Protein 3E0J (pdb70)

GO terms:
  GO:0005515 protein binding (F, IPI)
  GO:0005634 nucleus (C, TAS)
  GO:0006260 DNA replication (P, TAS)
  GO:0016035 zeta DNA polymerase complex (C, IDA)
  GO:0043625 delta DNA polymerase complex (C, IDA)
  GO:0005654 nucleoplasm (C, TAS)
  GO:0005654 nucleoplasm (C, IDA)
  GO:0042276 error-prone translesion synthesis (P, IDA)
  GO:0006261 DNA-templated DNA replication (P, IDA)
  GO:0071897 DNA biosynthetic process (P, IDA)
  GO:0005634 nucleus (C, EXP)

CATH classification: 3.60.21.50 (+1 more: 2.40.50.430)

Secondary structure (DSSP, 8-state):
--SS-HHHHHHTS---SSSS--S----EEPP-TT-EEE--GGG---HHHHHHHHHHHHHHHHHHS-S---B--SSS--TT--EEEEEEEEEE------SS-EEEEE-SS-EEEEEES--TTT--TT-EEEEEEEE-TTSSEEEEEEEE-B----PPPPP-SS--EEEEE----BTSS-HHHHHHHHHHHHHHHT-SS-HHHHHHHTTEEEEEEES-SB---HHHHHHHHHHHHHHHHHHHHHHHTTS-EEEE--TTSSS-SSSS-----TTS-HHHHTSTTEEE--SSEEEEETTEEEEE-SSHHHHHHHHHS----HHHHHHHHHHBT-S-TTS-----S-TTS-SS--SEEEEEEESS-EEEEEE-SS--EEEEEEEE-HHHH-EEEEEETTTTB--EEEEEE--S--TTT---/-HHHHHHHHHIIIIIT---EEHHHHHHHHT--HHHHHHHHHHHHHHHHHHHSS-S-EEEEEEEEEEEEESEEEEEEEEEETTTHHHHHHH-SEEEEEEEEEEESS--SSSTHHHHHHHHHHHHHTT-GGGS-SEE-TT-SS--/--SS-HHHHHHTS---SSSS--S----EEPP-TT-EEE--GGG----HHHHHHHHHHHHHHHHHHS-S---B--SSS--TT--EEEEEEEEEE------SS-EEEEE-SS-EEEEEES--TTT--TT-EEEEEEEE-TTSSEEEEEEE--B----PPPPP-SS--EEEEE----BTSS-HHHHHHHHHHHHHHHT-SS-HHHHHHHTTEEEEEEES-SB---HHHHHHHHHHHHHHHHHHHHHHHTTS-EEEE--TTSSS-SSSS-----TTS-HHHHTSTTEEE--SSEEEEETTEEEEE-SSHHHHHHHHHS----HHHHHHHHHHBT-S-TTS------TTS-SS--SEEEEEEESS-EEEEEE-SS--EEEEEEEE-HHHH-EEEEEETTTTEEEEEEEEE----/-HHHHHHHHHIIIIIT---EEHHHHHHHHT--HHHHHHHHHHHHHHHHHHHSS-S-EEEEEEEEEEESSS-EEEEEEEEETTTHHHHHHH-SSEEEEEEEEEESSPPSSSTHHHHHHHHHHHHHGGGGGGS-SEE-TT-SS--/--SS-HHHHHHSS---SSSS--S----EEPP-TT-EEE--GGG---HHHHHHHHHHHHHHHHHHH-S---B--SSS--TT--EEEEEEEEEE------SS-EEEEE-SS-EEEEEES--TTT--TT-EEEEEEEE-TTSSEEEEEEE--B----PPPPP-SS--EEEEE----BTSS-HHHHHHHHHHHHHHHT-SS-HHHHHHHTTEEEEEEES-SB---HHHHHHHHHHHHHHHHHHHHHHHHHS-EEEE--TTSSS-SSSS-----TTS-HHHHTSTTEEE--SSEEEEETTEEEEE-SSHHHHHHHHHS----HHHHHHHHHHBT-S-TTS------TTS-SS--SEEEEEEESS-EEEEEE-SS--EEEEEEEE-HHHH-EEEEEETTTTEEEEEEEEE----/-HHHHHHHHHIIIIIT---EEHHHHHHHHT--HHHHHHHHHHHHHHHHHHHSS-S-EEEEEEEEEEESSS-EEEEEEEEETTTHHHHHHH-SSEEEEEEEEEESS--SSSTHHHHHHHHHHHHHTT-GGGS-SEE-TT-SS--/--SS-HHHHHHTS---SSSS--S----EEPP-TT-EEE--GGG---HHHHHHHHHHHHHHHHHHH-S---B--SSS--TT--EEEEEEEEEE------SS-EEEEE-SS-EEEEEES--TTT--TT-EEEEEEEE-TTSSEEEEEEE--B----PPPPP-SS--EEEEE----BTSS-HHHHHHHHHHHHHHHTSSS-HHHHHHHTTEEEEEEES-SB---HHHHHHHHHHHHHHHHHHHHHHHHHS-EEEE--TTSSS-SSSS-----GGG-HHHHTSTTEEE--SSEEEEETTEEEEE-SSHHHHHHHHHS----HHHHHHHHHHBT-S-TTS------TTS-SS--SEEEEEEESS-EEEEEE-SS--EEEEEEEE-HHHH-EEEEEETTTTEEEEEEEEE----/-HHHHHHHHHIIIIIT---EEHHHHIIIII--HHHHHHHHHHHHHHHHHHHSS-S-EEEEEEEEEEESSS-EEEEEEEEETTTHHHHHHH-SSEEEEEEEEEESS--SSSTHHHHHHHHHHHHHTT-GGGS-SEE-TT-SS--

InterPro domains:
  IPR007185 DNA polymerase alpha/delta/epsilon, subunit B [PF04042] (196-411)
  IPR024826 DNA polymerase delta/II small subunit family [PTHR10416] (16-452)
  IPR040663 DNA polymerase delta subunit, OB-fold domain [PF18018] (49-176)
  IPR041863 DNA polymerase delta subunit 2, C-terminal domain [cd07387] (215-452)

Radius of gyration: 48.2 Å; Cα contacts (8 Å, |Δi|>4): 5448; chains: 8; bounding box: 106×145×114 Å

Nearest PDB structures (foldseek):
  3e0j-assembly2_E  TM=1.002E+00  e=1.960E-88  Homo sapiens
  3e0j-assembly3_C  TM=1.002E+00  e=5.573E-88  Homo sapiens
  3e0j-assembly4_A  TM=1.002E+00  e=5.573E-88  Homo sapiens
  9f2a-assembly1_A  TM=7.625E-01  e=1.684E-25  Pyrococcus abyssi GE5
  9f29-assembly1_A  TM=7.349E-01  e=3.010E-25  Pyrococcus abyssi GE5

Solvent-accessible surface area: 85615 Å² total; per-residue (Å²): 108,138,103,0,16,2,2,83,18,0,24,108,118,80,85,45,2,69,42,68,32,52,94,140,41,31,75,40,87,15,14,93,30,91,89,54,82,25,31,0,87,70,2,113,137,86,43,49,2,4,95,49,0,43,79,65,0,38,88,30,7,71,112,106,69,34,106,61,90,10,68,65,87,0,56,77,33,97,96,110,52,104,4,8,0,12,0,1,1,50,29,61,169,124,43,121,60,65,139,122,19,80,4,26,1,41,4,64,111,73,128,15,74,16,50,44,105,22,65,35,46,76,2,5,44,2,0,1,1,0,0,50,0,2,10,73,127,78,48,57,0,44,2,94,58,51,8,42,4,26,4,1,77,26,138,116,33,77,125,41,142,70,14,41,0,0,5,3,3,0,1,6,8,8,62,54,69,52,39,92,12,45,1,1,6,16,0,10,5,0,9,3,3,0,4,1,0,1,40,2,1,1,13,6,1,4,48,2,1,12,1,1,5,3,0,33,3,8,64,145,178,102,89,155,70,37,46,56,27,44,74,5,4,72,43,2,5,2,19,0,9,16,10,0,8,0,1,9,0,0,2,0,0,0,94,94,7,13,6,2,78,78,20,20,1,22,45,10,20,26,12,7,0,80,67,0,8,49,24,24,10,15,51,28,4,1,0,0,4,39,2,39,1,12,16,4,51,5,8,0,1,3,5,26,1,4,49,49,1,45,100,91,0,43,10,119,76,38,24,65,0,0,33,11,0,2,66,2,15,1,2,0,3,35,11,110,46,128,240,118,84,23,47,8,8,4,96,60,1,6,16,0,0,2,3,0,43,8,82,67,61,8,43,81,46,9,129,12,67,87,114,4,36,0,1,0,0,1,1,1,32,0,39,87,41,17,14,0,0,5,0,0,5,70,18,33,3,12,0,15,4,16,5,50,11,28,39,77,121,73,93,122,111,63,90,216,128,60,106,108,27,13,102,40,0,38,90,26,0,45,110,84,88,92,39,0,0,0,5,30,0,1,25,52,51,40,22,27,0,1,37,0,0,8,13,0,42,8,6,10,68,88,33,77,151,126,90,96,63,18,123,10,55,2,2,31,0,2,0,0,6,46,75,91,118,77,105,22,6,0,63,0,14,1,11,29,52,89,84,16,114,43,34,76,82,142,18,69,63,45,3,0,13,0,0,0,0,0,5,59,66,107,16,169,55,1,19,45,0,23,80,28,2,39,82,35,6,83,92,42,30,156,63,4,5,131,32,1,0,0,89,14,104,44,15,89,84,164,28,113,141,108,0,16,2,3,83,1,0,23,73,38,50,81,37,2,67,41,65,31,29,5,1,7,0,33,4,16,16,13,90,30,91,87,55,82,25,32,0,86,69,1,116,140,161,49,20,43,2,4,94,49,0,44,77,66,0,39,88,29,8,70,112,106,66,34,105,62,92,10,67,64,85,0,57,76,34,99,96,107,52,109,3,8,1,14,0,1,0,48,27,60,170,123,44,112,58,64,139,123,18,82,3,27,1,30,3,56,111,74,128,15,73,16,50,43,105,22,66,34,48,76,2,6,43,1,0,1,1,0,0,50,0,2,10,72,128,78,46,56,0,44,2,95,59,51,9,43,4,26,3,1,75,26,139,115,34,75,123,42,84,23,0,42,0,0,5,3,4,0,1,5,8,8,59,52,68,53,42,91,14,46,2,2,6,17,0,10,6,0,9,5,3,0,4,1,0,2,17,1,0,0,1,0,1,4,11,2,1,12,0,1,2,3,0,31,2,8,64,147,177,104,89,156,73,39,48,56,29,42,70,6,4,74,45,0,5,3,20,0,10,17,8,0,8,2,0,8,0,0,2,0,1,0,94,90,6,14,7,3,76,79,21,20,2,21,46,9,20,29,12,6,0,78,66,0,9,48,24,24,9,16,51,28,3,1,0,0,4,38,2,37,0,11,17,3,49,5,8,0,0,3,4,27,0,3,49,48,2,44,99,92,0,43,10,118,77,37,24,64,0,0,34,12,0,2,64,1,15,1,2,0,3,35,12,110,38,136,178,97,23,46,8,6,5,97,61,1,6,15,0,0,3,2,0,44,9,83,66,62,8,41,78,50,9,130,12,66,87,113,4,36,0,1,0,0,1,2,0,33,0,39,89,41,17,15,0,0,4,0,0,5,60,19,35,2,11,0,18,4,15,4,49,12,29,38,76,202,124,61,105,109,27,13,101,41,0,39,89,26,0,44,108,83,88,91,38,0,0,0,6,30,0,1,25,51,47,34,6,22,0,0,6,0,0,9,10,0,43,8,7,10,70,88,33,75,151,128,90,94,63,18,123,11,54,2,3,31,0,2,0,0,4,45,76,87,117,73,102,26,7,0,63,0,14,1,10,30,51,93,116,18,118,42,33,76,81,140,18,68,65,42,2,0,13,0,1,0,0,0,4,60,65,107,16,167,56,2,20,45,0,24,80,28,2,37,83,36,7,80,95,42,30,159,63,6,6,131,30,1,0,1,70,14,102,43,16,89,85,166,28,112,138,108,0,19,2,3,80,0,0,24,71,38,51,83,37,2,69,44,66,34,29,6,1,8,0,32,6,16,16,13,92,31,92,89,55,84,25,32,0,87,69,1,118,137,86,42,48,3,4,93,50,0,46,78,66,0,40,88,31,8,70,111,108,67,35,105,63,92,10,66,64,88,0,59,78,31,99,95,109,54,106,3,8,1,13,0,0,1,48,27,60,170,124,44,122,59,65,138,122,19,81,4,26,0,42,3,63,114,72,129,16,73,17,52,44,106,20,63,34,46,76,3,4,41,2,0,1,1,0,0,49,0,2,10,70,127,78,46,57,0,43,2,93,58,51,7,42,3,25,4,1,77,26,138,117,34,76,122,43,79,22,0,44,0,0,4,3,4,0,1,5,8,8,61,54,67,52,42,90,14,46,2,2,6,18,0,9,6,0,7,5,3,0,5,1,0,1,17,2,0,1,1,0,1,4,11,2,1,12,2,1,4,3,0,33,2,8,63,146,175,100,91,157,71,37,48,54,29,43,72,4,5,71,47,0,6,3,20,0,10,16,8,0,8,2,0,9,0,0,2,0,0,0,93,92,6,13,8,2,78,81,21,18,1,24,46,10,19,22,14,6,0,81,66,0,11,49,24,24,10,16,51,26,3,1,0,0,3,38,2,39,0,11,18,3,49,6,7,0,1,3,4,27,0,3,49,48,1,44,99,94,0,44,10,120,76,36,23,64,0,0,34,14,0,3,66,2,15,0,2,0,3,34,12,111,44,134,180,95,22,47,7,6,5,98,62,1,6,16,0,0,3,3,0,43,7,84,67,61,8,40,79,48,10,129,11,68,86,113,3,36,0,0,0,0,1,1,0,33,0,38,88,42,16,14,0,0,4,0,0,6,59,18,36,3,13,0,18,4,15,4,50,12,29,38,76,203,126,60,105,110,28,13,104,41,0,40,89,26,0,43,109,84,88,89,38,0,0,0,6,29,0,1,26,52,48,34,8,23,0,0,6,0,0,9,10,0,42,8,7,11,67,90,34,75,148,128,87,96,62,18,122,11,54,2,2,33,0,2,0,0,5,46,74,100,124,68,130,25,8,0,64,0,14,1,11,30,48,91,119,16,118,42,35,76,82,140,19,68,64,43,2,0,12,0,1,0,0,0,4,59,66,104,16,170,55,2,20,44,0,25,81,27,3,37,84,36,6,80,92,43,32,155,63,5,6,130,31,2,0,1,71,14,104,43,16,88,86,163,32,105,148,107,0,21,2,3,84,19,0,23,108,118,80,82,45,2,68,40,66,32,50,94,139,40,30,76,41,87,17,12,92,29,92,89,55,80,25,31,0,86,70,2,114,143,87,42,48,3,4,94,51,0,44,77,66,0,38,89,30,8,69,110,108,68,34,106,62,89,10,69,63,89,0,57,77,33,98,97,108,53,105,3,8,1,14,0,1,0,50,28,61,171,125,44,120,59,66,139,124,18,80,4,26,1,39,4,63,114,72,129,15,74,17,51,43,106,22,66,34,46,75,2,4,43,2,0,1,1,0,1,51,0,2,10,73,128,79,46,57,0,45,1,95,59,52,8,43,3,25,4,1,76,25,138,116,33,77,125,41,142,70,14,43,0,0,5,3,4,0,1,6,7,9,60,52,68,53,42,92,12,46,1,2,6,16,0,10,5,0,7,5,2,0,6,1,0,1,41,2,0,1,14,5,2,4,50,2,1,12,1,2,4,3,0,31,3,7,65,148,177,108,86,154,73,40,48,54,31,42,72,5,3,72,44,1,4,4,19,0,8,17,8,0,7,1,0,8,0,0,2,0,0,0,92,91,5,17,5,3,80,85,21,20,1,21,47,10,22,31,10,5,0,82,68,0,9,48,25,24,10,15,52,29,4,1,0,0,4,38,2,38,1,10,16,4,50,5,7,0,0,3,5,28,0,3,50,48,2,45,98,94,0,41,10,117,75,38,25,65,0,0,35,12,0,2,66,1,15,1,3,0,3,36,11,109,46,136,180,98,23,47,7,7,5,98,62,1,6,14,0,0,3,3,0,44,9,83,67,63,8,42,78,50,9,132,11,68,87,112,4,38,0,1,0,0,1,1,0,33,0,39,89,40,18,14,0,0,4,0,0,5,69,16,32,3,13,0,17,4,14,5,48,12,29,40,79,202,126,60,106,108,26,13,102,41,0,39,88,26,0,44,107,83,88,93,38,0,0,0,5,30,0,1,25,51,50,41,22,27,0,0,37,0,0,10,13,0,41,8,7,11,68,91,35,78,150,128,89,95,63,18,122,11,54,2,3,32,0,2,0,0,4,46,76,99,123,75,135,25,8,0,60,0,15,1,10,30,50,89,117,16,115,42,33,75,83,138,17,67,65,42,3,0,12,0,0,0,0,0,4,58,66,105,17,168,58,2,21,44,0,24,81,27,3,38,82,35,7,83,94,42,30,157,65,4,7,131,30,1,0,0,85,14,104,43,15,89,83,163,28

B-factor: mean 60.42, std 21.96, range [3.67, 120.97]

Sequence (2213 aa):
HHHGMFSEQAAQRAHTLLSPPSANNATFARVPVATYTNSSQPFRLYATRLIQMRPFLENRAQQHWGSGVGVKKLCELQPEEKCCVVGTLFKAMSKYIHPDDELVLEDELQRIKLKGTIDVSKLVTGTVLAVFGSVRDDGKFLVEDYCFADLAPQKPAPPLDTDRFVLLVSGLGLGGGGGESLLGTQLLVDVVTGQLGDEGEQCSAAHVSRVILAGNLLSHLTKKTQAASVEAVKMLDEILLQLSASVPVDVMPGEFDPTNYTLPQQPLHPCMFPLATAYSTLQLVTNPYQATIDGVRFLGTSGQNVSDIFRYSSMEDHLEILEWTLRVRHISPTAPDTYKTDPFIFPECPHVYFCGNTPSFGSKIIRGPEDQTVLLVTVPDFSATQTACLVNLRSLACQPISFSGFGAEDDDLGGLADQLYLENIDEFVTDQNKIVTYKWLSYTLGVHVNQAKQMLYDYVERKRKENSGAQLHVTYLVSGSLIQNGHSCHKVAVVREDKLEAVKSKLAVTASIHVYSIQKAMLKDSGPLFNTDYDILKSNLQNCSKFSAIQCAAAVPRAHHHGMFSEQAAQRAHTLLSPPSANNATFARVPVATYTNSSQPFRLIYATRLIQMRPFLENRAQQHWGSGVGVKKLCELQPEEKCCVVGTLFKAMSKYIHPDDELVLEDELQRIKLKGTIDVSKLVTGTVLAVFGSVRDDGKFLVEDYCFADLAPQKPAPPLDTDRFVLLVSGLGLGGGGGESLLGTQLLVDVVTGQLGDEGEQCSAAHVSRVILAGNLLSHLTKKTQAASVEAVKMLDEILLQLSASVPVDVMPGEFDPTNYTLPQQPLHPCMFPLATAYSTLQLVTNPYQATIDGVRFLGTSGQNVSDIFRYSSMEDHLEILEWTLRVRHISPTAPDTKTDPFIFPECPHVYFCGNTPSFGSKIIRGPEDQTVLLVTVPDFSATQTACLVNLRSLACQPISFSGFGAEADQLYLENIDEFVTDQNKIVTYKWLSYTLGVHVNQAKQMLYDYVERKRKENSGAQLHVTYLVSGSLIQNGHSCHKVAVVREDKLEAVKSKLAVTASIHVYSIQKAMLKDSGPLFNTDYDILKSNLQNCSKFSAIQCAAAVPRAHHHGMFSEQAAQRAHTLLSPPSANNATFARVPVATYTNSSQPFRLYATRLIQMRPFLENRAQQHWGSGVGVKKLCELQPEEKCCVVGTLFKAMSKYIHPDDELVLEDELQRIKLKGTIDVSKLVTGTVLAVFGSVRDDGKFLVEDYCFADLAPQKPAPPLDTDRFVLLVSGLGLGGGGGESLLGTQLLVDVVTGQLGDEGEQCSAAHVSRVILAGNLLSHLTKKTQAASVEAVKMLDEILLQLSASVPVDVMPGEFDPTNYTLPQQPLHPCMFPLATAYSTLQLVTNPYQATIDGVRFLGTSGQNVSDIFRYSSMEDHLEILEWTLRVRHISPTAPDTKTDPFIFPECPHVYFCGNTPSFGSKIIRGPEDQTVLLVTVPDFSATQTACLVNLRSLACQPISFSGFGAEADQLYLENIDEFVTDQNKIVTYKWLSYTLGVHVNQAKQMLYDYVERKRKENSGAQLHVTYLVSGSLIQNGHSCHKVAVVREDKLEAVKSKLAVTASIHVYSIQKAMLKDSGPLFNTDYDILKSNLQNCSKFSAIQCAAAVPRAHHHGMFSEQAAQRAHTLLSPPSANNATFARVPVATYTNSSQPFRLYATRLIQMRPFLENRAQQHWGSGVGVKKLCELQPEEKCCVVGTLFKAMSKYIHPDDELVLEDELQRIKLKGTIDVSKLVTGTVLAVFGSVRDDGKFLVEDYCFADLAPQKPAPPLDTDRFVLLVSGLGLGGGGGESLLGTQLLVDVVTGQLGDEGEQCSAAHVSRVILAGNLLSHLTKKTQAASVEAVKMLDEILLQLSASVPVDVMPGEFDPTNYTLPQQPLHPCMFPLATAYSTLQLVTNPYQATIDGVRFLGTSGQNVSDIFRYSSMEDHLEILEWTLRVRHISPTAPDTKTDPFIFPECPHVYFCGNTPSFGSKIIRGPEDQTVLLVTVPDFSATQTACLVNLRSLACQPISFSGFGAEADQLYLENIDEFVTDQNKIVTYKWLSYTLGVHVNQAKQMLYDYVERKRKENSGAQLHVTYLVSGSLIQNGHSCHKVAVVREDKLEAVKSKLAVTASIHVYSIQKAMLKDSGPLFNTDYDILKSNLQNCSKFSAIQCAAAVPRA

Foldseek 3Di:
DDDPAQVVLLVVDDFDPPDPDDPDDDDDAFDPLPDKFWDVVVLPDAVLVLVVFVVQQQVVVCVVPHVPALPDEPVRADAQDWGKYKFWWAWDPLADADPDIWIWGDTVPDIATEAEDDDQLADHGQFIKIFTAHQHPVRHGYTHDIAASFAFAADDFDFDDDWAKEWEAEQLAFQDQDCQLVVLLVVVLCQLLQNDDGVSSRNSSSRYAEYEYAENSHDDVVPVVVVSSLVRLVVVLVSLLSNLVRHAYEYAYYCDAPFDNAPFTAWHDVVSRVNNVVHPRYYTGTAQTWMAGPRFTETEGQAPLLVVSSNHHNDDDSLVSQSVLNGSQFSHSVHDAPVRRRSRGDPHGGQEYEYHADQDWDWDWDATPVGDIYIYIYHHNSSPFSKIWMAIPNPGDTDIDHGGDDDDDDPPCPDD/DLVVVLVVVCCVAVVVQHKFFLLLVCLVVVAASVVSQVSVVVNVVCVCVVPVDQQKWWKKWWWAWADDDPDIDIDIDIGTVPCPVVVNVNHPGTDDITTTIMGSDDDPDCVVVVVSSVVSCVVVVVDDCSNYPDDDPPPDPDD/DDDPAQVVLLVVDDFDPPDDDDPDDDDDDFDPLPDKFWDVVLLPDVLVLVLVVFVVLQQVVVCVVPHPQALPDEPPRADAQDWGKYKFWWAWDPLADADPDIWIWGDTNPGIATEAEDDDQLADHGQFIKIFTAHQHPVRHGYGHDIFASFAFAADDFDFDDDWAKEWEAEQLAAQDQDCQLVVLLVVVLCQLLQNDDGVSSNNSSSRYNEYEYAENSHDDVVPVVVVSSLVRLVVVLVSLLSNLVRHAYEYAYYCDAPFDNAPFTAWHDVVSRVNNVVHPRYYTGTAQTWMAGPRFTETEGQAPLLVVSSNHHNDDDSLVSQSVLNGSQFSHSVHDCDPRRSRGDPHGGAEYEYHADQDWDWDWDATDVGDIHIYIYHHNSSPFSKIWMAIPNPGDTDIDHGGDDDDD/DLVVVLVVVCCVAVVVQHKFFLLLVCLVVVAASVVSQVSVVVNVVCVCVVPVDQQKWWKKWWWAWADDPVDIDIDIDIGTVPCPVVVNVNHDGTDDITTTIMGSDDDPDCVVVVVSSVVSCVVVVVDDCSNYPDDDPPPDPDD/DDDPAQVVLLVVDDFDPPDDDDPDDDDDDFDPLPDKFWDVVLLPPQVLVLVVFVVQQQVVVCVVPHPQALPDEPVRADAQDWGKYKFWWAWDPLADADPDIWIWGDTVPGIATEAEDDDQLADHGQFIKIFTAHQHPVRHGYGHDIAASFAFAADDFDFDDDWAKEWEAEALAALDQDCQLVVLLVVVLCQLLQNDDGVSSNNSSSRYNEYEYAENSHDDVVPVVVVSSLVRLVVVLVSLLSNLVRHAYEYAHYCDAPFDNAPFTAWHDVVSRVNNVVHPRYYTGTAQTWMAGPRFTETEGQAPLLVVSSNHHNDDDSLVSQSVLNGSQFSHSVHDCDPRRSRGDPHGGQEYEYHADQDWDWDWDADDVGDIYIYIYHHNSSPFSKIWMAIPNPGDTDIDHGGDDDDD/DLVVVLVVVCCVAVVVQHKFFLLLVCLVVVAASVVSQVSVVVNVVCVCVVPVDQLKWWKKWWWAWADDPVDTDIDIDIGTVPCPVVVNVNHDDTDDITTTIMGSDDDPDCVVVVVSSVVSCVVVVVDDCSNYPDDDPPPDPDD/DDDPAQVVLLVVDDFDVPDPDDPDDDDDDFDPLPDKFWDVVLLPPAVLVLVVFVVLQQVVVCVVPHVQALPDEPPRADAQDWGKYKFWWAWAPLADADPDIWIWGDTVPDIATEAEDDDQLADHGQFIKIFTAHQHPVNHGYGHDIAASFAFAADDFDFDDDWAKEWEAEALAALDQDCQLVVLLVVVLCQLLQNDDGVSSNNSSSRYNEYEYAENSHDDVVPVVVVSSLVRLVVVLVSLLSNLVRHAYEYAHYCDAPFDNAPFTAWHDVVSRVNNVVHPRYYTGTAQTWMAGPRFTETEGQAPLLVVSSNHHNDDDSLVSQSVLNGSQFSHSVHDCDPRRSRGDPHGGQEYEYHADQDWDWDWDATPVGDIYIYIYHHNSSPFSKIWMATVNVGDTDIDHGGDDDDD/DLVVVLVVVCCVAVVVQHKFFLLLVCLVVVAASVVSQVSVVVNVVCVCVVPVDQLKWWKKWWWAWADDDPDIDIDIDIGTVPCPVVVNVNHDGTDDITITIMGSDDDPDCVVVVVSSVVSCVVVVVDDCSNYPDDDPPPDPDD

Organism: Homo sapiens (NCBI:txid9606)

Structure (mmCIF, N/CA/C/O backbone):
data_3E0J
#
_entry.id   3E0J
#
_cell.length_a   95.128
_cell.length_b   248.535
_cell.length_c   103.461
_cell.angle_alpha   90.00
_cell.angle_beta   106.94
_cell.angle_gamma   90.00
#
_symmetry.space_group_name_H-M   'P 1 21 1'
#
loop_
_entity.id
_entity.type
_entity.pdbx_description
1 polymer 'DNA polymerase subunit delta-2'
2 polymer 'DNA polymerase subunit delta-3'
3 water water
#
loop_
_atom_site.group_PDB
_atom_site.id
_atom_site.type_symbol
_atom_site.label_atom_id
_atom_site.label_alt_id
_atom_site.label_comp_id
_atom_site.label_asym_id
_atom_site.label_entity_id
_atom_site.label_seq_id
_atom_site.pdbx_PDB_ins_code
_atom_site.Cartn_x
_atom_site.Cartn_y
_atom_site.Cartn_z
_atom_site.occupancy
_atom_site.B_iso_or_equiv
_atom_site.auth_seq_id
_atom_site.auth_comp_id
_atom_site.auth_asym_id
_atom_site.auth_atom_id
_atom_site.pdbx_PDB_model_num
ATOM 1 N N . HIS A 1 4 ? -37.080 159.844 85.183 1.00 87.07 -3 HIS A N 1
ATOM 2 C CA . HIS A 1 4 ? -37.391 160.940 86.142 1.00 87.75 -3 HIS A CA 1
ATOM 3 C C . HIS A 1 4 ? -37.651 162.243 85.370 1.00 88.05 -3 HIS A C 1
ATOM 4 O O . HIS A 1 4 ? -36.796 162.696 84.607 1.00 87.50 -3 HIS A O 1
ATOM 11 N N . HIS A 1 5 ? -38.835 162.829 85.561 1.00 89.04 -2 HIS A N 1
ATOM 12 C CA . HIS A 1 5 ? -39.213 164.067 84.876 1.00 89.43 -2 HIS A CA 1
ATOM 13 C C . HIS A 1 5 ? -39.802 165.135 85.764 1.00 87.84 -2 HIS A C 1
ATOM 14 O O . HIS A 1 5 ? -40.892 164.982 86.321 1.00 88.33 -2 HIS A O 1
ATOM 21 N N . HIS A 1 6 ? -39.058 166.228 85.866 1.00 85.29 -1 HIS A N 1
ATOM 22 C CA . HIS A 1 6 ? -39.425 167.373 86.672 1.00 82.59 -1 HIS A CA 1
ATOM 23 C C . HIS A 1 6 ? -38.135 168.123 86.852 1.00 78.27 -1 HIS A C 1
ATOM 24 O O . HIS A 1 6 ? -37.106 167.523 87.147 1.00 77.95 -1 HIS A O 1
ATOM 31 N N . GLY A 1 7 ? -38.180 169.435 86.680 1.00 73.55 0 GLY A N 1
ATOM 32 C CA . GLY A 1 7 ? -36.968 170.201 86.849 1.00 67.08 0 GLY A CA 1
ATOM 33 C C . GLY A 1 7 ? -36.118 170.197 85.598 1.00 62.74 0 GLY A C 1
ATOM 34 O O . GLY A 1 7 ? -34.918 170.412 85.672 1.00 61.64 0 GLY A O 1
ATOM 35 N N . MET A 1 8 ? -36.732 169.926 84.450 1.00 59.28 1 MET A N 1
ATOM 36 C CA . MET A 1 8 ? -36.017 169.955 83.179 1.00 55.57 1 MET A CA 1
ATOM 37 C C . MET A 1 8 ? -35.586 171.402 83.013 1.00 52.92 1 MET A C 1
ATOM 38 O O . MET A 1 8 ? -36.161 172.288 83.632 1.00 53.33 1 MET A O 1
ATOM 43 N N . PHE A 1 9 ? -34.600 171.672 82.174 1.00 49.33 2 PHE A N 1
ATOM 44 C CA . PHE A 1 9 ? -34.170 173.053 82.021 1.00 46.86 2 PHE A CA 1
ATOM 45 C C . PHE A 1 9 ? -35.293 174.008 81.629 1.00 48.07 2 PHE A C 1
ATOM 46 O O . PHE A 1 9 ? -35.676 174.879 82.412 1.00 47.53 2 PHE A O 1
ATOM 54 N N . SER A 1 10 ? -35.823 173.840 80.421 1.00 50.07 3 SER A N 1
ATOM 55 C CA . SER A 1 10 ? -36.882 174.709 79.923 1.00 51.78 3 SER A CA 1
ATOM 56 C C . SER A 1 10 ? -37.907 175.045 80.973 1.00 53.79 3 SER A C 1
ATOM 57 O O . SER A 1 10 ? -38.339 176.189 81.078 1.00 54.80 3 SER A O 1
ATOM 60 N N . GLU A 1 11 ? -38.296 174.053 81.762 1.00 55.55 4 GLU A N 1
ATOM 61 C CA . GLU A 1 11 ? -39.296 174.294 82.782 1.00 56.45 4 GLU A CA 1
ATOM 62 C C . GLU A 1 11 ? -38.777 175.316 83.773 1.00 54.97 4 GLU A C 1
ATOM 63 O O . GLU A 1 11 ? -39.321 176.416 83.847 1.00 56.59 4 GLU A O 1
ATOM 69 N N . GLN A 1 12 ? -37.721 174.983 84.515 1.00 52.03 5 GLN A N 1
ATOM 70 C CA . GLN A 1 12 ? -37.180 175.925 85.512 1.00 49.01 5 GLN A CA 1
ATOM 71 C C . GLN A 1 12 ? -36.875 177.293 84.888 1.00 45.78 5 GLN A C 1
ATOM 72 O O . GLN A 1 12 ? -36.968 178.335 85.540 1.00 43.53 5 GLN A O 1
ATOM 78 N N . ALA A 1 13 ? -36.530 177.270 83.609 1.00 43.46 6 ALA A N 1
ATOM 79 C CA . ALA A 1 13 ? -36.205 178.480 82.888 1.00 42.02 6 ALA A CA 1
ATOM 80 C C . ALA A 1 13 ? -37.381 179.408 82.641 1.00 40.56 6 ALA A C 1
ATOM 81 O O . ALA A 1 13 ? -37.270 180.605 82.824 1.00 40.71 6 ALA A O 1
ATOM 83 N N . ALA A 1 14 ? -38.507 178.872 82.210 1.00 39.77 7 ALA A N 1
ATOM 84 C CA . ALA A 1 14 ? -39.659 179.722 81.945 1.00 41.05 7 ALA A CA 1
ATOM 85 C C . ALA A 1 14 ? -40.353 180.142 83.245 1.00 41.52 7 ALA A C 1
ATOM 86 O O . ALA A 1 14 ? -41.215 181.025 83.267 1.00 41.53 7 ALA A O 1
ATOM 88 N N . GLN A 1 15 ? -39.936 179.506 84.328 1.00 42.04 8 GLN A N 1
ATOM 89 C CA . GLN A 1 15 ? -40.480 179.737 85.649 1.00 41.55 8 GLN A CA 1
ATOM 90 C C . GLN A 1 15 ? -40.725 181.171 86.067 1.00 40.34 8 GLN A C 1
ATOM 91 O O . GLN A 1 15 ? -41.264 181.383 87.150 1.00 41.61 8 GLN A O 1
ATOM 97 N N . ARG A 1 16 ? -40.324 182.159 85.268 1.00 38.32 9 ARG A N 1
ATOM 98 C CA . ARG A 1 16 ? -40.581 183.537 85.678 1.00 37.77 9 ARG A CA 1
ATOM 99 C C . ARG A 1 16 ? -40.696 184.580 84.586 1.00 38.63 9 ARG A C 1
ATOM 100 O O . ARG A 1 16 ? -40.090 184.473 83.517 1.00 37.96 9 ARG A O 1
ATOM 108 N N . ALA A 1 17 ? -41.509 185.586 84.908 1.00 39.39 10 ALA A N 1
ATOM 109 C CA . ALA A 1 17 ? -41.870 186.713 84.059 1.00 39.42 10 ALA A CA 1
ATOM 110 C C . ALA A 1 17 ? -40.840 187.151 83.063 1.00 40.44 10 ALA A C 1
ATOM 111 O O . ALA A 1 17 ? -39.652 186.985 83.306 1.00 40.13 10 ALA A O 1
ATOM 113 N N . HIS A 1 18 ? -41.301 187.721 81.944 1.00 41.77 11 HIS A N 1
ATOM 114 C CA . HIS A 1 18 ? -40.395 188.223 80.910 1.00 42.85 11 HIS A CA 1
ATOM 115 C C . HIS A 1 18 ? -40.114 189.682 81.236 1.00 42.71 11 HIS A C 1
ATOM 116 O O . HIS A 1 18 ? -40.798 190.262 82.085 1.00 44.25 11 HIS A O 1
ATOM 123 N N . THR A 1 19 ? -39.111 190.281 80.596 1.00 40.92 12 THR A N 1
ATOM 124 C CA . THR A 1 19 ? -38.773 191.671 80.907 1.00 37.75 12 THR A CA 1
ATOM 125 C C . THR A 1 19 ? -38.102 192.437 79.768 1.00 37.03 12 THR A C 1
ATOM 126 O O . THR A 1 19 ? -38.244 193.646 79.648 1.00 37.09 12 THR A O 1
ATOM 130 N N . LEU A 1 20 ? -37.379 191.725 78.927 1.00 36.38 13 LEU A N 1
ATOM 131 C CA . LEU A 1 20 ? -36.648 192.352 77.851 1.00 37.14 13 LEU A CA 1
ATOM 132 C C . LEU A 1 20 ? -37.411 192.927 76.667 1.00 37.27 13 LEU A C 1
ATOM 133 O O . LEU A 1 20 ? -36.815 193.299 75.653 1.00 36.85 13 LEU A O 1
ATOM 138 N N . LEU A 1 21 ? -38.727 192.986 76.776 1.00 38.05 14 LEU A N 1
ATOM 139 C CA . LEU A 1 21 ? -39.532 193.550 75.706 1.00 38.31 14 LEU A CA 1
ATOM 140 C C . LEU A 1 21 ? -40.131 194.792 76.289 1.00 39.71 14 LEU A C 1
ATOM 141 O O . LEU A 1 21 ? -41.339 194.902 76.469 1.00 40.43 14 LEU A O 1
ATOM 146 N N . SER A 1 22 ? -39.251 195.728 76.602 1.00 41.01 15 SER A N 1
ATOM 147 C CA . SER A 1 22 ? -39.650 196.972 77.210 1.00 43.38 15 SER A CA 1
ATOM 148 C C . SER A 1 22 ? -38.465 197.919 77.233 1.00 44.76 15 SER A C 1
ATOM 149 O O . SER A 1 22 ? -37.319 197.512 77.054 1.00 44.11 15 SER A O 1
ATOM 152 N N . PRO A 1 23 ? -38.729 199.212 77.446 1.00 46.46 16 PRO A N 1
ATOM 153 C CA . PRO A 1 23 ? -37.643 200.188 77.482 1.00 47.55 16 PRO A CA 1
ATOM 154 C C . PRO A 1 23 ? -36.767 199.947 78.701 1.00 46.54 16 PRO A C 1
ATOM 155 O O . PRO A 1 23 ? -37.234 199.469 79.749 1.00 46.81 16 PRO A O 1
ATOM 159 N N . PRO A 1 24 ? -35.481 200.304 78.585 1.00 45.04 17 PRO A N 1
ATOM 160 C CA . PRO A 1 24 ? -34.495 200.142 79.649 1.00 43.93 17 PRO A CA 1
ATOM 161 C C . PRO A 1 24 ? -35.039 200.578 80.974 1.00 42.47 17 PRO A C 1
ATOM 162 O O . PRO A 1 24 ? -35.695 201.590 81.061 1.00 41.93 17 PRO A O 1
ATOM 166 N N . SER A 1 25 ? -34.806 199.778 81.996 1.00 43.17 18 SER A N 1
ATOM 167 C CA . SER A 1 25 ? -35.213 200.138 83.345 1.00 44.45 18 SER A CA 1
ATOM 168 C C . SER A 1 25 ? -33.830 200.259 83.917 1.00 45.33 18 SER A C 1
ATOM 169 O O . SER A 1 25 ? -32.870 199.794 83.285 1.00 45.90 18 SER A O 1
ATOM 172 N N . ALA A 1 26 ? -33.688 200.876 85.078 1.00 45.46 19 ALA A N 1
ATOM 173 C CA . ALA A 1 26 ? -32.351 200.972 85.631 1.00 45.85 19 ALA A CA 1
ATOM 174 C C . ALA A 1 26 ? -32.078 199.642 86.318 1.00 46.89 19 ALA A C 1
ATOM 175 O O . ALA A 1 26 ? -31.093 198.968 86.025 1.00 47.18 19 ALA A O 1
ATOM 177 N N . ASN A 1 27 ? -32.977 199.262 87.221 1.00 47.46 20 ASN A N 1
ATOM 178 C CA . ASN A 1 27 ? -32.869 198.018 87.971 1.00 46.66 20 ASN A CA 1
ATOM 179 C C . ASN A 1 27 ? -32.547 196.898 87.032 1.00 46.49 20 ASN A C 1
ATOM 180 O O . ASN A 1 27 ? -33.331 196.604 86.140 1.00 49.06 20 ASN A O 1
ATOM 185 N N . ASN A 1 28 ? -31.402 196.263 87.225 1.00 45.64 21 ASN A N 1
ATOM 186 C CA . ASN A 1 28 ? -30.989 195.163 86.355 1.00 43.90 21 ASN A CA 1
ATOM 187 C C . ASN A 1 28 ? -30.515 193.978 87.128 1.00 42.58 21 ASN A C 1
ATOM 188 O O . ASN A 1 28 ? -29.616 194.092 87.955 1.00 42.88 21 ASN A O 1
ATOM 193 N N . ALA A 1 29 ? -31.107 192.830 86.850 1.00 41.15 22 ALA A N 1
ATOM 194 C CA . ALA A 1 29 ? -30.722 191.638 87.571 1.00 40.22 22 ALA A CA 1
ATOM 195 C C . ALA A 1 29 ? -29.384 191.071 87.104 1.00 39.17 22 ALA A C 1
ATOM 196 O O . ALA A 1 29 ? -29.098 190.995 85.907 1.00 39.50 22 ALA A O 1
ATOM 198 N N . THR A 1 30 ? -28.551 190.708 88.073 1.00 37.38 23 THR A N 1
ATOM 199 C CA . THR A 1 30 ? -27.265 190.115 87.782 1.00 35.30 23 THR A CA 1
ATOM 200 C C . THR A 1 30 ? -27.240 189.003 88.789 1.00 35.22 23 THR A C 1
ATOM 201 O O . THR A 1 30 ? -27.339 189.240 89.990 1.00 34.83 23 THR A O 1
ATOM 205 N N . PHE A 1 31 ? -27.147 187.785 88.274 1.00 34.53 24 PHE A N 1
ATOM 206 C CA . PHE A 1 31 ? -27.193 186.600 89.096 1.00 33.42 24 PHE A CA 1
ATOM 207 C C . PHE A 1 31 ? -25.883 186.030 89.563 1.00 31.82 24 PHE A C 1
ATOM 208 O O . PHE A 1 31 ? -24.920 185.916 88.788 1.00 31.39 24 PHE A O 1
ATOM 216 N N . ALA A 1 32 ? -25.895 185.623 90.832 1.00 28.96 25 ALA A N 1
ATOM 217 C CA . ALA A 1 32 ? -24.756 185.000 91.468 1.00 25.91 25 ALA A CA 1
ATOM 218 C C . ALA A 1 32 ? -24.852 183.541 91.139 1.00 24.24 25 ALA A C 1
ATOM 219 O O . ALA A 1 32 ? -25.854 182.901 91.464 1.00 23.06 25 ALA A O 1
ATOM 221 N N . ARG A 1 33 ? -23.829 183.010 90.486 1.00 23.53 26 ARG A N 1
ATOM 222 C CA . ARG A 1 33 ? -23.853 181.601 90.142 1.00 25.42 26 ARG A CA 1
ATOM 223 C C . ARG A 1 33 ? -23.915 180.696 91.376 1.00 27.64 26 ARG A C 1
ATOM 224 O O . ARG A 1 33 ? -23.620 181.109 92.505 1.00 26.83 26 ARG A O 1
ATOM 232 N N . VAL A 1 34 ? -24.310 179.450 91.165 1.00 30.30 27 VAL A N 1
ATOM 233 C CA . VAL A 1 34 ? -24.402 178.529 92.283 1.00 32.82 27 VAL A CA 1
ATOM 234 C C . VAL A 1 34 ? -23.016 178.212 92.813 1.00 34.78 27 VAL A C 1
ATOM 235 O O . VAL A 1 34 ? -22.006 178.292 92.101 1.00 34.53 27 VAL A O 1
ATOM 239 N N . PRO A 1 35 ? -22.946 177.863 94.092 1.00 37.02 28 PRO A N 1
ATOM 240 C CA . PRO A 1 35 ? -21.696 177.514 94.764 1.00 38.14 28 PRO A CA 1
ATOM 241 C C . PRO A 1 35 ? -21.081 176.261 94.167 1.00 40.43 28 PRO A C 1
ATOM 242 O O . PRO A 1 35 ? -21.492 175.137 94.470 1.00 41.07 28 PRO A O 1
ATOM 246 N N . VAL A 1 36 ? -20.103 176.459 93.298 1.00 42.80 29 VAL A N 1
ATOM 247 C CA . VAL A 1 36 ? -19.431 175.334 92.674 1.00 45.83 29 VAL A CA 1
ATOM 248 C C . VAL A 1 36 ? -18.361 174.820 93.640 1.00 48.32 29 VAL A C 1
ATOM 249 O O . VAL A 1 36 ? -17.232 174.528 93.244 1.00 48.55 29 VAL A O 1
ATOM 253 N N . ALA A 1 37 ? -18.727 174.692 94.907 1.00 50.91 30 ALA A N 1
ATOM 254 C CA . ALA A 1 37 ? -17.773 174.273 95.915 1.00 53.09 30 ALA A CA 1
ATOM 255 C C . ALA A 1 37 ? -17.749 172.789 96.289 1.00 54.49 30 ALA A C 1
ATOM 256 O O . ALA A 1 37 ? -16.789 172.329 96.911 1.00 56.08 30 ALA A O 1
ATOM 258 N N . THR A 1 38 ? -18.778 172.029 95.926 1.00 54.61 31 THR A N 1
ATOM 259 C CA . THR A 1 38 ? -18.790 170.599 96.271 1.00 53.83 31 THR A CA 1
ATOM 260 C C . THR A 1 38 ? -18.414 169.708 95.082 1.00 53.60 31 THR A C 1
ATOM 261 O O . THR A 1 38 ? -19.293 169.155 94.418 1.00 55.23 31 THR A O 1
ATOM 265 N N . TYR A 1 39 ? -17.120 169.554 94.824 1.00 51.26 32 TYR A N 1
ATOM 266 C CA . TYR A 1 39 ? -16.658 168.757 93.694 1.00 48.96 32 TYR A CA 1
ATOM 267 C C . TYR A 1 39 ? -15.438 167.967 94.113 1.00 48.93 32 TYR A C 1
ATOM 268 O O . TYR A 1 39 ? -14.681 168.386 94.984 1.00 50.00 32 TYR A O 1
ATOM 277 N N . THR A 1 40 ? -15.248 166.817 93.488 1.00 47.75 33 THR A N 1
ATOM 278 C CA . THR A 1 40 ? -14.119 165.979 93.810 1.00 46.04 33 THR A CA 1
ATOM 279 C C . THR A 1 40 ? -13.758 165.208 92.577 1.00 45.28 33 THR A C 1
ATOM 280 O O . THR A 1 40 ? -14.468 164.275 92.198 1.00 43.99 33 THR A O 1
ATOM 284 N N . ASN A 1 41 ? -12.681 165.605 91.923 1.00 45.03 34 ASN A N 1
ATOM 285 C CA . ASN A 1 41 ? -12.278 164.850 90.769 1.00 46.21 34 ASN A CA 1
ATOM 286 C C . ASN A 1 41 ? -11.796 163.561 91.386 1.00 47.13 34 ASN A C 1
ATOM 287 O O . ASN A 1 41 ? -11.167 163.574 92.434 1.00 48.82 34 ASN A O 1
ATOM 292 N N . SER A 1 42 ? -12.095 162.445 90.743 1.00 48.00 35 SER A N 1
ATOM 293 C CA . SER A 1 42 ? -11.689 161.158 91.257 1.00 48.23 35 SER A CA 1
ATOM 294 C C . SER A 1 42 ? -11.273 160.294 90.098 1.00 48.89 35 SER A C 1
ATOM 295 O O . SER A 1 42 ? -11.576 159.109 90.065 1.00 48.07 35 SER A O 1
ATOM 298 N N . SER A 1 43 ? -10.592 160.885 89.132 1.00 50.51 36 SER A N 1
ATOM 299 C CA . SER A 1 43 ? -10.171 160.100 87.990 1.00 52.57 36 SER A CA 1
ATOM 300 C C . SER A 1 43 ? -8.723 159.629 88.102 1.00 52.78 36 SER A C 1
ATOM 301 O O . SER A 1 43 ? -8.120 159.214 87.104 1.00 53.15 36 SER A O 1
ATOM 304 N N . GLN A 1 44 ? -8.173 159.658 89.317 1.00 53.24 37 GLN A N 1
ATOM 305 C CA . GLN A 1 44 ? -6.781 159.237 89.502 1.00 54.04 37 GLN A CA 1
ATOM 306 C C . GLN A 1 44 ? -6.566 157.929 88.762 1.00 52.59 37 GLN A C 1
ATOM 307 O O . GLN A 1 44 ? -5.684 157.817 87.907 1.00 51.69 37 GLN A O 1
ATOM 313 N N . PRO A 1 45 ? -7.390 156.921 89.073 1.00 51.87 38 PRO A N 1
ATOM 314 C CA . PRO A 1 45 ? -7.240 155.636 88.398 1.00 51.11 38 PRO A CA 1
ATOM 315 C C . PRO A 1 45 ? -7.288 155.718 86.878 1.00 49.77 38 PRO A C 1
ATOM 316 O O . PRO A 1 45 ? -7.522 154.722 86.225 1.00 48.99 38 PRO A O 1
ATOM 320 N N . PHE A 1 46 ? -7.079 156.902 86.319 1.00 49.01 39 PHE A N 1
ATOM 321 C CA . PHE A 1 46 ? -7.073 157.052 84.880 1.00 49.89 39 PHE A CA 1
ATOM 322 C C . PHE A 1 46 ? -5.808 157.776 84.475 1.00 51.32 39 PHE A C 1
ATOM 323 O O . PHE A 1 46 ? -5.416 157.751 83.311 1.00 50.41 39 PHE A O 1
ATOM 331 N N . ARG A 1 47 ? -5.171 158.419 85.452 1.00 54.81 40 ARG A N 1
ATOM 332 C CA . ARG A 1 47 ? -3.900 159.134 85.245 1.00 58.71 40 ARG A CA 1
ATOM 333 C C . ARG A 1 47 ? -2.735 158.131 85.313 1.00 59.10 40 ARG A C 1
ATOM 334 O O . ARG A 1 47 ? -2.638 157.344 86.259 1.00 59.73 40 ARG A O 1
ATOM 342 N N . LEU A 1 48 ? -1.841 158.172 84.331 1.00 59.09 41 LEU A N 1
ATOM 343 C CA . LEU A 1 48 ? -0.727 157.239 84.305 1.00 59.28 41 LEU A CA 1
ATOM 344 C C . LEU A 1 48 ? 0.598 157.931 84.046 1.00 59.56 41 LEU A C 1
ATOM 345 O O . LEU A 1 48 ? 0.967 158.147 82.887 1.00 60.34 41 LEU A O 1
ATOM 350 N N . TYR A 1 61 ? -5.326 138.857 78.951 1.00 96.79 54 TYR A N 1
ATOM 351 C CA . TYR A 1 61 ? -6.463 139.538 79.574 1.00 96.92 54 TYR A CA 1
ATOM 352 C C . TYR A 1 61 ? -6.781 138.961 80.949 1.00 96.39 54 TYR A C 1
ATOM 353 O O . TYR A 1 61 ? -7.730 139.383 81.616 1.00 95.93 54 TYR A O 1
ATOM 362 N N . ALA A 1 62 ? -5.961 137.999 81.361 1.00 96.02 55 ALA A N 1
ATOM 363 C CA . ALA A 1 62 ? -6.115 137.303 82.635 1.00 95.27 55 ALA A CA 1
ATOM 364 C C . ALA A 1 62 ? -6.495 138.201 83.787 1.00 94.24 55 ALA A C 1
ATOM 365 O O . ALA A 1 62 ? -7.509 137.974 84.441 1.00 94.32 55 ALA A O 1
ATOM 367 N N . THR A 1 63 ? -5.671 139.208 84.039 1.00 92.67 56 THR A N 1
ATOM 368 C CA . THR A 1 63 ? -5.927 140.132 85.125 1.00 91.67 56 THR A CA 1
ATOM 369 C C . THR A 1 63 ? -7.405 140.502 85.192 1.00 91.50 56 THR A C 1
ATOM 370 O O . THR A 1 63 ? -7.964 140.658 86.284 1.00 91.39 56 THR A O 1
ATOM 374 N N . ARG A 1 64 ? -8.047 140.637 84.035 1.00 91.11 57 ARG A N 1
ATOM 375 C CA . ARG A 1 64 ? -9.476 140.940 84.033 1.00 90.87 57 ARG A CA 1
ATOM 376 C C . ARG A 1 64 ? -10.178 139.751 84.664 1.00 90.54 57 ARG A C 1
ATOM 377 O O . ARG A 1 64 ? -10.786 139.848 85.741 1.00 90.25 57 ARG A O 1
ATOM 385 N N . LEU A 1 65 ? -10.076 138.630 83.957 1.00 89.56 58 LEU A N 1
ATOM 386 C CA . LEU A 1 65 ? -10.661 137.367 84.373 1.00 88.68 58 LEU A CA 1
ATOM 387 C C . LEU A 1 65 ? -10.516 137.155 85.865 1.00 87.52 58 LEU A C 1
ATOM 388 O O . LEU A 1 65 ? -11.412 136.631 86.526 1.00 87.16 58 LEU A O 1
ATOM 393 N N . ILE A 1 66 ? -9.376 137.579 86.385 1.00 86.31 59 ILE A N 1
ATOM 394 C CA . ILE A 1 66 ? -9.072 137.432 87.789 1.00 85.76 59 ILE A CA 1
ATOM 395 C C . ILE A 1 66 ? -9.960 138.310 88.641 1.00 85.66 59 ILE A C 1
ATOM 396 O O . ILE A 1 66 ? -10.525 137.846 89.629 1.00 85.50 59 ILE A O 1
ATOM 401 N N . GLN A 1 67 ? -10.088 139.574 88.250 1.00 86.02 60 GLN A N 1
ATOM 402 C CA . GLN A 1 67 ? -10.915 140.523 88.986 1.00 86.48 60 GLN A CA 1
ATOM 403 C C . GLN A 1 67 ? -12.398 140.267 88.778 1.00 86.55 60 GLN A C 1
ATOM 404 O O . GLN A 1 67 ? -13.190 140.333 89.721 1.00 86.31 60 GLN A O 1
ATOM 410 N N . MET A 1 68 ? -12.758 139.993 87.527 1.00 86.76 61 MET A N 1
ATOM 411 C CA . MET A 1 68 ? -14.140 139.728 87.129 1.00 87.24 61 MET A CA 1
ATOM 412 C C . MET A 1 68 ? -14.698 138.419 87.697 1.00 86.92 61 MET A C 1
ATOM 413 O O . MET A 1 68 ? -15.879 138.333 88.057 1.00 86.79 61 MET A O 1
ATOM 418 N N . ARG A 1 69 ? -13.842 137.402 87.762 1.00 85.80 62 ARG A N 1
ATOM 419 C CA . ARG A 1 69 ? -14.231 136.092 88.267 1.00 83.95 62 ARG A CA 1
ATOM 420 C C . ARG A 1 69 ? -15.200 136.195 89.439 1.00 81.28 62 ARG A C 1
ATOM 421 O O . ARG A 1 69 ? -16.366 135.851 89.303 1.00 80.73 62 ARG A O 1
ATOM 429 N N . PRO A 1 70 ? -14.741 136.711 90.588 1.00 79.25 63 PRO A N 1
ATOM 430 C CA . PRO A 1 70 ? -15.596 136.841 91.773 1.00 78.13 63 PRO A CA 1
ATOM 431 C C . PRO A 1 70 ? -16.980 137.352 91.449 1.00 77.11 63 PRO A C 1
ATOM 432 O O . PRO A 1 70 ? -17.979 136.912 92.026 1.00 75.49 63 PRO A O 1
ATOM 436 N N . PHE A 1 71 ? -17.019 138.293 90.515 1.00 77.37 64 PHE A N 1
ATOM 437 C CA . PHE A 1 71 ? -18.263 138.909 90.085 1.00 77.75 64 PHE A CA 1
ATOM 438 C C . PHE A 1 71 ? -19.111 137.947 89.260 1.00 78.16 64 PHE A C 1
ATOM 439 O O . PHE A 1 71 ? -20.192 137.535 89.698 1.00 78.08 64 PHE A O 1
ATOM 447 N N . LEU A 1 72 ? -18.617 137.593 88.073 1.00 78.10 65 LEU A N 1
ATOM 448 C CA . LEU A 1 72 ? -19.332 136.687 87.182 1.00 78.43 65 LEU A CA 1
ATOM 449 C C . LEU A 1 72 ? -19.758 135.414 87.895 1.00 79.89 65 LEU A C 1
ATOM 450 O O . LEU A 1 72 ? -20.802 134.837 87.582 1.00 80.57 65 LEU A O 1
ATOM 455 N N . GLU A 1 73 ? -18.948 134.967 88.849 1.00 81.25 66 GLU A N 1
ATOM 456 C CA . GLU A 1 73 ? -19.282 133.762 89.598 1.00 82.28 66 GLU A CA 1
ATOM 457 C C . GLU A 1 73 ? -20.479 134.017 90.504 1.00 82.41 66 GLU A C 1
ATOM 458 O O . GLU A 1 73 ? -21.478 133.307 90.426 1.00 82.65 66 GLU A O 1
ATOM 464 N N . ASN A 1 74 ? -20.387 135.038 91.350 1.00 82.59 67 ASN A N 1
ATOM 465 C CA . ASN A 1 74 ? -21.483 135.354 92.257 1.00 82.41 67 ASN A CA 1
ATOM 466 C C . ASN A 1 74 ? -22.751 135.745 91.495 1.00 81.71 67 ASN A C 1
ATOM 467 O O . ASN A 1 74 ? -23.845 135.749 92.054 1.00 80.75 67 ASN A O 1
ATOM 472 N N . ARG A 1 75 ? -22.593 136.081 90.217 1.00 81.92 68 ARG A N 1
ATOM 473 C CA . ARG A 1 75 ? -23.730 136.437 89.366 1.00 81.84 68 ARG A CA 1
ATOM 474 C C . ARG A 1 75 ? -24.354 135.144 88.856 1.00 81.39 68 ARG A C 1
ATOM 475 O O . ARG A 1 75 ? -25.569 134.971 88.891 1.00 80.92 68 ARG A O 1
ATOM 483 N N . ALA A 1 76 ? -23.505 134.242 88.379 1.00 81.58 69 ALA A N 1
ATOM 484 C CA . ALA A 1 76 ? -23.966 132.964 87.881 1.00 82.59 69 ALA A CA 1
ATOM 485 C C . ALA A 1 76 ? -24.578 132.174 89.037 1.00 83.31 69 ALA A C 1
ATOM 486 O O . ALA A 1 76 ? -25.612 131.527 88.879 1.00 82.66 69 ALA A O 1
ATOM 488 N N . GLN A 1 77 ? -23.946 132.249 90.204 1.00 85.10 70 GLN A N 1
ATOM 489 C CA . GLN A 1 77 ? -24.424 131.529 91.377 1.00 87.48 70 GLN A CA 1
ATOM 490 C C . GLN A 1 77 ? -25.839 131.905 91.754 1.00 87.74 70 GLN A C 1
ATOM 491 O O . GLN A 1 77 ? -26.619 131.058 92.179 1.00 88.68 70 GLN A O 1
ATOM 497 N N . GLN A 1 78 ? -26.177 133.176 91.607 1.00 87.88 71 GLN A N 1
ATOM 498 C CA . GLN A 1 78 ? -27.522 133.621 91.947 1.00 87.55 71 GLN A CA 1
ATOM 499 C C . GLN A 1 78 ? -28.452 133.428 90.750 1.00 87.99 71 GLN A C 1
ATOM 500 O O . GLN A 1 78 ? -29.658 133.205 90.903 1.00 87.78 71 GLN A O 1
ATOM 506 N N . HIS A 1 79 ? -27.867 133.491 89.560 1.00 88.39 72 HIS A N 1
ATOM 507 C CA . HIS A 1 79 ? -28.604 133.349 88.310 1.00 88.61 72 HIS A CA 1
ATOM 508 C C . HIS A 1 79 ? -29.048 131.901 88.038 1.00 88.47 72 HIS A C 1
ATOM 509 O O . HIS A 1 79 ? -30.064 131.661 87.373 1.00 88.23 72 HIS A O 1
ATOM 516 N N . TRP A 1 80 ? -28.285 130.941 88.558 1.00 87.82 73 TRP A N 1
ATOM 517 C CA . TRP A 1 80 ? -28.595 129.525 88.374 1.00 86.49 73 TRP A CA 1
ATOM 518 C C . TRP A 1 80 ? -28.613 128.697 89.662 1.00 86.82 73 TRP A C 1
ATOM 519 O O . TRP A 1 80 ? -28.628 127.471 89.610 1.00 86.78 73 TRP A O 1
ATOM 530 N N . GLY A 1 81 ? -28.603 129.372 90.809 1.00 87.43 74 GLY A N 1
ATOM 531 C CA . GLY A 1 81 ? -28.628 128.693 92.098 1.00 87.52 74 GLY A CA 1
ATOM 532 C C . GLY A 1 81 ? -27.355 127.983 92.537 1.00 87.50 74 GLY A C 1
ATOM 533 O O . GLY A 1 81 ? -26.407 127.806 91.762 1.00 86.57 74 GLY A O 1
ATOM 534 N N . SER A 1 82 ? -27.349 127.574 93.801 1.00 88.04 75 SER A N 1
ATOM 535 C CA . SER A 1 82 ? -26.224 126.861 94.387 1.00 88.70 75 SER A CA 1
ATOM 536 C C . SER A 1 82 ? -25.522 125.928 93.386 1.00 89.03 75 SER A C 1
ATOM 537 O O . SER A 1 82 ? -24.299 125.803 93.432 1.00 88.98 75 SER A O 1
ATOM 540 N N . GLY A 1 83 ? -26.292 125.288 92.495 1.00 89.17 76 GLY A N 1
ATOM 541 C CA . GLY A 1 83 ? -25.739 124.381 91.487 1.00 88.26 76 GLY A CA 1
ATOM 542 C C . GLY A 1 83 ? -24.504 124.940 90.800 1.00 87.54 76 GLY A C 1
ATOM 543 O O . GLY A 1 83 ? -24.525 125.341 89.635 1.00 86.74 76 GLY A O 1
ATOM 544 N N . VAL A 1 84 ? -23.414 124.944 91.553 1.00 87.28 77 VAL A N 1
ATOM 545 C CA . VAL A 1 84 ? -22.135 125.466 91.116 1.00 87.66 77 VAL A CA 1
ATOM 546 C C . VAL A 1 84 ? -21.554 124.780 89.894 1.00 87.96 77 VAL A C 1
ATOM 547 O O . VAL A 1 84 ? -21.010 123.688 89.987 1.00 88.09 77 VAL A O 1
ATOM 551 N N . GLY A 1 85 ? -21.672 125.428 88.744 1.00 88.78 78 GLY A N 1
ATOM 552 C CA . GLY A 1 85 ? -21.109 124.866 87.535 1.00 90.33 78 GLY A CA 1
ATOM 553 C C . GLY A 1 85 ? -19.639 125.243 87.494 1.00 91.60 78 GLY A C 1
ATOM 554 O O . GLY A 1 85 ? -18.918 124.881 86.566 1.00 91.60 78 GLY A O 1
ATOM 555 N N . VAL A 1 86 ? -19.198 125.968 88.520 1.00 92.85 79 VAL A N 1
ATOM 556 C CA . VAL A 1 86 ? -17.813 126.431 88.639 1.00 94.18 79 VAL A CA 1
ATOM 557 C C . VAL A 1 86 ? -16.749 125.391 88.293 1.00 94.66 79 VAL A C 1
ATOM 558 O O . VAL A 1 86 ? -16.262 124.679 89.168 1.00 94.81 79 VAL A O 1
ATOM 562 N N . LYS A 1 87 ? -16.383 125.325 87.017 1.00 95.40 80 LYS A N 1
ATOM 563 C CA . LYS A 1 87 ? -15.374 124.380 86.530 1.00 96.32 80 LYS A CA 1
ATOM 564 C C . LYS A 1 87 ? -14.522 125.109 85.500 1.00 96.61 80 LYS A C 1
ATOM 565 O O . LYS A 1 87 ? -15.045 125.606 84.499 1.00 96.55 80 LYS A O 1
ATOM 571 N N . LYS A 1 88 ? -13.216 125.183 85.738 1.00 96.85 81 LYS A N 1
ATOM 572 C CA . LYS A 1 88 ? -12.345 125.859 84.787 1.00 97.50 81 LYS A CA 1
ATOM 573 C C . LYS A 1 88 ? -12.366 125.141 83.447 1.00 98.09 81 LYS A C 1
ATOM 574 O O . LYS A 1 88 ? -12.986 124.084 83.309 1.00 97.81 81 LYS A O 1
ATOM 580 N N . LEU A 1 89 ? -11.694 125.721 82.459 1.00 99.09 82 LEU A N 1
ATOM 581 C CA . LEU A 1 89 ? -11.673 125.139 81.123 1.00 100.38 82 LEU A CA 1
ATOM 582 C C . LEU A 1 89 ? -10.950 123.787 81.064 1.00 102.00 82 LEU A C 1
ATOM 583 O O . LEU A 1 89 ? -11.147 123.005 80.131 1.00 102.49 82 LEU A O 1
ATOM 588 N N . CYS A 1 90 ? -10.122 123.509 82.064 1.00 103.57 83 CYS A N 1
ATOM 589 C CA . CYS A 1 90 ? -9.382 122.255 82.108 1.00 104.98 83 CYS A CA 1
ATOM 590 C C . CYS A 1 90 ? -10.174 121.103 82.745 1.00 106.09 83 CYS A C 1
ATOM 591 O O . CYS A 1 90 ? -10.218 120.003 82.193 1.00 106.54 83 CYS A O 1
ATOM 594 N N . GLU A 1 91 ? -10.799 121.359 83.896 1.00 107.05 84 GLU A N 1
ATOM 595 C CA . GLU A 1 91 ? -11.572 120.341 84.625 1.00 107.79 84 GLU A CA 1
ATOM 596 C C . GLU A 1 91 ? -12.892 119.931 83.959 1.00 108.45 84 GLU A C 1
ATOM 597 O O . GLU A 1 91 ? -13.765 119.337 84.604 1.00 107.90 84 GLU A O 1
ATOM 603 N N . LEU A 1 92 ? -13.033 120.246 82.674 1.00 109.48 85 LEU A N 1
ATOM 604 C CA . LEU A 1 92 ? -14.250 119.926 81.937 1.00 110.37 85 LEU A CA 1
ATOM 605 C C . LEU A 1 92 ? -14.340 118.453 81.495 1.00 110.90 85 LEU A C 1
ATOM 606 O O . LEU A 1 92 ? -13.428 117.912 80.853 1.00 110.29 85 LEU A O 1
ATOM 611 N N . GLN A 1 93 ? -15.452 117.814 81.860 1.00 111.84 86 GLN A N 1
ATOM 612 C CA . GLN A 1 93 ? -15.714 116.416 81.514 1.00 112.32 86 GLN A CA 1
ATOM 613 C C . GLN A 1 93 ? -16.716 116.390 80.358 1.00 111.89 86 GLN A C 1
ATOM 614 O O . GLN A 1 93 ? -17.877 116.770 80.540 1.00 112.07 86 GLN A O 1
ATOM 620 N N . PRO A 1 94 ? -16.290 115.935 79.161 1.00 111.02 87 PRO A N 1
ATOM 621 C CA . PRO A 1 94 ? -17.212 115.893 78.020 1.00 110.63 87 PRO A CA 1
ATOM 622 C C . PRO A 1 94 ? -18.654 115.587 78.440 1.00 111.07 87 PRO A C 1
ATOM 623 O O . PRO A 1 94 ? -18.896 114.674 79.234 1.00 111.54 87 PRO A O 1
ATOM 627 N N . GLU A 1 95 ? -19.601 116.373 77.930 1.00 111.02 88 GLU A N 1
ATOM 628 C CA . GLU A 1 95 ? -21.025 116.193 78.231 1.00 110.73 88 GLU A CA 1
ATOM 629 C C . GLU A 1 95 ? -21.410 116.542 79.677 1.00 109.74 88 GLU A C 1
ATOM 630 O O . GLU A 1 95 ? -22.440 116.087 80.176 1.00 109.27 88 GLU A O 1
ATOM 636 N N . GLU A 1 96 ? -20.588 117.341 80.348 1.00 108.99 89 GLU A N 1
ATOM 637 C CA . GLU A 1 96 ? -20.877 117.739 81.725 1.00 108.32 89 GLU A CA 1
ATOM 638 C C . GLU A 1 96 ? -21.519 119.136 81.759 1.00 107.91 89 GLU A C 1
ATOM 639 O O . GLU A 1 96 ? -21.023 120.077 81.130 1.00 108.19 89 GLU A O 1
ATOM 645 N N . LYS A 1 97 ? -22.636 119.259 82.475 1.00 106.90 90 LYS A N 1
ATOM 646 C CA . LYS A 1 97 ? -23.326 120.539 82.596 1.00 105.73 90 LYS A CA 1
ATOM 647 C C . LYS A 1 97 ? -22.688 121.369 83.697 1.00 105.62 90 LYS A C 1
ATOM 648 O O . LYS A 1 97 ? -22.841 121.073 84.886 1.00 105.75 90 LYS A O 1
ATOM 654 N N . CYS A 1 98 ? -21.972 122.412 83.291 1.00 105.44 91 CYS A N 1
ATOM 655 C CA . CYS A 1 98 ? -21.290 123.285 84.237 1.00 104.79 91 CYS A CA 1
ATOM 656 C C . CYS A 1 98 ? -21.249 124.734 83.757 1.00 104.09 91 CYS A C 1
ATOM 657 O O . CYS A 1 98 ? -21.875 125.091 82.750 1.00 103.84 91 CYS A O 1
ATOM 660 N N . CYS A 1 99 ? -20.505 125.556 84.495 1.00 103.09 92 CYS A N 1
ATOM 661 C CA . CYS A 1 99 ? -20.349 126.968 84.173 1.00 101.41 92 CYS A CA 1
ATOM 662 C C . CYS A 1 99 ? -18.880 127.403 84.156 1.00 100.09 92 CYS A C 1
ATOM 663 O O . CYS A 1 99 ? -18.181 127.333 85.170 1.00 99.40 92 CYS A O 1
ATOM 666 N N . VAL A 1 100 ? -18.430 127.853 82.990 1.00 98.98 93 VAL A N 1
ATOM 667 C CA . VAL A 1 100 ? -17.060 128.314 82.800 1.00 97.59 93 VAL A CA 1
ATOM 668 C C . VAL A 1 100 ? -17.072 129.849 82.784 1.00 96.71 93 VAL A C 1
ATOM 669 O O . VAL A 1 100 ? -17.967 130.452 82.203 1.00 97.14 93 VAL A O 1
ATOM 673 N N . VAL A 1 101 ? -16.092 130.473 83.434 1.00 95.58 94 VAL A N 1
ATOM 674 C CA . VAL A 1 101 ? -15.984 131.938 83.478 1.00 94.29 94 VAL A CA 1
ATOM 675 C C . VAL A 1 101 ? -14.754 132.367 82.685 1.00 94.26 94 VAL A C 1
ATOM 676 O O . VAL A 1 101 ? -13.633 131.984 83.019 1.00 94.49 94 VAL A O 1
ATOM 680 N N . GLY A 1 102 ? -14.957 133.159 81.637 1.00 94.23 95 GLY A N 1
ATOM 681 C CA . GLY A 1 102 ? -13.820 133.582 80.838 1.00 94.66 95 GLY A CA 1
ATOM 682 C C . GLY A 1 102 ? -13.934 134.829 79.970 1.00 94.72 95 GLY A C 1
ATOM 683 O O . GLY A 1 102 ? -14.832 135.657 80.132 1.00 94.94 95 GLY A O 1
ATOM 684 N N . THR A 1 103 ? -12.987 134.946 79.043 1.00 94.42 96 THR A N 1
ATOM 685 C CA . THR A 1 103 ? -12.893 136.059 78.101 1.00 93.74 96 THR A CA 1
ATOM 686 C C . THR A 1 103 ? -13.324 135.588 76.714 1.00 93.65 96 THR A C 1
ATOM 687 O O . THR A 1 103 ? -13.094 134.444 76.348 1.00 94.27 96 THR A O 1
ATOM 691 N N . LEU A 1 104 ? -13.933 136.465 75.932 1.00 93.43 97 LEU A N 1
ATOM 692 C CA . LEU A 1 104 ? -14.365 136.075 74.600 1.00 93.49 97 LEU A CA 1
ATOM 693 C C . LEU A 1 104 ? -13.446 136.645 73.543 1.00 94.29 97 LEU A C 1
ATOM 694 O O . LEU A 1 104 ? -12.865 137.710 73.730 1.00 94.82 97 LEU A O 1
ATOM 699 N N . PHE A 1 105 ? -13.299 135.917 72.443 1.00 95.54 98 PHE A N 1
ATOM 700 C CA . PHE A 1 105 ? -12.477 136.364 71.323 1.00 97.34 98 PHE A CA 1
ATOM 701 C C . PHE A 1 105 ? -13.287 136.087 70.067 1.00 97.99 98 PHE A C 1
ATOM 702 O O . PHE A 1 105 ? -13.931 135.048 69.956 1.00 98.18 98 PHE A O 1
ATOM 710 N N . LYS A 1 106 ? -13.269 137.023 69.129 1.00 99.00 99 LYS A N 1
ATOM 711 C CA . LYS A 1 106 ? -14.024 136.866 67.894 1.00 100.09 99 LYS A CA 1
ATOM 712 C C . LYS A 1 106 ? -13.048 136.781 66.722 1.00 102.10 99 LYS A C 1
ATOM 713 O O . LYS A 1 106 ? -11.917 137.266 66.814 1.00 102.66 99 LYS A O 1
ATOM 719 N N . ALA A 1 107 ? -13.476 136.144 65.634 1.00 104.03 100 ALA A N 1
ATOM 720 C CA . ALA A 1 107 ? -12.642 136.016 64.439 1.00 105.89 100 ALA A CA 1
ATOM 721 C C . ALA A 1 107 ? -13.443 135.404 63.295 1.00 107.19 100 ALA A C 1
ATOM 722 O O . ALA A 1 107 ? -14.482 134.767 63.525 1.00 107.43 100 ALA A O 1
ATOM 724 N N . MET A 1 108 ? -12.955 135.600 62.068 1.00 108.52 101 MET A N 1
ATOM 725 C CA . MET A 1 108 ? -13.624 135.087 60.872 1.00 109.53 101 MET A CA 1
ATOM 726 C C . MET A 1 108 ? -12.943 133.861 60.264 1.00 109.95 101 MET A C 1
ATOM 727 O O . MET A 1 108 ? -11.800 133.537 60.594 1.00 110.51 101 MET A O 1
ATOM 732 N N . SER A 1 131 ? -17.274 151.100 58.228 1.00 86.51 124 SER A N 1
ATOM 733 C CA . SER A 1 131 ? -18.531 150.989 58.958 1.00 86.92 124 SER A CA 1
ATOM 734 C C . SER A 1 131 ? -18.391 150.065 60.170 1.00 87.42 124 SER A C 1
ATOM 735 O O . SER A 1 131 ? -18.024 150.498 61.257 1.00 87.08 124 SER A O 1
ATOM 738 N N . LYS A 1 132 ? -18.712 148.792 59.976 1.00 88.59 125 LYS A N 1
ATOM 739 C CA . LYS A 1 132 ? -18.605 147.782 61.029 1.00 89.46 125 LYS A CA 1
ATOM 740 C C . LYS A 1 132 ? -17.800 146.641 60.427 1.00 90.98 125 LYS A C 1
ATOM 741 O O . LYS A 1 132 ? -17.939 146.336 59.247 1.00 91.10 125 LYS A O 1
ATOM 747 N N . TYR A 1 133 ? -16.964 146.002 61.230 1.00 93.60 126 TYR A N 1
ATOM 748 C CA . TYR A 1 133 ? -16.158 144.900 60.719 1.00 96.16 126 TYR A CA 1
ATOM 749 C C . TYR A 1 133 ? -16.651 143.517 61.149 1.00 96.93 126 TYR A C 1
ATOM 750 O O . TYR A 1 133 ? -15.880 142.554 61.156 1.00 96.68 126 TYR A O 1
ATOM 759 N N . ILE A 1 134 ? -17.927 143.411 61.514 1.00 97.92 127 ILE A N 1
ATOM 760 C CA . ILE A 1 134 ? -18.462 142.115 61.898 1.00 98.65 127 ILE A CA 1
ATOM 761 C C . ILE A 1 134 ? -18.496 141.286 60.625 1.00 100.16 127 ILE A C 1
ATOM 762 O O . ILE A 1 134 ? -18.766 141.812 59.540 1.00 99.48 127 ILE A O 1
ATOM 767 N N . HIS A 1 135 ? -18.210 139.995 60.761 1.00 102.32 128 HIS A N 1
ATOM 768 C CA . HIS A 1 135 ? -18.205 139.080 59.625 1.00 104.53 128 HIS A CA 1
ATOM 769 C C . HIS A 1 135 ? -19.522 138.312 59.574 1.00 105.26 128 HIS A C 1
ATOM 770 O O . HIS A 1 135 ? -20.125 138.031 60.612 1.00 105.13 128 HIS A O 1
ATOM 777 N N . PRO A 1 136 ? -19.981 137.958 58.361 1.00 106.08 129 PRO A N 1
ATOM 778 C CA . PRO A 1 136 ? -21.244 137.226 58.183 1.00 106.78 129 PRO A CA 1
ATOM 779 C C . PRO A 1 136 ? -21.402 136.160 59.254 1.00 107.49 129 PRO A C 1
ATOM 780 O O . PRO A 1 136 ? -22.440 136.057 59.920 1.00 107.61 129 PRO A O 1
ATOM 784 N N . ASP A 1 137 ? -20.338 135.380 59.404 1.00 108.24 130 ASP A N 1
ATOM 785 C CA . ASP A 1 137 ? -20.281 134.304 60.371 1.00 108.74 130 ASP A CA 1
ATOM 786 C C . ASP A 1 137 ? -18.961 134.364 61.099 1.00 108.08 130 ASP A C 1
ATOM 787 O O . ASP A 1 137 ? -17.913 134.004 60.562 1.00 106.80 130 ASP A O 1
ATOM 792 N N . ASP A 1 138 ? -19.034 134.856 62.325 1.00 108.07 131 ASP A N 1
ATOM 793 C CA . ASP A 1 138 ? -17.876 134.976 63.191 1.00 108.24 131 ASP A CA 1
ATOM 794 C C . ASP A 1 138 ? -17.972 133.795 64.123 1.00 107.24 131 ASP A C 1
ATOM 795 O O . ASP A 1 138 ? -18.884 132.977 64.009 1.00 107.07 131 ASP A O 1
ATOM 800 N N . GLU A 1 139 ? -17.034 133.717 65.055 1.00 106.23 132 GLU A N 1
ATOM 801 C CA . GLU A 1 139 ? -17.038 132.644 66.027 1.00 105.52 132 GLU A CA 1
ATOM 802 C C . GLU A 1 139 ? -16.432 133.136 67.319 1.00 104.17 132 GLU A C 1
ATOM 803 O O . GLU A 1 139 ? -15.530 133.972 67.310 1.00 103.95 132 GLU A O 1
ATOM 809 N N . LEU A 1 140 ? -16.934 132.608 68.429 1.00 102.71 133 LEU A N 1
ATOM 810 C CA . LEU A 1 140 ? -16.458 132.997 69.746 1.00 101.65 133 LEU A CA 1
ATOM 811 C C . LEU A 1 140 ? -15.649 131.918 70.455 1.00 101.12 133 LEU A C 1
ATOM 812 O O . LEU A 1 140 ? -16.152 130.823 70.711 1.00 101.50 133 LEU A O 1
ATOM 817 N N . VAL A 1 141 ? -14.397 132.234 70.772 1.00 100.15 134 VAL A N 1
ATOM 818 C CA . VAL A 1 141 ? -13.531 131.318 71.512 1.00 98.94 134 VAL A CA 1
ATOM 819 C C . VAL A 1 141 ? -13.442 131.851 72.946 1.00 98.05 134 VAL A C 1
ATOM 820 O O . VAL A 1 141 ? -13.297 133.054 73.163 1.00 98.05 134 VAL A O 1
ATOM 824 N N . LEU A 1 142 ? -13.541 130.954 73.918 1.00 96.86 135 LEU A N 1
ATOM 825 C CA . LEU A 1 142 ? -13.493 131.339 75.319 1.00 95.78 135 LEU A CA 1
ATOM 826 C C . LEU A 1 142 ? -12.148 131.002 75.961 1.00 96.44 135 LEU A C 1
ATOM 827 O O . LEU A 1 142 ? -11.780 129.836 76.085 1.00 96.82 135 LEU A O 1
ATOM 832 N N . GLU A 1 143 ? -11.415 132.035 76.364 1.00 97.59 136 GLU A N 1
ATOM 833 C CA . GLU A 1 143 ? -10.112 131.860 76.993 1.00 98.57 136 GLU A CA 1
ATOM 834 C C . GLU A 1 143 ? -10.127 131.832 78.516 1.00 99.55 136 GLU A C 1
ATOM 835 O O . GLU A 1 143 ? -10.705 132.697 79.174 1.00 99.12 136 GLU A O 1
ATOM 841 N N . ASP A 1 144 ? -9.470 130.812 79.055 1.00 101.27 137 ASP A N 1
ATOM 842 C CA . ASP A 1 144 ? -9.317 130.605 80.494 1.00 102.38 137 ASP A CA 1
ATOM 843 C C . ASP A 1 144 ? -7.847 130.973 80.694 1.00 102.12 137 ASP A C 1
ATOM 844 O O . ASP A 1 144 ? -7.120 131.143 79.709 1.00 101.77 137 ASP A O 1
ATOM 849 N N . GLU A 1 145 ? -7.400 131.120 81.936 1.00 102.00 138 GLU A N 1
ATOM 850 C CA . GLU A 1 145 ? -6.000 131.466 82.160 1.00 102.11 138 GLU A CA 1
ATOM 851 C C . GLU A 1 145 ? -5.117 130.440 81.447 1.00 102.99 138 GLU A C 1
ATOM 852 O O . GLU A 1 145 ? -4.115 130.790 80.814 1.00 103.19 138 GLU A O 1
ATOM 858 N N . LEU A 1 146 ? -5.523 129.175 81.538 1.00 103.95 139 LEU A N 1
ATOM 859 C CA . LEU A 1 146 ? -4.790 128.052 80.954 1.00 104.37 139 LEU A CA 1
ATOM 860 C C . LEU A 1 146 ? -4.994 127.846 79.440 1.00 104.95 139 LEU A C 1
ATOM 861 O O . LEU A 1 146 ? -4.187 128.302 78.618 1.00 104.69 139 LEU A O 1
ATOM 866 N N . GLN A 1 147 ? -6.079 127.154 79.088 1.00 105.41 140 GLN A N 1
ATOM 867 C CA . GLN A 1 147 ? -6.402 126.837 77.695 1.00 105.32 140 GLN A CA 1
ATOM 868 C C . GLN A 1 147 ? -7.475 127.749 77.111 1.00 105.17 140 GLN A C 1
ATOM 869 O O . GLN A 1 147 ? -7.821 128.765 77.706 1.00 105.34 140 GLN A O 1
ATOM 875 N N . ARG A 1 148 ? -7.995 127.380 75.942 1.00 104.71 141 ARG A N 1
ATOM 876 C CA . ARG A 1 148 ? -9.034 128.162 75.275 1.00 104.10 141 ARG A CA 1
ATOM 877 C C . ARG A 1 148 ? -9.964 127.281 74.452 1.00 103.66 141 ARG A C 1
ATOM 878 O O . ARG A 1 148 ? -9.548 126.702 73.452 1.00 103.90 141 ARG A O 1
ATOM 886 N N . ILE A 1 149 ? -11.225 127.194 74.866 1.00 103.06 142 ILE A N 1
ATOM 887 C CA . ILE A 1 149 ? -12.209 126.361 74.170 1.00 102.94 142 ILE A CA 1
ATOM 888 C C . ILE A 1 149 ? -13.097 127.157 73.205 1.00 102.92 142 ILE A C 1
ATOM 889 O O . ILE A 1 149 ? -13.302 128.352 73.398 1.00 104.10 142 ILE A O 1
ATOM 894 N N . LYS A 1 150 ? -13.620 126.499 72.171 1.00 102.00 143 LYS A N 1
ATOM 895 C CA . LYS A 1 150 ? -14.493 127.171 71.206 1.00 101.11 143 LYS A CA 1
ATOM 896 C C . LYS A 1 150 ? -15.942 127.136 71.706 1.00 100.83 143 LYS A C 1
ATOM 897 O O . LYS A 1 150 ? -16.237 126.459 72.694 1.00 100.65 143 LYS A O 1
ATOM 903 N N . LEU A 1 151 ? -16.848 127.838 71.025 1.00 100.30 144 LEU A N 1
ATOM 904 C CA . LEU A 1 151 ? -18.238 127.882 71.484 1.00 99.99 144 LEU A CA 1
ATOM 905 C C . LEU A 1 151 ? -19.354 127.614 70.464 1.00 99.84 144 LEU A C 1
ATOM 906 O O . LEU A 1 151 ? -19.313 128.090 69.324 1.00 99.59 144 LEU A O 1
ATOM 911 N N . LYS A 1 152 ? -20.345 126.836 70.901 1.00 99.53 145 LYS A N 1
ATOM 912 C CA . LYS A 1 152 ? -21.525 126.509 70.101 1.00 99.23 145 LYS A CA 1
ATOM 913 C C . LYS A 1 152 ? -22.676 126.914 71.005 1.00 98.66 145 LYS A C 1
ATOM 914 O O . LYS A 1 152 ? -22.464 127.386 72.124 1.00 98.45 145 LYS A O 1
ATOM 920 N N . GLY A 1 153 ? -23.895 126.685 70.534 1.00 97.92 146 GLY A N 1
ATOM 921 C CA . GLY A 1 153 ? -25.056 126.995 71.346 1.00 97.13 146 GLY A CA 1
ATOM 922 C C . GLY A 1 153 ? -25.874 128.184 70.904 1.00 96.56 146 GLY A C 1
ATOM 923 O O . GLY A 1 153 ? -25.976 128.503 69.716 1.00 96.29 146 GLY A O 1
ATOM 924 N N . THR A 1 154 ? -26.471 128.841 71.887 1.00 95.99 147 THR A N 1
ATOM 925 C CA . THR A 1 154 ? -27.289 130.002 71.624 1.00 95.52 147 THR A CA 1
ATOM 926 C C . THR A 1 154 ? -26.700 131.261 72.261 1.00 95.42 147 THR A C 1
ATOM 927 O O . THR A 1 154 ? -27.190 131.732 73.287 1.00 96.08 147 THR A O 1
ATOM 931 N N . ILE A 1 155 ? -25.635 131.789 71.658 1.00 95.02 148 ILE A N 1
ATOM 932 C CA . ILE A 1 155 ? -25.003 133.018 72.141 1.00 94.76 148 ILE A CA 1
ATOM 933 C C . ILE A 1 155 ? -24.833 133.992 70.964 1.00 94.27 148 ILE A C 1
ATOM 934 O O . ILE A 1 155 ? -24.223 133.664 69.942 1.00 94.15 148 ILE A O 1
ATOM 939 N N . ASP A 1 156 ? -25.393 135.188 71.111 1.00 93.52 149 ASP A N 1
ATOM 940 C CA . ASP A 1 156 ? -25.318 136.195 70.064 1.00 92.44 149 ASP A CA 1
ATOM 941 C C . ASP A 1 156 ? -23.875 136.617 69.825 1.00 91.84 149 ASP A C 1
ATOM 942 O O . ASP A 1 156 ? -23.137 136.887 70.767 1.00 92.65 149 ASP A O 1
ATOM 947 N N . VAL A 1 157 ? -23.462 136.675 68.569 1.00 90.80 150 VAL A N 1
ATOM 948 C CA . VAL A 1 157 ? -22.097 137.085 68.287 1.00 90.13 150 VAL A CA 1
ATOM 949 C C . VAL A 1 157 ? -22.091 138.505 67.740 1.00 90.06 150 VAL A C 1
ATOM 950 O O . VAL A 1 157 ? -21.212 139.313 68.054 1.00 90.49 150 VAL A O 1
ATOM 954 N N . SER A 1 158 ? -23.086 138.813 66.923 1.00 89.75 151 SER A N 1
ATOM 955 C CA . SER A 1 158 ? -23.199 140.153 66.377 1.00 89.17 151 SER A CA 1
ATOM 956 C C . SER A 1 158 ? -23.210 141.136 67.554 1.00 87.53 151 SER A C 1
ATOM 957 O O . SER A 1 158 ? -22.775 142.281 67.428 1.00 87.69 151 SER A O 1
ATOM 960 N N . LYS A 1 159 ? -23.682 140.665 68.706 1.00 85.24 152 LYS A N 1
ATOM 961 C CA . LYS A 1 159 ? -23.759 141.508 69.886 1.00 82.90 152 LYS A CA 1
ATOM 962 C C . LYS A 1 159 ? -22.468 141.539 70.709 1.00 82.09 152 LYS A C 1
ATOM 963 O O . LYS A 1 159 ? -21.941 142.620 70.964 1.00 84.29 152 LYS A O 1
ATOM 969 N N . LEU A 1 160 ? -21.940 140.387 71.119 1.00 78.64 153 LEU A N 1
ATOM 970 C CA . LEU A 1 160 ? -20.728 140.391 71.935 1.00 75.05 153 LEU A CA 1
ATOM 971 C C . LEU A 1 160 ? -19.436 140.603 71.159 1.00 72.98 153 LEU A C 1
ATOM 972 O O . LEU A 1 160 ? -19.383 140.358 69.956 1.00 72.49 153 LEU A O 1
ATOM 977 N N . VAL A 1 161 ? -18.401 141.095 71.842 1.00 70.77 154 VAL A N 1
ATOM 978 C CA . VAL A 1 161 ? -17.124 141.321 71.176 1.00 68.45 154 VAL A CA 1
ATOM 979 C C . VAL A 1 161 ? -15.872 141.118 72.034 1.00 67.11 154 VAL A C 1
ATOM 980 O O . VAL A 1 161 ? -15.888 141.264 73.267 1.00 65.68 154 VAL A O 1
ATOM 984 N N . THR A 1 162 ? -14.795 140.775 71.321 1.00 65.61 155 THR A N 1
ATOM 985 C CA . THR A 1 162 ? -13.463 140.495 71.854 1.00 62.80 155 THR A CA 1
ATOM 986 C C . THR A 1 162 ? -13.087 141.272 73.100 1.00 61.84 155 THR A C 1
ATOM 987 O O . THR A 1 162 ? -12.814 142.458 73.031 1.00 61.54 155 THR A O 1
ATOM 991 N N . GLY A 1 163 ? -13.075 140.603 74.244 1.00 61.10 156 GLY A N 1
ATOM 992 C CA . GLY A 1 163 ? -12.696 141.286 75.463 1.00 60.41 156 GLY A CA 1
ATOM 993 C C . GLY A 1 163 ? -13.739 141.207 76.544 1.00 60.28 156 GLY A C 1
ATOM 994 O O . GLY A 1 163 ? -13.461 141.482 77.710 1.00 60.65 156 GLY A O 1
ATOM 995 N N . THR A 1 164 ? -14.947 140.832 76.161 1.00 59.88 157 THR A N 1
ATOM 996 C CA . THR A 1 164 ? -16.029 140.718 77.117 1.00 60.76 157 THR A CA 1
ATOM 997 C C . THR A 1 164 ? -15.687 139.668 78.171 1.00 61.74 157 THR A C 1
ATOM 998 O O . THR A 1 164 ? -14.899 138.770 77.916 1.00 61.90 157 THR A O 1
ATOM 1002 N N . VAL A 1 165 ? -16.256 139.772 79.361 1.00 63.53 158 VAL A N 1
ATOM 1003 C CA . VAL A 1 165 ? -15.973 138.760 80.379 1.00 66.57 158 VAL A CA 1
ATOM 1004 C C . VAL A 1 165 ? -17.299 138.203 80.901 1.00 69.33 158 VAL A C 1
ATOM 1005 O O . VAL A 1 165 ? -17.943 138.805 81.770 1.00 69.90 158 VAL A O 1
ATOM 1009 N N . LEU A 1 166 ? -17.693 137.043 80.373 1.00 71.86 159 LEU A N 1
ATOM 1010 C CA . LEU A 1 166 ? -18.966 136.423 80.731 1.00 74.14 159 LEU A CA 1
ATOM 1011 C C . LEU A 1 166 ? -18.922 135.156 81.566 1.00 76.46 159 LEU A C 1
ATOM 1012 O O . LEU A 1 166 ? -17.855 134.631 81.889 1.00 76.97 159 LEU A O 1
ATOM 1017 N N . ALA A 1 167 ? -20.121 134.693 81.913 1.00 79.18 160 ALA A N 1
ATOM 1018 C CA . ALA A 1 167 ? -20.337 133.480 82.688 1.00 82.20 160 ALA A CA 1
ATOM 1019 C C . ALA A 1 167 ? -21.175 132.588 81.778 1.00 84.50 160 ALA A C 1
ATOM 1020 O O . ALA A 1 167 ? -22.402 132.695 81.754 1.00 85.58 160 ALA A O 1
ATOM 1022 N N . VAL A 1 168 ? -20.501 131.724 81.023 1.00 87.02 161 VAL A N 1
ATOM 1023 C CA . VAL A 1 168 ? -21.162 130.820 80.085 1.00 89.50 161 VAL A CA 1
ATOM 1024 C C . VAL A 1 168 ? -21.649 129.523 80.753 1.00 91.71 161 VAL A C 1
ATOM 1025 O O . VAL A 1 168 ? -21.054 129.057 81.727 1.00 92.23 161 VAL A O 1
ATOM 1029 N N . PHE A 1 169 ? -22.739 128.954 80.238 1.00 94.23 162 PHE A N 1
ATOM 1030 C CA . PHE A 1 169 ? -23.281 127.712 80.785 1.00 96.91 162 PHE A CA 1
ATOM 1031 C C . PHE A 1 169 ? -23.719 126.713 79.716 1.00 98.47 162 PHE A C 1
ATOM 1032 O O . PHE A 1 169 ? -24.587 126.993 78.876 1.00 98.34 162 PHE A O 1
ATOM 1040 N N . GLY A 1 170 ? -23.106 125.536 79.775 1.00 100.14 163 GLY A N 1
ATOM 1041 C CA . GLY A 1 170 ? -23.403 124.475 78.835 1.00 102.26 163 GLY A CA 1
ATOM 1042 C C . GLY A 1 170 ? -22.444 123.336 79.111 1.00 103.34 163 GLY A C 1
ATOM 1043 O O . GLY A 1 170 ? -21.900 123.237 80.216 1.00 103.60 163 GLY A O 1
ATOM 1044 N N . SER A 1 171 ? -22.210 122.491 78.114 1.00 103.69 164 SER A N 1
ATOM 1045 C CA . SER A 1 171 ? -21.313 121.359 78.290 1.00 103.62 164 SER A CA 1
ATOM 1046 C C . SER A 1 171 ? -20.367 121.215 77.107 1.00 103.80 164 SER A C 1
ATOM 1047 O O . SER A 1 171 ? -20.645 121.718 76.017 1.00 103.73 164 SER A O 1
ATOM 1050 N N . VAL A 1 172 ? -19.246 120.533 77.327 1.00 103.86 165 VAL A N 1
ATOM 1051 C CA . VAL A 1 172 ? -18.270 120.304 76.264 1.00 103.94 165 VAL A CA 1
ATOM 1052 C C . VAL A 1 172 ? -18.814 119.183 75.380 1.00 104.75 165 VAL A C 1
ATOM 1053 O O . VAL A 1 172 ? -19.424 118.229 75.875 1.00 104.69 165 VAL A O 1
ATOM 1057 N N . ARG A 1 173 ? -18.593 119.278 74.075 1.00 105.40 166 ARG A N 1
ATOM 1058 C CA . ARG A 1 173 ? -19.136 118.260 73.193 1.00 105.89 166 ARG A CA 1
ATOM 1059 C C . ARG A 1 173 ? -18.176 117.349 72.468 1.00 106.65 166 ARG A C 1
ATOM 1060 O O . ARG A 1 173 ? -16.953 117.501 72.532 1.00 105.99 166 ARG A O 1
ATOM 1068 N N . ASP A 1 174 ? -18.788 116.381 71.793 1.00 108.07 167 ASP A N 1
ATOM 1069 C CA . ASP A 1 174 ? -18.114 115.372 70.984 1.00 109.27 167 ASP A CA 1
ATOM 1070 C C . ASP A 1 174 ? -17.308 116.098 69.913 1.00 109.57 167 ASP A C 1
ATOM 1071 O O . ASP A 1 174 ? -16.348 115.560 69.351 1.00 109.76 167 ASP A O 1
ATOM 1076 N N . ASP A 1 175 ? -17.724 117.336 69.661 1.00 109.49 168 ASP A N 1
ATOM 1077 C CA . ASP A 1 175 ? -17.120 118.218 68.674 1.00 109.01 168 ASP A CA 1
ATOM 1078 C C . ASP A 1 175 ? -15.819 118.823 69.218 1.00 108.49 168 ASP A C 1
ATOM 1079 O O . ASP A 1 175 ? -14.904 119.159 68.461 1.00 108.30 168 ASP A O 1
ATOM 1084 N N . GLY A 1 176 ? -15.739 118.936 70.539 1.00 107.92 169 GLY A N 1
ATOM 1085 C CA . GLY A 1 176 ? -14.568 119.528 71.160 1.00 106.73 169 GLY A CA 1
ATOM 1086 C C . GLY A 1 176 ? -14.934 120.955 71.521 1.00 105.63 169 GLY A C 1
ATOM 1087 O O . GLY A 1 176 ? -14.287 121.590 72.357 1.00 105.83 169 GLY A O 1
ATOM 1088 N N . LYS A 1 177 ? -15.987 121.448 70.869 1.00 104.10 170 LYS A N 1
ATOM 1089 C CA . LYS A 1 177 ? -16.509 122.792 71.089 1.00 102.20 170 LYS A CA 1
ATOM 1090 C C . LYS A 1 177 ? -17.472 122.767 72.295 1.00 101.46 170 LYS A C 1
ATOM 1091 O O . LYS A 1 177 ? -18.068 121.731 72.607 1.00 100.88 170 LYS A O 1
ATOM 1097 N N . PHE A 1 178 ? -17.624 123.913 72.958 1.00 100.44 171 PHE A N 1
ATOM 1098 C CA . PHE A 1 178 ? -18.509 124.030 74.117 1.00 99.44 171 PHE A CA 1
ATOM 1099 C C . PHE A 1 178 ? -19.859 124.623 73.715 1.00 99.26 171 PHE A C 1
ATOM 1100 O O . PHE A 1 178 ? -19.942 125.771 73.274 1.00 98.70 171 PHE A O 1
ATOM 1108 N N . LEU A 1 179 ? -20.916 123.833 73.872 1.00 99.10 172 LEU A N 1
ATOM 1109 C CA . LEU A 1 179 ? -22.257 124.290 73.538 1.00 99.02 172 LEU A CA 1
ATOM 1110 C C . LEU A 1 179 ? -22.854 125.041 74.722 1.00 99.26 172 LEU A C 1
ATOM 1111 O O . LEU A 1 179 ? -22.862 124.537 75.855 1.00 99.23 172 LEU A O 1
ATOM 1116 N N . VAL A 1 180 ? -23.357 126.244 74.447 1.00 99.20 173 VAL A N 1
ATOM 1117 C CA . VAL A 1 180 ? -23.942 127.093 75.478 1.00 98.96 173 VAL A CA 1
ATOM 1118 C C . VAL A 1 180 ? -25.453 127.139 75.452 1.00 98.93 173 VAL A C 1
ATOM 1119 O O . VAL A 1 180 ? -26.072 127.213 74.388 1.00 98.83 173 VAL A O 1
ATOM 1123 N N . GLU A 1 181 ? -26.036 127.121 76.642 1.00 98.84 174 GLU A N 1
ATOM 1124 C CA . GLU A 1 181 ? -27.475 127.172 76.772 1.00 99.26 174 GLU A CA 1
ATOM 1125 C C . GLU A 1 181 ? -27.902 128.483 77.402 1.00 98.12 174 GLU A C 1
ATOM 1126 O O . GLU A 1 181 ? -28.998 128.979 77.129 1.00 98.81 174 GLU A O 1
ATOM 1132 N N . ASP A 1 182 ? -27.032 129.051 78.235 1.00 95.95 175 ASP A N 1
ATOM 1133 C CA . ASP A 1 182 ? -27.348 130.304 78.919 1.00 93.15 175 ASP A CA 1
ATOM 1134 C C . ASP A 1 182 ? -26.100 130.991 79.476 1.00 91.48 175 ASP A C 1
ATOM 1135 O O . ASP A 1 182 ? -25.220 130.335 80.038 1.00 92.31 175 ASP A O 1
ATOM 1140 N N . TYR A 1 183 ? -26.023 132.312 79.319 1.00 88.40 176 TYR A N 1
ATOM 1141 C CA . TYR A 1 183 ? -24.882 133.071 79.823 1.00 84.62 176 TYR A CA 1
ATOM 1142 C C . TYR A 1 183 ? -25.329 134.356 80.495 1.00 82.62 176 TYR A C 1
ATOM 1143 O O . TYR A 1 183 ? -26.446 134.819 80.278 1.00 82.63 176 TYR A O 1
ATOM 1152 N N . CYS A 1 184 ? -24.462 134.915 81.329 1.00 80.40 177 CYS A N 1
ATOM 1153 C CA . CYS A 1 184 ? -24.768 136.159 82.026 1.00 79.12 177 CYS A CA 1
ATOM 1154 C C . CYS A 1 184 ? -23.488 136.975 82.256 1.00 77.31 177 CYS A C 1
ATOM 1155 O O . CYS A 1 184 ? -22.384 136.485 82.005 1.00 77.73 177 CYS A O 1
ATOM 1158 N N . PHE A 1 185 ? -23.636 138.222 82.707 1.00 74.55 178 PHE A N 1
ATOM 1159 C CA . PHE A 1 185 ? -22.477 139.073 82.961 1.00 71.47 178 PHE A CA 1
ATOM 1160 C C . PHE A 1 185 ? -22.538 139.673 84.377 1.00 70.79 178 PHE A C 1
ATOM 1161 O O . PHE A 1 185 ? -23.557 139.553 85.072 1.00 70.86 178 PHE A O 1
ATOM 1169 N N . ALA A 1 186 ? -21.452 140.318 84.796 1.00 69.08 179 ALA A N 1
ATOM 1170 C CA . ALA A 1 186 ? -21.375 140.903 86.129 1.00 68.09 179 ALA A CA 1
ATOM 1171 C C . ALA A 1 186 ? -22.445 141.948 86.420 1.00 67.75 179 ALA A C 1
ATOM 1172 O O . ALA A 1 186 ? -22.866 142.111 87.563 1.00 67.51 179 ALA A O 1
ATOM 1174 N N . ASP A 1 187 ? -22.867 142.658 85.381 1.00 67.39 180 ASP A N 1
ATOM 1175 C CA . ASP A 1 187 ? -23.882 143.707 85.489 1.00 67.99 180 ASP A CA 1
ATOM 1176 C C . ASP A 1 187 ? -23.360 145.005 86.140 1.00 68.19 180 ASP A C 1
ATOM 1177 O O . ASP A 1 187 ? -22.262 145.467 85.820 1.00 68.73 180 ASP A O 1
ATOM 1182 N N . LEU A 1 188 ? -24.150 145.592 87.040 1.00 67.33 181 LEU A N 1
ATOM 1183 C CA . LEU A 1 188 ? -23.771 146.837 87.702 1.00 66.01 181 LEU A CA 1
ATOM 1184 C C . LEU A 1 188 ? -23.137 146.568 89.047 1.00 66.51 181 LEU A C 1
ATOM 1185 O O . LEU A 1 188 ? -23.555 145.652 89.752 1.00 67.50 181 LEU A O 1
ATOM 1190 N N . ALA A 1 189 ? -22.140 147.373 89.406 1.00 66.36 182 ALA A N 1
ATOM 1191 C CA . ALA A 1 189 ? -21.448 147.218 90.686 1.00 66.36 182 ALA A CA 1
ATOM 1192 C C . ALA A 1 189 ? -22.281 147.827 91.814 1.00 65.91 182 ALA A C 1
ATOM 1193 O O . ALA A 1 189 ? -23.328 148.408 91.563 1.00 65.80 182 ALA A O 1
ATOM 1195 N N . PRO A 1 190 ? -21.835 147.693 93.075 1.00 66.13 183 PRO A N 1
ATOM 1196 C CA . PRO A 1 190 ? -22.618 148.276 94.172 1.00 66.63 183 PRO A CA 1
ATOM 1197 C C . PRO A 1 190 ? -22.736 149.786 93.980 1.00 67.12 183 PRO A C 1
ATOM 1198 O O . PRO A 1 190 ? -21.910 150.388 93.293 1.00 67.83 183 PRO A O 1
ATOM 1202 N N . GLN A 1 191 ? -23.742 150.407 94.586 1.00 66.99 184 GLN A N 1
ATOM 1203 C CA . GLN A 1 191 ? -23.907 151.844 94.414 1.00 67.12 184 GLN A CA 1
ATOM 1204 C C . GLN A 1 191 ? -24.800 152.502 95.446 1.00 66.61 184 GLN A C 1
ATOM 1205 O O . GLN A 1 191 ? -26.009 152.288 95.468 1.00 66.74 184 GLN A O 1
ATOM 1211 N N . LYS A 1 192 ? -24.207 153.315 96.301 1.00 66.40 185 LYS A N 1
ATOM 1212 C CA . LYS A 1 192 ? -25.001 154.009 97.290 1.00 66.37 185 LYS A CA 1
ATOM 1213 C C . LYS A 1 192 ? -25.585 155.217 96.570 1.00 64.96 185 LYS A C 1
ATOM 1214 O O . LYS A 1 192 ? -24.945 155.797 95.695 1.00 64.80 185 LYS A O 1
ATOM 1220 N N . PRO A 1 193 ? -26.823 155.593 96.920 1.00 63.74 186 PRO A N 1
ATOM 1221 C CA . PRO A 1 193 ? -27.607 156.706 96.380 1.00 62.61 186 PRO A CA 1
ATOM 1222 C C . PRO A 1 193 ? -26.995 158.080 96.616 1.00 61.79 186 PRO A C 1
ATOM 1223 O O . PRO A 1 193 ? -26.503 158.371 97.707 1.00 63.12 186 PRO A O 1
ATOM 1227 N N . ALA A 1 194 ? -27.043 158.929 95.597 1.00 59.66 187 ALA A N 1
ATOM 1228 C CA . ALA A 1 194 ? -26.510 160.275 95.721 1.00 57.58 187 ALA A CA 1
ATOM 1229 C C . ALA A 1 194 ? -27.358 161.066 96.714 1.00 56.37 187 ALA A C 1
ATOM 1230 O O . ALA A 1 194 ? -28.578 160.960 96.719 1.00 56.98 187 ALA A O 1
ATOM 1232 N N . PRO A 1 195 ? -26.725 161.873 97.570 1.00 55.13 188 PRO A N 1
ATOM 1233 C CA . PRO A 1 195 ? -27.517 162.643 98.533 1.00 54.03 188 PRO A CA 1
ATOM 1234 C C . PRO A 1 195 ? -28.494 163.575 97.836 1.00 53.13 188 PRO A C 1
ATOM 1235 O O . PRO A 1 195 ? -28.290 163.966 96.694 1.00 52.72 188 PRO A O 1
ATOM 1239 N N . PRO A 1 196 ? -29.571 163.947 98.527 1.00 52.84 189 PRO A N 1
ATOM 1240 C CA . PRO A 1 196 ? -30.633 164.830 98.041 1.00 52.78 189 PRO A CA 1
ATOM 1241 C C . PRO A 1 196 ? -30.189 166.268 97.850 1.00 51.95 189 PRO A C 1
ATOM 1242 O O . PRO A 1 196 ? -29.391 166.766 98.617 1.00 53.20 189 PRO A O 1
ATOM 1246 N N . LEU A 1 197 ? -30.715 166.936 96.836 1.00 50.97 190 LEU A N 1
ATOM 1247 C CA . LEU A 1 197 ? -30.377 168.330 96.586 1.00 50.68 190 LEU A CA 1
ATOM 1248 C C . LEU A 1 197 ? -31.629 169.152 96.824 1.00 51.47 190 LEU A C 1
ATOM 1249 O O . LEU A 1 197 ? -32.709 168.729 96.450 1.00 53.58 190 LEU A O 1
ATOM 1254 N N . ASP A 1 198 ? -31.517 170.324 97.429 1.00 51.42 191 ASP A N 1
ATOM 1255 C CA . ASP A 1 198 ? -32.718 171.110 97.643 1.00 50.67 191 ASP A CA 1
ATOM 1256 C C . ASP A 1 198 ? -33.056 172.014 96.480 1.00 49.47 191 ASP A C 1
ATOM 1257 O O . ASP A 1 198 ? -34.214 172.330 96.253 1.00 50.14 191 ASP A O 1
ATOM 1262 N N . THR A 1 199 ? -32.048 172.442 95.741 1.00 47.59 192 THR A N 1
ATOM 1263 C CA . THR A 1 199 ? -32.288 173.306 94.603 1.00 46.29 192 THR A CA 1
ATOM 1264 C C . THR A 1 199 ? -31.587 172.707 93.420 1.00 44.17 192 THR A C 1
ATOM 1265 O O . THR A 1 199 ? -30.475 172.240 93.524 1.00 43.67 192 THR A O 1
ATOM 1269 N N . ASP A 1 200 ? -32.231 172.739 92.275 1.00 43.37 193 ASP A N 1
ATOM 1270 C CA . ASP A 1 200 ? -31.629 172.155 91.101 1.00 40.91 193 ASP A CA 1
ATOM 1271 C C . ASP A 1 200 ? -30.276 172.732 90.768 1.00 37.31 193 ASP A C 1
ATOM 1272 O O . ASP A 1 200 ? -30.027 173.903 90.988 1.00 36.19 193 ASP A O 1
ATOM 1277 N N . ARG A 1 201 ? -29.413 171.868 90.250 1.00 34.36 194 ARG A N 1
ATOM 1278 C CA . ARG A 1 201 ? -28.077 172.213 89.821 1.00 33.30 194 ARG A CA 1
ATOM 1279 C C . ARG A 1 201 ? -27.936 171.547 88.477 1.00 32.74 194 ARG A C 1
ATOM 1280 O O . ARG A 1 201 ? -28.326 170.412 88.314 1.00 31.86 194 ARG A O 1
ATOM 1288 N N . PHE A 1 202 ? -27.366 172.238 87.510 1.00 33.35 195 PHE A N 1
ATOM 1289 C CA . PHE A 1 202 ? -27.209 171.645 86.189 1.00 34.06 195 PHE A CA 1
ATOM 1290 C C . PHE A 1 202 ? -25.755 171.410 85.768 1.00 32.29 195 PHE A C 1
ATOM 1291 O O . PHE A 1 202 ? -24.828 172.085 86.215 1.00 33.09 195 PHE A O 1
ATOM 1299 N N . VAL A 1 203 ? -25.569 170.450 84.884 1.00 29.03 196 VAL A N 1
ATOM 1300 C CA . VAL A 1 203 ? -24.257 170.160 84.359 1.00 26.77 196 VAL A CA 1
ATOM 1301 C C . VAL A 1 203 ? -24.476 170.144 82.864 1.00 26.66 196 VAL A C 1
ATOM 1302 O O . VAL A 1 203 ? -25.274 169.380 82.346 1.00 27.25 196 VAL A O 1
ATOM 1306 N N . LEU A 1 204 ? -23.790 171.016 82.164 1.00 26.09 197 LEU A N 1
ATOM 1307 C CA . LEU A 1 204 ? -23.950 171.083 80.734 1.00 25.17 197 LEU A CA 1
ATOM 1308 C C . LEU A 1 204 ? -22.914 170.181 80.094 1.00 25.97 197 LEU A C 1
ATOM 1309 O O . LEU A 1 204 ? -21.715 170.395 80.264 1.00 27.07 197 LEU A O 1
ATOM 1314 N N . LEU A 1 205 ? -23.378 169.164 79.371 1.00 25.63 198 LEU A N 1
ATOM 1315 C CA . LEU A 1 205 ? -22.480 168.248 78.687 1.00 24.15 198 LEU A CA 1
ATOM 1316 C C . LEU A 1 205 ? -22.459 168.584 77.214 1.00 23.37 198 LEU A C 1
ATOM 1317 O O . LEU A 1 205 ? -23.506 168.640 76.577 1.00 22.92 198 LEU A O 1
ATOM 1322 N N . VAL A 1 206 ? -21.268 168.822 76.681 1.00 22.60 199 VAL A N 1
ATOM 1323 C CA . VAL A 1 206 ? -21.122 169.152 75.272 1.00 23.66 199 VAL A CA 1
ATOM 1324 C C . VAL A 1 206 ? -19.995 168.349 74.700 1.00 24.16 199 VAL A C 1
ATOM 1325 O O . VAL A 1 206 ? -19.144 167.873 75.425 1.00 24.39 199 VAL A O 1
ATOM 1329 N N . SER A 1 207 ? -19.956 168.227 73.388 1.00 25.29 200 SER A N 1
ATOM 1330 C CA . SER A 1 207 ? -18.889 167.467 72.777 1.00 26.86 200 SER A CA 1
ATOM 1331 C C . SER A 1 207 ? -18.841 167.660 71.277 1.00 28.11 200 SER A C 1
ATOM 1332 O O . SER A 1 207 ? -19.848 167.927 70.637 1.00 29.18 200 SER A O 1
ATOM 1335 N N . GLY A 1 208 ? -17.659 167.529 70.712 1.00 29.68 201 GLY A N 1
ATOM 1336 C CA . GLY A 1 208 ? -17.532 167.676 69.276 1.00 33.13 201 GLY A CA 1
ATOM 1337 C C . GLY A 1 208 ? -17.573 169.087 68.706 1.00 35.60 201 GLY A C 1
ATOM 1338 O O . GLY A 1 208 ? -18.052 169.272 67.590 1.00 36.14 201 GLY A O 1
ATOM 1339 N N . LEU A 1 209 ? -17.075 170.080 69.444 1.00 37.55 202 LEU A N 1
ATOM 1340 C CA . LEU A 1 209 ? -17.064 171.452 68.942 1.00 39.11 202 LEU A CA 1
ATOM 1341 C C . LEU A 1 209 ? -16.401 171.495 67.583 1.00 41.44 202 LEU A C 1
ATOM 1342 O O . LEU A 1 209 ? -16.686 172.367 66.784 1.00 43.09 202 LEU A O 1
ATOM 1347 N N . GLY A 1 210 ? -15.516 170.542 67.334 1.00 43.66 203 GLY A N 1
ATOM 1348 C CA . GLY A 1 210 ? -14.813 170.470 66.067 1.00 48.08 203 GLY A CA 1
ATOM 1349 C C . GLY A 1 210 ? -14.402 171.775 65.403 1.00 50.98 203 GLY A C 1
ATOM 1350 O O . GLY A 1 210 ? -14.958 172.128 64.365 1.00 52.69 203 GLY A O 1
ATOM 1351 N N . LEU A 1 211 ? -13.436 172.490 65.973 1.00 52.63 204 LEU A N 1
ATOM 1352 C CA . LEU A 1 211 ? -12.988 173.733 65.375 1.00 55.14 204 LEU A CA 1
ATOM 1353 C C . LEU A 1 211 ? -12.018 173.400 64.258 1.00 58.98 204 LEU A C 1
ATOM 1354 O O . LEU A 1 211 ? -11.265 172.433 64.354 1.00 60.26 204 LEU A O 1
ATOM 1359 N N . GLY A 1 212 ? -12.051 174.183 63.185 1.00 62.92 205 GLY A N 1
ATOM 1360 C CA . GLY A 1 212 ? -11.172 173.912 62.057 1.00 67.97 205 GLY A CA 1
ATOM 1361 C C . GLY A 1 212 ? -11.922 173.839 60.732 1.00 71.45 205 GLY A C 1
ATOM 1362 O O . GLY A 1 212 ? -11.476 174.412 59.740 1.00 72.15 205 GLY A O 1
ATOM 1363 N N . GLY A 1 213 ? -13.052 173.128 60.717 1.00 74.26 206 GLY A N 1
ATOM 1364 C CA . GLY A 1 213 ? -13.870 172.998 59.514 1.00 77.92 206 GLY A CA 1
ATOM 1365 C C . GLY A 1 213 ? -15.351 172.989 59.879 1.00 80.66 206 GLY A C 1
ATOM 1366 O O . GLY A 1 213 ? -15.689 172.956 61.069 1.00 81.19 206 GLY A O 1
ATOM 1367 N N . GLY A 1 214 ? -16.242 173.042 58.883 1.00 82.80 207 GLY A N 1
ATOM 1368 C CA . GLY A 1 214 ? -17.677 173.013 59.175 1.00 84.75 207 GLY A CA 1
ATOM 1369 C C . GLY A 1 214 ? -18.573 174.210 58.841 1.00 85.72 207 GLY A C 1
ATOM 1370 O O . GLY A 1 214 ? -19.802 174.087 58.878 1.00 85.10 207 GLY A O 1
ATOM 1371 N N . GLY A 1 215 ? -17.981 175.363 58.531 1.00 86.95 208 GLY A N 1
ATOM 1372 C CA . GLY A 1 215 ? -18.774 176.538 58.198 1.00 87.74 208 GLY A CA 1
ATOM 1373 C C . GLY A 1 215 ? -19.242 177.359 59.390 1.00 88.17 208 GLY A C 1
ATOM 1374 O O . GLY A 1 215 ? -19.773 176.812 60.361 1.00 87.97 208 GLY A O 1
ATOM 1375 N N . GLY A 1 216 ? -19.056 178.676 59.294 1.00 88.38 209 GLY A N 1
ATOM 1376 C CA . GLY A 1 216 ? -19.441 179.602 60.352 1.00 88.56 209 GLY A CA 1
ATOM 1377 C C . GLY A 1 216 ? -20.788 179.421 61.046 1.00 88.67 209 GLY A C 1
ATOM 1378 O O . GLY A 1 216 ? -21.005 180.005 62.117 1.00 88.22 209 GLY A O 1
ATOM 1379 N N . GLU A 1 217 ? -21.700 178.646 60.451 1.00 88.46 210 GLU A N 1
ATOM 1380 C CA . GLU A 1 217 ? -23.010 178.419 61.073 1.00 87.55 210 GLU A CA 1
ATOM 1381 C C . GLU A 1 217 ? -22.729 177.592 62.321 1.00 84.75 210 GLU A C 1
ATOM 1382 O O . GLU A 1 217 ? -23.336 177.815 63.384 1.00 85.52 210 GLU A O 1
ATOM 1388 N N . SER A 1 218 ? -21.797 176.645 62.187 1.00 79.95 211 SER A N 1
ATOM 1389 C CA . SER A 1 218 ? -21.395 175.808 63.315 1.00 74.45 211 SER A CA 1
ATOM 1390 C C . SER A 1 218 ? -20.991 176.782 64.452 1.00 70.93 211 SER A C 1
ATOM 1391 O O . SER A 1 218 ? -21.188 176.486 65.644 1.00 70.12 211 SER A O 1
ATOM 1394 N N . LEU A 1 219 ? -20.470 177.956 64.056 1.00 65.50 212 LEU A N 1
ATOM 1395 C CA . LEU A 1 219 ? -20.019 178.991 64.985 1.00 59.30 212 LEU A CA 1
ATOM 1396 C C . LEU A 1 219 ? -21.120 179.702 65.747 1.00 55.91 212 LEU A C 1
ATOM 1397 O O . LEU A 1 219 ? -21.250 179.527 66.953 1.00 55.29 212 LEU A O 1
ATOM 1402 N N . LEU A 1 220 ? -21.915 180.511 65.064 1.00 52.19 213 LEU A N 1
ATOM 1403 C CA . LEU A 1 220 ? -22.962 181.218 65.778 1.00 48.56 213 LEU A CA 1
ATOM 1404 C C . LEU A 1 220 ? -23.589 180.277 66.784 1.00 46.08 213 LEU A C 1
ATOM 1405 O O . LEU A 1 220 ? -23.857 180.650 67.930 1.00 44.08 213 LEU A O 1
ATOM 1410 N N . GLY A 1 221 ? -23.815 179.047 66.342 1.00 44.43 214 GLY A N 1
ATOM 1411 C CA . GLY A 1 221 ? -24.422 178.071 67.219 1.00 43.56 214 GLY A CA 1
ATOM 1412 C C . GLY A 1 221 ? -23.593 177.959 68.481 1.00 41.83 214 GLY A C 1
ATOM 1413 O O . GLY A 1 221 ? -24.085 178.032 69.617 1.00 41.56 214 GLY A O 1
ATOM 1414 N N . THR A 1 222 ? -22.301 177.785 68.265 1.00 39.84 215 THR A N 1
ATOM 1415 C CA . THR A 1 222 ? -21.376 177.653 69.358 1.00 37.03 215 THR A CA 1
ATOM 1416 C C . THR A 1 222 ? -21.402 178.894 70.221 1.00 36.07 215 THR A C 1
ATOM 1417 O O . THR A 1 222 ? -21.432 178.789 71.441 1.00 35.76 215 THR A O 1
ATOM 1421 N N . GLN A 1 223 ? -21.404 180.070 69.598 1.00 35.31 216 GLN A N 1
ATOM 1422 C CA . GLN A 1 223 ? -21.425 181.303 70.373 1.00 34.67 216 GLN A CA 1
ATOM 1423 C C . GLN A 1 223 ? -22.650 181.293 71.254 1.00 33.22 216 GLN A C 1
ATOM 1424 O O . GLN A 1 223 ? -22.566 181.543 72.452 1.00 32.86 216 GLN A O 1
ATOM 1430 N N . LEU A 1 224 ? -23.793 180.989 70.657 1.00 32.48 217 LEU A N 1
ATOM 1431 C CA . LEU A 1 224 ? -25.037 180.951 71.417 1.00 31.22 217 LEU A CA 1
ATOM 1432 C C . LEU A 1 224 ? -24.898 180.015 72.603 1.00 29.70 217 LEU A C 1
ATOM 1433 O O . LEU A 1 224 ? -25.311 180.354 73.711 1.00 28.47 217 LEU A O 1
ATOM 1438 N N . LEU A 1 225 ? -24.308 178.846 72.370 1.00 28.80 218 LEU A N 1
ATOM 1439 C CA . LEU A 1 225 ? -24.101 177.889 73.454 1.00 28.79 218 LEU A CA 1
ATOM 1440 C C . LEU A 1 225 ? -23.391 178.586 74.610 1.00 29.36 218 LEU A C 1
ATOM 1441 O O . LEU A 1 225 ? -23.953 178.741 75.705 1.00 30.66 218 LEU A O 1
ATOM 1446 N N . VAL A 1 226 ? -22.156 179.005 74.351 1.00 28.33 219 VAL A N 1
ATOM 1447 C CA . VAL A 1 226 ? -21.364 179.705 75.335 1.00 27.68 219 VAL A CA 1
ATOM 1448 C C . VAL A 1 226 ? -22.165 180.784 76.019 1.00 30.50 219 VAL A C 1
ATOM 1449 O O . VAL A 1 226 ? -22.302 180.776 77.253 1.00 32.59 219 VAL A O 1
ATOM 1453 N N . ASP A 1 227 ? -22.683 181.710 75.208 1.00 32.14 220 ASP A N 1
ATOM 1454 C CA . ASP A 1 227 ? -23.483 182.830 75.692 1.00 33.54 220 ASP A CA 1
ATOM 1455 C C . ASP A 1 227 ? -24.677 182.473 76.568 1.00 32.69 220 ASP A C 1
ATOM 1456 O O . ASP A 1 227 ? -25.167 183.330 77.303 1.00 32.93 220 ASP A O 1
ATOM 1461 N N . VAL A 1 228 ? -25.171 181.238 76.504 1.00 31.12 221 VAL A N 1
ATOM 1462 C CA . VAL A 1 228 ? -26.301 180.900 77.365 1.00 30.65 221 VAL A CA 1
ATOM 1463 C C . VAL A 1 228 ? -25.836 180.583 78.770 1.00 31.07 221 VAL A C 1
ATOM 1464 O O . VAL A 1 228 ? -26.461 181.019 79.748 1.00 31.88 221 VAL A O 1
ATOM 1468 N N . VAL A 1 229 ? -24.745 179.817 78.868 1.00 29.21 222 VAL A N 1
ATOM 1469 C CA . VAL A 1 229 ? -24.210 179.433 80.163 1.00 26.72 222 VAL A CA 1
ATOM 1470 C C . VAL A 1 229 ? -23.562 180.630 80.786 1.00 28.58 222 VAL A C 1
ATOM 1471 O O . VAL A 1 229 ? -23.637 180.836 81.993 1.00 30.10 222 VAL A O 1
ATOM 1475 N N . THR A 1 230 ? -22.909 181.420 79.954 1.00 28.03 223 THR A N 1
ATOM 1476 C CA . THR A 1 230 ? -22.241 182.590 80.439 1.00 28.88 223 THR A CA 1
ATOM 1477 C C . THR A 1 230 ? -23.198 183.573 81.063 1.00 30.08 223 THR A C 1
ATOM 1478 O O . THR A 1 230 ? -22.916 184.122 82.113 1.00 32.75 223 THR A O 1
ATOM 1482 N N . GLY A 1 231 ? -24.334 183.803 80.426 1.00 29.78 224 GLY A N 1
ATOM 1483 C CA . GLY A 1 231 ? -25.284 184.746 80.978 1.00 30.15 224 GLY A CA 1
ATOM 1484 C C . GLY A 1 231 ? -25.477 185.900 80.024 1.00 29.84 224 GLY A C 1
ATOM 1485 O O . GLY A 1 231 ? -26.115 186.889 80.343 1.00 30.84 224 GLY A O 1
ATOM 1486 N N . GLN A 1 232 ? -24.914 185.770 78.839 1.00 30.11 225 GLN A N 1
ATOM 1487 C CA . GLN A 1 232 ? -25.043 186.798 77.817 1.00 30.96 225 GLN A CA 1
ATOM 1488 C C . GLN A 1 232 ? -26.452 186.906 77.221 1.00 29.20 225 GLN A C 1
ATOM 1489 O O . GLN A 1 232 ? -27.072 187.955 77.313 1.00 30.10 225 GLN A O 1
ATOM 1495 N N . LEU A 1 233 ? -26.969 185.838 76.610 1.00 27.18 226 LEU A N 1
ATOM 1496 C CA . LEU A 1 233 ? -28.300 185.912 76.012 1.00 25.01 226 LEU A CA 1
ATOM 1497 C C . LEU A 1 233 ? -29.415 185.374 76.872 1.00 24.57 226 LEU A C 1
ATOM 1498 O O . LEU A 1 233 ? -29.170 184.744 77.888 1.00 24.99 226 LEU A O 1
ATOM 1503 N N . GLY A 1 234 ? -30.645 185.627 76.430 1.00 24.52 227 GLY A N 1
ATOM 1504 C CA . GLY A 1 234 ? -31.827 185.197 77.150 1.00 24.79 227 GLY A CA 1
ATOM 1505 C C . GLY A 1 234 ? -32.335 186.219 78.150 1.00 24.49 227 GLY A C 1
ATOM 1506 O O . GLY A 1 234 ? -31.660 187.193 78.432 1.00 24.17 227 GLY A O 1
ATOM 1507 N N . ASP A 1 235 ? -33.529 185.989 78.680 1.00 25.68 228 ASP A N 1
ATOM 1508 C CA . ASP A 1 235 ? -34.134 186.870 79.668 1.00 28.40 228 ASP A CA 1
ATOM 1509 C C . ASP A 1 235 ? -33.798 186.318 81.050 1.00 28.90 228 ASP A C 1
ATOM 1510 O O . ASP A 1 235 ? -33.270 185.226 81.179 1.00 29.97 228 ASP A O 1
ATOM 1515 N N . GLU A 1 236 ? -34.121 187.070 82.085 1.00 28.86 229 GLU A N 1
ATOM 1516 C CA . GLU A 1 236 ? -33.845 186.658 83.443 1.00 29.39 229 GLU A CA 1
ATOM 1517 C C . GLU A 1 236 ? -34.221 185.228 83.790 1.00 31.09 229 GLU A C 1
ATOM 1518 O O . GLU A 1 236 ? -33.572 184.605 84.623 1.00 31.47 229 GLU A O 1
ATOM 1524 N N . GLY A 1 237 ? -35.267 184.696 83.174 1.00 32.76 230 GLY A N 1
ATOM 1525 C CA . GLY A 1 237 ? -35.640 183.326 83.482 1.00 34.87 230 GLY A CA 1
ATOM 1526 C C . GLY A 1 237 ? -34.503 182.397 83.078 1.00 36.69 230 GLY A C 1
ATOM 1527 O O . GLY A 1 237 ? -33.946 181.658 83.897 1.00 36.76 230 GLY A O 1
ATOM 1528 N N . GLU A 1 238 ? -34.175 182.425 81.791 1.00 37.10 231 GLU A N 1
ATOM 1529 C CA . GLU A 1 238 ? -33.093 181.625 81.254 1.00 36.66 231 GLU A CA 1
ATOM 1530 C C . GLU A 1 238 ? -31.905 181.809 82.172 1.00 35.87 231 GLU A C 1
ATOM 1531 O O . GLU A 1 238 ? -31.410 180.863 82.772 1.00 35.55 231 GLU A O 1
ATOM 1537 N N . GLN A 1 239 ? -31.465 183.064 82.250 1.00 35.56 232 GLN A N 1
ATOM 1538 C CA . GLN A 1 239 ? -30.307 183.478 83.031 1.00 35.48 232 GLN A CA 1
ATOM 1539 C C . GLN A 1 239 ? -30.295 182.940 84.451 1.00 35.62 232 GLN A C 1
ATOM 1540 O O . GLN A 1 239 ? -29.379 182.209 84.824 1.00 36.26 232 GLN A O 1
ATOM 1546 N N . CYS A 1 240 ? -31.302 183.274 85.242 1.00 34.75 233 CYS A N 1
ATOM 1547 C CA . CYS A 1 240 ? -31.336 182.760 86.592 1.00 35.20 233 CYS A CA 1
ATOM 1548 C C . CYS A 1 240 ? -31.210 181.228 86.617 1.00 36.08 233 CYS A C 1
ATOM 1549 O O . CYS A 1 240 ? -30.752 180.643 87.592 1.00 36.22 233 CYS A O 1
ATOM 1552 N N . SER A 1 241 ? -31.612 180.548 85.558 1.00 36.99 234 SER A N 1
ATOM 1553 C CA . SER A 1 241 ? -31.478 179.109 85.607 1.00 38.03 234 SER A CA 1
ATOM 1554 C C . SER A 1 241 ? -30.134 178.687 85.076 1.00 37.50 234 SER A C 1
ATOM 1555 O O . SER A 1 241 ? -29.559 177.729 85.563 1.00 38.83 234 SER A O 1
ATOM 1558 N N . ALA A 1 242 ? -29.633 179.396 84.077 1.00 36.23 235 ALA A N 1
ATOM 1559 C CA . ALA A 1 242 ? -28.332 179.068 83.538 1.00 35.55 235 ALA A CA 1
ATOM 1560 C C . ALA A 1 242 ? -27.395 179.261 84.718 1.00 35.31 235 ALA A C 1
ATOM 1561 O O . ALA A 1 242 ? -26.421 178.522 84.922 1.00 33.52 235 ALA A O 1
ATOM 1563 N N . ALA A 1 243 ? -27.725 180.270 85.510 1.00 35.69 236 ALA A N 1
ATOM 1564 C CA . ALA A 1 243 ? -26.945 180.591 86.694 1.00 36.67 236 ALA A CA 1
ATOM 1565 C C . ALA A 1 243 ? -26.868 179.369 87.585 1.00 36.76 236 ALA A C 1
ATOM 1566 O O . ALA A 1 243 ? -25.880 179.173 88.298 1.00 38.61 236 ALA A O 1
ATOM 1568 N N . HIS A 1 244 ? -27.915 178.551 87.564 1.00 34.91 237 HIS A N 1
ATOM 1569 C CA . HIS A 1 244 ? -27.910 177.349 88.371 1.00 32.24 237 HIS A CA 1
ATOM 1570 C C . HIS A 1 244 ? -27.019 176.233 87.809 1.00 31.25 237 HIS A C 1
ATOM 1571 O O . HIS A 1 244 ? -26.907 175.182 88.418 1.00 32.13 237 HIS A O 1
ATOM 1578 N N . VAL A 1 245 ? -26.385 176.439 86.658 1.00 29.32 238 VAL A N 1
ATOM 1579 C CA . VAL A 1 245 ? -25.520 175.404 86.112 1.00 27.59 238 VAL A CA 1
ATOM 1580 C C . VAL A 1 245 ? -24.282 175.326 86.963 1.00 27.14 238 VAL A C 1
ATOM 1581 O O . VAL A 1 245 ? -23.603 176.321 87.155 1.00 29.62 238 VAL A O 1
ATOM 1585 N N . SER A 1 246 ? -23.960 174.145 87.455 1.00 26.38 239 SER A N 1
ATOM 1586 C CA . SER A 1 246 ? -22.806 174.006 88.334 1.00 25.97 239 SER A CA 1
ATOM 1587 C C . SER A 1 246 ? -21.483 173.750 87.652 1.00 25.23 239 SER A C 1
ATOM 1588 O O . SER A 1 246 ? -20.473 174.271 88.092 1.00 25.13 239 SER A O 1
ATOM 1591 N N . ARG A 1 247 ? -21.462 172.944 86.598 1.00 25.13 240 ARG A N 1
ATOM 1592 C CA . ARG A 1 247 ? -20.200 172.701 85.882 1.00 27.20 240 ARG A CA 1
ATOM 1593 C C . ARG A 1 247 ? -20.426 172.404 84.396 1.00 27.27 240 ARG A C 1
ATOM 1594 O O . ARG A 1 247 ? -21.542 172.118 83.975 1.00 28.62 240 ARG A O 1
ATOM 1602 N N . VAL A 1 248 ? -19.372 172.486 83.599 1.00 26.23 241 VAL A N 1
ATOM 1603 C CA . VAL A 1 248 ? -19.491 172.248 82.168 1.00 25.25 241 VAL A CA 1
ATOM 1604 C C . VAL A 1 248 ? -18.414 171.288 81.695 1.00 26.36 241 VAL A C 1
ATOM 1605 O O . VAL A 1 248 ? -17.224 171.592 81.772 1.00 29.46 241 VAL A O 1
ATOM 1609 N N . ILE A 1 249 ? -18.829 170.142 81.177 1.00 24.25 242 ILE A N 1
ATOM 1610 C CA . ILE A 1 249 ? -17.895 169.146 80.705 1.00 21.86 242 ILE A CA 1
ATOM 1611 C C . ILE A 1 249 ? -17.837 169.069 79.185 1.00 22.82 242 ILE A C 1
ATOM 1612 O O . ILE A 1 249 ? -18.841 168.826 78.524 1.00 23.34 242 ILE A O 1
ATOM 1617 N N . LEU A 1 250 ? -16.663 169.283 78.622 1.00 23.62 243 LEU A N 1
ATOM 1618 C CA . LEU A 1 250 ? -16.515 169.180 77.184 1.00 26.04 243 LEU A CA 1
ATOM 1619 C C . LEU A 1 250 ? -15.862 167.826 76.941 1.00 27.86 243 LEU A C 1
ATOM 1620 O O . LEU A 1 250 ? -14.705 167.633 77.317 1.00 29.51 243 LEU A O 1
ATOM 1625 N N . ALA A 1 251 ? -16.572 166.892 76.314 1.00 28.35 244 ALA A N 1
ATOM 1626 C CA . ALA A 1 251 ? -15.990 165.584 76.087 1.00 28.72 244 ALA A CA 1
ATOM 1627 C C . ALA A 1 251 ? -15.395 165.361 74.720 1.00 30.57 244 ALA A C 1
ATOM 1628 O O . ALA A 1 251 ? -16.056 164.909 73.800 1.00 31.09 244 ALA A O 1
ATOM 1630 N N . GLY A 1 252 ? -14.125 165.706 74.602 1.00 33.35 245 GLY A N 1
ATOM 1631 C CA . GLY A 1 252 ? -13.380 165.494 73.372 1.00 36.68 245 GLY A CA 1
ATOM 1632 C C . GLY A 1 252 ? -13.797 166.066 72.037 1.00 38.09 245 GLY A C 1
ATOM 1633 O O . GLY A 1 252 ? -14.899 166.564 71.846 1.00 37.51 245 GLY A O 1
ATOM 1634 N N . ASN A 1 253 ? -12.865 165.963 71.099 1.00 40.47 246 ASN A N 1
ATOM 1635 C CA . ASN A 1 253 ? -13.060 166.445 69.744 1.00 42.37 246 ASN A CA 1
ATOM 1636 C C . ASN A 1 253 ? -13.408 167.893 69.783 1.00 43.91 246 ASN A C 1
ATOM 1637 O O . ASN A 1 253 ? -14.505 168.271 69.406 1.00 45.09 246 ASN A O 1
ATOM 1642 N N . LEU A 1 254 ? -12.496 168.717 70.253 1.00 45.14 247 LEU A N 1
ATOM 1643 C CA . LEU A 1 254 ? -12.828 170.109 70.274 1.00 46.50 247 LEU A CA 1
ATOM 1644 C C . LEU A 1 254 ? -12.232 170.698 69.020 1.00 48.33 247 LEU A C 1
ATOM 1645 O O . LEU A 1 254 ? -12.720 171.696 68.489 1.00 49.46 247 LEU A O 1
ATOM 1650 N N . LEU A 1 255 ? -11.199 170.041 68.515 1.00 50.07 248 LEU A N 1
ATOM 1651 C CA . LEU A 1 255 ? -10.541 170.495 67.300 1.00 52.86 248 LEU A CA 1
ATOM 1652 C C . LEU A 1 255 ? -10.687 169.319 66.371 1.00 55.11 248 LEU A C 1
ATOM 1653 O O . LEU A 1 255 ? -10.792 168.200 66.856 1.00 56.42 248 LEU A O 1
ATOM 1658 N N . SER A 1 256 ? -10.716 169.537 65.061 1.00 57.21 249 SER A N 1
ATOM 1659 C CA . SER A 1 256 ? -10.802 168.391 64.178 1.00 61.02 249 SER A CA 1
ATOM 1660 C C . SER A 1 256 ? -9.986 168.548 62.928 1.00 63.78 249 SER A C 1
ATOM 1661 O O . SER A 1 256 ? -9.785 169.661 62.442 1.00 63.67 249 SER A O 1
ATOM 1664 N N . HIS A 1 257 ? -9.541 167.403 62.411 1.00 67.84 250 HIS A N 1
ATOM 1665 C CA . HIS A 1 257 ? -8.688 167.335 61.231 1.00 72.28 250 HIS A CA 1
ATOM 1666 C C . HIS A 1 257 ? -9.269 166.397 60.166 1.00 72.01 250 HIS A C 1
ATOM 1667 O O . HIS A 1 257 ? -9.793 165.329 60.483 1.00 71.48 250 HIS A O 1
ATOM 1674 N N . LEU A 1 271 ? 0.379 172.919 51.266 1.00 100.97 264 LEU A N 1
ATOM 1675 C CA . LEU A 1 271 ? -0.330 172.324 52.397 1.00 100.98 264 LEU A CA 1
ATOM 1676 C C . LEU A 1 271 ? 0.191 172.916 53.713 1.00 101.30 264 LEU A C 1
ATOM 1677 O O . LEU A 1 271 ? -0.307 173.953 54.179 1.00 100.96 264 LEU A O 1
ATOM 1682 N N . THR A 1 272 ? 1.203 172.254 54.284 1.00 101.84 265 THR A N 1
ATOM 1683 C CA . THR A 1 272 ? 1.845 172.640 55.551 1.00 101.37 265 THR A CA 1
ATOM 1684 C C . THR A 1 272 ? 1.807 174.137 55.914 1.00 101.13 265 THR A C 1
ATOM 1685 O O . THR A 1 272 ? 1.517 174.485 57.061 1.00 101.23 265 THR A O 1
ATOM 1689 N N . LYS A 1 273 ? 2.087 175.013 54.950 1.00 100.47 266 LYS A N 1
ATOM 1690 C CA . LYS A 1 273 ? 2.067 176.457 55.188 1.00 99.22 266 LYS A CA 1
ATOM 1691 C C . LYS A 1 273 ? 0.780 176.945 55.864 1.00 98.18 266 LYS A C 1
ATOM 1692 O O . LYS A 1 273 ? 0.806 177.367 57.024 1.00 97.91 266 LYS A O 1
ATOM 1698 N N . LYS A 1 274 ? -0.335 176.893 55.136 1.00 96.84 267 LYS A N 1
ATOM 1699 C CA . LYS A 1 274 ? -1.621 177.346 55.662 1.00 95.20 267 LYS A CA 1
ATOM 1700 C C . LYS A 1 274 ? -2.275 176.358 56.623 1.00 93.84 267 LYS A C 1
ATOM 1701 O O . LYS A 1 274 ? -2.930 176.768 57.585 1.00 93.38 267 LYS A O 1
ATOM 1707 N N . THR A 1 275 ? -2.095 175.064 56.375 1.00 92.05 268 THR A N 1
ATOM 1708 C CA . THR A 1 275 ? -2.671 174.050 57.253 1.00 90.48 268 THR A CA 1
ATOM 1709 C C . THR A 1 275 ? -2.251 174.352 58.675 1.00 89.42 268 THR A C 1
ATOM 1710 O O . THR A 1 275 ? -3.060 174.322 59.599 1.00 89.47 268 THR A O 1
ATOM 1714 N N . GLN A 1 276 ? -0.968 174.636 58.844 1.00 88.22 269 GLN A N 1
ATOM 1715 C CA . GLN A 1 276 ? -0.438 174.950 60.158 1.00 86.87 269 GLN A CA 1
ATOM 1716 C C . GLN A 1 276 ? -1.262 176.105 60.726 1.00 84.90 269 GLN A C 1
ATOM 1717 O O . GLN A 1 276 ? -2.028 175.923 61.675 1.00 85.01 269 GLN A O 1
ATOM 1723 N N . ALA A 1 277 ? -1.108 177.283 60.125 1.00 81.90 270 ALA A N 1
ATOM 1724 C CA . ALA A 1 277 ? -1.835 178.473 60.549 1.00 78.37 270 ALA A CA 1
ATOM 1725 C C . ALA A 1 277 ? -3.251 178.102 60.973 1.00 75.70 270 ALA A C 1
ATOM 1726 O O . ALA A 1 277 ? -3.700 178.450 62.066 1.00 75.51 270 ALA A O 1
ATOM 1728 N N . ALA A 1 278 ? -3.947 177.382 60.106 1.00 72.67 271 ALA A N 1
ATOM 1729 C CA . ALA A 1 278 ? -5.305 176.973 60.405 1.00 70.52 271 ALA A CA 1
ATOM 1730 C C . ALA A 1 278 ? -5.354 176.251 61.738 1.00 68.82 271 ALA A C 1
ATOM 1731 O O . ALA A 1 278 ? -6.007 176.699 62.684 1.00 69.25 271 ALA A O 1
ATOM 1733 N N . SER A 1 279 ? -4.657 175.127 61.815 1.00 66.61 272 SER A N 1
ATOM 1734 C CA . SER A 1 279 ? -4.648 174.362 63.045 1.00 64.58 272 SER A CA 1
ATOM 1735 C C . SER A 1 279 ? -4.339 175.276 64.217 1.00 62.86 272 SER A C 1
ATOM 1736 O O . SER A 1 279 ? -4.942 175.161 65.280 1.00 62.02 272 SER A O 1
ATOM 1739 N N . VAL A 1 280 ? -3.409 176.202 64.023 1.00 61.28 273 VAL A N 1
ATOM 1740 C CA . VAL A 1 280 ? -3.057 177.098 65.102 1.00 59.90 273 VAL A CA 1
ATOM 1741 C C . VAL A 1 280 ? -4.236 177.981 65.449 1.00 59.83 273 VAL A C 1
ATOM 1742 O O . VAL A 1 280 ? -4.593 178.114 66.618 1.00 60.47 273 VAL A O 1
ATOM 1746 N N . GLU A 1 281 ? -4.847 178.580 64.433 1.00 59.58 274 GLU A N 1
ATOM 1747 C CA . GLU A 1 281 ? -6.000 179.448 64.653 1.00 59.75 274 GLU A CA 1
ATOM 1748 C C . GLU A 1 281 ? -7.053 178.704 65.469 1.00 58.37 274 GLU A C 1
ATOM 1749 O O . GLU A 1 281 ? -7.494 179.176 66.520 1.00 58.03 274 GLU A O 1
ATOM 1755 N N . ALA A 1 282 ? -7.453 177.538 64.979 1.00 56.77 275 ALA A N 1
ATOM 1756 C CA . ALA A 1 282 ? -8.447 176.745 65.675 1.00 55.50 275 ALA A CA 1
ATOM 1757 C C . ALA A 1 282 ? -8.143 176.720 67.161 1.00 54.57 275 ALA A C 1
ATOM 1758 O O . ALA A 1 282 ? -8.900 177.255 67.970 1.00 55.33 275 ALA A O 1
ATOM 1760 N N . VAL A 1 283 ? -7.021 176.115 67.520 1.00 52.70 276 VAL A N 1
ATOM 1761 C CA . VAL A 1 283 ? -6.669 176.041 68.916 1.00 50.80 276 VAL A CA 1
ATOM 1762 C C . VAL A 1 283 ? -6.883 177.392 69.556 1.00 50.27 276 VAL A C 1
ATOM 1763 O O . VAL A 1 283 ? -7.514 177.481 70.602 1.00 50.62 276 VAL A O 1
ATOM 1767 N N . LYS A 1 284 ? -6.394 178.450 68.921 1.00 49.96 277 LYS A N 1
ATOM 1768 C CA . LYS A 1 284 ? -6.567 179.783 69.488 1.00 51.58 277 LYS A CA 1
ATOM 1769 C C . LYS A 1 284 ? -8.012 179.995 69.923 1.00 51.29 277 LYS A C 1
ATOM 1770 O O . LYS A 1 284 ? -8.270 180.313 71.084 1.00 50.75 277 LYS A O 1
ATOM 1776 N N . MET A 1 285 ? -8.947 179.813 68.986 1.00 51.72 278 MET A N 1
ATOM 1777 C CA . MET A 1 285 ? -10.377 179.986 69.259 1.00 51.64 278 MET A CA 1
ATOM 1778 C C . MET A 1 285 ? -10.831 179.180 70.455 1.00 49.06 278 MET A C 1
ATOM 1779 O O . MET A 1 285 ? -11.476 179.708 71.365 1.00 48.75 278 MET A O 1
ATOM 1784 N N . LEU A 1 286 ? -10.497 177.895 70.444 1.00 45.13 279 LEU A N 1
ATOM 1785 C CA . LEU A 1 286 ? -10.865 177.028 71.533 1.00 41.27 279 LEU A CA 1
ATOM 1786 C C . LEU A 1 286 ? -10.391 177.636 72.849 1.00 40.36 279 LEU A C 1
ATOM 1787 O O . LEU A 1 286 ? -11.044 177.489 73.885 1.00 38.62 279 LEU A O 1
ATOM 1792 N N . ASP A 1 287 ? -9.260 178.341 72.806 1.00 40.38 280 ASP A N 1
ATOM 1793 C CA . ASP A 1 287 ? -8.726 178.991 74.008 1.00 39.89 280 ASP A CA 1
ATOM 1794 C C . ASP A 1 287 ? -9.730 180.077 74.393 1.00 38.84 280 ASP A C 1
ATOM 1795 O O . ASP A 1 287 ? -10.233 180.134 75.523 1.00 38.37 280 ASP A O 1
ATOM 1800 N N . GLU A 1 288 ? -10.022 180.931 73.418 1.00 36.95 281 GLU A N 1
ATOM 1801 C CA . GLU A 1 288 ? -10.953 182.023 73.600 1.00 34.52 281 GLU A CA 1
ATOM 1802 C C . GLU A 1 288 ? -12.283 181.479 74.136 1.00 32.59 281 GLU A C 1
ATOM 1803 O O . GLU A 1 288 ? -12.881 182.043 75.059 1.00 30.37 281 GLU A O 1
ATOM 1809 N N . ILE A 1 289 ? -12.740 180.364 73.580 1.00 31.24 282 ILE A N 1
ATOM 1810 C CA . ILE A 1 289 ? -13.999 179.799 74.052 1.00 30.31 282 ILE A CA 1
ATOM 1811 C C . ILE A 1 289 ? -13.829 179.326 75.486 1.00 30.78 282 ILE A C 1
ATOM 1812 O O . ILE A 1 289 ? -14.636 179.673 76.368 1.00 31.33 282 ILE A O 1
ATOM 1817 N N . LEU A 1 290 ? -12.781 178.536 75.716 1.00 29.46 283 LEU A N 1
ATOM 1818 C CA . LEU A 1 290 ? -12.524 178.039 77.057 1.00 27.79 283 LEU A CA 1
ATOM 1819 C C . LEU A 1 290 ? -12.405 179.216 78.004 1.00 26.11 283 LEU A C 1
ATOM 1820 O O . LEU A 1 290 ? -12.847 179.152 79.142 1.00 25.45 283 LEU A O 1
ATOM 1825 N N . LEU A 1 291 ? -11.840 180.307 77.518 1.00 24.32 284 LEU A N 1
ATOM 1826 C CA . LEU A 1 291 ? -11.699 181.487 78.340 1.00 24.71 284 LEU A CA 1
ATOM 1827 C C . LEU A 1 291 ? -13.051 182.002 78.827 1.00 25.40 284 LEU A C 1
ATOM 1828 O O . LEU A 1 291 ? -13.329 182.047 80.028 1.00 24.55 284 LEU A O 1
ATOM 1833 N N . GLN A 1 292 ? -13.888 182.393 77.876 1.00 27.45 285 GLN A N 1
ATOM 1834 C CA . GLN A 1 292 ? -15.207 182.927 78.186 1.00 27.99 285 GLN A CA 1
ATOM 1835 C C . GLN A 1 292 ? -15.885 182.005 79.183 1.00 28.15 285 GLN A C 1
ATOM 1836 O O . GLN A 1 292 ? -16.410 182.443 80.209 1.00 29.84 285 GLN A O 1
ATOM 1842 N N . LEU A 1 293 ? -15.868 180.718 78.886 1.00 27.00 286 LEU A N 1
ATOM 1843 C CA . LEU A 1 293 ? -16.500 179.768 79.774 1.00 26.74 286 LEU A CA 1
ATOM 1844 C C . LEU A 1 293 ? -15.883 179.858 81.172 1.00 27.44 286 LEU A C 1
ATOM 1845 O O . LEU A 1 293 ? -16.571 180.061 82.182 1.00 25.56 286 LEU A O 1
ATOM 1850 N N . SER A 1 294 ? -14.564 179.746 81.212 1.00 28.55 287 SER A N 1
ATOM 1851 C CA . SER A 1 294 ? -13.828 179.786 82.473 1.00 29.35 287 SER A CA 1
ATOM 1852 C C . SER A 1 294 ? -14.151 181.007 83.315 1.00 28.84 287 SER A C 1
ATOM 1853 O O . SER A 1 294 ? -14.214 180.942 84.548 1.00 28.75 287 SER A O 1
ATOM 1856 N N . ALA A 1 295 ? -14.347 182.125 82.637 1.00 27.42 288 ALA A N 1
ATOM 1857 C CA . ALA A 1 295 ? -14.612 183.363 83.324 1.00 26.27 288 ALA A CA 1
ATOM 1858 C C . ALA A 1 295 ? -15.959 183.379 83.982 1.00 26.16 288 ALA A C 1
ATOM 1859 O O . ALA A 1 295 ? -16.261 184.264 84.781 1.00 25.88 288 ALA A O 1
ATOM 1861 N N . SER A 1 296 ? -16.773 182.388 83.667 1.00 26.13 289 SER A N 1
ATOM 1862 C CA . SER A 1 296 ? -18.107 182.385 84.224 1.00 26.45 289 SER A CA 1
ATOM 1863 C C . SER A 1 296 ? -18.443 181.151 85.034 1.00 25.13 289 SER A C 1
ATOM 1864 O O . SER A 1 296 ? -19.161 181.237 86.020 1.00 25.06 289 SER A O 1
ATOM 1867 N N . VAL A 1 297 ? -17.910 180.005 84.643 1.00 23.08 290 VAL A N 1
ATOM 1868 C CA . VAL A 1 297 ? -18.265 178.805 85.354 1.00 22.06 290 VAL A CA 1
ATOM 1869 C C . VAL A 1 297 ? -17.178 177.775 85.225 1.00 22.96 290 VAL A C 1
ATOM 1870 O O . VAL A 1 297 ? -16.350 177.859 84.326 1.00 24.25 290 VAL A O 1
ATOM 1874 N N . PRO A 1 298 ? -17.154 176.793 86.138 1.00 22.80 291 PRO A N 1
ATOM 1875 C CA . PRO A 1 298 ? -16.168 175.719 86.121 1.00 23.38 291 PRO A CA 1
ATOM 1876 C C . PRO A 1 298 ? -16.261 174.930 84.809 1.00 24.55 291 PRO A C 1
ATOM 1877 O O . PRO A 1 298 ? -17.355 174.563 84.396 1.00 24.91 291 PRO A O 1
ATOM 1881 N N . VAL A 1 299 ? -15.133 174.669 84.157 1.00 26.25 292 VAL A N 1
ATOM 1882 C CA . VAL A 1 299 ? -15.129 173.905 82.900 1.00 29.96 292 VAL A CA 1
ATOM 1883 C C . VAL A 1 299 ? -14.092 172.799 82.861 1.00 32.32 292 VAL A C 1
ATOM 1884 O O . VAL A 1 299 ? -12.910 173.048 83.085 1.00 36.72 292 VAL A O 1
ATOM 1888 N N . ASP A 1 300 ? -14.518 171.589 82.526 1.00 32.10 293 ASP A N 1
ATOM 1889 C CA . ASP A 1 300 ? -13.608 170.461 82.464 1.00 31.96 293 ASP A CA 1
ATOM 1890 C C . ASP A 1 300 ? -13.421 170.047 81.028 1.00 31.91 293 ASP A C 1
ATOM 1891 O O . ASP A 1 300 ? -14.383 169.732 80.349 1.00 32.31 293 ASP A O 1
ATOM 1896 N N . VAL A 1 301 ? -12.187 170.055 80.552 1.00 32.11 294 VAL A N 1
ATOM 1897 C CA . VAL A 1 301 ? -11.955 169.663 79.181 1.00 32.93 294 VAL A CA 1
ATOM 1898 C C . VAL A 1 301 ? -11.416 168.240 79.095 1.00 35.15 294 VAL A C 1
ATOM 1899 O O . VAL A 1 301 ? -10.557 167.829 79.885 1.00 36.99 294 VAL A O 1
ATOM 1903 N N . MET A 1 302 ? -11.934 167.479 78.138 1.00 35.66 295 MET A N 1
ATOM 1904 C CA . MET A 1 302 ? -11.496 166.112 77.949 1.00 35.75 295 MET A CA 1
ATOM 1905 C C . MET A 1 302 ? -10.902 165.971 76.571 1.00 37.24 295 MET A C 1
ATOM 1906 O O . MET A 1 302 ? -11.432 166.478 75.600 1.00 37.68 295 MET A O 1
ATOM 1911 N N . PRO A 1 303 ? -9.770 165.290 76.472 1.00 39.60 296 PRO A N 1
ATOM 1912 C CA . PRO A 1 303 ? -9.091 165.076 75.195 1.00 41.29 296 PRO A CA 1
ATOM 1913 C C . PRO A 1 303 ? -9.932 164.140 74.350 1.00 43.52 296 PRO A C 1
ATOM 1914 O O . PRO A 1 303 ? -10.702 163.351 74.883 1.00 41.97 296 PRO A O 1
ATOM 1918 N N . GLY A 1 304 ? -9.781 164.215 73.038 1.00 47.43 297 GLY A N 1
ATOM 1919 C CA . GLY A 1 304 ? -10.581 163.367 72.181 1.00 52.66 297 GLY A CA 1
ATOM 1920 C C . GLY A 1 304 ? -9.817 162.529 71.180 1.00 56.91 297 GLY A C 1
ATOM 1921 O O . GLY A 1 304 ? -8.732 162.041 71.461 1.00 57.77 297 GLY A O 1
ATOM 1922 N N . GLU A 1 305 ? -10.405 162.359 70.004 1.00 60.80 298 GLU A N 1
ATOM 1923 C CA . GLU A 1 305 ? -9.810 161.576 68.935 1.00 64.94 298 GLU A CA 1
ATOM 1924 C C . GLU A 1 305 ? -8.375 161.968 68.719 1.00 66.92 298 GLU A C 1
ATOM 1925 O O . GLU A 1 305 ? -7.467 161.282 69.146 1.00 66.57 298 GLU A O 1
ATOM 1931 N N . PHE A 1 306 ? -8.173 163.077 68.031 1.00 70.12 299 PHE A N 1
ATOM 1932 C CA . PHE A 1 306 ? -6.822 163.526 67.766 1.00 74.50 299 PHE A CA 1
ATOM 1933 C C . PHE A 1 306 ? -6.489 164.862 68.412 1.00 75.01 299 PHE A C 1
ATOM 1934 O O . PHE A 1 306 ? -6.384 165.900 67.745 1.00 75.93 299 PHE A O 1
ATOM 1942 N N . ASP A 1 307 ? -6.353 164.826 69.730 1.00 74.39 300 ASP A N 1
ATOM 1943 C CA . ASP A 1 307 ? -5.981 166.007 70.482 1.00 73.22 300 ASP A CA 1
ATOM 1944 C C . ASP A 1 307 ? -4.547 165.679 70.932 1.00 71.61 300 ASP A C 1
ATOM 1945 O O . ASP A 1 307 ? -4.156 164.512 70.968 1.00 71.15 300 ASP A O 1
ATOM 1950 N N . PRO A 1 308 ? -3.734 166.701 71.234 1.00 70.08 301 PRO A N 1
ATOM 1951 C CA . PRO A 1 308 ? -2.344 166.510 71.677 1.00 67.65 301 PRO A CA 1
ATOM 1952 C C . PRO A 1 308 ? -2.161 165.649 72.944 1.00 64.97 301 PRO A C 1
ATOM 1953 O O . PRO A 1 308 ? -1.946 166.175 74.039 1.00 64.87 301 PRO A O 1
ATOM 1957 N N . THR A 1 309 ? -2.242 164.333 72.788 1.00 61.68 302 THR A N 1
ATOM 1958 C CA . THR A 1 309 ? -2.073 163.410 73.905 1.00 59.23 302 THR A CA 1
ATOM 1959 C C . THR A 1 309 ? -2.037 161.984 73.364 1.00 59.43 302 THR A C 1
ATOM 1960 O O . THR A 1 309 ? -2.042 161.786 72.156 1.00 59.76 302 THR A O 1
ATOM 1964 N N . ASN A 1 310 ? -2.000 160.989 74.243 1.00 59.48 303 ASN A N 1
ATOM 1965 C CA . ASN A 1 310 ? -1.941 159.599 73.800 1.00 59.87 303 ASN A CA 1
ATOM 1966 C C . ASN A 1 310 ? -3.220 159.117 73.144 1.00 60.28 303 ASN A C 1
ATOM 1967 O O . ASN A 1 310 ? -4.307 159.521 73.525 1.00 59.65 303 ASN A O 1
ATOM 1972 N N . TYR A 1 311 ? -3.073 158.245 72.152 1.00 61.83 304 TYR A N 1
ATOM 1973 C CA . TYR A 1 311 ? -4.208 157.676 71.436 1.00 63.32 304 TYR A CA 1
ATOM 1974 C C . TYR A 1 311 ? -4.773 156.519 72.247 1.00 63.26 304 TYR A C 1
ATOM 1975 O O . TYR A 1 311 ? -5.975 156.285 72.230 1.00 64.08 304 TYR A O 1
ATOM 1984 N N . THR A 1 312 ? -3.908 155.787 72.946 1.00 62.77 305 THR A N 1
ATOM 1985 C CA . THR A 1 312 ? -4.350 154.664 73.771 1.00 62.03 305 THR A CA 1
ATOM 1986 C C . THR A 1 312 ? -5.522 155.143 74.613 1.00 60.25 305 THR A C 1
ATOM 1987 O O . THR A 1 312 ? -5.784 156.339 74.666 1.00 59.62 305 THR A O 1
ATOM 1991 N N . LEU A 1 313 ? -6.202 154.245 75.313 1.00 58.51 306 LEU A N 1
ATOM 1992 C CA . LEU A 1 313 ? -7.358 154.713 76.039 1.00 57.86 306 LEU A CA 1
ATOM 1993 C C . LEU A 1 313 ? -7.217 155.658 77.208 1.00 57.46 306 LEU A C 1
ATOM 1994 O O . LEU A 1 313 ? -7.787 156.747 77.154 1.00 60.63 306 LEU A O 1
ATOM 1999 N N . PRO A 1 314 ? -6.520 155.285 78.289 1.00 54.91 307 PRO A N 1
ATOM 2000 C CA . PRO A 1 314 ? -6.524 156.370 79.286 1.00 53.81 307 PRO A CA 1
ATOM 2001 C C . PRO A 1 314 ? -5.716 157.604 78.863 1.00 53.85 307 PRO A C 1
ATOM 2002 O O . PRO A 1 314 ? -4.593 157.806 79.315 1.00 54.68 307 PRO A O 1
ATOM 2006 N N . GLN A 1 315 ? -6.314 158.421 77.990 1.00 53.32 308 GLN A N 1
ATOM 2007 C CA . GLN A 1 315 ? -5.697 159.631 77.463 1.00 51.83 308 GLN A CA 1
ATOM 2008 C C . GLN A 1 315 ? -5.380 160.569 78.594 1.00 50.44 308 GLN A C 1
ATOM 2009 O O . GLN A 1 315 ? -6.241 160.871 79.421 1.00 50.55 308 GLN A O 1
ATOM 2015 N N . GLN A 1 316 ? -4.146 161.039 78.641 1.00 48.58 309 GLN A N 1
ATOM 2016 C CA . GLN A 1 316 ? -3.782 161.965 79.695 1.00 46.89 309 GLN A CA 1
ATOM 2017 C C . GLN A 1 316 ? -4.169 163.355 79.242 1.00 45.41 309 GLN A C 1
ATOM 2018 O O . GLN A 1 316 ? -4.169 163.647 78.047 1.00 44.84 309 GLN A O 1
ATOM 2024 N N . PRO A 1 317 ? -4.520 164.223 80.194 1.00 44.59 310 PRO A N 1
ATOM 2025 C CA . PRO A 1 317 ? -4.942 165.614 80.001 1.00 45.36 310 PRO A CA 1
ATOM 2026 C C . PRO A 1 317 ? -4.211 166.356 78.906 1.00 45.52 310 PRO A C 1
ATOM 2027 O O . PRO A 1 317 ? -3.169 165.911 78.445 1.00 46.27 310 PRO A O 1
ATOM 2031 N N . LEU A 1 318 ? -4.768 167.481 78.476 1.00 45.65 311 LEU A N 1
ATOM 2032 C CA . LEU A 1 318 ? -4.115 168.274 77.450 1.00 45.96 311 LEU A CA 1
ATOM 2033 C C . LEU A 1 318 ? -3.084 169.175 78.106 1.00 46.84 311 LEU A C 1
ATOM 2034 O O . LEU A 1 318 ? -3.144 169.426 79.312 1.00 48.15 311 LEU A O 1
ATOM 2039 N N . HIS A 1 319 ? -2.137 169.670 77.320 1.00 46.90 312 HIS A N 1
ATOM 2040 C CA . HIS A 1 319 ? -1.086 170.495 77.882 1.00 46.25 312 HIS A CA 1
ATOM 2041 C C . HIS A 1 319 ? -1.436 171.971 78.070 1.00 44.74 312 HIS A C 1
ATOM 2042 O O . HIS A 1 319 ? -1.819 172.648 77.134 1.00 43.51 312 HIS A O 1
ATOM 2049 N N . PRO A 1 320 ? -1.283 172.491 79.292 1.00 44.12 313 PRO A N 1
ATOM 2050 C CA . PRO A 1 320 ? -1.595 173.894 79.563 1.00 44.20 313 PRO A CA 1
ATOM 2051 C C . PRO A 1 320 ? -0.991 174.831 78.530 1.00 45.21 313 PRO A C 1
ATOM 2052 O O . PRO A 1 320 ? -1.475 175.940 78.313 1.00 44.69 313 PRO A O 1
ATOM 2056 N N . CYS A 1 321 ? 0.068 174.377 77.884 1.00 46.73 314 CYS A N 1
ATOM 2057 C CA . CYS A 1 321 ? 0.733 175.192 76.877 1.00 49.40 314 CYS A CA 1
ATOM 2058 C C . CYS A 1 321 ? -0.188 175.528 75.697 1.00 49.34 314 CYS A C 1
ATOM 2059 O O . CYS A 1 321 ? 0.155 176.336 74.828 1.00 50.28 314 CYS A O 1
ATOM 2062 N N . MET A 1 322 ? -1.355 174.902 75.645 1.00 48.60 315 MET A N 1
ATOM 2063 C CA . MET A 1 322 ? -2.264 175.169 74.543 1.00 47.24 315 MET A CA 1
ATOM 2064 C C . MET A 1 322 ? -3.218 176.297 74.863 1.00 44.98 315 MET A C 1
ATOM 2065 O O . MET A 1 322 ? -3.494 177.130 74.013 1.00 46.66 315 MET A O 1
ATOM 2070 N N . PHE A 1 323 ? -3.720 176.331 76.087 1.00 41.30 316 PHE A N 1
ATOM 2071 C CA . PHE A 1 323 ? -4.693 177.335 76.450 1.00 39.24 316 PHE A CA 1
ATOM 2072 C C . PHE A 1 323 ? -4.184 178.400 77.378 1.00 39.20 316 PHE A C 1
ATOM 2073 O O . PHE A 1 323 ? -4.549 178.430 78.542 1.00 39.13 316 PHE A O 1
ATOM 2081 N N . PRO A 1 324 ? -3.345 179.311 76.866 1.00 39.31 317 PRO A N 1
ATOM 2082 C CA . PRO A 1 324 ? -2.785 180.395 77.670 1.00 39.34 317 PRO A CA 1
ATOM 2083 C C . PRO A 1 324 ? -3.935 181.180 78.281 1.00 40.15 317 PRO A C 1
ATOM 2084 O O . PRO A 1 324 ? -4.145 181.177 79.492 1.00 41.24 317 PRO A O 1
ATOM 2088 N N . LEU A 1 325 ? -4.698 181.833 77.421 1.00 40.15 318 LEU A N 1
ATOM 2089 C CA . LEU A 1 325 ? -5.820 182.637 77.857 1.00 40.63 318 LEU A CA 1
ATOM 2090 C C . LEU A 1 325 ? -6.648 182.022 78.957 1.00 40.82 318 LEU A C 1
ATOM 2091 O O . LEU A 1 325 ? -6.837 182.629 79.999 1.00 42.39 318 LEU A O 1
ATOM 2096 N N . ALA A 1 326 ? -7.138 180.814 78.719 1.00 40.18 319 ALA A N 1
ATOM 2097 C CA . ALA A 1 326 ? -7.994 180.127 79.665 1.00 39.96 319 ALA A CA 1
ATOM 2098 C C . ALA A 1 326 ? -7.362 179.746 80.988 1.00 40.95 319 ALA A C 1
ATOM 2099 O O . ALA A 1 326 ? -7.850 180.124 82.053 1.00 41.06 319 ALA A O 1
ATOM 2101 N N . THR A 1 327 ? -6.281 178.978 80.912 1.00 41.96 320 THR A N 1
ATOM 2102 C CA . THR A 1 327 ? -5.565 178.490 82.092 1.00 41.93 320 THR A CA 1
ATOM 2103 C C . THR A 1 327 ? -5.356 179.536 83.168 1.00 42.10 320 THR A C 1
ATOM 2104 O O . THR A 1 327 ? -5.059 179.201 84.313 1.00 43.24 320 THR A O 1
ATOM 2108 N N . ALA A 1 328 ? -5.497 180.800 82.803 1.00 40.59 321 ALA A N 1
ATOM 2109 C CA . ALA A 1 328 ? -5.334 181.861 83.765 1.00 40.61 321 ALA A CA 1
ATOM 2110 C C . ALA A 1 328 ? -6.391 181.744 84.860 1.00 41.53 321 ALA A C 1
ATOM 2111 O O . ALA A 1 328 ? -6.231 182.297 85.953 1.00 42.81 321 ALA A O 1
ATOM 2113 N N . TYR A 1 329 ? -7.463 181.010 84.570 1.00 41.56 322 TYR A N 1
ATOM 2114 C CA . TYR A 1 329 ? -8.560 180.839 85.521 1.00 41.28 322 TYR A CA 1
ATOM 2115 C C . TYR A 1 329 ? -8.529 179.546 86.314 1.00 40.83 322 TYR A C 1
ATOM 2116 O O . TYR A 1 329 ? -8.327 178.466 85.770 1.00 40.28 322 TYR A O 1
ATOM 2125 N N . SER A 1 330 ? -8.744 179.667 87.616 1.00 40.41 323 SER A N 1
ATOM 2126 C CA . SER A 1 330 ? -8.725 178.506 88.488 1.00 39.49 323 SER A CA 1
ATOM 2127 C C . SER A 1 330 ? -9.909 177.609 88.216 1.00 39.39 323 SER A C 1
ATOM 2128 O O . SER A 1 330 ? -9.985 176.508 88.740 1.00 39.70 323 SER A O 1
ATOM 2131 N N . THR A 1 331 ? -10.835 178.086 87.396 1.00 39.59 324 THR A N 1
ATOM 2132 C CA . THR A 1 331 ? -12.037 177.327 87.089 1.00 39.08 324 THR A CA 1
ATOM 2133 C C . THR A 1 331 ? -11.824 176.388 85.911 1.00 38.22 324 THR A C 1
ATOM 2134 O O . THR A 1 331 ? -12.560 175.421 85.758 1.00 38.07 324 THR A O 1
ATOM 2138 N N . LEU A 1 332 ? -10.841 176.677 85.067 1.00 37.20 325 LEU A N 1
ATOM 2139 C CA . LEU A 1 332 ? -10.548 175.790 83.945 1.00 37.34 325 LEU A CA 1
ATOM 2140 C C . LEU A 1 332 ? -9.840 174.586 84.546 1.00 39.17 325 LEU A C 1
ATOM 2141 O O . LEU A 1 332 ? -9.157 174.729 85.563 1.00 42.32 325 LEU A O 1
ATOM 2146 N N . GLN A 1 333 ? -9.989 173.413 83.935 1.00 39.88 326 GLN A N 1
ATOM 2147 C CA . GLN A 1 333 ? -9.364 172.182 84.443 1.00 40.87 326 GLN A CA 1
ATOM 2148 C C . GLN A 1 333 ? -9.248 171.147 83.342 1.00 40.67 326 GLN A C 1
ATOM 2149 O O . GLN A 1 333 ? -10.268 170.669 82.843 1.00 41.19 326 GLN A O 1
ATOM 2155 N N . LEU A 1 334 ? -8.025 170.778 82.977 1.00 39.65 327 LEU A N 1
ATOM 2156 C CA . LEU A 1 334 ? -7.856 169.789 81.918 1.00 39.38 327 LEU A CA 1
ATOM 2157 C C . LEU A 1 334 ? -7.835 168.380 82.494 1.00 39.33 327 LEU A C 1
ATOM 2158 O O . LEU A 1 334 ? -6.823 167.960 83.033 1.00 40.04 327 LEU A O 1
ATOM 2163 N N . VAL A 1 335 ? -8.933 167.641 82.372 1.00 38.28 328 VAL A N 1
ATOM 2164 C CA . VAL A 1 335 ? -8.958 166.306 82.936 1.00 37.64 328 VAL A CA 1
ATOM 2165 C C . VAL A 1 335 ? -8.599 165.191 81.980 1.00 37.12 328 VAL A C 1
ATOM 2166 O O . VAL A 1 335 ? -8.424 165.409 80.777 1.00 36.71 328 VAL A O 1
ATOM 2170 N N . THR A 1 336 ? -8.495 164.001 82.575 1.00 37.01 329 THR A N 1
ATOM 2171 C CA . THR A 1 336 ? -8.150 162.715 81.949 1.00 36.89 329 THR A CA 1
ATOM 2172 C C . THR A 1 336 ? -9.195 162.301 80.926 1.00 37.62 329 THR A C 1
ATOM 2173 O O . THR A 1 336 ? -10.217 162.962 80.827 1.00 38.83 329 THR A O 1
ATOM 2177 N N . ASN A 1 337 ? -8.981 161.224 80.168 1.00 37.87 330 ASN A N 1
ATOM 2178 C CA . ASN A 1 337 ? -10.051 160.863 79.253 1.00 38.32 330 ASN A CA 1
ATOM 2179 C C . ASN A 1 337 ? -11.145 160.191 80.056 1.00 37.86 330 ASN A C 1
ATOM 2180 O O . ASN A 1 337 ? -11.899 160.905 80.704 1.00 39.82 330 ASN A O 1
ATOM 2185 N N . PRO A 1 338 ? -11.262 158.838 80.058 1.00 36.53 331 PRO A N 1
ATOM 2186 C CA . PRO A 1 338 ? -12.387 158.386 80.893 1.00 36.68 331 PRO A CA 1
ATOM 2187 C C . PRO A 1 338 ? -12.291 159.236 82.171 1.00 38.69 331 PRO A C 1
ATOM 2188 O O . PRO A 1 338 ? -11.315 159.131 82.935 1.00 41.86 331 PRO A O 1
ATOM 2192 N N . TYR A 1 339 ? -13.277 160.117 82.362 1.00 37.36 332 TYR A N 1
ATOM 2193 C CA . TYR A 1 339 ? -13.287 161.073 83.472 1.00 36.12 332 TYR A CA 1
ATOM 2194 C C . TYR A 1 339 ? -14.287 160.766 84.607 1.00 36.02 332 TYR A C 1
ATOM 2195 O O . TYR A 1 339 ? -15.455 160.463 84.374 1.00 36.46 332 TYR A O 1
ATOM 2204 N N . GLN A 1 340 ? -13.809 160.814 85.843 1.00 35.25 333 GLN A N 1
ATOM 2205 C CA . GLN A 1 340 ? -14.666 160.524 86.977 1.00 35.04 333 GLN A CA 1
ATOM 2206 C C . GLN A 1 340 ? -14.579 161.679 87.896 1.00 34.01 333 GLN A C 1
ATOM 2207 O O . GLN A 1 340 ? -13.518 162.277 88.001 1.00 32.77 333 GLN A O 1
ATOM 2213 N N . ALA A 1 341 ? -15.681 161.959 88.584 1.00 33.47 334 ALA A N 1
ATOM 2214 C CA . ALA A 1 341 ? -15.744 163.058 89.535 1.00 34.28 334 ALA A CA 1
ATOM 2215 C C . ALA A 1 341 ? -17.094 163.085 90.226 1.00 34.94 334 ALA A C 1
ATOM 2216 O O . ALA A 1 341 ? -18.065 162.528 89.716 1.00 35.62 334 ALA A O 1
ATOM 2218 N N . THR A 1 342 ? -17.165 163.719 91.391 1.00 34.90 335 THR A N 1
ATOM 2219 C CA . THR A 1 342 ? -18.442 163.799 92.073 1.00 36.47 335 THR A CA 1
ATOM 2220 C C . THR A 1 342 ? -18.928 165.241 92.152 1.00 38.67 335 THR A C 1
ATOM 2221 O O . THR A 1 342 ? -18.428 166.028 92.959 1.00 40.92 335 THR A O 1
ATOM 2225 N N . ILE A 1 343 ? -19.909 165.580 91.315 1.00 38.54 336 ILE A N 1
ATOM 2226 C CA . ILE A 1 343 ? -20.449 166.925 91.278 1.00 37.09 336 ILE A CA 1
ATOM 2227 C C . ILE A 1 343 ? -21.656 167.071 92.164 1.00 38.22 336 ILE A C 1
ATOM 2228 O O . ILE A 1 343 ? -22.584 166.288 92.086 1.00 37.86 336 ILE A O 1
ATOM 2233 N N . ASP A 1 344 ? -21.635 168.091 93.005 1.00 40.43 337 ASP A N 1
ATOM 2234 C CA . ASP A 1 344 ? -22.723 168.349 93.930 1.00 43.53 337 ASP A CA 1
ATOM 2235 C C . ASP A 1 344 ? -23.330 167.058 94.509 1.00 43.91 337 ASP A C 1
ATOM 2236 O O . ASP A 1 344 ? -24.534 166.946 94.718 1.00 43.54 337 ASP A O 1
ATOM 2241 N N . GLY A 1 345 ? -22.472 166.078 94.769 1.00 45.16 338 GLY A N 1
ATOM 2242 C CA . GLY A 1 345 ? -22.936 164.828 95.350 1.00 45.77 338 GLY A CA 1
ATOM 2243 C C . GLY A 1 345 ? -23.386 163.750 94.381 1.00 45.42 338 GLY A C 1
ATOM 2244 O O . GLY A 1 345 ? -23.886 162.706 94.785 1.00 46.08 338 GLY A O 1
ATOM 2245 N N . VAL A 1 346 ? -23.182 163.983 93.099 1.00 44.74 339 VAL A N 1
ATOM 2246 C CA . VAL A 1 346 ? -23.604 163.033 92.093 1.00 43.75 339 VAL A CA 1
ATOM 2247 C C . VAL A 1 346 ? -22.405 162.466 91.356 1.00 43.83 339 VAL A C 1
ATOM 2248 O O . VAL A 1 346 ? -21.645 163.206 90.747 1.00 44.69 339 VAL A O 1
ATOM 2252 N N . ARG A 1 347 ? -22.232 161.155 91.395 1.00 43.32 340 ARG A N 1
ATOM 2253 C CA . ARG A 1 347 ? -21.106 160.559 90.700 1.00 43.13 340 ARG A CA 1
ATOM 2254 C C . ARG A 1 347 ? -21.288 160.503 89.185 1.00 40.28 340 ARG A C 1
ATOM 2255 O O . ARG A 1 347 ? -22.211 159.863 88.683 1.00 39.96 340 ARG A O 1
ATOM 2263 N N . PHE A 1 348 ? -20.400 161.186 88.467 1.00 36.53 341 PHE A N 1
ATOM 2264 C CA . PHE A 1 348 ? -20.422 161.222 87.004 1.00 33.01 341 PHE A CA 1
ATOM 2265 C C . PHE A 1 348 ? -19.264 160.414 86.466 1.00 30.88 341 PHE A C 1
ATOM 2266 O O . PHE A 1 348 ? -18.201 160.359 87.068 1.00 32.15 341 PHE A O 1
ATOM 2274 N N . LEU A 1 349 ? -19.461 159.809 85.312 1.00 29.32 342 LEU A N 1
ATOM 2275 C CA . LEU A 1 349 ? -18.410 159.040 84.677 1.00 28.61 342 LEU A CA 1
ATOM 2276 C C . LEU A 1 349 ? -18.718 159.036 83.204 1.00 27.94 342 LEU A C 1
ATOM 2277 O O . LEU A 1 349 ? -19.849 158.781 82.803 1.00 28.17 342 LEU A O 1
ATOM 2282 N N . GLY A 1 350 ? -17.716 159.327 82.392 1.00 26.61 343 GLY A N 1
ATOM 2283 C CA . GLY A 1 350 ? -17.949 159.359 80.974 1.00 26.47 343 GLY A CA 1
ATOM 2284 C C . GLY A 1 350 ? -16.652 159.395 80.228 1.00 27.05 343 GLY A C 1
ATOM 2285 O O . GLY A 1 350 ? -15.609 159.669 80.793 1.00 27.21 343 GLY A O 1
ATOM 2286 N N . THR A 1 351 ? -16.725 159.112 78.942 1.00 28.41 344 THR A N 1
ATOM 2287 C CA . THR A 1 351 ? -15.551 159.103 78.106 1.00 30.31 344 THR A CA 1
ATOM 2288 C C . THR A 1 351 ? -15.889 160.005 76.968 1.00 32.10 344 THR A C 1
ATOM 2289 O O . THR A 1 351 ? -17.071 160.296 76.731 1.00 31.42 344 THR A O 1
ATOM 2293 N N . SER A 1 352 ? -14.865 160.423 76.240 1.00 34.48 345 SER A N 1
ATOM 2294 C CA . SER A 1 352 ? -15.109 161.278 75.103 1.00 37.59 345 SER A CA 1
ATOM 2295 C C . SER A 1 352 ? -15.527 160.451 73.897 1.00 38.15 345 SER A C 1
ATOM 2296 O O . SER A 1 352 ? -15.357 160.881 72.766 1.00 39.14 345 SER A O 1
ATOM 2299 N N . GLY A 1 353 ? -16.057 159.254 74.139 1.00 39.12 346 GLY A N 1
ATOM 2300 C CA . GLY A 1 353 ? -16.551 158.449 73.037 1.00 41.62 346 GLY A CA 1
ATOM 2301 C C . GLY A 1 353 ? -15.895 157.160 72.591 1.00 44.21 346 GLY A C 1
ATOM 2302 O O . GLY A 1 353 ? -16.543 156.110 72.589 1.00 44.61 346 GLY A O 1
ATOM 2303 N N . GLN A 1 354 ? -14.628 157.236 72.185 1.00 46.08 347 GLN A N 1
ATOM 2304 C CA . GLN A 1 354 ? -13.879 156.072 71.698 1.00 46.81 347 GLN A CA 1
ATOM 2305 C C . GLN A 1 354 ? -14.387 154.689 72.121 1.00 47.42 347 GLN A C 1
ATOM 2306 O O . GLN A 1 354 ? -14.730 153.878 71.259 1.00 47.20 347 GLN A O 1
ATOM 2312 N N . ASN A 1 355 ? -14.452 154.411 73.426 1.00 47.93 348 ASN A N 1
ATOM 2313 C CA . ASN A 1 355 ? -14.915 153.096 73.872 1.00 48.37 348 ASN A CA 1
ATOM 2314 C C . ASN A 1 355 ? -16.178 152.642 73.144 1.00 48.62 348 ASN A C 1
ATOM 2315 O O . ASN A 1 355 ? -16.198 151.554 72.582 1.00 49.49 348 ASN A O 1
ATOM 2320 N N . VAL A 1 356 ? -17.221 153.460 73.128 1.00 48.67 349 VAL A N 1
ATOM 2321 C CA . VAL A 1 356 ? -18.426 153.061 72.422 1.00 49.72 349 VAL A CA 1
ATOM 2322 C C . VAL A 1 356 ? -18.151 152.949 70.929 1.00 51.70 349 VAL A C 1
ATOM 2323 O O . VAL A 1 356 ? -18.619 152.024 70.280 1.00 51.83 349 VAL A O 1
ATOM 2327 N N . SER A 1 357 ? -17.382 153.890 70.397 1.00 54.14 350 SER A N 1
ATOM 2328 C CA . SER A 1 357 ? -17.041 153.906 68.974 1.00 57.45 350 SER A CA 1
ATOM 2329 C C . SER A 1 357 ? -16.489 152.572 68.500 1.00 59.03 350 SER A C 1
ATOM 2330 O O . SER A 1 357 ? -16.707 152.168 67.359 1.00 60.26 350 SER A O 1
ATOM 2333 N N . ASP A 1 358 ? -15.752 151.894 69.369 1.00 60.28 351 ASP A N 1
ATOM 2334 C CA . ASP A 1 358 ? -15.169 150.614 69.003 1.00 60.74 351 ASP A CA 1
ATOM 2335 C C . ASP A 1 358 ? -16.172 149.499 69.129 1.00 59.89 351 ASP A C 1
ATOM 2336 O O . ASP A 1 358 ? -16.427 148.788 68.162 1.00 60.30 351 ASP A O 1
ATOM 2341 N N . ILE A 1 359 ? -16.748 149.341 70.315 1.00 58.66 352 ILE A N 1
ATOM 2342 C CA . ILE A 1 359 ? -17.732 148.302 70.505 1.00 56.54 352 ILE A CA 1
ATOM 2343 C C . ILE A 1 359 ? -18.629 148.331 69.286 1.00 57.61 352 ILE A C 1
ATOM 2344 O O . ILE A 1 359 ? -19.051 147.293 68.822 1.00 58.60 352 ILE A O 1
ATOM 2349 N N . PHE A 1 360 ? -18.878 149.513 68.731 1.00 58.85 353 PHE A N 1
ATOM 2350 C CA . PHE A 1 360 ? -19.720 149.624 67.534 1.00 60.68 353 PHE A CA 1
ATOM 2351 C C . PHE A 1 360 ? -19.083 148.967 66.318 1.00 62.14 353 PHE A C 1
ATOM 2352 O O . PHE A 1 360 ? -19.719 148.187 65.622 1.00 62.03 353 PHE A O 1
ATOM 2360 N N . ARG A 1 361 ? -17.830 149.293 66.053 1.00 65.16 354 ARG A N 1
ATOM 2361 C CA . ARG A 1 361 ? -17.139 148.723 64.909 1.00 69.11 354 ARG A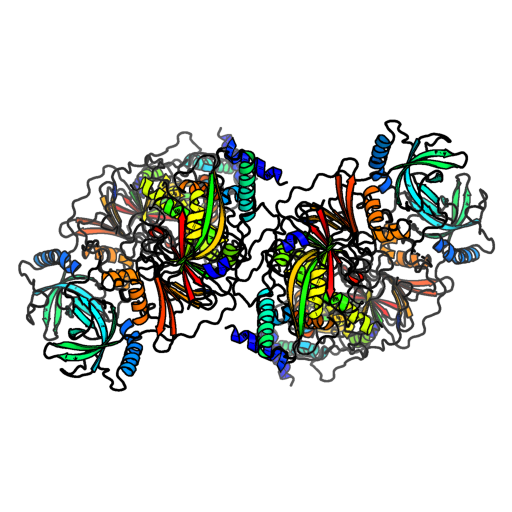 CA 1
ATOM 2362 C C . ARG A 1 361 ? -17.196 147.194 64.848 1.00 70.25 354 ARG A C 1
ATOM 2363 O O . ARG A 1 361 ? -17.285 146.624 63.761 1.00 70.71 354 ARG A O 1
ATOM 2371 N N . TYR A 1 362 ? -17.154 146.528 66.003 1.00 71.35 355 TYR A N 1
ATOM 2372 C CA . TYR A 1 362 ? -17.175 145.064 66.024 1.00 72.14 355 TYR A CA 1
ATOM 2373 C C . TYR A 1 362 ? -18.463 144.430 66.520 1.00 71.81 355 TYR A C 1
ATOM 2374 O O . TYR A 1 362 ? -18.538 143.211 66.681 1.00 72.52 355 TYR A O 1
ATOM 2383 N N . SER A 1 363 ? -19.475 145.248 66.775 1.00 70.82 356 SER A N 1
ATOM 2384 C CA . SER A 1 363 ? -20.754 144.721 67.226 1.00 69.15 356 SER A CA 1
ATOM 2385 C C . SER A 1 363 ? -21.772 144.995 66.153 1.00 68.62 356 SER A C 1
ATOM 2386 O O . SER A 1 363 ? -21.475 145.612 65.128 1.00 68.28 356 SER A O 1
ATOM 2389 N N . SER A 1 364 ? -22.980 144.521 66.400 1.00 68.26 357 SER A N 1
ATOM 2390 C CA . SER A 1 364 ? -24.063 144.710 65.471 1.00 67.53 357 SER A CA 1
ATOM 2391 C C . SER A 1 364 ? -24.937 145.796 66.062 1.00 65.99 357 SER A C 1
ATOM 2392 O O . SER A 1 364 ? -25.686 146.461 65.346 1.00 66.20 357 SER A O 1
ATOM 2395 N N . MET A 1 365 ? -24.830 145.976 67.375 1.00 63.78 358 MET A N 1
ATOM 2396 C CA . MET A 1 365 ? -25.613 146.993 68.046 1.00 62.00 358 MET A CA 1
ATOM 2397 C C . MET A 1 365 ? -25.504 148.273 67.234 1.00 62.02 358 MET A C 1
ATOM 2398 O O . MET A 1 365 ? -24.420 148.646 66.768 1.00 61.65 358 MET A O 1
ATOM 2403 N N . GLU A 1 366 ? -26.642 148.931 67.051 1.00 61.82 359 GLU A N 1
ATOM 2404 C CA . GLU A 1 366 ? -26.711 150.161 66.271 1.00 61.50 359 GLU A CA 1
ATOM 2405 C C . GLU A 1 366 ? -26.747 151.377 67.161 1.00 60.09 359 GLU A C 1
ATOM 2406 O O . GLU A 1 366 ? -25.957 152.300 67.006 1.00 59.09 359 GLU A O 1
ATOM 2412 N N . ASP A 1 367 ? -27.696 151.361 68.085 1.00 59.63 360 ASP A N 1
ATOM 2413 C CA . ASP A 1 367 ? -27.891 152.459 68.996 1.00 59.99 360 ASP A CA 1
ATOM 2414 C C . ASP A 1 367 ? -26.768 152.604 70.019 1.00 58.77 360 ASP A C 1
ATOM 2415 O O . ASP A 1 367 ? -26.534 151.727 70.857 1.00 58.65 360 ASP A O 1
ATOM 2420 N N . HIS A 1 368 ? -26.078 153.734 69.936 1.00 56.77 361 HIS A N 1
ATOM 2421 C CA . HIS A 1 368 ? -24.993 154.035 70.837 1.00 55.11 361 HIS A CA 1
ATOM 2422 C C . HIS A 1 368 ? -25.491 154.013 72.274 1.00 55.28 361 HIS A C 1
ATOM 2423 O O . HIS A 1 368 ? -24.836 153.459 73.164 1.00 54.77 361 HIS A O 1
ATOM 2430 N N . LEU A 1 369 ? -26.648 154.626 72.503 1.00 54.80 362 LEU A N 1
ATOM 2431 C CA . LEU A 1 369 ? -27.205 154.653 73.834 1.00 55.38 362 LEU A CA 1
ATOM 2432 C C . LEU A 1 369 ? -27.261 153.228 74.362 1.00 57.21 362 LEU A C 1
ATOM 2433 O O . LEU A 1 369 ? -27.105 153.005 75.562 1.00 58.45 362 LEU A O 1
ATOM 2438 N N . GLU A 1 370 ? -27.467 152.261 73.468 1.00 58.40 363 GLU A N 1
ATOM 2439 C CA . GLU A 1 370 ? -27.504 150.848 73.862 1.00 59.45 363 GLU A CA 1
ATOM 2440 C C . GLU A 1 370 ? -26.086 150.367 74.166 1.00 58.28 363 GLU A C 1
ATOM 2441 O O . GLU A 1 370 ? -25.796 149.875 75.265 1.00 58.11 363 GLU A O 1
ATOM 2447 N N . ILE A 1 371 ? -25.201 150.508 73.185 1.00 56.34 364 ILE A N 1
ATOM 2448 C CA . ILE A 1 371 ? -23.822 150.093 73.367 1.00 54.38 364 ILE A CA 1
ATOM 2449 C C . ILE A 1 371 ? -23.324 150.641 74.683 1.00 53.75 364 ILE A C 1
ATOM 2450 O O . ILE A 1 371 ? -22.575 149.984 75.398 1.00 53.73 364 ILE A O 1
ATOM 2455 N N . LEU A 1 372 ? -23.754 151.855 75.000 1.00 53.12 365 LEU A N 1
ATOM 2456 C CA . LEU A 1 372 ? -23.344 152.487 76.234 1.00 52.96 365 LEU A CA 1
ATOM 2457 C C . LEU A 1 372 ? -23.854 151.674 77.408 1.00 53.34 365 LEU A C 1
ATOM 2458 O O . LEU A 1 372 ? -23.088 151.279 78.290 1.00 53.27 365 LEU A O 1
ATOM 2463 N N . GLU A 1 373 ? -25.158 151.429 77.418 1.00 53.73 366 GLU A N 1
ATOM 2464 C CA . GLU A 1 373 ? -25.765 150.661 78.493 1.00 54.53 366 GLU A CA 1
ATOM 2465 C C . GLU A 1 373 ? -25.071 149.312 78.536 1.00 54.82 366 GLU A C 1
ATOM 2466 O O . GLU A 1 373 ? -24.835 148.760 79.611 1.00 55.49 366 GLU A O 1
ATOM 2472 N N . TRP A 1 374 ? -24.718 148.799 77.362 1.00 54.38 367 TRP A N 1
ATOM 2473 C CA . TRP A 1 374 ? -24.064 147.504 77.281 1.00 54.88 367 TRP A CA 1
ATOM 2474 C C . TRP A 1 374 ? -22.880 147.415 78.231 1.00 54.63 367 TRP A C 1
ATOM 2475 O O . TRP A 1 374 ? -22.854 146.581 79.141 1.00 53.47 367 TRP A O 1
ATOM 2486 N N . THR A 1 375 ? -21.906 148.286 78.003 1.00 55.06 368 THR A N 1
ATOM 2487 C CA . THR A 1 375 ? -20.696 148.347 78.817 1.00 56.67 368 THR A CA 1
ATOM 2488 C C . THR A 1 375 ? -20.988 148.450 80.321 1.00 57.32 368 THR A C 1
ATOM 2489 O O . THR A 1 375 ? -20.265 147.889 81.157 1.00 56.73 368 THR A O 1
ATOM 2493 N N . LEU A 1 376 ? -22.032 149.192 80.670 1.00 57.22 369 LEU A N 1
ATOM 2494 C CA . LEU A 1 376 ? -22.365 149.333 82.066 1.00 56.49 369 LEU A CA 1
ATOM 2495 C C . LEU A 1 376 ? -22.808 147.978 82.601 1.00 56.35 369 LEU A C 1
ATOM 2496 O O . LEU A 1 376 ? -22.591 147.667 83.772 1.00 56.14 369 LEU A O 1
ATOM 2501 N N . ARG A 1 377 ? -23.414 147.171 81.730 1.00 56.11 370 ARG A N 1
ATOM 2502 C CA . ARG A 1 377 ? -23.908 145.841 82.101 1.00 56.68 370 ARG A CA 1
ATOM 2503 C C . ARG A 1 377 ? -22.799 144.789 82.104 1.00 56.77 370 ARG A C 1
ATOM 2504 O O . ARG A 1 377 ? -22.899 143.749 82.763 1.00 56.98 370 ARG A O 1
ATOM 2512 N N . VAL A 1 378 ? -21.744 145.063 81.354 1.00 56.22 371 VAL A N 1
ATOM 2513 C CA . VAL A 1 378 ? -20.619 144.148 81.260 1.00 55.63 371 VAL A CA 1
ATOM 2514 C C . VAL A 1 378 ? -19.488 144.610 82.206 1.00 56.40 371 VAL A C 1
ATOM 2515 O O . VAL A 1 378 ? -18.347 144.165 82.092 1.00 56.16 371 VAL A O 1
ATOM 2519 N N . ARG A 1 379 ? -19.825 145.496 83.144 1.00 57.43 372 ARG A N 1
ATOM 2520 C CA . ARG A 1 379 ? -18.862 146.036 84.112 1.00 58.92 372 ARG A CA 1
ATOM 2521 C C . ARG A 1 379 ? -17.525 146.398 83.499 1.00 59.80 372 ARG A C 1
ATOM 2522 O O . ARG A 1 379 ? -16.479 146.189 84.108 1.00 59.86 372 ARG A O 1
ATOM 2530 N N . HIS A 1 380 ? -17.545 146.954 82.299 1.00 61.16 373 HIS A N 1
ATOM 2531 C CA . HIS A 1 380 ? -16.290 147.321 81.678 1.00 62.88 373 HIS A CA 1
ATOM 2532 C C . HIS A 1 380 ? -16.385 148.446 80.635 1.00 62.89 373 HIS A C 1
ATOM 2533 O O . HIS A 1 380 ? -16.824 148.245 79.499 1.00 63.41 373 HIS A O 1
ATOM 2540 N N . ILE A 1 381 ? -15.947 149.631 81.046 1.00 62.33 374 ILE A N 1
ATOM 2541 C CA . ILE A 1 381 ? -15.976 150.833 80.224 1.00 61.55 374 ILE A CA 1
ATOM 2542 C C . ILE A 1 381 ? -15.600 150.647 78.767 1.00 61.69 374 ILE A C 1
ATOM 2543 O O . ILE A 1 381 ? -16.153 151.301 77.895 1.00 61.72 374 ILE A O 1
ATOM 2548 N N . SER A 1 382 ? -14.650 149.775 78.489 1.00 62.11 375 SER A N 1
ATOM 2549 C CA . SER A 1 382 ? -14.287 149.559 77.105 1.00 63.70 375 SER A CA 1
ATOM 2550 C C . SER A 1 382 ? -13.502 148.290 76.982 1.00 64.86 375 SER A C 1
ATOM 2551 O O . SER A 1 382 ? -12.278 148.310 76.871 1.00 65.10 375 SER A O 1
ATOM 2554 N N . PRO A 1 383 ? -14.204 147.158 76.998 1.00 65.93 376 PRO A N 1
ATOM 2555 C CA . PRO A 1 383 ? -13.621 145.824 76.893 1.00 67.63 376 PRO A CA 1
ATOM 2556 C C . PRO A 1 383 ? -12.797 145.687 75.627 1.00 69.58 376 PRO A C 1
ATOM 2557 O O . PRO A 1 383 ? -11.840 144.913 75.558 1.00 70.49 376 PRO A O 1
ATOM 2561 N N . THR A 1 384 ? -13.170 146.463 74.628 1.00 71.16 377 THR A N 1
ATOM 2562 C CA . THR A 1 384 ? -12.476 146.435 73.366 1.00 73.84 377 THR A CA 1
ATOM 2563 C C . THR A 1 384 ? -11.053 146.991 73.480 1.00 76.65 377 THR A C 1
ATOM 2564 O O . THR A 1 384 ? -10.365 147.161 72.479 1.00 77.48 377 THR A O 1
ATOM 2568 N N . ALA A 1 385 ? -10.600 147.266 74.699 1.00 79.57 378 ALA A N 1
ATOM 2569 C CA . ALA A 1 385 ? -9.260 147.819 74.889 1.00 82.51 378 ALA A CA 1
ATOM 2570 C C . ALA A 1 385 ? -8.274 146.812 75.460 1.00 85.09 378 ALA A C 1
ATOM 2571 O O . ALA A 1 385 ? -8.642 145.940 76.244 1.00 85.80 378 ALA A O 1
ATOM 2573 N N . PRO A 1 386 ? -6.999 146.923 75.066 1.00 87.46 379 PRO A N 1
ATOM 2574 C CA . PRO A 1 386 ? -5.905 146.043 75.510 1.00 89.72 379 PRO A CA 1
ATOM 2575 C C . PRO A 1 386 ? -5.430 146.183 76.985 1.00 91.96 379 PRO A C 1
ATOM 2576 O O . PRO A 1 386 ? -5.645 147.222 77.627 1.00 91.62 379 PRO A O 1
ATOM 2580 N N . ASP A 1 387 ? -4.778 145.125 77.493 1.00 94.75 380 ASP A N 1
ATOM 2581 C CA . ASP A 1 387 ? -4.250 145.039 78.877 1.00 97.43 380 ASP A CA 1
ATOM 2582 C C . ASP A 1 387 ? -2.869 145.663 79.147 1.00 98.44 380 ASP A C 1
ATOM 2583 O O . ASP A 1 387 ? -1.918 145.443 78.391 1.00 98.71 380 ASP A O 1
ATOM 2588 N N . THR A 1 388 ? -2.765 146.407 80.251 1.00 99.44 381 THR A N 1
ATOM 2589 C CA . THR A 1 388 ? -1.512 147.059 80.655 1.00 99.97 381 THR A CA 1
ATOM 2590 C C . THR A 1 388 ? -1.489 147.470 82.137 1.00 100.18 381 THR A C 1
ATOM 2591 O O . THR A 1 388 ? -2.269 146.980 82.963 1.00 100.10 381 THR A O 1
ATOM 2595 N N . TYR A 1 395 ? -1.780 149.654 89.354 1.00 103.46 388 TYR A N 1
ATOM 2596 C CA . TYR A 1 395 ? -0.738 149.344 88.381 1.00 103.35 388 TYR A CA 1
ATOM 2597 C C . TYR A 1 395 ? -1.250 148.267 87.427 1.00 101.50 388 TYR A C 1
ATOM 2598 O O . TYR A 1 395 ? -1.307 148.473 86.208 1.00 102.16 388 TYR A O 1
ATOM 2607 N N . LYS A 1 396 ? -1.606 147.109 87.978 1.00 98.32 389 LYS A N 1
ATOM 2608 C CA . LYS A 1 396 ? -2.144 146.048 87.144 1.00 94.79 389 LYS A CA 1
ATOM 2609 C C . LYS A 1 396 ? -3.540 145.685 87.614 1.00 92.53 389 LYS A C 1
ATOM 2610 O O . LYS A 1 396 ? -3.834 144.525 87.891 1.00 92.95 389 LYS A O 1
ATOM 2616 N N . THR A 1 397 ? -4.388 146.704 87.717 1.00 89.22 390 THR A N 1
ATOM 2617 C CA . THR A 1 397 ? -5.789 146.552 88.110 1.00 85.78 390 THR A CA 1
ATOM 2618 C C . THR A 1 397 ? -6.519 147.118 86.901 1.00 83.23 390 THR A C 1
ATOM 2619 O O . THR A 1 397 ? -6.102 148.144 86.376 1.00 83.44 390 THR A O 1
ATOM 2623 N N . ASP A 1 398 ? -7.572 146.472 86.415 1.00 80.14 391 ASP A N 1
ATOM 2624 C CA . ASP A 1 398 ? -8.221 147.068 85.263 1.00 76.97 391 ASP A CA 1
ATOM 2625 C C . ASP A 1 398 ? -9.049 148.223 85.778 1.00 75.10 391 ASP A C 1
ATOM 2626 O O . ASP A 1 398 ? -9.997 148.044 86.552 1.00 74.03 391 ASP A O 1
ATOM 2631 N N . PRO A 1 399 ? -8.682 149.438 85.358 1.00 73.36 392 PRO A N 1
ATOM 2632 C CA . PRO A 1 399 ? -9.350 150.674 85.753 1.00 72.12 392 PRO A CA 1
ATOM 2633 C C . PRO A 1 399 ? -10.754 150.682 85.180 1.00 70.88 392 PRO A C 1
ATOM 2634 O O . PRO A 1 399 ? -11.703 151.188 85.779 1.00 71.02 392 PRO A O 1
ATOM 2638 N N . PHE A 1 400 ? -10.868 150.084 84.008 1.00 68.70 393 PHE A N 1
ATOM 2639 C CA . PHE A 1 400 ? -12.119 150.052 83.303 1.00 66.53 393 PHE A CA 1
ATOM 2640 C C . PHE A 1 400 ? -13.167 149.093 83.847 1.00 65.18 393 PHE A C 1
ATOM 2641 O O . PHE A 1 400 ? -14.138 148.757 83.165 1.00 65.44 393 PHE A O 1
ATOM 2649 N N . ILE A 1 401 ? -12.976 148.655 85.084 1.00 62.91 394 ILE A N 1
ATOM 2650 C CA . ILE A 1 401 ? -13.951 147.779 85.717 1.00 60.23 394 ILE A CA 1
ATOM 2651 C C . ILE A 1 401 ? -14.542 148.589 86.835 1.00 58.14 394 ILE A C 1
ATOM 2652 O O . ILE A 1 401 ? -13.863 148.971 87.773 1.00 57.59 394 ILE A O 1
ATOM 2657 N N . PHE A 1 402 ? -15.822 148.862 86.713 1.00 56.78 395 PHE A N 1
ATOM 2658 C CA . PHE A 1 402 ? -16.508 149.682 87.676 1.00 56.44 395 PHE A CA 1
ATOM 2659 C C . PHE A 1 402 ? -16.379 149.189 89.100 1.00 55.78 395 PHE A C 1
ATOM 2660 O O . PHE A 1 402 ? -16.798 148.089 89.421 1.00 56.10 395 PHE A O 1
ATOM 2668 N N . PRO A 1 403 ? -15.754 149.995 89.965 1.00 55.35 396 PRO A N 1
ATOM 2669 C CA . PRO A 1 403 ? -15.550 149.679 91.381 1.00 56.08 396 PRO A CA 1
ATOM 2670 C C . PRO A 1 403 ? -16.879 149.866 92.097 1.00 56.81 396 PRO A C 1
ATOM 2671 O O . PRO A 1 403 ? -17.279 149.074 92.947 1.00 57.74 396 PRO A O 1
ATOM 2675 N N . GLU A 1 404 ? -17.549 150.948 91.742 1.00 57.34 397 GLU A N 1
ATOM 2676 C CA . GLU A 1 404 ? -18.860 151.273 92.276 1.00 57.46 397 GLU A CA 1
ATOM 2677 C C . GLU A 1 404 ? -19.640 151.672 91.035 1.00 55.92 397 GLU A C 1
ATOM 2678 O O . GLU A 1 404 ? -19.060 151.794 89.957 1.00 55.62 397 GLU A O 1
ATOM 2684 N N . CYS A 1 405 ? -20.944 151.866 91.155 1.00 54.66 398 CYS A N 1
ATOM 2685 C CA . CYS A 1 405 ? -21.711 152.238 89.973 1.00 53.37 398 CYS A CA 1
ATOM 2686 C C . CYS A 1 405 ? -21.973 153.728 89.871 1.00 50.32 398 CYS A C 1
ATOM 2687 O O . CYS A 1 405 ? -22.432 154.371 90.819 1.00 50.02 398 CYS A O 1
ATOM 2690 N N . PRO A 1 406 ? -21.686 154.301 88.703 1.00 47.31 399 PRO A N 1
ATOM 2691 C CA . PRO A 1 406 ? -21.921 155.730 88.559 1.00 45.69 399 PRO A CA 1
ATOM 2692 C C . PRO A 1 406 ? -23.402 156.085 88.756 1.00 44.84 399 PRO A C 1
ATOM 2693 O O . PRO A 1 406 ? -24.234 155.198 88.943 1.00 44.81 399 PRO A O 1
ATOM 2697 N N . HIS A 1 407 ? -23.712 157.384 88.772 1.00 43.57 400 HIS A N 1
ATOM 2698 C CA . HIS A 1 407 ? -25.087 157.876 88.882 1.00 41.23 400 HIS A CA 1
ATOM 2699 C C . HIS A 1 407 ? -25.472 158.363 87.493 1.00 40.54 400 HIS A C 1
ATOM 2700 O O . HIS A 1 407 ? -26.604 158.207 87.039 1.00 39.52 400 HIS A O 1
ATOM 2707 N N . VAL A 1 408 ? -24.491 158.963 86.833 1.00 39.05 401 VAL A N 1
ATOM 2708 C CA . VAL A 1 408 ? -24.641 159.452 85.488 1.00 37.59 401 VAL A CA 1
ATOM 2709 C C . VAL A 1 408 ? -23.468 158.856 84.733 1.00 37.15 401 VAL A C 1
ATOM 2710 O O . VAL A 1 408 ? -22.334 158.950 85.171 1.00 37.60 401 VAL A O 1
ATOM 2714 N N . TYR A 1 409 ? -23.741 158.217 83.613 1.00 37.48 402 TYR A N 1
ATOM 2715 C CA . TYR A 1 409 ? -22.690 157.615 82.808 1.00 38.14 402 TYR A CA 1
ATOM 2716 C C . TYR A 1 409 ? -22.902 158.192 81.424 1.00 37.81 402 TYR A C 1
ATOM 2717 O O . TYR A 1 409 ? -23.954 157.973 80.811 1.00 37.17 402 TYR A O 1
ATOM 2726 N N . PHE A 1 410 ? -21.921 158.949 80.939 1.00 37.80 403 PHE A N 1
ATOM 2727 C CA . PHE A 1 410 ? -22.066 159.562 79.630 1.00 36.99 403 PHE A CA 1
ATOM 2728 C C . PHE A 1 410 ? -21.110 159.082 78.574 1.00 35.82 403 PHE A C 1
ATOM 2729 O O . PHE A 1 410 ? -20.153 158.374 78.839 1.00 34.86 403 PHE A O 1
ATOM 2737 N N . CYS A 1 411 ? -21.377 159.523 77.362 1.00 36.22 404 CYS A N 1
ATOM 2738 C CA . CYS A 1 411 ? -20.608 159.082 76.244 1.00 37.08 404 CYS A CA 1
ATOM 2739 C C . CYS A 1 411 ? -20.309 160.165 75.223 1.00 38.19 404 CYS A C 1
ATOM 2740 O O . CYS A 1 411 ? -21.120 161.057 74.975 1.00 37.39 404 CYS A O 1
ATOM 2743 N N . GLY A 1 412 ? -19.129 160.032 74.623 1.00 40.18 405 GLY A N 1
ATOM 2744 C CA . GLY A 1 412 ? -18.595 160.952 73.626 1.00 40.46 405 GLY A CA 1
ATOM 2745 C C . GLY A 1 412 ? -19.407 161.520 72.485 1.00 40.27 405 GLY A C 1
ATOM 2746 O O . GLY A 1 412 ? -20.570 161.825 72.645 1.00 40.45 405 GLY A O 1
ATOM 2747 N N . ASN A 1 413 ? -18.774 161.665 71.329 1.00 40.90 406 ASN A N 1
ATOM 2748 C CA . ASN A 1 413 ? -19.414 162.258 70.165 1.00 42.77 406 ASN A CA 1
ATOM 2749 C C . ASN A 1 413 ? -20.439 161.392 69.434 1.00 43.50 406 ASN A C 1
ATOM 2750 O O . ASN A 1 413 ? -20.253 161.006 68.271 1.00 43.96 406 ASN A O 1
ATOM 2755 N N . THR A 1 414 ? -21.533 161.094 70.117 1.00 43.92 407 THR A N 1
ATOM 2756 C CA . THR A 1 414 ? -22.602 160.309 69.526 1.00 43.67 407 THR A CA 1
ATOM 2757 C C . THR A 1 414 ? -23.125 161.142 68.375 1.00 43.77 407 THR A C 1
ATOM 2758 O O . THR A 1 414 ? -23.028 162.367 68.399 1.00 44.67 407 THR A O 1
ATOM 2762 N N . PRO A 1 415 ? -23.679 160.495 67.345 1.00 43.10 408 PRO A N 1
ATOM 2763 C CA . PRO A 1 415 ? -24.205 161.243 66.205 1.00 41.53 408 PRO A CA 1
ATOM 2764 C C . PRO A 1 415 ? -25.576 161.813 66.532 1.00 40.64 408 PRO A C 1
ATOM 2765 O O . PRO A 1 415 ? -26.114 162.608 65.770 1.00 39.13 408 PRO A O 1
ATOM 2769 N N . SER A 1 416 ? -26.126 161.402 67.675 1.00 40.98 409 SER A N 1
ATOM 2770 C CA . SER A 1 416 ? -27.446 161.868 68.105 1.00 41.27 409 SER A CA 1
ATOM 2771 C C . SER A 1 416 ? -27.640 161.881 69.611 1.00 40.25 409 SER A C 1
ATOM 2772 O O . SER A 1 416 ? -27.158 160.991 70.301 1.00 39.51 409 SER A O 1
ATOM 2775 N N . PHE A 1 417 ? -28.370 162.874 70.115 1.00 39.29 410 PHE A N 1
ATOM 2776 C CA . PHE A 1 417 ? -28.588 162.959 71.550 1.00 38.91 410 PHE A CA 1
ATOM 2777 C C . PHE A 1 417 ? -29.248 161.722 72.083 1.00 40.19 410 PHE A C 1
ATOM 2778 O O . PHE A 1 417 ? -30.142 161.184 71.456 1.00 41.66 410 PHE A O 1
ATOM 2786 N N . GLY A 1 418 ? -28.852 161.294 73.267 1.00 40.16 411 GLY A N 1
ATOM 2787 C CA . GLY A 1 418 ? -29.465 160.110 73.818 1.00 41.30 411 GLY A CA 1
ATOM 2788 C C . GLY A 1 418 ? -29.518 160.147 75.322 1.00 42.08 411 GLY A C 1
ATOM 2789 O O . GLY A 1 418 ? -28.582 160.624 75.982 1.00 43.19 411 GLY A O 1
ATOM 2790 N N . SER A 1 419 ? -30.609 159.629 75.869 1.00 41.16 412 SER A N 1
ATOM 2791 C CA . SER A 1 419 ? -30.770 159.607 77.303 1.00 41.27 412 SER A CA 1
ATOM 2792 C C . SER A 1 419 ? -31.716 158.522 77.774 1.00 41.00 412 SER A C 1
ATOM 2793 O O . SER A 1 419 ? -32.722 158.244 77.133 1.00 42.32 412 SER A O 1
ATOM 2796 N N . LYS A 1 420 ? -31.399 157.929 78.914 1.00 40.38 413 LYS A N 1
ATOM 2797 C CA . LYS A 1 420 ? -32.217 156.871 79.469 1.00 39.95 413 LYS A CA 1
ATOM 2798 C C . LYS A 1 420 ? -31.797 156.595 80.907 1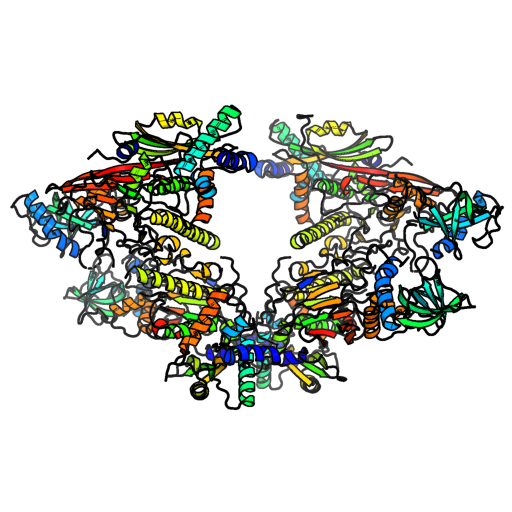.00 39.36 413 LYS A C 1
ATOM 2799 O O . LYS A 1 420 ? -30.625 156.727 81.252 1.00 40.45 413 LYS A O 1
ATOM 2805 N N . ILE A 1 421 ? -32.753 156.252 81.757 1.00 37.73 414 ILE A N 1
ATOM 2806 C CA . ILE A 1 421 ? -32.424 155.911 83.122 1.00 37.24 414 ILE A CA 1
ATOM 2807 C C . ILE A 1 421 ? -32.588 154.421 83.202 1.00 38.92 414 ILE A C 1
ATOM 2808 O O . ILE A 1 421 ? -33.566 153.894 82.715 1.00 40.49 414 ILE A O 1
ATOM 2813 N N . ILE A 1 422 ? -31.633 153.730 83.802 1.00 40.39 415 ILE A N 1
ATOM 2814 C CA . ILE A 1 422 ? -31.721 152.284 83.914 1.00 40.91 415 ILE A CA 1
ATOM 2815 C C . ILE A 1 422 ? -31.519 151.896 85.361 1.00 42.70 415 ILE A C 1
ATOM 2816 O O . ILE A 1 422 ? -30.966 152.668 86.147 1.00 43.07 415 ILE A O 1
ATOM 2821 N N . ARG A 1 423 ? -31.974 150.701 85.715 1.00 44.35 416 ARG A N 1
ATOM 2822 C CA . ARG A 1 423 ? -31.857 150.233 87.084 1.00 45.61 416 ARG A CA 1
ATOM 2823 C C . ARG A 1 423 ? -31.056 148.939 87.079 1.00 48.27 416 ARG A C 1
ATOM 2824 O O . ARG A 1 423 ? -30.825 148.350 86.013 1.00 48.58 416 ARG A O 1
ATOM 2832 N N . GLY A 1 424 ? -30.606 148.504 88.253 1.00 50.42 417 GLY A N 1
ATOM 2833 C CA . GLY A 1 424 ? -29.828 147.281 88.302 1.00 52.26 417 GLY A CA 1
ATOM 2834 C C . GLY A 1 424 ? -30.289 146.234 89.303 1.00 53.51 417 GLY A C 1
ATOM 2835 O O . GLY A 1 424 ? -31.171 146.495 90.119 1.00 53.69 417 GLY A O 1
ATOM 2836 N N . PRO A 1 425 ? -29.702 145.023 89.247 1.00 54.25 418 PRO A N 1
ATOM 2837 C CA . PRO A 1 425 ? -29.999 143.893 90.124 1.00 54.09 418 PRO A CA 1
ATOM 2838 C C . PRO A 1 425 ? -30.310 144.403 91.510 1.00 54.49 418 PRO A C 1
ATOM 2839 O O . PRO A 1 425 ? -31.455 144.358 91.928 1.00 53.74 418 PRO A O 1
ATOM 2843 N N . GLU A 1 426 ? -29.293 144.871 92.228 1.00 56.25 419 GLU A N 1
ATOM 2844 C CA . GLU A 1 426 ? -29.514 145.447 93.553 1.00 59.45 419 GLU A CA 1
ATOM 2845 C C . GLU A 1 426 ? -29.944 146.847 93.178 1.00 60.90 419 GLU A C 1
ATOM 2846 O O . GLU A 1 426 ? -29.099 147.733 93.046 1.00 62.03 419 GLU A O 1
ATOM 2852 N N . ASP A 1 427 ? -31.248 147.034 92.991 1.00 62.11 420 ASP A N 1
ATOM 2853 C CA . ASP A 1 427 ? -31.809 148.315 92.577 1.00 62.41 420 ASP A CA 1
ATOM 2854 C C . ASP A 1 427 ? -30.883 149.520 92.702 1.00 61.89 420 ASP A C 1
ATOM 2855 O O . ASP A 1 427 ? -30.735 150.129 93.763 1.00 63.35 420 ASP A O 1
ATOM 2860 N N . GLN A 1 428 ? -30.232 149.828 91.590 1.00 60.11 421 GLN A N 1
ATOM 2861 C CA . GLN A 1 428 ? -29.344 150.959 91.513 1.00 58.05 421 GLN A CA 1
ATOM 2862 C C . GLN A 1 428 ? -30.009 151.813 90.450 1.00 56.07 421 GLN A C 1
ATOM 2863 O O . GLN A 1 428 ? -30.806 151.315 89.651 1.00 55.54 421 GLN A O 1
ATOM 2869 N N . THR A 1 429 ? -29.708 153.101 90.449 1.00 53.38 422 THR A N 1
ATOM 2870 C CA . THR A 1 429 ? -30.279 153.976 89.452 1.00 49.12 422 THR A CA 1
ATOM 2871 C C . THR A 1 429 ? -29.123 154.607 88.712 1.00 47.88 422 THR A C 1
ATOM 2872 O O . THR A 1 429 ? -28.164 155.083 89.318 1.00 47.44 422 THR A O 1
ATOM 2876 N N . VAL A 1 430 ? -29.200 154.586 87.393 1.00 46.31 423 VAL A N 1
ATOM 2877 C CA . VAL A 1 430 ? -28.127 155.145 86.601 1.00 46.55 423 VAL A CA 1
ATOM 2878 C C . VAL A 1 430 ? -28.655 155.845 85.369 1.00 45.96 423 VAL A C 1
ATOM 2879 O O . VAL A 1 430 ? -29.429 155.277 84.608 1.00 46.87 423 VAL A O 1
ATOM 2883 N N . LEU A 1 431 ? -28.217 157.083 85.176 1.00 44.05 424 LEU A N 1
ATOM 2884 C CA . LEU A 1 431 ? -28.641 157.881 84.044 1.00 41.51 424 LEU A CA 1
ATOM 2885 C C . LEU A 1 431 ? -27.605 157.821 82.949 1.00 40.36 424 LEU A C 1
ATOM 2886 O O . LEU A 1 431 ? -26.485 158.264 83.141 1.00 41.18 424 LEU A O 1
ATOM 2891 N N . LEU A 1 432 ? -27.962 157.258 81.803 1.00 39.17 425 LEU A N 1
ATOM 2892 C CA . LEU A 1 432 ? -27.015 157.183 80.697 1.00 38.94 425 LEU A CA 1
ATOM 2893 C C . LEU A 1 432 ? -27.264 158.386 79.822 1.00 38.63 425 LEU A C 1
ATOM 2894 O O . LEU A 1 432 ? -28.369 158.920 79.817 1.00 40.74 425 LEU A O 1
ATOM 2899 N N . VAL A 1 433 ? -26.250 158.816 79.082 1.00 37.09 426 VAL A N 1
ATOM 2900 C CA . VAL A 1 433 ? -26.394 159.969 78.200 1.00 35.19 426 VAL A CA 1
ATOM 2901 C C . VAL A 1 433 ? -25.425 159.861 77.051 1.00 34.69 426 VAL A C 1
ATOM 2902 O O . VAL A 1 433 ? -24.262 159.545 77.238 1.00 34.48 426 VAL A O 1
ATOM 2906 N N . THR A 1 434 ? -25.889 160.131 75.852 1.00 35.24 427 THR A N 1
ATOM 2907 C CA . THR A 1 434 ? -24.980 160.081 74.718 1.00 37.05 427 THR A CA 1
ATOM 2908 C C . THR A 1 434 ? -24.927 161.510 74.200 1.00 37.34 427 THR A C 1
ATOM 2909 O O . THR A 1 434 ? -25.878 161.998 73.599 1.00 38.77 427 THR A O 1
ATOM 2913 N N . VAL A 1 435 ? -23.822 162.194 74.456 1.00 36.74 428 VAL A N 1
ATOM 2914 C CA . VAL A 1 435 ? -23.706 163.579 74.041 1.00 35.99 428 VAL A CA 1
ATOM 2915 C C . VAL A 1 435 ? -23.279 163.750 72.598 1.00 33.95 428 VAL A C 1
ATOM 2916 O O . VAL A 1 435 ? -22.119 163.586 72.248 1.00 34.43 428 VAL A O 1
ATOM 2920 N N . PRO A 1 436 ? -24.219 164.151 71.750 1.00 32.78 429 PRO A N 1
ATOM 2921 C CA . PRO A 1 436 ? -24.032 164.372 70.315 1.00 32.31 429 PRO A CA 1
ATOM 2922 C C . PRO A 1 436 ? -22.819 165.195 69.948 1.00 31.34 429 PRO A C 1
ATOM 2923 O O . PRO A 1 436 ? -22.254 165.896 70.778 1.00 31.24 429 PRO A O 1
ATOM 2927 N N . ASP A 1 437 ? -22.428 165.092 68.685 1.00 31.01 430 ASP A N 1
ATOM 2928 C CA . ASP A 1 437 ? -21.310 165.853 68.167 1.00 31.84 430 ASP A CA 1
ATOM 2929 C C . ASP A 1 437 ? -21.816 167.220 67.728 1.00 31.51 430 ASP A C 1
ATOM 2930 O O . ASP A 1 437 ? -22.314 167.389 66.612 1.00 30.97 430 ASP A O 1
ATOM 2935 N N . PHE A 1 438 ? -21.683 168.191 68.617 1.00 31.35 431 PHE A N 1
ATOM 2936 C CA . PHE A 1 438 ? -22.119 169.554 68.357 1.00 30.88 431 PHE A CA 1
ATOM 2937 C C . PHE A 1 438 ? -21.777 170.045 66.940 1.00 31.46 431 PHE A C 1
ATOM 2938 O O . PHE A 1 438 ? -22.549 170.769 66.306 1.00 29.97 431 PHE A O 1
ATOM 2946 N N . SER A 1 439 ? -20.616 169.636 66.449 1.00 33.36 432 SER A N 1
ATOM 2947 C CA . SER A 1 439 ? -20.167 170.034 65.133 1.00 36.58 432 SER A CA 1
ATOM 2948 C C . SER A 1 439 ? -21.292 169.923 64.121 1.00 39.32 432 SER A C 1
ATOM 2949 O O . SER A 1 439 ? -21.542 170.849 63.355 1.00 41.48 432 SER A O 1
ATOM 2952 N N . ALA A 1 440 ? -21.991 168.795 64.130 1.00 41.16 433 ALA A N 1
ATOM 2953 C CA . ALA A 1 440 ? -23.065 168.575 63.173 1.00 41.45 433 ALA A CA 1
ATOM 2954 C C . ALA A 1 440 ? -24.459 168.579 63.748 1.00 41.54 433 ALA A C 1
ATOM 2955 O O . ALA A 1 440 ? -25.427 168.475 63.006 1.00 43.38 433 ALA A O 1
ATOM 2957 N N . THR A 1 441 ? -24.587 168.681 65.059 1.00 41.03 434 THR A N 1
ATOM 2958 C CA . THR A 1 441 ? -25.923 168.696 65.638 1.00 39.85 434 THR A CA 1
ATOM 2959 C C . THR A 1 441 ? -26.248 170.030 66.287 1.00 39.77 434 THR A C 1
ATOM 2960 O O . THR A 1 441 ? -27.376 170.496 66.217 1.00 37.78 434 THR A O 1
ATOM 2964 N N . GLN A 1 442 ? -25.239 170.636 66.907 1.00 41.33 435 GLN A N 1
ATOM 2965 C CA . GLN A 1 442 ? -25.390 171.902 67.616 1.00 40.85 435 GLN A CA 1
ATOM 2966 C C . GLN A 1 442 ? -26.351 171.665 68.763 1.00 39.90 435 GLN A C 1
ATOM 2967 O O . GLN A 1 442 ? -27.283 172.440 68.979 1.00 38.55 435 GLN A O 1
ATOM 2973 N N . THR A 1 443 ? -26.108 170.577 69.490 1.00 39.45 436 THR A N 1
ATOM 2974 C CA . THR A 1 443 ? -26.942 170.208 70.616 1.00 39.97 436 THR A CA 1
ATOM 2975 C C . THR A 1 443 ? -26.100 169.751 71.776 1.00 39.05 436 THR A C 1
ATOM 2976 O O . THR A 1 443 ? -24.981 169.308 71.592 1.00 39.44 436 THR A O 1
ATOM 2980 N N . ALA A 1 444 ? -26.650 169.852 72.972 1.00 38.80 437 ALA A N 1
ATOM 2981 C CA . ALA A 1 444 ? -25.940 169.410 74.155 1.00 40.58 437 ALA A CA 1
ATOM 2982 C C . ALA A 1 444 ? -26.988 169.036 75.176 1.00 42.20 437 ALA A C 1
ATOM 2983 O O . ALA A 1 444 ? -28.118 169.496 75.062 1.00 43.35 437 ALA A O 1
ATOM 2985 N N . CYS A 1 445 ? -26.651 168.179 76.143 1.00 43.18 438 CYS A N 1
ATOM 2986 C CA . CYS A 1 445 ? -27.629 167.846 77.173 1.00 44.08 438 CYS A CA 1
ATOM 2987 C C . CYS A 1 445 ? -27.336 168.684 78.407 1.00 40.95 438 CYS A C 1
ATOM 2988 O O . CYS A 1 445 ? -26.195 169.073 78.657 1.00 40.64 438 CYS A O 1
ATOM 2991 N N . LEU A 1 446 ? -28.398 168.971 79.151 1.00 37.69 439 LEU A N 1
ATOM 2992 C CA . LEU A 1 446 ? -28.332 169.700 80.398 1.00 34.98 439 LEU A CA 1
ATOM 2993 C C . LEU A 1 446 ? -28.947 168.754 81.400 1.00 33.90 439 LEU A C 1
ATOM 2994 O O . LEU A 1 446 ? -30.143 168.494 81.347 1.00 33.41 439 LEU A O 1
ATOM 2999 N N . VAL A 1 447 ? -28.130 168.224 82.298 1.00 33.24 440 VAL A N 1
ATOM 3000 C CA . VAL A 1 447 ? -28.622 167.292 83.307 1.00 33.45 440 VAL A CA 1
ATOM 3001 C C . VAL A 1 447 ? -28.869 167.991 84.608 1.00 33.43 440 VAL A C 1
ATOM 3002 O O . VAL A 1 447 ? -27.955 168.562 85.190 1.00 34.62 440 VAL A O 1
ATOM 3006 N N . ASN A 1 448 ? -30.092 167.937 85.086 1.00 32.95 441 ASN A N 1
ATOM 3007 C CA . ASN A 1 448 ? -30.375 168.579 86.344 1.00 34.17 441 ASN A CA 1
ATOM 3008 C C . ASN A 1 448 ? -30.038 167.529 87.368 1.00 35.03 441 ASN A C 1
ATOM 3009 O O . ASN A 1 448 ? -30.555 166.432 87.288 1.00 36.23 441 ASN A O 1
ATOM 3014 N N . LEU A 1 449 ? -29.191 167.861 88.337 1.00 35.13 442 LEU A N 1
ATOM 3015 C CA . LEU A 1 449 ? -28.791 166.881 89.319 1.00 33.29 442 LEU A CA 1
ATOM 3016 C C . LEU A 1 449 ? -29.772 166.562 90.386 1.00 32.02 442 LEU A C 1
ATOM 3017 O O . LEU A 1 449 ? -29.630 165.544 91.013 1.00 32.19 442 LEU A O 1
ATOM 3022 N N . ARG A 1 450 ? -30.771 167.378 90.638 1.00 36.84 443 ARG A N 1
ATOM 3023 C CA . ARG A 1 450 ? -31.622 166.952 91.723 1.00 40.00 443 ARG A CA 1
ATOM 3024 C C . ARG A 1 450 ? -32.739 166.032 91.256 1.00 41.38 443 ARG A C 1
ATOM 3025 O O . ARG A 1 450 ? -33.493 165.528 92.082 1.00 43.20 443 ARG A O 1
ATOM 3033 N N . SER A 1 451 ? -32.821 165.781 89.948 1.00 41.19 444 SER A N 1
ATOM 3034 C CA . SER A 1 451 ? -33.854 164.900 89.408 1.00 41.54 444 SER A CA 1
ATOM 3035 C C . SER A 1 451 ? -33.323 163.918 88.373 1.00 41.41 444 SER A C 1
ATOM 3036 O O . SER A 1 451 ? -33.944 162.918 88.086 1.00 42.21 444 SER A O 1
ATOM 3039 N N . LEU A 1 452 ? -32.171 164.199 87.799 1.00 42.15 445 LEU A N 1
ATOM 3040 C CA . LEU A 1 452 ? -31.601 163.326 86.779 1.00 43.92 445 LEU A CA 1
ATOM 3041 C C . LEU A 1 452 ? -32.453 163.362 85.551 1.00 45.16 445 LEU A C 1
ATOM 3042 O O . LEU A 1 452 ? -32.948 162.326 85.120 1.00 47.46 445 LEU A O 1
ATOM 3047 N N . ALA A 1 453 ? -32.625 164.559 84.996 1.00 44.39 446 ALA A N 1
ATOM 3048 C CA . ALA A 1 453 ? -33.411 164.763 83.784 1.00 43.29 446 ALA A CA 1
ATOM 3049 C C . ALA A 1 453 ? -32.512 165.303 82.665 1.00 43.63 446 ALA A C 1
ATOM 3050 O O . ALA A 1 453 ? -31.983 166.395 82.788 1.00 43.65 446 ALA A O 1
ATOM 3052 N N . CYS A 1 454 ? -32.295 164.556 81.590 1.00 44.18 447 CYS A N 1
ATOM 3053 C CA . CYS A 1 454 ? -31.459 165.116 80.539 1.00 45.25 447 CYS A CA 1
ATOM 3054 C C . CYS A 1 454 ? -32.416 165.761 79.615 1.00 43.11 447 CYS A C 1
ATOM 3055 O O . CYS A 1 454 ? -33.530 165.290 79.461 1.00 42.65 447 CYS A O 1
ATOM 3058 N N . GLN A 1 455 ? -31.996 166.848 79.004 1.00 41.19 448 GLN A N 1
ATOM 3059 C CA . GLN A 1 455 ? -32.830 167.517 78.044 1.00 39.62 448 GLN A CA 1
ATOM 3060 C C . GLN A 1 455 ? -31.866 168.141 77.101 1.00 38.88 448 GLN A C 1
ATOM 3061 O O . GLN A 1 455 ? -30.919 168.776 77.518 1.00 38.83 448 GLN A O 1
ATOM 3067 N N . PRO A 1 456 ? -32.070 167.952 75.809 1.00 33.39 449 PRO A N 1
ATOM 3068 C CA . PRO A 1 456 ? -31.142 168.546 74.859 1.00 32.87 449 PRO A CA 1
ATOM 3069 C C . PRO A 1 456 ? -31.368 170.035 74.774 1.00 33.22 449 PRO A C 1
ATOM 3070 O O . PRO A 1 456 ? -32.425 170.520 75.165 1.00 33.22 449 PRO A O 1
ATOM 3074 N N . ILE A 1 457 ? -30.358 170.752 74.295 1.00 33.51 450 ILE A N 1
ATOM 3075 C CA . ILE A 1 457 ? -30.455 172.183 74.079 1.00 34.43 450 ILE A CA 1
ATOM 3076 C C . ILE A 1 457 ? -29.889 172.272 72.705 1.00 36.04 450 ILE A C 1
ATOM 3077 O O . ILE A 1 457 ? -28.813 171.721 72.461 1.00 36.65 450 ILE A O 1
ATOM 3082 N N . SER A 1 458 ? -30.608 172.945 71.811 1.00 37.50 451 SER A N 1
ATOM 3083 C CA . SER A 1 458 ? -30.186 173.077 70.421 1.00 38.85 451 SER A CA 1
ATOM 3084 C C . SER A 1 458 ? -30.164 174.521 69.989 1.00 38.61 451 SER A C 1
ATOM 3085 O O . SER A 1 458 ? -31.142 175.242 70.167 1.00 39.25 451 SER A O 1
ATOM 3088 N N . PHE A 1 459 ? -29.061 174.928 69.382 1.00 38.34 452 PHE A N 1
ATOM 3089 C CA . PHE A 1 459 ? -28.927 176.299 68.958 1.00 39.22 452 PHE A CA 1
ATOM 3090 C C . PHE A 1 459 ? -28.988 176.429 67.453 1.00 40.86 452 PHE A C 1
ATOM 3091 O O . PHE A 1 459 ? -28.528 175.546 66.720 1.00 40.36 452 PHE A O 1
ATOM 3099 N N . SER A 1 460 ? -29.546 177.547 66.994 1.00 42.61 453 SER A N 1
ATOM 3100 C CA . SER A 1 460 ? -29.696 177.775 65.566 1.00 42.99 453 SER A CA 1
ATOM 3101 C C . SER A 1 460 ? -29.936 179.227 65.206 1.00 44.44 453 SER A C 1
ATOM 3102 O O . SER A 1 460 ? -30.509 180.010 65.974 1.00 44.92 453 SER A O 1
ATOM 3105 N N . GLY A 1 461 ? -29.506 179.569 64.006 1.00 45.59 454 GLY A N 1
ATOM 3106 C CA . GLY A 1 461 ? -29.680 180.918 63.527 1.00 47.73 454 GLY A CA 1
ATOM 3107 C C . GLY A 1 461 ? -30.112 180.812 62.095 1.00 49.50 454 GLY A C 1
ATOM 3108 O O . GLY A 1 461 ? -29.654 179.932 61.373 1.00 50.60 454 GLY A O 1
ATOM 3109 N N . PHE A 1 462 ? -30.986 181.714 61.681 1.00 51.35 455 PHE A N 1
ATOM 3110 C CA . PHE A 1 462 ? -31.520 181.710 60.327 1.00 53.49 455 PHE A CA 1
ATOM 3111 C C . PHE A 1 462 ? -30.511 181.719 59.180 1.00 56.23 455 PHE A C 1
ATOM 3112 O O . PHE A 1 462 ? -29.415 182.271 59.290 1.00 56.78 455 PHE A O 1
ATOM 3120 N N . GLY A 1 463 ? -30.908 181.098 58.074 1.00 59.44 456 GLY A N 1
ATOM 3121 C CA . GLY A 1 463 ? -30.077 181.054 56.888 1.00 63.61 456 GLY A CA 1
ATOM 3122 C C . GLY A 1 463 ? -30.827 181.761 55.774 1.00 67.06 456 GLY A C 1
ATOM 3123 O O . GLY A 1 463 ? -32.017 182.046 55.917 1.00 67.24 456 GLY A O 1
ATOM 3124 N N . ALA A 1 464 ? -30.147 182.049 54.666 1.00 70.62 457 ALA A N 1
ATOM 3125 C CA . ALA A 1 464 ? -30.783 182.734 53.546 1.00 74.45 457 ALA A CA 1
ATOM 3126 C C . ALA A 1 464 ? -31.936 181.907 53.019 1.00 77.47 457 ALA A C 1
ATOM 3127 O O . ALA A 1 464 ? -31.745 180.813 52.501 1.00 77.55 457 ALA A O 1
ATOM 3129 N N . GLU A 1 465 ? -33.142 182.427 53.176 1.00 81.40 458 GLU A N 1
ATOM 3130 C CA . GLU A 1 465 ? -34.296 181.724 52.692 1.00 85.10 458 GLU A CA 1
ATOM 3131 C C . GLU A 1 465 ? -35.468 182.655 52.582 1.00 87.24 458 GLU A C 1
ATOM 3132 O O . GLU A 1 465 ? -35.555 183.705 53.243 1.00 87.77 458 GLU A O 1
ATOM 3138 N N . ASP A 1 466 ? -36.325 182.258 51.659 1.00 89.29 459 ASP A N 1
ATOM 3139 C CA . ASP A 1 466 ? -37.536 182.957 51.361 1.00 90.61 459 ASP A CA 1
ATOM 3140 C C . ASP A 1 466 ? -38.497 181.811 51.165 1.00 90.90 459 ASP A C 1
ATOM 3141 O O . ASP A 1 466 ? -38.212 180.840 50.453 1.00 90.58 459 ASP A O 1
ATOM 3146 N N . ASP A 1 467 ? -39.607 181.899 51.875 1.00 91.78 460 ASP A N 1
ATOM 3147 C CA . ASP A 1 467 ? -40.662 180.917 51.771 1.00 92.73 460 ASP A CA 1
ATOM 3148 C C . ASP A 1 467 ? -41.588 181.666 50.820 1.00 92.42 460 ASP A C 1
ATOM 3149 O O . ASP A 1 467 ? -42.812 181.665 50.941 1.00 92.71 460 ASP A O 1
ATOM 3154 N N . ASP A 1 468 ? -40.922 182.341 49.887 1.00 92.17 461 ASP A N 1
ATOM 3155 C CA . ASP A 1 468 ? -41.511 183.146 48.834 1.00 91.73 461 ASP A CA 1
ATOM 3156 C C . ASP A 1 468 ? -40.890 182.572 47.562 1.00 91.12 461 ASP A C 1
ATOM 3157 O O . ASP A 1 468 ? -40.870 183.219 46.523 1.00 90.90 461 ASP A O 1
ATOM 3162 N N . LEU A 1 469 ? -40.358 181.358 47.667 1.00 91.08 462 LEU A N 1
ATOM 3163 C CA . LEU A 1 469 ? -39.719 180.684 46.538 1.00 91.00 462 LEU A CA 1
ATOM 3164 C C . LEU A 1 469 ? -40.285 179.272 46.403 1.00 91.16 462 LEU A C 1
ATOM 3165 O O . LEU A 1 469 ? -40.633 178.835 45.301 1.00 91.07 462 LEU A O 1
ATOM 3170 N N . GLY A 1 470 ? -40.365 178.570 47.535 1.00 91.39 463 GLY A N 1
ATOM 3171 C CA . GLY A 1 470 ? -40.861 177.205 47.539 1.00 92.20 463 GLY A CA 1
ATOM 3172 C C . GLY A 1 470 ? -40.072 176.373 46.546 1.00 92.86 463 GLY A C 1
ATOM 3173 O O . GLY A 1 470 ? -38.922 176.700 46.236 1.00 93.02 463 GLY A O 1
ATOM 3174 N N . GLY A 1 471 ? -40.680 175.306 46.033 1.00 93.23 464 GLY A N 1
ATOM 3175 C CA . GLY A 1 471 ? -39.994 174.467 45.065 1.00 93.65 464 GLY A CA 1
ATOM 3176 C C . GLY A 1 471 ? -39.945 175.055 43.660 1.00 94.07 464 GLY A C 1
ATOM 3177 O O . GLY A 1 471 ? -40.988 175.278 43.036 1.00 93.90 464 GLY A O 1
ATOM 3178 N N . LEU A 1 472 ? -38.731 175.309 43.171 1.00 94.30 465 LEU A N 1
ATOM 3179 C CA . LEU A 1 472 ? -38.518 175.858 41.833 1.00 94.60 465 LEU A CA 1
ATOM 3180 C C . LEU A 1 472 ? -37.684 174.871 41.022 1.00 95.01 465 LEU A C 1
ATOM 3181 O O . LEU A 1 472 ? -37.592 173.699 41.461 1.00 95.27 465 LEU A O 1
ATOM 3186 N N . ALA B 2 2 ? -30.083 211.763 79.538 1.00 90.14 2 ALA B N 1
ATOM 3187 C CA . ALA B 2 2 ? -30.204 210.328 79.940 1.00 90.49 2 ALA B CA 1
ATOM 3188 C C . ALA B 2 2 ? -30.588 209.490 78.735 1.00 91.05 2 ALA B C 1
ATOM 3189 O O . ALA B 2 2 ? -29.801 209.346 77.795 1.00 91.26 2 ALA B O 1
ATOM 3191 N N . ASP B 2 3 ? -31.813 208.962 78.767 1.00 91.64 3 ASP B N 1
ATOM 3192 C CA . ASP B 2 3 ? -32.340 208.108 77.700 1.00 91.78 3 ASP B CA 1
ATOM 3193 C C . ASP B 2 3 ? -32.166 208.642 76.274 1.00 90.46 3 ASP B C 1
ATOM 3194 O O . ASP B 2 3 ? -31.596 207.949 75.424 1.00 91.02 3 ASP B O 1
ATOM 3199 N N . GLN B 2 4 ? -32.640 209.860 76.006 1.00 88.42 4 GLN B N 1
ATOM 3200 C CA . GLN B 2 4 ? -32.528 210.418 74.658 1.00 86.42 4 GLN B CA 1
ATOM 3201 C C . GLN B 2 4 ? -31.096 210.262 74.120 1.00 82.98 4 GLN B C 1
ATOM 3202 O O . GLN B 2 4 ? -30.866 210.350 72.903 1.00 83.56 4 GLN B O 1
ATOM 3208 N N . LEU B 2 5 ? -30.153 209.991 75.028 1.00 77.57 5 LEU B N 1
ATOM 3209 C CA . LEU B 2 5 ? -28.753 209.835 74.667 1.00 71.24 5 LEU B CA 1
ATOM 3210 C C . LEU B 2 5 ? -28.418 208.519 73.984 1.00 66.91 5 LEU B C 1
ATOM 3211 O O . LEU B 2 5 ? -27.919 208.515 72.858 1.00 66.28 5 LEU B O 1
ATOM 3216 N N . TYR B 2 6 ? -28.685 207.401 74.649 1.00 61.96 6 TYR B N 1
ATOM 3217 C CA . TYR B 2 6 ? -28.385 206.111 74.042 1.00 57.46 6 TYR B CA 1
ATOM 3218 C C . TYR B 2 6 ? -29.124 205.956 72.724 1.00 56.72 6 TYR B C 1
ATOM 3219 O O . TYR B 2 6 ? -28.678 205.231 71.838 1.00 56.48 6 TYR B O 1
ATOM 3228 N N . LEU B 2 7 ? -30.252 206.651 72.588 1.00 55.69 7 LEU B N 1
ATOM 3229 C CA . LEU B 2 7 ? -31.040 206.572 71.362 1.00 54.15 7 LEU B CA 1
ATOM 3230 C C . LEU B 2 7 ? -30.252 207.131 70.186 1.00 54.88 7 LEU B C 1
ATOM 3231 O O . LEU B 2 7 ? -30.081 206.460 69.165 1.00 54.56 7 LEU B O 1
ATOM 3236 N N . GLU B 2 8 ? -29.753 208.351 70.326 1.00 56.51 8 GLU B N 1
ATOM 3237 C CA . GLU B 2 8 ? -28.975 208.946 69.251 1.00 58.72 8 GLU B CA 1
ATOM 3238 C C . GLU B 2 8 ? -27.817 208.019 68.942 1.00 58.25 8 GLU B C 1
ATOM 3239 O O . GLU B 2 8 ? -27.597 207.618 67.796 1.00 58.36 8 GLU B O 1
ATOM 3245 N N . ASN B 2 9 ? -27.083 207.679 69.990 1.00 57.28 9 ASN B N 1
ATOM 3246 C CA . ASN B 2 9 ? -25.952 206.791 69.864 1.00 56.48 9 ASN B CA 1
ATOM 3247 C C . ASN B 2 9 ? -26.247 205.671 68.885 1.00 56.17 9 ASN B C 1
ATOM 3248 O O . ASN B 2 9 ? -25.509 205.475 67.927 1.00 55.40 9 ASN B O 1
ATOM 3253 N N . ILE B 2 10 ? -27.332 204.943 69.133 1.00 56.31 10 ILE B N 1
ATOM 3254 C CA . ILE B 2 10 ? -27.729 203.824 68.281 1.00 56.98 10 ILE B CA 1
ATOM 3255 C C . ILE B 2 10 ? -28.045 204.277 66.853 1.00 58.92 10 ILE B C 1
ATOM 3256 O O . ILE B 2 10 ? -27.631 203.629 65.879 1.00 58.41 10 ILE B O 1
ATOM 3261 N N . ASP B 2 11 ? -28.775 205.385 66.723 1.00 59.99 11 ASP B N 1
ATOM 3262 C CA . ASP B 2 11 ? -29.108 205.873 65.397 1.00 61.25 11 ASP B CA 1
ATOM 3263 C C . ASP B 2 11 ? -27.802 206.044 64.640 1.00 61.28 11 ASP B C 1
ATOM 3264 O O . ASP B 2 11 ? -27.579 205.394 63.620 1.00 60.97 11 ASP B O 1
ATOM 3269 N N . GLU B 2 12 ? -26.927 206.896 65.162 1.00 62.12 12 GLU B N 1
ATOM 3270 C CA . GLU B 2 12 ? -25.629 207.149 64.536 1.00 63.18 12 GLU B CA 1
ATOM 3271 C C . GLU B 2 12 ? -24.950 205.851 64.105 1.00 62.10 12 GLU B C 1
ATOM 3272 O O . GLU B 2 12 ? -24.201 205.826 63.126 1.00 61.40 12 GLU B O 1
ATOM 3278 N N . PHE B 2 13 ? -25.222 204.779 64.845 1.00 61.05 13 PHE B N 1
ATOM 3279 C CA . PHE B 2 13 ? -24.636 203.465 64.581 1.00 60.13 13 PHE B CA 1
ATOM 3280 C C . PHE B 2 13 ? -25.260 202.758 63.381 1.00 60.02 13 PHE B C 1
ATOM 3281 O O . PHE B 2 13 ? -24.567 202.349 62.436 1.00 59.81 13 PHE B O 1
ATOM 3289 N N . VAL B 2 14 ? -26.578 202.602 63.446 1.00 59.37 14 VAL B N 1
ATOM 3290 C CA . VAL B 2 14 ? -27.328 201.914 62.411 1.00 59.24 14 VAL B CA 1
ATOM 3291 C C . VAL B 2 14 ? -27.365 202.665 61.099 1.00 59.64 14 VAL B C 1
ATOM 3292 O O . VAL B 2 14 ? -26.732 202.279 60.113 1.00 58.70 14 VAL B O 1
ATOM 3296 N N . THR B 2 15 ? -28.147 203.741 61.119 1.00 60.13 15 THR B N 1
ATOM 3297 C CA . THR B 2 15 ? -28.384 204.599 59.967 1.00 60.59 15 THR B CA 1
ATOM 3298 C C . THR B 2 15 ? -27.148 205.291 59.392 1.00 60.94 15 THR B C 1
ATOM 3299 O O . THR B 2 15 ? -26.831 205.132 58.207 1.00 60.89 15 THR B O 1
ATOM 3303 N N . ASP B 2 16 ? -26.445 206.050 60.219 1.00 61.23 16 ASP B N 1
ATOM 3304 C CA . ASP B 2 16 ? -25.263 206.755 59.747 1.00 62.08 16 ASP B CA 1
ATOM 3305 C C . ASP B 2 16 ? -24.060 205.851 59.463 1.00 62.21 16 ASP B C 1
ATOM 3306 O O . ASP B 2 16 ? -23.510 205.859 58.360 1.00 61.19 16 ASP B O 1
ATOM 3311 N N . GLN B 2 17 ? -23.656 205.070 60.459 1.00 62.91 17 GLN B N 1
ATOM 3312 C CA . GLN B 2 17 ? -22.494 204.198 60.322 1.00 63.21 17 GLN B CA 1
ATOM 3313 C C . GLN B 2 17 ? -22.741 202.897 59.568 1.00 62.87 17 GLN B C 1
ATOM 3314 O O . GLN B 2 17 ? -21.806 202.311 59.009 1.00 62.55 17 GLN B O 1
ATOM 3320 N N . ASN B 2 18 ? -23.990 202.440 59.563 1.00 62.30 18 ASN B N 1
ATOM 3321 C CA . ASN B 2 18 ? -24.340 201.205 58.864 1.00 61.77 18 ASN B CA 1
ATOM 3322 C C . ASN B 2 18 ? -23.660 200.013 59.522 1.00 59.91 18 ASN B C 1
ATOM 3323 O O . ASN B 2 18 ? -23.039 199.182 58.858 1.00 59.35 18 ASN B O 1
ATOM 3328 N N . LYS B 2 19 ? -23.782 199.934 60.839 1.00 57.85 19 LYS B N 1
ATOM 3329 C CA . LYS B 2 19 ? -23.166 198.846 61.580 1.00 56.24 19 LYS B CA 1
ATOM 3330 C C . LYS B 2 19 ? -24.231 197.890 62.092 1.00 53.89 19 LYS B C 1
ATOM 3331 O O . LYS B 2 19 ? -25.347 198.323 62.397 1.00 54.60 19 LYS B O 1
ATOM 3337 N N . ILE B 2 20 ? -23.898 196.600 62.180 1.00 49.79 20 ILE B N 1
ATOM 3338 C CA . ILE B 2 20 ? -24.851 195.628 62.692 1.00 45.87 20 ILE B CA 1
ATOM 3339 C C . ILE B 2 20 ? -24.789 195.674 64.204 1.00 45.17 20 ILE B C 1
ATOM 3340 O O . ILE B 2 20 ? -23.758 195.368 64.796 1.00 44.63 20 ILE B O 1
ATOM 3345 N N . VAL B 2 21 ? -25.904 196.065 64.813 1.00 43.71 21 VAL B N 1
ATOM 3346 C CA . VAL B 2 21 ? -25.995 196.220 66.254 1.00 43.02 21 VAL B CA 1
ATOM 3347 C C . VAL B 2 21 ? -26.616 195.058 67.006 1.00 43.62 21 VAL B C 1
ATOM 3348 O O . VAL B 2 21 ? -27.836 194.904 67.011 1.00 44.64 21 VAL B O 1
ATOM 3352 N N . THR B 2 22 ? -25.771 194.258 67.659 1.00 42.75 22 THR B N 1
ATOM 3353 C CA . THR B 2 22 ? -26.215 193.101 68.444 1.00 40.82 22 THR B CA 1
ATOM 3354 C C . THR B 2 22 ? -26.172 193.526 69.902 1.00 39.64 22 THR B C 1
ATOM 3355 O O . THR B 2 22 ? -25.333 194.334 70.261 1.00 40.04 22 THR B O 1
ATOM 3359 N N . TYR B 2 23 ? -27.047 193.002 70.750 1.00 38.23 23 TYR B N 1
ATOM 3360 C CA . TYR B 2 23 ? -27.006 193.421 72.143 1.00 38.88 23 TYR B CA 1
ATOM 3361 C C . TYR B 2 23 ? -25.580 193.315 72.683 1.00 39.18 23 TYR B C 1
ATOM 3362 O O . TYR B 2 23 ? -25.062 194.267 73.265 1.00 39.35 23 TYR B O 1
ATOM 3371 N N . LYS B 2 24 ? -24.939 192.171 72.472 1.00 38.74 24 LYS B N 1
ATOM 3372 C CA . LYS B 2 24 ? -23.590 191.994 72.956 1.00 38.50 24 LYS B CA 1
ATOM 3373 C C . LYS B 2 24 ? -22.734 193.157 72.489 1.00 38.08 24 LYS B C 1
ATOM 3374 O O . LYS B 2 24 ? -22.150 193.878 73.299 1.00 39.03 24 LYS B O 1
ATOM 3380 N N . TRP B 2 25 ? -22.681 193.355 71.180 1.00 37.19 25 TRP B N 1
ATOM 3381 C CA . TRP B 2 25 ? -21.887 194.439 70.620 1.00 37.25 25 TRP B CA 1
ATOM 3382 C C . TRP B 2 25 ? -22.197 195.796 71.266 1.00 37.86 25 TRP B C 1
ATOM 3383 O O . TRP B 2 25 ? -21.300 196.601 71.491 1.00 39.14 25 TRP B O 1
ATOM 3394 N N . LEU B 2 26 ? -23.468 196.059 71.549 1.00 37.73 26 LEU B N 1
ATOM 3395 C CA . LEU B 2 26 ? -23.849 197.338 72.127 1.00 37.23 26 LEU B CA 1
ATOM 3396 C C . LEU B 2 26 ? -23.461 197.302 73.581 1.00 38.19 26 LEU B C 1
ATOM 3397 O O . LEU B 2 26 ? -23.074 198.308 74.163 1.00 37.77 26 LEU B O 1
ATOM 3402 N N . SER B 2 27 ? -23.567 196.121 74.166 1.00 39.94 27 SER B N 1
ATOM 3403 C CA . SER B 2 27 ? -23.216 195.957 75.559 1.00 41.90 27 SER B CA 1
ATOM 3404 C C . SER B 2 27 ? -21.814 196.453 75.784 1.00 42.97 27 SER B C 1
ATOM 3405 O O . SER B 2 27 ? -21.578 197.327 76.621 1.00 43.19 27 SER B O 1
ATOM 3408 N N . TYR B 2 28 ? -20.881 195.872 75.040 1.00 43.62 28 TYR B N 1
ATOM 3409 C CA . TYR B 2 28 ? -19.493 196.267 75.158 1.00 45.44 28 TYR B CA 1
ATOM 3410 C C . TYR B 2 28 ? -19.283 197.691 74.675 1.00 43.65 28 TYR B C 1
ATOM 3411 O O . TYR B 2 28 ? -18.540 198.445 75.273 1.00 44.98 28 TYR B O 1
ATOM 3420 N N . THR B 2 29 ? -19.955 198.076 73.604 1.00 42.00 29 THR B N 1
ATOM 3421 C CA . THR B 2 29 ? -19.773 199.412 73.052 1.00 39.92 29 THR B CA 1
ATOM 3422 C C . THR B 2 29 ? -20.189 200.551 73.955 1.00 38.18 29 THR B C 1
ATOM 3423 O O . THR B 2 29 ? -19.456 201.501 74.116 1.00 37.89 29 THR B O 1
ATOM 3427 N N . LEU B 2 30 ? -21.367 200.482 74.537 1.00 37.73 30 LEU B N 1
ATOM 3428 C CA . LEU B 2 30 ? -21.784 201.555 75.422 1.00 37.92 30 LEU B CA 1
ATOM 3429 C C . LEU B 2 30 ? -21.426 201.191 76.866 1.00 37.96 30 LEU B C 1
ATOM 3430 O O . LEU B 2 30 ? -21.643 201.978 77.794 1.00 38.54 30 LEU B O 1
ATOM 3435 N N . GLY B 2 31 ? -20.877 199.997 77.059 1.00 37.59 31 GLY B N 1
ATOM 3436 C CA . GLY B 2 31 ? -20.529 199.585 78.405 1.00 37.71 31 GLY B CA 1
ATOM 3437 C C . GLY B 2 31 ? -21.775 199.456 79.261 1.00 36.69 31 GLY B C 1
ATOM 3438 O O . GLY B 2 31 ? -21.916 200.119 80.298 1.00 36.25 31 GLY B O 1
ATOM 3439 N N . VAL B 2 32 ? -22.684 198.590 78.827 1.00 35.10 32 VAL B N 1
ATOM 3440 C CA . VAL B 2 32 ? -23.903 198.409 79.568 1.00 34.45 32 VAL B CA 1
ATOM 3441 C C . VAL B 2 32 ? -24.302 196.957 79.709 1.00 33.54 32 VAL B C 1
ATOM 3442 O O . VAL B 2 32 ? -24.033 196.133 78.831 1.00 31.94 32 VAL B O 1
ATOM 3446 N N . HIS B 2 33 ? -24.939 196.674 80.844 1.00 33.42 33 HIS B N 1
ATOM 3447 C CA . HIS B 2 33 ? -25.434 195.352 81.203 1.00 33.44 33 HIS B CA 1
ATOM 3448 C C . HIS B 2 33 ? -26.053 194.697 79.990 1.00 33.41 33 HIS B C 1
ATOM 3449 O O . HIS B 2 33 ? -26.874 195.284 79.294 1.00 34.68 33 HIS B O 1
ATOM 3456 N N . VAL B 2 34 ? -25.668 193.463 79.743 1.00 32.64 34 VAL B N 1
ATOM 3457 C CA . VAL B 2 34 ? -26.166 192.752 78.587 1.00 31.42 34 VAL B CA 1
ATOM 3458 C C . VAL B 2 34 ? -27.682 192.845 78.452 1.00 30.95 34 VAL B C 1
ATOM 3459 O O . VAL B 2 34 ? -28.186 192.926 77.352 1.00 31.15 34 VAL B O 1
ATOM 3463 N N . ASN B 2 35 ? -28.415 192.852 79.555 1.00 30.88 35 ASN B N 1
ATOM 3464 C CA . ASN B 2 35 ? -29.859 192.955 79.456 1.00 32.45 35 ASN B CA 1
ATOM 3465 C C . ASN B 2 35 ? -30.324 194.344 79.070 1.00 34.54 35 ASN B C 1
ATOM 3466 O O . ASN B 2 35 ? -31.085 194.509 78.122 1.00 36.74 35 ASN B O 1
ATOM 3471 N N . GLN B 2 36 ? -29.884 195.343 79.817 1.00 35.52 36 GLN B N 1
ATOM 3472 C CA . GLN B 2 36 ? -30.238 196.721 79.531 1.00 36.22 36 GLN B CA 1
ATOM 3473 C C . GLN B 2 36 ? -29.915 197.058 78.070 1.00 36.83 36 GLN B C 1
ATOM 3474 O O . GLN B 2 36 ? -30.554 197.903 77.452 1.00 37.36 36 GLN B O 1
ATOM 3480 N N . ALA B 2 37 ? -28.925 196.389 77.508 1.00 37.95 37 ALA B N 1
ATOM 3481 C CA . ALA B 2 37 ? -28.571 196.643 76.116 1.00 39.98 37 ALA B CA 1
ATOM 3482 C C . ALA B 2 37 ? -29.716 196.195 75.227 1.00 40.11 37 ALA B C 1
ATOM 3483 O O . ALA B 2 37 ? -30.082 196.861 74.274 1.00 39.24 37 ALA B O 1
ATOM 3485 N N . LYS B 2 38 ? -30.257 195.031 75.554 1.00 41.91 38 LYS B N 1
ATOM 3486 C CA . LYS B 2 38 ? -31.368 194.457 74.821 1.00 42.84 38 LYS B CA 1
ATOM 3487 C C . LYS B 2 38 ? -32.554 195.406 74.976 1.00 43.22 38 LYS B C 1
ATOM 3488 O O . LYS B 2 38 ? -33.184 195.776 73.986 1.00 45.30 38 LYS B O 1
ATOM 3494 N N . GLN B 2 39 ? -32.853 195.809 76.210 1.00 42.33 39 GLN B N 1
ATOM 3495 C CA . GLN B 2 39 ? -33.967 196.713 76.439 1.00 41.07 39 GLN B CA 1
ATOM 3496 C C . GLN B 2 39 ? -33.747 197.979 75.637 1.00 40.92 39 GLN B C 1
ATOM 3497 O O . GLN B 2 39 ? -34.700 198.614 75.202 1.00 41.80 39 GLN B O 1
ATOM 3503 N N . MET B 2 40 ? -32.491 198.348 75.442 1.00 40.34 40 MET B N 1
ATOM 3504 C CA . MET B 2 40 ? -32.198 199.536 74.669 1.00 41.09 40 MET B CA 1
ATOM 3505 C C . MET B 2 40 ? -32.597 199.326 73.204 1.00 40.96 40 MET B C 1
ATOM 3506 O O . MET B 2 40 ? -33.275 200.159 72.612 1.00 42.17 40 MET B O 1
ATOM 3511 N N . LEU B 2 41 ? -32.186 198.215 72.606 1.00 40.19 41 LEU B N 1
ATOM 3512 C CA . LEU B 2 41 ? -32.554 197.977 71.228 1.00 39.18 41 LEU B CA 1
ATOM 3513 C C . LEU B 2 41 ? -34.054 198.025 71.090 1.00 39.96 41 LEU B C 1
ATOM 3514 O O . LEU B 2 41 ? -34.569 198.661 70.188 1.00 40.45 41 LEU B O 1
ATOM 3519 N N . TYR B 2 42 ? -34.755 197.368 72.004 1.00 40.71 42 TYR B N 1
ATOM 3520 C CA . TYR B 2 42 ? -36.205 197.339 71.973 1.00 42.11 42 TYR B CA 1
ATOM 3521 C C . TYR B 2 42 ? -36.817 198.717 71.898 1.00 43.00 42 TYR B C 1
ATOM 3522 O O . TYR B 2 42 ? -37.623 198.986 71.021 1.00 44.28 42 TYR B O 1
ATOM 3531 N N . ASP B 2 43 ? -36.456 199.585 72.831 1.00 44.30 43 ASP B N 1
ATOM 3532 C CA . ASP B 2 43 ? -36.980 200.948 72.844 1.00 44.82 43 ASP B CA 1
ATOM 3533 C C . ASP B 2 43 ? -36.624 201.645 71.520 1.00 44.91 43 ASP B C 1
ATOM 3534 O O . ASP B 2 43 ? -37.485 202.243 70.880 1.00 44.35 43 ASP B O 1
ATOM 3539 N N . TYR B 2 44 ? -35.374 201.541 71.087 1.00 44.91 44 TYR B N 1
ATOM 3540 C CA . TYR B 2 44 ? -34.989 202.177 69.846 1.00 46.89 44 TYR B CA 1
ATOM 3541 C C . TYR B 2 44 ? -35.815 201.739 68.646 1.00 49.00 44 TYR B C 1
ATOM 3542 O O . TYR B 2 44 ? -36.086 202.556 67.780 1.00 50.20 44 TYR B O 1
ATOM 3551 N N . VAL B 2 45 ? -36.196 200.470 68.541 1.00 51.15 45 VAL B N 1
ATOM 3552 C CA . VAL B 2 45 ? -36.977 200.100 67.368 1.00 53.29 45 VAL B CA 1
ATOM 3553 C C . VAL B 2 45 ? -38.356 200.727 67.466 1.00 56.22 45 VAL B C 1
ATOM 3554 O O . VAL B 2 45 ? -38.804 201.368 66.514 1.00 58.64 45 VAL B O 1
ATOM 3558 N N . GLU B 2 46 ? -39.029 200.579 68.606 1.00 58.39 46 GLU B N 1
ATOM 3559 C CA . GLU B 2 46 ? -40.366 201.158 68.746 1.00 60.44 46 GLU B CA 1
ATOM 3560 C C . GLU B 2 46 ? -40.384 202.603 68.300 1.00 61.02 46 GLU B C 1
ATOM 3561 O O . GLU B 2 46 ? -41.217 202.983 67.487 1.00 61.10 46 GLU B O 1
ATOM 3567 N N . ARG B 2 47 ? -39.468 203.411 68.824 1.00 62.26 47 ARG B N 1
ATOM 3568 C CA . ARG B 2 47 ? -39.406 204.814 68.424 1.00 63.59 47 ARG B CA 1
ATOM 3569 C C . ARG B 2 47 ? -39.309 204.899 66.898 1.00 63.72 47 ARG B C 1
ATOM 3570 O O . ARG B 2 47 ? -40.255 205.281 66.231 1.00 64.44 47 ARG B O 1
ATOM 3578 N N . LYS B 2 48 ? -38.159 204.531 66.353 1.00 63.85 48 LYS B N 1
ATOM 3579 C CA . LYS B 2 48 ? -37.943 204.571 64.919 1.00 64.35 48 LYS B CA 1
ATOM 3580 C C . LYS B 2 48 ? -39.119 203.976 64.148 1.00 65.97 48 LYS B C 1
ATOM 3581 O O . LYS B 2 48 ? -39.380 204.377 63.015 1.00 66.08 48 LYS B O 1
ATOM 3587 N N . ARG B 2 49 ? -39.831 203.023 64.750 1.00 68.23 49 ARG B N 1
ATOM 3588 C CA . ARG B 2 49 ? -40.983 202.403 64.082 1.00 70.97 49 ARG B CA 1
ATOM 3589 C C . ARG B 2 49 ? -42.222 203.297 64.098 1.00 72.84 49 ARG B C 1
ATOM 3590 O O . ARG B 2 49 ? -42.927 203.379 63.097 1.00 73.25 49 ARG B O 1
ATOM 3598 N N . LYS B 2 50 ? -42.492 203.957 65.224 1.00 74.94 50 LYS B N 1
ATOM 3599 C CA . LYS B 2 50 ? -43.635 204.866 65.317 1.00 77.38 50 LYS B CA 1
ATOM 3600 C C . LYS B 2 50 ? -43.290 206.079 64.463 1.00 79.72 50 LYS B C 1
ATOM 3601 O O . LYS B 2 50 ? -44.071 206.536 63.646 1.00 79.76 50 LYS B O 1
ATOM 3607 N N . GLU B 2 51 ? -42.088 206.585 64.673 1.00 83.53 51 GLU B N 1
ATOM 3608 C CA . GLU B 2 51 ? -41.563 207.737 63.962 1.00 87.20 51 GLU B CA 1
ATOM 3609 C C . GLU B 2 51 ? -41.817 207.652 62.457 1.00 88.33 51 GLU B C 1
ATOM 3610 O O . GLU B 2 51 ? -42.640 208.386 61.924 1.00 88.90 51 GLU B O 1
ATOM 3616 N N . ASN B 2 52 ? -41.125 206.751 61.771 1.00 89.64 52 ASN B N 1
ATOM 3617 C CA . ASN B 2 52 ? -41.287 206.638 60.328 1.00 90.96 52 ASN B CA 1
ATOM 3618 C C . ASN B 2 52 ? -42.460 205.765 59.875 1.00 92.30 52 ASN B C 1
ATOM 3619 O O . ASN B 2 52 ? -43.115 206.083 58.882 1.00 92.54 52 ASN B O 1
ATOM 3624 N N . SER B 2 53 ? -42.725 204.678 60.603 1.00 93.87 53 SER B N 1
ATOM 3625 C CA . SER B 2 53 ? -43.810 203.741 60.264 1.00 94.76 53 SER B CA 1
ATOM 3626 C C . SER B 2 53 ? -43.406 202.981 58.994 1.00 94.92 53 SER B C 1
ATOM 3627 O O . SER B 2 53 ? -44.215 202.270 58.383 1.00 96.02 53 SER B O 1
ATOM 3630 N N . GLY B 2 54 ? -42.145 203.150 58.604 1.00 93.71 54 GLY B N 1
ATOM 3631 C CA . GLY B 2 54 ? -41.637 202.502 57.414 1.00 91.51 54 GLY B CA 1
ATOM 3632 C C . GLY B 2 54 ? -40.199 202.907 57.175 1.00 90.06 54 GLY B C 1
ATOM 3633 O O . GLY B 2 54 ? -39.793 203.117 56.031 1.00 90.23 54 GLY B O 1
ATOM 3634 N N . ALA B 2 55 ? -39.432 203.043 58.258 1.00 88.36 55 ALA B N 1
ATOM 3635 C CA . ALA B 2 55 ? -38.009 203.396 58.166 1.00 86.11 55 ALA B CA 1
ATOM 3636 C C . ALA B 2 55 ? -37.233 202.120 57.828 1.00 84.09 55 ALA B C 1
ATOM 3637 O O . ALA B 2 55 ? -37.549 201.039 58.342 1.00 84.25 55 ALA B O 1
ATOM 3639 N N . GLN B 2 56 ? -36.230 202.236 56.963 1.00 81.11 56 GLN B N 1
ATOM 3640 C CA . GLN B 2 56 ? -35.444 201.071 56.575 1.00 77.96 56 GLN B CA 1
ATOM 3641 C C . GLN B 2 56 ? -34.739 200.440 57.793 1.00 74.72 56 GLN B C 1
ATOM 3642 O O . GLN B 2 56 ? -33.551 200.690 58.050 1.00 73.85 56 GLN B O 1
ATOM 3648 N N . LEU B 2 57 ? -35.479 199.612 58.533 1.00 70.45 57 LEU B N 1
ATOM 3649 C CA . LEU B 2 57 ? -34.948 198.966 59.727 1.00 65.60 57 LEU B CA 1
ATOM 3650 C C . LEU B 2 57 ? -35.338 197.511 59.865 1.00 63.57 57 LEU B C 1
ATOM 3651 O O . LEU B 2 57 ? -36.514 197.160 59.812 1.00 63.19 57 LEU B O 1
ATOM 3656 N N . HIS B 2 58 ? -34.333 196.679 60.095 1.00 61.59 58 HIS B N 1
ATOM 3657 C CA . HIS B 2 58 ? -34.531 195.251 60.259 1.00 60.12 58 HIS B CA 1
ATOM 3658 C C . HIS B 2 58 ? -34.140 194.704 61.630 1.00 58.10 58 HIS B C 1
ATOM 3659 O O . HIS B 2 58 ? -33.044 194.970 62.141 1.00 58.08 58 HIS B O 1
ATOM 3666 N N . VAL B 2 59 ? -35.030 193.918 62.219 1.00 54.85 59 VAL B N 1
ATOM 3667 C CA . VAL B 2 59 ? -34.746 193.368 63.526 1.00 52.72 59 VAL B CA 1
ATOM 3668 C C . VAL B 2 59 ? -34.670 191.846 63.534 1.00 52.32 59 VAL B C 1
ATOM 3669 O O . VAL B 2 59 ? -35.213 191.188 62.641 1.00 53.62 59 VAL B O 1
ATOM 3673 N N . THR B 2 60 ? -33.970 191.302 64.533 1.00 50.28 60 THR B N 1
ATOM 3674 C CA . THR B 2 60 ? -33.817 189.859 64.721 1.00 48.10 60 THR B CA 1
ATOM 3675 C C . THR B 2 60 ? -33.977 189.598 66.204 1.00 48.56 60 THR B C 1
ATOM 3676 O O . THR B 2 60 ? -33.471 190.357 67.021 1.00 48.85 60 THR B O 1
ATOM 3680 N N . TYR B 2 61 ? -34.674 188.524 66.556 1.00 49.51 61 TYR B N 1
ATOM 3681 C CA . TYR B 2 61 ? -34.896 188.197 67.963 1.00 50.10 61 TYR B CA 1
ATOM 3682 C C . TYR B 2 61 ? -34.334 186.840 68.401 1.00 50.94 61 TYR B C 1
ATOM 3683 O O . TYR B 2 61 ? -34.014 185.965 67.588 1.00 51.67 61 TYR B O 1
ATOM 3692 N N . LEU B 2 62 ? -34.225 186.681 69.712 1.00 51.20 62 LEU B N 1
ATOM 3693 C CA . LEU B 2 62 ? -33.766 185.433 70.276 1.00 51.08 62 LEU B CA 1
ATOM 3694 C C . LEU B 2 62 ? -34.995 184.823 70.904 1.00 51.40 62 LEU B C 1
ATOM 3695 O O . LEU B 2 62 ? -35.634 185.435 71.779 1.00 50.47 62 LEU B O 1
ATOM 3700 N N . VAL B 2 63 ? -35.334 183.625 70.441 1.00 51.61 63 VAL B N 1
ATOM 3701 C CA . VAL B 2 63 ? -36.490 182.918 70.969 1.00 51.42 63 VAL B CA 1
ATOM 3702 C C . VAL B 2 63 ? -36.014 181.608 71.547 1.00 50.82 63 VAL B C 1
ATOM 3703 O O . VAL B 2 63 ? -35.272 180.867 70.902 1.00 49.73 63 VAL B O 1
ATOM 3707 N N . SER B 2 64 ? -36.445 181.318 72.763 1.00 50.87 64 SER B N 1
ATOM 3708 C CA . SER B 2 64 ? -36.026 180.091 73.402 1.00 52.58 64 SER B CA 1
ATOM 3709 C C . SER B 2 64 ? -37.169 179.483 74.183 1.00 53.62 64 SER B C 1
ATOM 3710 O O . SER B 2 64 ? -37.896 180.179 74.905 1.00 52.92 64 SER B O 1
ATOM 3713 N N . GLY B 2 65 ? -37.302 178.168 74.047 1.00 54.79 65 GLY B N 1
ATOM 3714 C CA . GLY B 2 65 ? -38.353 177.462 74.742 1.00 54.81 65 GLY B CA 1
ATOM 3715 C C . GLY B 2 65 ? -38.284 175.961 74.566 1.00 55.09 65 GLY B C 1
ATOM 3716 O O . GLY B 2 65 ? -37.347 175.416 73.965 1.00 53.79 65 GLY B O 1
ATOM 3717 N N . SER B 2 66 ? -39.306 175.310 75.113 1.00 55.83 66 SER B N 1
ATOM 3718 C CA . SER B 2 66 ? -39.470 173.873 75.076 1.00 57.20 66 SER B CA 1
ATOM 3719 C C . SER B 2 66 ? -40.193 173.506 73.798 1.00 59.50 66 SER B C 1
ATOM 3720 O O . SER B 2 66 ? -41.145 174.172 73.398 1.00 60.72 66 SER B O 1
ATOM 3723 N N . LEU B 2 67 ? -39.741 172.440 73.157 1.00 61.42 67 LEU B N 1
ATOM 3724 C CA . LEU B 2 67 ? -40.343 171.975 71.916 1.00 62.97 67 LEU B CA 1
ATOM 3725 C C . LEU B 2 67 ? -40.363 170.470 71.958 1.00 64.95 67 LEU B C 1
ATOM 3726 O O . LEU B 2 67 ? -39.328 169.837 71.772 1.00 66.31 67 LEU B O 1
ATOM 3731 N N . ILE B 2 68 ? -41.527 169.887 72.209 1.00 66.70 68 ILE B N 1
ATOM 3732 C CA . ILE B 2 68 ? -41.609 168.436 72.270 1.00 68.63 68 ILE B CA 1
ATOM 3733 C C . ILE B 2 68 ? -41.675 167.867 70.866 1.00 71.23 68 ILE B C 1
ATOM 3734 O O . ILE B 2 68 ? -42.325 168.447 69.997 1.00 72.13 68 ILE B O 1
ATOM 3739 N N . GLN B 2 69 ? -40.983 166.752 70.634 1.00 74.24 69 GLN B N 1
ATOM 3740 C CA . GLN B 2 69 ? -41.006 166.103 69.317 1.00 77.82 69 GLN B CA 1
ATOM 3741 C C . GLN B 2 69 ? -41.805 164.789 69.414 1.00 79.11 69 GLN B C 1
ATOM 3742 O O . GLN B 2 69 ? -42.827 164.599 68.730 1.00 79.90 69 GLN B O 1
ATOM 3748 N N . ASN B 2 70 ? -41.335 163.894 70.278 1.00 79.39 70 ASN B N 1
ATOM 3749 C CA . ASN B 2 70 ? -41.996 162.616 70.509 1.00 79.54 70 ASN B CA 1
ATOM 3750 C C . ASN B 2 70 ? -41.877 162.292 72.003 1.00 78.85 70 ASN B C 1
ATOM 3751 O O . ASN B 2 70 ? -40.990 161.543 72.409 1.00 78.54 70 ASN B O 1
ATOM 3756 N N . GLY B 2 71 ? -42.763 162.858 72.821 1.00 78.09 71 GLY B N 1
ATOM 3757 C CA . GLY B 2 71 ? -42.719 162.614 74.259 1.00 76.45 71 GLY B CA 1
ATOM 3758 C C . GLY B 2 71 ? -41.503 163.237 74.936 1.00 75.31 71 GLY B C 1
ATOM 3759 O O . GLY B 2 71 ? -41.585 163.724 76.067 1.00 76.24 71 GLY B O 1
ATOM 3760 N N . HIS B 2 72 ? -40.372 163.217 74.235 1.00 72.94 72 HIS B N 1
ATOM 3761 C CA . HIS B 2 72 ? -39.113 163.770 74.717 1.00 69.36 72 HIS B CA 1
ATOM 3762 C C . HIS B 2 72 ? -39.032 165.286 74.463 1.00 65.23 72 HIS B C 1
ATOM 3763 O O . HIS B 2 72 ? -39.088 165.769 73.325 1.00 64.21 72 HIS B O 1
ATOM 3770 N N . SER B 2 73 ? -38.888 166.030 75.547 1.00 60.46 73 SER B N 1
ATOM 3771 C CA . SER B 2 73 ? -38.840 167.477 75.475 1.00 55.80 73 SER B CA 1
ATOM 3772 C C . SER B 2 73 ? -37.490 168.105 75.211 1.00 53.08 73 SER B C 1
ATOM 3773 O O . SER B 2 73 ? -36.633 168.053 76.072 1.00 53.81 73 SER B O 1
ATOM 3776 N N . CYS B 2 74 ? -37.296 168.708 74.042 1.00 49.41 74 CYS B N 1
ATOM 3777 C CA . CYS B 2 74 ? -36.032 169.392 73.765 1.00 46.62 74 CYS B CA 1
ATOM 3778 C C . CYS B 2 74 ? -36.152 170.905 74.038 1.00 45.27 74 CYS B C 1
ATOM 3779 O O . CYS B 2 74 ? -37.225 171.482 73.895 1.00 46.23 74 CYS B O 1
ATOM 3782 N N . HIS B 2 75 ? -35.064 171.544 74.452 1.00 42.36 75 HIS B N 1
ATOM 3783 C CA . HIS B 2 75 ? -35.088 172.988 74.668 1.00 40.49 75 HIS B CA 1
ATOM 3784 C C . HIS B 2 75 ? -34.489 173.574 73.399 1.00 39.40 75 HIS B C 1
ATOM 3785 O O . HIS B 2 75 ? -33.511 173.045 72.880 1.00 38.94 75 HIS B O 1
ATOM 3792 N N . LYS B 2 76 ? -35.067 174.644 72.875 1.00 39.20 76 LYS B N 1
ATOM 3793 C CA . LYS B 2 76 ? -34.490 175.223 71.665 1.00 40.13 76 LYS B CA 1
ATOM 3794 C C . LYS B 2 76 ? -34.154 176.684 71.898 1.00 38.44 76 LYS B C 1
ATOM 3795 O O . LYS B 2 76 ? -34.909 177.415 72.548 1.00 38.70 76 LYS B O 1
ATOM 3801 N N . VAL B 2 77 ? -33.004 177.086 71.368 1.00 35.87 77 VAL B N 1
ATOM 3802 C CA . VAL B 2 77 ? -32.512 178.447 71.461 1.00 33.95 77 VAL B CA 1
ATOM 3803 C C . VAL B 2 77 ? -32.201 178.887 70.029 1.00 35.26 77 VAL B C 1
ATOM 3804 O O . VAL B 2 77 ? -31.324 178.315 69.359 1.00 35.01 77 VAL B O 1
ATOM 3808 N N . ALA B 2 78 ? -32.928 179.892 69.544 1.00 35.86 78 ALA B N 1
ATOM 3809 C CA . ALA B 2 78 ? -32.689 180.368 68.189 1.00 35.73 78 ALA B CA 1
ATOM 3810 C C . ALA B 2 78 ? -32.798 181.869 67.928 1.00 35.67 78 ALA B C 1
ATOM 3811 O O . ALA B 2 78 ? -33.627 182.592 68.508 1.00 32.67 78 ALA B O 1
ATOM 3813 N N . VAL B 2 79 ? -31.914 182.318 67.043 1.00 36.34 79 VAL B N 1
ATOM 3814 C CA . VAL B 2 79 ? -31.877 183.700 66.616 1.00 38.19 79 VAL B CA 1
ATOM 3815 C C . VAL B 2 79 ? -32.682 183.674 65.318 1.00 39.37 79 VAL B C 1
ATOM 3816 O O . VAL B 2 79 ? -32.299 183.018 64.345 1.00 40.01 79 VAL B O 1
ATOM 3820 N N . VAL B 2 80 ? -33.807 184.377 65.317 1.00 39.92 80 VAL B N 1
ATOM 3821 C CA . VAL B 2 80 ? -34.689 184.393 64.168 1.00 40.71 80 VAL B CA 1
ATOM 3822 C C . VAL B 2 80 ? -34.837 185.745 63.539 1.00 42.34 80 VAL B C 1
ATOM 3823 O O . VAL B 2 80 ? -34.644 186.763 64.191 1.00 42.55 80 VAL B O 1
ATOM 3827 N N . ARG B 2 81 ? -35.208 185.737 62.262 1.00 43.99 81 ARG B N 1
ATOM 3828 C CA . ARG B 2 81 ? -35.421 186.960 61.504 1.00 44.52 81 ARG B CA 1
ATOM 3829 C C . ARG B 2 81 ? -36.780 187.495 61.954 1.00 45.89 81 ARG B C 1
ATOM 3830 O O . ARG B 2 81 ? -37.700 186.715 62.236 1.00 46.42 81 ARG B O 1
ATOM 3838 N N . GLU B 2 82 ? -36.908 188.817 62.017 1.00 47.01 82 GLU B N 1
ATOM 3839 C CA . GLU B 2 82 ? -38.139 189.441 62.488 1.00 48.68 82 GLU B CA 1
ATOM 3840 C C . GLU B 2 82 ? -39.453 188.744 62.150 1.00 49.53 82 GLU B C 1
ATOM 3841 O O . GLU B 2 82 ? -40.213 188.423 63.063 1.00 48.60 82 GLU B O 1
ATOM 3847 N N . ASP B 2 83 ? -39.730 188.510 60.863 1.00 51.12 83 ASP B N 1
ATOM 3848 C CA . ASP B 2 83 ? -40.979 187.839 60.480 1.00 52.03 83 ASP B CA 1
ATOM 3849 C C . ASP B 2 83 ? -41.197 186.521 61.217 1.00 52.45 83 ASP B C 1
ATOM 3850 O O . ASP B 2 83 ? -42.078 186.403 62.077 1.00 53.95 83 ASP B O 1
ATOM 3855 N N . LYS B 2 84 ? -40.384 185.534 60.886 1.00 51.61 84 LYS B N 1
ATOM 3856 C CA . LYS B 2 84 ? -40.499 184.227 61.491 1.00 51.38 84 LYS B CA 1
ATOM 3857 C C . LYS B 2 84 ? -40.744 184.147 63.006 1.00 49.79 84 LYS B C 1
ATOM 3858 O O . LYS B 2 84 ? -41.209 183.120 63.490 1.00 48.46 84 LYS B O 1
ATOM 3864 N N . LEU B 2 85 ? -40.461 185.214 63.750 1.00 48.76 85 LEU B N 1
ATOM 3865 C CA . LEU B 2 85 ? -40.653 185.175 65.200 1.00 48.43 85 LEU B CA 1
ATOM 3866 C C . LEU B 2 85 ? -41.996 184.623 65.620 1.00 49.31 85 LEU B C 1
ATOM 3867 O O . LEU B 2 85 ? -42.082 183.805 66.541 1.00 51.59 85 LEU B O 1
ATOM 3872 N N . GLU B 2 86 ? -43.055 185.051 64.956 1.00 49.16 86 GLU B N 1
ATOM 3873 C CA . GLU B 2 86 ? -44.371 184.567 65.344 1.00 49.07 86 GLU B CA 1
ATOM 3874 C C . GLU B 2 86 ? -44.489 183.070 65.156 1.00 47.92 86 GLU B C 1
ATOM 3875 O O . GLU B 2 86 ? -44.992 182.350 66.034 1.00 46.26 86 GLU B O 1
ATOM 3881 N N . ALA B 2 87 ? -44.003 182.618 64.004 1.00 47.31 87 ALA B N 1
ATOM 3882 C CA . ALA B 2 87 ? -44.040 181.208 63.650 1.00 47.53 87 ALA B CA 1
ATOM 3883 C C . ALA B 2 87 ? -43.342 180.344 64.697 1.00 47.10 87 ALA B C 1
ATOM 3884 O O . ALA B 2 87 ? -43.960 179.467 65.302 1.00 48.51 87 ALA B O 1
ATOM 3886 N N . VAL B 2 88 ? -42.054 180.600 64.908 1.00 45.44 88 VAL B N 1
ATOM 3887 C CA . VAL B 2 88 ? -41.266 179.854 65.873 1.00 42.27 88 VAL B CA 1
ATOM 3888 C C . VAL B 2 88 ? -41.909 179.886 67.231 1.00 40.73 88 VAL B C 1
ATOM 3889 O O . VAL B 2 88 ? -42.170 178.849 67.825 1.00 39.93 88 VAL B O 1
ATOM 3893 N N . LYS B 2 89 ? -42.182 181.088 67.711 1.00 39.62 89 LYS B N 1
ATOM 3894 C CA . LYS B 2 89 ? -42.797 181.244 69.009 1.00 40.84 89 LYS B CA 1
ATOM 3895 C C . LYS B 2 89 ? -43.985 180.305 69.181 1.00 41.48 89 LYS B C 1
ATOM 3896 O O . LYS B 2 89 ? -44.255 179.817 70.273 1.00 42.49 89 LYS B O 1
ATOM 3902 N N . SER B 2 90 ? -44.695 180.039 68.102 1.00 42.50 90 SER B N 1
ATOM 3903 C CA . SER B 2 90 ? -45.858 179.185 68.205 1.00 45.07 90 SER B CA 1
ATOM 3904 C C . SER B 2 90 ? -45.513 177.718 68.385 1.00 45.89 90 SER B C 1
ATOM 3905 O O . SER B 2 90 ? -46.080 177.041 69.252 1.00 48.33 90 SER B O 1
ATOM 3908 N N . LYS B 2 91 ? -44.596 177.223 67.560 1.00 44.46 91 LYS B N 1
ATOM 3909 C CA . LYS B 2 91 ? -44.217 175.819 67.605 1.00 42.90 91 LYS B CA 1
ATOM 3910 C C . LYS B 2 91 ? -43.752 175.377 68.987 1.00 41.01 91 LYS B C 1
ATOM 3911 O O . LYS B 2 91 ? -43.729 174.188 69.296 1.00 39.68 91 LYS B O 1
ATOM 3917 N N . LEU B 2 92 ? -43.409 176.342 69.829 1.00 39.41 92 LEU B N 1
ATOM 3918 C CA . LEU B 2 92 ? -42.933 176.028 71.158 1.00 38.30 92 LEU B CA 1
ATOM 3919 C C . LEU B 2 92 ? -44.030 175.651 72.098 1.00 38.31 92 LEU B C 1
ATOM 3920 O O . LEU B 2 92 ? -45.114 176.201 72.047 1.00 38.13 92 LEU B O 1
ATOM 3925 N N . ALA B 2 93 ? -43.726 174.695 72.963 1.00 39.60 93 ALA B N 1
ATOM 3926 C CA . ALA B 2 93 ? -44.661 174.227 73.973 1.00 40.51 93 ALA B CA 1
ATOM 3927 C C . ALA B 2 93 ? -44.761 175.296 75.050 1.00 40.96 93 ALA B C 1
ATOM 3928 O O . ALA B 2 93 ? -45.820 175.873 75.289 1.00 40.42 93 ALA B O 1
ATOM 3930 N N . VAL B 2 94 ? -43.639 175.537 75.716 1.00 42.25 94 VAL B N 1
ATOM 3931 C CA . VAL B 2 94 ? -43.568 176.549 76.753 1.00 43.55 94 VAL B CA 1
ATOM 3932 C C . VAL B 2 94 ? -42.405 177.423 76.349 1.00 43.80 94 VAL B C 1
ATOM 3933 O O . VAL B 2 94 ? -41.304 176.934 76.112 1.00 43.72 94 VAL B O 1
ATOM 3937 N N . THR B 2 95 ? -42.669 178.718 76.241 1.00 44.39 95 THR B N 1
ATOM 3938 C CA . THR B 2 95 ? -41.651 179.665 75.830 1.00 45.18 95 THR B CA 1
ATOM 3939 C C . THR B 2 95 ? -40.953 180.362 77.011 1.00 44.47 95 THR B C 1
ATOM 3940 O O . THR B 2 95 ? -41.605 180.903 77.911 1.00 45.46 95 THR B O 1
ATOM 3944 N N . ALA B 2 96 ? -39.619 180.347 76.988 1.00 42.41 96 ALA B N 1
ATOM 3945 C CA . ALA B 2 96 ? -38.820 180.941 78.045 1.00 40.54 96 ALA B CA 1
ATOM 3946 C C . ALA B 2 96 ? -38.306 182.347 77.779 1.00 40.07 96 ALA B C 1
ATOM 3947 O O . ALA B 2 96 ? -38.523 183.246 78.587 1.00 40.48 96 ALA B O 1
ATOM 3949 N N . SER B 2 97 ? -37.615 182.544 76.662 1.00 38.37 97 SER B N 1
ATOM 3950 C CA . SER B 2 97 ? -37.059 183.856 76.373 1.00 37.38 97 SER B CA 1
ATOM 3951 C C . SER B 2 97 ? -37.307 184.442 74.990 1.00 37.75 97 SER B C 1
ATOM 3952 O O . SER B 2 97 ? -37.281 183.743 73.962 1.00 37.64 97 SER B O 1
ATOM 3955 N N . ILE B 2 98 ? -37.509 185.758 74.984 1.00 37.10 98 ILE B N 1
ATOM 3956 C CA . ILE B 2 98 ? -37.750 186.533 73.764 1.00 35.29 98 ILE B CA 1
ATOM 3957 C C . ILE B 2 98 ? -37.193 187.925 73.957 1.00 33.50 98 ILE B C 1
ATOM 3958 O O . ILE B 2 98 ? -37.566 188.607 74.904 1.00 34.08 98 ILE B O 1
ATOM 3963 N N . HIS B 2 99 ? -36.320 188.359 73.069 1.00 30.14 99 HIS B N 1
ATOM 3964 C CA . HIS B 2 99 ? -35.790 189.699 73.195 1.00 29.23 99 HIS B CA 1
ATOM 3965 C C . HIS B 2 99 ? -35.049 189.993 71.933 1.00 29.83 99 HIS B C 1
ATOM 3966 O O . HIS B 2 99 ? -34.681 189.078 71.197 1.00 29.73 99 HIS B O 1
ATOM 3973 N N . VAL B 2 100 ? -34.846 191.274 71.669 1.00 30.37 100 VAL B N 1
ATOM 3974 C CA . VAL B 2 100 ? -34.167 191.682 70.458 1.00 32.29 100 VAL B CA 1
ATOM 3975 C C . VAL B 2 100 ? -32.800 191.081 70.475 1.00 33.95 100 VAL B C 1
ATOM 3976 O O . VAL B 2 100 ? -32.296 190.790 71.545 1.00 34.51 100 VAL B O 1
ATOM 3980 N N . TYR B 2 101 ? -32.198 190.881 69.305 1.00 36.23 101 TYR B N 1
ATOM 3981 C CA . TYR B 2 101 ? -30.836 190.331 69.230 1.00 37.81 101 TYR B CA 1
ATOM 3982 C C . TYR B 2 101 ? -30.031 191.302 68.398 1.00 38.87 101 TYR B C 1
ATOM 3983 O O . TYR B 2 101 ? -28.948 191.696 68.783 1.00 40.21 101 TYR B O 1
ATOM 3992 N N . SER B 2 102 ? -30.556 191.698 67.251 1.00 40.19 102 SER B N 1
ATOM 3993 C CA . SER B 2 102 ? -29.826 192.644 66.440 1.00 43.03 102 SER B CA 1
ATOM 3994 C C . SER B 2 102 ? -30.699 193.659 65.714 1.00 44.78 102 SER B C 1
ATOM 3995 O O . SER B 2 102 ? -31.918 193.546 65.659 1.00 45.90 102 SER B O 1
ATOM 3998 N N . ILE B 2 103 ? -30.035 194.661 65.162 1.00 47.09 103 ILE B N 1
ATOM 3999 C CA . ILE B 2 103 ? -30.663 195.758 64.450 1.00 48.18 103 ILE B CA 1
ATOM 4000 C C . ILE B 2 103 ? -29.728 196.116 63.314 1.00 50.65 103 ILE B C 1
ATOM 4001 O O . ILE B 2 103 ? -28.548 196.400 63.538 1.00 50.53 103 ILE B O 1
ATOM 4006 N N . GLN B 2 104 ? -30.242 196.086 62.094 1.00 53.66 104 GLN B N 1
ATOM 4007 C CA . GLN B 2 104 ? -29.421 196.429 60.942 1.00 57.57 104 GLN B CA 1
ATOM 4008 C C . GLN B 2 104 ? -30.226 197.240 59.941 1.00 59.16 104 GLN B C 1
ATOM 4009 O O . GLN B 2 104 ? -31.449 197.089 59.845 1.00 59.42 104 GLN B O 1
ATOM 4015 N N . LYS B 2 105 ? -29.542 198.110 59.201 1.00 61.36 105 LYS B N 1
ATOM 4016 C CA . LYS B 2 105 ? -30.228 198.911 58.197 1.00 63.37 105 LYS B CA 1
ATOM 4017 C C . LYS B 2 105 ? -30.556 197.956 57.053 1.00 63.99 105 LYS B C 1
ATOM 4018 O O . LYS B 2 105 ? -31.705 197.827 56.647 1.00 64.21 105 LYS B O 1
ATOM 4024 N N . ALA B 2 106 ? -29.541 197.259 56.563 1.00 64.72 106 ALA B N 1
ATOM 4025 C CA . ALA B 2 106 ? -29.736 196.316 55.476 1.00 66.26 106 ALA B CA 1
ATOM 4026 C C . ALA B 2 106 ? -29.996 194.907 56.001 1.00 67.40 106 ALA B C 1
ATOM 4027 O O . ALA B 2 106 ? -29.321 194.450 56.926 1.00 68.78 106 ALA B O 1
ATOM 4029 N N . MET B 2 107 ? -30.960 194.215 55.400 1.00 67.90 107 MET B N 1
ATOM 4030 C CA . MET B 2 107 ? -31.284 192.860 55.818 1.00 68.22 107 MET B CA 1
ATOM 4031 C C . MET B 2 107 ? -30.078 191.936 55.687 1.00 67.12 107 MET B C 1
ATOM 4032 O O . MET B 2 107 ? -29.187 192.187 54.885 1.00 66.69 107 MET B O 1
ATOM 4037 N N . LEU B 2 108 ? -30.052 190.862 56.468 1.00 66.17 108 LEU B N 1
ATOM 4038 C CA . LEU B 2 108 ? -28.930 189.931 56.432 1.00 64.98 108 LEU B CA 1
ATOM 4039 C C . LEU B 2 108 ? -29.303 188.660 55.697 1.00 64.35 108 LEU B C 1
ATOM 4040 O O . LEU B 2 108 ? -30.400 188.127 55.890 1.00 63.50 108 LEU B O 1
ATOM 4045 N N . LYS B 2 109 ? -28.393 188.168 54.859 1.00 64.02 109 LYS B N 1
ATOM 4046 C CA . LYS B 2 109 ? -28.657 186.941 54.110 1.00 64.18 109 LYS B CA 1
ATOM 4047 C C . LYS B 2 109 ? -28.862 185.777 55.068 1.00 63.04 109 LYS B C 1
ATOM 4048 O O . LYS B 2 109 ? -29.906 185.125 55.048 1.00 62.67 109 LYS B O 1
ATOM 4054 N N . ASP B 2 110 ? -27.862 185.533 55.911 1.00 61.52 110 ASP B N 1
ATOM 4055 C CA . ASP B 2 110 ? -27.909 184.477 56.918 1.00 59.45 110 ASP B CA 1
ATOM 4056 C C . ASP B 2 110 ? -27.560 185.133 58.238 1.00 56.65 110 ASP B C 1
ATOM 4057 O O . ASP B 2 110 ? -27.271 186.319 58.282 1.00 55.94 110 ASP B O 1
ATOM 4062 N N . SER B 2 111 ? -27.580 184.361 59.313 1.00 54.26 111 SER B N 1
ATOM 4063 C CA . SER B 2 111 ? -27.257 184.897 60.628 1.00 51.05 111 SER B CA 1
ATOM 4064 C C . SER B 2 111 ? -25.749 185.026 60.774 1.00 48.99 111 SER B C 1
ATOM 4065 O O . SER B 2 111 ? -25.251 185.533 61.777 1.00 48.79 111 SER B O 1
ATOM 4068 N N . GLY B 2 112 ? -25.035 184.570 59.753 1.00 46.74 112 GLY B N 1
ATOM 4069 C CA . GLY B 2 112 ? -23.587 184.627 59.760 1.00 45.16 112 GLY B CA 1
ATOM 4070 C C . GLY B 2 112 ? -22.999 185.882 60.371 1.00 43.84 112 GLY B C 1
ATOM 4071 O O . GLY B 2 112 ? -22.550 185.868 61.504 1.00 45.10 112 GLY B O 1
ATOM 4072 N N . PRO B 2 113 ? -22.985 186.991 59.644 1.00 42.43 113 PRO B N 1
ATOM 4073 C CA . PRO B 2 113 ? -22.422 188.208 60.224 1.00 41.49 113 PRO B CA 1
ATOM 4074 C C . PRO B 2 113 ? -22.728 188.400 61.711 1.00 40.77 113 PRO B C 1
ATOM 4075 O O . PRO B 2 113 ? -21.890 188.898 62.448 1.00 40.57 113 PRO B O 1
ATOM 4079 N N . LEU B 2 114 ? -23.912 187.995 62.157 1.00 40.56 114 LEU B N 1
ATOM 4080 C CA . LEU B 2 114 ? -24.261 188.128 63.565 1.00 42.36 114 LEU B CA 1
ATOM 4081 C C . LEU B 2 114 ? -23.197 187.513 64.471 1.00 44.25 114 LEU B C 1
ATOM 4082 O O . LEU B 2 114 ? -23.128 187.795 65.667 1.00 44.67 114 LEU B O 1
ATOM 4087 N N . PHE B 2 115 ? -22.377 186.650 63.900 1.00 46.16 115 PHE B N 1
ATOM 4088 C CA . PHE B 2 115 ? -21.313 186.034 64.662 1.00 47.87 115 PHE B CA 1
ATOM 4089 C C . PHE B 2 115 ? -20.146 186.973 64.570 1.00 49.25 115 PHE B C 1
ATOM 4090 O O . PHE B 2 115 ? -19.744 187.585 65.555 1.00 51.13 115 PHE B O 1
ATOM 4098 N N . ASN B 2 116 ? -19.618 187.083 63.359 1.00 50.26 116 ASN B N 1
ATOM 4099 C CA . ASN B 2 116 ? -18.477 187.935 63.087 1.00 51.84 116 ASN B CA 1
ATOM 4100 C C . ASN B 2 116 ? -18.505 189.178 63.950 1.00 53.21 116 ASN B C 1
ATOM 4101 O O . ASN B 2 116 ? -17.539 189.474 64.669 1.00 53.84 116 ASN B O 1
ATOM 4106 N N . THR B 2 117 ? -19.626 189.889 63.905 1.00 53.76 117 THR B N 1
ATOM 4107 C CA . THR B 2 117 ? -19.761 191.094 64.696 1.00 53.92 117 THR B CA 1
ATOM 4108 C C . THR B 2 117 ? -19.405 190.770 66.120 1.00 53.86 117 THR B C 1
ATOM 4109 O O . THR B 2 117 ? -18.384 191.225 66.623 1.00 55.23 117 THR B O 1
ATOM 4113 N N . ASP B 2 118 ? -20.234 189.966 66.767 1.00 53.30 118 ASP B N 1
ATOM 4114 C CA . ASP B 2 118 ? -19.948 189.609 68.138 1.00 53.51 118 ASP B CA 1
ATOM 4115 C C . ASP B 2 118 ? -18.547 189.043 68.330 1.00 53.40 118 ASP B C 1
ATOM 4116 O O . ASP B 2 118 ? -17.913 189.318 69.340 1.00 53.87 118 ASP B O 1
ATOM 4121 N N . TYR B 2 119 ? -18.046 188.265 67.380 1.00 53.44 119 TYR B N 1
ATOM 4122 C CA . TYR B 2 119 ? -16.713 187.702 67.550 1.00 54.82 119 TYR B CA 1
ATOM 4123 C C . TYR B 2 119 ? -15.612 188.762 67.608 1.00 56.20 119 TYR B C 1
ATOM 4124 O O . TYR B 2 119 ? -14.713 188.680 68.446 1.00 57.27 119 TYR B O 1
ATOM 4133 N N . ASP B 2 120 ? -15.666 189.754 66.729 1.00 57.23 120 ASP B N 1
ATOM 4134 C CA . ASP B 2 120 ? -14.638 190.783 66.742 1.00 58.51 120 ASP B CA 1
ATOM 4135 C C . ASP B 2 120 ? -14.614 191.581 68.025 1.00 57.61 120 ASP B C 1
ATOM 4136 O O . ASP B 2 120 ? -13.590 191.664 68.703 1.00 57.54 120 ASP B O 1
ATOM 4141 N N . ILE B 2 121 ? -15.748 192.169 68.368 1.00 56.51 121 ILE B N 1
ATOM 4142 C CA . ILE B 2 121 ? -15.824 192.956 69.580 1.00 55.46 121 ILE B CA 1
ATOM 4143 C C . ILE B 2 121 ? -15.311 192.127 70.765 1.00 54.72 121 ILE B C 1
ATOM 4144 O O . ILE B 2 121 ? -14.841 192.676 71.751 1.00 55.32 121 ILE B O 1
ATOM 4149 N N . LEU B 2 122 ? -15.390 190.806 70.671 1.00 53.64 122 LEU B N 1
ATOM 4150 C CA . LEU B 2 122 ? -14.905 189.976 71.761 1.00 52.60 122 LEU B CA 1
ATOM 4151 C C . LEU B 2 122 ? -13.391 190.027 71.774 1.00 53.10 122 LEU B C 1
ATOM 4152 O O . LEU B 2 122 ? -12.779 190.435 72.755 1.00 52.88 122 LEU B O 1
ATOM 4157 N N . LYS B 2 123 ? -12.784 189.602 70.676 1.00 53.59 123 LYS B N 1
ATOM 4158 C CA . LYS B 2 123 ? -11.341 189.595 70.599 1.00 55.18 123 LYS B CA 1
ATOM 4159 C C . LYS B 2 123 ? -10.761 190.862 71.195 1.00 55.59 123 LYS B C 1
ATOM 4160 O O . LYS B 2 123 ? -9.709 190.843 71.812 1.00 56.30 123 LYS B O 1
ATOM 4166 N N . SER B 2 124 ? -11.461 191.968 71.047 1.00 56.22 124 SER B N 1
ATOM 4167 C CA . SER B 2 124 ? -10.962 193.208 71.605 1.00 57.40 124 SER B CA 1
ATOM 4168 C C . SER B 2 124 ? -11.254 193.331 73.113 1.00 57.50 124 SER B C 1
ATOM 4169 O O . SER B 2 124 ? -10.606 194.076 73.830 1.00 58.05 124 SER B O 1
ATOM 4172 N N . ASN B 2 125 ? -12.233 192.596 73.599 1.00 57.97 125 ASN B N 1
ATOM 4173 C CA . ASN B 2 125 ? -12.564 192.665 75.009 1.00 59.68 125 ASN B CA 1
ATOM 4174 C C . ASN B 2 125 ? -12.200 191.389 75.712 1.00 60.57 125 ASN B C 1
ATOM 4175 O O . ASN B 2 125 ? -12.519 191.202 76.896 1.00 59.68 125 ASN B O 1
ATOM 4180 N N . LEU B 2 126 ? -11.549 190.507 74.964 1.00 61.62 126 LEU B N 1
ATOM 4181 C CA . LEU B 2 126 ? -11.120 189.206 75.460 1.00 62.95 126 LEU B CA 1
ATOM 4182 C C . LEU B 2 126 ? -10.712 189.271 76.929 1.00 64.00 126 LEU B C 1
ATOM 4183 O O . LEU B 2 126 ? -10.756 188.286 77.656 1.00 64.00 126 LEU B O 1
ATOM 4188 N N . GLN B 2 127 ? -10.325 190.463 77.351 1.00 65.44 127 GLN B N 1
ATOM 4189 C CA . GLN B 2 127 ? -9.901 190.735 78.710 1.00 66.64 127 GLN B CA 1
ATOM 4190 C C . GLN B 2 127 ? -10.952 190.439 79.766 1.00 65.01 127 GLN B C 1
ATOM 4191 O O . GLN B 2 127 ? -10.682 189.806 80.783 1.00 64.00 127 GLN B O 1
ATOM 4197 N N . ASN B 2 128 ? -12.159 190.919 79.541 1.00 63.88 128 ASN B N 1
ATOM 4198 C CA . ASN B 2 128 ? -13.167 190.699 80.546 1.00 63.03 128 ASN B CA 1
ATOM 4199 C C . ASN B 2 128 ? -14.541 190.351 79.975 1.00 61.35 128 ASN B C 1
ATOM 4200 O O . ASN B 2 128 ? -15.442 191.187 79.871 1.00 61.26 128 ASN B O 1
ATOM 4205 N N . CYS B 2 129 ? -14.690 189.081 79.638 1.00 58.16 129 CYS B N 1
ATOM 4206 C CA . CYS B 2 129 ? -15.904 188.574 79.048 1.00 55.03 129 CYS B CA 1
ATOM 4207 C C . CYS B 2 129 ? -17.091 188.683 79.937 1.00 52.80 129 CYS B C 1
ATOM 4208 O O . CYS B 2 129 ? -18.109 189.221 79.545 1.00 53.25 129 CYS B O 1
ATOM 4211 N N . SER B 2 130 ? -16.977 188.172 81.143 1.00 50.53 130 SER B N 1
ATOM 4212 C CA . SER B 2 130 ? -18.131 188.222 82.006 1.00 49.96 130 SER B CA 1
ATOM 4213 C C . SER B 2 130 ? -18.394 189.574 82.620 1.00 48.38 130 SER B C 1
ATOM 4214 O O . SER B 2 130 ? -19.093 189.660 83.634 1.00 49.67 130 SER B O 1
ATOM 4217 N N . LYS B 2 131 ? -17.885 190.637 82.003 1.00 45.31 131 LYS B N 1
ATOM 4218 C CA . LYS B 2 131 ? -18.100 191.954 82.586 1.00 42.80 131 LYS B CA 1
ATOM 4219 C C . LYS B 2 131 ? -19.540 192.380 82.617 1.00 41.17 131 LYS B C 1
ATOM 4220 O O . LYS B 2 131 ? -20.027 192.887 83.621 1.00 40.31 131 LYS B O 1
ATOM 4226 N N . PHE B 2 132 ? -20.229 192.183 81.509 1.00 40.74 132 PHE B N 1
ATOM 4227 C CA . PHE B 2 132 ? -21.616 192.588 81.461 1.00 40.39 132 PHE B CA 1
ATOM 4228 C C . PHE B 2 132 ? -22.625 191.446 81.465 1.00 40.34 132 PHE B C 1
ATOM 4229 O O . PHE B 2 132 ? -23.801 191.675 81.202 1.00 40.99 132 PHE B O 1
ATOM 4237 N N . SER B 2 133 ? -22.176 190.228 81.767 1.00 39.12 133 SER B N 1
ATOM 4238 C CA . SER B 2 133 ? -23.075 189.078 81.815 1.00 37.87 133 SER B CA 1
ATOM 4239 C C . SER B 2 133 ? -24.051 189.230 82.958 1.00 36.26 133 SER B C 1
ATOM 4240 O O . SER B 2 133 ? -23.826 190.028 83.855 1.00 37.51 133 SER B O 1
ATOM 4243 N N . ALA B 2 134 ? -25.123 188.454 82.941 1.00 34.08 134 ALA B N 1
ATOM 4244 C CA . ALA B 2 134 ? -26.098 188.545 84.001 1.00 33.76 134 ALA B CA 1
ATOM 4245 C C . ALA B 2 134 ? -25.710 187.545 85.076 1.00 34.38 134 ALA B C 1
ATOM 4246 O O . ALA B 2 134 ? -26.447 187.298 86.038 1.00 33.57 134 ALA B O 1
ATOM 4248 N N . ILE B 2 135 ? -24.528 186.970 84.917 1.00 34.85 135 ILE B N 1
ATOM 4249 C CA . ILE B 2 135 ? -24.052 185.998 85.888 1.00 34.89 135 ILE B CA 1
ATOM 4250 C C . ILE B 2 135 ? -22.612 186.230 86.351 1.00 34.52 135 ILE B C 1
ATOM 4251 O O . ILE B 2 135 ? -21.698 186.299 85.524 1.00 31.60 135 ILE B O 1
ATOM 4256 N N . GLN B 2 136 ? -22.431 186.349 87.670 1.00 36.13 136 GLN B N 1
ATOM 4257 C CA . GLN B 2 136 ? -21.113 186.514 88.273 1.00 38.53 136 GLN B CA 1
ATOM 4258 C C . GLN B 2 136 ? -20.797 185.309 89.130 1.00 40.42 136 GLN B C 1
ATOM 4259 O O . GLN B 2 136 ? -21.617 184.862 89.935 1.00 39.56 136 GLN B O 1
ATOM 4265 N N . CYS B 2 137 ? -19.587 184.790 88.943 1.00 43.87 137 CYS B N 1
ATOM 4266 C CA . CYS B 2 137 ? -19.111 183.601 89.641 1.00 47.28 137 CYS B CA 1
ATOM 4267 C C . CYS B 2 137 ? -17.975 183.813 90.643 1.00 48.56 137 CYS B C 1
ATOM 4268 O O . CYS B 2 137 ? -16.834 184.075 90.268 1.00 46.77 137 CYS B O 1
ATOM 4271 N N . ALA B 2 138 ? -18.290 183.666 91.921 1.00 51.58 138 ALA B N 1
ATOM 4272 C CA . ALA B 2 138 ? -17.292 183.834 92.963 1.00 54.65 138 ALA B CA 1
ATOM 4273 C C . ALA B 2 138 ? -15.955 183.196 92.601 1.00 57.07 138 ALA B C 1
ATOM 4274 O O . ALA B 2 138 ? -14.910 183.814 92.804 1.00 59.13 138 ALA B O 1
ATOM 4276 N N . ALA B 2 139 ? -15.980 181.980 92.056 1.00 57.99 139 ALA B N 1
ATOM 4277 C CA . ALA B 2 139 ? -14.751 181.273 91.720 1.00 59.80 139 ALA B CA 1
ATOM 4278 C C . ALA B 2 139 ? -13.971 181.792 90.531 1.00 62.91 139 ALA B C 1
ATOM 4279 O O . ALA B 2 139 ? -12.751 181.809 90.556 1.00 62.39 139 ALA B O 1
ATOM 4281 N N . ALA B 2 140 ? -14.666 182.211 89.485 1.00 67.65 140 ALA B N 1
ATOM 4282 C CA . ALA B 2 140 ? -13.993 182.696 88.284 1.00 72.77 140 ALA B CA 1
ATOM 4283 C C . ALA B 2 140 ? -13.049 183.875 88.531 1.00 76.50 140 ALA B C 1
ATOM 4284 O O . ALA B 2 140 ? -13.164 184.925 87.890 1.00 77.19 140 ALA B O 1
ATOM 4286 N N . VAL B 2 141 ? -12.112 183.695 89.457 1.00 80.37 141 VAL B N 1
ATOM 4287 C CA . VAL B 2 141 ? -11.133 184.726 89.768 1.00 84.85 141 VAL B CA 1
ATOM 4288 C C . VAL B 2 141 ? -9.746 184.165 89.479 1.00 88.44 141 VAL B C 1
ATOM 4289 O O . VAL B 2 141 ? -9.309 183.211 90.127 1.00 87.89 141 VAL B O 1
ATOM 4293 N N . PRO B 2 142 ? -9.031 184.758 88.499 1.00 92.53 142 PRO B N 1
ATOM 4294 C CA . PRO B 2 142 ? -7.684 184.312 88.112 1.00 96.27 142 PRO B CA 1
ATOM 4295 C C . PRO B 2 142 ? -6.787 183.903 89.294 1.00 100.28 142 PRO B C 1
ATOM 4296 O O . PRO B 2 142 ? -6.285 184.761 90.026 1.00 101.52 142 PRO B O 1
ATOM 4300 N N . ARG B 2 143 ? -6.589 182.595 89.480 1.00 103.94 143 ARG B N 1
ATOM 4301 C CA . ARG B 2 143 ? -5.747 182.106 90.574 1.00 107.39 143 ARG B CA 1
ATOM 4302 C C . ARG B 2 143 ? -4.935 180.831 90.292 1.00 109.10 143 ARG B C 1
ATOM 4303 O O . ARG B 2 143 ? -3.854 180.654 90.861 1.00 109.14 143 ARG B O 1
ATOM 4311 N N . ALA B 2 144 ? -5.443 179.945 89.433 1.00 111.14 144 ALA B N 1
ATOM 4312 C CA . ALA B 2 144 ? -4.725 178.703 89.109 1.00 112.87 144 ALA B CA 1
ATOM 4313 C C . ALA B 2 144 ? -4.101 178.732 87.708 1.00 113.74 144 ALA B C 1
ATOM 4314 O O . ALA B 2 144 ? -4.269 177.735 86.967 1.00 114.13 144 ALA B O 1
ATOM 4317 N N . HIS C 1 4 ? 36.047 155.805 60.167 1.00 97.30 -3 HIS C N 1
ATOM 4318 C CA . HIS C 1 4 ? 36.466 156.909 59.256 1.00 97.60 -3 HIS C CA 1
ATOM 4319 C C . HIS C 1 4 ? 36.820 158.145 60.081 1.00 97.44 -3 HIS C C 1
ATOM 4320 O O . HIS C 1 4 ? 35.973 158.656 60.820 1.00 98.14 -3 HIS C O 1
ATOM 4327 N N . HIS C 1 5 ? 38.064 158.617 59.964 1.00 96.64 -2 HIS C N 1
ATOM 4328 C CA . HIS C 1 5 ? 38.515 159.806 60.695 1.00 95.17 -2 HIS C CA 1
ATOM 4329 C C . HIS C 1 5 ? 39.246 160.797 59.821 1.00 92.52 -2 HIS C C 1
ATOM 4330 O O . HIS C 1 5 ? 40.267 160.488 59.220 1.00 93.27 -2 HIS C O 1
ATOM 4337 N N . HIS C 1 6 ? 38.702 162.001 59.771 1.00 88.53 -1 HIS C N 1
ATOM 4338 C CA . HIS C 1 6 ? 39.231 163.077 58.958 1.00 84.70 -1 HIS C CA 1
ATOM 4339 C C . HIS C 1 6 ? 38.002 163.931 58.771 1.00 80.83 -1 HIS C C 1
ATOM 4340 O O . HIS C 1 6 ? 36.928 163.408 58.488 1.00 81.15 -1 HIS C O 1
ATOM 4347 N N . GLY C 1 7 ? 38.145 165.235 58.933 1.00 75.64 0 GLY C N 1
ATOM 4348 C CA . GLY C 1 7 ? 37.002 166.097 58.759 1.00 68.78 0 GLY C CA 1
ATOM 4349 C C . GLY C 1 7 ? 36.159 166.167 60.007 1.00 64.48 0 GLY C C 1
ATOM 4350 O O . GLY C 1 7 ? 35.003 166.550 59.939 1.00 63.80 0 GLY C O 1
ATOM 4351 N N . MET C 1 8 ? 36.718 165.777 61.145 1.00 61.29 1 MET C N 1
ATOM 4352 C CA . MET C 1 8 ? 35.985 165.876 62.398 1.00 58.75 1 MET C CA 1
ATOM 4353 C C . MET C 1 8 ? 35.719 167.362 62.590 1.00 57.02 1 MET C C 1
ATOM 4354 O O . MET C 1 8 ? 36.382 168.191 61.973 1.00 57.29 1 MET C O 1
ATOM 4359 N N . PHE C 1 9 ? 34.776 167.721 63.447 1.00 54.22 2 PHE C N 1
ATOM 4360 C CA . PHE C 1 9 ? 34.500 169.134 63.632 1.00 52.27 2 PHE C CA 1
ATOM 4361 C C . PHE C 1 9 ? 35.727 169.948 64.046 1.00 53.02 2 PHE C C 1
ATOM 4362 O O . PHE C 1 9 ? 36.204 170.792 63.284 1.00 53.17 2 PHE C O 1
ATOM 4370 N N . SER C 1 10 ? 36.242 169.692 65.246 1.00 53.69 3 SER C N 1
ATOM 4371 C CA . SER C 1 10 ? 37.395 170.431 65.755 1.00 54.21 3 SER C CA 1
ATOM 4372 C C . SER C 1 10 ? 38.466 170.688 64.712 1.00 55.13 3 SER C C 1
ATOM 4373 O O . SER C 1 10 ? 39.037 171.777 64.641 1.00 55.43 3 SER C O 1
ATOM 4376 N N . GLU C 1 11 ? 38.743 169.683 63.893 1.00 55.87 4 GLU C N 1
ATOM 4377 C CA . GLU C 1 11 ? 39.759 169.835 62.866 1.00 55.87 4 GLU C CA 1
ATOM 4378 C C . GLU C 1 11 ? 39.357 170.939 61.901 1.00 54.69 4 GLU C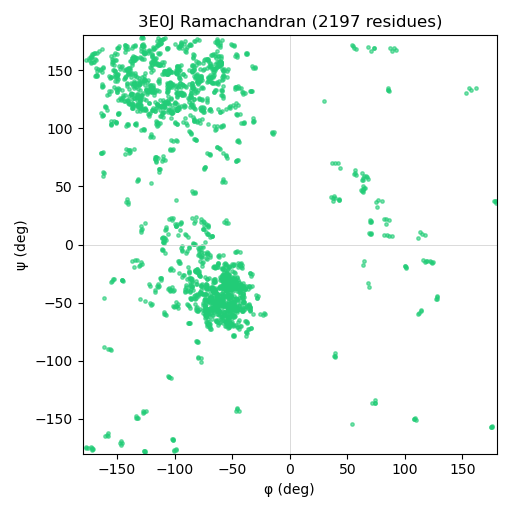 C 1
ATOM 4379 O O . GLU C 1 11 ? 39.985 171.990 61.867 1.00 54.90 4 GLU C O 1
ATOM 4385 N N . GLN C 1 12 ? 38.303 170.714 61.125 1.00 52.83 5 GLN C N 1
ATOM 4386 C CA . GLN C 1 12 ? 37.864 171.725 60.169 1.00 50.72 5 GLN C CA 1
ATOM 4387 C C . GLN C 1 12 ? 37.697 173.092 60.838 1.00 48.98 5 GLN C C 1
ATOM 4388 O O . GLN C 1 12 ? 37.883 174.131 60.208 1.00 48.60 5 GLN C O 1
ATOM 4394 N N . ALA C 1 13 ? 37.344 173.085 62.115 1.00 47.22 6 ALA C N 1
ATOM 4395 C CA . ALA C 1 13 ? 37.137 174.323 62.840 1.00 46.84 6 ALA C CA 1
ATOM 4396 C C . ALA C 1 13 ? 38.410 175.119 63.087 1.00 46.48 6 ALA C C 1
ATOM 4397 O O . ALA C 1 13 ? 38.429 176.325 62.882 1.00 47.44 6 ALA C O 1
ATOM 4399 N N . ALA C 1 14 ? 39.472 174.460 63.531 1.00 45.06 7 ALA C N 1
ATOM 4400 C CA . ALA C 1 14 ? 40.730 175.155 63.807 1.00 43.60 7 ALA C CA 1
ATOM 4401 C C . ALA C 1 14 ? 41.505 175.479 62.533 1.00 41.93 7 ALA C C 1
ATOM 4402 O O . ALA C 1 14 ? 42.525 176.164 62.545 1.00 40.18 7 ALA C O 1
ATOM 4404 N N . GLN C 1 15 ? 40.990 174.963 61.434 1.00 41.46 8 GLN C N 1
ATOM 4405 C CA . GLN C 1 15 ? 41.579 175.129 60.119 1.00 40.54 8 GLN C CA 1
ATOM 4406 C C . GLN C 1 15 ? 41.987 176.540 59.733 1.00 39.04 8 GLN C C 1
ATOM 4407 O O . GLN C 1 15 ? 42.562 176.724 58.673 1.00 38.35 8 GLN C O 1
ATOM 4413 N N . ARG C 1 16 ? 41.677 177.546 60.546 1.00 38.68 9 ARG C N 1
ATOM 4414 C CA . ARG C 1 16 ? 42.094 178.901 60.177 1.00 38.28 9 ARG C CA 1
ATOM 4415 C C . ARG C 1 16 ? 42.338 179.890 61.308 1.00 39.38 9 ARG C C 1
ATOM 4416 O O . ARG C 1 16 ? 41.721 179.829 62.379 1.00 39.76 9 ARG C O 1
ATOM 4424 N N . ALA C 1 17 ? 43.273 180.792 61.020 1.00 39.95 10 ALA C N 1
ATOM 4425 C CA . ALA C 1 17 ? 43.745 181.852 61.904 1.00 40.69 10 ALA C CA 1
ATOM 4426 C C . ALA C 1 17 ? 42.765 182.414 62.898 1.00 41.35 10 ALA C C 1
ATOM 4427 O O . ALA C 1 17 ? 41.561 182.415 62.666 1.00 42.53 10 ALA C O 1
ATOM 4429 N N . HIS C 1 18 ? 43.297 182.915 64.005 1.00 41.01 11 HIS C N 1
ATOM 4430 C CA . HIS C 1 18 ? 42.463 183.503 65.034 1.00 41.03 11 HIS C CA 1
ATOM 4431 C C . HIS C 1 18 ? 42.314 184.976 64.714 1.00 39.70 11 HIS C C 1
ATOM 4432 O O . HIS C 1 18 ? 43.011 185.478 63.837 1.00 39.57 11 HIS C O 1
ATOM 4439 N N . THR C 1 19 ? 41.404 185.670 65.389 1.00 37.70 12 THR C N 1
ATOM 4440 C CA . THR C 1 19 ? 41.206 187.082 65.097 1.00 35.99 12 THR C CA 1
ATOM 4441 C C . THR C 1 19 ? 40.644 187.891 66.246 1.00 35.98 12 THR C C 1
ATOM 4442 O O . THR C 1 19 ? 40.950 189.066 66.388 1.00 35.92 12 THR C O 1
ATOM 4446 N N . LEU C 1 20 ? 39.829 187.257 67.067 1.00 35.90 13 LEU C N 1
ATOM 4447 C CA . LEU C 1 20 ? 39.174 187.948 68.147 1.00 37.94 13 LEU C CA 1
ATOM 4448 C C . LEU C 1 20 ? 39.980 188.415 69.342 1.00 40.07 13 LEU C C 1
ATOM 4449 O O . LEU C 1 20 ? 39.412 188.864 70.356 1.00 41.89 13 LEU C O 1
ATOM 4454 N N . LEU C 1 21 ? 41.298 188.318 69.243 1.00 40.84 14 LEU C N 1
ATOM 4455 C CA . LEU C 1 21 ? 42.156 188.772 70.324 1.00 41.16 14 LEU C CA 1
ATOM 4456 C C . LEU C 1 21 ? 42.892 189.950 69.766 1.00 42.22 14 LEU C C 1
ATOM 4457 O O . LEU C 1 21 ? 44.098 189.922 69.584 1.00 43.58 14 LEU C O 1
ATOM 4462 N N . SER C 1 22 ? 42.139 190.993 69.474 1.00 43.19 15 SER C N 1
ATOM 4463 C CA . SER C 1 22 ? 42.702 192.186 68.895 1.00 44.93 15 SER C CA 1
ATOM 4464 C C . SER C 1 22 ? 41.632 193.262 68.874 1.00 46.74 15 SER C C 1
ATOM 4465 O O . SER C 1 22 ? 40.443 192.978 69.028 1.00 47.80 15 SER C O 1
ATOM 4468 N N . PRO C 1 23 ? 42.042 194.521 68.688 1.00 47.81 16 PRO C N 1
ATOM 4469 C CA . PRO C 1 23 ? 41.083 195.617 68.654 1.00 47.50 16 PRO C CA 1
ATOM 4470 C C . PRO C 1 23 ? 40.178 195.484 67.454 1.00 46.79 16 PRO C C 1
ATOM 4471 O O . PRO C 1 23 ? 40.569 194.948 66.410 1.00 45.46 16 PRO C O 1
ATOM 4475 N N . PRO C 1 24 ? 38.954 195.990 67.588 1.00 46.42 17 PRO C N 1
ATOM 4476 C CA . PRO C 1 24 ? 37.948 195.952 66.540 1.00 45.87 17 PRO C CA 1
ATOM 4477 C C . PRO C 1 24 ? 38.526 196.361 65.222 1.00 45.18 17 PRO C C 1
ATOM 4478 O O . PRO C 1 24 ? 39.264 197.330 65.160 1.00 44.82 17 PRO C O 1
ATOM 4482 N N . SER C 1 25 ? 38.212 195.606 64.180 1.00 45.26 18 SER C N 1
ATOM 4483 C CA . SER C 1 25 ? 38.647 195.956 62.835 1.00 45.18 18 SER C CA 1
ATOM 4484 C C . SER C 1 25 ? 37.294 196.242 62.263 1.00 45.85 18 SER C C 1
ATOM 4485 O O . SER C 1 25 ? 36.279 195.870 62.868 1.00 44.31 18 SER C O 1
ATOM 4488 N N . ALA C 1 26 ? 37.246 196.911 61.127 1.00 47.24 19 ALA C N 1
ATOM 4489 C CA . ALA C 1 26 ? 35.943 197.170 60.550 1.00 49.21 19 ALA C CA 1
ATOM 4490 C C . ALA C 1 26 ? 35.550 195.886 59.836 1.00 49.62 19 ALA C C 1
ATOM 4491 O O . ALA C 1 26 ? 34.494 195.318 60.093 1.00 51.33 19 ALA C O 1
ATOM 4493 N N . ASN C 1 27 ? 36.426 195.418 58.957 1.00 48.77 20 ASN C N 1
ATOM 4494 C CA . ASN C 1 27 ? 36.179 194.204 58.200 1.00 47.90 20 ASN C CA 1
ATOM 4495 C C . ASN C 1 27 ? 35.677 193.118 59.126 1.00 47.15 20 ASN C C 1
ATOM 4496 O O . ASN C 1 27 ? 36.348 192.759 60.077 1.00 48.32 20 ASN C O 1
ATOM 4501 N N . ASN C 1 28 ? 34.494 192.595 58.855 1.00 46.21 21 ASN C N 1
ATOM 4502 C CA . ASN C 1 28 ? 33.935 191.552 59.696 1.00 45.59 21 ASN C CA 1
ATOM 4503 C C . ASN C 1 28 ? 33.300 190.448 58.891 1.00 45.43 21 ASN C C 1
ATOM 4504 O O . ASN C 1 28 ? 32.415 190.696 58.070 1.00 46.51 21 ASN C O 1
ATOM 4509 N N . ALA C 1 29 ? 33.737 189.220 59.145 1.00 44.14 22 ALA C N 1
ATOM 4510 C CA . ALA C 1 29 ? 33.209 188.081 58.418 1.00 41.12 22 ALA C CA 1
ATOM 4511 C C . ALA C 1 29 ? 31.819 187.680 58.881 1.00 39.47 22 ALA C C 1
ATOM 4512 O O . ALA C 1 29 ? 31.506 187.624 60.078 1.00 37.51 22 ALA C O 1
ATOM 4514 N N . THR C 1 30 ? 30.970 187.436 57.899 1.00 38.27 23 THR C N 1
ATOM 4515 C CA . THR C 1 30 ? 29.621 187.004 58.163 1.00 36.72 23 THR C CA 1
ATOM 4516 C C . THR C 1 30 ? 29.473 185.909 57.138 1.00 36.04 23 THR C C 1
ATOM 4517 O O . THR C 1 30 ? 29.619 186.146 55.932 1.00 36.22 23 THR C O 1
ATOM 4521 N N . PHE C 1 31 ? 29.222 184.704 57.634 1.00 34.55 24 PHE C N 1
ATOM 4522 C CA . PHE C 1 31 ? 29.120 183.534 56.790 1.00 33.45 24 PHE C CA 1
ATOM 4523 C C . PHE C 1 31 ? 27.743 183.132 56.292 1.00 32.75 24 PHE C C 1
ATOM 4524 O O . PHE C 1 31 ? 26.746 183.132 57.033 1.00 31.55 24 PHE C O 1
ATOM 4532 N N . ALA C 1 32 ? 27.723 182.762 55.015 1.00 31.22 25 ALA C N 1
ATOM 4533 C CA . ALA C 1 32 ? 26.527 182.296 54.355 1.00 28.65 25 ALA C CA 1
ATOM 4534 C C . ALA C 1 32 ? 26.475 180.813 54.629 1.00 28.08 25 ALA C C 1
ATOM 4535 O O . ALA C 1 32 ? 27.387 180.077 54.227 1.00 27.18 25 ALA C O 1
ATOM 4537 N N . ARG C 1 33 ? 25.422 180.374 55.310 1.00 27.40 26 ARG C N 1
ATOM 4538 C CA . ARG C 1 33 ? 25.278 178.965 55.635 1.00 27.57 26 ARG C CA 1
ATOM 4539 C C . ARG C 1 33 ? 25.242 178.095 54.401 1.00 29.78 26 ARG C C 1
ATOM 4540 O O . ARG C 1 33 ? 25.019 178.563 53.291 1.00 30.10 26 ARG C O 1
ATOM 4548 N N . VAL C 1 34 ? 25.473 176.810 54.589 1.00 32.44 27 VAL C N 1
ATOM 4549 C CA . VAL C 1 34 ? 25.467 175.910 53.454 1.00 35.04 27 VAL C CA 1
ATOM 4550 C C . VAL C 1 34 ? 24.053 175.749 52.919 1.00 36.36 27 VAL C C 1
ATOM 4551 O O . VAL C 1 34 ? 23.064 175.918 53.635 1.00 34.81 27 VAL C O 1
ATOM 4555 N N . PRO C 1 35 ? 23.948 175.424 51.636 1.00 38.44 28 PRO C N 1
ATOM 4556 C CA . PRO C 1 35 ? 22.669 175.225 50.971 1.00 39.62 28 PRO C CA 1
ATOM 4557 C C . PRO C 1 35 ? 21.941 174.020 51.527 1.00 41.40 28 PRO C C 1
ATOM 4558 O O . PRO C 1 35 ? 22.250 172.868 51.212 1.00 39.96 28 PRO C O 1
ATOM 4562 N N . VAL C 1 36 ? 20.969 174.304 52.377 1.00 44.68 29 VAL C N 1
ATOM 4563 C CA . VAL C 1 36 ? 20.157 173.260 52.975 1.00 47.91 29 VAL C CA 1
ATOM 4564 C C . VAL C 1 36 ? 19.034 172.909 51.993 1.00 48.55 29 VAL C C 1
ATOM 4565 O O . VAL C 1 36 ? 17.875 172.737 52.381 1.00 47.70 29 VAL C O 1
ATOM 4569 N N . ALA C 1 37 ? 19.391 172.781 50.719 1.00 50.28 30 ALA C N 1
ATOM 4570 C CA . ALA C 1 37 ? 18.403 172.502 49.682 1.00 51.44 30 ALA C CA 1
ATOM 4571 C C . ALA C 1 37 ? 18.202 171.037 49.286 1.00 51.95 30 ALA C C 1
ATOM 4572 O O . ALA C 1 37 ? 17.198 170.709 48.651 1.00 53.38 30 ALA C O 1
ATOM 4574 N N . THR C 1 38 ? 19.131 170.151 49.644 1.00 51.58 31 THR C N 1
ATOM 4575 C CA . THR C 1 38 ? 18.985 168.739 49.279 1.00 50.14 31 THR C CA 1
ATOM 4576 C C . THR C 1 38 ? 18.514 167.876 50.440 1.00 49.89 31 THR C C 1
ATOM 4577 O O . THR C 1 38 ? 19.309 167.200 51.075 1.00 51.11 31 THR C O 1
ATOM 4581 N N . TYR C 1 39 ? 17.218 167.875 50.699 1.00 49.00 32 TYR C N 1
ATOM 4582 C CA . TYR C 1 39 ? 16.666 167.111 51.810 1.00 48.49 32 TYR C CA 1
ATOM 4583 C C . TYR C 1 39 ? 15.365 166.478 51.363 1.00 49.21 32 TYR C C 1
ATOM 4584 O O . TYR C 1 39 ? 14.663 166.999 50.486 1.00 49.27 32 TYR C O 1
ATOM 4593 N N . THR C 1 40 ? 15.042 165.351 51.978 1.00 48.76 33 THR C N 1
ATOM 4594 C CA . THR C 1 40 ? 13.826 164.651 51.639 1.00 47.21 33 THR C CA 1
ATOM 4595 C C . THR C 1 40 ? 13.377 163.924 52.867 1.00 46.22 33 THR C C 1
ATOM 4596 O O . THR C 1 40 ? 13.987 162.923 53.243 1.00 45.93 33 THR C O 1
ATOM 4600 N N . ASN C 1 41 ? 12.344 164.426 53.522 1.00 44.92 34 ASN C N 1
ATOM 4601 C CA . ASN C 1 41 ? 11.874 163.695 54.673 1.00 45.54 34 ASN C CA 1
ATOM 4602 C C . ASN C 1 41 ? 11.245 162.475 54.020 1.00 46.33 34 ASN C C 1
ATOM 4603 O O . ASN C 1 41 ? 10.663 162.576 52.944 1.00 46.69 34 ASN C O 1
ATOM 4608 N N . SER C 1 42 ? 11.380 161.319 54.646 1.00 46.88 35 SER C N 1
ATOM 4609 C CA . SER C 1 42 ? 10.814 160.114 54.077 1.00 47.07 35 SER C CA 1
ATOM 4610 C C . SER C 1 42 ? 10.269 159.275 55.205 1.00 47.27 35 SER C C 1
ATOM 4611 O O . SER C 1 42 ? 10.359 158.052 55.174 1.00 47.24 35 SER C O 1
ATOM 4614 N N . SER C 1 43 ? 9.710 159.925 56.212 1.00 47.59 36 SER C N 1
ATOM 4615 C CA . SER C 1 43 ? 9.187 159.171 57.327 1.00 48.54 36 SER C CA 1
ATOM 4616 C C . SER C 1 43 ? 7.701 158.872 57.211 1.00 49.16 36 SER C C 1
ATOM 4617 O O . SER C 1 43 ? 7.064 158.522 58.207 1.00 50.16 36 SER C O 1
ATOM 4620 N N . GLN C 1 44 ? 7.151 158.978 55.999 1.00 49.81 37 GLN C N 1
ATOM 4621 C CA . GLN C 1 44 ? 5.717 158.712 55.791 1.00 49.90 37 GLN C CA 1
ATOM 4622 C C . GLN C 1 44 ? 5.344 157.421 56.494 1.00 48.82 37 GLN C C 1
ATOM 4623 O O . GLN C 1 44 ? 4.415 157.388 57.301 1.00 47.93 37 GLN C O 1
ATOM 4629 N N . PRO C 1 45 ? 6.075 156.338 56.201 1.00 48.28 38 PRO C N 1
ATOM 4630 C CA . PRO C 1 45 ? 5.786 155.061 56.836 1.00 48.51 38 PRO C CA 1
ATOM 4631 C C . PRO C 1 45 ? 5.835 155.100 58.362 1.00 49.78 38 PRO C C 1
ATOM 4632 O O . PRO C 1 45 ? 5.974 154.064 59.006 1.00 50.23 38 PRO C O 1
ATOM 4636 N N . PHE C 1 46 ? 5.732 156.287 58.946 1.00 50.59 39 PHE C N 1
ATOM 4637 C CA . PHE C 1 46 ? 5.736 156.400 60.391 1.00 51.82 39 PHE C CA 1
ATOM 4638 C C . PHE C 1 46 ? 4.556 157.251 60.817 1.00 54.06 39 PHE C C 1
ATOM 4639 O O . PHE C 1 46 ? 4.157 157.222 61.982 1.00 53.61 39 PHE C O 1
ATOM 4647 N N . ARG C 1 47 ? 4.005 158.000 59.858 1.00 57.67 40 ARG C N 1
ATOM 4648 C CA . ARG C 1 47 ? 2.828 158.865 60.072 1.00 61.68 40 ARG C CA 1
ATOM 4649 C C . ARG C 1 47 ? 1.568 158.003 59.985 1.00 63.10 40 ARG C C 1
ATOM 4650 O O . ARG C 1 47 ? 1.405 157.233 59.038 1.00 63.75 40 ARG C O 1
ATOM 4658 N N . LEU C 1 48 ? 0.668 158.142 60.951 1.00 64.59 41 LEU C N 1
ATOM 4659 C CA . LEU C 1 48 ? -0.548 157.340 60.954 1.00 65.88 41 LEU C CA 1
ATOM 4660 C C . LEU C 1 48 ? -1.796 158.171 61.225 1.00 66.20 41 LEU C C 1
ATOM 4661 O O . LEU C 1 48 ? -2.156 158.408 62.382 1.00 66.48 41 LEU C O 1
ATOM 4666 N N . ILE C 1 60 ? -0.914 138.502 67.847 1.00 97.07 53 ILE C N 1
ATOM 4667 C CA . ILE C 1 60 ? -0.248 137.759 66.782 1.00 96.28 53 ILE C CA 1
ATOM 4668 C C . ILE C 1 60 ? 0.736 138.684 66.047 1.00 96.15 53 ILE C C 1
ATOM 4669 O O . ILE C 1 60 ? 0.374 139.754 65.550 1.00 96.47 53 ILE C O 1
ATOM 4674 N N . TYR C 1 61 ? 1.988 138.247 66.012 1.00 95.72 54 TYR C N 1
ATOM 4675 C CA . TYR C 1 61 ? 3.111 138.944 65.385 1.00 95.00 54 TYR C CA 1
ATOM 4676 C C . TYR C 1 61 ? 3.365 138.394 63.981 1.00 93.44 54 TYR C C 1
ATOM 4677 O O . TYR C 1 61 ? 4.362 138.727 63.328 1.00 92.73 54 TYR C O 1
ATOM 4686 N N . ALA C 1 62 ? 2.440 137.548 63.537 1.00 91.74 55 ALA C N 1
ATOM 4687 C CA . ALA C 1 62 ? 2.515 136.882 62.244 1.00 89.52 55 ALA C CA 1
ATOM 4688 C C . ALA C 1 62 ? 3.009 137.752 61.108 1.00 87.56 55 ALA C C 1
ATOM 4689 O O . ALA C 1 62 ? 3.988 137.414 60.441 1.00 87.10 55 ALA C O 1
ATOM 4691 N N . THR C 1 63 ? 2.320 138.863 60.882 1.00 85.46 56 THR C N 1
ATOM 4692 C CA . THR C 1 63 ? 2.691 139.773 59.811 1.00 83.34 56 THR C CA 1
ATOM 4693 C C . THR C 1 63 ? 4.201 139.957 59.751 1.00 82.30 56 THR C C 1
ATOM 4694 O O . THR C 1 63 ? 4.776 140.050 58.668 1.00 81.66 56 THR C O 1
ATOM 4698 N N . ARG C 1 64 ? 4.851 140.002 60.910 1.00 81.51 57 ARG C N 1
ATOM 4699 C CA . ARG C 1 64 ? 6.306 140.134 60.927 1.00 80.62 57 ARG C CA 1
ATOM 4700 C C . ARG C 1 64 ? 6.859 138.882 60.279 1.00 80.43 57 ARG C C 1
ATOM 4701 O O . ARG C 1 64 ? 7.465 138.928 59.204 1.00 80.33 57 ARG C O 1
ATOM 4709 N N . LEU C 1 65 ? 6.637 137.766 60.968 1.00 79.84 58 LEU C N 1
ATOM 4710 C CA . LEU C 1 65 ? 7.066 136.448 60.525 1.00 78.79 58 LEU C CA 1
ATOM 4711 C C . LEU C 1 65 ? 6.893 136.274 59.024 1.00 77.65 58 LEU C C 1
ATOM 4712 O O . LEU C 1 65 ? 7.710 135.644 58.348 1.00 77.34 58 LEU C O 1
ATOM 4717 N N . ILE C 1 66 ? 5.814 136.844 58.514 1.00 76.16 59 ILE C N 1
ATOM 4718 C CA . ILE C 1 66 ? 5.510 136.753 57.105 1.00 74.73 59 ILE C CA 1
ATOM 4719 C C . ILE C 1 66 ? 6.504 137.548 56.280 1.00 73.71 59 ILE C C 1
ATOM 4720 O O . ILE C 1 66 ? 7.030 137.039 55.295 1.00 73.67 59 ILE C O 1
ATOM 4725 N N . GLN C 1 67 ? 6.769 138.787 56.688 1.00 72.67 60 GLN C N 1
ATOM 4726 C CA . GLN C 1 67 ? 7.708 139.652 55.969 1.00 71.82 60 GLN C CA 1
ATOM 4727 C C . GLN C 1 67 ? 9.149 139.220 56.167 1.00 71.83 60 GLN C C 1
ATOM 4728 O O . GLN C 1 67 ? 9.948 139.217 55.229 1.00 70.79 60 GLN C O 1
ATOM 4734 N N . MET C 1 68 ? 9.468 138.877 57.409 1.00 72.65 61 MET C N 1
ATOM 4735 C CA . MET C 1 68 ? 10.802 138.437 57.806 1.00 73.28 61 MET C CA 1
ATOM 4736 C C . MET C 1 68 ? 11.189 137.077 57.213 1.00 72.67 61 MET C C 1
ATOM 4737 O O . MET C 1 68 ? 12.340 136.850 56.843 1.00 72.62 61 MET C O 1
ATOM 4742 N N . ARG C 1 69 ? 10.219 136.175 57.141 1.00 71.76 62 ARG C N 1
ATOM 4743 C CA . ARG C 1 69 ? 10.458 134.849 56.621 1.00 70.69 62 ARG C CA 1
ATOM 4744 C C . ARG C 1 69 ? 11.441 134.862 55.459 1.00 69.47 62 ARG C C 1
ATOM 4745 O O . ARG C 1 69 ? 12.564 134.379 55.599 1.00 69.10 62 ARG C O 1
ATOM 4753 N N . PRO C 1 70 ? 11.057 135.454 54.314 1.00 68.47 63 PRO C N 1
ATOM 4754 C CA . PRO C 1 70 ? 11.932 135.506 53.137 1.00 68.07 63 PRO C CA 1
ATOM 4755 C C . PRO C 1 70 ? 13.367 135.852 53.478 1.00 68.08 63 PRO C C 1
ATOM 4756 O O . PRO C 1 70 ? 14.311 135.283 52.927 1.00 68.02 63 PRO C O 1
ATOM 4760 N N . PHE C 1 71 ? 13.516 136.791 54.402 1.00 68.14 64 PHE C N 1
ATOM 4761 C CA . PHE C 1 71 ? 14.826 137.245 54.841 1.00 67.90 64 PHE C CA 1
ATOM 4762 C C . PHE C 1 71 ? 15.536 136.164 55.645 1.00 68.09 64 PHE C C 1
ATOM 4763 O O . PHE C 1 71 ? 16.535 135.612 55.179 1.00 68.62 64 PHE C O 1
ATOM 4771 N N . LEU C 1 72 ? 15.015 135.864 56.838 1.00 67.83 65 LEU C N 1
ATOM 4772 C CA . LEU C 1 72 ? 15.600 134.843 57.708 1.00 67.63 65 LEU C CA 1
ATOM 4773 C C . LEU C 1 72 ? 15.867 133.536 56.963 1.00 68.58 65 LEU C C 1
ATOM 4774 O O . LEU C 1 72 ? 16.833 132.823 57.261 1.00 68.97 65 LEU C O 1
ATOM 4779 N N . GLU C 1 73 ? 15.013 133.215 55.998 1.00 68.81 66 GLU C N 1
ATOM 4780 C CA . GLU C 1 73 ? 15.212 132.003 55.236 1.00 69.39 66 GLU C CA 1
ATOM 4781 C C . GLU C 1 73 ? 16.439 132.143 54.357 1.00 69.21 66 GLU C C 1
ATOM 4782 O O . GLU C 1 73 ? 17.361 131.343 54.441 1.00 68.84 66 GLU C O 1
ATOM 4788 N N . ASN C 1 74 ? 16.468 133.175 53.526 1.00 70.01 67 ASN C N 1
ATOM 4789 C CA . ASN C 1 74 ? 17.602 133.363 52.634 1.00 71.47 67 ASN C CA 1
ATOM 4790 C C . ASN C 1 74 ? 18.898 133.587 53.404 1.00 72.27 67 ASN C C 1
ATOM 4791 O O . ASN C 1 74 ? 19.986 133.475 52.844 1.00 72.63 67 ASN C O 1
ATOM 4796 N N . ARG C 1 75 ? 18.778 133.911 54.687 1.00 73.32 68 ARG C N 1
ATOM 4797 C CA . ARG C 1 75 ? 19.952 134.113 55.533 1.00 74.02 68 ARG C CA 1
ATOM 4798 C C . ARG C 1 75 ? 20.416 132.743 56.018 1.00 74.61 68 ARG C C 1
ATOM 4799 O O . ARG C 1 75 ? 21.601 132.420 55.985 1.00 74.41 68 ARG C O 1
ATOM 4807 N N . ALA C 1 76 ? 19.468 131.934 56.469 1.00 75.78 69 ALA C N 1
ATOM 4808 C CA . ALA C 1 76 ? 19.796 130.604 56.942 1.00 77.45 69 ALA C CA 1
ATOM 4809 C C . ALA C 1 76 ? 20.298 129.757 55.778 1.00 78.91 69 ALA C C 1
ATOM 4810 O O . ALA C 1 76 ? 21.219 128.966 55.937 1.00 79.14 69 ALA C O 1
ATOM 4812 N N . GLN C 1 77 ? 19.693 129.930 54.605 1.00 81.03 70 GLN C N 1
ATOM 4813 C CA . GLN C 1 77 ? 20.093 129.165 53.430 1.00 83.00 70 GLN C CA 1
ATOM 4814 C C . GLN C 1 77 ? 21.547 129.397 53.072 1.00 83.40 70 GLN C C 1
ATOM 4815 O O . GLN C 1 77 ? 22.240 128.481 52.665 1.00 83.55 70 GLN C O 1
ATOM 4821 N N . GLN C 1 78 ? 22.020 130.622 53.226 1.00 84.59 71 GLN C N 1
ATOM 4822 C CA . GLN C 1 78 ? 23.407 130.911 52.904 1.00 85.87 71 GLN C CA 1
ATOM 4823 C C . GLN C 1 78 ? 24.303 130.580 54.096 1.00 85.85 71 GLN C C 1
ATOM 4824 O O . GLN C 1 78 ? 25.467 130.199 53.941 1.00 86.08 71 GLN C O 1
ATOM 4830 N N . HIS C 1 79 ? 23.736 130.707 55.288 1.00 85.86 72 HIS C N 1
ATOM 4831 C CA . HIS C 1 79 ? 24.456 130.456 56.530 1.00 85.67 72 HIS C CA 1
ATOM 4832 C C . HIS C 1 79 ? 24.734 128.968 56.765 1.00 85.09 72 HIS C C 1
ATOM 4833 O O . HIS C 1 79 ? 25.725 128.598 57.385 1.00 84.68 72 HIS C O 1
ATOM 4840 N N . TRP C 1 80 ? 23.849 128.120 56.257 1.00 84.94 73 TRP C N 1
ATOM 4841 C CA . TRP C 1 80 ? 23.980 126.677 56.414 1.00 84.35 73 TRP C CA 1
ATOM 4842 C C . TRP C 1 80 ? 23.869 125.897 55.104 1.00 86.51 73 TRP C C 1
ATOM 4843 O O . TRP C 1 80 ? 23.647 124.686 55.122 1.00 86.98 73 TRP C O 1
ATOM 4854 N N . GLY C 1 81 ? 23.994 126.589 53.974 1.00 88.52 74 GLY C N 1
ATOM 4855 C CA . GLY C 1 81 ? 23.930 125.928 52.677 1.00 89.54 74 GLY C CA 1
ATOM 4856 C C . GLY C 1 81 ? 22.602 125.341 52.235 1.00 89.88 74 GLY C C 1
ATOM 4857 O O . GLY C 1 81 ? 21.650 125.242 53.012 1.00 89.12 74 GLY C O 1
ATOM 4858 N N . SER C 1 82 ? 22.556 124.950 50.965 1.00 91.17 75 SER C N 1
ATOM 4859 C CA . SER C 1 82 ? 21.367 124.361 50.364 1.00 92.44 75 SER C CA 1
ATOM 4860 C C . SER C 1 82 ? 20.565 123.476 51.326 1.00 92.82 75 SER C C 1
ATOM 4861 O O . SER C 1 82 ? 19.340 123.462 51.249 1.00 92.78 75 SER C O 1
ATOM 4864 N N . GLY C 1 83 ? 21.254 122.755 52.222 1.00 93.20 76 GLY C N 1
ATOM 4865 C CA . GLY C 1 83 ? 20.595 121.883 53.195 1.00 93.48 76 GLY C CA 1
ATOM 4866 C C . GLY C 1 83 ? 19.426 122.551 53.896 1.00 94.04 76 GLY C C 1
ATOM 4867 O O . GLY C 1 83 ? 19.472 122.880 55.081 1.00 92.98 76 GLY C O 1
ATOM 4868 N N . VAL C 1 84 ? 18.361 122.732 53.131 1.00 95.50 77 VAL C N 1
ATOM 4869 C CA . VAL C 1 84 ? 17.145 123.392 53.578 1.00 97.29 77 VAL C CA 1
ATOM 4870 C C . VAL C 1 84 ? 16.472 122.758 54.790 1.00 97.68 77 VAL C C 1
ATOM 4871 O O . VAL C 1 84 ? 15.806 121.731 54.681 1.00 98.62 77 VAL C O 1
ATOM 4875 N N . GLY C 1 85 ? 16.654 123.376 55.951 1.00 97.69 78 GLY C N 1
ATOM 4876 C CA . GLY C 1 85 ? 16.008 122.871 57.144 1.00 97.34 78 GLY C CA 1
ATOM 4877 C C . GLY C 1 85 ? 14.593 123.433 57.180 1.00 97.27 78 GLY C C 1
ATOM 4878 O O . GLY C 1 85 ? 13.831 123.160 58.107 1.00 97.82 78 GLY C O 1
ATOM 4879 N N . VAL C 1 86 ? 14.240 124.212 56.156 1.00 96.70 79 VAL C N 1
ATOM 4880 C CA . VAL C 1 86 ? 12.924 124.844 56.055 1.00 96.08 79 VAL C CA 1
ATOM 4881 C C . VAL C 1 86 ? 11.757 123.914 56.371 1.00 96.19 79 VAL C C 1
ATOM 4882 O O . VAL C 1 86 ? 11.208 123.270 55.483 1.00 96.53 79 VAL C O 1
ATOM 4886 N N . LYS C 1 87 ? 11.383 123.863 57.646 1.00 96.41 80 LYS C N 1
ATOM 4887 C CA . LYS C 1 87 ? 10.275 123.036 58.121 1.00 97.28 80 LYS C CA 1
ATOM 4888 C C . LYS C 1 87 ? 9.502 123.845 59.166 1.00 97.90 80 LYS C C 1
ATOM 4889 O O . LYS C 1 87 ? 10.075 124.260 60.177 1.00 97.77 80 LYS C O 1
ATOM 4895 N N . LYS C 1 88 ? 8.211 124.081 58.927 1.00 98.56 81 LYS C N 1
ATOM 4896 C CA . LYS C 1 88 ? 7.410 124.839 59.885 1.00 99.34 81 LYS C CA 1
ATOM 4897 C C . LYS C 1 88 ? 7.343 124.110 61.215 1.00 99.95 81 LYS C C 1
ATOM 4898 O O . LYS C 1 88 ? 7.841 122.988 61.345 1.00 100.23 81 LYS C O 1
ATOM 4904 N N . LEU C 1 89 ? 6.731 124.746 62.205 1.00 100.63 82 LEU C N 1
ATOM 4905 C CA . LEU C 1 89 ? 6.646 124.150 63.527 1.00 101.62 82 LEU C CA 1
ATOM 4906 C C . LEU C 1 89 ? 5.781 122.886 63.556 1.00 102.78 82 LEU C C 1
ATOM 4907 O O . LEU C 1 89 ? 5.891 122.067 64.476 1.00 103.34 82 LEU C O 1
ATOM 4912 N N . CYS C 1 90 ? 4.933 122.719 62.545 1.00 103.53 83 CYS C N 1
ATOM 4913 C CA . CYS C 1 90 ? 4.056 121.552 62.476 1.00 104.35 83 CYS C CA 1
ATOM 4914 C C . CYS C 1 90 ? 4.707 120.319 61.825 1.00 104.21 83 CYS C C 1
ATOM 4915 O O . CYS C 1 90 ? 4.607 119.206 62.348 1.00 104.08 83 CYS C O 1
ATOM 4918 N N . GLU C 1 91 ? 5.380 120.529 60.696 1.00 104.20 84 GLU C N 1
ATOM 4919 C CA . GLU C 1 91 ? 6.030 119.453 59.952 1.00 104.50 84 GLU C CA 1
ATOM 4920 C C . GLU C 1 91 ? 7.294 118.898 60.614 1.00 105.14 84 GLU C C 1
ATOM 4921 O O . GLU C 1 91 ? 8.100 118.230 59.964 1.00 104.91 84 GLU C O 1
ATOM 4927 N N . LEU C 1 92 ? 7.470 119.168 61.902 1.00 106.09 85 LEU C N 1
ATOM 4928 C CA . LEU C 1 92 ? 8.650 118.697 62.628 1.00 107.06 85 LEU C CA 1
ATOM 4929 C C . LEU C 1 92 ? 8.582 117.214 63.041 1.00 107.29 85 LEU C C 1
ATOM 4930 O O . LEU C 1 92 ? 7.628 116.781 63.700 1.00 108.00 85 LEU C O 1
ATOM 4935 N N . GLN C 1 93 ? 9.602 116.446 62.650 1.00 106.81 86 GLN C N 1
ATOM 4936 C CA . GLN C 1 93 ? 9.689 115.015 62.971 1.00 105.99 86 GLN C CA 1
ATOM 4937 C C . GLN C 1 93 ? 10.673 114.831 64.116 1.00 105.08 86 GLN C C 1
ATOM 4938 O O . GLN C 1 93 ? 11.867 115.043 63.934 1.00 104.98 86 GLN C O 1
ATOM 4944 N N . PRO C 1 94 ? 10.193 114.406 65.299 1.00 104.25 87 PRO C N 1
ATOM 4945 C CA . PRO C 1 94 ? 11.100 114.221 66.439 1.00 103.48 87 PRO C CA 1
ATOM 4946 C C . PRO C 1 94 ? 12.492 113.770 66.028 1.00 102.68 87 PRO C C 1
ATOM 4947 O O . PRO C 1 94 ? 12.636 112.864 65.219 1.00 102.28 87 PRO C O 1
ATOM 4951 N N . GLU C 1 95 ? 13.508 114.436 66.567 1.00 102.38 88 GLU C N 1
ATOM 4952 C CA . GLU C 1 95 ? 14.904 114.116 66.278 1.00 102.27 88 GLU C CA 1
ATOM 4953 C C . GLU C 1 95 ? 15.343 114.464 64.854 1.00 101.59 88 GLU C C 1
ATOM 4954 O O . GLU C 1 95 ? 16.342 113.935 64.372 1.00 101.89 88 GLU C O 1
ATOM 4960 N N . GLU C 1 96 ? 14.606 115.346 64.182 1.00 100.57 89 GLU C N 1
ATOM 4961 C CA . GLU C 1 96 ? 14.951 115.748 62.814 1.00 99.23 89 GLU C CA 1
ATOM 4962 C C . GLU C 1 96 ? 15.744 117.061 62.803 1.00 99.45 89 GLU C C 1
ATOM 4963 O O . GLU C 1 96 ? 15.342 118.050 63.434 1.00 100.06 89 GLU C O 1
ATOM 4969 N N . LYS C 1 97 ? 16.875 117.065 62.096 1.00 98.86 90 LYS C N 1
ATOM 4970 C CA . LYS C 1 97 ? 17.712 118.260 61.994 1.00 97.63 90 LYS C CA 1
ATOM 4971 C C . LYS C 1 97 ? 17.180 119.183 60.909 1.00 97.33 90 LYS C C 1
ATOM 4972 O O . LYS C 1 97 ? 17.307 118.898 59.717 1.00 96.98 90 LYS C O 1
ATOM 4978 N N . CYS C 1 98 ? 16.587 120.292 61.330 1.00 97.13 91 CYS C N 1
ATOM 4979 C CA . CYS C 1 98 ? 16.022 121.245 60.390 1.00 97.00 91 CYS C CA 1
ATOM 4980 C C . CYS C 1 98 ? 16.151 122.671 60.891 1.00 96.37 91 CYS C C 1
ATOM 4981 O O . CYS C 1 98 ? 16.846 122.944 61.869 1.00 95.68 91 CYS C O 1
ATOM 4984 N N . CYS C 1 99 ? 15.467 123.577 60.206 1.00 96.12 92 CYS C N 1
ATOM 4985 C CA . CYS C 1 99 ? 15.484 124.981 60.566 1.00 95.90 92 CYS C CA 1
ATOM 4986 C C . CYS C 1 99 ? 14.085 125.583 60.607 1.00 94.28 92 CYS C C 1
ATOM 4987 O O . CYS C 1 99 ? 13.370 125.596 59.608 1.00 94.05 92 CYS C O 1
ATOM 4990 N N . VAL C 1 100 ? 13.706 126.086 61.773 1.00 92.83 93 VAL C N 1
ATOM 4991 C CA . VAL C 1 100 ? 12.400 126.697 61.961 1.00 91.68 93 VAL C CA 1
ATOM 4992 C C . VAL C 1 100 ? 12.574 128.221 61.993 1.00 90.80 93 VAL C C 1
ATOM 4993 O O . VAL C 1 100 ? 13.531 128.718 62.583 1.00 90.99 93 VAL C O 1
ATOM 4997 N N . VAL C 1 101 ? 11.666 128.956 61.349 1.00 89.68 94 VAL C N 1
ATOM 4998 C CA . VAL C 1 101 ? 11.722 130.424 61.318 1.00 88.26 94 VAL C CA 1
ATOM 4999 C C . VAL C 1 101 ? 10.543 130.975 62.109 1.00 87.87 94 VAL C C 1
ATOM 5000 O O . VAL C 1 101 ? 9.390 130.720 61.759 1.00 87.95 94 VAL C O 1
ATOM 5004 N N . GLY C 1 102 ? 10.828 131.729 63.171 1.00 87.34 95 GLY C N 1
ATOM 5005 C CA . GLY C 1 102 ? 9.748 132.261 63.981 1.00 86.63 95 GLY C CA 1
ATOM 5006 C C . GLY C 1 102 ? 10.016 133.452 64.883 1.00 85.90 95 GLY C C 1
ATOM 5007 O O . GLY C 1 102 ? 11.026 134.144 64.749 1.00 85.89 95 GLY C O 1
ATOM 5008 N N . THR C 1 103 ? 9.078 133.674 65.804 1.00 84.83 96 THR C N 1
ATOM 5009 C CA . THR C 1 103 ? 9.109 134.770 66.767 1.00 83.67 96 THR C CA 1
ATOM 5010 C C . THR C 1 103 ? 9.483 134.233 68.130 1.00 83.25 96 THR C C 1
ATOM 5011 O O . THR C 1 103 ? 9.145 133.114 68.467 1.00 83.95 96 THR C O 1
ATOM 5015 N N . LEU C 1 104 ? 10.167 135.029 68.930 1.00 83.12 97 LEU C N 1
ATOM 5016 C CA . LEU C 1 104 ? 10.546 134.571 70.258 1.00 83.85 97 LEU C CA 1
ATOM 5017 C C . LEU C 1 104 ? 9.681 135.215 71.339 1.00 84.00 97 LEU C C 1
ATOM 5018 O O . LEU C 1 104 ? 9.218 136.344 71.178 1.00 84.63 97 LEU C O 1
ATOM 5023 N N . PHE C 1 105 ? 9.449 134.488 72.429 1.00 83.65 98 PHE C N 1
ATOM 5024 C CA . PHE C 1 105 ? 8.685 135.010 73.559 1.00 84.24 98 PHE C CA 1
ATOM 5025 C C . PHE C 1 105 ? 9.457 134.609 74.804 1.00 84.96 98 PHE C C 1
ATOM 5026 O O . PHE C 1 105 ? 9.981 133.501 74.889 1.00 85.14 98 PHE C O 1
ATOM 5034 N N . LYS C 1 106 ? 9.544 135.517 75.763 1.00 85.72 99 LYS C N 1
ATOM 5035 C CA . LYS C 1 106 ? 10.274 135.247 76.988 1.00 86.89 99 LYS C CA 1
ATOM 5036 C C . LYS C 1 106 ? 9.288 135.258 78.157 1.00 89.24 99 LYS C C 1
ATOM 5037 O O . LYS C 1 106 ? 8.215 135.858 78.064 1.00 90.08 99 LYS C O 1
ATOM 5043 N N . ALA C 1 107 ? 9.640 134.574 79.243 1.00 91.21 100 ALA C N 1
ATOM 5044 C CA . ALA C 1 107 ? 8.795 134.522 80.436 1.00 93.01 100 ALA C CA 1
ATOM 5045 C C . ALA C 1 107 ? 9.510 133.783 81.562 1.00 94.65 100 ALA C C 1
ATOM 5046 O O . ALA C 1 107 ? 10.457 133.024 81.323 1.00 94.57 100 ALA C O 1
ATOM 5048 N N . MET C 1 108 ? 9.047 134.010 82.788 1.00 96.99 101 MET C N 1
ATOM 5049 C CA . MET C 1 108 ? 9.638 133.389 83.972 1.00 99.06 101 MET C CA 1
ATOM 5050 C C . MET C 1 108 ? 8.830 132.216 84.558 1.00 99.45 101 MET C C 1
ATOM 5051 O O . MET C 1 108 ? 7.668 131.976 84.206 1.00 99.46 101 MET C O 1
ATOM 5056 N N . SER C 1 131 ? 15.081 148.900 86.931 1.00 90.03 124 SER C N 1
ATOM 5057 C CA . SER C 1 131 ? 16.318 148.629 86.208 1.00 91.05 124 SER C CA 1
ATOM 5058 C C . SER C 1 131 ? 16.075 147.728 84.991 1.00 91.62 124 SER C C 1
ATOM 5059 O O . SER C 1 131 ? 15.724 148.209 83.918 1.00 91.93 124 SER C O 1
ATOM 5062 N N . LYS C 1 132 ? 16.285 146.423 85.161 1.00 92.18 125 LYS C N 1
ATOM 5063 C CA . LYS C 1 132 ? 16.068 145.433 84.099 1.00 91.84 125 LYS C CA 1
ATOM 5064 C C . LYS C 1 132 ? 15.128 144.377 84.673 1.00 92.88 125 LYS C C 1
ATOM 5065 O O . LYS C 1 132 ? 15.245 144.017 85.843 1.00 93.17 125 LYS C O 1
ATOM 5071 N N . TYR C 1 133 ? 14.206 143.871 83.863 1.00 93.81 126 TYR C N 1
ATOM 5072 C CA . TYR C 1 133 ? 13.278 142.863 84.347 1.00 95.00 126 TYR C CA 1
ATOM 5073 C C . TYR C 1 133 ? 13.613 141.449 83.905 1.00 95.64 126 TYR C C 1
ATOM 5074 O O . TYR C 1 133 ? 12.737 140.592 83.892 1.00 95.82 126 TYR C O 1
ATOM 5083 N N . ILE C 1 134 ? 14.866 141.197 83.531 1.00 96.65 127 ILE C N 1
ATOM 5084 C CA . ILE C 1 134 ? 15.249 139.852 83.125 1.00 97.93 127 ILE C CA 1
ATOM 5085 C C . ILE C 1 134 ? 15.193 138.993 84.374 1.00 99.82 127 ILE C C 1
ATOM 5086 O O . ILE C 1 134 ? 15.520 139.454 85.474 1.00 99.94 127 ILE C O 1
ATOM 5091 N N . HIS C 1 135 ? 14.767 137.745 84.202 1.00 101.92 128 HIS C N 1
ATOM 5092 C CA . HIS C 1 135 ? 14.651 136.808 85.316 1.00 103.70 128 HIS C CA 1
ATOM 5093 C C . HIS C 1 135 ? 15.876 135.898 85.351 1.00 103.58 128 HIS C C 1
ATOM 5094 O O . HIS C 1 135 ? 16.440 135.568 84.310 1.00 103.78 128 HIS C O 1
ATOM 5101 N N . PRO C 1 136 ? 16.300 135.477 86.557 1.00 103.40 129 PRO C N 1
ATOM 5102 C CA . PRO C 1 136 ? 17.472 134.605 86.726 1.00 102.67 129 PRO C CA 1
ATOM 5103 C C . PRO C 1 136 ? 17.499 133.554 85.638 1.00 102.15 129 PRO C C 1
ATOM 5104 O O . PRO C 1 136 ? 18.512 133.343 84.966 1.00 101.81 129 PRO C O 1
ATOM 5108 N N . ASP C 1 137 ? 16.350 132.907 85.483 1.00 101.72 130 ASP C N 1
ATOM 5109 C CA . ASP C 1 137 ? 16.161 131.872 84.494 1.00 101.00 130 ASP C CA 1
ATOM 5110 C C . ASP C 1 137 ? 14.857 132.103 83.765 1.00 99.12 130 ASP C C 1
ATOM 5111 O O . ASP C 1 137 ? 13.775 131.873 84.300 1.00 97.76 130 ASP C O 1
ATOM 5116 N N . ASP C 1 138 ? 14.986 132.592 82.541 1.00 97.66 131 ASP C N 1
ATOM 5117 C CA . ASP C 1 138 ? 13.853 132.851 81.668 1.00 96.35 131 ASP C CA 1
ATOM 5118 C C . ASP C 1 138 ? 13.805 131.679 80.704 1.00 94.15 131 ASP C C 1
ATOM 5119 O O . ASP C 1 138 ? 14.601 130.751 80.801 1.00 94.13 131 ASP C O 1
ATOM 5124 N N . GLU C 1 139 ? 12.879 131.729 79.764 1.00 91.85 132 GLU C N 1
ATOM 5125 C CA . GLU C 1 139 ? 12.767 130.673 78.776 1.00 90.11 132 GLU C CA 1
ATOM 5126 C C . GLU C 1 139 ? 12.218 131.239 77.486 1.00 87.60 132 GLU C C 1
ATOM 5127 O O . GLU C 1 139 ? 11.392 132.148 77.500 1.00 87.11 132 GLU C O 1
ATOM 5133 N N . LEU C 1 140 ? 12.674 130.689 76.368 1.00 85.09 133 LEU C N 1
ATOM 5134 C CA . LEU C 1 140 ? 12.246 131.167 75.061 1.00 83.47 133 LEU C CA 1
ATOM 5135 C C . LEU C 1 140 ? 11.330 130.216 74.312 1.00 82.57 133 LEU C C 1
ATOM 5136 O O . LEU C 1 140 ? 11.722 129.104 73.986 1.00 82.61 133 LEU C O 1
ATOM 5141 N N . VAL C 1 141 ? 10.113 130.659 74.030 1.00 81.71 134 VAL C N 1
ATOM 5142 C CA . VAL C 1 141 ? 9.165 129.850 73.272 1.00 81.16 134 VAL C CA 1
ATOM 5143 C C . VAL C 1 141 ? 9.142 130.408 71.852 1.00 81.74 134 VAL C C 1
ATOM 5144 O O . VAL C 1 141 ? 9.146 131.620 71.654 1.00 82.96 134 VAL C O 1
ATOM 5148 N N . LEU C 1 142 ? 9.125 129.529 70.864 1.00 81.71 135 LEU C N 1
ATOM 5149 C CA . LEU C 1 142 ? 9.127 129.967 69.479 1.00 82.23 135 LEU C CA 1
ATOM 5150 C C . LEU C 1 142 ? 7.759 129.804 68.815 1.00 83.40 135 LEU C C 1
ATOM 5151 O O . LEU C 1 142 ? 7.257 128.697 68.660 1.00 83.79 135 LEU C O 1
ATOM 5156 N N . GLU C 1 143 ? 7.156 130.919 68.423 1.00 85.34 136 GLU C N 1
ATOM 5157 C CA . GLU C 1 143 ? 5.849 130.893 67.778 1.00 87.79 136 GLU C CA 1
ATOM 5158 C C . GLU C 1 143 ? 5.866 130.880 66.255 1.00 88.58 136 GLU C C 1
ATOM 5159 O O . GLU C 1 143 ? 6.527 131.693 65.612 1.00 88.27 136 GLU C O 1
ATOM 5165 N N . ASP C 1 144 ? 5.118 129.938 65.697 1.00 90.17 137 ASP C N 1
ATOM 5166 C CA . ASP C 1 144 ? 4.958 129.782 64.258 1.00 91.72 137 ASP C CA 1
ATOM 5167 C C . ASP C 1 144 ? 3.543 130.313 64.050 1.00 91.83 137 ASP C C 1
ATOM 5168 O O . ASP C 1 144 ? 2.834 130.532 65.036 1.00 92.65 137 ASP C O 1
ATOM 5173 N N . GLU C 1 145 ? 3.115 130.532 62.809 1.00 91.59 138 GLU C N 1
ATOM 5174 C CA . GLU C 1 145 ? 1.760 131.044 62.603 1.00 91.77 138 GLU C CA 1
ATOM 5175 C C . GLU C 1 145 ? 0.749 130.123 63.282 1.00 92.22 138 GLU C C 1
ATOM 5176 O O . GLU C 1 145 ? -0.217 130.575 63.906 1.00 92.43 138 GLU C O 1
ATOM 5182 N N . LEU C 1 146 ? 1.005 128.825 63.172 1.00 92.80 139 LEU C N 1
ATOM 5183 C CA . LEU C 1 146 ? 0.138 127.794 63.729 1.00 93.31 139 LEU C CA 1
ATOM 5184 C C . LEU C 1 146 ? 0.323 127.541 65.224 1.00 93.13 139 LEU C C 1
ATOM 5185 O O . LEU C 1 146 ? -0.420 128.069 66.047 1.00 93.14 139 LEU C O 1
ATOM 5190 N N . GLN C 1 147 ? 1.321 126.732 65.565 1.00 93.06 140 GLN C N 1
ATOM 5191 C CA . GLN C 1 147 ? 1.589 126.373 66.957 1.00 93.32 140 GLN C CA 1
ATOM 5192 C C . GLN C 1 147 ? 2.760 127.137 67.574 1.00 91.97 140 GLN C C 1
ATOM 5193 O O . GLN C 1 147 ? 3.230 128.120 67.008 1.00 92.15 140 GLN C O 1
ATOM 5199 N N . ARG C 1 148 ? 3.224 126.675 68.734 1.00 90.19 141 ARG C N 1
ATOM 5200 C CA . ARG C 1 148 ? 4.341 127.308 69.423 1.00 88.49 141 ARG C CA 1
ATOM 5201 C C . ARG C 1 148 ? 5.162 126.312 70.238 1.00 86.96 141 ARG C C 1
ATOM 5202 O O . ARG C 1 148 ? 4.689 125.781 71.240 1.00 87.07 141 ARG C O 1
ATOM 5210 N N . ILE C 1 149 ? 6.401 126.078 69.817 1.00 85.20 142 ILE C N 1
ATOM 5211 C CA . ILE C 1 149 ? 7.293 125.138 70.501 1.00 83.57 142 ILE C CA 1
ATOM 5212 C C . ILE C 1 149 ? 8.269 125.812 71.496 1.00 83.02 142 ILE C C 1
ATOM 5213 O O . ILE C 1 149 ? 8.625 126.976 71.336 1.00 83.16 142 ILE C O 1
ATOM 5218 N N . LYS C 1 150 ? 8.692 125.085 72.527 1.00 82.26 143 LYS C N 1
ATOM 5219 C CA . LYS C 1 150 ? 9.632 125.630 73.507 1.00 82.42 143 LYS C CA 1
ATOM 5220 C C . LYS C 1 150 ? 11.066 125.434 73.005 1.00 83.26 143 LYS C C 1
ATOM 5221 O O . LYS C 1 150 ? 11.273 124.742 72.008 1.00 84.01 143 LYS C O 1
ATOM 5227 N N . LEU C 1 151 ? 12.055 126.016 73.690 1.00 84.05 144 LEU C N 1
ATOM 5228 C CA . LEU C 1 151 ? 13.450 125.915 73.234 1.00 84.41 144 LEU C CA 1
ATOM 5229 C C . LEU C 1 151 ? 14.519 125.502 74.260 1.00 84.95 144 LEU C C 1
ATOM 5230 O O . LEU C 1 151 ? 14.514 125.950 75.413 1.00 84.65 144 LEU C O 1
ATOM 5235 N N . LYS C 1 152 ? 15.420 124.624 73.815 1.00 85.60 145 LYS C N 1
ATOM 5236 C CA . LYS C 1 152 ? 16.552 124.146 74.613 1.00 86.36 145 LYS C CA 1
ATOM 5237 C C . LYS C 1 152 ? 17.742 124.439 73.717 1.00 86.36 145 LYS C C 1
ATOM 5238 O O . LYS C 1 152 ? 17.587 124.952 72.608 1.00 86.53 145 LYS C O 1
ATOM 5244 N N . GLY C 1 153 ? 18.929 124.071 74.179 1.00 86.07 146 GLY C N 1
ATOM 5245 C CA . GLY C 1 153 ? 20.106 124.274 73.360 1.00 85.13 146 GLY C CA 1
ATOM 5246 C C . GLY C 1 153 ? 21.048 125.347 73.833 1.00 84.86 146 GLY C C 1
ATOM 5247 O O . GLY C 1 153 ? 21.168 125.629 75.027 1.00 84.77 146 GLY C O 1
ATOM 5248 N N . THR C 1 154 ? 21.731 125.946 72.873 1.00 84.82 147 THR C N 1
ATOM 5249 C CA . THR C 1 154 ? 22.679 126.996 73.177 1.00 85.14 147 THR C CA 1
ATOM 5250 C C . THR C 1 154 ? 22.242 128.322 72.565 1.00 84.78 147 THR C C 1
ATOM 5251 O O . THR C 1 154 ? 22.788 128.749 71.552 1.00 85.81 147 THR C O 1
ATOM 5255 N N . ILE C 1 155 ? 21.242 128.961 73.170 1.00 83.86 148 ILE C N 1
ATOM 5256 C CA . ILE C 1 155 ? 20.767 130.258 72.694 1.00 82.78 148 ILE C CA 1
ATOM 5257 C C . ILE C 1 155 ? 20.708 131.204 73.880 1.00 81.91 148 ILE C C 1
ATOM 5258 O O . ILE C 1 155 ? 20.092 130.904 74.905 1.00 81.29 148 ILE C O 1
ATOM 5263 N N . ASP C 1 156 ? 21.370 132.346 73.738 1.00 81.21 149 ASP C N 1
ATOM 5264 C CA . ASP C 1 156 ? 21.411 133.343 74.801 1.00 80.42 149 ASP C CA 1
ATOM 5265 C C . ASP C 1 156 ? 20.022 133.940 75.049 1.00 79.92 149 ASP C C 1
ATOM 5266 O O . ASP C 1 156 ? 19.334 134.343 74.105 1.00 80.27 149 ASP C O 1
ATOM 5271 N N . VAL C 1 157 ? 19.604 133.996 76.311 1.00 78.61 150 VAL C N 1
ATOM 5272 C CA . VAL C 1 157 ? 18.300 134.565 76.617 1.00 77.03 150 VAL C CA 1
ATOM 5273 C C . VAL C 1 157 ? 18.471 135.968 77.195 1.00 76.57 150 VAL C C 1
ATOM 5274 O O . VAL C 1 157 ? 17.704 136.888 76.889 1.00 76.44 150 VAL C O 1
ATOM 5278 N N . SER C 1 158 ? 19.488 136.133 78.029 1.00 75.97 151 SER C N 1
ATOM 5279 C CA . SER C 1 158 ? 19.765 137.438 78.597 1.00 75.41 151 SER C CA 1
ATOM 5280 C C . SER C 1 158 ? 19.912 138.431 77.444 1.00 74.32 151 SER C C 1
ATOM 5281 O O . SER C 1 158 ? 19.664 139.620 77.605 1.00 74.85 151 SER C O 1
ATOM 5284 N N . LYS C 1 159 ? 20.291 137.926 76.272 1.00 72.83 152 LYS C N 1
ATOM 5285 C CA . LYS C 1 159 ? 20.475 138.785 75.112 1.00 71.09 152 LYS C CA 1
ATOM 5286 C C . LYS C 1 159 ? 19.220 138.981 74.270 1.00 69.56 152 LYS C C 1
ATOM 5287 O O . LYS C 1 159 ? 18.864 140.115 73.982 1.00 70.83 152 LYS C O 1
ATOM 5293 N N . LEU C 1 160 ? 18.541 137.909 73.872 1.00 66.97 153 LEU C N 1
ATOM 5294 C CA . LEU C 1 160 ? 17.353 138.077 73.034 1.00 64.05 153 LEU C CA 1
ATOM 5295 C C . LEU C 1 160 ? 16.093 138.421 73.811 1.00 62.17 153 LEU C C 1
ATOM 5296 O O . LEU C 1 160 ? 16.023 138.186 75.018 1.00 62.31 153 LEU C O 1
ATOM 5301 N N . VAL C 1 161 ? 15.110 139.019 73.137 1.00 59.97 154 VAL C N 1
ATOM 5302 C CA . VAL C 1 161 ? 13.870 139.368 73.819 1.00 58.80 154 VAL C CA 1
ATOM 5303 C C . VAL C 1 161 ? 12.607 139.333 72.963 1.00 58.02 154 VAL C C 1
ATOM 5304 O O . VAL C 1 161 ? 12.638 139.513 71.738 1.00 58.14 154 VAL C O 1
ATOM 5308 N N . THR C 1 162 ? 11.497 139.105 73.662 1.00 56.46 155 THR C N 1
ATOM 5309 C CA . THR C 1 162 ? 10.160 138.995 73.098 1.00 55.07 155 THR C CA 1
ATOM 5310 C C . THR C 1 162 ? 9.899 139.839 71.872 1.00 55.04 155 THR C C 1
ATOM 5311 O O . THR C 1 162 ? 9.809 141.054 71.956 1.00 54.80 155 THR C O 1
ATOM 5315 N N . GLY C 1 163 ? 9.779 139.194 70.722 1.00 55.56 156 GLY C N 1
ATOM 5316 C CA . GLY C 1 163 ? 9.482 139.945 69.520 1.00 57.00 156 GLY C CA 1
ATOM 5317 C C . GLY C 1 163 ? 10.507 139.758 68.437 1.00 58.25 156 GLY C C 1
ATOM 5318 O O . GLY C 1 163 ? 10.262 140.099 67.279 1.00 59.23 156 GLY C O 1
ATOM 5319 N N . THR C 1 164 ? 11.655 139.209 68.808 1.00 58.56 157 THR C N 1
ATOM 5320 C CA . THR C 1 164 ? 12.721 138.989 67.849 1.00 59.31 157 THR C CA 1
ATOM 5321 C C . THR C 1 164 ? 12.261 138.005 66.781 1.00 59.67 157 THR C C 1
ATOM 5322 O O . THR C 1 164 ? 11.359 137.215 67.016 1.00 59.88 157 THR C O 1
ATOM 5326 N N . VAL C 1 165 ? 12.858 138.054 65.601 1.00 60.58 158 VAL C N 1
ATOM 5327 C CA . VAL C 1 165 ? 12.461 137.121 64.555 1.00 62.67 158 VAL C CA 1
ATOM 5328 C C . VAL C 1 165 ? 13.713 136.439 64.045 1.00 65.00 158 VAL C C 1
ATOM 5329 O O . VAL C 1 165 ? 14.435 137.001 63.217 1.00 66.52 158 VAL C O 1
ATOM 5333 N N . LEU C 1 166 ? 13.964 135.223 64.531 1.00 66.89 159 LEU C N 1
ATOM 5334 C CA . LEU C 1 166 ? 15.170 134.486 64.157 1.00 68.63 159 LEU C CA 1
ATOM 5335 C C . LEU C 1 166 ? 14.980 133.246 63.301 1.00 71.14 159 LEU C C 1
ATOM 5336 O O . LEU C 1 166 ? 13.854 132.847 62.986 1.00 71.42 159 LEU C O 1
ATOM 5341 N N . ALA C 1 167 ? 16.121 132.663 62.929 1.00 73.60 160 ALA C N 1
ATOM 5342 C CA . ALA C 1 167 ? 16.207 131.442 62.130 1.00 75.68 160 ALA C CA 1
ATOM 5343 C C . ALA C 1 167 ? 16.942 130.434 63.021 1.00 77.29 160 ALA C C 1
ATOM 5344 O O . ALA C 1 167 ? 18.180 130.385 63.042 1.00 78.31 160 ALA C O 1
ATOM 5346 N N . VAL C 1 168 ? 16.169 129.643 63.764 1.00 78.71 161 VAL C N 1
ATOM 5347 C CA . VAL C 1 168 ? 16.718 128.653 64.689 1.00 79.54 161 VAL C CA 1
ATOM 5348 C C . VAL C 1 168 ? 17.050 127.322 64.004 1.00 81.27 161 VAL C C 1
ATOM 5349 O O . VAL C 1 168 ? 16.394 126.936 63.028 1.00 81.34 161 VAL C O 1
ATOM 5353 N N . PHE C 1 169 ? 18.076 126.635 64.512 1.00 82.92 162 PHE C N 1
ATOM 5354 C CA . PHE C 1 169 ? 18.485 125.342 63.958 1.00 84.54 162 PHE C CA 1
ATOM 5355 C C . PHE C 1 169 ? 18.794 124.279 65.015 1.00 85.75 162 PHE C C 1
ATOM 5356 O O . PHE C 1 169 ? 19.674 124.442 65.865 1.00 85.62 162 PHE C O 1
ATOM 5364 N N . GLY C 1 170 ? 18.052 123.181 64.930 1.00 87.45 163 GLY C N 1
ATOM 5365 C CA . GLY C 1 170 ? 18.211 122.078 65.853 1.00 89.38 163 GLY C CA 1
ATOM 5366 C C . GLY C 1 170 ? 17.136 121.058 65.538 1.00 90.67 163 GLY C C 1
ATOM 5367 O O . GLY C 1 170 ? 16.606 121.026 64.422 1.00 90.87 163 GLY C O 1
ATOM 5368 N N . SER C 1 171 ? 16.788 120.237 66.518 1.00 91.48 164 SER C N 1
ATOM 5369 C CA . SER C 1 171 ? 15.773 119.221 66.302 1.00 92.12 164 SER C CA 1
ATOM 5370 C C . SER C 1 171 ? 14.817 119.162 67.477 1.00 92.31 164 SER C C 1
ATOM 5371 O O . SER C 1 171 ? 15.142 119.629 68.572 1.00 92.31 164 SER C O 1
ATOM 5374 N N . VAL C 1 172 ? 13.639 118.594 67.243 1.00 92.44 165 VAL C N 1
ATOM 5375 C CA . VAL C 1 172 ? 12.643 118.464 68.295 1.00 93.53 165 VAL C CA 1
ATOM 5376 C C . VAL C 1 172 ? 13.053 117.286 69.166 1.00 94.79 165 VAL C C 1
ATOM 5377 O O . VAL C 1 172 ? 13.549 116.287 68.656 1.00 95.14 165 VAL C O 1
ATOM 5381 N N . ARG C 1 173 ? 12.844 117.386 70.474 1.00 96.39 166 ARG C N 1
ATOM 5382 C CA . ARG C 1 173 ? 13.255 116.300 71.350 1.00 97.98 166 ARG C CA 1
ATOM 5383 C C . ARG C 1 173 ? 12.193 115.482 72.052 1.00 99.26 166 ARG C C 1
ATOM 5384 O O . ARG C 1 173 ? 10.995 115.771 71.994 1.00 99.12 166 ARG C O 1
ATOM 5392 N N . ASP C 1 174 ? 12.686 114.433 72.704 1.00 101.01 167 ASP C N 1
ATOM 5393 C CA . ASP C 1 174 ? 11.895 113.493 73.487 1.00 102.29 167 ASP C CA 1
ATOM 5394 C C . ASP C 1 174 ? 11.179 114.290 74.569 1.00 102.69 167 ASP C C 1
ATOM 5395 O O . ASP C 1 174 ? 10.170 113.852 75.130 1.00 103.03 167 ASP C O 1
ATOM 5400 N N . ASP C 1 175 ? 11.731 115.473 74.836 1.00 102.72 168 ASP C N 1
ATOM 5401 C CA . ASP C 1 175 ? 11.227 116.403 75.835 1.00 101.95 168 ASP C CA 1
ATOM 5402 C C . ASP C 1 175 ? 10.011 117.166 75.300 1.00 100.52 168 ASP C C 1
ATOM 5403 O O . ASP C 1 175 ? 9.150 117.603 76.063 1.00 100.48 168 ASP C O 1
ATOM 5408 N N . GLY C 1 176 ? 9.939 117.301 73.981 1.00 99.23 169 GLY C N 1
ATOM 5409 C CA . GLY C 1 176 ? 8.842 118.027 73.367 1.00 97.59 169 GLY C CA 1
ATOM 5410 C C . GLY C 1 176 ? 9.373 119.404 73.039 1.00 96.41 169 GLY C C 1
ATOM 5411 O O . GLY C 1 176 ? 8.802 120.124 72.217 1.00 95.99 169 GLY C O 1
ATOM 5412 N N . LYS C 1 177 ? 10.479 119.755 73.702 1.00 95.11 170 LYS C N 1
ATOM 5413 C CA . LYS C 1 177 ? 11.161 121.041 73.517 1.00 93.51 170 LYS C CA 1
ATOM 5414 C C . LYS C 1 177 ? 12.118 120.927 72.319 1.00 91.94 170 LYS C C 1
ATOM 5415 O O . LYS C 1 177 ? 12.593 119.834 71.997 1.00 91.64 170 LYS C O 1
ATOM 5421 N N . PHE C 1 178 ? 12.403 122.059 71.675 1.00 89.97 171 PHE C N 1
ATOM 5422 C CA . PHE C 1 178 ? 13.294 122.097 70.517 1.00 87.60 171 PHE C CA 1
ATOM 5423 C C . PHE C 1 178 ? 14.699 122.523 70.921 1.00 86.47 171 PHE C C 1
ATOM 5424 O O . PHE C 1 178 ? 14.916 123.647 71.372 1.00 85.68 171 PHE C O 1
ATOM 5432 N N . LEU C 1 179 ? 15.653 121.618 70.749 1.00 85.75 172 LEU C N 1
ATOM 5433 C CA . LEU C 1 179 ? 17.032 121.913 71.095 1.00 85.34 172 LEU C CA 1
ATOM 5434 C C . LEU C 1 179 ? 17.710 122.612 69.923 1.00 85.31 172 LEU C C 1
ATOM 5435 O O . LEU C 1 179 ? 17.639 122.145 68.777 1.00 85.04 172 LEU C O 1
ATOM 5440 N N . VAL C 1 180 ? 18.363 123.734 70.228 1.00 84.87 173 VAL C N 1
ATOM 5441 C CA . VAL C 1 180 ? 19.048 124.548 69.227 1.00 84.24 173 VAL C CA 1
ATOM 5442 C C . VAL C 1 180 ? 20.556 124.441 69.269 1.00 83.16 173 VAL C C 1
ATOM 5443 O O . VAL C 1 180 ? 21.167 124.462 70.340 1.00 83.17 173 VAL C O 1
ATOM 5447 N N . GLU C 1 181 ? 21.153 124.370 68.087 1.00 82.09 174 GLU C N 1
ATOM 5448 C CA . GLU C 1 181 ? 22.595 124.276 67.972 1.00 81.41 174 GLU C CA 1
ATOM 5449 C C . GLU C 1 181 ? 23.164 125.550 67.359 1.00 80.30 174 GLU C C 1
ATOM 5450 O O . GLU C 1 181 ? 24.304 125.937 67.641 1.00 79.72 174 GLU C O 1
ATOM 5456 N N . ASP C 1 182 ? 22.356 126.209 66.533 1.00 79.11 175 ASP C N 1
ATOM 5457 C CA . ASP C 1 182 ? 22.796 127.425 65.858 1.00 77.40 175 ASP C CA 1
ATOM 5458 C C . ASP C 1 182 ? 21.641 128.257 65.301 1.00 76.78 175 ASP C C 1
ATOM 5459 O O . ASP C 1 182 ? 20.707 127.732 64.706 1.00 77.39 175 ASP C O 1
ATOM 5464 N N . TYR C 1 183 ? 21.715 129.565 65.489 1.00 76.25 176 TYR C N 1
ATOM 5465 C CA . TYR C 1 183 ? 20.679 130.460 64.995 1.00 75.28 176 TYR C CA 1
ATOM 5466 C C . TYR C 1 183 ? 21.284 131.709 64.347 1.00 74.09 176 TYR C C 1
ATOM 5467 O O . TYR C 1 183 ? 22.455 132.044 64.574 1.00 74.14 176 TYR C O 1
ATOM 5476 N N . CYS C 1 184 ? 20.483 132.385 63.527 1.00 71.89 177 CYS C N 1
ATOM 5477 C CA . CYS C 1 184 ? 20.923 133.603 62.856 1.00 69.50 177 CYS C CA 1
ATOM 5478 C C . CYS C 1 184 ? 19.741 134.557 62.641 1.00 68.37 177 CYS C C 1
ATOM 5479 O O . CYS C 1 184 ? 18.583 134.181 62.855 1.00 68.28 177 CYS C O 1
ATOM 5482 N N . PHE C 1 185 ? 20.033 135.794 62.237 1.00 66.30 178 PHE C N 1
ATOM 5483 C CA . PHE C 1 185 ? 18.981 136.781 61.993 1.00 63.64 178 PHE C CA 1
ATOM 5484 C C . PHE C 1 185 ? 19.115 137.391 60.588 1.00 62.38 178 PHE C C 1
ATOM 5485 O O . PHE C 1 185 ? 20.113 137.164 59.897 1.00 62.72 178 PHE C O 1
ATOM 5493 N N . ALA C 1 186 ? 18.117 138.167 60.175 1.00 60.29 179 ALA C N 1
ATOM 5494 C CA . ALA C 1 186 ? 18.112 138.781 58.849 1.00 58.81 179 ALA C CA 1
ATOM 5495 C C . ALA C 1 186 ? 19.272 139.724 58.566 1.00 57.96 179 ALA C C 1
ATOM 5496 O O . ALA C 1 186 ? 19.670 139.918 57.421 1.00 56.66 179 ALA C O 1
ATOM 5498 N N . ASP C 1 187 ? 19.795 140.322 59.621 1.00 58.58 180 ASP C N 1
ATOM 5499 C CA . ASP C 1 187 ? 20.911 141.258 59.534 1.00 60.03 180 ASP C CA 1
ATOM 5500 C C . ASP C 1 187 ? 20.533 142.609 58.907 1.00 60.20 180 ASP C C 1
ATOM 5501 O O . ASP C 1 187 ? 19.493 143.186 59.229 1.00 60.70 180 ASP C O 1
ATOM 5506 N N . LEU C 1 188 ? 21.386 143.112 58.018 1.00 60.13 181 LEU C N 1
ATOM 5507 C CA . LEU C 1 188 ? 21.163 144.404 57.382 1.00 59.00 181 LEU C CA 1
ATOM 5508 C C . LEU C 1 188 ? 20.510 144.228 56.034 1.00 58.21 181 LEU C C 1
ATOM 5509 O O . LEU C 1 188 ? 20.794 143.277 55.326 1.00 57.74 181 LEU C O 1
ATOM 5514 N N . ALA C 1 189 ? 19.628 145.155 55.686 1.00 58.07 182 ALA C N 1
ATOM 5515 C CA . ALA C 1 189 ? 18.922 145.104 54.413 1.00 58.06 182 ALA C CA 1
ATOM 5516 C C . ALA C 1 189 ? 19.825 145.639 53.317 1.00 57.96 182 ALA C C 1
ATOM 5517 O O . ALA C 1 189 ? 20.936 146.075 53.598 1.00 58.52 182 ALA C O 1
ATOM 5519 N N . PRO C 1 190 ? 19.366 145.613 52.051 1.00 57.81 183 PRO C N 1
ATOM 5520 C CA . PRO C 1 190 ? 20.204 146.125 50.955 1.00 58.57 183 PRO C CA 1
ATOM 5521 C C . PRO C 1 190 ? 20.499 147.613 51.165 1.00 58.81 183 PRO C C 1
ATOM 5522 O O . PRO C 1 190 ? 19.753 148.293 51.869 1.00 59.14 183 PRO C O 1
ATOM 5526 N N . GLN C 1 191 ? 21.564 148.129 50.559 1.00 58.16 184 GLN C N 1
ATOM 5527 C CA . GLN C 1 191 ? 21.890 149.531 50.767 1.00 58.02 184 GLN C CA 1
ATOM 5528 C C . GLN C 1 191 ? 22.861 150.079 49.750 1.00 58.46 184 GLN C C 1
ATOM 5529 O O . GLN C 1 191 ? 24.023 149.683 49.715 1.00 59.43 184 GLN C O 1
ATOM 5535 N N . LYS C 1 192 ? 22.392 151.000 48.923 1.00 58.67 185 LYS C N 1
ATOM 5536 C CA . LYS C 1 192 ? 23.276 151.616 47.943 1.00 58.80 185 LYS C CA 1
ATOM 5537 C C . LYS C 1 192 ? 23.996 152.730 48.700 1.00 57.64 185 LYS C C 1
ATOM 5538 O O . LYS C 1 192 ? 23.424 153.339 49.605 1.00 57.67 185 LYS C O 1
ATOM 5544 N N . PRO C 1 193 ? 25.274 152.977 48.362 1.00 56.43 186 PRO C N 1
ATOM 5545 C CA . PRO C 1 193 ? 26.193 153.971 48.924 1.00 54.31 186 PRO C CA 1
ATOM 5546 C C . PRO C 1 193 ? 25.752 155.397 48.717 1.00 52.69 186 PRO C C 1
ATOM 5547 O O . PRO C 1 193 ? 25.290 155.752 47.636 1.00 53.29 186 PRO C O 1
ATOM 5551 N N . ALA C 1 194 ? 25.917 156.218 49.747 1.00 51.02 187 ALA C N 1
ATOM 5552 C CA . ALA C 1 194 ? 25.534 157.620 49.651 1.00 49.29 187 ALA C CA 1
ATOM 5553 C C . ALA C 1 194 ? 26.467 158.317 48.679 1.00 47.79 187 ALA C C 1
ATOM 5554 O O . ALA C 1 194 ? 27.670 158.055 48.669 1.00 47.10 187 ALA C O 1
ATOM 5556 N N . PRO C 1 195 ? 25.927 159.216 47.842 1.00 46.13 188 PRO C N 1
ATOM 5557 C CA . PRO C 1 195 ? 26.790 159.913 46.887 1.00 44.98 188 PRO C CA 1
ATOM 5558 C C . PRO C 1 195 ? 27.849 160.731 47.606 1.00 44.07 188 PRO C C 1
ATOM 5559 O O . PRO C 1 195 ? 27.665 161.160 48.743 1.00 44.00 188 PRO C O 1
ATOM 5563 N N . PRO C 1 196 ? 28.976 160.961 46.938 1.00 43.19 189 PRO C N 1
ATOM 5564 C CA . PRO C 1 196 ? 30.124 161.716 47.438 1.00 42.86 189 PRO C CA 1
ATOM 5565 C C . PRO C 1 196 ? 29.830 163.196 47.642 1.00 42.74 189 PRO C C 1
ATOM 5566 O O . PRO C 1 196 ? 29.094 163.801 46.874 1.00 44.08 189 PRO C O 1
ATOM 5570 N N . LEU C 1 197 ? 30.415 163.782 48.677 1.00 42.41 190 LEU C N 1
ATOM 5571 C CA . LEU C 1 197 ? 30.230 165.199 48.950 1.00 41.24 190 LEU C CA 1
ATOM 5572 C C . LEU C 1 197 ? 31.571 165.846 48.746 1.00 41.74 190 LEU C C 1
ATOM 5573 O O . LEU C 1 197 ? 32.593 165.268 49.099 1.00 42.82 190 LEU C O 1
ATOM 5578 N N . ASP C 1 198 ? 31.594 167.044 48.187 1.00 42.07 191 ASP C N 1
ATOM 5579 C CA . ASP C 1 198 ? 32.877 167.677 47.967 1.00 42.73 191 ASP C CA 1
ATOM 5580 C C . ASP C 1 198 ? 33.316 168.505 49.139 1.00 42.09 191 ASP C C 1
ATOM 5581 O O . ASP C 1 198 ? 34.498 168.651 49.391 1.00 43.62 191 ASP C O 1
ATOM 5586 N N . THR C 1 199 ? 32.366 169.047 49.869 1.00 40.91 192 THR C N 1
ATOM 5587 C CA . THR C 1 199 ? 32.715 169.862 51.006 1.00 40.69 192 THR C CA 1
ATOM 5588 C C . THR C 1 199 ? 31.965 169.321 52.189 1.00 38.93 192 THR C C 1
ATOM 5589 O O . THR C 1 199 ? 30.806 168.960 52.060 1.00 39.26 192 THR C O 1
ATOM 5593 N N . ASP C 1 200 ? 32.601 169.281 53.350 1.00 37.30 193 ASP C N 1
ATOM 5594 C CA . ASP C 1 200 ? 31.926 168.752 54.529 1.00 34.74 193 ASP C CA 1
ATOM 5595 C C . ASP C 1 200 ? 30.645 169.478 54.889 1.00 30.63 193 ASP C C 1
ATOM 5596 O O . ASP C 1 200 ? 30.534 170.669 54.703 1.00 27.15 193 ASP C O 1
ATOM 5601 N N . ARG C 1 201 ? 29.681 168.711 55.386 1.00 28.79 194 ARG C N 1
ATOM 5602 C CA . ARG C 1 201 ? 28.376 169.198 55.807 1.00 28.12 194 ARG C CA 1
ATOM 5603 C C . ARG C 1 201 ? 28.138 168.539 57.137 1.00 27.27 194 ARG C C 1
ATOM 5604 O O . ARG C 1 201 ? 28.389 167.358 57.288 1.00 27.86 194 ARG C O 1
ATOM 5612 N N . PHE C 1 202 ? 27.649 169.278 58.111 1.00 27.01 195 PHE C N 1
ATOM 5613 C CA . PHE C 1 202 ? 27.430 168.671 59.416 1.00 27.66 195 PHE C CA 1
ATOM 5614 C C . PHE C 1 202 ? 25.966 168.567 59.821 1.00 26.75 195 PHE C C 1
ATOM 5615 O O . PHE C 1 202 ? 25.115 169.327 59.383 1.00 28.37 195 PHE C O 1
ATOM 5623 N N . VAL C 1 203 ? 25.683 167.618 60.687 1.00 24.87 196 VAL C N 1
ATOM 5624 C CA . VAL C 1 203 ? 24.343 167.454 61.194 1.00 23.57 196 VAL C CA 1
ATOM 5625 C C . VAL C 1 203 ? 24.549 167.405 62.696 1.00 23.51 196 VAL C C 1
ATOM 5626 O O . VAL C 1 203 ? 25.269 166.566 63.204 1.00 23.89 196 VAL C O 1
ATOM 5630 N N . LEU C 1 204 ? 23.946 168.329 63.412 1.00 23.68 197 LEU C N 1
ATOM 5631 C CA . LEU C 1 204 ? 24.116 168.348 64.837 1.00 24.17 197 LEU C CA 1
ATOM 5632 C C . LEU C 1 204 ? 22.969 167.582 65.441 1.00 25.38 197 LEU C C 1
ATOM 5633 O O . LEU C 1 204 ? 21.808 167.952 65.248 1.00 26.34 197 LEU C O 1
ATOM 5638 N N . LEU C 1 205 ? 23.298 166.505 66.155 1.00 25.40 198 LEU C N 1
ATOM 5639 C CA . LEU C 1 205 ? 22.296 165.682 66.830 1.00 24.75 198 LEU C CA 1
ATOM 5640 C C . LEU C 1 205 ? 22.302 166.002 68.326 1.00 23.71 198 LEU C C 1
ATOM 5641 O O . LEU C 1 205 ? 23.340 165.952 68.978 1.00 24.93 198 LEU C O 1
ATOM 5646 N N . VAL C 1 206 ? 21.145 166.346 68.863 1.00 21.89 199 VAL C N 1
ATOM 5647 C CA . VAL C 1 206 ? 21.041 166.665 70.271 1.00 21.39 199 VAL C CA 1
ATOM 5648 C C . VAL C 1 206 ? 19.842 165.973 70.853 1.00 22.14 199 VAL C C 1
ATOM 5649 O O . VAL C 1 206 ? 18.921 165.611 70.144 1.00 22.73 199 VAL C O 1
ATOM 5653 N N . SER C 1 207 ? 19.816 165.807 72.155 1.00 22.95 200 SER C N 1
ATOM 5654 C CA . SER C 1 207 ? 18.661 165.160 72.727 1.00 24.93 200 SER C CA 1
ATOM 5655 C C . SER C 1 207 ? 18.604 165.317 74.232 1.00 26.64 200 SER C C 1
ATOM 5656 O O . SER C 1 207 ? 19.634 165.441 74.888 1.00 29.05 200 SER C O 1
ATOM 5659 N N . GLY C 1 208 ? 17.401 165.314 74.783 1.00 26.10 201 GLY C N 1
ATOM 5660 C CA . GLY C 1 208 ? 17.269 165.467 76.215 1.00 28.05 201 GLY C CA 1
ATOM 5661 C C . GLY C 1 208 ? 17.491 166.871 76.788 1.00 30.57 201 GLY C C 1
ATOM 5662 O O . GLY C 1 208 ? 18.034 167.000 77.887 1.00 32.86 201 GLY C O 1
ATOM 5663 N N . LEU C 1 209 ? 17.081 167.928 76.088 1.00 30.99 202 LEU C N 1
ATOM 5664 C CA . LEU C 1 209 ? 17.261 169.283 76.615 1.00 31.42 202 LEU C CA 1
ATOM 5665 C C . LEU C 1 209 ? 16.644 169.379 77.993 1.00 33.06 202 LEU C C 1
ATOM 5666 O O . LEU C 1 209 ? 17.100 170.136 78.838 1.00 32.52 202 LEU C O 1
ATOM 5671 N N . GLY C 1 210 ? 15.591 168.604 78.196 1.00 35.69 203 GLY C N 1
ATOM 5672 C CA . GLY C 1 210 ? 14.905 168.568 79.474 1.00 40.63 203 GLY C CA 1
ATOM 5673 C C . GLY C 1 210 ? 14.633 169.876 80.197 1.00 43.01 203 GLY C C 1
ATOM 5674 O O . GLY C 1 210 ? 15.167 170.117 81.278 1.00 44.07 203 GLY C O 1
ATOM 5675 N N . LEU C 1 211 ? 13.789 170.718 79.622 1.00 44.84 204 LEU C N 1
ATOM 5676 C CA . LEU C 1 211 ? 13.461 171.975 80.256 1.00 47.44 204 LEU C CA 1
ATOM 5677 C C . LEU C 1 211 ? 12.452 171.707 81.354 1.00 52.20 204 LEU C C 1
ATOM 5678 O O . LEU C 1 211 ? 11.613 170.817 81.232 1.00 52.63 204 LEU C O 1
ATOM 5683 N N . GLY C 1 212 ? 12.552 172.463 82.440 1.00 57.99 205 GLY C N 1
ATOM 5684 C CA . GLY C 1 212 ? 11.646 172.269 83.558 1.00 65.10 205 GLY C CA 1
ATOM 5685 C C . GLY C 1 212 ? 12.376 172.094 84.881 1.00 70.41 205 GLY C C 1
ATOM 5686 O O . GLY C 1 212 ? 12.003 172.711 85.883 1.00 71.36 205 GLY C O 1
ATOM 5687 N N . GLY C 1 213 ? 13.407 171.247 84.889 1.00 74.85 206 GLY C N 1
ATOM 5688 C CA . GLY C 1 213 ? 14.199 171.012 86.093 1.00 79.98 206 GLY C CA 1
ATOM 5689 C C . GLY C 1 213 ? 15.669 170.845 85.723 1.00 83.91 206 GLY C C 1
ATOM 5690 O O . GLY C 1 213 ? 15.995 170.766 84.529 1.00 84.98 206 GLY C O 1
ATOM 5691 N N . GLY C 1 214 ? 16.562 170.817 86.718 1.00 86.79 207 GLY C N 1
ATOM 5692 C CA . GLY C 1 214 ? 17.986 170.628 86.429 1.00 90.31 207 GLY C CA 1
ATOM 5693 C C . GLY C 1 214 ? 19.025 171.692 86.812 1.00 92.05 207 GLY C C 1
ATOM 5694 O O . GLY C 1 214 ? 20.239 171.415 86.803 1.00 92.64 207 GLY C O 1
ATOM 5695 N N . GLY C 1 215 ? 18.580 172.904 87.140 1.00 92.83 208 GLY C N 1
ATOM 5696 C CA . GLY C 1 215 ? 19.525 173.951 87.499 1.00 92.47 208 GLY C CA 1
ATOM 5697 C C . GLY C 1 215 ? 20.087 174.727 86.311 1.00 92.07 208 GLY C C 1
ATOM 5698 O O . GLY C 1 215 ? 20.544 174.145 85.318 1.00 91.81 208 GLY C O 1
ATOM 5699 N N . GLY C 1 216 ? 20.062 176.053 86.438 1.00 91.56 209 GLY C N 1
ATOM 5700 C CA . GLY C 1 216 ? 20.544 176.951 85.400 1.00 90.27 209 GLY C CA 1
ATOM 5701 C C . GLY C 1 216 ? 21.844 176.603 84.695 1.00 89.18 209 GLY C C 1
ATOM 5702 O O . GLY C 1 216 ? 22.120 177.141 83.620 1.00 89.46 209 GLY C O 1
ATOM 5703 N N . GLU C 1 217 ? 22.654 175.724 85.283 1.00 87.84 210 GLU C N 1
ATOM 5704 C CA . GLU C 1 217 ? 23.922 175.340 84.647 1.00 85.64 210 GLU C CA 1
ATOM 5705 C C . GLU C 1 217 ? 23.552 174.591 83.374 1.00 81.35 210 GLU C C 1
ATOM 5706 O O . GLU C 1 217 ? 24.189 174.759 82.318 1.00 81.15 210 GLU C O 1
ATOM 5712 N N . SER C 1 218 ? 22.507 173.771 83.488 1.00 75.57 211 SER C N 1
ATOM 5713 C CA . SER C 1 218 ? 22.014 173.015 82.346 1.00 69.67 211 SER C CA 1
ATOM 5714 C C . SER C 1 218 ? 21.734 174.054 81.239 1.00 65.08 211 SER C C 1
ATOM 5715 O O . SER C 1 218 ? 21.886 173.765 80.042 1.00 65.06 211 SER C O 1
ATOM 5718 N N . LEU C 1 219 ? 21.377 175.271 81.664 1.00 58.07 212 LEU C N 1
ATOM 5719 C CA . LEU C 1 219 ? 21.053 176.360 80.757 1.00 50.48 212 LEU C CA 1
ATOM 5720 C C . LEU C 1 219 ? 22.214 176.940 80.006 1.00 46.64 212 LEU C C 1
ATOM 5721 O O . LEU C 1 219 ? 22.292 176.783 78.802 1.00 45.90 212 LEU C O 1
ATOM 5726 N N . LEU C 1 220 ? 23.118 177.619 80.691 1.00 43.73 213 LEU C N 1
ATOM 5727 C CA . LEU C 1 220 ? 24.249 178.215 79.980 1.00 41.51 213 LEU C CA 1
ATOM 5728 C C . LEU C 1 220 ? 24.807 177.240 78.970 1.00 39.48 213 LEU C C 1
ATOM 5729 O O . LEU C 1 220 ? 25.178 177.616 77.853 1.00 36.59 213 LEU C O 1
ATOM 5734 N N . GLY C 1 221 ? 24.870 175.980 79.387 1.00 38.67 214 GLY C N 1
ATOM 5735 C CA . GLY C 1 221 ? 25.372 174.953 78.505 1.00 38.32 214 GLY C CA 1
ATOM 5736 C C . GLY C 1 221 ? 24.539 174.972 77.241 1.00 38.06 214 GLY C C 1
ATOM 5737 O O . GLY C 1 221 ? 25.058 175.035 76.115 1.00 37.46 214 GLY C O 1
ATOM 5738 N N . THR C 1 222 ? 23.227 174.934 77.441 1.00 37.46 215 THR C N 1
ATOM 5739 C CA . THR C 1 222 ? 22.282 174.956 76.339 1.00 35.90 215 THR C CA 1
ATOM 5740 C C . THR C 1 222 ? 22.447 176.219 75.496 1.00 35.13 215 THR C C 1
ATOM 5741 O O . THR C 1 222 ? 22.479 176.140 74.269 1.00 34.56 215 THR C O 1
ATOM 5745 N N . GLN C 1 223 ? 22.562 177.379 76.142 1.00 34.80 216 GLN C N 1
ATOM 5746 C CA . GLN C 1 223 ? 22.728 178.617 75.398 1.00 34.28 216 GLN C CA 1
ATOM 5747 C C . GLN C 1 223 ? 23.942 178.465 74.504 1.00 34.02 216 GLN C C 1
ATOM 5748 O O . GLN C 1 223 ? 23.855 178.681 73.292 1.00 34.27 216 GLN C O 1
ATOM 5754 N N . LEU C 1 224 ? 25.071 178.075 75.097 1.00 32.91 217 LEU C N 1
ATOM 5755 C CA . LEU C 1 224 ? 26.305 177.881 74.331 1.00 30.63 217 LEU C CA 1
ATOM 5756 C C . LEU C 1 224 ? 26.070 176.961 73.145 1.00 29.72 217 LEU C C 1
ATOM 5757 O O . LEU C 1 224 ? 26.534 177.236 72.047 1.00 29.20 217 LEU C O 1
ATOM 5762 N N . LEU C 1 225 ? 25.349 175.867 73.363 1.00 28.91 218 LEU C N 1
ATOM 5763 C CA . LEU C 1 225 ? 25.051 174.953 72.266 1.00 28.95 218 LEU C CA 1
ATOM 5764 C C . LEU C 1 225 ? 24.448 175.759 71.140 1.00 30.44 218 LEU C C 1
ATOM 5765 O O . LEU C 1 225 ? 25.054 175.899 70.073 1.00 30.87 218 LEU C O 1
ATOM 5770 N N . VAL C 1 226 ? 23.259 176.305 71.397 1.00 31.15 219 VAL C N 1
ATOM 5771 C CA . VAL C 1 226 ? 22.551 177.115 70.417 1.00 32.16 219 VAL C CA 1
ATOM 5772 C C . VAL C 1 226 ? 23.471 178.131 69.741 1.00 33.99 219 VAL C C 1
ATOM 5773 O O . VAL C 1 226 ? 23.603 178.171 68.507 1.00 34.57 219 VAL C O 1
ATOM 5777 N N . ASP C 1 227 ? 24.100 178.949 70.573 1.00 34.63 220 ASP C N 1
ATOM 5778 C CA . ASP C 1 227 ? 24.998 179.981 70.102 1.00 35.19 220 ASP C CA 1
ATOM 5779 C C . ASP C 1 227 ? 26.136 179.489 69.242 1.00 33.43 220 ASP C C 1
ATOM 5780 O O . ASP C 1 227 ? 26.756 180.293 68.560 1.00 34.85 220 ASP C O 1
ATOM 5785 N N . VAL C 1 228 ? 26.460 178.201 69.276 1.00 30.38 221 VAL C N 1
ATOM 5786 C CA . VAL C 1 228 ? 27.556 177.761 68.425 1.00 27.79 221 VAL C CA 1
ATOM 5787 C C . VAL C 1 228 ? 27.053 177.530 67.013 1.00 28.25 221 VAL C C 1
ATOM 5788 O O . VAL C 1 228 ? 27.699 177.934 66.032 1.00 28.84 221 VAL C O 1
ATOM 5792 N N . VAL C 1 229 ? 25.891 176.888 66.908 1.00 26.47 222 VAL C N 1
ATOM 5793 C CA . VAL C 1 229 ? 25.330 176.604 65.605 1.00 24.52 222 VAL C CA 1
ATOM 5794 C C . VAL C 1 229 ? 24.817 177.868 64.999 1.00 25.20 222 VAL C C 1
ATOM 5795 O O . VAL C 1 229 ? 24.860 178.047 63.794 1.00 27.52 222 VAL C O 1
ATOM 5799 N N . THR C 1 230 ? 24.315 178.745 65.847 1.00 24.47 223 THR C N 1
ATOM 5800 C CA . THR C 1 230 ? 23.760 179.989 65.388 1.00 24.99 223 THR C CA 1
ATOM 5801 C C . THR C 1 230 ? 24.791 180.896 64.759 1.00 26.52 223 THR C C 1
ATOM 5802 O O . THR C 1 230 ? 24.502 181.589 63.782 1.00 26.70 223 THR C O 1
ATOM 5806 N N . GLY C 1 231 ? 25.992 180.894 65.329 1.00 27.21 224 GLY C N 1
ATOM 5807 C CA . GLY C 1 231 ? 27.062 181.746 64.833 1.00 28.67 224 GLY C CA 1
ATOM 5808 C C . GLY C 1 231 ? 27.402 182.854 65.822 1.00 30.17 224 GLY C C 1
ATOM 5809 O O . GLY C 1 231 ? 28.202 183.738 65.533 1.00 30.98 224 GLY C O 1
ATOM 5810 N N . GLN C 1 232 ? 26.785 182.806 66.997 1.00 30.78 225 GLN C N 1
ATOM 5811 C CA . GLN C 1 232 ? 27.018 183.796 68.026 1.00 30.81 225 GLN C CA 1
ATOM 5812 C C . GLN C 1 232 ? 28.429 183.716 68.593 1.00 30.25 225 GLN C C 1
ATOM 5813 O O . GLN C 1 232 ? 29.204 184.648 68.424 1.00 30.35 225 GLN C O 1
ATOM 5819 N N . LEU C 1 233 ? 28.785 182.610 69.252 1.00 29.36 226 LEU C N 1
ATOM 5820 C CA . LEU C 1 233 ? 30.118 182.516 69.844 1.00 27.25 226 LEU C CA 1
ATOM 5821 C C . LEU C 1 233 ? 31.169 181.894 68.954 1.00 26.54 226 LEU C C 1
ATOM 5822 O O . LEU C 1 233 ? 30.874 181.401 67.873 1.00 24.68 226 LEU C O 1
ATOM 5827 N N . GLY C 1 234 ? 32.408 181.946 69.434 1.00 27.63 227 GLY C N 1
ATOM 5828 C CA . GLY C 1 234 ? 33.540 181.406 68.698 1.00 28.75 227 GLY C CA 1
ATOM 5829 C C . GLY C 1 234 ? 34.169 182.390 67.726 1.00 28.37 227 GLY C C 1
ATOM 5830 O O . GLY C 1 234 ? 33.625 183.456 67.462 1.00 28.62 227 GLY C O 1
ATOM 5831 N N . ASP C 1 235 ? 35.325 182.028 67.193 1.00 28.49 228 ASP C N 1
ATOM 5832 C CA . ASP C 1 235 ? 36.023 182.863 66.234 1.00 29.13 228 ASP C CA 1
ATOM 5833 C C . ASP C 1 235 ? 35.628 182.364 64.845 1.00 29.76 228 ASP C C 1
ATOM 5834 O O . ASP C 1 235 ? 34.993 181.327 64.708 1.00 29.25 228 ASP C O 1
ATOM 5839 N N . GLU C 1 236 ? 36.014 183.104 63.818 1.00 30.65 229 GLU C N 1
ATOM 5840 C CA . GLU C 1 236 ? 35.713 182.741 62.446 1.00 31.97 229 GLU C CA 1
ATOM 5841 C C . GLU C 1 236 ? 35.951 181.280 62.064 1.00 32.68 229 GLU C C 1
ATOM 5842 O O . GLU C 1 236 ? 35.308 180.762 61.165 1.00 33.35 229 GLU C O 1
ATOM 5848 N N . GLY C 1 237 ? 36.880 180.606 62.723 1.00 33.13 230 GLY C N 1
ATOM 5849 C CA . GLY C 1 237 ? 37.115 179.217 62.372 1.00 31.24 230 GLY C CA 1
ATOM 5850 C C . GLY C 1 237 ? 35.906 178.406 62.763 1.00 29.85 230 GLY C C 1
ATOM 5851 O O . GLY C 1 237 ? 35.332 177.718 61.937 1.00 30.36 230 GLY C O 1
ATOM 5852 N N . GLU C 1 238 ? 35.541 178.486 64.038 1.00 28.57 231 GLU C N 1
ATOM 5853 C CA . GLU C 1 238 ? 34.387 177.789 64.571 1.00 28.16 231 GLU C CA 1
ATOM 5854 C C . GLU C 1 238 ? 33.222 178.100 63.671 1.00 27.88 231 GLU C C 1
ATOM 5855 O O . GLU C 1 238 ? 32.605 177.214 63.093 1.00 28.19 231 GLU C O 1
ATOM 5861 N N . GLN C 1 239 ? 32.929 179.397 63.594 1.00 27.96 232 GLN C N 1
ATOM 5862 C CA . GLN C 1 239 ? 31.834 179.955 62.811 1.00 26.47 232 GLN C CA 1
ATOM 5863 C C . GLN C 1 239 ? 31.790 179.466 61.369 1.00 25.40 232 GLN C C 1
ATOM 5864 O O . GLN C 1 239 ? 30.795 178.892 60.944 1.00 25.70 232 GLN C O 1
ATOM 5870 N N . CYS C 1 240 ? 32.854 179.668 60.615 1.00 24.12 233 CYS C N 1
ATOM 5871 C CA . CYS C 1 240 ? 32.845 179.191 59.251 1.00 24.51 233 CYS C CA 1
ATOM 5872 C C . CYS C 1 240 ? 32.537 177.702 59.183 1.00 25.20 233 CYS C C 1
ATOM 5873 O O . CYS C 1 240 ? 32.027 177.226 58.178 1.00 28.50 233 CYS C O 1
ATOM 5876 N N . SER C 1 241 ? 32.838 176.946 60.226 1.00 24.21 234 SER C N 1
ATOM 5877 C CA . SER C 1 241 ? 32.516 175.529 60.178 1.00 23.74 234 SER C CA 1
ATOM 5878 C C . SER C 1 241 ? 31.129 175.246 60.721 1.00 22.44 234 SER C C 1
ATOM 5879 O O . SER C 1 241 ? 30.436 174.381 60.233 1.00 22.14 234 SER C O 1
ATOM 5882 N N . ALA C 1 242 ? 30.714 175.965 61.744 1.00 22.95 235 ALA C N 1
ATOM 5883 C CA . ALA C 1 242 ? 29.369 175.769 62.258 1.00 23.67 235 ALA C CA 1
ATOM 5884 C C . ALA C 1 242 ? 28.477 176.102 61.071 1.00 23.91 235 ALA C C 1
ATOM 5885 O O . ALA C 1 242 ? 27.431 175.491 60.852 1.00 21.66 235 ALA C O 1
ATOM 5887 N N . ALA C 1 243 ? 28.925 177.091 60.307 1.00 25.23 236 ALA C N 1
ATOM 5888 C CA . ALA C 1 243 ? 28.224 177.531 59.111 1.00 27.62 236 ALA C CA 1
ATOM 5889 C C . ALA C 1 243 ? 27.997 176.340 58.190 1.00 28.05 236 ALA C C 1
ATOM 5890 O O . ALA C 1 243 ? 26.991 176.258 57.483 1.00 28.80 236 ALA C O 1
ATOM 5892 N N . HIS C 1 244 ? 28.954 175.425 58.185 1.00 27.33 237 HIS C N 1
ATOM 5893 C CA . HIS C 1 244 ? 28.828 174.247 57.362 1.00 25.98 237 HIS C CA 1
ATOM 5894 C C . HIS C 1 244 ? 27.821 173.229 57.904 1.00 26.50 237 HIS C C 1
ATOM 5895 O O . HIS C 1 244 ? 27.646 172.162 57.320 1.00 27.79 237 HIS C O 1
ATOM 5902 N N . VAL C 1 245 ? 27.156 173.539 59.014 1.00 26.32 238 VAL C N 1
ATOM 5903 C CA . VAL C 1 245 ? 26.168 172.596 59.540 1.00 25.64 238 VAL C CA 1
ATOM 5904 C C . VAL C 1 245 ? 24.915 172.685 58.679 1.00 25.48 238 VAL C C 1
ATOM 5905 O O . VAL C 1 245 ? 24.340 173.760 58.522 1.00 25.29 238 VAL C O 1
ATOM 5909 N N . SER C 1 246 ? 24.488 171.550 58.138 1.00 24.78 239 SER C N 1
ATOM 5910 C CA . SER C 1 246 ? 23.328 171.522 57.267 1.00 23.82 239 SER C CA 1
ATOM 5911 C C . SER C 1 246 ? 21.988 171.393 57.949 1.00 23.25 239 SER C C 1
ATOM 5912 O O . SER C 1 246 ? 21.027 172.002 57.499 1.00 23.20 239 SER C O 1
ATOM 5915 N N . ARG C 1 247 ? 21.896 170.607 59.012 1.00 22.93 240 ARG C N 1
ATOM 5916 C CA . ARG C 1 247 ? 20.619 170.490 59.701 1.00 26.01 240 ARG C CA 1
ATOM 5917 C C . ARG C 1 247 ? 20.810 170.157 61.176 1.00 27.02 240 ARG C C 1
ATOM 5918 O O . ARG C 1 247 ? 21.898 169.792 61.588 1.00 28.88 240 ARG C O 1
ATOM 5926 N N . VAL C 1 248 ? 19.764 170.319 61.977 1.00 27.19 241 VAL C N 1
ATOM 5927 C CA . VAL C 1 248 ? 19.844 170.047 63.400 1.00 27.16 241 VAL C CA 1
ATOM 5928 C C . VAL C 1 248 ? 18.663 169.210 63.832 1.00 28.78 241 VAL C C 1
ATOM 5929 O O . VAL C 1 248 ? 17.520 169.645 63.726 1.00 30.61 241 VAL C O 1
ATOM 5933 N N . ILE C 1 249 ? 18.943 168.019 64.344 1.00 28.30 242 ILE C N 1
ATOM 5934 C CA . ILE C 1 249 ? 17.894 167.123 64.810 1.00 27.45 242 ILE C CA 1
ATOM 5935 C C . ILE C 1 249 ? 17.827 167.056 66.347 1.00 27.16 242 ILE C C 1
ATOM 5936 O O . ILE C 1 249 ? 18.824 166.767 67.014 1.00 25.90 242 ILE C O 1
ATOM 5941 N N . LEU C 1 250 ? 16.659 167.339 66.906 1.00 26.32 243 LEU C N 1
ATOM 5942 C CA . LEU C 1 250 ? 16.490 167.242 68.347 1.00 26.67 243 LEU C CA 1
ATOM 5943 C C . LEU C 1 250 ? 15.674 165.974 68.546 1.00 28.71 243 LEU C C 1
ATOM 5944 O O . LEU C 1 250 ? 14.514 165.927 68.145 1.00 30.32 243 LEU C O 1
ATOM 5949 N N . ALA C 1 251 ? 16.251 164.949 69.166 1.00 29.61 244 ALA C N 1
ATOM 5950 C CA . ALA C 1 251 ? 15.512 163.707 69.355 1.00 29.95 244 ALA C CA 1
ATOM 5951 C C . ALA C 1 251 ? 14.899 163.537 70.716 1.00 30.74 244 ALA C C 1
ATOM 5952 O O . ALA C 1 251 ? 15.514 163.012 71.636 1.00 32.35 244 ALA C O 1
ATOM 5954 N N . GLY C 1 252 ? 13.676 164.011 70.838 1.00 31.71 245 GLY C N 1
ATOM 5955 C CA . GLY C 1 252 ? 12.924 163.873 72.073 1.00 34.03 245 GLY C CA 1
ATOM 5956 C C . GLY C 1 252 ? 13.404 164.360 73.423 1.00 34.41 245 GLY C C 1
ATOM 5957 O O . GLY C 1 252 ? 14.559 164.710 73.615 1.00 34.15 245 GLY C O 1
ATOM 5958 N N . ASN C 1 253 ? 12.467 164.343 74.365 1.00 36.43 246 ASN C N 1
ATOM 5959 C CA . ASN C 1 253 ? 12.696 164.779 75.725 1.00 38.94 246 ASN C CA 1
ATOM 5960 C C . ASN C 1 253 ? 13.194 166.179 75.725 1.00 39.56 246 ASN C C 1
ATOM 5961 O O . ASN C 1 253 ? 14.296 166.443 76.172 1.00 40.74 246 ASN C O 1
ATOM 5966 N N . LEU C 1 254 ? 12.402 167.095 75.214 1.00 39.67 247 LEU C N 1
ATOM 5967 C CA . LEU C 1 254 ? 12.882 168.436 75.229 1.00 41.60 247 LEU C CA 1
ATOM 5968 C C . LEU C 1 254 ? 12.381 169.069 76.499 1.00 44.54 247 LEU C C 1
ATOM 5969 O O . LEU C 1 254 ? 13.011 169.969 77.044 1.00 46.28 247 LEU C O 1
ATOM 5974 N N . LEU C 1 255 ? 11.267 168.552 76.997 1.00 47.41 248 LEU C N 1
ATOM 5975 C CA . LEU C 1 255 ? 10.667 169.045 78.229 1.00 51.00 248 LEU C CA 1
ATOM 5976 C C . LEU C 1 255 ? 10.645 167.843 79.147 1.00 54.62 248 LEU C C 1
ATOM 5977 O O . LEU C 1 255 ? 10.584 166.726 78.658 1.00 56.04 248 LEU C O 1
ATOM 5982 N N . SER C 1 256 ? 10.692 168.035 80.457 1.00 58.89 249 SER C N 1
ATOM 5983 C CA . SER C 1 256 ? 10.642 166.868 81.316 1.00 64.19 249 SER C CA 1
ATOM 5984 C C . SER C 1 256 ? 9.872 167.106 82.578 1.00 67.69 249 SER C C 1
ATOM 5985 O O . SER C 1 256 ? 9.840 168.221 83.101 1.00 67.06 249 SER C O 1
ATOM 5988 N N . HIS C 1 257 ? 9.280 166.017 83.067 1.00 73.07 250 HIS C N 1
ATOM 5989 C CA . HIS C 1 257 ? 8.419 166.010 84.254 1.00 77.69 250 HIS C CA 1
ATOM 5990 C C . HIS C 1 257 ? 8.872 164.994 85.318 1.00 77.86 250 HIS C C 1
ATOM 5991 O O . HIS C 1 257 ? 9.318 163.886 84.998 1.00 78.23 250 HIS C O 1
ATOM 5998 N N . LEU C 1 271 ? -0.034 172.385 94.300 1.00 108.13 264 LEU C N 1
ATOM 5999 C CA . LEU C 1 271 ? 0.652 171.750 93.175 1.00 108.23 264 LEU C CA 1
ATOM 6000 C C . LEU C 1 271 ? 0.214 172.414 91.867 1.00 108.31 264 LEU C C 1
ATOM 6001 O O . LEU C 1 271 ? 0.837 173.383 91.406 1.00 108.51 264 LEU C O 1
ATOM 6006 N N . THR C 1 272 ? -0.872 171.891 91.297 1.00 108.09 265 THR C N 1
ATOM 6007 C CA . THR C 1 272 ? -1.449 172.367 90.039 1.00 107.10 265 THR C CA 1
ATOM 6008 C C . THR C 1 272 ? -1.238 173.858 89.707 1.00 105.99 265 THR C C 1
ATOM 6009 O O . THR C 1 272 ? -0.913 174.193 88.561 1.00 106.11 265 THR C O 1
ATOM 6013 N N . LYS C 1 273 ? -1.410 174.741 90.693 1.00 104.07 266 LYS C N 1
ATOM 6014 C CA . LYS C 1 273 ? -1.223 176.177 90.474 1.00 102.02 266 LYS C CA 1
ATOM 6015 C C . LYS C 1 273 ? 0.113 176.530 89.805 1.00 100.68 266 LYS C C 1
ATOM 6016 O O . LYS C 1 273 ? 0.137 176.975 88.651 1.00 101.63 266 LYS C O 1
ATOM 6022 N N . LYS C 1 274 ? 1.215 176.339 90.526 1.00 98.21 267 LYS C N 1
ATOM 6023 C CA . LYS C 1 274 ? 2.535 176.659 89.995 1.00 95.42 267 LYS C CA 1
ATOM 6024 C C . LYS C 1 274 ? 3.067 175.629 89.013 1.00 93.22 267 LYS C C 1
ATOM 6025 O O . LYS C 1 274 ? 3.740 175.988 88.050 1.00 92.77 267 LYS C O 1
ATOM 6031 N N . THR C 1 275 ? 2.764 174.356 89.249 1.00 90.90 268 THR C N 1
ATOM 6032 C CA . THR C 1 275 ? 3.221 173.300 88.348 1.00 89.07 268 THR C CA 1
ATOM 6033 C C . THR C 1 275 ? 2.845 173.676 86.926 1.00 87.11 268 THR C C 1
ATOM 6034 O O . THR C 1 275 ? 3.649 173.556 86.005 1.00 87.00 268 THR C O 1
ATOM 6038 N N . GLN C 1 276 ? 1.607 174.126 86.757 1.00 84.95 269 GLN C N 1
ATOM 6039 C CA . GLN C 1 276 ? 1.124 174.518 85.448 1.00 82.85 269 GLN C CA 1
ATOM 6040 C C . GLN C 1 276 ? 2.074 175.582 84.911 1.00 80.52 269 GLN C C 1
ATOM 6041 O O . GLN C 1 276 ? 2.840 175.330 83.978 1.00 80.41 269 GLN C O 1
ATOM 6047 N N . ALA C 1 277 ? 2.030 176.765 85.512 1.00 77.71 270 ALA C N 1
ATOM 6048 C CA . ALA C 1 277 ? 2.892 177.866 85.105 1.00 75.31 270 ALA C CA 1
ATOM 6049 C C . ALA C 1 277 ? 4.264 177.355 84.662 1.00 73.71 270 ALA C C 1
ATOM 6050 O O . ALA C 1 277 ? 4.744 177.691 83.575 1.00 73.26 270 ALA C O 1
ATOM 6052 N N . ALA C 1 278 ? 4.885 176.541 85.514 1.00 71.41 271 ALA C N 1
ATOM 6053 C CA . ALA C 1 278 ? 6.196 175.973 85.221 1.00 68.24 271 ALA C CA 1
ATOM 6054 C C . ALA C 1 278 ? 6.152 175.262 83.883 1.00 66.27 271 ALA C C 1
ATOM 6055 O O . ALA C 1 278 ? 6.842 175.642 82.940 1.00 66.39 271 ALA C O 1
ATOM 6057 N N . SER C 1 279 ? 5.323 174.233 83.794 1.00 64.10 272 SER C N 1
ATOM 6058 C CA . SER C 1 279 ? 5.232 173.489 82.561 1.00 61.38 272 SER C CA 1
ATOM 6059 C C . SER C 1 279 ? 5.025 174.454 81.412 1.00 60.13 272 SER C C 1
ATOM 6060 O O . SER C 1 279 ? 5.599 174.281 80.342 1.00 60.52 272 SER C O 1
ATOM 6063 N N . VAL C 1 280 ? 4.231 175.490 81.632 1.00 58.53 273 VAL C N 1
ATOM 6064 C CA . VAL C 1 280 ? 3.986 176.434 80.561 1.00 57.76 273 VAL C CA 1
ATOM 6065 C C . VAL C 1 280 ? 5.261 177.181 80.207 1.00 57.53 273 VAL C C 1
ATOM 6066 O O . VAL C 1 280 ? 5.636 177.289 79.030 1.00 57.32 273 VAL C O 1
ATOM 6070 N N . GLU C 1 281 ? 5.932 177.695 81.230 1.00 57.51 274 GLU C N 1
ATOM 6071 C CA . GLU C 1 281 ? 7.177 178.429 81.024 1.00 56.43 274 GLU C CA 1
ATOM 6072 C C . GLU C 1 281 ? 8.150 177.585 80.200 1.00 54.10 274 GLU C C 1
ATOM 6073 O O . GLU C 1 281 ? 8.659 178.020 79.163 1.00 52.81 274 GLU C O 1
ATOM 6079 N N . ALA C 1 282 ? 8.403 176.371 80.670 1.00 51.46 275 ALA C N 1
ATOM 6080 C CA . ALA C 1 282 ? 9.310 175.492 79.970 1.00 49.65 275 ALA C CA 1
ATOM 6081 C C . ALA C 1 282 ? 8.992 175.542 78.493 1.00 48.50 275 ALA C C 1
ATOM 6082 O O . ALA C 1 282 ? 9.789 176.045 77.700 1.00 48.97 275 ALA C O 1
ATOM 6084 N N . VAL C 1 283 ? 7.817 175.049 78.121 1.00 46.87 276 VAL C N 1
ATOM 6085 C CA . VAL C 1 283 ? 7.452 175.044 76.725 1.00 45.37 276 VAL C CA 1
ATOM 6086 C C . VAL C 1 283 ? 7.835 176.372 76.102 1.00 45.34 276 VAL C C 1
ATOM 6087 O O . VAL C 1 283 ? 8.513 176.406 75.072 1.00 43.76 276 VAL C O 1
ATOM 6091 N N . LYS C 1 284 ? 7.439 177.468 76.741 1.00 45.95 277 LYS C N 1
ATOM 6092 C CA . LYS C 1 284 ? 7.789 178.773 76.201 1.00 47.85 277 LYS C CA 1
ATOM 6093 C C . LYS C 1 284 ? 9.267 178.815 75.796 1.00 47.94 277 LYS C C 1
ATOM 6094 O O . LYS C 1 284 ? 9.594 179.104 74.651 1.00 47.90 277 LYS C O 1
ATOM 6100 N N . MET C 1 285 ? 10.160 178.513 76.736 1.00 48.39 278 MET C N 1
ATOM 6101 C CA . MET C 1 285 ? 11.600 178.535 76.458 1.00 47.69 278 MET C CA 1
ATOM 6102 C C . MET C 1 285 ? 11.971 177.703 75.249 1.00 44.46 278 MET C C 1
ATOM 6103 O O . MET C 1 285 ? 12.701 178.150 74.369 1.00 43.72 278 MET C O 1
ATOM 6108 N N . LEU C 1 286 ? 11.482 176.476 75.229 1.00 40.83 279 LEU C N 1
ATOM 6109 C CA . LEU C 1 286 ? 11.775 175.599 74.128 1.00 38.39 279 LEU C CA 1
ATOM 6110 C C . LEU C 1 286 ? 11.363 176.287 72.835 1.00 38.52 279 LEU C C 1
ATOM 6111 O O . LEU C 1 286 ? 11.984 176.091 71.782 1.00 36.56 279 LEU C O 1
ATOM 6116 N N . ASP C 1 287 ? 10.318 177.107 72.911 1.00 38.97 280 ASP C N 1
ATOM 6117 C CA . ASP C 1 287 ? 9.855 177.805 71.716 1.00 40.27 280 ASP C CA 1
ATOM 6118 C C . ASP C 1 287 ? 10.984 178.755 71.353 1.00 40.10 280 ASP C C 1
ATOM 6119 O O . ASP C 1 287 ? 11.519 178.714 70.240 1.00 41.75 280 ASP C O 1
ATOM 6124 N N . GLU C 1 288 ? 11.359 179.586 72.321 1.00 38.65 281 GLU C N 1
ATOM 6125 C CA . GLU C 1 288 ? 12.418 180.574 72.144 1.00 37.20 281 GLU C CA 1
ATOM 6126 C C . GLU C 1 288 ? 13.697 179.906 71.610 1.00 34.55 281 GLU C C 1
ATOM 6127 O O . GLU C 1 288 ? 14.354 180.430 70.702 1.00 32.84 281 GLU C O 1
ATOM 6133 N N . ILE C 1 289 ? 14.041 178.746 72.162 1.00 31.33 282 ILE C N 1
ATOM 6134 C CA . ILE C 1 289 ? 15.217 178.056 71.688 1.00 28.53 282 ILE C CA 1
ATOM 6135 C C . ILE C 1 289 ? 14.981 177.651 70.237 1.00 28.02 282 ILE C C 1
ATOM 6136 O O . ILE C 1 289 ? 15.799 177.955 69.351 1.00 27.56 282 ILE C O 1
ATOM 6141 N N . LEU C 1 290 ? 13.859 176.975 69.995 1.00 27.47 283 LEU C N 1
ATOM 6142 C CA . LEU C 1 290 ? 13.539 176.524 68.650 1.00 27.51 283 LEU C CA 1
ATOM 6143 C C . LEU C 1 290 ? 13.568 177.703 67.698 1.00 26.66 283 LEU C C 1
ATOM 6144 O O . LEU C 1 290 ? 14.015 177.593 66.566 1.00 25.78 283 LEU C O 1
ATOM 6149 N N . LEU C 1 291 ? 13.115 178.846 68.183 1.00 25.82 284 LEU C N 1
ATOM 6150 C CA . LEU C 1 291 ? 13.113 180.050 67.385 1.00 25.60 284 LEU C CA 1
ATOM 6151 C C . LEU C 1 291 ? 14.522 180.415 66.927 1.00 25.48 284 LEU C C 1
ATOM 6152 O O . LEU C 1 291 ? 14.815 180.436 65.729 1.00 25.21 284 LEU C O 1
ATOM 6157 N N . GLN C 1 292 ? 15.388 180.707 67.892 1.00 25.88 285 GLN C N 1
ATOM 6158 C CA . GLN C 1 292 ? 16.767 181.080 67.603 1.00 25.40 285 GLN C CA 1
ATOM 6159 C C . GLN C 1 292 ? 17.360 180.090 66.603 1.00 24.64 285 GLN C C 1
ATOM 6160 O O . GLN C 1 292 ? 17.991 180.469 65.607 1.00 23.20 285 GLN C O 1
ATOM 6166 N N . LEU C 1 293 ? 17.142 178.812 66.871 1.00 23.48 286 LEU C N 1
ATOM 6167 C CA . LEU C 1 293 ? 17.659 177.791 65.991 1.00 24.31 286 LEU C CA 1
ATOM 6168 C C . LEU C 1 293 ? 17.094 177.948 64.590 1.00 25.22 286 LEU C C 1
ATOM 6169 O O . LEU C 1 293 ? 17.836 178.025 63.603 1.00 24.69 286 LEU C O 1
ATOM 6174 N N . SER C 1 294 ? 15.771 178.039 64.521 1.00 26.83 287 SER C N 1
ATOM 6175 C CA . SER C 1 294 ? 15.059 178.171 63.254 1.00 27.61 287 SER C CA 1
ATOM 6176 C C . SER C 1 294 ? 15.500 179.375 62.459 1.00 27.88 287 SER C C 1
ATOM 6177 O O . SER C 1 294 ? 15.532 179.347 61.231 1.00 29.76 287 SER C O 1
ATOM 6180 N N . ALA C 1 295 ? 15.839 180.444 63.153 1.00 26.02 288 ALA C N 1
ATOM 6181 C CA . ALA C 1 295 ? 16.234 181.635 62.455 1.00 24.52 288 ALA C CA 1
ATOM 6182 C C . ALA C 1 295 ? 17.584 181.488 61.826 1.00 23.38 288 ALA C C 1
ATOM 6183 O O . ALA C 1 295 ? 17.998 182.344 61.058 1.00 25.05 288 ALA C O 1
ATOM 6185 N N . SER C 1 296 ? 18.276 180.406 62.127 1.00 21.45 289 SER C N 1
ATOM 6186 C CA . SER C 1 296 ? 19.617 180.271 61.593 1.00 21.94 289 SER C CA 1
ATOM 6187 C C . SER C 1 296 ? 19.834 179.040 60.747 1.00 21.37 289 SER C C 1
ATOM 6188 O O . SER C 1 296 ? 20.558 179.072 59.762 1.00 21.39 289 SER C O 1
ATOM 6191 N N . VAL C 1 297 ? 19.194 177.948 61.112 1.00 20.28 290 VAL C N 1
ATOM 6192 C CA . VAL C 1 297 ? 19.426 176.733 60.375 1.00 19.85 290 VAL C CA 1
ATOM 6193 C C . VAL C 1 297 ? 18.214 175.826 60.487 1.00 22.44 290 VAL C C 1
ATOM 6194 O O . VAL C 1 297 ? 17.409 175.957 61.409 1.00 23.82 290 VAL C O 1
ATOM 6198 N N . PRO C 1 298 ? 18.064 174.893 59.543 1.00 23.37 291 PRO C N 1
ATOM 6199 C CA . PRO C 1 298 ? 16.940 173.956 59.554 1.00 23.17 291 PRO C CA 1
ATOM 6200 C C . PRO C 1 298 ? 16.918 173.149 60.852 1.00 24.28 291 PRO C C 1
ATOM 6201 O O . PRO C 1 298 ? 17.958 172.693 61.306 1.00 25.85 291 PRO C O 1
ATOM 6205 N N . VAL C 1 299 ? 15.751 172.974 61.461 1.00 24.98 292 VAL C N 1
ATOM 6206 C CA . VAL C 1 299 ? 15.656 172.185 62.690 1.00 26.42 292 VAL C CA 1
ATOM 6207 C C . VAL C 1 299 ? 14.461 171.256 62.676 1.00 28.29 292 VAL C C 1
ATOM 6208 O O . VAL C 1 299 ? 13.343 171.681 62.426 1.00 28.24 292 VAL C O 1
ATOM 6212 N N . ASP C 1 300 ? 14.712 169.985 62.982 1.00 30.15 293 ASP C N 1
ATOM 6213 C CA . ASP C 1 300 ? 13.682 168.954 63.028 1.00 29.26 293 ASP C CA 1
ATOM 6214 C C . ASP C 1 300 ? 13.486 168.557 64.477 1.00 29.31 293 ASP C C 1
ATOM 6215 O O . ASP C 1 300 ? 14.445 168.177 65.165 1.00 29.54 293 ASP C O 1
ATOM 6220 N N . VAL C 1 301 ? 12.258 168.657 64.954 1.00 28.24 294 VAL C N 1
ATOM 6221 C CA . VAL C 1 301 ? 12.006 168.284 66.325 1.00 29.08 294 VAL C CA 1
ATOM 6222 C C . VAL C 1 301 ? 11.322 166.933 66.404 1.00 30.63 294 VAL C C 1
ATOM 6223 O O . VAL C 1 301 ? 10.440 166.621 65.611 1.00 32.19 294 VAL C O 1
ATOM 6227 N N . MET C 1 302 ? 11.740 166.120 67.359 1.00 31.80 295 MET C N 1
ATOM 6228 C CA . MET C 1 302 ? 11.153 164.808 67.526 1.00 33.36 295 MET C CA 1
ATOM 6229 C C . MET C 1 302 ? 10.527 164.711 68.898 1.00 34.49 295 MET C C 1
ATOM 6230 O O . MET C 1 302 ? 11.084 165.158 69.887 1.00 34.64 295 MET C O 1
ATOM 6235 N N . PRO C 1 303 ? 9.340 164.138 68.972 1.00 36.47 296 PRO C N 1
ATOM 6236 C CA . PRO C 1 303 ? 8.620 163.978 70.235 1.00 38.17 296 PRO C CA 1
ATOM 6237 C C . PRO C 1 303 ? 9.345 162.969 71.067 1.00 39.36 296 PRO C C 1
ATOM 6238 O O . PRO C 1 303 ? 10.045 162.133 70.521 1.00 38.31 296 PRO C O 1
ATOM 6242 N N . GLY C 1 304 ? 9.171 163.027 72.379 1.00 42.69 297 GLY C N 1
ATOM 6243 C CA . GLY C 1 304 ? 9.880 162.095 73.229 1.00 47.94 297 GLY C CA 1
ATOM 6244 C C . GLY C 1 304 ? 9.033 161.319 74.198 1.00 51.98 297 GLY C C 1
ATOM 6245 O O . GLY C 1 304 ? 7.906 160.958 73.905 1.00 50.17 297 GLY C O 1
ATOM 6246 N N . GLU C 1 305 ? 9.603 161.062 75.365 1.00 58.18 298 GLU C N 1
ATOM 6247 C CA . GLU C 1 305 ? 8.931 160.311 76.416 1.00 65.16 298 GLU C CA 1
ATOM 6248 C C . GLU C 1 305 ? 7.540 160.845 76.641 1.00 67.99 298 GLU C C 1
ATOM 6249 O O . GLU C 1 305 ? 6.562 160.258 76.204 1.00 68.49 298 GLU C O 1
ATOM 6255 N N . PHE C 1 306 ? 7.459 161.964 77.347 1.00 71.53 299 PHE C N 1
ATOM 6256 C CA . PHE C 1 306 ? 6.176 162.569 77.623 1.00 74.76 299 PHE C CA 1
ATOM 6257 C C . PHE C 1 306 ? 6.028 163.943 77.002 1.00 74.41 299 PHE C C 1
ATOM 6258 O O . PHE C 1 306 ? 6.098 164.972 77.680 1.00 74.99 299 PHE C O 1
ATOM 6266 N N . ASP C 1 307 ? 5.859 163.943 75.686 1.00 73.33 300 ASP C N 1
ATOM 6267 C CA . ASP C 1 307 ? 5.642 165.169 74.944 1.00 72.40 300 ASP C CA 1
ATOM 6268 C C . ASP C 1 307 ? 4.194 165.018 74.463 1.00 71.13 300 ASP C C 1
ATOM 6269 O O . ASP C 1 307 ? 3.691 163.899 74.338 1.00 72.29 300 ASP C O 1
ATOM 6274 N N . PRO C 1 308 ? 3.498 166.133 74.213 1.00 69.13 301 PRO C N 1
ATOM 6275 C CA . PRO C 1 308 ? 2.105 166.114 73.754 1.00 66.79 301 PRO C CA 1
ATOM 6276 C C . PRO C 1 308 ? 1.814 165.302 72.492 1.00 64.79 301 PRO C C 1
ATOM 6277 O O . PRO C 1 308 ? 1.633 165.869 71.418 1.00 65.15 301 PRO C O 1
ATOM 6281 N N . THR C 1 309 ? 1.757 163.983 72.619 1.00 62.74 302 THR C N 1
ATOM 6282 C CA . THR C 1 309 ? 1.465 163.109 71.480 1.00 61.44 302 THR C CA 1
ATOM 6283 C C . THR C 1 309 ? 1.276 161.676 71.982 1.00 61.21 302 THR C C 1
ATOM 6284 O O . THR C 1 309 ? 1.301 161.440 73.186 1.00 62.22 302 THR C O 1
ATOM 6288 N N . ASN C 1 310 ? 1.093 160.718 71.080 1.00 60.00 303 ASN C N 1
ATOM 6289 C CA . ASN C 1 310 ? 0.894 159.333 71.499 1.00 58.91 303 ASN C CA 1
ATOM 6290 C C . ASN C 1 310 ? 2.102 158.694 72.161 1.00 59.20 303 ASN C C 1
ATOM 6291 O O . ASN C 1 310 ? 3.237 158.971 71.799 1.00 58.23 303 ASN C O 1
ATOM 6296 N N . TYR C 1 311 ? 1.844 157.837 73.140 1.00 60.25 304 TYR C N 1
ATOM 6297 C CA . TYR C 1 311 ? 2.901 157.133 73.844 1.00 62.11 304 TYR C CA 1
ATOM 6298 C C . TYR C 1 311 ? 3.354 155.939 73.014 1.00 62.54 304 TYR C C 1
ATOM 6299 O O . TYR C 1 311 ? 4.522 155.578 73.029 1.00 62.56 304 TYR C O 1
ATOM 6308 N N . THR C 1 312 ? 2.420 155.317 72.298 1.00 63.51 305 THR C N 1
ATOM 6309 C CA . THR C 1 312 ? 2.734 154.164 71.445 1.00 63.28 305 THR C CA 1
ATOM 6310 C C . THR C 1 312 ? 3.956 154.525 70.603 1.00 62.14 305 THR C C 1
ATOM 6311 O O . THR C 1 312 ? 4.361 155.682 70.580 1.00 62.06 305 THR C O 1
ATOM 6315 N N . LEU C 1 313 ? 4.523 153.574 69.873 1.00 60.92 306 LEU C N 1
ATOM 6316 C CA . LEU C 1 313 ? 5.730 153.920 69.162 1.00 59.91 306 LEU C CA 1
ATOM 6317 C C . LEU C 1 313 ? 5.701 154.875 68.002 1.00 59.19 306 LEU C C 1
ATOM 6318 O O . LEU C 1 313 ? 6.429 155.857 68.032 1.00 61.70 306 LEU C O 1
ATOM 6323 N N . PRO C 1 314 ? 4.922 154.614 66.948 1.00 57.52 307 PRO C N 1
ATOM 6324 C CA . PRO C 1 314 ? 5.085 155.701 65.972 1.00 56.01 307 PRO C CA 1
ATOM 6325 C C . PRO C 1 314 ? 4.430 157.005 66.417 1.00 54.85 307 PRO C C 1
ATOM 6326 O O . PRO C 1 314 ? 3.341 157.345 65.959 1.00 56.57 307 PRO C O 1
ATOM 6330 N N . GLN C 1 315 ? 5.112 157.724 67.315 1.00 52.02 308 GLN C N 1
ATOM 6331 C CA . GLN C 1 315 ? 4.642 158.996 67.858 1.00 48.41 308 GLN C CA 1
ATOM 6332 C C . GLN C 1 315 ? 4.439 159.994 66.732 1.00 47.62 308 GLN C C 1
ATOM 6333 O O . GLN C 1 315 ? 5.335 160.207 65.897 1.00 48.11 308 GLN C O 1
ATOM 6339 N N . GLN C 1 316 ? 3.263 160.609 66.699 1.00 44.61 309 GLN C N 1
ATOM 6340 C CA . GLN C 1 316 ? 3.021 161.588 65.671 1.00 41.28 309 GLN C CA 1
ATOM 6341 C C . GLN C 1 316 ? 3.565 162.926 66.150 1.00 39.34 309 GLN C C 1
ATOM 6342 O O . GLN C 1 316 ? 3.605 163.205 67.353 1.00 38.83 309 GLN C O 1
ATOM 6348 N N . PRO C 1 317 ? 4.017 163.758 65.211 1.00 37.61 310 PRO C N 1
ATOM 6349 C CA . PRO C 1 317 ? 4.592 165.082 65.443 1.00 38.46 310 PRO C CA 1
ATOM 6350 C C . PRO C 1 317 ? 3.933 165.890 66.549 1.00 39.48 310 PRO C C 1
ATOM 6351 O O . PRO C 1 317 ? 2.845 165.565 67.001 1.00 39.40 310 PRO C O 1
ATOM 6355 N N . LEU C 1 318 ? 4.609 166.943 66.992 1.00 40.48 311 LEU C N 1
ATOM 6356 C CA . LEU C 1 318 ? 4.055 167.792 68.025 1.00 40.39 311 LEU C CA 1
ATOM 6357 C C . LEU C 1 318 ? 3.128 168.796 67.372 1.00 41.16 311 LEU C C 1
ATOM 6358 O O . LEU C 1 318 ? 3.207 169.030 66.160 1.00 40.35 311 LEU C O 1
ATOM 6363 N N . HIS C 1 319 ? 2.247 169.392 68.166 1.00 41.80 312 HIS C N 1
ATOM 6364 C CA . HIS C 1 319 ? 1.299 170.351 67.621 1.00 42.51 312 HIS C CA 1
ATOM 6365 C C . HIS C 1 319 ? 1.846 171.772 67.464 1.00 42.58 312 HIS C C 1
ATOM 6366 O O . HIS C 1 319 ? 2.316 172.365 68.426 1.00 44.24 312 HIS C O 1
ATOM 6373 N N . PRO C 1 320 ? 1.770 172.351 66.253 1.00 41.91 313 PRO C N 1
ATOM 6374 C CA . PRO C 1 320 ? 2.267 173.710 66.008 1.00 40.55 313 PRO C CA 1
ATOM 6375 C C . PRO C 1 320 ? 1.763 174.689 67.050 1.00 40.27 313 PRO C C 1
ATOM 6376 O O . PRO C 1 320 ? 2.371 175.720 67.289 1.00 38.71 313 PRO C O 1
ATOM 6380 N N . CYS C 1 321 ? 0.645 174.352 67.675 1.00 41.64 314 CYS C N 1
ATOM 6381 C CA . CYS C 1 321 ? 0.063 175.210 68.690 1.00 44.52 314 CYS C CA 1
ATOM 6382 C C . CYS C 1 321 ? 0.998 175.408 69.884 1.00 45.75 314 CYS C C 1
ATOM 6383 O O . CYS C 1 321 ? 0.749 176.250 70.746 1.00 47.29 314 CYS C O 1
ATOM 6386 N N . MET C 1 322 ? 2.075 174.638 69.948 1.00 46.32 315 MET C N 1
ATOM 6387 C CA . MET C 1 322 ? 2.997 174.774 71.064 1.00 47.22 315 MET C CA 1
ATOM 6388 C C . MET C 1 322 ? 4.082 175.793 70.787 1.00 47.19 315 MET C C 1
ATOM 6389 O O . MET C 1 322 ? 4.456 176.563 71.670 1.00 48.12 315 MET C O 1
ATOM 6394 N N . PHE C 1 323 ? 4.584 175.803 69.559 1.00 45.92 316 PHE C N 1
ATOM 6395 C CA . PHE C 1 323 ? 5.678 176.691 69.217 1.00 44.35 316 PHE C CA 1
ATOM 6396 C C . PHE C 1 323 ? 5.309 177.826 68.300 1.00 42.85 316 PHE C C 1
ATOM 6397 O O . PHE C 1 323 ? 5.686 177.833 67.132 1.00 43.57 316 PHE C O 1
ATOM 6405 N N . PRO C 1 324 ? 4.591 178.821 68.834 1.00 41.09 317 PRO C N 1
ATOM 6406 C CA . PRO C 1 324 ? 4.156 179.986 68.078 1.00 40.09 317 PRO C CA 1
ATOM 6407 C C . PRO C 1 324 ? 5.361 180.644 67.466 1.00 40.30 317 PRO C C 1
ATOM 6408 O O . PRO C 1 324 ? 5.520 180.685 66.244 1.00 41.89 317 PRO C O 1
ATOM 6412 N N . LEU C 1 325 ? 6.222 181.144 68.338 1.00 39.11 318 LEU C N 1
ATOM 6413 C CA . LEU C 1 325 ? 7.425 181.827 67.914 1.00 37.94 318 LEU C CA 1
ATOM 6414 C C . LEU C 1 325 ? 8.178 181.126 66.802 1.00 38.09 318 LEU C C 1
ATOM 6415 O O . LEU C 1 325 ? 8.453 181.719 65.750 1.00 38.74 318 LEU C O 1
ATOM 6420 N N . ALA C 1 326 ? 8.500 179.861 67.032 1.00 36.94 319 ALA C N 1
ATOM 6421 C CA . ALA C 1 326 ? 9.282 179.111 66.076 1.00 37.10 319 ALA C CA 1
ATOM 6422 C C . ALA C 1 326 ? 8.628 178.848 64.739 1.00 37.72 319 ALA C C 1
ATOM 6423 O O . ALA C 1 326 ? 9.179 179.203 63.685 1.00 37.10 319 ALA C O 1
ATOM 6425 N N . THR C 1 327 ? 7.454 178.219 64.796 1.00 38.31 320 THR C N 1
ATOM 6426 C CA . THR C 1 327 ? 6.687 177.832 63.607 1.00 38.13 320 THR C CA 1
ATOM 6427 C C . THR C 1 327 ? 6.617 178.892 62.532 1.00 39.01 320 THR C C 1
ATOM 6428 O O . THR C 1 327 ? 6.293 178.602 61.385 1.00 38.19 320 THR C O 1
ATOM 6432 N N . ALA C 1 328 ? 6.914 180.123 62.912 1.00 40.32 321 ALA C N 1
ATOM 6433 C CA . ALA C 1 328 ? 6.895 181.225 61.968 1.00 42.65 321 ALA C CA 1
ATOM 6434 C C . ALA C 1 328 ? 7.942 181.014 60.875 1.00 43.63 321 ALA C C 1
ATOM 6435 O O . ALA C 1 328 ? 7.867 181.609 59.788 1.00 44.22 321 ALA C O 1
ATOM 6437 N N . TYR C 1 329 ? 8.917 180.159 61.164 1.00 43.66 322 TYR C N 1
ATOM 6438 C CA . TYR C 1 329 ? 9.984 179.907 60.218 1.00 43.67 322 TYR C CA 1
ATOM 6439 C C . TYR C 1 329 ? 9.786 178.656 59.410 1.00 43.18 322 TYR C C 1
ATOM 6440 O O . TYR C 1 329 ? 9.406 177.611 59.941 1.00 42.83 322 TYR C O 1
ATOM 6449 N N . SER C 1 330 ? 10.052 178.779 58.116 1.00 42.05 323 SER C N 1
ATOM 6450 C CA . SER C 1 330 ? 9.900 177.667 57.200 1.00 41.32 323 SER C CA 1
ATOM 6451 C C . SER C 1 330 ? 10.982 176.641 57.437 1.00 40.78 323 SER C C 1
ATOM 6452 O O . SER C 1 330 ? 10.956 175.559 56.855 1.00 42.97 323 SER C O 1
ATOM 6455 N N . THR C 1 331 ? 11.938 176.978 58.290 1.00 38.68 324 THR C N 1
ATOM 6456 C CA . THR C 1 331 ? 13.023 176.068 58.565 1.00 35.36 324 THR C CA 1
ATOM 6457 C C . THR C 1 331 ? 12.654 175.133 59.689 1.00 34.20 324 THR C C 1
ATOM 6458 O O . THR C 1 331 ? 13.211 174.050 59.768 1.00 34.78 324 THR C O 1
ATOM 6462 N N . LEU C 1 332 ? 11.735 175.534 60.562 1.00 33.59 325 LEU C N 1
ATOM 6463 C CA . LEU C 1 332 ? 11.323 174.641 61.643 1.00 36.20 325 LEU C CA 1
ATOM 6464 C C . LEU C 1 332 ? 10.487 173.531 61.021 1.00 39.07 325 LEU C C 1
ATOM 6465 O O . LEU C 1 332 ? 9.858 173.752 59.993 1.00 41.35 325 LEU C O 1
ATOM 6470 N N . GLN C 1 333 ? 10.474 172.345 61.629 1.00 41.29 326 GLN C N 1
ATOM 6471 C CA . GLN C 1 333 ? 9.713 171.195 61.106 1.00 42.53 326 GLN C CA 1
ATOM 6472 C C . GLN C 1 333 ? 9.491 170.174 62.211 1.00 43.33 326 GLN C C 1
ATOM 6473 O O . GLN C 1 333 ? 10.453 169.637 62.762 1.00 45.14 326 GLN C O 1
ATOM 6479 N N . LEU C 1 334 ? 8.239 169.891 62.536 1.00 42.94 327 LEU C N 1
ATOM 6480 C CA . LEU C 1 334 ? 7.981 168.930 63.593 1.00 44.39 327 LEU C CA 1
ATOM 6481 C C . LEU C 1 334 ? 7.807 167.545 62.988 1.00 45.27 327 LEU C C 1
ATOM 6482 O O . LEU C 1 334 ? 6.765 167.269 62.405 1.00 47.59 327 LEU C O 1
ATOM 6487 N N . VAL C 1 335 ? 8.805 166.670 63.127 1.00 43.80 328 VAL C N 1
ATOM 6488 C CA . VAL C 1 335 ? 8.698 165.349 62.534 1.00 41.47 328 VAL C CA 1
ATOM 6489 C C . VAL C 1 335 ? 8.212 164.261 63.464 1.00 41.52 328 VAL C C 1
ATOM 6490 O O . VAL C 1 335 ? 8.080 164.470 64.672 1.00 42.11 328 VAL C O 1
ATOM 6494 N N . THR C 1 336 ? 7.941 163.108 62.849 1.00 41.52 329 THR C N 1
ATOM 6495 C CA . THR C 1 336 ? 7.424 161.869 63.458 1.00 40.93 329 THR C CA 1
ATOM 6496 C C . THR C 1 336 ? 8.409 161.328 64.460 1.00 41.38 329 THR C C 1
ATOM 6497 O O . THR C 1 336 ? 9.490 161.876 64.564 1.00 43.11 329 THR C O 1
ATOM 6501 N N . ASN C 1 337 ? 8.082 160.260 65.191 1.00 41.21 330 ASN C N 1
ATOM 6502 C CA . ASN C 1 337 ? 9.110 159.755 66.092 1.00 41.12 330 ASN C CA 1
ATOM 6503 C C . ASN C 1 337 ? 10.132 158.983 65.293 1.00 40.35 330 ASN C C 1
ATOM 6504 O O . ASN C 1 337 ? 11.013 159.607 64.714 1.00 43.16 330 ASN C O 1
ATOM 6509 N N . PRO C 1 338 ? 10.054 157.637 65.232 1.00 38.17 331 PRO C N 1
ATOM 6510 C CA . PRO C 1 338 ? 11.139 157.065 64.414 1.00 37.83 331 PRO C CA 1
ATOM 6511 C C . PRO C 1 338 ? 11.167 157.925 63.151 1.00 38.03 331 PRO C C 1
ATOM 6512 O O . PRO C 1 338 ? 10.210 157.924 62.376 1.00 39.60 331 PRO C O 1
ATOM 6516 N N . TYR C 1 339 ? 12.250 158.691 62.987 1.00 36.78 332 TYR C N 1
ATOM 6517 C CA . TYR C 1 339 ? 12.396 159.661 61.895 1.00 34.23 332 TYR C CA 1
ATOM 6518 C C . TYR C 1 339 ? 13.361 159.263 60.768 1.00 33.07 332 TYR C C 1
ATOM 6519 O O . TYR C 1 339 ? 14.476 158.817 61.010 1.00 31.58 332 TYR C O 1
ATOM 6528 N N . GLN C 1 340 ? 12.900 159.402 59.528 1.00 33.39 333 GLN C N 1
ATOM 6529 C CA . GLN C 1 340 ? 13.707 159.056 58.359 1.00 34.54 333 GLN C CA 1
ATOM 6530 C C . GLN C 1 340 ? 13.769 160.227 57.433 1.00 33.14 333 GLN C C 1
ATOM 6531 O O . GLN C 1 340 ? 12.765 160.916 57.239 1.00 32.19 333 GLN C O 1
ATOM 6537 N N . ALA C 1 341 ? 14.940 160.423 56.836 1.00 31.81 334 ALA C N 1
ATOM 6538 C CA . ALA C 1 341 ? 15.146 161.519 55.902 1.00 31.73 334 ALA C CA 1
ATOM 6539 C C . ALA C 1 341 ? 16.504 161.415 55.229 1.00 31.79 334 ALA C C 1
ATOM 6540 O O . ALA C 1 341 ? 17.425 160.790 55.753 1.00 30.67 334 ALA C O 1
ATOM 6542 N N . THR C 1 342 ? 16.628 162.016 54.054 1.00 32.21 335 THR C N 1
ATOM 6543 C CA . THR C 1 342 ? 17.898 161.976 53.356 1.00 33.43 335 THR C CA 1
ATOM 6544 C C . THR C 1 342 ? 18.517 163.354 53.296 1.00 34.82 335 THR C C 1
ATOM 6545 O O . THR C 1 342 ? 18.091 164.210 52.519 1.00 36.10 335 THR C O 1
ATOM 6549 N N . ILE C 1 343 ? 19.530 163.563 54.126 1.00 34.51 336 ILE C N 1
ATOM 6550 C CA . ILE C 1 343 ? 20.200 164.840 54.188 1.00 32.87 336 ILE C CA 1
ATOM 6551 C C . ILE C 1 343 ? 21.411 164.846 53.299 1.00 34.67 336 ILE C C 1
ATOM 6552 O O . ILE C 1 343 ? 22.214 163.939 53.336 1.00 35.02 336 ILE C O 1
ATOM 6557 N N . ASP C 1 344 ? 21.532 165.885 52.494 1.00 37.87 337 ASP C N 1
ATOM 6558 C CA . ASP C 1 344 ? 22.648 166.036 51.569 1.00 40.33 337 ASP C CA 1
ATOM 6559 C C . ASP C 1 344 ? 23.117 164.708 50.983 1.00 41.76 337 ASP C C 1
ATOM 6560 O O . ASP C 1 344 ? 24.316 164.471 50.835 1.00 42.23 337 ASP C O 1
ATOM 6565 N N . GLY C 1 345 ? 22.156 163.846 50.648 1.00 42.95 338 GLY C N 1
ATOM 6566 C CA . GLY C 1 345 ? 22.475 162.553 50.054 1.00 42.47 338 GLY C CA 1
ATOM 6567 C C . GLY C 1 345 ? 22.784 161.414 51.012 1.00 42.07 338 GLY C C 1
ATOM 6568 O O . GLY C 1 345 ? 23.174 160.333 50.575 1.00 43.40 338 GLY C O 1
ATOM 6569 N N . VAL C 1 346 ? 22.590 161.634 52.306 1.00 40.24 339 VAL C N 1
ATOM 6570 C CA . VAL C 1 346 ? 22.889 160.623 53.303 1.00 38.78 339 VAL C CA 1
ATOM 6571 C C . VAL C 1 346 ? 21.636 160.192 54.038 1.00 40.03 339 VAL C C 1
ATOM 6572 O O . VAL C 1 346 ? 20.950 161.007 54.645 1.00 40.35 339 VAL C O 1
ATOM 6576 N N . ARG C 1 347 ? 21.329 158.904 53.996 1.00 41.55 340 ARG C N 1
ATOM 6577 C CA . ARG C 1 347 ? 20.125 158.431 54.665 1.00 43.16 340 ARG C CA 1
ATOM 6578 C C . ARG C 1 347 ? 20.261 158.312 56.177 1.00 41.23 340 ARG C C 1
ATOM 6579 O O . ARG C 1 347 ? 21.055 157.510 56.674 1.00 42.70 340 ARG C O 1
ATOM 6587 N N . PHE C 1 348 ? 19.484 159.117 56.896 1.00 37.25 341 PHE C N 1
ATOM 6588 C CA . PHE C 1 348 ? 19.483 159.099 58.354 1.00 34.11 341 PHE C CA 1
ATOM 6589 C C . PHE C 1 348 ? 18.215 158.417 58.846 1.00 32.22 341 PHE C C 1
ATOM 6590 O O . PHE C 1 348 ? 17.168 158.481 58.208 1.00 31.60 341 PHE C O 1
ATOM 6598 N N . LEU C 1 349 ? 18.320 157.788 60.005 1.00 30.93 342 LEU C N 1
ATOM 6599 C CA . LEU C 1 349 ? 17.191 157.124 60.635 1.00 29.60 342 LEU C CA 1
ATOM 6600 C C . LEU C 1 349 ? 17.506 157.032 62.116 1.00 28.56 342 LEU C C 1
ATOM 6601 O O . LEU C 1 349 ? 18.605 156.642 62.508 1.00 28.88 342 LEU C O 1
ATOM 6606 N N . GLY C 1 350 ? 16.542 157.409 62.938 1.00 26.21 343 GLY C N 1
ATOM 6607 C CA . GLY C 1 350 ? 16.766 157.375 64.357 1.00 23.60 343 GLY C CA 1
ATOM 6608 C C . GLY C 1 350 ? 15.483 157.591 65.101 1.00 23.10 343 GLY C C 1
ATOM 6609 O O . GLY C 1 350 ? 14.478 158.037 64.560 1.00 19.73 343 GLY C O 1
ATOM 6610 N N . THR C 1 351 ? 15.529 157.267 66.376 1.00 24.82 344 THR C N 1
ATOM 6611 C CA . THR C 1 351 ? 14.369 157.408 67.224 1.00 25.95 344 THR C CA 1
ATOM 6612 C C . THR C 1 351 ? 14.830 158.228 68.383 1.00 26.15 344 THR C C 1
ATOM 6613 O O . THR C 1 351 ? 16.026 158.402 68.608 1.00 23.55 344 THR C O 1
ATOM 6617 N N . SER C 1 352 ? 13.870 158.702 69.148 1.00 28.59 345 SER C N 1
ATOM 6618 C CA . SER C 1 352 ? 14.214 159.506 70.291 1.00 30.81 345 SER C CA 1
ATOM 6619 C C . SER C 1 352 ? 14.522 158.611 71.467 1.00 30.41 345 SER C C 1
ATOM 6620 O O . SER C 1 352 ? 14.414 159.021 72.606 1.00 30.54 345 SER C O 1
ATOM 6623 N N . GLY C 1 353 ? 14.893 157.372 71.191 1.00 31.35 346 GLY C N 1
ATOM 6624 C CA . GLY C 1 353 ? 15.275 156.501 72.280 1.00 35.03 346 GLY C CA 1
ATOM 6625 C C . GLY C 1 353 ? 14.462 155.292 72.697 1.00 37.79 346 GLY C C 1
ATOM 6626 O O . GLY C 1 353 ? 14.980 154.172 72.689 1.00 38.97 346 GLY C O 1
ATOM 6627 N N . GLN C 1 354 ? 13.207 155.506 73.078 1.00 39.26 347 GLN C N 1
ATOM 6628 C CA . GLN C 1 354 ? 12.328 154.432 73.546 1.00 40.10 347 GLN C CA 1
ATOM 6629 C C . GLN C 1 354 ? 12.673 153.010 73.108 1.00 41.26 347 GLN C C 1
ATOM 6630 O O . GLN C 1 354 ? 12.897 152.156 73.964 1.00 42.52 347 GLN C O 1
ATOM 6636 N N . ASN C 1 355 ? 12.722 152.747 71.799 1.00 41.03 348 ASN C N 1
ATOM 6637 C CA . ASN C 1 355 ? 13.015 151.400 71.321 1.00 40.63 348 ASN C CA 1
ATOM 6638 C C . ASN C 1 355 ? 14.213 150.775 72.023 1.00 40.93 348 ASN C C 1
ATOM 6639 O O . ASN C 1 355 ? 14.107 149.662 72.519 1.00 42.61 348 ASN C O 1
ATOM 6644 N N . VAL C 1 356 ? 15.343 151.472 72.090 1.00 40.69 349 VAL C N 1
ATOM 6645 C CA . VAL C 1 356 ? 16.504 150.914 72.786 1.00 40.84 349 VAL C CA 1
ATOM 6646 C C . VAL C 1 356 ? 16.222 150.805 74.281 1.00 41.34 349 VAL C C 1
ATOM 6647 O O . VAL C 1 356 ? 16.574 149.818 74.907 1.00 40.50 349 VAL C O 1
ATOM 6651 N N . SER C 1 357 ? 15.580 151.826 74.836 1.00 43.27 350 SER C N 1
ATOM 6652 C CA . SER C 1 357 ? 15.235 151.868 76.251 1.00 46.84 350 SER C CA 1
ATOM 6653 C C . SER C 1 357 ? 14.548 150.591 76.691 1.00 49.11 350 SER C C 1
ATOM 6654 O O . SER C 1 357 ? 14.748 150.129 77.814 1.00 51.00 350 SER C O 1
ATOM 6657 N N . ASP C 1 358 ? 13.726 150.026 75.814 1.00 50.60 351 ASP C N 1
ATOM 6658 C CA . ASP C 1 358 ? 13.007 148.802 76.139 1.00 51.63 351 ASP C CA 1
ATOM 6659 C C . ASP C 1 358 ? 13.880 147.581 75.994 1.00 50.64 351 ASP C C 1
ATOM 6660 O O . ASP C 1 358 ? 14.044 146.819 76.941 1.00 50.78 351 ASP C O 1
ATOM 6665 N N . ILE C 1 359 ? 14.453 147.395 74.816 1.00 49.74 352 ILE C N 1
ATOM 6666 C CA . ILE C 1 359 ? 15.303 146.256 74.615 1.00 49.83 352 ILE C CA 1
ATOM 6667 C C . ILE C 1 359 ? 16.183 146.152 75.840 1.00 51.68 352 ILE C C 1
ATOM 6668 O O . ILE C 1 359 ? 16.475 145.061 76.297 1.00 52.42 352 ILE C O 1
ATOM 6673 N N . PHE C 1 360 ? 16.566 147.290 76.407 1.00 53.60 353 PHE C N 1
ATOM 6674 C CA . PHE C 1 360 ? 17.396 147.289 77.604 1.00 55.60 353 PHE C CA 1
ATOM 6675 C C . PHE C 1 360 ? 16.661 146.672 78.789 1.00 57.81 353 PHE C C 1
ATOM 6676 O O . PHE C 1 360 ? 17.179 145.789 79.463 1.00 58.28 353 PHE C O 1
ATOM 6684 N N . ARG C 1 361 ? 15.453 147.139 79.050 1.00 60.88 354 ARG C N 1
ATOM 6685 C CA . ARG C 1 361 ? 14.681 146.623 80.173 1.00 64.66 354 ARG C CA 1
ATOM 6686 C C . ARG C 1 361 ? 14.558 145.104 80.214 1.00 65.55 354 ARG C C 1
ATOM 6687 O O . ARG C 1 361 ? 14.518 144.521 81.297 1.00 67.23 354 ARG C O 1
ATOM 6695 N N . TYR C 1 362 ? 14.496 144.459 79.052 1.00 65.40 355 TYR C N 1
ATOM 6696 C CA . TYR C 1 362 ? 14.342 143.010 79.026 1.00 65.20 355 TYR C CA 1
ATOM 6697 C C . TYR C 1 362 ? 15.552 142.251 78.524 1.00 64.32 355 TYR C C 1
ATOM 6698 O O . TYR C 1 362 ? 15.501 141.027 78.345 1.00 65.23 355 TYR C O 1
ATOM 6707 N N . SER C 1 363 ? 16.642 142.966 78.282 1.00 62.62 356 SER C N 1
ATOM 6708 C CA . SER C 1 363 ? 17.864 142.309 77.827 1.00 61.14 356 SER C CA 1
ATOM 6709 C C . SER C 1 363 ? 18.915 142.428 78.910 1.00 61.37 356 SER C C 1
ATOM 6710 O O . SER C 1 363 ? 18.708 143.065 79.945 1.00 60.48 356 SER C O 1
ATOM 6713 N N . SER C 1 364 ? 20.047 141.797 78.660 1.00 62.05 357 SER C N 1
ATOM 6714 C CA . SER C 1 364 ? 21.138 141.843 79.587 1.00 63.01 357 SER C CA 1
ATOM 6715 C C . SER C 1 364 ? 22.148 142.831 79.021 1.00 62.29 357 SER C C 1
ATOM 6716 O O . SER C 1 364 ? 22.992 143.361 79.748 1.00 62.58 357 SER C O 1
ATOM 6719 N N . MET C 1 365 ? 22.054 143.074 77.715 1.00 61.25 358 MET C N 1
ATOM 6720 C CA . MET C 1 365 ? 22.944 144.014 77.062 1.00 59.67 358 MET C CA 1
ATOM 6721 C C . MET C 1 365 ? 22.976 145.279 77.904 1.00 60.44 358 MET C C 1
ATOM 6722 O O . MET C 1 365 ? 21.952 145.762 78.383 1.00 59.40 358 MET C O 1
ATOM 6727 N N . GLU C 1 366 ? 24.174 145.800 78.098 1.00 62.17 359 GLU C N 1
ATOM 6728 C CA . GLU C 1 366 ? 24.371 146.995 78.908 1.00 63.40 359 GLU C CA 1
ATOM 6729 C C . GLU C 1 366 ? 24.549 148.214 78.037 1.00 62.09 359 GLU C C 1
ATOM 6730 O O . GLU C 1 366 ? 23.866 149.217 78.207 1.00 61.53 359 GLU C O 1
ATOM 6736 N N . ASP C 1 367 ? 25.494 148.107 77.107 1.00 61.34 360 ASP C N 1
ATOM 6737 C CA . ASP C 1 367 ? 25.826 149.193 76.209 1.00 59.43 360 ASP C CA 1
ATOM 6738 C C . ASP C 1 367 ? 24.745 149.487 75.188 1.00 57.21 360 ASP C C 1
ATOM 6739 O O . ASP C 1 367 ? 24.430 148.663 74.329 1.00 57.50 360 ASP C O 1
ATOM 6744 N N . HIS C 1 368 ? 24.182 150.681 75.295 1.00 53.58 361 HIS C N 1
ATOM 6745 C CA . HIS C 1 368 ? 23.137 151.106 74.406 1.00 50.13 361 HIS C CA 1
ATOM 6746 C C . HIS C 1 368 ? 23.624 151.052 72.986 1.00 49.55 361 HIS C C 1
ATOM 6747 O O . HIS C 1 368 ? 22.914 150.593 72.100 1.00 48.74 361 HIS C O 1
ATOM 6754 N N . LEU C 1 369 ? 24.845 151.518 72.764 1.00 49.51 362 LEU C N 1
ATOM 6755 C CA . LEU C 1 369 ? 25.395 151.507 71.424 1.00 51.07 362 LEU C CA 1
ATOM 6756 C C . LEU C 1 369 ? 25.298 150.098 70.861 1.00 52.72 362 LEU C C 1
ATOM 6757 O O . LEU C 1 369 ? 25.134 149.914 69.655 1.00 53.83 362 LEU C O 1
ATOM 6762 N N . GLU C 1 370 ? 25.390 149.100 71.738 1.00 53.86 363 GLU C N 1
ATOM 6763 C CA . GLU C 1 370 ? 25.287 147.703 71.320 1.00 54.44 363 GLU C CA 1
ATOM 6764 C C . GLU C 1 370 ? 23.839 147.408 70.984 1.00 52.52 363 GLU C C 1
ATOM 6765 O O . GLU C 1 370 ? 23.523 147.017 69.860 1.00 50.74 363 GLU C O 1
ATOM 6771 N N . ILE C 1 371 ? 22.968 147.603 71.972 1.00 50.91 364 ILE C N 1
ATOM 6772 C CA . ILE C 1 371 ? 21.549 147.371 71.792 1.00 50.05 364 ILE C CA 1
ATOM 6773 C C . ILE C 1 371 ? 21.128 148.011 70.489 1.00 50.77 364 ILE C C 1
ATOM 6774 O O . ILE C 1 371 ? 20.303 147.469 69.752 1.00 51.46 364 ILE C O 1
ATOM 6779 N N . LEU C 1 372 ? 21.700 149.174 70.205 1.00 50.78 365 LEU C N 1
ATOM 6780 C CA . LEU C 1 372 ? 21.371 149.875 68.979 1.00 51.11 365 LEU C CA 1
ATOM 6781 C C . LEU C 1 372 ? 21.794 149.038 67.792 1.00 51.53 365 LEU C C 1
ATOM 6782 O O . LEU C 1 372 ? 20.998 148.785 66.891 1.00 52.12 365 LEU C O 1
ATOM 6787 N N . GLU C 1 373 ? 23.052 148.616 67.791 1.00 51.58 366 GLU C N 1
ATOM 6788 C CA . GLU C 1 373 ? 23.569 147.798 66.706 1.00 52.01 366 GLU C CA 1
ATOM 6789 C C . GLU C 1 373 ? 22.728 146.545 66.621 1.00 51.78 366 GLU C C 1
ATOM 6790 O O . GLU C 1 373 ? 22.464 146.033 65.533 1.00 51.02 366 GLU C O 1
ATOM 6796 N N . TRP C 1 374 ? 22.301 146.059 67.782 1.00 51.23 367 TRP C N 1
ATOM 6797 C CA . TRP C 1 374 ? 21.502 144.845 67.840 1.00 50.78 367 TRP C CA 1
ATOM 6798 C C . TRP C 1 374 ? 20.335 144.931 66.885 1.00 50.23 367 TRP C C 1
ATOM 6799 O O . TRP C 1 374 ? 20.225 144.144 65.944 1.00 49.62 367 TRP C O 1
ATOM 6810 N N . THR C 1 375 ? 19.472 145.908 67.131 1.00 49.86 368 THR C N 1
ATOM 6811 C CA . THR C 1 375 ? 18.289 146.116 66.313 1.00 49.82 368 THR C CA 1
ATOM 6812 C C . THR C 1 375 ? 18.598 146.176 64.831 1.00 50.17 368 THR C C 1
ATOM 6813 O O . THR C 1 375 ? 17.839 145.658 64.015 1.00 51.23 368 THR C O 1
ATOM 6817 N N . LEU C 1 376 ? 19.709 146.808 64.475 1.00 50.24 369 LEU C N 1
ATOM 6818 C CA . LEU C 1 376 ? 20.060 146.919 63.068 1.00 50.27 369 LEU C CA 1
ATOM 6819 C C . LEU C 1 376 ? 20.355 145.540 62.500 1.00 50.78 369 LEU C C 1
ATOM 6820 O O . LEU C 1 376 ? 20.133 145.282 61.311 1.00 51.03 369 LEU C O 1
ATOM 6825 N N . ARG C 1 377 ? 20.845 144.653 63.364 1.00 50.94 370 ARG C N 1
ATOM 6826 C CA . ARG C 1 377 ? 21.192 143.285 62.964 1.00 50.29 370 ARG C CA 1
ATOM 6827 C C . ARG C 1 377 ? 19.961 142.391 62.949 1.00 49.93 370 ARG C C 1
ATOM 6828 O O . ARG C 1 377 ? 19.949 141.363 62.276 1.00 50.81 370 ARG C O 1
ATOM 6836 N N . VAL C 1 378 ? 18.934 142.774 63.702 1.00 48.68 371 VAL C N 1
ATOM 6837 C CA . VAL C 1 378 ? 17.722 141.980 63.780 1.00 47.57 371 VAL C CA 1
ATOM 6838 C C . VAL C 1 378 ? 16.672 142.569 62.842 1.00 48.19 371 VAL C C 1
ATOM 6839 O O . VAL C 1 378 ? 15.499 142.247 62.945 1.00 48.79 371 VAL C O 1
ATOM 6843 N N . ARG C 1 379 ? 17.110 143.421 61.916 1.00 48.68 372 ARG C N 1
ATOM 6844 C CA . ARG C 1 379 ? 16.220 144.082 60.959 1.00 49.97 372 ARG C CA 1
ATOM 6845 C C . ARG C 1 379 ? 14.926 144.608 61.562 1.00 51.19 372 ARG C C 1
ATOM 6846 O O . ARG C 1 379 ? 13.871 144.549 60.926 1.00 50.36 372 ARG C O 1
ATOM 6854 N N . HIS C 1 380 ? 14.997 145.140 62.777 1.00 53.43 373 HIS C N 1
ATOM 6855 C CA . HIS C 1 380 ? 13.791 145.652 63.411 1.00 55.78 373 HIS C CA 1
ATOM 6856 C C . HIS C 1 380 ? 14.005 146.741 64.478 1.00 56.63 373 HIS C C 1
ATOM 6857 O O . HIS C 1 380 ? 14.385 146.469 65.626 1.00 57.32 373 HIS C O 1
ATOM 6864 N N . ILE C 1 381 ? 13.735 147.976 64.074 1.00 55.94 374 ILE C N 1
ATOM 6865 C CA . ILE C 1 381 ? 13.884 149.139 64.927 1.00 55.69 374 ILE C CA 1
ATOM 6866 C C . ILE C 1 381 ? 13.475 148.955 66.382 1.00 55.17 374 ILE C C 1
ATOM 6867 O O . ILE C 1 381 ? 14.098 149.500 67.275 1.00 54.48 374 ILE C O 1
ATOM 6872 N N . SER C 1 382 ? 12.418 148.210 66.631 1.00 55.37 375 SER C N 1
ATOM 6873 C CA . SER C 1 382 ? 12.013 148.018 68.001 1.00 57.61 375 SER C CA 1
ATOM 6874 C C . SER C 1 382 ? 11.086 146.837 68.101 1.00 59.30 375 SER C C 1
ATOM 6875 O O . SER C 1 382 ? 9.867 146.996 68.201 1.00 60.66 375 SER C O 1
ATOM 6878 N N . PRO C 1 383 ? 11.652 145.628 68.075 1.00 59.74 376 PRO C N 1
ATOM 6879 C CA . PRO C 1 383 ? 10.917 144.367 68.161 1.00 60.43 376 PRO C CA 1
ATOM 6880 C C . PRO C 1 383 ? 10.095 144.284 69.436 1.00 61.63 376 PRO C C 1
ATOM 6881 O O . PRO C 1 383 ? 9.088 143.589 69.511 1.00 61.72 376 PRO C O 1
ATOM 6885 N N . THR C 1 384 ? 10.538 145.009 70.442 1.00 63.75 377 THR C N 1
ATOM 6886 C CA . THR C 1 384 ? 9.845 145.034 71.709 1.00 66.87 377 THR C CA 1
ATOM 6887 C C . THR C 1 384 ? 8.488 145.747 71.605 1.00 69.74 377 THR C C 1
ATOM 6888 O O . THR C 1 384 ? 7.814 145.961 72.608 1.00 70.09 377 THR C O 1
ATOM 6892 N N . ALA C 1 385 ? 8.083 146.108 70.391 1.00 73.45 378 ALA C N 1
ATOM 6893 C CA . ALA C 1 385 ? 6.815 146.814 70.190 1.00 77.29 378 ALA C CA 1
ATOM 6894 C C . ALA C 1 385 ? 5.727 145.931 69.598 1.00 80.52 378 ALA C C 1
ATOM 6895 O O . ALA C 1 385 ? 6.003 145.037 68.798 1.00 81.48 378 ALA C O 1
ATOM 6897 N N . PRO C 1 386 ? 4.466 146.173 69.988 1.00 83.34 379 PRO C N 1
ATOM 6898 C CA . PRO C 1 386 ? 3.276 145.429 69.532 1.00 85.99 379 PRO C CA 1
ATOM 6899 C C . PRO C 1 386 ? 2.817 145.649 68.068 1.00 88.61 379 PRO C C 1
ATOM 6900 O O . PRO C 1 386 ? 3.148 146.665 67.441 1.00 88.37 379 PRO C O 1
ATOM 6904 N N . ASP C 1 387 ? 2.039 144.689 67.550 1.00 91.64 380 ASP C N 1
ATOM 6905 C CA . ASP C 1 387 ? 1.526 144.706 66.162 1.00 94.53 380 ASP C CA 1
ATOM 6906 C C . ASP C 1 387 ? 0.237 145.496 65.897 1.00 95.03 380 ASP C C 1
ATOM 6907 O O . ASP C 1 387 ? -0.734 145.383 66.650 1.00 94.98 380 ASP C O 1
ATOM 6912 N N . THR C 1 388 ? 0.230 146.266 64.805 1.00 95.60 381 THR C N 1
ATOM 6913 C CA . THR C 1 388 ? -0.930 147.073 64.407 1.00 96.14 381 THR C CA 1
ATOM 6914 C C . THR C 1 388 ? -0.902 147.522 62.939 1.00 96.29 381 THR C C 1
ATOM 6915 O O . THR C 1 388 ? -0.180 146.968 62.106 1.00 96.65 381 THR C O 1
ATOM 6919 N N . LYS C 1 396 ? -0.855 147.221 57.041 1.00 86.73 389 LYS C N 1
ATOM 6920 C CA . LYS C 1 396 ? -0.388 146.132 57.889 1.00 86.98 389 LYS C CA 1
ATOM 6921 C C . LYS C 1 396 ? 0.956 145.613 57.429 1.00 86.70 389 LYS C C 1
ATOM 6922 O O . LYS C 1 396 ? 1.119 144.426 57.150 1.00 87.09 389 LYS C O 1
ATOM 6928 N N . THR C 1 397 ? 1.910 146.527 57.339 1.00 85.91 390 THR C N 1
ATOM 6929 C CA . THR C 1 397 ? 3.279 146.212 56.948 1.00 85.14 390 THR C CA 1
ATOM 6930 C C . THR C 1 397 ? 4.064 146.674 58.176 1.00 84.13 390 THR C C 1
ATOM 6931 O O . THR C 1 397 ? 3.773 147.750 58.699 1.00 85.21 390 THR C O 1
ATOM 6935 N N . ASP C 1 398 ? 5.022 145.894 58.676 1.00 81.71 391 ASP C N 1
ATOM 6936 C CA . ASP C 1 398 ? 5.734 146.396 59.838 1.00 78.77 391 ASP C CA 1
ATOM 6937 C C . ASP C 1 398 ? 6.692 147.463 59.335 1.00 78.10 391 ASP C C 1
ATOM 6938 O O . ASP C 1 398 ? 7.610 147.186 58.560 1.00 78.43 391 ASP C O 1
ATOM 6943 N N . PRO C 1 399 ? 6.471 148.712 59.760 1.00 76.98 392 PRO C N 1
ATOM 6944 C CA . PRO C 1 399 ? 7.277 149.875 59.379 1.00 75.68 392 PRO C CA 1
ATOM 6945 C C . PRO C 1 399 ? 8.662 149.734 59.963 1.00 74.12 392 PRO C C 1
ATOM 6946 O O . PRO C 1 399 ? 9.656 150.200 59.400 1.00 73.85 392 PRO C O 1
ATOM 6950 N N . PHE C 1 400 ? 8.701 149.067 61.106 1.00 71.84 393 PHE C N 1
ATOM 6951 C CA . PHE C 1 400 ? 9.928 148.870 61.833 1.00 70.03 393 PHE C CA 1
ATOM 6952 C C . PHE C 1 400 ? 10.896 147.834 61.272 1.00 68.14 393 PHE C C 1
ATOM 6953 O O . PHE C 1 400 ? 11.866 147.443 61.932 1.00 68.87 393 PHE C O 1
ATOM 6961 N N . ILE C 1 401 ? 10.646 147.410 60.042 1.00 64.38 394 ILE C N 1
ATOM 6962 C CA . ILE C 1 401 ? 11.523 146.458 59.401 1.00 60.64 394 ILE C CA 1
ATOM 6963 C C . ILE C 1 401 ? 12.204 147.222 58.300 1.00 57.88 394 ILE C C 1
ATOM 6964 O O . ILE C 1 401 ? 11.579 147.663 57.348 1.00 57.21 394 ILE C O 1
ATOM 6969 N N . PHE C 1 402 ? 13.500 147.394 58.453 1.00 55.22 395 PHE C N 1
ATOM 6970 C CA . PHE C 1 402 ? 14.271 148.135 57.488 1.00 53.94 395 PHE C CA 1
ATOM 6971 C C . PHE C 1 402 ? 14.073 147.642 56.058 1.00 52.32 395 PHE C C 1
ATOM 6972 O O . PHE C 1 402 ? 14.315 146.487 55.747 1.00 52.91 395 PHE C O 1
ATOM 6980 N N . PRO C 1 403 ? 13.579 148.512 55.183 1.00 51.20 396 PRO C N 1
ATOM 6981 C CA . PRO C 1 403 ? 13.329 148.239 53.764 1.00 51.67 396 PRO C CA 1
ATOM 6982 C C . PRO C 1 403 ? 14.672 148.310 53.041 1.00 52.51 396 PRO C C 1
ATOM 6983 O O . PRO C 1 403 ? 14.974 147.517 52.143 1.00 52.97 396 PRO C O 1
ATOM 6987 N N . GLU C 1 404 ? 15.462 149.299 53.440 1.00 53.29 397 GLU C N 1
ATOM 6988 C CA . GLU C 1 404 ? 16.806 149.504 52.924 1.00 53.51 397 GLU C CA 1
ATOM 6989 C C . GLU C 1 404 ? 17.638 149.761 54.179 1.00 51.42 397 GLU C C 1
ATOM 6990 O O . GLU C 1 404 ? 17.079 149.899 55.264 1.00 50.49 397 GLU C O 1
ATOM 6996 N N . CYS C 1 405 ? 18.960 149.803 54.061 1.00 49.81 398 CYS C N 1
ATOM 6997 C CA . CYS C 1 405 ? 19.784 150.040 55.245 1.00 47.98 398 CYS C CA 1
ATOM 6998 C C . CYS C 1 405 ? 20.199 151.490 55.376 1.00 46.22 398 CYS C C 1
ATOM 6999 O O . CYS C 1 405 ? 20.741 152.076 54.449 1.00 47.01 398 CYS C O 1
ATOM 7002 N N . PRO C 1 406 ? 19.943 152.094 56.537 1.00 44.42 399 PRO C N 1
ATOM 7003 C CA . PRO C 1 406 ? 20.331 153.491 56.711 1.00 43.23 399 PRO C CA 1
ATOM 7004 C C . PRO C 1 406 ? 21.844 153.688 56.553 1.00 42.53 399 PRO C C 1
ATOM 7005 O O . PRO C 1 406 ? 22.587 152.706 56.426 1.00 43.59 399 PRO C O 1
ATOM 7009 N N . HIS C 1 407 ? 22.287 154.948 56.524 1.00 40.29 400 HIS C N 1
ATOM 7010 C CA . HIS C 1 407 ? 23.709 155.270 56.448 1.00 38.13 400 HIS C CA 1
ATOM 7011 C C . HIS C 1 407 ? 24.161 155.682 57.836 1.00 36.49 400 HIS C C 1
ATOM 7012 O O . HIS C 1 407 ? 25.280 155.399 58.262 1.00 36.95 400 HIS C O 1
ATOM 7019 N N . VAL C 1 408 ? 23.261 156.369 58.523 1.00 33.57 401 VAL C N 1
ATOM 7020 C CA . VAL C 1 408 ? 23.482 156.818 59.873 1.00 31.59 401 VAL C CA 1
ATOM 7021 C C . VAL C 1 408 ? 22.260 156.341 60.618 1.00 31.57 401 VAL C C 1
ATOM 7022 O O . VAL C 1 408 ? 21.140 156.576 60.177 1.00 31.49 401 VAL C O 1
ATOM 7026 N N . TYR C 1 409 ? 22.464 155.650 61.729 1.00 32.02 402 TYR C N 1
ATOM 7027 C CA . TYR C 1 409 ? 21.344 155.156 62.531 1.00 33.14 402 TYR C CA 1
ATOM 7028 C C . TYR C 1 409 ? 21.597 155.676 63.936 1.00 32.53 402 TYR C C 1
ATOM 7029 O O . TYR C 1 409 ? 22.602 155.341 64.558 1.00 31.77 402 TYR C O 1
ATOM 7038 N N . PHE C 1 410 ? 20.702 156.522 64.428 1.00 32.74 403 PHE C N 1
ATOM 7039 C CA . PHE C 1 410 ? 20.904 157.091 65.746 1.00 31.75 403 PHE C CA 1
ATOM 7040 C C . PHE C 1 410 ? 19.889 156.718 66.768 1.00 30.87 403 PHE C C 1
ATOM 7041 O O . PHE C 1 410 ? 18.839 156.174 66.474 1.00 30.13 403 PHE C O 1
ATOM 7049 N N . CYS C 1 411 ? 20.209 157.074 67.990 1.00 31.44 404 CYS C N 1
ATOM 7050 C CA . CYS C 1 411 ? 19.371 156.703 69.077 1.00 33.26 404 CYS C CA 1
ATOM 7051 C C . CYS C 1 411 ? 19.165 157.782 70.123 1.00 34.66 404 CYS C C 1
ATOM 7052 O O . CYS C 1 411 ? 20.038 158.609 70.363 1.00 34.38 404 CYS C O 1
ATOM 7055 N N . GLY C 1 412 ? 17.994 157.734 70.751 1.00 36.96 405 GLY C N 1
ATOM 7056 C CA . GLY C 1 412 ? 17.581 158.708 71.756 1.00 39.72 405 GLY C CA 1
ATOM 7057 C C . GLY C 1 412 ? 18.458 159.181 72.899 1.00 40.17 405 GLY C C 1
ATOM 7058 O O . GLY C 1 412 ? 19.648 159.365 72.738 1.00 39.46 405 GLY C O 1
ATOM 7059 N N . ASN C 1 413 ? 17.834 159.394 74.056 1.00 41.96 406 ASN C N 1
ATOM 7060 C CA . ASN C 1 413 ? 18.514 159.877 75.250 1.00 44.59 406 ASN C CA 1
ATOM 7061 C C . ASN C 1 413 ? 19.411 158.878 75.959 1.00 45.98 406 ASN C C 1
ATOM 7062 O O . ASN C 1 413 ? 19.135 158.462 77.088 1.00 45.15 406 ASN C O 1
ATOM 7067 N N . THR C 1 414 ? 20.492 158.503 75.282 1.00 47.75 407 THR C N 1
ATOM 7068 C CA . THR C 1 414 ? 21.484 157.596 75.832 1.00 48.10 407 THR C CA 1
ATOM 7069 C C . THR C 1 414 ? 22.108 158.338 77.008 1.00 47.66 407 THR C C 1
ATOM 7070 O O . THR C 1 414 ? 22.169 159.575 77.001 1.00 47.90 407 THR C O 1
ATOM 7074 N N . PRO C 1 415 ? 22.572 157.605 78.034 1.00 46.17 408 PRO C N 1
ATOM 7075 C CA . PRO C 1 415 ? 23.191 158.257 79.188 1.00 44.31 408 PRO C CA 1
ATOM 7076 C C . PRO C 1 415 ? 24.625 158.681 78.856 1.00 43.12 408 PRO C C 1
ATOM 7077 O O . PRO C 1 415 ? 25.254 159.414 79.622 1.00 42.54 408 PRO C O 1
ATOM 7081 N N . SER C 1 416 ? 25.129 158.224 77.710 1.00 41.90 409 SER C N 1
ATOM 7082 C CA . SER C 1 416 ? 26.488 158.557 77.285 1.00 41.21 409 SER C CA 1
ATOM 7083 C C . SER C 1 416 ? 26.666 158.566 75.776 1.00 39.58 409 SER C C 1
ATOM 7084 O O . SER C 1 416 ? 26.077 157.755 75.055 1.00 38.05 409 SER C O 1
ATOM 7087 N N . PHE C 1 417 ? 27.514 159.470 75.301 1.00 37.99 410 PHE C N 1
ATOM 7088 C CA . PHE C 1 417 ? 27.751 159.560 73.873 1.00 37.30 410 PHE C CA 1
ATOM 7089 C C . PHE C 1 417 ? 28.258 158.262 73.342 1.00 37.62 410 PHE C C 1
ATOM 7090 O O . PHE C 1 417 ? 29.049 157.608 73.989 1.00 36.70 410 PHE C O 1
ATOM 7098 N N . GLY C 1 418 ? 27.843 157.921 72.133 1.00 39.02 411 GLY C N 1
ATOM 7099 C CA . GLY C 1 418 ? 28.290 156.677 71.553 1.00 41.07 411 GLY C CA 1
ATOM 7100 C C . GLY C 1 418 ? 28.321 156.723 70.054 1.00 42.52 411 GLY C C 1
ATOM 7101 O O . GLY C 1 418 ? 27.428 157.286 69.421 1.00 42.78 411 GLY C O 1
ATOM 7102 N N . SER C 1 419 ? 29.352 156.110 69.491 1.00 43.74 412 SER C N 1
ATOM 7103 C CA . SER C 1 419 ? 29.515 156.086 68.055 1.00 45.42 412 SER C CA 1
ATOM 7104 C C . SER C 1 419 ? 30.348 154.909 67.571 1.00 45.75 412 SER C C 1
ATOM 7105 O O . SER C 1 419 ? 31.314 154.496 68.216 1.00 46.70 412 SER C O 1
ATOM 7108 N N . LYS C 1 420 ? 29.983 154.384 66.413 1.00 45.46 413 LYS C N 1
ATOM 7109 C CA . LYS C 1 420 ? 30.699 153.260 65.849 1.00 45.00 413 LYS C CA 1
ATOM 7110 C C . LYS C 1 420 ? 30.264 153.057 64.411 1.00 43.88 413 LYS C C 1
ATOM 7111 O O . LYS C 1 420 ? 29.118 153.323 64.065 1.00 45.11 413 LYS C O 1
ATOM 7117 N N . ILE C 1 421 ? 31.182 152.626 63.559 1.00 42.32 414 ILE C N 1
ATOM 7118 C CA . ILE C 1 421 ? 30.815 152.342 62.180 1.00 42.00 414 ILE C CA 1
ATOM 7119 C C . ILE C 1 421 ? 30.808 150.835 62.092 1.00 42.27 414 ILE C C 1
ATOM 7120 O O . ILE C 1 421 ? 31.722 150.199 62.583 1.00 43.04 414 ILE C O 1
ATOM 7125 N N . ILE C 1 422 ? 29.778 150.259 61.487 1.00 41.89 415 ILE C N 1
ATOM 7126 C CA . ILE C 1 422 ? 29.701 148.815 61.350 1.00 41.05 415 ILE C CA 1
ATOM 7127 C C . ILE C 1 422 ? 29.477 148.490 59.878 1.00 42.16 415 ILE C C 1
ATOM 7128 O O . ILE C 1 422 ? 29.046 149.345 59.099 1.00 40.51 415 ILE C O 1
ATOM 7133 N N . ARG C 1 423 ? 29.786 147.258 59.496 1.00 43.95 416 ARG C N 1
ATOM 7134 C CA . ARG C 1 423 ? 29.616 146.848 58.110 1.00 45.58 416 ARG C CA 1
ATOM 7135 C C . ARG C 1 423 ? 28.691 145.639 58.067 1.00 47.37 416 ARG C C 1
ATOM 7136 O O . ARG C 1 423 ? 28.439 145.002 59.111 1.00 46.78 416 ARG C O 1
ATOM 7144 N N . GLY C 1 424 ? 28.167 145.321 56.884 1.00 48.40 417 GLY C N 1
ATOM 7145 C CA . GLY C 1 424 ? 27.248 144.200 56.824 1.00 50.17 417 GLY C CA 1
ATOM 7146 C C . GLY C 1 424 ? 27.560 143.150 55.795 1.00 51.47 417 GLY C C 1
ATOM 7147 O O . GLY C 1 424 ? 28.434 143.353 54.966 1.00 51.41 417 GLY C O 1
ATOM 7148 N N . PRO C 1 425 ? 26.856 142.011 55.833 1.00 53.05 418 PRO C N 1
ATOM 7149 C CA . PRO C 1 425 ? 27.005 140.880 54.923 1.00 55.03 418 PRO C CA 1
ATOM 7150 C C . PRO C 1 425 ? 27.374 141.362 53.535 1.00 56.71 418 PRO C C 1
ATOM 7151 O O . PRO C 1 425 ? 28.504 141.174 53.087 1.00 57.88 418 PRO C O 1
ATOM 7155 N N . GLU C 1 426 ? 26.426 141.970 52.838 1.00 58.41 419 GLU C N 1
ATOM 7156 C CA . GLU C 1 426 ? 26.739 142.515 51.524 1.00 61.20 419 GLU C CA 1
ATOM 7157 C C . GLU C 1 426 ? 27.340 143.840 51.935 1.00 61.41 419 GLU C C 1
ATOM 7158 O O . GLU C 1 426 ? 26.618 144.812 52.095 1.00 61.88 419 GLU C O 1
ATOM 7164 N N . ASP C 1 427 ? 28.654 143.867 52.133 1.00 61.87 420 ASP C N 1
ATOM 7165 C CA . ASP C 1 427 ? 29.354 145.066 52.578 1.00 61.80 420 ASP C CA 1
ATOM 7166 C C . ASP C 1 427 ? 28.577 146.370 52.467 1.00 60.42 420 ASP C C 1
ATOM 7167 O O . ASP C 1 427 ? 28.511 147.006 51.423 1.00 61.39 420 ASP C O 1
ATOM 7172 N N . GLN C 1 428 ? 27.960 146.739 53.576 1.00 58.42 421 GLN C N 1
ATOM 7173 C CA . GLN C 1 428 ? 27.200 147.964 53.654 1.00 55.51 421 GLN C CA 1
ATOM 7174 C C . GLN C 1 428 ? 27.942 148.707 54.735 1.00 52.94 421 GLN C C 1
ATOM 7175 O O . GLN C 1 428 ? 28.666 148.089 55.527 1.00 53.08 421 GLN C O 1
ATOM 7181 N N . THR C 1 429 ? 27.776 150.022 54.766 1.00 49.12 422 THR C N 1
ATOM 7182 C CA . THR C 1 429 ? 28.424 150.821 55.785 1.00 45.59 422 THR C CA 1
ATOM 7183 C C . THR C 1 429 ? 27.344 151.551 56.554 1.00 42.89 422 THR C C 1
ATOM 7184 O O . THR C 1 429 ? 26.431 152.108 55.977 1.00 43.71 422 THR C O 1
ATOM 7188 N N . VAL C 1 430 ? 27.433 151.527 57.868 1.00 39.63 423 VAL C N 1
ATOM 7189 C CA . VAL C 1 430 ? 26.434 152.181 58.665 1.00 37.06 423 VAL C CA 1
ATOM 7190 C C . VAL C 1 430 ? 27.039 152.770 59.913 1.00 36.69 423 VAL C C 1
ATOM 7191 O O . VAL C 1 430 ? 27.704 152.098 60.681 1.00 36.72 423 VAL C O 1
ATOM 7195 N N . LEU C 1 431 ? 26.794 154.050 60.112 1.00 35.89 424 LEU C N 1
ATOM 7196 C CA . LEU C 1 431 ? 27.316 154.765 61.260 1.00 33.34 424 LEU C CA 1
ATOM 7197 C C . LEU C 1 431 ? 26.256 154.816 62.358 1.00 32.27 424 LEU C C 1
ATOM 7198 O O . LEU C 1 431 ? 25.163 155.346 62.163 1.00 32.42 424 LEU C O 1
ATOM 7203 N N . LEU C 1 432 ? 26.571 154.231 63.505 1.00 31.18 425 LEU C N 1
ATOM 7204 C CA . LEU C 1 432 ? 25.629 154.231 64.609 1.00 30.26 425 LEU C CA 1
ATOM 7205 C C . LEU C 1 432 ? 26.008 155.370 65.504 1.00 29.55 425 LEU C C 1
ATOM 7206 O O . LEU C 1 432 ? 27.170 155.780 65.533 1.00 28.55 425 LEU C O 1
ATOM 7211 N N . VAL C 1 433 ? 25.019 155.881 66.231 1.00 29.83 426 VAL C N 1
ATOM 7212 C CA . VAL C 1 433 ? 25.232 156.993 67.153 1.00 28.99 426 VAL C CA 1
ATOM 7213 C C . VAL C 1 433 ? 24.264 156.949 68.319 1.00 28.78 426 VAL C C 1
ATOM 7214 O O . VAL C 1 433 ? 23.076 156.733 68.135 1.00 27.85 426 VAL C O 1
ATOM 7218 N N . THR C 1 434 ? 24.762 157.142 69.522 1.00 29.55 427 THR C N 1
ATOM 7219 C CA . THR C 1 434 ? 23.854 157.190 70.648 1.00 32.65 427 THR C CA 1
ATOM 7220 C C . THR C 1 434 ? 23.980 158.602 71.212 1.00 33.53 427 THR C C 1
ATOM 7221 O O . THR C 1 434 ? 24.957 158.943 71.863 1.00 35.18 427 THR C O 1
ATOM 7225 N N . VAL C 1 435 ? 22.993 159.438 70.930 1.00 33.86 428 VAL C N 1
ATOM 7226 C CA . VAL C 1 435 ? 23.020 160.813 71.386 1.00 33.33 428 VAL C CA 1
ATOM 7227 C C . VAL C 1 435 ? 22.585 161.005 72.832 1.00 32.93 428 VAL C C 1
ATOM 7228 O O . VAL C 1 435 ? 21.404 160.985 73.169 1.00 32.82 428 VAL C O 1
ATOM 7232 N N . PRO C 1 436 ? 23.555 161.255 73.697 1.00 32.57 429 PRO C N 1
ATOM 7233 C CA . PRO C 1 436 ? 23.390 161.473 75.131 1.00 33.07 429 PRO C CA 1
ATOM 7234 C C . PRO C 1 436 ? 22.281 162.412 75.503 1.00 33.68 429 PRO C C 1
ATOM 7235 O O . PRO C 1 436 ? 21.824 163.203 74.683 1.00 34.20 429 PRO C O 1
ATOM 7239 N N . ASP C 1 437 ? 21.874 162.329 76.764 1.00 34.31 430 ASP C N 1
ATOM 7240 C CA . ASP C 1 437 ? 20.845 163.206 77.294 1.00 35.11 430 ASP C CA 1
ATOM 7241 C C . ASP C 1 437 ? 21.502 164.500 77.769 1.00 34.34 430 ASP C C 1
ATOM 7242 O O . ASP C 1 437 ? 21.996 164.595 78.892 1.00 34.12 430 ASP C O 1
ATOM 7247 N N . PHE C 1 438 ? 21.502 165.494 76.899 1.00 33.99 431 PHE C N 1
ATOM 7248 C CA . PHE C 1 438 ? 22.090 166.793 77.188 1.00 33.32 431 PHE C CA 1
ATOM 7249 C C . PHE C 1 438 ? 21.785 167.302 78.607 1.00 32.77 431 PHE C C 1
ATOM 7250 O O . PHE C 1 438 ? 22.625 167.928 79.250 1.00 31.20 431 PHE C O 1
ATOM 7258 N N . SER C 1 439 ? 20.584 167.020 79.092 1.00 33.05 432 SER C N 1
ATOM 7259 C CA . SER C 1 439 ? 20.174 167.458 80.419 1.00 34.49 432 SER C CA 1
ATOM 7260 C C . SER C 1 439 ? 21.264 167.193 81.441 1.00 35.15 432 SER C C 1
ATOM 7261 O O . SER C 1 439 ? 21.603 168.071 82.237 1.00 34.86 432 SER C O 1
ATOM 7264 N N . ALA C 1 440 ? 21.818 165.983 81.403 1.00 35.62 433 ALA C N 1
ATOM 7265 C CA . ALA C 1 440 ? 22.848 165.596 82.349 1.00 36.38 433 ALA C CA 1
ATOM 7266 C C . ALA C 1 440 ? 24.247 165.472 81.782 1.00 36.60 433 ALA C C 1
ATOM 7267 O O . ALA C 1 440 ? 25.201 165.280 82.532 1.00 36.78 433 ALA C O 1
ATOM 7269 N N . THR C 1 441 ? 24.384 165.576 80.469 1.00 36.31 434 THR C N 1
ATOM 7270 C CA . THR C 1 441 ? 25.712 165.470 79.880 1.00 36.69 434 THR C CA 1
ATOM 7271 C C . THR C 1 441 ? 26.170 166.763 79.234 1.00 35.98 434 THR C C 1
ATOM 7272 O O . THR C 1 441 ? 27.345 167.084 79.254 1.00 35.48 434 THR C O 1
ATOM 7276 N N . GLN C 1 442 ? 25.237 167.504 78.663 1.00 36.13 435 GLN C N 1
ATOM 7277 C CA . GLN C 1 442 ? 25.582 168.740 77.987 1.00 36.29 435 GLN C CA 1
ATOM 7278 C C . GLN C 1 442 ? 26.513 168.399 76.834 1.00 35.16 435 GLN C C 1
ATOM 7279 O O . GLN C 1 442 ? 27.547 169.053 76.637 1.00 35.79 435 GLN C O 1
ATOM 7285 N N . THR C 1 443 ? 26.130 167.376 76.074 1.00 32.65 436 THR C N 1
ATOM 7286 C CA . THR C 1 443 ? 26.924 166.930 74.950 1.00 31.14 436 THR C CA 1
ATOM 7287 C C . THR C 1 443 ? 26.042 166.613 73.775 1.00 31.77 436 THR C C 1
ATOM 7288 O O . THR C 1 443 ? 24.868 166.320 73.938 1.00 33.78 436 THR C O 1
ATOM 7292 N N . ALA C 1 444 ? 26.610 166.642 72.587 1.00 31.34 437 ALA C N 1
ATOM 7293 C CA . ALA C 1 444 ? 25.837 166.320 71.415 1.00 33.17 437 ALA C CA 1
ATOM 7294 C C . ALA C 1 444 ? 26.826 165.822 70.379 1.00 35.34 437 ALA C C 1
ATOM 7295 O O . ALA C 1 444 ? 28.013 166.120 70.499 1.00 37.22 437 ALA C O 1
ATOM 7297 N N . CYS C 1 445 ? 26.385 165.033 69.398 1.00 36.14 438 CYS C N 1
ATOM 7298 C CA . CYS C 1 445 ? 27.328 164.615 68.372 1.00 38.94 438 CYS C CA 1
ATOM 7299 C C . CYS C 1 445 ? 27.170 165.536 67.160 1.00 36.72 438 CYS C C 1
ATOM 7300 O O . CYS C 1 445 ? 26.099 166.103 66.934 1.00 35.98 438 CYS C O 1
ATOM 7303 N N . LEU C 1 446 ? 28.267 165.710 66.423 1.00 34.64 439 LEU C N 1
ATOM 7304 C CA . LEU C 1 446 ? 28.298 166.473 65.179 1.00 33.41 439 LEU C CA 1
ATOM 7305 C C . LEU C 1 446 ? 28.815 165.461 64.164 1.00 32.95 439 LEU C C 1
ATOM 7306 O O . LEU C 1 446 ? 29.969 165.038 64.249 1.00 32.50 439 LEU C O 1
ATOM 7311 N N . VAL C 1 447 ? 27.956 165.060 63.226 1.00 32.32 440 VAL C N 1
ATOM 7312 C CA . VAL C 1 447 ? 28.330 164.092 62.203 1.00 31.15 440 VAL C CA 1
ATOM 7313 C C . VAL C 1 447 ? 28.660 164.787 60.918 1.00 30.66 440 VAL C C 1
ATOM 7314 O O . VAL C 1 447 ? 27.832 165.497 60.370 1.00 30.73 440 VAL C O 1
ATOM 7318 N N . ASN C 1 448 ? 29.866 164.588 60.423 1.00 30.61 441 ASN C N 1
ATOM 7319 C CA . ASN C 1 448 ? 30.224 165.222 59.177 1.00 32.15 441 ASN C CA 1
ATOM 7320 C C . ASN C 1 448 ? 29.760 164.248 58.130 1.00 32.82 441 ASN C C 1
ATOM 7321 O O . ASN C 1 448 ? 30.150 163.100 58.167 1.00 35.72 441 ASN C O 1
ATOM 7326 N N . LEU C 1 449 ? 28.943 164.685 57.189 1.00 32.43 442 LEU C N 1
ATOM 7327 C CA . LEU C 1 449 ? 28.450 163.758 56.197 1.00 31.78 442 LEU C CA 1
ATOM 7328 C C . LEU C 1 449 ? 29.410 163.359 55.103 1.00 32.52 442 LEU C C 1
ATOM 7329 O O . LEU C 1 449 ? 29.166 162.388 54.422 1.00 33.16 442 LEU C O 1
ATOM 7334 N N . ARG C 1 450 ? 30.499 164.060 54.882 1.00 35.30 443 ARG C N 1
ATOM 7335 C CA . ARG C 1 450 ? 31.292 163.554 53.789 1.00 40.31 443 ARG C CA 1
ATOM 7336 C C . ARG C 1 450 ? 32.278 162.492 54.252 1.00 43.11 443 ARG C C 1
ATOM 7337 O O . ARG C 1 450 ? 32.969 161.897 53.432 1.00 45.53 443 ARG C O 1
ATOM 7345 N N . SER C 1 451 ? 32.328 162.224 55.556 1.00 44.34 444 SER C N 1
ATOM 7346 C CA . SER C 1 451 ? 33.251 161.210 56.064 1.00 46.11 444 SER C CA 1
ATOM 7347 C C . SER C 1 451 ? 32.625 160.293 57.114 1.00 46.67 444 SER C C 1
ATOM 7348 O O . SER C 1 451 ? 33.178 159.262 57.451 1.00 47.88 444 SER C O 1
ATOM 7351 N N . LEU C 1 452 ? 31.475 160.662 57.643 1.00 47.23 445 LEU C N 1
ATOM 7352 C CA . LEU C 1 452 ? 30.835 159.853 58.663 1.00 49.05 445 LEU C CA 1
ATOM 7353 C C . LEU C 1 452 ? 31.672 159.782 59.915 1.00 49.97 445 LEU C C 1
ATOM 7354 O O . LEU C 1 452 ? 32.004 158.699 60.373 1.00 52.76 445 LEU C O 1
ATOM 7359 N N . ALA C 1 453 ? 32.013 160.938 60.470 1.00 49.54 446 ALA C N 1
ATOM 7360 C CA . ALA C 1 453 ? 32.790 160.990 61.699 1.00 48.62 446 ALA C CA 1
ATOM 7361 C C . ALA C 1 453 ? 31.942 161.617 62.815 1.00 48.81 446 ALA C C 1
ATOM 7362 O O . ALA C 1 453 ? 31.509 162.745 62.679 1.00 49.65 446 ALA C O 1
ATOM 7364 N N . CYS C 1 454 ? 31.658 160.900 63.895 1.00 48.74 447 CYS C N 1
ATOM 7365 C CA . CYS C 1 454 ? 30.889 161.530 64.957 1.00 48.31 447 CYS C CA 1
ATOM 7366 C C . CYS C 1 454 ? 31.898 162.031 65.926 1.00 45.53 447 CYS C C 1
ATOM 7367 O O . CYS C 1 454 ? 32.899 161.392 66.163 1.00 45.12 447 CYS C O 1
ATOM 7370 N N . GLN C 1 455 ? 31.637 163.181 66.495 1.00 42.17 448 GLN C N 1
ATOM 7371 C CA . GLN C 1 455 ? 32.521 163.711 67.484 1.00 38.63 448 GLN C CA 1
ATOM 7372 C C . GLN C 1 455 ? 31.615 164.426 68.437 1.00 36.70 448 GLN C C 1
ATOM 7373 O O . GLN C 1 455 ? 30.722 165.147 68.035 1.00 36.63 448 GLN C O 1
ATOM 7379 N N . PRO C 1 456 ? 31.802 164.212 69.724 1.00 29.82 449 PRO C N 1
ATOM 7380 C CA . PRO C 1 456 ? 30.935 164.899 70.672 1.00 28.18 449 PRO C CA 1
ATOM 7381 C C . PRO C 1 456 ? 31.318 166.369 70.781 1.00 27.09 449 PRO C C 1
ATOM 7382 O O . PRO C 1 456 ? 32.424 166.759 70.420 1.00 26.59 449 PRO C O 1
ATOM 7386 N N . ILE C 1 457 ? 30.387 167.184 71.249 1.00 25.98 450 ILE C N 1
ATOM 7387 C CA . ILE C 1 457 ? 30.658 168.576 71.501 1.00 26.07 450 ILE C CA 1
ATOM 7388 C C . ILE C 1 457 ? 30.134 168.715 72.905 1.00 27.96 450 ILE C C 1
ATOM 7389 O O . ILE C 1 457 ? 28.988 168.316 73.164 1.00 29.09 450 ILE C O 1
ATOM 7394 N N . SER C 1 458 ? 30.948 169.250 73.816 1.00 28.52 451 SER C N 1
ATOM 7395 C CA . SER C 1 458 ? 30.516 169.412 75.203 1.00 29.25 451 SER C CA 1
ATOM 7396 C C . SER C 1 458 ? 30.654 170.845 75.652 1.00 28.25 451 SER C C 1
ATOM 7397 O O . SER C 1 458 ? 31.686 171.476 75.449 1.00 27.63 451 SER C O 1
ATOM 7400 N N . PHE C 1 459 ? 29.615 171.350 76.294 1.00 28.28 452 PHE C N 1
ATOM 7401 C CA . PHE C 1 459 ? 29.629 172.730 76.721 1.00 29.15 452 PHE C CA 1
ATOM 7402 C C . PHE C 1 459 ? 29.701 172.853 78.216 1.00 29.34 452 PHE C C 1
ATOM 7403 O O . PHE C 1 459 ? 29.125 172.040 78.942 1.00 28.72 452 PHE C O 1
ATOM 7411 N N . SER C 1 460 ? 30.380 173.898 78.672 1.00 29.63 453 SER C N 1
ATOM 7412 C CA . SER C 1 460 ? 30.545 174.087 80.091 1.00 30.23 453 SER C CA 1
ATOM 7413 C C . SER C 1 460 ? 30.970 175.465 80.511 1.00 30.51 453 SER C C 1
ATOM 7414 O O . SER C 1 460 ? 31.715 176.147 79.815 1.00 29.31 453 SER C O 1
ATOM 7417 N N . GLY C 1 461 ? 30.513 175.844 81.692 1.00 32.36 454 GLY C N 1
ATOM 7418 C CA . GLY C 1 461 ? 30.856 177.136 82.241 1.00 36.54 454 GLY C CA 1
ATOM 7419 C C . GLY C 1 461 ? 31.290 176.950 83.678 1.00 39.04 454 GLY C C 1
ATOM 7420 O O . GLY C 1 461 ? 30.746 176.113 84.399 1.00 40.09 454 GLY C O 1
ATOM 7421 N N . PHE C 1 462 ? 32.265 177.736 84.102 1.00 41.17 455 PHE C N 1
ATOM 7422 C CA . PHE C 1 462 ? 32.786 177.637 85.454 1.00 44.30 455 PHE C CA 1
ATOM 7423 C C . PHE C 1 462 ? 31.767 177.738 86.590 1.00 48.04 455 PHE C C 1
ATOM 7424 O O . PHE C 1 462 ? 30.727 178.389 86.475 1.00 47.97 455 PHE C O 1
ATOM 7432 N N . GLY C 1 463 ? 32.095 177.080 87.694 1.00 52.92 456 GLY C N 1
ATOM 7433 C CA . GLY C 1 463 ? 31.258 177.117 88.882 1.00 59.93 456 GLY C CA 1
ATOM 7434 C C . GLY C 1 463 ? 32.070 177.734 90.015 1.00 64.45 456 GLY C C 1
ATOM 7435 O O . GLY C 1 463 ? 33.278 177.929 89.865 1.00 65.36 456 GLY C O 1
ATOM 7436 N N . ALA C 1 464 ? 31.433 178.055 91.138 1.00 68.72 457 ALA C N 1
ATOM 7437 C CA . ALA C 1 464 ? 32.158 178.653 92.257 1.00 73.18 457 ALA C CA 1
ATOM 7438 C C . ALA C 1 464 ? 33.220 177.674 92.757 1.00 76.52 457 ALA C C 1
ATOM 7439 O O . ALA C 1 464 ? 32.902 176.573 93.219 1.00 77.51 457 ALA C O 1
ATOM 7441 N N . GLU C 1 465 ? 34.485 178.074 92.640 1.00 80.11 458 GLU C N 1
ATOM 7442 C CA . GLU C 1 465 ? 35.598 177.235 93.079 1.00 83.24 458 GLU C CA 1
ATOM 7443 C C . GLU C 1 465 ? 36.912 178.020 92.989 1.00 83.88 458 GLU C C 1
ATOM 7444 O O . GLU C 1 465 ? 36.860 179.203 92.595 1.00 83.57 458 GLU C O 1
ATOM 7450 N N . ALA D 2 2 ? 34.936 208.070 66.867 1.00 88.95 2 ALA D N 1
ATOM 7451 C CA . ALA D 2 2 ? 34.894 206.640 66.439 1.00 89.47 2 ALA D CA 1
ATOM 7452 C C . ALA D 2 2 ? 35.177 205.745 67.630 1.00 89.46 2 ALA D C 1
ATOM 7453 O O . ALA D 2 2 ? 34.388 205.689 68.581 1.00 88.99 2 ALA D O 1
ATOM 7455 N N . ASP D 2 3 ? 36.327 205.073 67.573 1.00 89.18 3 ASP D N 1
ATOM 7456 C CA . ASP D 2 3 ? 36.754 204.147 68.617 1.00 88.77 3 ASP D CA 1
ATOM 7457 C C . ASP D 2 3 ? 36.650 204.670 70.055 1.00 87.21 3 ASP D C 1
ATOM 7458 O O . ASP D 2 3 ? 36.028 204.034 70.912 1.00 87.46 3 ASP D O 1
ATOM 7463 N N . GLN D 2 4 ? 37.244 205.822 70.330 1.00 85.09 4 GLN D N 1
ATOM 7464 C CA . GLN D 2 4 ? 37.202 206.351 71.687 1.00 83.27 4 GLN D CA 1
ATOM 7465 C C . GLN D 2 4 ? 35.761 206.342 72.208 1.00 80.77 4 GLN D C 1
ATOM 7466 O O . GLN D 2 4 ? 35.526 206.431 73.428 1.00 81.55 4 GLN D O 1
ATOM 7472 N N . LEU D 2 5 ? 34.808 206.204 71.280 1.00 76.40 5 LEU D N 1
ATOM 7473 C CA . LEU D 2 5 ? 33.398 206.204 71.632 1.00 71.11 5 LEU D CA 1
ATOM 7474 C C . LEU D 2 5 ? 32.927 204.923 72.311 1.00 67.63 5 LEU D C 1
ATOM 7475 O O . LEU D 2 5 ? 32.475 204.960 73.461 1.00 66.50 5 LEU D O 1
ATOM 7480 N N . TYR D 2 6 ? 33.038 203.792 71.622 1.00 63.81 6 TYR D N 1
ATOM 7481 C CA . TYR D 2 6 ? 32.597 202.534 72.220 1.00 60.71 6 TYR D CA 1
ATOM 7482 C C . TYR D 2 6 ? 33.306 202.270 73.539 1.00 60.78 6 TYR D C 1
ATOM 7483 O O . TYR D 2 6 ? 32.779 201.580 74.416 1.00 60.41 6 TYR D O 1
ATOM 7492 N N . LEU D 2 7 ? 34.502 202.830 73.684 1.00 60.66 7 LEU D N 1
ATOM 7493 C CA . LEU D 2 7 ? 35.267 202.637 74.902 1.00 60.05 7 LEU D CA 1
ATOM 7494 C C . LEU D 2 7 ? 34.550 203.258 76.094 1.00 60.44 7 LEU D C 1
ATOM 7495 O O . LEU D 2 7 ? 34.295 202.584 77.092 1.00 59.78 7 LEU D O 1
ATOM 7500 N N . GLU D 2 8 ? 34.204 204.534 75.991 1.00 61.36 8 GLU D N 1
ATOM 7501 C CA . GLU D 2 8 ? 33.518 205.187 77.094 1.00 62.76 8 GLU D CA 1
ATOM 7502 C C . GLU D 2 8 ? 32.261 204.403 77.380 1.00 62.29 8 GLU D C 1
ATOM 7503 O O . GLU D 2 8 ? 31.999 204.024 78.520 1.00 61.96 8 GLU D O 1
ATOM 7509 N N . ASN D 2 9 ? 31.493 204.163 76.323 1.00 61.29 9 ASN D N 1
ATOM 7510 C CA . ASN D 2 9 ? 30.260 203.411 76.424 1.00 60.16 9 ASN D CA 1
ATOM 7511 C C . ASN D 2 9 ? 30.417 202.233 77.366 1.00 59.55 9 ASN D C 1
ATOM 7512 O O . ASN D 2 9 ? 29.646 202.076 78.312 1.00 59.09 9 ASN D O 1
ATOM 7517 N N . ILE D 2 10 ? 31.418 201.399 77.098 1.00 58.81 10 ILE D N 1
ATOM 7518 C CA . ILE D 2 10 ? 31.671 200.227 77.927 1.00 58.62 10 ILE D CA 1
ATOM 7519 C C . ILE D 2 10 ? 32.039 200.596 79.369 1.00 59.51 10 ILE D C 1
ATOM 7520 O O . ILE D 2 10 ? 31.572 199.962 80.323 1.00 58.44 10 ILE D O 1
ATOM 7525 N N . ASP D 2 11 ? 32.877 201.618 79.528 1.00 60.40 11 ASP D N 1
ATOM 7526 C CA . ASP D 2 11 ? 33.274 202.037 80.858 1.00 61.13 11 ASP D CA 1
ATOM 7527 C C . ASP D 2 11 ? 32.000 202.371 81.620 1.00 61.64 11 ASP D C 1
ATOM 7528 O O . ASP D 2 11 ? 31.715 201.768 82.656 1.00 61.96 11 ASP D O 1
ATOM 7533 N N . GLU D 2 12 ? 31.224 203.315 81.093 1.00 61.92 12 GLU D N 1
ATOM 7534 C CA . GLU D 2 12 ? 29.975 203.716 81.730 1.00 62.58 12 GLU D CA 1
ATOM 7535 C C . GLU D 2 12 ? 29.154 202.494 82.136 1.00 61.00 12 GLU D C 1
ATOM 7536 O O . GLU D 2 12 ? 28.443 202.523 83.138 1.00 61.50 12 GLU D O 1
ATOM 7542 N N . PHE D 2 13 ? 29.271 201.421 81.361 1.00 58.80 13 PHE D N 1
ATOM 7543 C CA . PHE D 2 13 ? 28.539 200.183 81.617 1.00 56.73 13 PHE D CA 1
ATOM 7544 C C . PHE D 2 13 ? 29.074 199.394 82.804 1.00 56.63 13 PHE D C 1
ATOM 7545 O O . PHE D 2 13 ? 28.340 199.067 83.738 1.00 56.11 13 PHE D O 1
ATOM 7553 N N . VAL D 2 14 ? 30.362 199.076 82.740 1.00 56.98 14 VAL D N 1
ATOM 7554 C CA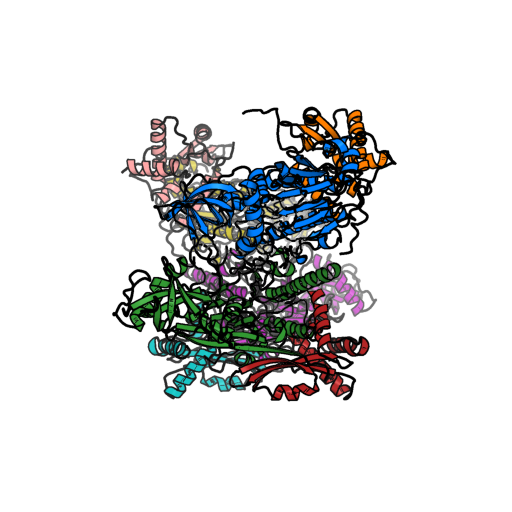 . VAL D 2 14 ? 31.011 198.280 83.768 1.00 57.76 14 VAL D CA 1
ATOM 7555 C C . VAL D 2 14 ? 31.162 198.990 85.079 1.00 59.37 14 VAL D C 1
ATOM 7556 O O . VAL D 2 14 ? 30.512 198.645 86.060 1.00 60.83 14 VAL D O 1
ATOM 7560 N N . THR D 2 15 ? 32.054 199.975 85.077 1.00 60.75 15 THR D N 1
ATOM 7561 C CA . THR D 2 15 ? 32.395 200.771 86.250 1.00 61.30 15 THR D CA 1
ATOM 7562 C C . THR D 2 15 ? 31.240 201.589 86.843 1.00 62.59 15 THR D C 1
ATOM 7563 O O . THR D 2 15 ? 30.920 201.444 88.026 1.00 62.47 15 THR D O 1
ATOM 7567 N N . ASP D 2 16 ? 30.612 202.434 86.030 1.00 64.01 16 ASP D N 1
ATOM 7568 C CA . ASP D 2 16 ? 29.510 203.265 86.511 1.00 66.26 16 ASP D CA 1
ATOM 7569 C C . ASP D 2 16 ? 28.203 202.517 86.785 1.00 66.86 16 ASP D C 1
ATOM 7570 O O . ASP D 2 16 ? 27.658 202.585 87.885 1.00 66.33 16 ASP D O 1
ATOM 7575 N N . GLN D 2 17 ? 27.701 201.806 85.781 1.00 68.29 17 GLN D N 1
ATOM 7576 C CA . GLN D 2 17 ? 26.440 201.065 85.914 1.00 69.36 17 GLN D CA 1
ATOM 7577 C C . GLN D 2 17 ? 26.533 199.718 86.618 1.00 69.48 17 GLN D C 1
ATOM 7578 O O . GLN D 2 17 ? 25.526 199.204 87.103 1.00 68.91 17 GLN D O 1
ATOM 7584 N N . ASN D 2 18 ? 27.731 199.141 86.654 1.00 69.56 18 ASN D N 1
ATOM 7585 C CA . ASN D 2 18 ? 27.942 197.855 87.314 1.00 68.72 18 ASN D CA 1
ATOM 7586 C C . ASN D 2 18 ? 27.151 196.749 86.637 1.00 67.43 18 ASN D C 1
ATOM 7587 O O . ASN D 2 18 ? 26.471 195.956 87.303 1.00 67.91 18 ASN D O 1
ATOM 7592 N N . LYS D 2 19 ? 27.251 196.692 85.311 1.00 64.82 19 LYS D N 1
ATOM 7593 C CA . LYS D 2 19 ? 26.531 195.685 84.544 1.00 61.51 19 LYS D CA 1
ATOM 7594 C C . LYS D 2 19 ? 27.473 194.617 84.032 1.00 57.63 19 LYS D C 1
ATOM 7595 O O . LYS D 2 19 ? 28.636 194.903 83.771 1.00 57.39 19 LYS D O 1
ATOM 7601 N N . ILE D 2 20 ? 26.987 193.385 83.909 1.00 52.62 20 ILE D N 1
ATOM 7602 C CA . ILE D 2 20 ? 27.832 192.333 83.378 1.00 48.22 20 ILE D CA 1
ATOM 7603 C C . ILE D 2 20 ? 27.789 192.411 81.864 1.00 46.23 20 ILE D C 1
ATOM 7604 O O . ILE D 2 20 ? 26.743 192.239 81.259 1.00 45.95 20 ILE D O 1
ATOM 7609 N N . VAL D 2 21 ? 28.940 192.677 81.264 1.00 43.58 21 VAL D N 1
ATOM 7610 C CA . VAL D 2 21 ? 29.046 192.836 79.827 1.00 42.97 21 VAL D CA 1
ATOM 7611 C C . VAL D 2 21 ? 29.522 191.614 79.038 1.00 42.65 21 VAL D C 1
ATOM 7612 O O . VAL D 2 21 ? 30.707 191.307 79.009 1.00 43.32 21 VAL D O 1
ATOM 7616 N N . THR D 2 22 ? 28.592 190.935 78.378 1.00 41.01 22 THR D N 1
ATOM 7617 C CA . THR D 2 22 ? 28.909 189.767 77.570 1.00 39.43 22 THR D CA 1
ATOM 7618 C C . THR D 2 22 ? 28.883 190.228 76.123 1.00 38.81 22 THR D C 1
ATOM 7619 O O . THR D 2 22 ? 28.104 191.110 75.782 1.00 38.30 22 THR D O 1
ATOM 7623 N N . TYR D 2 23 ? 29.699 189.633 75.264 1.00 38.04 23 TYR D N 1
ATOM 7624 C CA . TYR D 2 23 ? 29.704 190.071 73.880 1.00 38.82 23 TYR D CA 1
ATOM 7625 C C . TYR D 2 23 ? 28.276 190.140 73.365 1.00 38.63 23 TYR D C 1
ATOM 7626 O O . TYR D 2 23 ? 27.851 191.164 72.850 1.00 39.53 23 TYR D O 1
ATOM 7635 N N . LYS D 2 24 ? 27.515 189.072 73.524 1.00 38.18 24 LYS D N 1
ATOM 7636 C CA . LYS D 2 24 ? 26.149 189.082 73.034 1.00 37.19 24 LYS D CA 1
ATOM 7637 C C . LYS D 2 24 ? 25.442 190.317 73.532 1.00 35.61 24 LYS D C 1
ATOM 7638 O O . LYS D 2 24 ? 24.921 191.101 72.743 1.00 35.84 24 LYS D O 1
ATOM 7644 N N . TRP D 2 25 ? 25.445 190.498 74.846 1.00 34.28 25 TRP D N 1
ATOM 7645 C CA . TRP D 2 25 ? 24.790 191.654 75.449 1.00 33.52 25 TRP D CA 1
ATOM 7646 C C . TRP D 2 25 ? 25.225 192.975 74.818 1.00 33.08 25 TRP D C 1
ATOM 7647 O O . TRP D 2 25 ? 24.401 193.857 74.575 1.00 31.03 25 TRP D O 1
ATOM 7658 N N . LEU D 2 26 ? 26.527 193.115 74.581 1.00 33.48 26 LEU D N 1
ATOM 7659 C CA . LEU D 2 26 ? 27.065 194.331 73.984 1.00 34.53 26 LEU D CA 1
ATOM 7660 C C . LEU D 2 26 ? 26.674 194.359 72.529 1.00 37.19 26 LEU D C 1
ATOM 7661 O O . LEU D 2 26 ? 26.410 195.418 71.971 1.00 38.96 26 LEU D O 1
ATOM 7666 N N . SER D 2 27 ? 26.643 193.185 71.914 1.00 38.73 27 SER D N 1
ATOM 7667 C CA . SER D 2 27 ? 26.274 193.081 70.520 1.00 40.67 27 SER D CA 1
ATOM 7668 C C . SER D 2 27 ? 24.943 193.739 70.314 1.00 41.59 27 SER D C 1
ATOM 7669 O O . SER D 2 27 ? 24.811 194.665 69.516 1.00 42.62 27 SER D O 1
ATOM 7672 N N . TYR D 2 28 ? 23.947 193.238 71.028 1.00 41.88 28 TYR D N 1
ATOM 7673 C CA . TYR D 2 28 ? 22.620 193.794 70.915 1.00 43.82 28 TYR D CA 1
ATOM 7674 C C . TYR D 2 28 ? 22.566 195.232 71.412 1.00 42.00 28 TYR D C 1
ATOM 7675 O O . TYR D 2 28 ? 21.896 196.068 70.815 1.00 42.95 28 TYR D O 1
ATOM 7684 N N . THR D 2 29 ? 23.275 195.522 72.499 1.00 40.15 29 THR D N 1
ATOM 7685 C CA . THR D 2 29 ? 23.267 196.861 73.090 1.00 37.20 29 THR D CA 1
ATOM 7686 C C . THR D 2 29 ? 23.813 197.961 72.183 1.00 35.05 29 THR D C 1
ATOM 7687 O O . THR D 2 29 ? 23.170 198.980 72.000 1.00 33.83 29 THR D O 1
ATOM 7691 N N . LEU D 2 30 ? 24.992 197.773 71.616 1.00 33.88 30 LEU D N 1
ATOM 7692 C CA . LEU D 2 30 ? 25.534 198.801 70.738 1.00 34.27 30 LEU D CA 1
ATOM 7693 C C . LEU D 2 30 ? 25.168 198.507 69.290 1.00 35.09 30 LEU D C 1
ATOM 7694 O O . LEU D 2 30 ? 25.517 199.273 68.385 1.00 35.73 30 LEU D O 1
ATOM 7699 N N . GLY D 2 31 ? 24.474 197.393 69.066 1.00 35.88 31 GLY D N 1
ATOM 7700 C CA . GLY D 2 31 ? 24.079 197.040 67.714 1.00 35.82 31 GLY D CA 1
ATOM 7701 C C . GLY D 2 31 ? 25.302 196.809 66.859 1.00 35.86 31 GLY D C 1
ATOM 7702 O O . GLY D 2 31 ? 25.555 197.504 65.858 1.00 34.57 31 GLY D O 1
ATOM 7703 N N . VAL D 2 32 ? 26.075 195.814 67.264 1.00 36.48 32 VAL D N 1
ATOM 7704 C CA . VAL D 2 32 ? 27.277 195.510 66.537 1.00 37.27 32 VAL D CA 1
ATOM 7705 C C . VAL D 2 32 ? 27.518 194.026 66.379 1.00 37.26 32 VAL D C 1
ATOM 7706 O O . VAL D 2 32 ? 27.165 193.216 67.256 1.00 33.84 32 VAL D O 1
ATOM 7710 N N . HIS D 2 33 ? 28.131 193.709 65.236 1.00 37.79 33 HIS D N 1
ATOM 7711 C CA . HIS D 2 33 ? 28.479 192.352 64.849 1.00 38.40 33 HIS D CA 1
ATOM 7712 C C . HIS D 2 33 ? 28.996 191.607 66.047 1.00 37.65 33 HIS D C 1
ATOM 7713 O O . HIS D 2 33 ? 29.896 192.076 66.740 1.00 36.92 33 HIS D O 1
ATOM 7720 N N . VAL D 2 34 ? 28.439 190.433 66.277 1.00 37.11 34 VAL D N 1
ATOM 7721 C CA . VAL D 2 34 ? 28.831 189.641 67.420 1.00 36.89 34 VAL D CA 1
ATOM 7722 C C . VAL D 2 34 ? 30.358 189.530 67.557 1.00 37.13 34 VAL D C 1
ATOM 7723 O O . VAL D 2 34 ? 30.885 189.523 68.662 1.00 37.66 34 VAL D O 1
ATOM 7727 N N . ASN D 2 35 ? 31.082 189.463 66.452 1.00 37.17 35 ASN D N 1
ATOM 7728 C CA . ASN D 2 35 ? 32.524 189.378 66.570 1.00 38.78 35 ASN D CA 1
ATOM 7729 C C . ASN D 2 35 ? 33.136 190.696 66.988 1.00 41.17 35 ASN D C 1
ATOM 7730 O O . ASN D 2 35 ? 33.908 190.745 67.943 1.00 42.32 35 ASN D O 1
ATOM 7735 N N . GLN D 2 36 ? 32.800 191.761 66.264 1.00 42.98 36 GLN D N 1
ATOM 7736 C CA . GLN D 2 36 ? 33.317 193.098 66.567 1.00 43.75 36 GLN D CA 1
ATOM 7737 C C . GLN D 2 36 ? 33.032 193.461 68.022 1.00 43.50 36 GLN D C 1
ATOM 7738 O O . GLN D 2 36 ? 33.746 194.265 68.621 1.00 44.08 36 GLN D O 1
ATOM 7744 N N . ALA D 2 37 ? 31.990 192.868 68.592 1.00 41.95 37 ALA D N 1
ATOM 7745 C CA . ALA D 2 37 ? 31.672 193.138 69.982 1.00 41.58 37 ALA D CA 1
ATOM 7746 C C . ALA D 2 37 ? 32.780 192.554 70.828 1.00 41.65 37 ALA D C 1
ATOM 7747 O O . ALA D 2 37 ? 33.279 193.183 71.759 1.00 42.51 37 ALA D O 1
ATOM 7749 N N . LYS D 2 38 ? 33.156 191.330 70.489 1.00 41.51 38 LYS D N 1
ATOM 7750 C CA . LYS D 2 38 ? 34.196 190.622 71.203 1.00 41.08 38 LYS D CA 1
ATOM 7751 C C . LYS D 2 38 ? 35.482 191.411 71.106 1.00 41.44 38 LYS D C 1
ATOM 7752 O O . LYS D 2 38 ? 36.148 191.625 72.111 1.00 42.77 38 LYS D O 1
ATOM 7758 N N . GLN D 2 39 ? 35.827 191.851 69.897 1.00 41.47 39 GLN D N 1
ATOM 7759 C CA . GLN D 2 39 ? 37.056 192.621 69.685 1.00 40.79 39 GLN D CA 1
ATOM 7760 C C . GLN D 2 39 ? 36.982 193.887 70.518 1.00 40.36 39 GLN D C 1
ATOM 7761 O O . GLN D 2 39 ? 37.994 194.397 70.990 1.00 40.15 39 GLN D O 1
ATOM 7767 N N . MET D 2 40 ? 35.770 194.385 70.713 1.00 39.81 40 MET D N 1
ATOM 7768 C CA . MET D 2 40 ? 35.595 195.581 71.504 1.00 39.22 40 MET D CA 1
ATOM 7769 C C . MET D 2 40 ? 35.967 195.294 72.933 1.00 38.26 40 MET D C 1
ATOM 7770 O O . MET D 2 40 ? 36.763 196.000 73.521 1.00 39.54 40 MET D O 1
ATOM 7775 N N . LEU D 2 41 ? 35.403 194.256 73.511 1.00 37.49 41 LEU D N 1
ATOM 7776 C CA . LEU D 2 41 ? 35.767 193.956 74.874 1.00 37.28 41 LEU D CA 1
ATOM 7777 C C . LEU D 2 41 ? 37.288 193.827 75.007 1.00 37.93 41 LEU D C 1
ATOM 7778 O O . LEU D 2 41 ? 37.895 194.394 75.913 1.00 38.67 41 LEU D O 1
ATOM 7783 N N . TYR D 2 42 ? 37.903 193.093 74.090 1.00 37.72 42 TYR D N 1
ATOM 7784 C CA . TYR D 2 42 ? 39.337 192.889 74.129 1.00 37.62 42 TYR D CA 1
ATOM 7785 C C . TYR D 2 42 ? 40.085 194.182 74.218 1.00 38.64 42 TYR D C 1
ATOM 7786 O O . TYR D 2 42 ? 40.906 194.352 75.100 1.00 39.60 42 TYR D O 1
ATOM 7795 N N . ASP D 2 43 ? 39.817 195.095 73.295 1.00 40.02 43 ASP D N 1
ATOM 7796 C CA . ASP D 2 43 ? 40.499 196.382 73.309 1.00 41.20 43 ASP D CA 1
ATOM 7797 C C . ASP D 2 43 ? 40.243 197.073 74.637 1.00 41.23 43 ASP D C 1
ATOM 7798 O O . ASP D 2 43 ? 41.174 197.577 75.251 1.00 42.62 43 ASP D O 1
ATOM 7803 N N . TYR D 2 44 ? 39.000 197.068 75.101 1.00 41.44 44 TYR D N 1
ATOM 7804 C CA . TYR D 2 44 ? 38.682 197.712 76.369 1.00 42.93 44 TYR D CA 1
ATOM 7805 C C . TYR D 2 44 ? 39.431 197.173 77.580 1.00 43.79 44 TYR D C 1
ATOM 7806 O O . TYR D 2 44 ? 39.761 197.935 78.476 1.00 45.10 44 TYR D O 1
ATOM 7815 N N . VAL D 2 45 ? 39.673 195.873 77.667 1.00 44.42 45 VAL D N 1
ATOM 7816 C CA . VAL D 2 45 ? 40.407 195.418 78.832 1.00 45.07 45 VAL D CA 1
ATOM 7817 C C . VAL D 2 45 ? 41.838 195.882 78.699 1.00 46.82 45 VAL D C 1
ATOM 7818 O O . VAL D 2 45 ? 42.367 196.459 79.633 1.00 49.15 45 VAL D O 1
ATOM 7822 N N . GLU D 2 46 ? 42.471 195.672 77.548 1.00 48.22 46 GLU D N 1
ATOM 7823 C CA . GLU D 2 46 ? 43.852 196.115 77.402 1.00 51.38 46 GLU D CA 1
ATOM 7824 C C . GLU D 2 46 ? 44.049 197.544 77.889 1.00 52.57 46 GLU D C 1
ATOM 7825 O O . GLU D 2 46 ? 44.903 197.793 78.728 1.00 53.29 46 GLU D O 1
ATOM 7831 N N . ARG D 2 47 ? 43.263 198.482 77.370 1.00 54.06 47 ARG D N 1
ATOM 7832 C CA . ARG D 2 47 ? 43.379 199.878 77.790 1.00 55.46 47 ARG D CA 1
ATOM 7833 C C . ARG D 2 47 ? 43.304 199.954 79.309 1.00 56.84 47 ARG D C 1
ATOM 7834 O O . ARG D 2 47 ? 44.287 200.277 79.965 1.00 57.93 47 ARG D O 1
ATOM 7842 N N . LYS D 2 48 ? 42.130 199.652 79.858 1.00 58.12 48 LYS D N 1
ATOM 7843 C CA . LYS D 2 48 ? 41.903 199.689 81.301 1.00 58.84 48 LYS D CA 1
ATOM 7844 C C . LYS D 2 48 ? 43.015 198.951 82.066 1.00 58.40 48 LYS D C 1
ATOM 7845 O O . LYS D 2 48 ? 43.335 199.307 83.195 1.00 58.93 48 LYS D O 1
ATOM 7851 N N . ARG D 2 49 ? 43.607 197.936 81.449 1.00 57.99 49 ARG D N 1
ATOM 7852 C CA . ARG D 2 49 ? 44.675 197.188 82.100 1.00 59.14 49 ARG D CA 1
ATOM 7853 C C . ARG D 2 49 ? 46.008 197.936 82.096 1.00 61.28 49 ARG D C 1
ATOM 7854 O O . ARG D 2 49 ? 46.723 197.918 83.089 1.00 61.64 49 ARG D O 1
ATOM 7862 N N . LYS D 2 50 ? 46.355 198.578 80.985 1.00 64.11 50 LYS D N 1
ATOM 7863 C CA . LYS D 2 50 ? 47.595 199.357 80.906 1.00 66.71 50 LYS D CA 1
ATOM 7864 C C . LYS D 2 50 ? 47.382 200.590 81.782 1.00 69.75 50 LYS D C 1
ATOM 7865 O O . LYS D 2 50 ? 48.208 200.946 82.617 1.00 70.32 50 LYS D O 1
ATOM 7871 N N . GLU D 2 51 ? 46.247 201.232 81.566 1.00 73.36 51 GLU D N 1
ATOM 7872 C CA . GLU D 2 51 ? 45.854 202.413 82.305 1.00 77.15 51 GLU D CA 1
ATOM 7873 C C . GLU D 2 51 ? 46.113 202.252 83.808 1.00 78.03 51 GLU D C 1
ATOM 7874 O O . GLU D 2 51 ? 47.039 202.843 84.339 1.00 78.23 51 GLU D O 1
ATOM 7880 N N . ASN D 2 52 ? 45.315 201.435 84.489 1.00 79.47 52 ASN D N 1
ATOM 7881 C CA . ASN D 2 52 ? 45.468 201.276 85.932 1.00 80.96 52 ASN D CA 1
ATOM 7882 C C . ASN D 2 52 ? 46.512 200.259 86.375 1.00 82.07 52 ASN D C 1
ATOM 7883 O O . ASN D 2 52 ? 47.180 200.458 87.392 1.00 82.13 52 ASN D O 1
ATOM 7888 N N . SER D 2 53 ? 46.643 199.173 85.617 1.00 83.53 53 SER D N 1
ATOM 7889 C CA . SER D 2 53 ? 47.601 198.111 85.935 1.00 84.86 53 SER D CA 1
ATOM 7890 C C . SER D 2 53 ? 47.111 197.378 87.183 1.00 84.92 53 SER D C 1
ATOM 7891 O O . SER D 2 53 ? 47.814 196.546 87.764 1.00 85.24 53 SER D O 1
ATOM 7894 N N . GLY D 2 54 ? 45.892 197.704 87.586 1.00 84.77 54 GLY D N 1
ATOM 7895 C CA . GLY D 2 54 ? 45.313 197.090 88.760 1.00 84.74 54 GLY D CA 1
ATOM 7896 C C . GLY D 2 54 ? 43.927 197.644 89.016 1.00 84.72 54 GLY D C 1
ATOM 7897 O O . GLY D 2 54 ? 43.547 197.861 90.169 1.00 85.40 54 GLY D O 1
ATOM 7898 N N . ALA D 2 55 ? 43.178 197.891 87.938 1.00 84.20 55 ALA D N 1
ATOM 7899 C CA . ALA D 2 55 ? 41.807 198.408 88.035 1.00 82.42 55 ALA D CA 1
ATOM 7900 C C . ALA D 2 55 ? 40.908 197.222 88.364 1.00 81.09 55 ALA D C 1
ATOM 7901 O O . ALA D 2 55 ? 41.125 196.115 87.867 1.00 81.44 55 ALA D O 1
ATOM 7903 N N . GLN D 2 56 ? 39.913 197.441 89.210 1.00 79.29 56 GLN D N 1
ATOM 7904 C CA . GLN D 2 56 ? 39.010 196.357 89.580 1.00 77.15 56 GLN D CA 1
ATOM 7905 C C . GLN D 2 56 ? 38.240 195.855 88.348 1.00 73.65 56 GLN D C 1
ATOM 7906 O O . GLN D 2 56 ? 37.105 196.273 88.091 1.00 73.62 56 GLN D O 1
ATOM 7912 N N . LEU D 2 57 ? 38.868 194.953 87.595 1.00 69.07 57 LEU D N 1
ATOM 7913 C CA . LEU D 2 57 ? 38.268 194.402 86.384 1.00 63.84 57 LEU D CA 1
ATOM 7914 C C . LEU D 2 57 ? 38.468 192.903 86.219 1.00 61.98 57 LEU D C 1
ATOM 7915 O O . LEU D 2 57 ? 39.592 192.402 86.273 1.00 61.34 57 LEU D O 1
ATOM 7920 N N . HIS D 2 58 ? 37.367 192.197 85.986 1.00 60.09 58 HIS D N 1
ATOM 7921 C CA . HIS D 2 58 ? 37.402 190.754 85.800 1.00 58.39 58 HIS D CA 1
ATOM 7922 C C . HIS D 2 58 ? 36.941 190.298 84.424 1.00 56.30 58 HIS D C 1
ATOM 7923 O O . HIS D 2 58 ? 35.907 190.736 83.926 1.00 56.95 58 HIS D O 1
ATOM 7930 N N . VAL D 2 59 ? 37.708 189.403 83.813 1.00 53.18 59 VAL D N 1
ATOM 7931 C CA . VAL D 2 59 ? 37.382 188.924 82.479 1.00 49.88 59 VAL D CA 1
ATOM 7932 C C . VAL D 2 59 ? 37.156 187.430 82.427 1.00 48.94 59 VAL D C 1
ATOM 7933 O O . VAL D 2 59 ? 37.658 186.689 83.266 1.00 49.22 59 VAL D O 1
ATOM 7937 N N . THR D 2 60 ? 36.370 187.009 81.440 1.00 47.89 60 THR D N 1
ATOM 7938 C CA . THR D 2 60 ? 36.065 185.600 81.204 1.00 46.28 60 THR D CA 1
ATOM 7939 C C . THR D 2 60 ? 36.191 185.351 79.698 1.00 46.07 60 THR D C 1
ATOM 7940 O O . THR D 2 60 ? 35.766 186.174 78.878 1.00 45.34 60 THR D O 1
ATOM 7944 N N . TYR D 2 61 ? 36.768 184.209 79.339 1.00 45.07 61 TYR D N 1
ATOM 7945 C CA . TYR D 2 61 ? 36.956 183.862 77.940 1.00 43.28 61 TYR D CA 1
ATOM 7946 C C . TYR D 2 61 ? 36.239 182.570 77.505 1.00 41.99 61 TYR D C 1
ATOM 7947 O O . TYR D 2 61 ? 35.834 181.730 78.320 1.00 39.89 61 TYR D O 1
ATOM 7956 N N . LEU D 2 62 ? 36.101 182.434 76.190 1.00 40.48 62 LEU D N 1
ATOM 7957 C CA . LEU D 2 62 ? 35.505 181.260 75.602 1.00 38.60 62 LEU D CA 1
ATOM 7958 C C . LEU D 2 62 ? 36.665 180.550 74.958 1.00 38.00 62 LEU D C 1
ATOM 7959 O O . LEU D 2 62 ? 37.383 181.128 74.127 1.00 37.87 62 LEU D O 1
ATOM 7964 N N . VAL D 2 63 ? 36.865 179.303 75.360 1.00 36.91 63 VAL D N 1
ATOM 7965 C CA . VAL D 2 63 ? 37.943 178.506 74.807 1.00 35.49 63 VAL D CA 1
ATOM 7966 C C . VAL D 2 63 ? 37.311 177.271 74.241 1.00 34.59 63 VAL D C 1
ATOM 7967 O O . VAL D 2 63 ? 36.511 176.610 74.907 1.00 34.09 63 VAL D O 1
ATOM 7971 N N . SER D 2 64 ? 37.676 176.952 73.012 1.00 34.00 64 SER D N 1
ATOM 7972 C CA . SER D 2 64 ? 37.120 175.791 72.361 1.00 34.55 64 SER D CA 1
ATOM 7973 C C . SER D 2 64 ? 38.183 175.071 71.578 1.00 35.29 64 SER D C 1
ATOM 7974 O O . SER D 2 64 ? 38.953 175.690 70.828 1.00 34.39 64 SER D O 1
ATOM 7977 N N . GLY D 2 65 ? 38.209 173.751 71.736 1.00 36.65 65 GLY D N 1
ATOM 7978 C CA . GLY D 2 65 ? 39.186 172.959 71.026 1.00 37.84 65 GLY D CA 1
ATOM 7979 C C . GLY D 2 65 ? 38.939 171.483 71.170 1.00 38.58 65 GLY D C 1
ATOM 7980 O O . GLY D 2 65 ? 37.953 171.039 71.760 1.00 37.10 65 GLY D O 1
ATOM 7981 N N . SER D 2 66 ? 39.873 170.737 70.604 1.00 40.78 66 SER D N 1
ATOM 7982 C CA . SER D 2 66 ? 39.870 169.291 70.615 1.00 42.85 66 SER D CA 1
ATOM 7983 C C . SER D 2 66 ? 40.512 168.805 71.899 1.00 44.10 66 SER D C 1
ATOM 7984 O O . SER D 2 66 ? 41.514 169.340 72.353 1.00 45.08 66 SER D O 1
ATOM 7987 N N . LEU D 2 67 ? 39.926 167.781 72.484 1.00 45.68 67 LEU D N 1
ATOM 7988 C CA . LEU D 2 67 ? 40.451 167.214 73.699 1.00 48.62 67 LEU D CA 1
ATOM 7989 C C . LEU D 2 67 ? 40.290 165.704 73.624 1.00 51.65 67 LEU D C 1
ATOM 7990 O O . LEU D 2 67 ? 39.193 165.189 73.782 1.00 51.84 67 LEU D O 1
ATOM 7995 N N . ILE D 2 68 ? 41.378 164.992 73.367 1.00 56.31 68 ILE D N 1
ATOM 7996 C CA . ILE D 2 68 ? 41.307 163.544 73.280 1.00 61.52 68 ILE D CA 1
ATOM 7997 C C . ILE D 2 68 ? 41.319 162.952 74.686 1.00 66.21 68 ILE D C 1
ATOM 7998 O O . ILE D 2 68 ? 42.038 163.439 75.553 1.00 67.57 68 ILE D O 1
ATOM 8003 N N . GLN D 2 69 ? 40.509 161.920 74.920 1.00 71.38 69 GLN D N 1
ATOM 8004 C CA . GLN D 2 69 ? 40.475 161.251 76.225 1.00 76.40 69 GLN D CA 1
ATOM 8005 C C . GLN D 2 69 ? 41.114 159.855 76.093 1.00 78.57 69 GLN D C 1
ATOM 8006 O O . GLN D 2 69 ? 42.091 159.528 76.780 1.00 79.48 69 GLN D O 1
ATOM 8012 N N . ASN D 2 70 ? 40.556 159.041 75.202 1.00 79.95 70 ASN D N 1
ATOM 8013 C CA . ASN D 2 70 ? 41.060 157.699 74.939 1.00 80.99 70 ASN D CA 1
ATOM 8014 C C . ASN D 2 70 ? 40.898 157.461 73.441 1.00 81.16 70 ASN D C 1
ATOM 8015 O O . ASN D 2 70 ? 39.959 156.798 72.999 1.00 80.98 70 ASN D O 1
ATOM 8020 N N . GLY D 2 71 ? 41.809 158.030 72.657 1.00 81.49 71 GLY D N 1
ATOM 8021 C CA . GLY D 2 71 ? 41.741 157.881 71.213 1.00 81.87 71 GLY D CA 1
ATOM 8022 C C . GLY D 2 71 ? 40.537 158.620 70.659 1.00 81.86 71 GLY D C 1
ATOM 8023 O O . GLY D 2 71 ? 40.569 159.152 69.539 1.00 82.67 71 GLY D O 1
ATOM 8024 N N . HIS D 2 72 ? 39.471 158.650 71.458 1.00 80.82 72 HIS D N 1
ATOM 8025 C CA . HIS D 2 72 ? 38.229 159.317 71.098 1.00 79.33 72 HIS D CA 1
ATOM 8026 C C . HIS D 2 72 ? 38.317 160.847 71.290 1.00 75.96 72 HIS D C 1
ATOM 8027 O O . HIS D 2 72 ? 38.322 161.370 72.406 1.00 74.95 72 HIS D O 1
ATOM 8034 N N . SER D 2 73 ? 38.391 161.547 70.163 1.00 72.43 73 SER D N 1
ATOM 8035 C CA . SER D 2 73 ? 38.523 163.005 70.099 1.00 68.20 73 SER D CA 1
ATOM 8036 C C . SER D 2 73 ? 37.251 163.805 70.383 1.00 65.47 73 SER D C 1
ATOM 8037 O O . SER D 2 73 ? 36.346 163.824 69.555 1.00 65.95 73 SER D O 1
ATOM 8040 N N . CYS D 2 74 ? 37.165 164.468 71.533 1.00 61.65 74 CYS D N 1
ATOM 8041 C CA . CYS D 2 74 ? 35.971 165.275 71.812 1.00 58.44 74 CYS D CA 1
ATOM 8042 C C . CYS D 2 74 ? 36.186 166.786 71.691 1.00 55.95 74 CYS D C 1
ATOM 8043 O O . CYS D 2 74 ? 37.192 167.327 72.135 1.00 56.78 74 CYS D O 1
ATOM 8046 N N . HIS D 2 75 ? 35.228 167.478 71.098 1.00 52.34 75 HIS D N 1
ATOM 8047 C CA . HIS D 2 75 ? 35.351 168.916 70.958 1.00 48.78 75 HIS D CA 1
ATOM 8048 C C . HIS D 2 75 ? 34.821 169.536 72.231 1.00 47.51 75 HIS D C 1
ATOM 8049 O O . HIS D 2 75 ? 33.755 169.167 72.709 1.00 48.25 75 HIS D O 1
ATOM 8056 N N . LYS D 2 76 ? 35.553 170.476 72.800 1.00 45.78 76 LYS D N 1
ATOM 8057 C CA . LYS D 2 76 ? 35.054 171.095 74.013 1.00 45.01 76 LYS D CA 1
ATOM 8058 C C . LYS D 2 76 ? 34.898 172.590 73.819 1.00 43.99 76 LYS D C 1
ATOM 8059 O O . LYS D 2 76 ? 35.761 173.250 73.229 1.00 45.14 76 LYS D O 1
ATOM 8065 N N . VAL D 2 77 ? 33.785 173.107 74.330 1.00 41.37 77 VAL D N 1
ATOM 8066 C CA . VAL D 2 77 ? 33.455 174.521 74.273 1.00 37.98 77 VAL D CA 1
ATOM 8067 C C . VAL D 2 77 ? 33.193 174.976 75.710 1.00 36.57 77 VAL D C 1
ATOM 8068 O O . VAL D 2 77 ? 32.253 174.502 76.362 1.00 34.87 77 VAL D O 1
ATOM 8072 N N . ALA D 2 78 ? 34.034 175.878 76.213 1.00 35.82 78 ALA D N 1
ATOM 8073 C CA . ALA D 2 78 ? 33.850 176.358 77.576 1.00 35.94 78 ALA D CA 1
ATOM 8074 C C . ALA D 2 78 ? 34.126 177.823 77.854 1.00 36.21 78 ALA D C 1
ATOM 8075 O O . ALA D 2 78 ? 35.015 178.450 77.266 1.00 35.22 78 ALA D O 1
ATOM 8077 N N . VAL D 2 79 ? 33.322 178.349 78.770 1.00 36.89 79 VAL D N 1
ATOM 8078 C CA . VAL D 2 79 ? 33.435 179.718 79.227 1.00 39.20 79 VAL D CA 1
ATOM 8079 C C . VAL D 2 79 ? 34.226 179.572 80.529 1.00 40.18 79 VAL D C 1
ATOM 8080 O O . VAL D 2 79 ? 33.770 178.928 81.487 1.00 40.06 79 VAL D O 1
ATOM 8084 N N . VAL D 2 80 ? 35.420 180.153 80.548 1.00 40.46 80 VAL D N 1
ATOM 8085 C CA . VAL D 2 80 ? 36.301 180.046 81.697 1.00 40.98 80 VAL D CA 1
ATOM 8086 C C . VAL D 2 80 ? 36.619 181.371 82.355 1.00 42.35 80 VAL D C 1
ATOM 8087 O O . VAL D 2 80 ? 36.563 182.434 81.732 1.00 42.43 80 VAL D O 1
ATOM 8091 N N . ARG D 2 81 ? 36.976 181.288 83.631 1.00 42.78 81 ARG D N 1
ATOM 8092 C CA . ARG D 2 81 ? 37.328 182.464 84.395 1.00 42.85 81 ARG D CA 1
ATOM 8093 C C . ARG D 2 81 ? 38.746 182.838 83.957 1.00 44.18 81 ARG D C 1
ATOM 8094 O O . ARG D 2 81 ? 39.568 181.959 83.671 1.00 46.11 81 ARG D O 1
ATOM 8102 N N . GLU D 2 82 ? 39.039 184.133 83.915 1.00 44.17 82 GLU D N 1
ATOM 8103 C CA . GLU D 2 82 ? 40.339 184.601 83.449 1.00 42.57 82 GLU D CA 1
ATOM 8104 C C . GLU D 2 82 ? 41.549 183.755 83.804 1.00 41.59 82 GLU D C 1
ATOM 8105 O O . GLU D 2 82 ? 42.282 183.350 82.920 1.00 39.15 82 GLU D O 1
ATOM 8111 N N . ASP D 2 83 ? 41.767 183.464 85.080 1.00 43.12 83 ASP D N 1
ATOM 8112 C CA . ASP D 2 83 ? 42.938 182.666 85.430 1.00 45.48 83 ASP D CA 1
ATOM 8113 C C . ASP D 2 83 ? 43.016 181.376 84.651 1.00 45.66 83 ASP D C 1
ATOM 8114 O O . ASP D 2 83 ? 43.882 181.210 83.789 1.00 46.38 83 ASP D O 1
ATOM 8119 N N . LYS D 2 84 ? 42.098 180.473 84.954 1.00 45.15 84 LYS D N 1
ATOM 8120 C CA . LYS D 2 84 ? 42.043 179.170 84.322 1.00 45.47 84 LYS D CA 1
ATOM 8121 C C . LYS D 2 84 ? 42.256 179.076 82.788 1.00 45.12 84 LYS D C 1
ATOM 8122 O O . LYS D 2 84 ? 42.550 177.986 82.266 1.00 44.70 84 LYS D O 1
ATOM 8128 N N . LEU D 2 85 ? 42.130 180.189 82.061 1.00 43.47 85 LEU D N 1
ATOM 8129 C CA . LEU D 2 85 ? 42.310 180.131 80.612 1.00 41.90 85 LEU D CA 1
ATOM 8130 C C . LEU D 2 85 ? 43.583 179.419 80.177 1.00 43.45 85 LEU D C 1
ATOM 8131 O O . LEU D 2 85 ? 43.551 178.582 79.273 1.00 44.82 85 LEU D O 1
ATOM 8136 N N . GLU D 2 86 ? 44.703 179.738 80.811 1.00 44.41 86 GLU D N 1
ATOM 8137 C CA . GLU D 2 86 ? 45.969 179.103 80.451 1.00 44.96 86 GLU D CA 1
ATOM 8138 C C . GLU D 2 86 ? 45.899 177.600 80.635 1.00 43.11 86 GLU D C 1
ATOM 8139 O O . GLU D 2 86 ? 46.298 176.830 79.765 1.00 41.60 86 GLU D O 1
ATOM 8145 N N . ALA D 2 87 ? 45.374 177.195 81.780 1.00 41.81 87 ALA D N 1
ATOM 8146 C CA . ALA D 2 87 ? 45.243 175.793 82.096 1.00 40.56 87 ALA D CA 1
ATOM 8147 C C . ALA D 2 87 ? 44.431 175.073 81.030 1.00 38.53 87 ALA D C 1
ATOM 8148 O O . ALA D 2 87 ? 44.925 174.164 80.365 1.00 38.78 87 ALA D O 1
ATOM 8150 N N . VAL D 2 88 ? 43.184 175.488 80.865 1.00 36.06 88 VAL D N 1
ATOM 8151 C CA . VAL D 2 88 ? 42.317 174.854 79.890 1.00 34.17 88 VAL D CA 1
ATOM 8152 C C . VAL D 2 88 ? 42.965 174.804 78.523 1.00 32.98 88 VAL D C 1
ATOM 8153 O O . VAL D 2 88 ? 43.090 173.744 77.913 1.00 30.62 88 VAL D O 1
ATOM 8157 N N . LYS D 2 89 ? 43.396 175.965 78.058 1.00 33.17 89 LYS D N 1
ATOM 8158 C CA . LYS D 2 89 ? 44.005 176.040 76.751 1.00 35.82 89 LYS D CA 1
ATOM 8159 C C . LYS D 2 89 ? 45.056 174.976 76.555 1.00 36.56 89 LYS D C 1
ATOM 8160 O O . LYS D 2 89 ? 45.234 174.481 75.452 1.00 37.72 89 LYS D O 1
ATOM 8166 N N . SER D 2 90 ? 45.752 174.620 77.624 1.00 38.53 90 SER D N 1
ATOM 8167 C CA . SER D 2 90 ? 46.823 173.636 77.520 1.00 40.04 90 SER D CA 1
ATOM 8168 C C . SER D 2 90 ? 46.312 172.233 77.340 1.00 40.59 90 SER D C 1
ATOM 8169 O O . SER D 2 90 ? 46.818 171.509 76.499 1.00 41.07 90 SER D O 1
ATOM 8172 N N . LYS D 2 91 ? 45.322 171.846 78.139 1.00 41.67 91 LYS D N 1
ATOM 8173 C CA . LYS D 2 91 ? 44.766 170.500 78.072 1.00 42.86 91 LYS D CA 1
ATOM 8174 C C . LYS D 2 91 ? 44.230 170.136 76.682 1.00 42.83 91 LYS D C 1
ATOM 8175 O O . LYS D 2 91 ? 44.034 168.960 76.365 1.00 43.27 91 LYS D O 1
ATOM 8181 N N . LEU D 2 92 ? 44.010 171.146 75.848 1.00 42.43 92 LEU D N 1
ATOM 8182 C CA . LEU D 2 92 ? 43.503 170.925 74.502 1.00 40.94 92 LEU D CA 1
ATOM 8183 C C . LEU D 2 92 ? 44.543 170.449 73.522 1.00 40.49 92 LEU D C 1
ATOM 8184 O O . LEU D 2 92 ? 45.689 170.907 73.521 1.00 40.38 92 LEU D O 1
ATOM 8189 N N . ALA D 2 93 ? 44.113 169.531 72.671 1.00 39.60 93 ALA D N 1
ATOM 8190 C CA . ALA D 2 93 ? 44.966 168.971 71.650 1.00 39.29 93 ALA D CA 1
ATOM 8191 C C . ALA D 2 93 ? 45.220 170.049 70.621 1.00 39.29 93 ALA D C 1
ATOM 8192 O O . ALA D 2 93 ? 46.344 170.514 70.429 1.00 39.26 93 ALA D O 1
ATOM 8194 N N . VAL D 2 94 ? 44.155 170.424 69.937 1.00 39.25 94 VAL D N 1
ATOM 8195 C CA . VAL D 2 94 ? 44.236 171.473 68.941 1.00 39.69 94 VAL D CA 1
ATOM 8196 C C . VAL D 2 94 ? 43.179 172.502 69.339 1.00 40.05 94 VAL D C 1
ATOM 8197 O O . VAL D 2 94 ? 41.994 172.186 69.516 1.00 40.71 94 VAL D O 1
ATOM 8201 N N . THR D 2 95 ? 43.613 173.738 69.509 1.00 39.19 95 THR D N 1
ATOM 8202 C CA . THR D 2 95 ? 42.692 174.767 69.937 1.00 38.57 95 THR D CA 1
ATOM 8203 C C . THR D 2 95 ? 42.102 175.569 68.781 1.00 38.84 95 THR D C 1
ATOM 8204 O O . THR D 2 95 ? 42.830 176.058 67.905 1.00 38.67 95 THR D O 1
ATOM 8208 N N . ALA D 2 96 ? 40.777 175.708 68.790 1.00 38.35 96 ALA D N 1
ATOM 8209 C CA . ALA D 2 96 ? 40.078 176.429 67.732 1.00 37.70 96 ALA D CA 1
ATOM 8210 C C . ALA D 2 96 ? 39.706 177.869 68.027 1.00 37.45 96 ALA D C 1
ATOM 8211 O O . ALA D 2 96 ? 40.032 178.753 67.241 1.00 37.86 96 ALA D O 1
ATOM 8213 N N . SER D 2 97 ? 39.024 178.112 69.143 1.00 36.57 97 SER D N 1
ATOM 8214 C CA . SER D 2 97 ? 38.590 179.468 69.464 1.00 36.22 97 SER D CA 1
ATOM 8215 C C . SER D 2 97 ? 38.893 180.007 70.846 1.00 35.65 97 SER D C 1
ATOM 8216 O O . SER D 2 97 ? 38.737 179.314 71.857 1.00 34.63 97 SER D O 1
ATOM 8219 N N . ILE D 2 98 ? 39.292 181.279 70.865 1.00 36.31 98 ILE D N 1
ATOM 8220 C CA . ILE D 2 98 ? 39.616 182.013 72.095 1.00 35.25 98 ILE D CA 1
ATOM 8221 C C . ILE D 2 98 ? 39.227 183.460 71.908 1.00 34.74 98 ILE D C 1
ATOM 8222 O O . ILE D 2 98 ? 39.669 184.101 70.961 1.00 34.59 98 ILE D O 1
ATOM 8227 N N . HIS D 2 99 ? 38.408 183.976 72.805 1.00 34.40 99 HIS D N 1
ATOM 8228 C CA . HIS D 2 99 ? 38.015 185.371 72.725 1.00 35.32 99 HIS D CA 1
ATOM 8229 C C . HIS D 2 99 ? 37.300 185.721 74.003 1.00 35.90 99 HIS D C 1
ATOM 8230 O O . HIS D 2 99 ? 36.785 184.845 74.704 1.00 35.94 99 HIS D O 1
ATOM 8237 N N . VAL D 2 100 ? 37.287 187.006 74.315 1.00 36.02 100 VAL D N 1
ATOM 8238 C CA . VAL D 2 100 ? 36.648 187.477 75.528 1.00 36.83 100 VAL D CA 1
ATOM 8239 C C . VAL D 2 100 ? 35.201 187.049 75.510 1.00 36.53 100 VAL D C 1
ATOM 8240 O O . VAL D 2 100 ? 34.632 186.913 74.443 1.00 36.79 100 VAL D O 1
ATOM 8244 N N . TYR D 2 101 ? 34.605 186.830 76.675 1.00 36.48 101 TYR D N 1
ATOM 8245 C CA . TYR D 2 101 ? 33.194 186.450 76.725 1.00 36.79 101 TYR D CA 1
ATOM 8246 C C . TYR D 2 101 ? 32.500 187.522 77.526 1.00 37.27 101 TYR D C 1
ATOM 8247 O O . TYR D 2 101 ? 31.511 188.082 77.085 1.00 36.24 101 TYR D O 1
ATOM 8256 N N . SER D 2 102 ? 33.029 187.812 78.712 1.00 39.77 102 SER D N 1
ATOM 8257 C CA . SER D 2 102 ? 32.435 188.847 79.551 1.00 41.14 102 SER D CA 1
ATOM 8258 C C . SER D 2 102 ? 33.443 189.739 80.292 1.00 41.29 102 SER D C 1
ATOM 8259 O O . SER D 2 102 ? 34.647 189.462 80.341 1.00 41.19 102 SER D O 1
ATOM 8262 N N . ILE D 2 103 ? 32.905 190.821 80.850 1.00 41.19 103 ILE D N 1
ATOM 8263 C CA . ILE D 2 103 ? 33.641 191.832 81.584 1.00 40.12 103 ILE D CA 1
ATOM 8264 C C . ILE D 2 103 ? 32.739 192.269 82.728 1.00 41.50 103 ILE D C 1
ATOM 8265 O O . ILE D 2 103 ? 31.608 192.689 82.497 1.00 41.49 103 ILE D O 1
ATOM 8270 N N . GLN D 2 104 ? 33.228 192.155 83.958 1.00 43.21 104 GLN D N 1
ATOM 8271 C CA . GLN D 2 104 ? 32.446 192.556 85.120 1.00 45.16 104 GLN D CA 1
ATOM 8272 C C . GLN D 2 104 ? 33.343 193.260 86.118 1.00 47.84 104 GLN D C 1
ATOM 8273 O O . GLN D 2 104 ? 34.553 192.983 86.177 1.00 48.58 104 GLN D O 1
ATOM 8279 N N . LYS D 2 105 ? 32.758 194.170 86.899 1.00 50.03 105 LYS D N 1
ATOM 8280 C CA . LYS D 2 105 ? 33.533 194.877 87.906 1.00 51.92 105 LYS D CA 1
ATOM 8281 C C . LYS D 2 105 ? 33.758 193.893 89.046 1.00 53.08 105 LYS D C 1
ATOM 8282 O O . LYS D 2 105 ? 34.892 193.682 89.484 1.00 53.25 105 LYS D O 1
ATOM 8288 N N . ALA D 2 106 ? 32.679 193.263 89.497 1.00 54.69 106 ALA D N 1
ATOM 8289 C CA . ALA D 2 106 ? 32.768 192.294 90.581 1.00 57.24 106 ALA D CA 1
ATOM 8290 C C . ALA D 2 106 ? 32.880 190.884 90.034 1.00 59.14 106 ALA D C 1
ATOM 8291 O O . ALA D 2 106 ? 32.199 190.540 89.069 1.00 59.78 106 ALA D O 1
ATOM 8293 N N . MET D 2 107 ? 33.732 190.070 90.652 1.00 61.32 107 MET D N 1
ATOM 8294 C CA . MET D 2 107 ? 33.910 188.697 90.212 1.00 64.08 107 MET D CA 1
ATOM 8295 C C . MET D 2 107 ? 32.610 187.906 90.336 1.00 63.80 107 MET D C 1
ATOM 8296 O O . MET D 2 107 ? 31.770 188.223 91.174 1.00 64.40 107 MET D O 1
ATOM 8301 N N . LEU D 2 108 ? 32.447 186.871 89.515 1.00 62.66 108 LEU D N 1
ATOM 8302 C CA . LEU D 2 108 ? 31.216 186.083 89.534 1.00 61.24 108 LEU D CA 1
ATOM 8303 C C . LEU D 2 108 ? 31.436 184.764 90.240 1.00 61.02 108 LEU D C 1
ATOM 8304 O O . LEU D 2 108 ? 32.469 184.123 90.037 1.00 60.68 108 LEU D O 1
ATOM 8309 N N . LYS D 2 109 ? 30.468 184.358 91.060 1.00 60.70 109 LYS D N 1
ATOM 8310 C CA . LYS D 2 109 ? 30.574 183.099 91.786 1.00 61.37 109 LYS D CA 1
ATOM 8311 C C . LYS D 2 109 ? 30.658 181.926 90.822 1.00 61.21 109 LYS D C 1
ATOM 8312 O O . LYS D 2 109 ? 31.617 181.144 90.855 1.00 60.98 109 LYS D O 1
ATOM 8318 N N . ASP D 2 110 ? 29.645 181.815 89.967 1.00 60.84 110 ASP D N 1
ATOM 8319 C CA . ASP D 2 110 ? 29.575 180.769 88.951 1.00 60.30 110 ASP D CA 1
ATOM 8320 C C . ASP D 2 110 ? 29.316 181.492 87.644 1.00 58.41 110 ASP D C 1
ATOM 8321 O O . ASP D 2 110 ? 29.193 182.716 87.631 1.00 58.08 110 ASP D O 1
ATOM 8326 N N . SER D 2 111 ? 29.231 180.745 86.548 1.00 56.31 111 SER D N 1
ATOM 8327 C CA . SER D 2 111 ? 28.971 181.343 85.243 1.00 53.56 111 SER D CA 1
ATOM 8328 C C . SER D 2 111 ? 27.493 181.665 85.098 1.00 52.41 111 SER D C 1
ATOM 8329 O O . SER D 2 111 ? 27.083 182.281 84.123 1.00 52.08 111 SER D O 1
ATOM 8332 N N . GLY D 2 112 ? 26.709 181.247 86.088 1.00 51.34 112 GLY D N 1
ATOM 8333 C CA . GLY D 2 112 ? 25.277 181.477 86.085 1.00 51.09 112 GLY D CA 1
ATOM 8334 C C . GLY D 2 112 ? 24.836 182.810 85.516 1.00 51.18 112 GLY D C 1
ATOM 8335 O O . GLY D 2 112 ? 24.344 182.876 84.398 1.00 52.07 112 GLY D O 1
ATOM 8336 N N . PRO D 2 113 ? 24.991 183.901 86.259 1.00 50.86 113 PRO D N 1
ATOM 8337 C CA . PRO D 2 113 ? 24.562 185.187 85.701 1.00 49.97 113 PRO D CA 1
ATOM 8338 C C . PRO D 2 113 ? 24.880 185.369 84.205 1.00 49.09 113 PRO D C 1
ATOM 8339 O O . PRO D 2 113 ? 24.083 185.936 83.471 1.00 49.53 113 PRO D O 1
ATOM 8343 N N . LEU D 2 114 ? 26.026 184.875 83.748 1.00 48.05 114 LEU D N 1
ATOM 8344 C CA . LEU D 2 114 ? 26.383 184.998 82.338 1.00 48.31 114 LEU D CA 1
ATOM 8345 C C . LEU D 2 114 ? 25.261 184.529 81.426 1.00 48.96 114 LEU D C 1
ATOM 8346 O O . LEU D 2 114 ? 25.241 184.832 80.233 1.00 49.41 114 LEU D O 1
ATOM 8351 N N . PHE D 2 115 ? 24.338 183.761 81.984 1.00 49.04 115 PHE D N 1
ATOM 8352 C CA . PHE D 2 115 ? 23.215 183.278 81.208 1.00 48.98 115 PHE D CA 1
ATOM 8353 C C . PHE D 2 115 ? 22.164 184.332 81.330 1.00 49.20 115 PHE D C 1
ATOM 8354 O O . PHE D 2 115 ? 21.831 185.010 80.371 1.00 50.02 115 PHE D O 1
ATOM 8362 N N . ASN D 2 116 ? 21.652 184.465 82.540 1.00 50.04 116 ASN D N 1
ATOM 8363 C CA . ASN D 2 116 ? 20.612 185.430 82.817 1.00 51.74 116 ASN D CA 1
ATOM 8364 C C . ASN D 2 116 ? 20.799 186.681 81.991 1.00 51.21 116 ASN D C 1
ATOM 8365 O O . ASN D 2 116 ? 19.890 187.099 81.269 1.00 51.62 116 ASN D O 1
ATOM 8370 N N . THR D 2 117 ? 21.986 187.266 82.076 1.00 50.22 117 THR D N 1
ATOM 8371 C CA . THR D 2 117 ? 22.257 188.468 81.321 1.00 49.61 117 THR D CA 1
ATOM 8372 C C . THR D 2 117 ? 21.854 188.205 79.884 1.00 50.78 117 THR D C 1
ATOM 8373 O O . THR D 2 117 ? 20.864 188.758 79.396 1.00 51.89 117 THR D O 1
ATOM 8377 N N . ASP D 2 118 ? 22.595 187.337 79.209 1.00 50.79 118 ASP D N 1
ATOM 8378 C CA . ASP D 2 118 ? 22.268 187.043 77.832 1.00 50.64 118 ASP D CA 1
ATOM 8379 C C . ASP D 2 118 ? 20.806 186.655 77.616 1.00 50.17 118 ASP D C 1
ATOM 8380 O O . ASP D 2 118 ? 20.214 187.054 76.616 1.00 50.35 118 ASP D O 1
ATOM 8385 N N . TYR D 2 119 ? 20.211 185.906 78.540 1.00 49.62 119 TYR D N 1
ATOM 8386 C CA . TYR D 2 119 ? 18.815 185.503 78.363 1.00 50.72 119 TYR D CA 1
ATOM 8387 C C . TYR D 2 119 ? 17.837 186.671 78.342 1.00 51.93 119 TYR D C 1
ATOM 8388 O O . TYR D 2 119 ? 16.906 186.698 77.542 1.00 51.91 119 TYR D O 1
ATOM 8397 N N . ASP D 2 120 ? 18.031 187.636 79.224 1.00 53.68 120 ASP D N 1
ATOM 8398 C CA . ASP D 2 120 ? 17.129 188.768 79.242 1.00 55.29 120 ASP D CA 1
ATOM 8399 C C . ASP D 2 120 ? 17.222 189.576 77.983 1.00 54.77 120 ASP D C 1
ATOM 8400 O O . ASP D 2 120 ? 16.220 189.800 77.321 1.00 55.31 120 ASP D O 1
ATOM 8405 N N . ILE D 2 121 ? 18.424 190.012 77.640 1.00 54.25 121 ILE D N 1
ATOM 8406 C CA . ILE D 2 121 ? 18.589 190.815 76.443 1.00 54.14 121 ILE D CA 1
ATOM 8407 C C . ILE D 2 121 ? 17.974 190.083 75.243 1.00 53.49 121 ILE D C 1
ATOM 8408 O O . ILE D 2 121 ? 17.554 190.710 74.268 1.00 52.85 121 ILE D O 1
ATOM 8413 N N . LEU D 2 122 ? 17.908 188.757 75.320 1.00 52.85 122 LEU D N 1
ATOM 8414 C CA . LEU D 2 122 ? 17.315 187.997 74.229 1.00 53.21 122 LEU D CA 1
ATOM 8415 C C . LEU D 2 122 ? 15.825 188.233 74.200 1.00 54.21 122 LEU D C 1
ATOM 8416 O O . LEU D 2 122 ? 15.290 188.736 73.222 1.00 55.58 122 LEU D O 1
ATOM 8421 N N . LYS D 2 123 ? 15.151 187.853 75.276 1.00 55.11 123 LYS D N 1
ATOM 8422 C CA . LYS D 2 123 ? 13.712 188.033 75.358 1.00 55.68 123 LYS D CA 1
ATOM 8423 C C . LYS D 2 123 ? 13.254 189.379 74.781 1.00 56.60 123 LYS D C 1
ATOM 8424 O O . LYS D 2 123 ? 12.181 189.470 74.185 1.00 57.01 123 LYS D O 1
ATOM 8430 N N . SER D 2 124 ? 14.075 190.412 74.924 1.00 57.69 124 SER D N 1
ATOM 8431 C CA . SER D 2 124 ? 13.727 191.727 74.393 1.00 58.57 124 SER D CA 1
ATOM 8432 C C . SER D 2 124 ? 14.047 191.856 72.897 1.00 58.00 124 SER D C 1
ATOM 8433 O O . SER D 2 124 ? 13.492 192.698 72.205 1.00 57.33 124 SER D O 1
ATOM 8436 N N . ASN D 2 125 ? 14.951 191.026 72.402 1.00 58.08 125 ASN D N 1
ATOM 8437 C CA . ASN D 2 125 ? 15.307 191.052 70.989 1.00 59.45 125 ASN D CA 1
ATOM 8438 C C . ASN D 2 125 ? 14.779 189.823 70.264 1.00 59.05 125 ASN D C 1
ATOM 8439 O O . ASN D 2 125 ? 15.052 189.608 69.083 1.00 58.25 125 ASN D O 1
ATOM 8444 N N . LEU D 2 126 ? 14.036 189.011 70.995 1.00 59.31 126 LEU D N 1
ATOM 8445 C CA . LEU D 2 126 ? 13.468 187.782 70.480 1.00 59.33 126 LEU D CA 1
ATOM 8446 C C . LEU D 2 126 ? 13.095 187.922 69.022 1.00 59.71 126 LEU D C 1
ATOM 8447 O O . LEU D 2 126 ? 13.072 186.959 68.274 1.00 59.37 126 LEU D O 1
ATOM 8452 N N . GLN D 2 127 ? 12.810 189.149 68.632 1.00 61.22 127 GLN D N 1
ATOM 8453 C CA . GLN D 2 127 ? 12.428 189.486 67.273 1.00 62.77 127 GLN D CA 1
ATOM 8454 C C . GLN D 2 127 ? 13.457 189.106 66.223 1.00 61.47 127 GLN D C 1
ATOM 8455 O O . GLN D 2 127 ? 13.128 188.527 65.195 1.00 61.08 127 GLN D O 1
ATOM 8461 N N . ASN D 2 128 ? 14.707 189.443 66.461 1.00 60.72 128 ASN D N 1
ATOM 8462 C CA . ASN D 2 128 ? 15.677 189.128 65.456 1.00 61.29 128 ASN D CA 1
ATOM 8463 C C . ASN D 2 128 ? 16.985 188.601 66.014 1.00 59.54 128 ASN D C 1
ATOM 8464 O O . ASN D 2 128 ? 17.978 189.322 66.132 1.00 60.41 128 ASN D O 1
ATOM 8469 N N . CYS D 2 129 ? 16.987 187.315 66.321 1.00 56.20 129 CYS D N 1
ATOM 8470 C CA . CYS D 2 129 ? 18.147 186.678 66.898 1.00 53.40 129 CYS D CA 1
ATOM 8471 C C . CYS D 2 129 ? 19.361 186.692 66.012 1.00 51.24 129 CYS D C 1
ATOM 8472 O O . CYS D 2 129 ? 20.428 187.147 66.412 1.00 51.19 129 CYS D O 1
ATOM 8475 N N . SER D 2 130 ? 19.208 186.193 64.800 1.00 48.28 130 SER D N 1
ATOM 8476 C CA . SER D 2 130 ? 20.355 186.130 63.918 1.00 46.63 130 SER D CA 1
ATOM 8477 C C . SER D 2 130 ? 20.784 187.454 63.323 1.00 44.01 130 SER D C 1
ATOM 8478 O O . SER D 2 130 ? 21.520 187.481 62.331 1.00 43.89 130 SER D O 1
ATOM 8481 N N . LYS D 2 131 ? 20.365 188.555 63.932 1.00 40.84 131 LYS D N 1
ATOM 8482 C CA . LYS D 2 131 ? 20.726 189.842 63.369 1.00 38.41 131 LYS D CA 1
ATOM 8483 C C . LYS D 2 131 ? 22.215 190.084 63.369 1.00 38.11 131 LYS D C 1
ATOM 8484 O O . LYS D 2 131 ? 22.787 190.523 62.363 1.00 37.17 131 LYS D O 1
ATOM 8490 N N . PHE D 2 132 ? 22.855 189.794 64.495 1.00 38.29 132 PHE D N 1
ATOM 8491 C CA . PHE D 2 132 ? 24.284 190.024 64.574 1.00 38.80 132 PHE D CA 1
ATOM 8492 C C . PHE D 2 132 ? 25.164 188.775 64.521 1.00 39.09 132 PHE D C 1
ATOM 8493 O O . PHE D 2 132 ? 26.368 188.872 64.747 1.00 40.67 132 PHE D O 1
ATOM 8501 N N . SER D 2 133 ? 24.577 187.616 64.222 1.00 37.60 133 SER D N 1
ATOM 8502 C CA . SER D 2 133 ? 25.337 186.375 64.128 1.00 35.16 133 SER D CA 1
ATOM 8503 C C . SER D 2 133 ? 26.361 186.455 63.008 1.00 33.53 133 SER D C 1
ATOM 8504 O O . SER D 2 133 ? 26.308 187.345 62.180 1.00 33.72 133 SER D O 1
ATOM 8507 N N . ALA D 2 134 ? 27.298 185.525 62.975 1.00 32.48 134 ALA D N 1
ATOM 8508 C CA . ALA D 2 134 ? 28.296 185.543 61.922 1.00 32.77 134 ALA D CA 1
ATOM 8509 C C . ALA D 2 134 ? 27.811 184.601 60.832 1.00 33.40 134 ALA D C 1
ATOM 8510 O O . ALA D 2 134 ? 28.542 184.243 59.912 1.00 32.60 134 ALA D O 1
ATOM 8512 N N . ILE D 2 135 ? 26.552 184.203 60.940 1.00 34.66 135 ILE D N 1
ATOM 8513 C CA . ILE D 2 135 ? 25.975 183.307 59.963 1.00 35.86 135 ILE D CA 1
ATOM 8514 C C . ILE D 2 135 ? 24.585 183.739 59.523 1.00 37.61 135 ILE D C 1
ATOM 8515 O O . ILE D 2 135 ? 23.705 183.953 60.359 1.00 35.73 135 ILE D O 1
ATOM 8520 N N . GLN D 2 136 ? 24.402 183.874 58.206 1.00 42.04 136 GLN D N 1
ATOM 8521 C CA . GLN D 2 136 ? 23.099 184.221 57.616 1.00 46.17 136 GLN D CA 1
ATOM 8522 C C . GLN D 2 136 ? 22.634 183.085 56.724 1.00 48.31 136 GLN D C 1
ATOM 8523 O O . GLN D 2 136 ? 23.391 182.590 55.883 1.00 48.69 136 GLN D O 1
ATOM 8529 N N . CYS D 2 137 ? 21.381 182.682 56.914 1.00 51.15 137 CYS D N 1
ATOM 8530 C CA . CYS D 2 137 ? 20.804 181.565 56.176 1.00 54.44 137 CYS D CA 1
ATOM 8531 C C . CYS D 2 137 ? 19.725 181.920 55.172 1.00 55.94 137 CYS D C 1
ATOM 8532 O O . CYS D 2 137 ? 18.619 182.310 55.550 1.00 56.98 137 CYS D O 1
ATOM 8535 N N . ALA D 2 138 ? 20.028 181.750 53.894 1.00 57.13 138 ALA D N 1
ATOM 8536 C CA . ALA D 2 138 ? 19.046 182.047 52.865 1.00 58.76 138 ALA D CA 1
ATOM 8537 C C . ALA D 2 138 ? 17.633 181.581 53.244 1.00 59.60 138 ALA D C 1
ATOM 8538 O O . ALA D 2 138 ? 16.674 182.335 53.120 1.00 60.34 138 ALA D O 1
ATOM 8540 N N . ALA D 2 139 ? 17.510 180.354 53.732 1.00 60.37 139 ALA D N 1
ATOM 8541 C CA . ALA D 2 139 ? 16.207 179.806 54.070 1.00 62.86 139 ALA D CA 1
ATOM 8542 C C . ALA D 2 139 ? 15.486 180.393 55.261 1.00 65.71 139 ALA D C 1
ATOM 8543 O O . ALA D 2 139 ? 14.270 180.558 55.228 1.00 65.74 139 ALA D O 1
ATOM 8545 N N . ALA D 2 140 ? 16.223 180.691 56.319 1.00 70.02 140 ALA D N 1
ATOM 8546 C CA . ALA D 2 140 ? 15.616 181.229 57.530 1.00 75.08 140 ALA D CA 1
ATOM 8547 C C . ALA D 2 140 ? 14.794 182.511 57.308 1.00 78.41 140 ALA D C 1
ATOM 8548 O O . ALA D 2 140 ? 15.013 183.533 57.973 1.00 79.53 140 ALA D O 1
ATOM 8550 N N . VAL D 2 141 ? 13.843 182.448 56.379 1.00 81.52 141 VAL D N 1
ATOM 8551 C CA . VAL D 2 141 ? 12.982 183.584 56.088 1.00 84.71 141 VAL D CA 1
ATOM 8552 C C . VAL D 2 141 ? 11.544 183.176 56.374 1.00 86.61 141 VAL D C 1
ATOM 8553 O O . VAL D 2 141 ? 11.005 182.284 55.715 1.00 86.36 141 VAL D O 1
ATOM 8557 N N . PRO D 2 142 ? 10.907 183.828 57.368 1.00 88.42 142 PRO D N 1
ATOM 8558 C CA . PRO D 2 142 ? 9.525 183.538 57.760 1.00 90.75 142 PRO D CA 1
ATOM 8559 C C . PRO D 2 142 ? 8.590 183.270 56.578 1.00 93.22 142 PRO D C 1
ATOM 8560 O O . PRO D 2 142 ? 8.199 184.201 55.870 1.00 93.87 142 PRO D O 1
ATOM 8564 N N . ARG D 2 143 ? 8.236 182.001 56.365 1.00 95.55 143 ARG D N 1
ATOM 8565 C CA . ARG D 2 143 ? 7.339 181.646 55.264 1.00 98.20 143 ARG D CA 1
ATOM 8566 C C . ARG D 2 143 ? 6.380 180.481 55.517 1.00 99.43 143 ARG D C 1
ATOM 8567 O O . ARG D 2 143 ? 5.285 180.459 54.951 1.00 99.86 143 ARG D O 1
ATOM 8575 N N . ALA D 2 144 ? 6.778 179.517 56.349 1.00 100.68 144 ALA D N 1
ATOM 8576 C CA . ALA D 2 144 ? 5.917 178.363 56.641 1.00 101.66 144 ALA D CA 1
ATOM 8577 C C . ALA D 2 144 ? 5.284 178.443 58.031 1.00 102.26 144 ALA D C 1
ATOM 8578 O O . ALA D 2 144 ? 5.332 177.425 58.764 1.00 102.31 144 ALA D O 1
ATOM 8581 N N . HIS E 1 4 ? 41.394 211.868 54.728 1.00 86.61 -3 HIS E N 1
ATOM 8582 C CA . HIS E 1 4 ? 41.079 210.757 55.667 1.00 87.55 -3 HIS E CA 1
ATOM 8583 C C . HIS E 1 4 ? 41.717 209.470 55.129 1.00 88.11 -3 HIS E C 1
ATOM 8584 O O . HIS E 1 4 ? 41.440 209.069 53.994 1.00 88.34 -3 HIS E O 1
ATOM 8591 N N . HIS E 1 5 ? 42.579 208.842 55.935 1.00 88.76 -2 HIS E N 1
ATOM 8592 C CA . HIS E 1 5 ? 43.271 207.595 55.559 1.00 89.22 -2 HIS E CA 1
ATOM 8593 C C . HIS E 1 5 ? 43.197 206.541 56.650 1.00 87.56 -2 HIS E C 1
ATOM 8594 O O . HIS E 1 5 ? 43.678 206.753 57.770 1.00 88.16 -2 HIS E O 1
ATOM 8601 N N . HIS E 1 6 ? 42.612 205.400 56.297 1.00 84.93 -1 HIS E N 1
ATOM 8602 C CA . HIS E 1 6 ? 42.410 204.268 57.201 1.00 81.85 -1 HIS E CA 1
ATOM 8603 C C . HIS E 1 6 ? 41.190 203.546 56.661 1.00 76.75 -1 HIS E C 1
ATOM 8604 O O . HIS E 1 6 ? 40.156 204.158 56.404 1.00 76.19 -1 HIS E O 1
ATOM 8611 N N . GLY E 1 7 ? 41.304 202.243 56.488 1.00 70.92 0 GLY E N 1
ATOM 8612 C CA . GLY E 1 7 ? 40.171 201.520 55.973 1.00 63.20 0 GLY E CA 1
ATOM 8613 C C . GLY E 1 7 ? 40.165 201.543 54.465 1.00 57.57 0 GLY E C 1
ATOM 8614 O O . GLY E 1 7 ? 39.122 201.374 53.857 1.00 55.80 0 GLY E O 1
ATOM 8615 N N . MET E 1 8 ? 41.320 201.785 53.860 1.00 53.37 1 MET E N 1
ATOM 8616 C CA . MET E 1 8 ? 41.423 201.758 52.407 1.00 50.47 1 MET E CA 1
ATOM 8617 C C . MET E 1 8 ? 41.132 200.309 52.065 1.00 48.72 1 MET E C 1
ATOM 8618 O O . MET E 1 8 ? 41.230 199.448 52.936 1.00 50.09 1 MET E O 1
ATOM 8623 N N . PHE E 1 9 ? 40.799 200.012 50.815 1.00 45.77 2 PHE E N 1
ATOM 8624 C CA . PHE E 1 9 ? 40.490 198.628 50.445 1.00 42.08 2 PHE E CA 1
ATOM 8625 C C . PHE E 1 9 ? 41.622 197.623 50.707 1.00 41.48 2 PHE E C 1
ATOM 8626 O O . PHE E 1 9 ? 41.451 196.676 51.481 1.00 40.43 2 PHE E O 1
ATOM 8634 N N . SER E 1 10 ? 42.764 197.824 50.055 1.00 40.78 3 SER E N 1
ATOM 8635 C CA . SER E 1 10 ? 43.895 196.932 50.221 1.00 41.88 3 SER E CA 1
ATOM 8636 C C . SER E 1 10 ? 44.166 196.611 51.683 1.00 43.37 3 SER E C 1
ATOM 8637 O O . SER E 1 10 ? 44.496 195.479 52.032 1.00 43.51 3 SER E O 1
ATOM 8640 N N . GLU E 1 11 ? 44.045 197.610 52.543 1.00 43.97 4 GLU E N 1
ATOM 8641 C CA . GLU E 1 11 ? 44.295 197.375 53.943 1.00 45.03 4 GLU E CA 1
ATOM 8642 C C . GLU E 1 11 ? 43.281 196.378 54.466 1.00 44.18 4 GLU E C 1
ATOM 8643 O O . GLU E 1 11 ? 43.644 195.260 54.808 1.00 46.20 4 GLU E O 1
ATOM 8649 N N . GLN E 1 12 ? 42.009 196.751 54.516 1.00 42.62 5 GLN E N 1
ATOM 8650 C CA . GLN E 1 12 ? 41.007 195.822 55.041 1.00 42.74 5 GLN E CA 1
ATOM 8651 C C . GLN E 1 12 ? 41.086 194.452 54.374 1.00 42.53 5 GLN E C 1
ATOM 8652 O O . GLN E 1 12 ? 40.764 193.428 54.978 1.00 41.28 5 GLN E O 1
ATOM 8658 N N . ALA E 1 13 ? 41.524 194.449 53.120 1.00 43.13 6 ALA E N 1
ATOM 8659 C CA . ALA E 1 13 ? 41.626 193.219 52.347 1.00 43.10 6 ALA E CA 1
ATOM 8660 C C . ALA E 1 13 ? 42.705 192.255 52.821 1.00 42.24 6 ALA E C 1
ATOM 8661 O O . ALA E 1 13 ? 42.432 191.071 52.954 1.00 42.30 6 ALA E O 1
ATOM 8663 N N . ALA E 1 14 ? 43.918 192.757 53.062 1.00 41.19 7 ALA E N 1
ATOM 8664 C CA . ALA E 1 14 ? 45.038 191.928 53.512 1.00 40.76 7 ALA E CA 1
ATOM 8665 C C . ALA E 1 14 ? 44.911 191.568 55.000 1.00 41.56 7 ALA E C 1
ATOM 8666 O O . ALA E 1 14 ? 45.648 190.732 55.538 1.00 41.71 7 ALA E O 1
ATOM 8668 N N . GLN E 1 15 ? 43.950 192.205 55.651 1.00 42.03 8 GLN E N 1
ATOM 8669 C CA . GLN E 1 15 ? 43.667 191.994 57.058 1.00 42.54 8 GLN E CA 1
ATOM 8670 C C . GLN E 1 15 ? 43.596 190.536 57.546 1.00 43.40 8 GLN E C 1
ATOM 8671 O O . GLN E 1 15 ? 43.417 190.316 58.747 1.00 44.39 8 GLN E O 1
ATOM 8677 N N . ARG E 1 16 ? 43.690 189.543 56.658 1.00 43.09 9 ARG E N 1
ATOM 8678 C CA . ARG E 1 16 ? 43.645 188.166 57.132 1.00 43.12 9 ARG E CA 1
ATOM 8679 C C . ARG E 1 16 ? 44.362 187.124 56.293 1.00 43.72 9 ARG E C 1
ATOM 8680 O O . ARG E 1 16 ? 44.496 187.250 55.073 1.00 43.34 9 ARG E O 1
ATOM 8688 N N . ALA E 1 17 ? 44.831 186.102 57.008 1.00 44.33 10 ALA E N 1
ATOM 8689 C CA . ALA E 1 17 ? 45.607 184.975 56.495 1.00 44.55 10 ALA E CA 1
ATOM 8690 C C . ALA E 1 17 ? 45.312 184.498 55.102 1.00 44.65 10 ALA E C 1
ATOM 8691 O O . ALA E 1 17 ? 44.203 184.643 54.625 1.00 44.71 10 ALA E O 1
ATOM 8693 N N . HIS E 1 18 ? 46.312 183.902 54.464 1.00 45.18 11 HIS E N 1
ATOM 8694 C CA . HIS E 1 18 ? 46.147 183.381 53.118 1.00 47.64 11 HIS E CA 1
ATOM 8695 C C . HIS E 1 18 ? 45.687 181.946 53.210 1.00 48.27 11 HIS E C 1
ATOM 8696 O O . HIS E 1 18 ? 45.760 181.365 54.282 1.00 49.68 11 HIS E O 1
ATOM 8703 N N . THR E 1 19 ? 45.192 181.365 52.119 1.00 48.21 12 THR E N 1
ATOM 8704 C CA . THR E 1 19 ? 44.705 179.998 52.204 1.00 48.07 12 THR E CA 1
ATOM 8705 C C . THR E 1 19 ? 44.774 179.227 50.901 1.00 48.73 12 THR E C 1
ATOM 8706 O O . THR E 1 19 ? 44.937 178.011 50.890 1.00 49.54 12 THR E O 1
ATOM 8710 N N . LEU E 1 20 ? 44.660 179.937 49.796 1.00 49.41 13 LEU E N 1
ATOM 8711 C CA . LEU E 1 20 ? 44.645 179.289 48.500 1.00 50.61 13 LEU E CA 1
ATOM 8712 C C . LEU E 1 20 ? 45.945 178.699 47.954 1.00 51.92 13 LEU E C 1
ATOM 8713 O O . LEU E 1 20 ? 46.018 178.319 46.776 1.00 53.38 13 LEU E O 1
ATOM 8718 N N . LEU E 1 21 ? 46.972 178.624 48.792 1.00 52.00 14 LEU E N 1
ATOM 8719 C CA . LEU E 1 21 ? 48.233 178.048 48.355 1.00 51.93 14 LEU E CA 1
ATOM 8720 C C . LEU E 1 21 ? 48.416 176.783 49.138 1.00 52.69 14 LEU E C 1
ATOM 8721 O O . LEU E 1 21 ? 49.364 176.640 49.898 1.00 53.72 14 LEU E O 1
ATOM 8726 N N . SER E 1 22 ? 47.489 175.858 48.939 1.00 52.80 15 SER E N 1
ATOM 8727 C CA . SER E 1 22 ? 47.500 174.602 49.659 1.00 52.62 15 SER E CA 1
ATOM 8728 C C . SER E 1 22 ? 46.473 173.687 49.018 1.00 52.34 15 SER E C 1
ATOM 8729 O O . SER E 1 22 ? 45.619 174.132 48.258 1.00 53.43 15 SER E O 1
ATOM 8732 N N . PRO E 1 23 ? 46.544 172.391 49.316 1.00 51.47 16 PRO E N 1
ATOM 8733 C CA . PRO E 1 23 ? 45.601 171.424 48.759 1.00 50.38 16 PRO E CA 1
ATOM 8734 C C . PRO E 1 23 ? 44.202 171.677 49.283 1.00 49.39 16 PRO E C 1
ATOM 8735 O O . PRO E 1 23 ? 44.014 172.159 50.395 1.00 50.30 16 PRO E O 1
ATOM 8739 N N . PRO E 1 24 ? 43.201 171.335 48.486 1.00 48.32 17 PRO E N 1
ATOM 8740 C CA . PRO E 1 24 ? 41.797 171.510 48.829 1.00 46.95 17 PRO E CA 1
ATOM 8741 C C . PRO E 1 24 ? 41.503 171.065 50.232 1.00 45.47 17 PRO E C 1
ATOM 8742 O O . PRO E 1 24 ? 41.999 170.044 50.681 1.00 43.48 17 PRO E O 1
ATOM 8746 N N . SER E 1 25 ? 40.719 171.868 50.927 1.00 45.40 18 SER E N 1
ATOM 8747 C CA . SER E 1 25 ? 40.279 171.548 52.268 1.00 46.18 18 SER E CA 1
ATOM 8748 C C . SER E 1 25 ? 38.804 171.439 51.984 1.00 46.76 18 SER E C 1
ATOM 8749 O O . SER E 1 25 ? 38.341 171.940 50.965 1.00 48.83 18 SER E O 1
ATOM 8752 N N . ALA E 1 26 ? 38.043 170.785 52.834 1.00 46.74 19 ALA E N 1
ATOM 8753 C CA . ALA E 1 26 ? 36.629 170.740 52.543 1.00 47.04 19 ALA E CA 1
ATOM 8754 C C . ALA E 1 26 ? 36.084 172.105 52.963 1.00 47.26 19 ALA E C 1
ATOM 8755 O O . ALA E 1 26 ? 35.490 172.809 52.153 1.00 49.10 19 ALA E O 1
ATOM 8757 N N . ASN E 1 27 ? 36.324 172.482 54.220 1.00 45.96 20 ASN E N 1
ATOM 8758 C CA . ASN E 1 27 ? 35.853 173.744 54.783 1.00 43.95 20 ASN E CA 1
ATOM 8759 C C . ASN E 1 27 ? 36.102 174.860 53.807 1.00 42.26 20 ASN E C 1
ATOM 8760 O O . ASN E 1 27 ? 37.236 175.108 53.446 1.00 42.48 20 ASN E O 1
ATOM 8765 N N . ASN E 1 28 ? 35.047 175.531 53.376 1.00 40.83 21 ASN E N 1
ATOM 8766 C CA . ASN E 1 28 ? 35.201 176.615 52.416 1.00 40.49 21 ASN E CA 1
ATOM 8767 C C . ASN E 1 28 ? 34.371 177.799 52.799 1.00 41.09 21 ASN E C 1
ATOM 8768 O O . ASN E 1 28 ? 33.160 177.686 53.057 1.00 41.60 21 ASN E O 1
ATOM 8773 N N . ALA E 1 29 ? 35.020 178.949 52.812 1.00 41.00 22 ALA E N 1
ATOM 8774 C CA . ALA E 1 29 ? 34.328 180.159 53.193 1.00 41.35 22 ALA E CA 1
ATOM 8775 C C . ALA E 1 29 ? 33.477 180.747 52.068 1.00 41.30 22 ALA E C 1
ATOM 8776 O O . ALA E 1 29 ? 33.910 180.864 50.920 1.00 41.21 22 ALA E O 1
ATOM 8778 N N . THR E 1 30 ? 32.247 181.095 52.408 1.00 40.58 23 THR E N 1
ATOM 8779 C CA . THR E 1 30 ? 31.354 181.696 51.445 1.00 40.90 23 THR E CA 1
ATOM 8780 C C . THR E 1 30 ? 30.752 182.813 52.267 1.00 41.38 23 THR E C 1
ATOM 8781 O O . THR E 1 30 ? 30.100 182.573 53.302 1.00 41.33 23 THR E O 1
ATOM 8785 N N . PHE E 1 31 ? 31.007 184.034 51.803 1.00 40.29 24 PHE E N 1
ATOM 8786 C CA . PHE E 1 31 ? 30.581 185.243 52.485 1.00 38.19 24 PHE E CA 1
ATOM 8787 C C . PHE E 1 31 ? 29.245 185.847 52.132 1.00 36.47 24 PHE E C 1
ATOM 8788 O O . PHE E 1 31 ? 28.889 185.993 50.958 1.00 35.81 24 PHE E O 1
ATOM 8796 N N . ALA E 1 32 ? 28.542 186.238 53.185 1.00 33.79 25 ALA E N 1
ATOM 8797 C CA . ALA E 1 32 ? 27.265 186.870 53.058 1.00 32.33 25 ALA E CA 1
ATOM 8798 C C . ALA E 1 32 ? 27.574 188.322 52.840 1.00 33.16 25 ALA E C 1
ATOM 8799 O O . ALA E 1 32 ? 28.253 188.931 53.664 1.00 33.54 25 ALA E O 1
ATOM 8801 N N . ARG E 1 33 ? 27.087 188.876 51.732 1.00 33.75 26 ARG E N 1
ATOM 8802 C CA . ARG E 1 33 ? 27.306 190.283 51.420 1.00 33.53 26 ARG E CA 1
ATOM 8803 C C . ARG E 1 33 ? 26.665 191.190 52.463 1.00 35.08 26 ARG E C 1
ATOM 8804 O O . ARG E 1 33 ? 25.742 190.791 53.174 1.00 35.47 26 ARG E O 1
ATOM 8812 N N . VAL E 1 34 ? 27.168 192.412 52.563 1.00 36.52 27 VAL E N 1
ATOM 8813 C CA . VAL E 1 34 ? 26.634 193.358 53.524 1.00 38.88 27 VAL E CA 1
ATOM 8814 C C . VAL E 1 34 ? 25.198 193.704 53.176 1.00 40.81 27 VAL E C 1
ATOM 8815 O O . VAL E 1 34 ? 24.789 193.646 52.018 1.00 43.41 27 VAL E O 1
ATOM 8819 N N . PRO E 1 35 ? 24.409 194.057 54.177 1.00 41.79 28 PRO E N 1
ATOM 8820 C CA . PRO E 1 35 ? 23.006 194.426 54.022 1.00 43.17 28 PRO E CA 1
ATOM 8821 C C . PRO E 1 35 ? 22.839 195.676 53.185 1.00 44.98 28 PRO E C 1
ATOM 8822 O O . PRO E 1 35 ? 23.036 196.792 53.661 1.00 46.51 28 PRO E O 1
ATOM 8826 N N . VAL E 1 36 ? 22.473 195.488 51.929 1.00 46.59 29 VAL E N 1
ATOM 8827 C CA . VAL E 1 36 ? 22.295 196.615 51.042 1.00 49.54 29 VAL E CA 1
ATOM 8828 C C . VAL E 1 36 ? 20.884 197.126 51.247 1.00 51.17 29 VAL E C 1
ATOM 8829 O O . VAL E 1 36 ? 20.166 197.405 50.284 1.00 52.02 29 VAL E O 1
ATOM 8833 N N . ALA E 1 37 ? 20.488 197.272 52.506 1.00 52.17 30 ALA E N 1
ATOM 8834 C CA . ALA E 1 37 ? 19.129 197.702 52.786 1.00 53.93 30 ALA E CA 1
ATOM 8835 C C . ALA E 1 37 ? 18.916 199.177 53.068 1.00 54.86 30 ALA E C 1
ATOM 8836 O O . ALA E 1 37 ? 17.769 199.636 53.049 1.00 56.66 30 ALA E O 1
ATOM 8838 N N . THR E 1 38 ? 19.983 199.933 53.323 1.00 54.49 31 THR E N 1
ATOM 8839 C CA . THR E 1 38 ? 19.808 201.368 53.602 1.00 53.30 31 THR E CA 1
ATOM 8840 C C . THR E 1 38 ? 20.190 202.254 52.416 1.00 52.42 31 THR E C 1
ATOM 8841 O O . THR E 1 38 ? 21.295 202.792 52.368 1.00 52.21 31 THR E O 1
ATOM 8845 N N . TYR E 1 39 ? 19.265 202.415 51.474 1.00 50.85 32 TYR E N 1
ATOM 8846 C CA . TYR E 1 39 ? 19.513 203.200 50.270 1.00 49.32 32 TYR E CA 1
ATOM 8847 C C . TYR E 1 39 ? 18.286 203.994 49.930 1.00 48.90 32 TYR E C 1
ATOM 8848 O O . TYR E 1 39 ? 17.180 203.593 50.247 1.00 49.82 32 TYR E O 1
ATOM 8857 N N . THR E 1 40 ? 18.485 205.131 49.286 1.00 48.74 33 THR E N 1
ATOM 8858 C CA . THR E 1 40 ? 17.375 205.974 48.911 1.00 47.86 33 THR E CA 1
ATOM 8859 C C . THR E 1 40 ? 17.796 206.737 47.694 1.00 48.46 33 THR E C 1
ATOM 8860 O O . THR E 1 40 ? 18.639 207.630 47.778 1.00 47.39 33 THR E O 1
ATOM 8864 N N . ASN E 1 41 ? 17.250 206.359 46.548 1.00 49.63 34 ASN E N 1
ATOM 8865 C CA . ASN E 1 41 ? 17.574 207.100 45.355 1.00 51.20 34 ASN E CA 1
ATOM 8866 C C . ASN E 1 41 ? 16.837 208.409 45.593 1.00 52.64 34 ASN E C 1
ATOM 8867 O O . ASN E 1 41 ? 15.727 208.414 46.129 1.00 52.81 34 ASN E O 1
ATOM 8872 N N . SER E 1 42 ? 17.453 209.522 45.224 1.00 54.21 35 SER E N 1
ATOM 8873 C CA . SER E 1 42 ? 16.824 210.814 45.427 1.00 55.68 35 SER E CA 1
ATOM 8874 C C . SER E 1 42 ? 17.113 211.676 44.220 1.00 57.29 35 SER E C 1
ATOM 8875 O O . SER E 1 42 ? 17.302 212.886 44.342 1.00 57.90 35 SER E O 1
ATOM 8878 N N . SER E 1 43 ? 17.163 211.064 43.048 1.00 58.52 36 SER E N 1
ATOM 8879 C CA . SER E 1 43 ? 17.446 211.846 41.866 1.00 60.48 36 SER E CA 1
ATOM 8880 C C . SER E 1 43 ? 16.177 212.315 41.144 1.00 61.73 36 SER E C 1
ATOM 8881 O O . SER E 1 43 ? 16.236 212.701 39.970 1.00 62.78 36 SER E O 1
ATOM 8884 N N . GLN E 1 44 ? 15.035 212.315 41.844 1.00 62.35 37 GLN E N 1
ATOM 8885 C CA . GLN E 1 44 ? 13.775 212.759 41.226 1.00 62.57 37 GLN E CA 1
ATOM 8886 C C . GLN E 1 44 ? 14.043 214.052 40.481 1.00 62.17 37 GLN E C 1
ATOM 8887 O O . GLN E 1 44 ? 13.799 214.152 39.281 1.00 62.10 37 GLN E O 1
ATOM 8893 N N . PRO E 1 45 ? 14.572 215.060 41.183 1.00 62.30 38 PRO E N 1
ATOM 8894 C CA . PRO E 1 45 ? 14.863 216.338 40.535 1.00 62.25 38 PRO E CA 1
ATOM 8895 C C . PRO E 1 45 ? 15.762 216.240 39.309 1.00 62.22 38 PRO E C 1
ATOM 8896 O O . PRO E 1 45 ? 16.389 217.212 38.920 1.00 62.75 38 PRO E O 1
ATOM 8900 N N . PHE E 1 46 ? 15.842 215.066 38.704 1.00 62.13 39 PHE E N 1
ATOM 8901 C CA . PHE E 1 46 ? 16.641 214.925 37.509 1.00 62.77 39 PHE E CA 1
ATOM 8902 C C . PHE E 1 46 ? 15.797 214.217 36.455 1.00 64.22 39 PHE E C 1
ATOM 8903 O O . PHE E 1 46 ? 16.099 214.290 35.258 1.00 63.94 39 PHE E O 1
ATOM 8911 N N . ARG E 1 47 ? 14.734 213.547 36.912 1.00 65.77 40 ARG E N 1
ATOM 8912 C CA . ARG E 1 47 ? 13.798 212.821 36.037 1.00 67.66 40 ARG E CA 1
ATOM 8913 C C . ARG E 1 47 ? 12.829 213.827 35.442 1.00 68.26 40 ARG E C 1
ATOM 8914 O O . ARG E 1 47 ? 12.258 214.624 36.172 1.00 68.61 40 ARG E O 1
ATOM 8922 N N . LEU E 1 48 ? 12.624 213.784 34.129 1.00 69.27 41 LEU E N 1
ATOM 8923 C CA . LEU E 1 48 ? 11.724 214.736 33.479 1.00 70.18 41 LEU E CA 1
ATOM 8924 C C . LEU E 1 48 ? 10.763 214.068 32.523 1.00 70.22 41 LEU E C 1
ATOM 8925 O O . LEU E 1 48 ? 11.115 213.827 31.370 1.00 71.04 41 LEU E O 1
ATOM 8930 N N . TYR E 1 61 ? 18.774 233.034 31.538 1.00 83.99 54 TYR E N 1
ATOM 8931 C CA . TYR E 1 61 ? 19.371 232.352 32.682 1.00 84.47 54 TYR E CA 1
ATOM 8932 C C . TYR E 1 61 ? 18.868 232.935 33.997 1.00 83.75 54 TYR E C 1
ATOM 8933 O O . TYR E 1 61 ? 19.263 232.503 35.084 1.00 83.61 54 TYR E O 1
ATOM 8942 N N . ALA E 1 62 ? 17.975 233.910 33.871 1.00 82.84 55 ALA E N 1
ATOM 8943 C CA . ALA E 1 62 ? 17.402 234.607 35.012 1.00 81.84 55 ALA E CA 1
ATOM 8944 C C . ALA E 1 62 ? 17.053 233.712 36.187 1.00 80.84 55 ALA E C 1
ATOM 8945 O O . ALA E 1 62 ? 17.519 233.936 37.302 1.00 81.23 55 ALA E O 1
ATOM 8947 N N . THR E 1 63 ? 16.224 232.707 35.941 1.00 79.21 56 THR E N 1
ATOM 8948 C CA . THR E 1 63 ? 15.813 231.802 37.000 1.00 77.42 56 THR E CA 1
ATOM 8949 C C . THR E 1 63 ? 16.995 231.432 37.896 1.00 76.10 56 THR E C 1
ATOM 8950 O O . THR E 1 63 ? 16.847 231.321 39.120 1.00 75.04 56 THR E O 1
ATOM 8954 N N . ARG E 1 64 ? 18.170 231.253 37.294 1.00 74.60 57 ARG E N 1
ATOM 8955 C CA . ARG E 1 64 ? 19.354 230.948 38.087 1.00 73.77 57 ARG E CA 1
ATOM 8956 C C . ARG E 1 64 ? 19.573 232.151 38.981 1.00 74.77 57 ARG E C 1
ATOM 8957 O O . ARG E 1 64 ? 19.400 232.088 40.206 1.00 75.04 57 ARG E O 1
ATOM 8965 N N . LEU E 1 65 ? 19.958 233.250 38.338 1.00 75.26 58 LEU E N 1
ATOM 8966 C CA . LEU E 1 65 ? 20.201 234.519 39.009 1.00 75.36 58 LEU E CA 1
ATOM 8967 C C . LEU E 1 65 ? 19.230 234.742 40.157 1.00 75.03 58 LEU E C 1
ATOM 8968 O O . LEU E 1 65 ? 19.598 235.254 41.212 1.00 75.24 58 LEU E O 1
ATOM 8973 N N . ILE E 1 66 ? 17.986 234.342 39.937 1.00 74.31 59 ILE E N 1
ATOM 8974 C CA . ILE E 1 66 ? 16.947 234.512 40.921 1.00 73.96 59 ILE E CA 1
ATOM 8975 C C . ILE E 1 66 ? 17.185 233.645 42.128 1.00 74.43 59 ILE E C 1
ATOM 8976 O O . ILE E 1 66 ? 17.082 234.121 43.259 1.00 74.60 59 ILE E O 1
ATOM 8981 N N . GLN E 1 67 ? 17.505 232.376 41.888 1.00 74.79 60 GLN E N 1
ATOM 8982 C CA . GLN E 1 67 ? 17.761 231.436 42.974 1.00 75.16 60 GLN E CA 1
ATOM 8983 C C . GLN E 1 67 ? 19.110 231.676 43.621 1.00 74.49 60 GLN E C 1
ATOM 8984 O O . GLN E 1 67 ? 19.236 231.621 44.842 1.00 74.61 60 GLN E O 1
ATOM 8990 N N . MET E 1 68 ? 20.112 231.927 42.788 1.00 73.79 61 MET E N 1
ATOM 8991 C CA . MET E 1 68 ? 21.477 232.174 43.240 1.00 73.95 61 MET E CA 1
ATOM 8992 C C . MET E 1 68 ? 21.620 233.485 44.010 1.00 73.25 61 MET E C 1
ATOM 8993 O O . MET E 1 68 ? 22.389 233.580 44.966 1.00 73.29 61 MET E O 1
ATOM 8998 N N . ARG E 1 69 ? 20.884 234.498 43.580 1.00 72.35 62 ARG E N 1
ATOM 8999 C CA . ARG E 1 69 ? 20.961 235.798 44.216 1.00 71.74 62 ARG E CA 1
ATOM 9000 C C . ARG E 1 69 ? 21.102 235.704 45.734 1.00 69.96 62 ARG E C 1
ATOM 9001 O O . ARG E 1 69 ? 22.149 236.048 46.274 1.00 70.45 62 ARG E O 1
ATOM 9009 N N . PRO E 1 70 ? 20.077 235.196 46.436 1.00 68.31 63 PRO E N 1
ATOM 9010 C CA . PRO E 1 70 ? 20.128 235.082 47.899 1.00 67.29 63 PRO E CA 1
ATOM 9011 C C . PRO E 1 70 ? 21.446 234.550 48.405 1.00 66.80 63 PRO E C 1
ATOM 9012 O O . PRO E 1 70 ? 21.952 234.986 49.432 1.00 67.43 63 PRO E O 1
ATOM 9016 N N . PHE E 1 71 ? 22.002 233.603 47.668 1.00 66.56 64 PHE E N 1
ATOM 9017 C CA . PHE E 1 71 ? 23.269 232.985 48.029 1.00 65.89 64 PHE E CA 1
ATOM 9018 C C . PHE E 1 71 ? 24.437 233.941 47.800 1.00 65.26 64 PHE E C 1
ATOM 9019 O O . PHE E 1 71 ? 25.078 234.372 48.758 1.00 65.41 64 PHE E O 1
ATOM 9027 N N . LEU E 1 72 ? 24.707 234.270 46.536 1.00 64.49 65 LEU E N 1
ATOM 9028 C CA . LEU E 1 72 ? 25.796 235.182 46.185 1.00 64.10 65 LEU E CA 1
ATOM 9029 C C . LEU E 1 72 ? 25.756 236.468 47.004 1.00 65.09 65 LEU E C 1
ATOM 9030 O O . LEU E 1 72 ? 26.794 237.054 47.312 1.00 64.87 65 LEU E O 1
ATOM 9035 N N . GLU E 1 73 ? 24.556 236.922 47.340 1.00 66.39 66 GLU E N 1
ATOM 9036 C CA . GLU E 1 73 ? 24.435 238.131 48.130 1.00 67.90 66 GLU E CA 1
ATOM 9037 C C . GLU E 1 73 ? 24.929 237.877 49.543 1.00 68.63 66 GLU E C 1
ATOM 9038 O O . GLU E 1 73 ? 25.834 238.557 50.016 1.00 69.23 66 GLU E O 1
ATOM 9044 N N . ASN E 1 74 ? 24.355 236.883 50.211 1.00 69.04 67 ASN E N 1
ATOM 9045 C CA . ASN E 1 74 ? 24.753 236.580 51.578 1.00 68.81 67 ASN E CA 1
ATOM 9046 C C . ASN E 1 74 ? 26.215 236.162 51.659 1.00 67.81 67 ASN E C 1
ATOM 9047 O O . ASN E 1 74 ? 26.803 236.146 52.735 1.00 66.73 67 ASN E O 1
ATOM 9052 N N . ARG E 1 75 ? 26.791 235.814 50.514 1.00 67.62 68 ARG E N 1
ATOM 9053 C CA . ARG E 1 75 ? 28.198 235.429 50.453 1.00 68.18 68 ARG E CA 1
ATOM 9054 C C . ARG E 1 75 ? 29.027 236.717 50.369 1.00 68.93 68 ARG E C 1
ATOM 9055 O O . ARG E 1 75 ? 30.044 236.871 51.045 1.00 67.74 68 ARG E O 1
ATOM 9063 N N . ALA E 1 76 ? 28.575 237.639 49.527 1.00 71.23 69 ALA E N 1
ATOM 9064 C CA . ALA E 1 76 ? 29.261 238.911 49.354 1.00 73.46 69 ALA E CA 1
ATOM 9065 C C . ALA E 1 76 ? 29.135 239.732 50.627 1.00 74.65 69 ALA E C 1
ATOM 9066 O O . ALA E 1 76 ? 30.072 240.425 51.025 1.00 75.06 69 ALA E O 1
ATOM 9068 N N . GLN E 1 77 ? 27.974 239.645 51.270 1.00 76.03 70 GLN E N 1
ATOM 9069 C CA . GLN E 1 77 ? 27.738 240.385 52.506 1.00 77.33 70 GLN E CA 1
ATOM 9070 C C . GLN E 1 77 ? 28.708 239.971 53.602 1.00 76.92 70 GLN E C 1
ATOM 9071 O O . GLN E 1 77 ? 29.171 240.794 54.375 1.00 77.59 70 GLN E O 1
ATOM 9077 N N . GLN E 1 78 ? 29.030 238.694 53.677 1.00 76.43 71 GLN E N 1
ATOM 9078 C CA . GLN E 1 78 ? 29.947 238.256 54.706 1.00 75.89 71 GLN E CA 1
ATOM 9079 C C . GLN E 1 78 ? 31.372 238.433 54.220 1.00 75.36 71 GLN E C 1
ATOM 9080 O O . GLN E 1 78 ? 32.281 238.660 55.004 1.00 75.73 71 GLN E O 1
ATOM 9086 N N . HIS E 1 79 ? 31.553 238.345 52.912 1.00 75.66 72 HIS E N 1
ATOM 9087 C CA . HIS E 1 79 ? 32.872 238.465 52.300 1.00 76.61 72 HIS E CA 1
ATOM 9088 C C . HIS E 1 79 ? 33.410 239.898 52.329 1.00 76.76 72 HIS E C 1
ATOM 9089 O O . HIS E 1 79 ? 34.630 240.112 52.379 1.00 76.86 72 HIS E O 1
ATOM 9096 N N . TRP E 1 80 ? 32.497 240.872 52.303 1.00 76.16 73 TRP E N 1
ATOM 9097 C CA . TRP E 1 80 ? 32.867 242.286 52.311 1.00 74.79 73 TRP E CA 1
ATOM 9098 C C . TRP E 1 80 ? 32.159 243.119 53.373 1.00 75.95 73 TRP E C 1
ATOM 9099 O O . TRP E 1 80 ? 32.181 244.344 53.326 1.00 75.41 73 TRP E O 1
ATOM 9110 N N . GLY E 1 81 ? 31.520 242.449 54.322 1.00 78.05 74 GLY E N 1
ATOM 9111 C CA . GLY E 1 81 ? 30.842 243.148 55.403 1.00 79.92 74 GLY E CA 1
ATOM 9112 C C . GLY E 1 81 ? 29.577 243.904 55.052 1.00 80.99 74 GLY E C 1
ATOM 9113 O O . GLY E 1 81 ? 29.272 244.126 53.874 1.00 80.29 74 GLY E O 1
ATOM 9114 N N . SER E 1 82 ? 28.842 244.296 56.094 1.00 82.41 75 SER E N 1
ATOM 9115 C CA . SER E 1 82 ? 27.596 245.043 55.951 1.00 84.02 75 SER E CA 1
ATOM 9116 C C . SER E 1 82 ? 27.571 245.994 54.737 1.00 84.49 75 SER E C 1
ATOM 9117 O O . SER E 1 82 ? 26.515 246.160 54.117 1.00 84.32 75 SER E O 1
ATOM 9120 N N . GLY E 1 83 ? 28.724 246.599 54.413 1.00 84.74 76 GLY E N 1
ATOM 9121 C CA . GLY E 1 83 ? 28.846 247.516 53.279 1.00 84.23 76 GLY E CA 1
ATOM 9122 C C . GLY E 1 83 ? 28.209 246.972 52.012 1.00 83.64 76 GLY E C 1
ATOM 9123 O O . GLY E 1 83 ? 28.878 246.592 51.046 1.00 82.87 76 GLY E O 1
ATOM 9124 N N . VAL E 1 84 ? 26.884 246.957 52.035 1.00 83.42 77 VAL E N 1
ATOM 9125 C CA . VAL E 1 84 ? 26.063 246.449 50.953 1.00 83.01 77 VAL E CA 1
ATOM 9126 C C . VAL E 1 84 ? 26.281 247.118 49.592 1.00 83.05 77 VAL E C 1
ATOM 9127 O O . VAL E 1 84 ? 25.796 248.218 49.339 1.00 83.62 77 VAL E O 1
ATOM 9131 N N . GLY E 1 85 ? 27.015 246.451 48.714 1.00 82.33 78 GLY E N 1
ATOM 9132 C CA . GLY E 1 85 ? 27.224 247.008 47.395 1.00 81.66 78 GLY E CA 1
ATOM 9133 C C . GLY E 1 85 ? 26.026 246.631 46.548 1.00 81.79 78 GLY E C 1
ATOM 9134 O O . GLY E 1 85 ? 25.953 246.977 45.377 1.00 81.90 78 GLY E O 1
ATOM 9135 N N . VAL E 1 86 ? 25.078 245.923 47.157 1.00 81.99 79 VAL E N 1
ATOM 9136 C CA . VAL E 1 86 ? 23.870 245.464 46.477 1.00 81.94 79 VAL E CA 1
ATOM 9137 C C . VAL E 1 86 ? 23.202 246.516 45.596 1.00 82.21 79 VAL E C 1
ATOM 9138 O O . VAL E 1 86 ? 22.336 247.260 46.050 1.00 82.77 79 VAL E O 1
ATOM 9142 N N . LYS E 1 87 ? 23.605 246.561 44.331 1.00 82.48 80 LYS E N 1
ATOM 9143 C CA . LYS E 1 87 ? 23.052 247.504 43.358 1.00 83.00 80 LYS E CA 1
ATOM 9144 C C . LYS E 1 87 ? 22.902 246.752 42.037 1.00 82.75 80 LYS E C 1
ATOM 9145 O O . LYS E 1 87 ? 23.874 246.197 41.529 1.00 81.85 80 LYS E O 1
ATOM 9151 N N . LYS E 1 88 ? 21.693 246.714 41.486 1.00 83.39 81 LYS E N 1
ATOM 9152 C CA . LYS E 1 88 ? 21.492 246.018 40.220 1.00 84.91 81 LYS E CA 1
ATOM 9153 C C . LYS E 1 88 ? 22.261 246.716 39.118 1.00 85.37 81 LYS E C 1
ATOM 9154 O O . LYS E 1 88 ? 22.849 247.773 39.340 1.00 85.95 81 LYS E O 1
ATOM 9160 N N . LEU E 1 89 ? 22.259 246.127 37.928 1.00 85.76 82 LEU E N 1
ATOM 9161 C CA . LEU E 1 89 ? 23.002 246.698 36.814 1.00 86.08 82 LEU E CA 1
ATOM 9162 C C . LEU E 1 89 ? 22.457 248.049 36.349 1.00 87.29 82 LEU E C 1
ATOM 9163 O O . LEU E 1 89 ? 23.156 248.810 35.674 1.00 87.19 82 LEU E O 1
ATOM 9168 N N . CYS E 1 90 ? 21.218 248.354 36.721 1.00 88.57 83 CYS E N 1
ATOM 9169 C CA . CYS E 1 90 ? 20.604 249.614 36.321 1.00 90.01 83 CYS E CA 1
ATOM 9170 C C . CYS E 1 90 ? 20.912 250.772 37.275 1.00 90.82 83 CYS E C 1
ATOM 9171 O O . CYS E 1 90 ? 21.272 251.864 36.830 1.00 90.59 83 CYS E O 1
ATOM 9174 N N . GLU E 1 91 ? 20.783 250.524 38.579 1.00 92.14 84 GLU E N 1
ATOM 9175 C CA . GLU E 1 91 ? 21.025 251.545 39.610 1.00 93.28 84 GLU E CA 1
ATOM 9176 C C . GLU E 1 91 ? 22.503 251.941 39.790 1.00 94.21 84 GLU E C 1
ATOM 9177 O O . GLU E 1 91 ? 22.867 252.562 40.794 1.00 93.46 84 GLU E O 1
ATOM 9183 N N . LEU E 1 92 ? 23.343 251.590 38.820 1.00 95.69 85 LEU E N 1
ATOM 9184 C CA . LEU E 1 92 ? 24.769 251.890 38.895 1.00 97.26 85 LEU E CA 1
ATOM 9185 C C . LEU E 1 92 ? 25.119 253.344 38.558 1.00 97.58 85 LEU E C 1
ATOM 9186 O O . LEU E 1 92 ? 24.759 253.863 37.498 1.00 97.71 85 LEU E O 1
ATOM 9191 N N . GLN E 1 93 ? 25.826 253.993 39.478 1.00 98.22 86 GLN E N 1
ATOM 9192 C CA . GLN E 1 93 ? 26.249 255.386 39.315 1.00 98.08 86 GLN E CA 1
ATOM 9193 C C . GLN E 1 93 ? 27.731 255.384 38.923 1.00 97.34 86 GLN E C 1
ATOM 9194 O O . GLN E 1 93 ? 28.576 254.979 39.722 1.00 97.83 86 GLN E O 1
ATOM 9200 N N . PRO E 1 94 ? 28.067 255.838 37.697 1.00 95.97 87 PRO E N 1
ATOM 9201 C CA . PRO E 1 94 ? 29.473 255.856 37.267 1.00 94.94 87 PRO E CA 1
ATOM 9202 C C . PRO E 1 94 ? 30.438 256.161 38.416 1.00 94.54 87 PRO E C 1
ATOM 9203 O O . PRO E 1 94 ? 30.207 257.086 39.190 1.00 95.01 87 PRO E O 1
ATOM 9207 N N . GLU E 1 95 ? 31.496 255.361 38.537 1.00 93.90 88 GLU E N 1
ATOM 9208 C CA . GLU E 1 95 ? 32.508 255.528 39.591 1.00 93.25 88 GLU E CA 1
ATOM 9209 C C . GLU E 1 95 ? 32.032 255.176 41.011 1.00 91.51 88 GLU E C 1
ATOM 9210 O O . GLU E 1 95 ? 32.645 255.589 41.994 1.00 90.78 88 GLU E O 1
ATOM 9216 N N . GLU E 1 96 ? 30.948 254.412 41.116 1.00 89.89 89 GLU E N 1
ATOM 9217 C CA . GLU E 1 96 ? 30.411 254.024 42.419 1.00 87.97 89 GLU E CA 1
ATOM 9218 C C . GLU E 1 96 ? 30.899 252.629 42.803 1.00 86.48 89 GLU E C 1
ATOM 9219 O O . GLU E 1 96 ? 30.830 251.691 42.004 1.00 86.18 89 GLU E O 1
ATOM 9225 N N . LYS E 1 97 ? 31.407 252.501 44.025 1.00 84.42 90 LYS E N 1
ATOM 9226 C CA . LYS E 1 97 ? 31.886 251.217 44.514 1.00 81.94 90 LYS E CA 1
ATOM 9227 C C . LYS E 1 97 ? 30.719 250.423 45.066 1.00 80.76 90 LYS E C 1
ATOM 9228 O O . LYS E 1 97 ? 30.160 250.756 46.107 1.00 79.90 90 LYS E O 1
ATOM 9234 N N . CYS E 1 98 ? 30.350 249.371 44.351 1.00 80.16 91 CYS E N 1
ATOM 9235 C CA . CYS E 1 98 ? 29.249 248.528 44.771 1.00 80.26 91 CYS E CA 1
ATOM 9236 C C . CYS E 1 98 ? 29.470 247.075 44.364 1.00 79.78 91 CYS E C 1
ATOM 9237 O O . CYS E 1 98 ? 30.556 246.695 43.911 1.00 79.03 91 CYS E O 1
ATOM 9240 N N . CYS E 1 99 ? 28.426 246.270 44.542 1.00 79.65 92 CYS E N 1
ATOM 9241 C CA . CYS E 1 99 ? 28.465 244.851 44.205 1.00 78.93 92 CYS E CA 1
ATOM 9242 C C . CYS E 1 99 ? 27.268 244.417 43.355 1.00 78.02 92 CYS E C 1
ATOM 9243 O O . CYS E 1 99 ? 26.116 244.487 43.792 1.00 78.31 92 CYS E O 1
ATOM 9246 N N . VAL E 1 100 ? 27.555 243.963 42.141 1.00 76.57 93 VAL E N 1
ATOM 9247 C CA . VAL E 1 100 ? 26.519 243.513 41.221 1.00 75.63 93 VAL E CA 1
ATOM 9248 C C . VAL E 1 100 ? 26.488 241.978 41.226 1.00 75.25 93 VAL E C 1
ATOM 9249 O O . VAL E 1 100 ? 27.540 241.347 41.251 1.00 75.85 93 VAL E O 1
ATOM 9253 N N . VAL E 1 101 ? 25.295 241.380 41.222 1.00 73.88 94 VAL E N 1
ATOM 9254 C CA . VAL E 1 101 ? 25.163 239.915 41.205 1.00 72.28 94 VAL E CA 1
ATOM 9255 C C . VAL E 1 101 ? 24.569 239.491 39.868 1.00 70.83 94 VAL E C 1
ATOM 9256 O O . VAL E 1 101 ? 23.457 239.891 39.535 1.00 71.23 94 VAL E O 1
ATOM 9260 N N . GLY E 1 102 ? 25.303 238.683 39.104 1.00 68.99 95 GLY E N 1
ATOM 9261 C CA . GLY E 1 102 ? 24.797 238.259 37.809 1.00 66.33 95 GLY E CA 1
ATOM 9262 C C . GLY E 1 102 ? 25.352 236.992 37.170 1.00 64.82 95 GLY E C 1
ATOM 9263 O O . GLY E 1 102 ? 25.958 236.140 37.828 1.00 64.95 95 GLY E O 1
ATOM 9264 N N . THR E 1 103 ? 25.122 236.879 35.863 1.00 62.53 96 THR E N 1
ATOM 9265 C CA . THR E 1 103 ? 25.562 235.747 35.058 1.00 60.33 96 THR E CA 1
ATOM 9266 C C . THR E 1 103 ? 26.710 236.183 34.168 1.00 59.93 96 THR E C 1
ATOM 9267 O O . THR E 1 103 ? 26.769 237.334 33.763 1.00 60.86 96 THR E O 1
ATOM 9271 N N . LEU E 1 104 ? 27.618 235.276 33.849 1.00 59.60 97 LEU E N 1
ATOM 9272 C CA . LEU E 1 104 ? 28.735 235.631 32.980 1.00 60.38 97 LEU E CA 1
ATOM 9273 C C . LEU E 1 104 ? 28.563 235.046 31.586 1.00 61.09 97 LEU E C 1
ATOM 9274 O O . LEU E 1 104 ? 27.972 233.978 31.420 1.00 60.96 97 LEU E O 1
ATOM 9279 N N . PHE E 1 105 ? 29.067 235.761 30.585 1.00 62.34 98 PHE E N 1
ATOM 9280 C CA . PHE E 1 105 ? 29.006 235.312 29.201 1.00 65.01 98 PHE E CA 1
ATOM 9281 C C . PHE E 1 105 ? 30.370 235.590 28.618 1.00 66.49 98 PHE E C 1
ATOM 9282 O O . PHE E 1 105 ? 30.944 236.646 28.851 1.00 66.65 98 PHE E O 1
ATOM 9290 N N . LYS E 1 106 ? 30.895 234.640 27.863 1.00 68.71 99 LYS E N 1
ATOM 9291 C CA . LYS E 1 106 ? 32.209 234.803 27.263 1.00 72.02 99 LYS E CA 1
ATOM 9292 C C . LYS E 1 106 ? 32.079 234.874 25.723 1.00 75.15 99 LYS E C 1
ATOM 9293 O O . LYS E 1 106 ? 31.105 234.372 25.151 1.00 76.76 99 LYS E O 1
ATOM 9299 N N . ALA E 1 107 ? 33.034 235.521 25.057 1.00 77.02 100 ALA E N 1
ATOM 9300 C CA . ALA E 1 107 ? 33.009 235.618 23.599 1.00 78.41 100 ALA E CA 1
ATOM 9301 C C . ALA E 1 107 ? 34.313 236.216 23.096 1.00 79.81 100 ALA E C 1
ATOM 9302 O O . ALA E 1 107 ? 35.053 236.851 23.864 1.00 78.89 100 ALA E O 1
ATOM 9304 N N . MET E 1 108 ? 34.585 236.009 21.806 1.00 81.60 101 MET E N 1
ATOM 9305 C CA . MET E 1 108 ? 35.809 236.505 21.178 1.00 83.36 101 MET E CA 1
ATOM 9306 C C . MET E 1 108 ? 35.603 237.727 20.279 1.00 82.97 101 MET E C 1
ATOM 9307 O O . MET E 1 108 ? 34.478 238.098 19.944 1.00 81.91 101 MET E O 1
ATOM 9312 N N . SER E 1 131 ? 40.087 220.359 21.149 1.00 91.18 124 SER E N 1
ATOM 9313 C CA . SER E 1 131 ? 40.732 220.517 22.448 1.00 91.21 124 SER E CA 1
ATOM 9314 C C . SER E 1 131 ? 39.955 221.470 23.352 1.00 91.72 124 SER E C 1
ATOM 9315 O O . SER E 1 131 ? 39.009 221.070 24.023 1.00 91.99 124 SER E O 1
ATOM 9318 N N . LYS E 1 132 ? 40.377 222.729 23.382 1.00 92.38 125 LYS E N 1
ATOM 9319 C CA . LYS E 1 132 ? 39.718 223.764 24.176 1.00 93.15 125 LYS E CA 1
ATOM 9320 C C . LYS E 1 132 ? 39.397 224.915 23.227 1.00 94.41 125 LYS E C 1
ATOM 9321 O O . LYS E 1 132 ? 40.187 225.234 22.339 1.00 94.68 125 LYS E O 1
ATOM 9327 N N . TYR E 1 133 ? 38.251 225.551 23.411 1.00 96.00 126 TYR E N 1
ATOM 9328 C CA . TYR E 1 133 ? 37.886 226.648 22.532 1.00 97.54 126 TYR E CA 1
ATOM 9329 C C . TYR E 1 133 ? 38.073 228.023 23.150 1.00 97.94 126 TYR E C 1
ATOM 9330 O O . TYR E 1 133 ? 37.436 228.984 22.723 1.00 97.77 126 TYR E O 1
ATOM 9339 N N . ILE E 1 134 ? 38.935 228.125 24.158 1.00 98.83 127 ILE E N 1
ATOM 9340 C CA . ILE E 1 134 ? 39.178 229.421 24.776 1.00 99.57 127 ILE E CA 1
ATOM 9341 C C . ILE E 1 134 ? 39.933 230.246 23.757 1.00 100.67 127 ILE E C 1
ATOM 9342 O O . ILE E 1 134 ? 40.763 229.715 23.016 1.00 100.11 127 ILE E O 1
ATOM 9347 N N . HIS E 1 135 ? 39.635 231.541 23.720 1.00 102.38 128 HIS E N 1
ATOM 9348 C CA . HIS E 1 135 ? 40.274 232.447 22.774 1.00 103.76 128 HIS E CA 1
ATOM 9349 C C . HIS E 1 135 ? 41.407 233.203 23.460 1.00 102.84 128 HIS E C 1
ATOM 9350 O O . HIS E 1 135 ? 41.334 233.492 24.655 1.00 102.51 128 HIS E O 1
ATOM 9357 N N . PRO E 1 136 ? 42.469 233.532 22.705 1.00 102.14 129 PRO E N 1
ATOM 9358 C CA . PRO E 1 136 ? 43.622 234.249 23.257 1.00 101.78 129 PRO E CA 1
ATOM 9359 C C . PRO E 1 136 ? 43.153 235.329 24.215 1.00 101.65 129 PRO E C 1
ATOM 9360 O O . PRO E 1 136 ? 43.625 235.433 25.355 1.00 101.85 129 PRO E O 1
ATOM 9364 N N . ASP E 1 137 ? 42.206 236.123 23.726 1.00 100.94 130 ASP E N 1
ATOM 9365 C CA . ASP E 1 137 ? 41.625 237.214 24.483 1.00 99.89 130 ASP E CA 1
ATOM 9366 C C . ASP E 1 137 ? 40.124 237.168 24.357 1.00 97.71 130 ASP E C 1
ATOM 9367 O O . ASP E 1 137 ? 39.557 237.532 23.335 1.00 96.62 130 ASP E O 1
ATOM 9372 N N . ASP E 1 138 ? 39.493 236.684 25.411 1.00 96.15 131 ASP E N 1
ATOM 9373 C CA . ASP E 1 138 ? 38.048 236.593 25.479 1.00 94.62 131 ASP E CA 1
ATOM 9374 C C . ASP E 1 138 ? 37.619 237.803 26.288 1.00 92.82 131 ASP E C 1
ATOM 9375 O O . ASP E 1 138 ? 38.444 238.624 26.677 1.00 91.97 131 ASP E O 1
ATOM 9380 N N . GLU E 1 139 ? 36.326 237.904 26.550 1.00 91.28 132 GLU E N 1
ATOM 9381 C CA . GLU E 1 139 ? 35.805 238.998 27.348 1.00 90.00 132 GLU E CA 1
ATOM 9382 C C . GLU E 1 139 ? 34.572 238.538 28.084 1.00 88.29 132 GLU E C 1
ATOM 9383 O O . GLU E 1 139 ? 33.803 237.729 27.571 1.00 88.32 132 GLU E O 1
ATOM 9389 N N . LEU E 1 140 ? 34.386 239.062 29.289 1.00 86.55 133 LEU E N 1
ATOM 9390 C CA . LEU E 1 140 ? 33.248 238.688 30.115 1.00 85.66 133 LEU E CA 1
ATOM 9391 C C . LEU E 1 140 ? 32.187 239.769 30.253 1.00 85.35 133 LEU E C 1
ATOM 9392 O O . LEU E 1 140 ? 32.463 240.848 30.772 1.00 85.59 133 LEU E O 1
ATOM 9397 N N . VAL E 1 141 ? 30.975 239.473 29.795 1.00 84.90 134 VAL E N 1
ATOM 9398 C CA . VAL E 1 141 ? 29.862 240.407 29.922 1.00 84.79 134 VAL E CA 1
ATOM 9399 C C . VAL E 1 141 ? 28.977 239.906 31.069 1.00 84.36 134 VAL E C 1
ATOM 9400 O O . VAL E 1 141 ? 28.720 238.712 31.188 1.00 85.47 134 VAL E O 1
ATOM 9404 N N . LEU E 1 142 ? 28.515 240.811 31.915 1.00 83.31 135 LEU E N 1
ATOM 9405 C CA . LEU E 1 142 ? 27.695 240.416 33.040 1.00 82.84 135 LEU E CA 1
ATOM 9406 C C . LEU E 1 142 ? 26.223 240.755 32.825 1.00 83.55 135 LEU E C 1
ATOM 9407 O O . LEU E 1 142 ? 25.863 241.924 32.710 1.00 84.51 135 LEU E O 1
ATOM 9412 N N . GLU E 1 143 ? 25.377 239.730 32.769 1.00 83.95 136 GLU E N 1
ATOM 9413 C CA . GLU E 1 143 ? 23.948 239.929 32.567 1.00 84.87 136 GLU E CA 1
ATOM 9414 C C . GLU E 1 143 ? 23.106 239.990 33.837 1.00 85.59 136 GLU E C 1
ATOM 9415 O O . GLU E 1 143 ? 23.198 239.133 34.710 1.00 85.16 136 GLU E O 1
ATOM 9421 N N . ASP E 1 144 ? 22.282 241.028 33.913 1.00 87.26 137 ASP E N 1
ATOM 9422 C CA . ASP E 1 144 ? 21.357 241.253 35.016 1.00 88.81 137 ASP E CA 1
ATOM 9423 C C . ASP E 1 144 ? 20.020 240.916 34.361 1.00 89.00 137 ASP E C 1
ATOM 9424 O O . ASP E 1 144 ? 19.966 240.775 33.135 1.00 88.75 137 ASP E O 1
ATOM 9429 N N . GLU E 1 145 ? 18.949 240.773 35.138 1.00 89.55 138 GLU E N 1
ATOM 9430 C CA . GLU E 1 145 ? 17.657 240.451 34.528 1.00 90.70 138 GLU E CA 1
ATOM 9431 C C . GLU E 1 145 ? 17.319 241.475 33.436 1.00 91.70 138 GLU E C 1
ATOM 9432 O O . GLU E 1 145 ? 16.819 241.119 32.362 1.00 92.39 138 GLU E O 1
ATOM 9438 N N . LEU E 1 146 ? 17.625 242.742 33.717 1.00 92.15 139 LEU E N 1
ATOM 9439 C CA . LEU E 1 146 ? 17.346 243.856 32.814 1.00 91.52 139 LEU E CA 1
ATOM 9440 C C . LEU E 1 146 ? 18.372 244.042 31.690 1.00 91.28 139 LEU E C 1
ATOM 9441 O O . LEU E 1 146 ? 18.165 243.585 30.564 1.00 91.61 139 LEU E O 1
ATOM 9446 N N . GLN E 1 147 ? 19.475 244.716 32.002 1.00 90.78 140 GLN E N 1
ATOM 9447 C CA . GLN E 1 147 ? 20.522 244.997 31.017 1.00 90.28 140 GLN E CA 1
ATOM 9448 C C . GLN E 1 147 ? 21.724 244.061 31.145 1.00 88.53 140 GLN E C 1
ATOM 9449 O O . GLN E 1 147 ? 21.645 243.046 31.831 1.00 88.84 140 GLN E O 1
ATOM 9455 N N . ARG E 1 148 ? 22.826 244.407 30.477 1.00 86.22 141 ARG E N 1
ATOM 9456 C CA . ARG E 1 148 ? 24.061 243.609 30.510 1.00 83.54 141 ARG E CA 1
ATOM 9457 C C . ARG E 1 148 ? 25.315 244.472 30.346 1.00 81.65 141 ARG E C 1
ATOM 9458 O O . ARG E 1 148 ? 25.557 245.027 29.280 1.00 82.05 141 ARG E O 1
ATOM 9466 N N . ILE E 1 149 ? 26.120 244.566 31.396 1.00 79.56 142 ILE E N 1
ATOM 9467 C CA . ILE E 1 149 ? 27.329 245.382 31.359 1.00 78.32 142 ILE E CA 1
ATOM 9468 C C . ILE E 1 149 ? 28.590 244.566 31.068 1.00 77.55 142 ILE E C 1
ATOM 9469 O O . ILE E 1 149 ? 28.641 243.376 31.355 1.00 77.29 142 ILE E O 1
ATOM 9474 N N . LYS E 1 150 ? 29.608 245.208 30.500 1.00 76.79 143 LYS E N 1
ATOM 9475 C CA . LYS E 1 150 ? 30.857 244.520 30.188 1.00 76.43 143 LYS E CA 1
ATOM 9476 C C . LYS E 1 150 ? 31.777 244.561 31.409 1.00 76.40 143 LYS E C 1
ATOM 9477 O O . LYS E 1 150 ? 31.476 245.258 32.382 1.00 76.34 143 LYS E O 1
ATOM 9483 N N . LEU E 1 151 ? 32.898 243.835 31.361 1.00 76.03 144 LEU E N 1
ATOM 9484 C CA . LEU E 1 151 ? 33.801 243.780 32.514 1.00 75.90 144 LEU E CA 1
ATOM 9485 C C . LEU E 1 151 ? 35.297 244.026 32.282 1.00 75.76 144 LEU E C 1
ATOM 9486 O O . LEU E 1 151 ? 35.885 243.544 31.308 1.00 75.03 144 LEU E O 1
ATOM 9491 N N . LYS E 1 152 ? 35.892 244.789 33.202 1.00 75.97 145 LYS E N 1
ATOM 9492 C CA . LYS E 1 152 ? 37.323 245.100 33.197 1.00 75.34 145 LYS E CA 1
ATOM 9493 C C . LYS E 1 152 ? 37.756 244.680 34.586 1.00 73.86 145 LYS E C 1
ATOM 9494 O O . LYS E 1 152 ? 36.951 244.201 35.383 1.00 72.75 145 LYS E O 1
ATOM 9500 N N . GLY E 1 153 ? 39.025 244.905 34.887 1.00 73.14 146 GLY E N 1
ATOM 9501 C CA . GLY E 1 153 ? 39.512 244.590 36.208 1.00 72.99 146 GLY E CA 1
ATOM 9502 C C . GLY E 1 153 ? 40.413 243.386 36.301 1.00 72.79 146 GLY E C 1
ATOM 9503 O O . GLY E 1 153 ? 41.146 243.039 35.365 1.00 72.54 146 GLY E O 1
ATOM 9504 N N . THR E 1 154 ? 40.351 242.747 37.461 1.00 72.39 147 THR E N 1
ATOM 9505 C CA . THR E 1 154 ? 41.163 241.577 37.726 1.00 71.37 147 THR E CA 1
ATOM 9506 C C . THR E 1 154 ? 40.290 240.341 37.954 1.00 70.52 147 THR E C 1
ATOM 9507 O O . THR E 1 154 ? 40.102 239.901 39.085 1.00 70.06 147 THR E O 1
ATOM 9511 N N . ILE E 1 155 ? 39.741 239.802 36.868 1.00 69.86 148 ILE E N 1
ATOM 9512 C CA . ILE E 1 155 ? 38.927 238.593 36.931 1.00 69.05 148 ILE E CA 1
ATOM 9513 C C . ILE E 1 155 ? 39.439 237.614 35.870 1.00 69.86 148 ILE E C 1
ATOM 9514 O O . ILE E 1 155 ? 39.535 237.942 34.688 1.00 69.78 148 ILE E O 1
ATOM 9519 N N . ASP E 1 156 ? 39.792 236.411 36.304 1.00 71.02 149 ASP E N 1
ATOM 9520 C CA . ASP E 1 156 ? 40.313 235.398 35.392 1.00 72.19 149 ASP E CA 1
ATOM 9521 C C . ASP E 1 156 ? 39.256 234.981 34.373 1.00 72.70 149 ASP E C 1
ATOM 9522 O O . ASP E 1 156 ? 38.110 234.715 34.734 1.00 73.66 149 ASP E O 1
ATOM 9527 N N . VAL E 1 157 ? 39.627 234.924 33.100 1.00 72.50 150 VAL E N 1
ATOM 9528 C CA . VAL E 1 157 ? 38.662 234.513 32.095 1.00 72.66 150 VAL E CA 1
ATOM 9529 C C . VAL E 1 157 ? 38.944 233.079 31.657 1.00 72.79 150 VAL E C 1
ATOM 9530 O O . VAL E 1 157 ? 38.021 232.274 31.460 1.00 73.16 150 VAL E O 1
ATOM 9534 N N . SER E 1 158 ? 40.224 232.758 31.513 1.00 72.43 151 SER E N 1
ATOM 9535 C CA . SER E 1 158 ? 40.609 231.409 31.142 1.00 72.62 151 SER E CA 1
ATOM 9536 C C . SER E 1 158 ? 39.966 230.443 32.135 1.00 72.10 151 SER E C 1
ATOM 9537 O O . SER E 1 158 ? 39.694 229.294 31.815 1.00 72.31 151 SER E O 1
ATOM 9540 N N . LYS E 1 159 ? 39.698 230.927 33.341 1.00 71.65 152 LYS E N 1
ATOM 9541 C CA . LYS E 1 159 ? 39.097 230.086 34.362 1.00 70.25 152 LYS E CA 1
ATOM 9542 C C . LYS E 1 159 ? 37.566 230.079 34.337 1.00 68.87 152 LYS E C 1
ATOM 9543 O O . LYS E 1 159 ? 36.974 229.002 34.301 1.00 69.76 152 LYS E O 1
ATOM 9549 N N . LEU E 1 160 ? 36.918 231.246 34.348 1.00 65.91 153 LEU E N 1
ATOM 9550 C CA . LEU E 1 160 ? 35.454 231.261 34.358 1.00 63.01 153 LEU E CA 1
ATOM 9551 C C . LEU E 1 160 ? 34.834 231.026 32.997 1.00 60.86 153 LEU E C 1
ATOM 9552 O O . LEU E 1 160 ? 35.502 231.222 31.977 1.00 60.14 153 LEU E O 1
ATOM 9557 N N . VAL E 1 161 ? 33.579 230.558 32.982 1.00 58.75 154 VAL E N 1
ATOM 9558 C CA . VAL E 1 161 ? 32.883 230.310 31.719 1.00 56.77 154 VAL E CA 1
ATOM 9559 C C . VAL E 1 161 ? 31.365 230.537 31.718 1.00 55.83 154 VAL E C 1
ATOM 9560 O O . VAL E 1 161 ? 30.686 230.391 32.743 1.00 53.93 154 VAL E O 1
ATOM 9564 N N . THR E 1 162 ? 30.872 230.897 30.525 1.00 55.94 155 THR E N 1
ATOM 9565 C CA . THR E 1 162 ? 29.466 231.218 30.223 1.00 55.06 155 THR E CA 1
ATOM 9566 C C . THR E 1 162 ? 28.429 230.488 31.044 1.00 55.12 155 THR E C 1
ATOM 9567 O O . THR E 1 162 ? 28.197 229.306 30.834 1.00 56.27 155 THR E O 1
ATOM 9571 N N . GLY E 1 163 ? 27.795 231.189 31.975 1.00 54.71 156 GLY E N 1
ATOM 9572 C CA . GLY E 1 163 ? 26.781 230.544 32.787 1.00 54.67 156 GLY E CA 1
ATOM 9573 C C . GLY E 1 163 ? 27.065 230.606 34.274 1.00 54.53 156 GLY E C 1
ATOM 9574 O O . GLY E 1 163 ? 26.197 230.336 35.102 1.00 55.15 156 GLY E O 1
ATOM 9575 N N . THR E 1 164 ? 28.288 230.961 34.625 1.00 53.60 157 THR E N 1
ATOM 9576 C CA . THR E 1 164 ? 28.644 231.058 36.021 1.00 54.58 157 THR E CA 1
ATOM 9577 C C . THR E 1 164 ? 27.777 232.122 36.689 1.00 55.31 157 THR E C 1
ATOM 9578 O O . THR E 1 164 ? 27.268 233.010 36.029 1.00 56.07 157 THR E O 1
ATOM 9582 N N . VAL E 1 165 ? 27.587 232.041 37.992 1.00 56.51 158 VAL E N 1
ATOM 9583 C CA . VAL E 1 165 ? 26.793 233.058 38.659 1.00 58.87 158 VAL E CA 1
ATOM 9584 C C . VAL E 1 165 ? 27.616 233.611 39.816 1.00 62.46 158 VAL E C 1
ATOM 9585 O O . VAL E 1 165 ? 27.675 233.000 40.885 1.00 63.94 158 VAL E O 1
ATOM 9589 N N . LEU E 1 166 ? 28.244 234.771 39.609 1.00 64.54 159 LEU E N 1
ATOM 9590 C CA . LEU E 1 166 ? 29.095 235.376 40.631 1.00 65.11 159 LEU E CA 1
ATOM 9591 C C . LEU E 1 166 ? 28.612 236.648 41.301 1.00 66.67 159 LEU E C 1
ATOM 9592 O O . LEU E 1 166 ? 27.557 237.191 40.989 1.00 66.38 159 LEU E O 1
ATOM 9597 N N . ALA E 1 167 ? 29.418 237.094 42.253 1.00 69.30 160 ALA E N 1
ATOM 9598 C CA . ALA E 1 167 ? 29.174 238.314 43.005 1.00 72.41 160 ALA E CA 1
ATOM 9599 C C . ALA E 1 167 ? 30.402 239.186 42.723 1.00 74.63 160 ALA E C 1
ATOM 9600 O O . ALA E 1 167 ? 31.438 239.047 43.376 1.00 76.00 160 ALA E O 1
ATOM 9602 N N . VAL E 1 168 ? 30.283 240.068 41.732 1.00 76.76 161 VAL E N 1
ATOM 9603 C CA . VAL E 1 168 ? 31.373 240.953 41.322 1.00 77.67 161 VAL E CA 1
ATOM 9604 C C . VAL E 1 168 ? 31.401 242.256 42.134 1.00 78.90 161 VAL E C 1
ATOM 9605 O O . VAL E 1 168 ? 30.362 242.740 42.597 1.00 78.26 161 VAL E O 1
ATOM 9609 N N . PHE E 1 169 ? 32.599 242.811 42.312 1.00 80.77 162 PHE E N 1
ATOM 9610 C CA . PHE E 1 169 ? 32.770 244.057 43.059 1.00 82.20 162 PHE E CA 1
ATOM 9611 C C . PHE E 1 169 ? 33.758 245.036 42.411 1.00 83.26 162 PHE E C 1
ATOM 9612 O O . PHE E 1 169 ? 34.946 244.739 42.223 1.00 83.07 162 PHE E O 1
ATOM 9620 N N . GLY E 1 170 ? 33.242 246.214 42.087 1.00 84.32 163 GLY E N 1
ATOM 9621 C CA . GLY E 1 170 ? 34.039 247.249 41.459 1.00 85.47 163 GLY E CA 1
ATOM 9622 C C . GLY E 1 170 ? 33.109 248.399 41.140 1.00 86.51 163 GLY E C 1
ATOM 9623 O O . GLY E 1 170 ? 32.038 248.523 41.744 1.00 87.43 163 GLY E O 1
ATOM 9624 N N . SER E 1 171 ? 33.489 249.231 40.182 1.00 86.89 164 SER E N 1
ATOM 9625 C CA . SER E 1 171 ? 32.653 250.366 39.827 1.00 88.05 164 SER E CA 1
ATOM 9626 C C . SER E 1 171 ? 32.542 250.529 38.318 1.00 88.07 164 SER E C 1
ATOM 9627 O O . SER E 1 171 ? 33.399 250.057 37.573 1.00 87.42 164 SER E O 1
ATOM 9630 N N . VAL E 1 172 ? 31.483 251.202 37.875 1.00 88.46 165 VAL E N 1
ATOM 9631 C CA . VAL E 1 172 ? 31.273 251.433 36.453 1.00 88.92 165 VAL E CA 1
ATOM 9632 C C . VAL E 1 172 ? 32.230 252.531 36.013 1.00 89.05 165 VAL E C 1
ATOM 9633 O O . VAL E 1 172 ? 32.450 253.499 36.740 1.00 89.18 165 VAL E O 1
ATOM 9637 N N . ARG E 1 173 ? 32.790 252.403 34.821 1.00 88.78 166 ARG E N 1
ATOM 9638 C CA . ARG E 1 173 ? 33.740 253.406 34.385 1.00 88.71 166 ARG E CA 1
ATOM 9639 C C . ARG E 1 173 ? 33.360 254.319 33.239 1.00 89.05 166 ARG E C 1
ATOM 9640 O O . ARG E 1 173 ? 32.316 254.167 32.600 1.00 89.07 166 ARG E O 1
ATOM 9648 N N . ASP E 1 174 ? 34.247 255.285 33.018 1.00 89.36 167 ASP E N 1
ATOM 9649 C CA . ASP E 1 174 ? 34.147 256.285 31.965 1.00 89.16 167 ASP E CA 1
ATOM 9650 C C . ASP E 1 174 ? 34.079 255.551 30.637 1.00 88.89 167 ASP E C 1
ATOM 9651 O O . ASP E 1 174 ? 33.618 256.087 29.628 1.00 89.28 167 ASP E O 1
ATOM 9656 N N . ASP E 1 175 ? 34.543 254.308 30.670 1.00 88.40 168 ASP E N 1
ATOM 9657 C CA . ASP E 1 175 ? 34.588 253.431 29.515 1.00 88.23 168 ASP E CA 1
ATOM 9658 C C . ASP E 1 175 ? 33.211 252.843 29.247 1.00 88.23 168 ASP E C 1
ATOM 9659 O O . ASP E 1 175 ? 32.883 252.495 28.110 1.00 88.85 168 ASP E O 1
ATOM 9664 N N . GLY E 1 176 ? 32.407 252.748 30.303 1.00 87.66 169 GLY E N 1
ATOM 9665 C CA . GLY E 1 176 ? 31.079 252.177 30.182 1.00 86.81 169 GLY E CA 1
ATOM 9666 C C . GLY E 1 176 ? 31.170 250.753 30.684 1.00 85.87 169 GLY E C 1
ATOM 9667 O O . GLY E 1 176 ? 30.159 250.122 31.016 1.00 86.26 169 GLY E O 1
ATOM 9668 N N . LYS E 1 177 ? 32.407 250.257 30.729 1.00 84.61 170 LYS E N 1
ATOM 9669 C CA . LYS E 1 177 ? 32.708 248.909 31.200 1.00 83.69 170 LYS E CA 1
ATOM 9670 C C . LYS E 1 177 ? 32.818 248.932 32.729 1.00 82.91 170 LYS E C 1
ATOM 9671 O O . LYS E 1 177 ? 33.136 249.975 33.312 1.00 83.10 170 LYS E O 1
ATOM 9677 N N . PHE E 1 178 ? 32.557 247.785 33.365 1.00 81.41 171 PHE E N 1
ATOM 9678 C CA . PHE E 1 178 ? 32.618 247.660 34.824 1.00 79.26 171 PHE E CA 1
ATOM 9679 C C . PHE E 1 178 ? 33.945 247.045 35.253 1.00 79.51 171 PHE E C 1
ATOM 9680 O O . PHE E 1 178 ? 34.243 245.897 34.929 1.00 79.01 171 PHE E O 1
ATOM 9688 N N . LEU E 1 179 ? 34.734 247.818 35.993 1.00 79.98 172 LEU E N 1
ATOM 9689 C CA . LEU E 1 179 ? 36.027 247.360 36.477 1.00 79.61 172 LEU E CA 1
ATOM 9690 C C . LEU E 1 179 ? 35.856 246.633 37.797 1.00 79.63 172 LEU E C 1
ATOM 9691 O O . LEU E 1 179 ? 35.232 247.142 38.737 1.00 78.72 172 LEU E O 1
ATOM 9696 N N . VAL E 1 180 ? 36.429 245.435 37.849 1.00 80.13 173 VAL E N 1
ATOM 9697 C CA . VAL E 1 180 ? 36.346 244.585 39.020 1.00 80.27 173 VAL E CA 1
ATOM 9698 C C . VAL E 1 180 ? 37.617 244.523 39.833 1.00 79.62 173 VAL E C 1
ATOM 9699 O O . VAL E 1 180 ? 38.722 244.422 39.304 1.00 77.72 173 VAL E O 1
ATOM 9703 N N . GLU E 1 181 ? 37.428 244.555 41.141 1.00 80.41 174 GLU E N 1
ATOM 9704 C CA . GLU E 1 181 ? 38.529 244.491 42.069 1.00 81.59 174 GLU E CA 1
ATOM 9705 C C . GLU E 1 181 ? 38.490 243.173 42.827 1.00 81.41 174 GLU E C 1
ATOM 9706 O O . GLU E 1 181 ? 39.532 242.636 43.206 1.00 81.76 174 GLU E O 1
ATOM 9712 N N . ASP E 1 182 ? 37.286 242.644 43.037 1.00 80.54 175 ASP E N 1
ATOM 9713 C CA . ASP E 1 182 ? 37.134 241.396 43.786 1.00 78.83 175 ASP E CA 1
ATOM 9714 C C . ASP E 1 182 ? 35.776 240.721 43.567 1.00 76.76 175 ASP E C 1
ATOM 9715 O O . ASP E 1 182 ? 34.736 241.380 43.575 1.00 76.60 175 ASP E O 1
ATOM 9720 N N . TYR E 1 183 ? 35.789 239.405 43.384 1.00 73.82 176 TYR E N 1
ATOM 9721 C CA . TYR E 1 183 ? 34.554 238.659 43.174 1.00 71.04 176 TYR E CA 1
ATOM 9722 C C . TYR E 1 183 ? 34.536 237.381 43.990 1.00 69.46 176 TYR E C 1
ATOM 9723 O O . TYR E 1 183 ? 35.577 236.912 44.444 1.00 69.97 176 TYR E O 1
ATOM 9732 N N . CYS E 1 184 ? 33.346 236.821 44.171 1.00 67.53 177 CYS E N 1
ATOM 9733 C CA . CYS E 1 184 ? 33.187 235.592 44.940 1.00 65.76 177 CYS E CA 1
ATOM 9734 C C . CYS E 1 184 ? 31.992 234.783 44.423 1.00 64.83 177 CYS E C 1
ATOM 9735 O O . CYS E 1 184 ? 31.210 235.284 43.614 1.00 65.97 177 CYS E O 1
ATOM 9738 N N . PHE E 1 185 ? 31.851 233.539 44.880 1.00 62.12 178 PHE E N 1
ATOM 9739 C CA . PHE E 1 185 ? 30.727 232.717 44.454 1.00 59.20 178 PHE E CA 1
ATOM 9740 C C . PHE E 1 185 ? 29.986 232.146 45.668 1.00 58.66 178 PHE E C 1
ATOM 9741 O O . PHE E 1 185 ? 30.442 232.278 46.807 1.00 58.94 178 PHE E O 1
ATOM 9749 N N . ALA E 1 186 ? 28.846 231.507 45.423 1.00 57.39 179 ALA E N 1
ATOM 9750 C CA . ALA E 1 186 ? 28.031 230.938 46.499 1.00 55.70 179 ALA E CA 1
ATOM 9751 C C . ALA E 1 186 ? 28.737 229.883 47.338 1.00 54.51 179 ALA E C 1
ATOM 9752 O O . ALA E 1 186 ? 28.425 229.715 48.508 1.00 53.77 179 ALA E O 1
ATOM 9754 N N . ASP E 1 187 ? 29.671 229.170 46.718 1.00 53.81 180 ASP E N 1
ATOM 9755 C CA . ASP E 1 187 ? 30.437 228.109 47.358 1.00 54.09 180 ASP E CA 1
ATOM 9756 C C . ASP E 1 187 ? 29.623 226.817 47.586 1.00 53.42 180 ASP E C 1
ATOM 9757 O O . ASP E 1 187 ? 28.926 226.345 46.685 1.00 53.77 180 ASP E O 1
ATOM 9762 N N . LEU E 1 188 ? 29.724 226.245 48.787 1.00 51.94 181 LEU E N 1
ATOM 9763 C CA . LEU E 1 188 ? 29.023 225.011 49.123 1.00 49.57 181 LEU E CA 1
ATOM 9764 C C . LEU E 1 188 ? 27.747 225.313 49.881 1.00 48.48 181 LEU E C 1
ATOM 9765 O O . LEU E 1 188 ? 27.687 226.265 50.645 1.00 47.94 181 LEU E O 1
ATOM 9770 N N . ALA E 1 189 ? 26.730 224.490 49.673 1.00 48.11 182 ALA E N 1
ATOM 9771 C CA . ALA E 1 189 ? 25.451 224.670 50.353 1.00 49.51 182 ALA E CA 1
ATOM 9772 C C . ALA E 1 189 ? 25.492 224.060 51.748 1.00 50.48 182 ALA E C 1
ATOM 9773 O O . ALA E 1 189 ? 26.476 223.434 52.116 1.00 50.58 182 ALA E O 1
ATOM 9775 N N . PRO E 1 190 ? 24.421 224.231 52.546 1.00 51.78 183 PRO E N 1
ATOM 9776 C CA . PRO E 1 190 ? 24.440 223.644 53.896 1.00 53.23 183 PRO E CA 1
ATOM 9777 C C . PRO E 1 190 ? 24.611 222.124 53.806 1.00 55.16 183 PRO E C 1
ATOM 9778 O O . PRO E 1 190 ? 24.290 221.519 52.778 1.00 55.52 183 PRO E O 1
ATOM 9782 N N . GLN E 1 191 ? 25.109 221.498 54.868 1.00 56.66 184 GLN E N 1
ATOM 9783 C CA . GLN E 1 191 ? 25.328 220.054 54.820 1.00 57.69 184 GLN E CA 1
ATOM 9784 C C . GLN E 1 191 ? 25.489 219.413 56.180 1.00 58.64 184 GLN E C 1
ATOM 9785 O O . GLN E 1 191 ? 26.482 219.641 56.870 1.00 58.81 184 GLN E O 1
ATOM 9791 N N . LYS E 1 192 ? 24.511 218.606 56.570 1.00 60.16 185 LYS E N 1
ATOM 9792 C CA . LYS E 1 192 ? 24.599 217.912 57.844 1.00 61.17 185 LYS E CA 1
ATOM 9793 C C . LYS E 1 192 ? 25.464 216.693 57.590 1.00 60.77 185 LYS E C 1
ATOM 9794 O O . LYS E 1 192 ? 25.433 216.101 56.518 1.00 61.51 185 LYS E O 1
ATOM 9800 N N . PRO E 1 193 ? 26.269 216.321 58.574 1.00 60.81 186 PRO E N 1
ATOM 9801 C CA . PRO E 1 193 ? 27.202 215.190 58.561 1.00 60.38 186 PRO E CA 1
ATOM 9802 C C . PRO E 1 193 ? 26.552 213.823 58.427 1.00 59.35 186 PRO E C 1
ATOM 9803 O O . PRO E 1 193 ? 25.516 213.543 59.042 1.00 59.12 186 PRO E O 1
ATOM 9807 N N . ALA E 1 194 ? 27.184 212.963 57.638 1.00 57.30 187 ALA E N 1
ATOM 9808 C CA . ALA E 1 194 ? 26.669 211.624 57.441 1.00 55.70 187 ALA E CA 1
ATOM 9809 C C . ALA E 1 194 ? 26.791 210.857 58.731 1.00 54.92 187 ALA E C 1
ATOM 9810 O O . ALA E 1 194 ? 27.788 210.966 59.429 1.00 55.69 187 ALA E O 1
ATOM 9812 N N . PRO E 1 195 ? 25.781 210.057 59.070 1.00 54.11 188 PRO E N 1
ATOM 9813 C CA . PRO E 1 195 ? 25.879 209.300 60.316 1.00 53.76 188 PRO E CA 1
ATOM 9814 C C . PRO E 1 195 ? 27.087 208.350 60.310 1.00 52.84 188 PRO E C 1
ATOM 9815 O O . PRO E 1 195 ? 27.585 207.960 59.249 1.00 53.30 188 PRO E O 1
ATOM 9819 N N . PRO E 1 196 ? 27.570 207.974 61.501 1.00 51.17 189 PRO E N 1
ATOM 9820 C CA . PRO E 1 196 ? 28.709 207.081 61.695 1.00 51.08 189 PRO E CA 1
ATOM 9821 C C . PRO E 1 196 ? 28.421 205.638 61.292 1.00 51.31 189 PRO E C 1
ATOM 9822 O O . PRO E 1 196 ? 27.312 205.146 61.492 1.00 52.67 189 PRO E O 1
ATOM 9826 N N . LEU E 1 197 ? 29.419 204.959 60.736 1.00 50.40 190 LEU E N 1
ATOM 9827 C CA . LEU E 1 197 ? 29.274 203.561 60.340 1.00 49.85 190 LEU E CA 1
ATOM 9828 C C . LEU E 1 197 ? 30.183 202.729 61.222 1.00 49.67 190 LEU E C 1
ATOM 9829 O O . LEU E 1 197 ? 31.317 203.125 61.477 1.00 50.67 190 LEU E O 1
ATOM 9834 N N . ASP E 1 198 ? 29.718 201.573 61.679 1.00 49.04 191 ASP E N 1
ATOM 9835 C CA . ASP E 1 198 ? 30.567 200.764 62.540 1.00 48.82 191 ASP E CA 1
ATOM 9836 C C . ASP E 1 198 ? 31.498 199.849 61.783 1.00 47.90 191 ASP E C 1
ATOM 9837 O O . ASP E 1 198 ? 32.576 199.538 62.242 1.00 49.42 191 ASP E O 1
ATOM 9842 N N . THR E 1 199 ? 31.093 199.420 60.608 1.00 47.25 192 THR E N 1
ATOM 9843 C CA . THR E 1 199 ? 31.932 198.530 59.821 1.00 45.33 192 THR E CA 1
ATOM 9844 C C . THR E 1 199 ? 32.029 199.128 58.449 1.00 41.42 192 THR E C 1
ATOM 9845 O O . THR E 1 199 ? 31.048 199.624 57.925 1.00 40.90 192 THR E O 1
ATOM 9849 N N . ASP E 1 200 ? 33.196 199.066 57.847 1.00 37.97 193 ASP E N 1
ATOM 9850 C CA . ASP E 1 200 ? 33.341 199.645 56.525 1.00 35.49 193 ASP E CA 1
ATOM 9851 C C . ASP E 1 200 ? 32.401 199.071 55.483 1.00 32.50 193 ASP E C 1
ATOM 9852 O O . ASP E 1 200 ? 32.056 197.907 55.518 1.00 32.02 193 ASP E O 1
ATOM 9857 N N . ARG E 1 201 ? 31.982 199.930 54.566 1.00 30.00 194 ARG E N 1
ATOM 9858 C CA . ARG E 1 201 ? 31.107 199.573 53.474 1.00 27.14 194 ARG E CA 1
ATOM 9859 C C . ARG E 1 201 ? 31.734 200.240 52.278 1.00 26.68 194 ARG E C 1
ATOM 9860 O O . ARG E 1 201 ? 32.115 201.395 52.348 1.00 25.43 194 ARG E O 1
ATOM 9868 N N . PHE E 1 202 ? 31.838 199.529 51.171 1.00 27.50 195 PHE E N 1
ATOM 9869 C CA . PHE E 1 202 ? 32.433 200.124 49.987 1.00 29.01 195 PHE E CA 1
ATOM 9870 C C . PHE E 1 202 ? 31.452 200.380 48.851 1.00 28.13 195 PHE E C 1
ATOM 9871 O O . PHE E 1 202 ? 30.384 199.762 48.758 1.00 28.29 195 PHE E O 1
ATOM 9879 N N . VAL E 1 203 ? 31.827 201.313 47.990 1.00 26.11 196 VAL E N 1
ATOM 9880 C CA . VAL E 1 203 ? 31.033 201.630 46.825 1.00 25.14 196 VAL E CA 1
ATOM 9881 C C . VAL E 1 203 ? 32.023 201.589 45.693 1.00 25.77 196 VAL E C 1
ATOM 9882 O O . VAL E 1 203 ? 33.010 202.312 45.702 1.00 27.20 196 VAL E O 1
ATOM 9886 N N . LEU E 1 204 ? 31.791 200.720 44.726 1.00 26.66 197 LEU E N 1
ATOM 9887 C CA . LEU E 1 204 ? 32.718 200.627 43.608 1.00 26.97 197 LEU E CA 1
ATOM 9888 C C . LEU E 1 204 ? 32.239 201.557 42.507 1.00 28.43 197 LEU E C 1
ATOM 9889 O O . LEU E 1 204 ? 31.114 201.412 42.029 1.00 29.32 197 LEU E O 1
ATOM 9894 N N . LEU E 1 205 ? 33.081 202.527 42.140 1.00 28.44 198 LEU E N 1
ATOM 9895 C CA . LEU E 1 205 ? 32.753 203.468 41.083 1.00 27.77 198 LEU E CA 1
ATOM 9896 C C . LEU E 1 205 ? 33.576 203.122 39.857 1.00 28.05 198 LEU E C 1
ATOM 9897 O O . LEU E 1 205 ? 34.817 203.057 39.914 1.00 26.78 198 LEU E O 1
ATOM 9902 N N . VAL E 1 206 ? 32.877 202.891 38.749 1.00 27.69 199 VAL E N 1
ATOM 9903 C CA . VAL E 1 206 ? 33.538 202.549 37.504 1.00 27.99 199 VAL E CA 1
ATOM 9904 C C . VAL E 1 206 ? 32.947 203.371 36.416 1.00 29.05 199 VAL E C 1
ATOM 9905 O O . VAL E 1 206 ? 31.834 203.873 36.547 1.00 29.45 199 VAL E O 1
ATOM 9909 N N . SER E 1 207 ? 33.675 203.490 35.322 1.00 30.59 200 SER E N 1
ATOM 9910 C CA . SER E 1 207 ? 33.165 204.255 34.206 1.00 33.52 200 SER E CA 1
ATOM 9911 C C . SER E 1 207 ? 33.954 204.065 32.929 1.00 34.69 200 SER E C 1
ATOM 9912 O O . SER E 1 207 ? 35.177 203.884 32.944 1.00 36.48 200 SER E O 1
ATOM 9915 N N . GLY E 1 208 ? 33.247 204.100 31.813 1.00 35.60 201 GLY E N 1
ATOM 9916 C CA . GLY E 1 208 ? 33.919 203.945 30.543 1.00 37.65 201 GLY E CA 1
ATOM 9917 C C . GLY E 1 208 ? 34.268 202.527 30.123 1.00 38.80 201 GLY E C 1
ATOM 9918 O O . GLY E 1 208 ? 35.328 202.309 29.528 1.00 39.52 201 GLY E O 1
ATOM 9919 N N . LEU E 1 209 ? 33.397 201.564 30.416 1.00 39.24 202 LEU E N 1
ATOM 9920 C CA . LEU E 1 209 ? 33.655 200.188 30.018 1.00 40.61 202 LEU E CA 1
ATOM 9921 C C . LEU E 1 209 ? 33.899 200.121 28.526 1.00 43.56 202 LEU E C 1
ATOM 9922 O O . LEU E 1 209 ? 34.624 199.252 28.047 1.00 43.71 202 LEU E O 1
ATOM 9927 N N . GLY E 1 210 ? 33.267 201.045 27.806 1.00 46.74 203 GLY E N 1
ATOM 9928 C CA . GLY E 1 210 ? 33.404 201.134 26.364 1.00 50.63 203 GLY E CA 1
ATOM 9929 C C . GLY E 1 210 ? 33.451 199.833 25.588 1.00 53.41 203 GLY E C 1
ATOM 9930 O O . GLY E 1 210 ? 34.497 199.458 25.059 1.00 53.91 203 GLY E O 1
ATOM 9931 N N . LEU E 1 211 ? 32.327 199.137 25.514 1.00 56.03 204 LEU E N 1
ATOM 9932 C CA . LEU E 1 211 ? 32.269 197.897 24.765 1.00 59.93 204 LEU E CA 1
ATOM 9933 C C . LEU E 1 211 ? 32.093 198.241 23.282 1.00 64.52 204 LEU E C 1
ATOM 9934 O O . LEU E 1 211 ? 31.433 199.231 22.939 1.00 66.16 204 LEU E O 1
ATOM 9939 N N . GLY E 1 212 ? 32.696 197.442 22.405 1.00 68.38 205 GLY E N 1
ATOM 9940 C CA . GLY E 1 212 ? 32.602 197.714 20.979 1.00 73.04 205 GLY E CA 1
ATOM 9941 C C . GLY E 1 212 ? 33.972 197.775 20.318 1.00 76.87 205 GLY E C 1
ATOM 9942 O O . GLY E 1 212 ? 34.170 197.186 19.260 1.00 77.53 205 GLY E O 1
ATOM 9943 N N . GLY E 1 213 ? 34.913 198.494 20.933 1.00 80.38 206 GLY E N 1
ATOM 9944 C CA . GLY E 1 213 ? 36.275 198.606 20.411 1.00 84.39 206 GLY E CA 1
ATOM 9945 C C . GLY E 1 213 ? 37.303 198.594 21.547 1.00 87.40 206 GLY E C 1
ATOM 9946 O O . GLY E 1 213 ? 36.924 198.642 22.725 1.00 88.09 206 GLY E O 1
ATOM 9947 N N . GLY E 1 214 ? 38.596 198.507 21.221 1.00 89.83 207 GLY E N 1
ATOM 9948 C CA . GLY E 1 214 ? 39.618 198.509 22.269 1.00 92.94 207 GLY E CA 1
ATOM 9949 C C . GLY E 1 214 ? 40.541 197.300 22.483 1.00 94.76 207 GLY E C 1
ATOM 9950 O O . GLY E 1 214 ? 41.556 197.418 23.184 1.00 94.84 207 GLY E O 1
ATOM 9951 N N . GLY E 1 215 ? 40.207 196.143 21.907 1.00 96.11 208 GLY E N 1
ATOM 9952 C CA . GLY E 1 215 ? 41.043 194.963 22.078 1.00 97.34 208 GLY E CA 1
ATOM 9953 C C . GLY E 1 215 ? 40.752 194.159 23.337 1.00 98.23 208 GLY E C 1
ATOM 9954 O O . GLY E 1 215 ? 40.646 194.712 24.434 1.00 97.99 208 GLY E O 1
ATOM 9955 N N . GLY E 1 216 ? 40.640 192.842 23.164 1.00 99.04 209 GLY E N 1
ATOM 9956 C CA . GLY E 1 216 ? 40.357 191.924 24.261 1.00 99.52 209 GLY E CA 1
ATOM 9957 C C . GLY E 1 216 ? 41.080 192.105 25.591 1.00 99.71 209 GLY E C 1
ATOM 9958 O O . GLY E 1 216 ? 40.644 191.540 26.602 1.00 99.66 209 GLY E O 1
ATOM 9959 N N . GLU E 1 217 ? 42.178 192.864 25.611 1.00 99.88 210 GLU E N 1
ATOM 9960 C CA . GLU E 1 217 ? 42.907 193.088 26.867 1.00 99.54 210 GLU E CA 1
ATOM 9961 C C . GLU E 1 217 ? 41.984 193.925 27.750 1.00 96.75 210 GLU E C 1
ATOM 9962 O O . GLU E 1 217 ? 41.902 193.707 28.973 1.00 96.37 210 GLU E O 1
ATOM 9968 N N . SER E 1 218 ? 41.288 194.873 27.112 1.00 92.85 211 SER E N 1
ATOM 9969 C CA . SER E 1 218 ? 40.326 195.732 27.802 1.00 88.20 211 SER E CA 1
ATOM 9970 C C . SER E 1 218 ? 39.329 194.783 28.506 1.00 85.11 211 SER E C 1
ATOM 9971 O O . SER E 1 218 ? 38.787 195.111 29.572 1.00 84.91 211 SER E O 1
ATOM 9974 N N . LEU E 1 219 ? 39.129 193.599 27.910 1.00 80.39 212 LEU E N 1
ATOM 9975 C CA . LEU E 1 219 ? 38.221 192.578 28.427 1.00 74.83 212 LEU E CA 1
ATOM 9976 C C . LEU E 1 219 ? 38.707 191.873 29.677 1.00 72.01 212 LEU E C 1
ATOM 9977 O O . LEU E 1 219 ? 38.141 192.064 30.746 1.00 72.82 212 LEU E O 1
ATOM 9982 N N . LEU E 1 220 ? 39.739 191.048 29.570 1.00 67.86 213 LEU E N 1
ATOM 9983 C CA . LEU E 1 220 ? 40.202 190.361 30.766 1.00 63.46 213 LEU E CA 1
ATOM 9984 C C . LEU E 1 220 ? 40.183 191.317 31.942 1.00 61.20 213 LEU E C 1
ATOM 9985 O O . LEU E 1 220 ? 39.738 190.965 33.031 1.00 60.54 213 LEU E O 1
ATOM 9990 N N . GLY E 1 221 ? 40.668 192.533 31.704 1.00 58.97 214 GLY E N 1
ATOM 9991 C CA . GLY E 1 221 ? 40.702 193.529 32.752 1.00 56.29 214 GLY E CA 1
ATOM 9992 C C . GLY E 1 221 ? 39.314 193.667 33.322 1.00 54.98 214 GLY E C 1
ATOM 9993 O O . GLY E 1 221 ? 39.098 193.640 34.539 1.00 55.74 214 GLY E O 1
ATOM 9994 N N . THR E 1 222 ? 38.358 193.801 32.416 1.00 53.09 215 THR E N 1
ATOM 9995 C CA . THR E 1 222 ? 36.965 193.952 32.787 1.00 50.74 215 THR E CA 1
ATOM 9996 C C . THR E 1 222 ? 36.470 192.721 33.512 1.00 50.12 215 THR E C 1
ATOM 9997 O O . THR E 1 222 ? 35.782 192.839 34.513 1.00 51.00 215 THR E O 1
ATOM 10001 N N . GLN E 1 223 ? 36.817 191.537 33.020 1.00 49.61 216 GLN E N 1
ATOM 10002 C CA . GLN E 1 223 ? 36.366 190.324 33.683 1.00 49.67 216 GLN E CA 1
ATOM 10003 C C . GLN E 1 223 ? 36.891 190.357 35.114 1.00 48.62 216 GLN E C 1
ATOM 10004 O O . GLN E 1 223 ? 36.133 190.208 36.081 1.00 48.89 216 GLN E O 1
ATOM 10010 N N . LEU E 1 224 ? 38.193 190.571 35.251 1.00 46.52 217 LEU E N 1
ATOM 10011 C CA . LEU E 1 224 ? 38.780 190.632 36.570 1.00 44.81 217 LEU E CA 1
ATOM 10012 C C . LEU E 1 224 ? 37.986 191.593 37.447 1.00 44.04 217 LEU E C 1
ATOM 10013 O O . LEU E 1 224 ? 37.631 191.242 38.564 1.00 45.23 217 LEU E O 1
ATOM 10018 N N . LEU E 1 225 ? 37.696 192.794 36.949 1.00 41.42 218 LEU E N 1
ATOM 10019 C CA . LEU E 1 225 ? 36.933 193.742 37.740 1.00 38.92 218 LEU E CA 1
ATOM 10020 C C . LEU E 1 225 ? 35.687 193.050 38.276 1.00 38.61 218 LEU E C 1
ATOM 10021 O O . LEU E 1 225 ? 35.530 192.883 39.481 1.00 37.86 218 LEU E O 1
ATOM 10026 N N . VAL E 1 226 ? 34.814 192.622 37.378 1.00 39.07 219 VAL E N 1
ATOM 10027 C CA . VAL E 1 226 ? 33.575 191.971 37.780 1.00 40.33 219 VAL E CA 1
ATOM 10028 C C . VAL E 1 226 ? 33.831 190.875 38.786 1.00 41.36 219 VAL E C 1
ATOM 10029 O O . VAL E 1 226 ? 33.229 190.838 39.851 1.00 41.89 219 VAL E O 1
ATOM 10033 N N . ASP E 1 227 ? 34.733 189.976 38.426 1.00 42.70 220 ASP E N 1
ATOM 10034 C CA . ASP E 1 227 ? 35.077 188.846 39.272 1.00 43.11 220 ASP E CA 1
ATOM 10035 C C . ASP E 1 227 ? 35.556 189.195 40.683 1.00 42.43 220 ASP E C 1
ATOM 10036 O O . ASP E 1 227 ? 35.485 188.349 41.578 1.00 43.75 220 ASP E O 1
ATOM 10041 N N . VAL E 1 228 ? 36.053 190.412 40.902 1.00 39.43 221 VAL E N 1
ATOM 10042 C CA . VAL E 1 228 ? 36.513 190.761 42.238 1.00 34.54 221 VAL E CA 1
ATOM 10043 C C . VAL E 1 228 ? 35.332 191.108 43.103 1.00 33.32 221 VAL E C 1
ATOM 10044 O O . VAL E 1 228 ? 35.262 190.674 44.240 1.00 35.09 221 VAL E O 1
ATOM 10048 N N . VAL E 1 229 ? 34.402 191.891 42.574 1.00 30.32 222 VAL E N 1
ATOM 10049 C CA . VAL E 1 229 ? 33.248 192.282 43.364 1.00 28.37 222 VAL E CA 1
ATOM 10050 C C . VAL E 1 229 ? 32.336 191.111 43.542 1.00 29.44 222 VAL E C 1
ATOM 10051 O O . VAL E 1 229 ? 31.701 190.948 44.572 1.00 29.99 222 VAL E O 1
ATOM 10055 N N . THR E 1 230 ? 32.269 190.292 42.515 1.00 30.47 223 THR E N 1
ATOM 10056 C CA . THR E 1 230 ? 31.394 189.162 42.540 1.00 32.56 223 THR E CA 1
ATOM 10057 C C . THR E 1 230 ? 31.813 188.176 43.597 1.00 34.16 223 THR E C 1
ATOM 10058 O O . THR E 1 230 ? 30.973 187.595 44.262 1.00 35.71 223 THR E O 1
ATOM 10062 N N . GLY E 1 231 ? 33.117 187.980 43.748 1.00 35.32 224 GLY E N 1
ATOM 10063 C CA . GLY E 1 231 ? 33.618 187.021 44.720 1.00 35.63 224 GLY E CA 1
ATOM 10064 C C . GLY E 1 231 ? 34.298 185.852 44.022 1.00 35.78 224 GLY E C 1
ATOM 10065 O O . GLY E 1 231 ? 34.632 184.839 44.631 1.00 35.86 224 GLY E O 1
ATOM 10066 N N . GLN E 1 232 ? 34.516 185.999 42.725 1.00 35.49 225 GLN E N 1
ATOM 10067 C CA . GLN E 1 232 ? 35.136 184.948 41.953 1.00 35.98 225 GLN E CA 1
ATOM 10068 C C . GLN E 1 232 ? 36.612 184.810 42.257 1.00 35.18 225 GLN E C 1
ATOM 10069 O O . GLN E 1 232 ? 37.033 183.771 42.738 1.00 36.19 225 GLN E O 1
ATOM 10075 N N . LEU E 1 233 ? 37.406 185.840 41.992 1.00 34.39 226 LEU E N 1
ATOM 10076 C CA . LEU E 1 233 ? 38.834 185.728 42.250 1.00 33.75 226 LEU E CA 1
ATOM 10077 C C . LEU E 1 233 ? 39.283 186.257 43.597 1.00 34.09 226 LEU E C 1
ATOM 10078 O O . LEU E 1 233 ? 38.510 186.867 44.331 1.00 34.01 226 LEU E O 1
ATOM 10083 N N . GLY E 1 234 ? 40.551 186.012 43.904 1.00 34.81 227 GLY E N 1
ATOM 10084 C CA . GLY E 1 234 ? 41.125 186.450 45.162 1.00 36.06 227 GLY E CA 1
ATOM 10085 C C . GLY E 1 234 ? 40.961 185.444 46.290 1.00 36.88 227 GLY E C 1
ATOM 10086 O O . GLY E 1 234 ? 40.179 184.491 46.168 1.00 36.88 227 GLY E O 1
ATOM 10087 N N . ASP E 1 235 ? 41.695 185.662 47.385 1.00 36.56 228 ASP E N 1
ATOM 10088 C CA . ASP E 1 235 ? 41.630 184.791 48.554 1.00 36.84 228 ASP E CA 1
ATOM 10089 C C . ASP E 1 235 ? 40.575 185.340 49.498 1.00 36.05 228 ASP E C 1
ATOM 10090 O O . ASP E 1 235 ? 40.019 186.397 49.258 1.00 36.97 228 ASP E O 1
ATOM 10095 N N . GLU E 1 236 ? 40.305 184.628 50.576 1.00 35.01 229 GLU E N 1
ATOM 10096 C CA . GLU E 1 236 ? 39.301 185.055 51.534 1.00 35.68 229 GLU E CA 1
ATOM 10097 C C . GLU E 1 236 ? 39.419 186.487 52.020 1.00 35.62 229 GLU E C 1
ATOM 10098 O O . GLU E 1 236 ? 38.412 187.122 52.344 1.00 35.57 229 GLU E O 1
ATOM 10104 N N . GLY E 1 237 ? 40.640 187.003 52.082 1.00 35.59 230 GLY E N 1
ATOM 10105 C CA . GLY E 1 237 ? 40.814 188.375 52.531 1.00 36.14 230 GLY E CA 1
ATOM 10106 C C . GLY E 1 237 ? 40.083 189.325 51.600 1.00 36.55 230 GLY E C 1
ATOM 10107 O O . GLY E 1 237 ? 39.191 190.068 52.038 1.00 36.61 230 GLY E O 1
ATOM 10108 N N . GLU E 1 238 ? 40.492 189.295 50.324 1.00 35.99 231 GLU E N 1
ATOM 10109 C CA . GLU E 1 238 ? 39.903 190.078 49.231 1.00 34.33 231 GLU E CA 1
ATOM 10110 C C . GLU E 1 238 ? 38.395 189.913 49.291 1.00 32.82 231 GLU E C 1
ATOM 10111 O O . GLU E 1 238 ? 37.644 190.870 49.457 1.00 31.31 231 GLU E O 1
ATOM 10117 N N . GLN E 1 239 ? 37.986 188.659 49.132 1.00 32.20 232 GLN E N 1
ATOM 10118 C CA . GLN E 1 239 ? 36.596 188.260 49.133 1.00 33.41 232 GLN E CA 1
ATOM 10119 C C . GLN E 1 239 ? 35.790 188.802 50.313 1.00 33.84 232 GLN E C 1
ATOM 10120 O O . GLN E 1 239 ? 34.765 189.473 50.104 1.00 33.69 232 GLN E O 1
ATOM 10126 N N . CYS E 1 240 ? 36.242 188.535 51.538 1.00 33.48 233 CYS E N 1
ATOM 10127 C CA . CYS E 1 240 ? 35.528 189.034 52.697 1.00 33.20 233 CYS E CA 1
ATOM 10128 C C . CYS E 1 240 ? 35.390 190.550 52.646 1.00 32.57 233 CYS E C 1
ATOM 10129 O O . CYS E 1 240 ? 34.445 191.119 53.194 1.00 30.91 233 CYS E O 1
ATOM 10132 N N . SER E 1 241 ? 36.330 191.223 51.999 1.00 32.69 234 SER E N 1
ATOM 10133 C CA . SER E 1 241 ? 36.211 192.670 51.918 1.00 33.42 234 SER E CA 1
ATOM 10134 C C . SER E 1 241 ? 35.356 193.074 50.729 1.00 34.19 234 SER E C 1
ATOM 10135 O O . SER E 1 241 ? 34.527 193.982 50.833 1.00 34.70 234 SER E O 1
ATOM 10138 N N . ALA E 1 242 ? 35.544 192.396 49.601 1.00 34.02 235 ALA E N 1
ATOM 10139 C CA . ALA E 1 242 ? 34.740 192.692 48.426 1.00 33.06 235 ALA E CA 1
ATOM 10140 C C . ALA E 1 242 ? 33.321 192.523 48.910 1.00 32.50 235 ALA E C 1
ATOM 10141 O O . ALA E 1 242 ? 32.431 193.314 48.601 1.00 32.14 235 ALA E O 1
ATOM 10143 N N . ALA E 1 243 ? 33.131 191.482 49.699 1.00 32.64 236 ALA E N 1
ATOM 10144 C CA . ALA E 1 243 ? 31.828 191.201 50.245 1.00 35.28 236 ALA E CA 1
ATOM 10145 C C . ALA E 1 243 ? 31.288 192.428 50.945 1.00 37.08 236 ALA E C 1
ATOM 10146 O O . ALA E 1 243 ? 30.069 192.636 50.992 1.00 39.15 236 ALA E O 1
ATOM 10148 N N . HIS E 1 244 ? 32.183 193.236 51.505 1.00 36.81 237 HIS E N 1
ATOM 10149 C CA . HIS E 1 244 ? 31.731 194.429 52.187 1.00 36.74 237 HIS E CA 1
ATOM 10150 C C . HIS E 1 244 ? 31.314 195.550 51.238 1.00 36.77 237 HIS E C 1
ATOM 10151 O O . HIS E 1 244 ? 30.898 196.610 51.702 1.00 37.77 237 HIS E O 1
ATOM 10158 N N . VAL E 1 245 ? 31.425 195.332 49.920 1.00 35.01 238 VAL E N 1
ATOM 10159 C CA . VAL E 1 245 ? 31.022 196.354 48.949 1.00 31.96 238 VAL E CA 1
ATOM 10160 C C . VAL E 1 245 ? 29.511 196.439 48.946 1.00 32.05 238 VAL E C 1
ATOM 10161 O O . VAL E 1 245 ? 28.845 195.434 48.681 1.00 31.76 238 VAL E O 1
ATOM 10165 N N . SER E 1 246 ? 28.982 197.637 49.218 1.00 30.72 239 SER E N 1
ATOM 10166 C CA . SER E 1 246 ? 27.551 197.837 49.306 1.00 29.26 239 SER E CA 1
ATOM 10167 C C . SER E 1 246 ? 26.840 198.078 48.001 1.00 29.29 239 SER E C 1
ATOM 10168 O O . SER E 1 246 ? 25.734 197.583 47.830 1.00 30.34 239 SER E O 1
ATOM 10171 N N . ARG E 1 247 ? 27.436 198.834 47.086 1.00 28.20 240 ARG E N 1
ATOM 10172 C CA . ARG E 1 247 ? 26.775 199.095 45.809 1.00 29.36 240 ARG E CA 1
ATOM 10173 C C . ARG E 1 247 ? 27.793 199.361 44.716 1.00 30.54 240 ARG E C 1
ATOM 10174 O O . ARG E 1 247 ? 28.965 199.612 45.001 1.00 32.11 240 ARG E O 1
ATOM 10182 N N . VAL E 1 248 ? 27.359 199.273 43.462 1.00 30.67 241 VAL E N 1
ATOM 10183 C CA . VAL E 1 248 ? 28.252 199.516 42.337 1.00 31.33 241 VAL E CA 1
ATOM 10184 C C . VAL E 1 248 ? 27.631 200.498 41.350 1.00 30.91 241 VAL E C 1
ATOM 10185 O O . VAL E 1 248 ? 26.561 200.228 40.801 1.00 32.89 241 VAL E O 1
ATOM 10189 N N . ILE E 1 249 ? 28.309 201.618 41.113 1.00 28.25 242 ILE E N 1
ATOM 10190 C CA . ILE E 1 249 ? 27.821 202.637 40.202 1.00 25.17 242 ILE E CA 1
ATOM 10191 C C . ILE E 1 249 ? 28.627 202.697 38.922 1.00 26.35 242 ILE E C 1
ATOM 10192 O O . ILE E 1 249 ? 29.837 202.898 38.952 1.00 25.57 242 ILE E O 1
ATOM 10197 N N . LEU E 1 250 ? 27.961 202.520 37.787 1.00 28.98 243 LEU E N 1
ATOM 10198 C CA . LEU E 1 250 ? 28.643 202.599 36.488 1.00 31.01 243 LEU E CA 1
ATOM 10199 C C . LEU E 1 250 ? 28.259 203.965 35.940 1.00 32.72 243 LEU E C 1
ATOM 10200 O O . LEU E 1 250 ? 27.082 204.225 35.701 1.00 33.53 243 LEU E O 1
ATOM 10205 N N . ALA E 1 251 ? 29.226 204.850 35.745 1.00 34.40 244 ALA E N 1
ATOM 10206 C CA . ALA E 1 251 ? 28.859 206.162 35.265 1.00 37.98 244 ALA E CA 1
ATOM 10207 C C . ALA E 1 251 ? 29.133 206.373 33.803 1.00 41.32 244 ALA E C 1
ATOM 10208 O O . ALA E 1 251 ? 30.224 206.807 33.411 1.00 41.96 244 ALA E O 1
ATOM 10210 N N . GLY E 1 252 ? 28.118 206.046 33.004 1.00 43.71 245 GLY E N 1
ATOM 10211 C CA . GLY E 1 252 ? 28.167 206.211 31.562 1.00 45.54 245 GLY E CA 1
ATOM 10212 C C . GLY E 1 252 ? 29.273 205.624 30.698 1.00 46.11 245 GLY E C 1
ATOM 10213 O O . GLY E 1 252 ? 30.287 205.112 31.174 1.00 45.20 245 GLY E O 1
ATOM 10214 N N . ASN E 1 253 ? 29.046 205.731 29.391 1.00 46.74 246 ASN E N 1
ATOM 10215 C CA . ASN E 1 253 ? 29.968 205.245 28.391 1.00 47.23 246 ASN E CA 1
ATOM 10216 C C . ASN E 1 253 ? 30.221 203.797 28.593 1.00 47.97 246 ASN E C 1
ATOM 10217 O O . ASN E 1 253 ? 31.352 203.391 28.811 1.00 48.85 246 ASN E O 1
ATOM 10222 N N . LEU E 1 254 ? 29.174 202.999 28.530 1.00 48.19 247 LEU E N 1
ATOM 10223 C CA . LEU E 1 254 ? 29.403 201.602 28.726 1.00 49.40 247 LEU E CA 1
ATOM 10224 C C . LEU E 1 254 ? 29.613 200.998 27.367 1.00 51.52 247 LEU E C 1
ATOM 10225 O O . LEU E 1 254 ? 30.324 200.003 27.224 1.00 52.98 247 LEU E O 1
ATOM 10230 N N . LEU E 1 255 ? 29.032 201.638 26.359 1.00 53.74 248 LEU E N 1
ATOM 10231 C CA . LEU E 1 255 ? 29.164 201.194 24.974 1.00 55.92 248 LEU E CA 1
ATOM 10232 C C . LEU E 1 255 ? 29.804 202.356 24.252 1.00 58.58 248 LEU E C 1
ATOM 10233 O O . LEU E 1 255 ? 29.566 203.490 24.639 1.00 59.55 248 LEU E O 1
ATOM 10238 N N . SER E 1 256 ? 30.607 202.114 23.223 1.00 61.80 249 SER E N 1
ATOM 10239 C CA . SER E 1 256 ? 31.185 203.253 22.528 1.00 66.78 249 SER E CA 1
ATOM 10240 C C . SER E 1 256 ? 31.237 203.087 21.039 1.00 70.26 249 SER E C 1
ATOM 10241 O O . SER E 1 256 ? 31.368 201.975 20.530 1.00 70.78 249 SER E O 1
ATOM 10244 N N . HIS E 1 257 ? 31.161 204.227 20.355 1.00 75.28 250 HIS E N 1
ATOM 10245 C CA . HIS E 1 257 ? 31.127 204.288 18.895 1.00 80.14 250 HIS E CA 1
ATOM 10246 C C . HIS E 1 257 ? 32.210 205.215 18.327 1.00 80.45 250 HIS E C 1
ATOM 10247 O O . HIS E 1 257 ? 32.475 206.290 18.875 1.00 80.77 250 HIS E O 1
ATOM 10254 N N . LEU E 1 271 ? 29.111 198.673 5.590 1.00 104.43 264 LEU E N 1
ATOM 10255 C CA . LEU E 1 271 ? 29.074 199.271 6.921 1.00 104.40 264 LEU E CA 1
ATOM 10256 C C . LEU E 1 271 ? 27.888 198.707 7.721 1.00 105.07 264 LEU E C 1
ATOM 10257 O O . LEU E 1 271 ? 28.020 197.681 8.406 1.00 105.42 264 LEU E O 1
ATOM 10262 N N . THR E 1 272 ? 26.737 199.374 7.607 1.00 105.27 265 THR E N 1
ATOM 10263 C CA . THR E 1 272 ? 25.502 199.000 8.305 1.00 104.61 265 THR E CA 1
ATOM 10264 C C . THR E 1 272 ? 25.325 197.509 8.642 1.00 104.39 265 THR E C 1
ATOM 10265 O O . THR E 1 272 ? 24.960 197.174 9.775 1.00 104.25 265 THR E O 1
ATOM 10269 N N . LYS E 1 273 ? 25.587 196.623 7.679 1.00 103.63 266 LYS E N 1
ATOM 10270 C CA . LYS E 1 273 ? 25.455 195.182 7.903 1.00 102.80 266 LYS E CA 1
ATOM 10271 C C . LYS E 1 273 ? 26.134 194.694 9.194 1.00 102.31 266 LYS E C 1
ATOM 10272 O O . LYS E 1 273 ? 25.447 194.291 10.142 1.00 103.27 266 LYS E O 1
ATOM 10278 N N . LYS E 1 274 ? 27.470 194.727 9.227 1.00 100.54 267 LYS E N 1
ATOM 10279 C CA . LYS E 1 274 ? 28.236 194.270 10.391 1.00 97.90 267 LYS E CA 1
ATOM 10280 C C . LYS E 1 274 ? 28.247 195.266 11.548 1.00 95.64 267 LYS E C 1
ATOM 10281 O O . LYS E 1 274 ? 28.226 194.863 12.714 1.00 95.33 267 LYS E O 1
ATOM 10287 N N . THR E 1 275 ? 28.270 196.558 11.234 1.00 92.73 268 THR E N 1
ATOM 10288 C CA . THR E 1 275 ? 28.272 197.577 12.277 1.00 89.96 268 THR E CA 1
ATOM 10289 C C . THR E 1 275 ? 27.120 197.290 13.218 1.00 88.16 268 THR E C 1
ATOM 10290 O O . THR E 1 275 ? 27.267 197.337 14.439 1.00 88.42 268 THR E O 1
ATOM 10294 N N . GLN E 1 276 ? 25.964 196.999 12.635 1.00 85.72 269 GLN E N 1
ATOM 10295 C CA . GLN E 1 276 ? 24.787 196.707 13.426 1.00 83.28 269 GLN E CA 1
ATOM 10296 C C . GLN E 1 276 ? 25.140 195.564 14.365 1.00 81.49 269 GLN E C 1
ATOM 10297 O O . GLN E 1 276 ? 25.257 195.766 15.578 1.00 81.85 269 GLN E O 1
ATOM 10303 N N . ALA E 1 277 ? 25.321 194.373 13.796 1.00 78.86 270 ALA E N 1
ATOM 10304 C CA . ALA E 1 277 ? 25.669 193.180 14.566 1.00 76.20 270 ALA E CA 1
ATOM 10305 C C . ALA E 1 277 ? 26.596 193.540 15.721 1.00 74.26 270 ALA E C 1
ATOM 10306 O O . ALA E 1 277 ? 26.336 193.189 16.879 1.00 73.51 270 ALA E O 1
ATOM 10308 N N . ALA E 1 278 ? 27.676 194.247 15.394 1.00 71.60 271 ALA E N 1
ATOM 10309 C CA . ALA E 1 278 ? 28.645 194.662 16.394 1.00 69.03 271 ALA E CA 1
ATOM 10310 C C . ALA E 1 278 ? 27.936 195.412 17.506 1.00 67.21 271 ALA E C 1
ATOM 10311 O O . ALA E 1 278 ? 27.917 194.971 18.653 1.00 67.77 271 ALA E O 1
ATOM 10313 N N . SER E 1 279 ? 27.338 196.541 17.163 1.00 64.90 272 SER E N 1
ATOM 10314 C CA . SER E 1 279 ? 26.646 197.323 18.159 1.00 62.99 272 SER E CA 1
ATOM 10315 C C . SER E 1 279 ? 25.714 196.440 18.957 1.00 62.56 272 SER E C 1
ATOM 10316 O O . SER E 1 279 ? 25.592 196.596 20.167 1.00 62.73 272 SER E O 1
ATOM 10319 N N . VAL E 1 280 ? 25.066 195.495 18.293 1.00 62.22 273 VAL E N 1
ATOM 10320 C CA . VAL E 1 280 ? 24.151 194.624 19.004 1.00 62.53 273 VAL E CA 1
ATOM 10321 C C . VAL E 1 280 ? 24.900 193.720 19.954 1.00 62.20 273 VAL E C 1
ATOM 10322 O O . VAL E 1 280 ? 24.497 193.563 21.102 1.00 61.59 273 VAL E O 1
ATOM 10326 N N . GLU E 1 281 ? 25.991 193.128 19.475 1.00 62.99 274 GLU E N 1
ATOM 10327 C CA . GLU E 1 281 ? 26.807 192.244 20.311 1.00 63.40 274 GLU E CA 1
ATOM 10328 C C . GLU E 1 281 ? 27.211 192.988 21.584 1.00 60.63 274 GLU E C 1
ATOM 10329 O O . GLU E 1 281 ? 26.941 192.536 22.701 1.00 59.06 274 GLU E O 1
ATOM 10335 N N . ALA E 1 282 ? 27.852 194.137 21.400 1.00 57.98 275 ALA E N 1
ATOM 10336 C CA . ALA E 1 282 ? 28.280 194.947 22.526 1.00 55.77 275 ALA E CA 1
ATOM 10337 C C . ALA E 1 282 ? 27.173 194.977 23.561 1.00 53.55 275 ALA E C 1
ATOM 10338 O O . ALA E 1 282 ? 27.292 194.389 24.626 1.00 54.62 275 ALA E O 1
ATOM 10340 N N . VAL E 1 283 ? 26.081 195.649 23.248 1.00 50.57 276 VAL E N 1
ATOM 10341 C CA . VAL E 1 283 ? 24.995 195.704 24.198 1.00 47.82 276 VAL E CA 1
ATOM 10342 C C . VAL E 1 283 ? 24.791 194.346 24.850 1.00 47.18 276 VAL E C 1
ATOM 10343 O O . VAL E 1 283 ? 24.677 194.263 26.058 1.00 47.19 276 VAL E O 1
ATOM 10347 N N . LYS E 1 284 ? 24.772 193.276 24.067 1.00 47.13 277 LYS E N 1
ATOM 10348 C CA . LYS E 1 284 ? 24.573 191.953 24.645 1.00 48.04 277 LYS E CA 1
ATOM 10349 C C . LYS E 1 284 ? 25.525 191.732 25.817 1.00 48.95 277 LYS E C 1
ATOM 10350 O O . LYS E 1 284 ? 25.089 191.436 26.929 1.00 48.54 277 LYS E O 1
ATOM 10356 N N . MET E 1 285 ? 26.828 191.876 25.562 1.00 49.89 278 MET E N 1
ATOM 10357 C CA . MET E 1 285 ? 27.853 191.686 26.596 1.00 48.96 278 MET E CA 1
ATOM 10358 C C . MET E 1 285 ? 27.530 192.514 27.820 1.00 47.58 278 MET E C 1
ATOM 10359 O O . MET E 1 285 ? 27.427 191.988 28.924 1.00 46.50 278 MET E O 1
ATOM 10364 N N . LEU E 1 286 ? 27.369 193.816 27.618 1.00 45.75 279 LEU E N 1
ATOM 10365 C CA . LEU E 1 286 ? 27.041 194.694 28.715 1.00 44.16 279 LEU E CA 1
ATOM 10366 C C . LEU E 1 286 ? 25.879 194.108 29.510 1.00 43.13 279 LEU E C 1
ATOM 10367 O O . LEU E 1 286 ? 25.792 194.304 30.718 1.00 43.77 279 LEU E O 1
ATOM 10372 N N . ASP E 1 287 ? 24.994 193.374 28.847 1.00 42.22 280 ASP E N 1
ATOM 10373 C CA . ASP E 1 287 ? 23.854 192.776 29.550 1.00 42.47 280 ASP E CA 1
ATOM 10374 C C . ASP E 1 287 ? 24.432 191.683 30.441 1.00 41.14 280 ASP E C 1
ATOM 10375 O O . ASP E 1 287 ? 24.163 191.607 31.648 1.00 40.37 280 ASP E O 1
ATOM 10380 N N . GLU E 1 288 ? 25.247 190.846 29.818 1.00 39.95 281 GLU E N 1
ATOM 10381 C CA . GLU E 1 288 ? 25.879 189.738 30.503 1.00 38.25 281 GLU E CA 1
ATOM 10382 C C . GLU E 1 288 ? 26.669 190.262 31.702 1.00 35.33 281 GLU E C 1
ATOM 10383 O O . GLU E 1 288 ? 26.594 189.702 32.804 1.00 34.84 281 GLU E O 1
ATOM 10389 N N . ILE E 1 289 ? 27.405 191.353 31.497 1.00 31.54 282 ILE E N 1
ATOM 10390 C CA . ILE E 1 289 ? 28.179 191.942 32.582 1.00 27.68 282 ILE E CA 1
ATOM 10391 C C . ILE E 1 289 ? 27.221 192.402 33.669 1.00 27.32 282 ILE E C 1
ATOM 10392 O O . ILE E 1 289 ? 27.307 191.977 34.820 1.00 27.33 282 ILE E O 1
ATOM 10397 N N . LEU E 1 290 ? 26.289 193.263 33.294 1.00 27.68 283 LEU E N 1
ATOM 10398 C CA . LEU E 1 290 ? 25.311 193.750 34.245 1.00 28.05 283 LEU E CA 1
ATOM 10399 C C . LEU E 1 290 ? 24.654 192.587 34.967 1.00 27.76 283 LEU E C 1
ATOM 10400 O O . LEU E 1 290 ? 24.377 192.667 36.145 1.00 26.92 283 LEU E O 1
ATOM 10405 N N . LEU E 1 291 ? 24.418 191.497 34.255 1.00 28.59 284 LEU E N 1
ATOM 10406 C CA . LEU E 1 291 ? 23.814 190.322 34.854 1.00 29.12 284 LEU E CA 1
ATOM 10407 C C . LEU E 1 291 ? 24.673 189.791 35.997 1.00 29.92 284 LEU E C 1
ATOM 10408 O O . LEU E 1 291 ? 24.225 189.711 37.137 1.00 28.90 284 LEU E O 1
ATOM 10413 N N . GLN E 1 292 ? 25.915 189.427 35.676 1.00 31.13 285 GLN E N 1
ATOM 10414 C CA . GLN E 1 292 ? 26.840 188.891 36.667 1.00 32.28 285 GLN E CA 1
ATOM 10415 C C . GLN E 1 292 ? 26.852 189.805 37.872 1.00 32.22 285 GLN E C 1
ATOM 10416 O O . GLN E 1 292 ? 26.682 189.369 39.010 1.00 34.44 285 GLN E O 1
ATOM 10422 N N . LEU E 1 293 ? 27.041 191.087 37.617 1.00 30.79 286 LEU E N 1
ATOM 10423 C CA . LEU E 1 293 ? 27.054 192.049 38.694 1.00 30.36 286 LEU E CA 1
ATOM 10424 C C . LEU E 1 293 ? 25.762 191.988 39.505 1.00 31.22 286 LEU E C 1
ATOM 10425 O O . LEU E 1 293 ? 25.780 191.844 40.720 1.00 30.91 286 LEU E O 1
ATOM 10430 N N . SER E 1 294 ? 24.640 192.068 38.814 1.00 33.23 287 SER E N 1
ATOM 10431 C CA . SER E 1 294 ? 23.331 192.067 39.452 1.00 35.70 287 SER E CA 1
ATOM 10432 C C . SER E 1 294 ? 23.075 190.852 40.312 1.00 36.32 287 SER E C 1
ATOM 10433 O O . SER E 1 294 ? 22.357 190.923 41.307 1.00 37.01 287 SER E O 1
ATOM 10436 N N . ALA E 1 295 ? 23.648 189.726 39.914 1.00 36.70 288 ALA E N 1
ATOM 10437 C CA . ALA E 1 295 ? 23.437 188.486 40.639 1.00 36.33 288 ALA E CA 1
ATOM 10438 C C . ALA E 1 295 ? 24.183 188.474 41.957 1.00 36.23 288 ALA E C 1
ATOM 10439 O O . ALA E 1 295 ? 23.947 187.623 42.814 1.00 37.20 288 ALA E O 1
ATOM 10441 N N . SER E 1 296 ? 25.072 189.438 42.133 1.00 35.33 289 SER E N 1
ATOM 10442 C CA . SER E 1 296 ? 25.879 189.475 43.334 1.00 33.77 289 SER E CA 1
ATOM 10443 C C . SER E 1 296 ? 25.665 190.699 44.197 1.00 33.31 289 SER E C 1
ATOM 10444 O O . SER E 1 296 ? 25.603 190.621 45.419 1.00 32.97 289 SER E O 1
ATOM 10447 N N . VAL E 1 297 ? 25.528 191.841 43.558 1.00 32.91 290 VAL E N 1
ATOM 10448 C CA . VAL E 1 297 ? 25.413 193.062 44.321 1.00 32.23 290 VAL E CA 1
ATOM 10449 C C . VAL E 1 297 ? 24.587 194.119 43.603 1.00 31.46 290 VAL E C 1
ATOM 10450 O O . VAL E 1 297 ? 24.430 194.071 42.388 1.00 33.09 290 VAL E O 1
ATOM 10454 N N . PRO E 1 298 ? 24.044 195.084 44.348 1.00 29.33 291 PRO E N 1
ATOM 10455 C CA . PRO E 1 298 ? 23.248 196.154 43.755 1.00 28.46 291 PRO E CA 1
ATOM 10456 C C . PRO E 1 298 ? 24.079 196.922 42.738 1.00 29.78 291 PRO E C 1
ATOM 10457 O O . PRO E 1 298 ? 25.233 197.268 43.021 1.00 29.39 291 PRO E O 1
ATOM 10461 N N . VAL E 1 299 ? 23.513 197.176 41.549 1.00 31.49 292 VAL E N 1
ATOM 10462 C CA . VAL E 1 299 ? 24.217 197.944 40.506 1.00 31.55 292 VAL E CA 1
ATOM 10463 C C . VAL E 1 299 ? 23.341 199.027 39.929 1.00 31.93 292 VAL E C 1
ATOM 10464 O O . VAL E 1 299 ? 22.185 198.776 39.607 1.00 31.93 292 VAL E O 1
ATOM 10468 N N . ASP E 1 300 ? 23.911 200.224 39.799 1.00 32.10 293 ASP E N 1
ATOM 10469 C CA . ASP E 1 300 ? 23.215 201.379 39.250 1.00 32.58 293 ASP E CA 1
ATOM 10470 C C . ASP E 1 300 ? 23.866 201.797 37.951 1.00 33.64 293 ASP E C 1
ATOM 10471 O O . ASP E 1 300 ? 25.055 202.115 37.917 1.00 34.14 293 ASP E O 1
ATOM 10476 N N . VAL E 1 301 ? 23.097 201.791 36.870 1.00 35.08 294 VAL E N 1
ATOM 10477 C CA . VAL E 1 301 ? 23.673 202.163 35.593 1.00 36.22 294 VAL E CA 1
ATOM 10478 C C . VAL E 1 301 ? 23.297 203.576 35.187 1.00 37.99 294 VAL E C 1
ATOM 10479 O O . VAL E 1 301 ? 22.143 204.004 35.322 1.00 37.54 294 VAL E O 1
ATOM 10483 N N . MET E 1 302 ? 24.301 204.300 34.706 1.00 40.29 295 MET E N 1
ATOM 10484 C CA . MET E 1 302 ? 24.137 205.675 34.288 1.00 42.87 295 MET E CA 1
ATOM 10485 C C . MET E 1 302 ? 24.434 205.822 32.813 1.00 44.25 295 MET E C 1
ATOM 10486 O O . MET E 1 302 ? 25.467 205.376 32.320 1.00 44.06 295 MET E O 1
ATOM 10491 N N . PRO E 1 303 ? 23.516 206.447 32.085 1.00 45.80 296 PRO E N 1
ATOM 10492 C CA . PRO E 1 303 ? 23.666 206.671 30.654 1.00 47.24 296 PRO E CA 1
ATOM 10493 C C . PRO E 1 303 ? 24.851 207.596 30.447 1.00 49.05 296 PRO E C 1
ATOM 10494 O O . PRO E 1 303 ? 25.194 208.374 31.329 1.00 48.79 296 PRO E O 1
ATOM 10498 N N . GLY E 1 304 ? 25.465 207.530 29.276 1.00 51.60 297 GLY E N 1
ATOM 10499 C CA . GLY E 1 304 ? 26.615 208.372 29.024 1.00 54.33 297 GLY E CA 1
ATOM 10500 C C . GLY E 1 304 ? 26.532 209.197 27.768 1.00 56.85 297 GLY E C 1
ATOM 10501 O O . GLY E 1 304 ? 25.470 209.684 27.409 1.00 55.92 297 GLY E O 1
ATOM 10502 N N . GLU E 1 305 ? 27.675 209.344 27.106 1.00 60.56 298 GLU E N 1
ATOM 10503 C CA . GLU E 1 305 ? 27.794 210.124 25.877 1.00 64.84 298 GLU E CA 1
ATOM 10504 C C . GLU E 1 305 ? 26.723 209.755 24.890 1.00 66.94 298 GLU E C 1
ATOM 10505 O O . GLU E 1 305 ? 25.751 210.471 24.715 1.00 67.79 298 GLU E O 1
ATOM 10511 N N . PHE E 1 306 ? 26.918 208.633 24.220 1.00 69.60 299 PHE E N 1
ATOM 10512 C CA . PHE E 1 306 ? 25.938 208.191 23.248 1.00 71.90 299 PHE E CA 1
ATOM 10513 C C . PHE E 1 306 ? 25.304 206.862 23.629 1.00 71.46 299 PHE E C 1
ATOM 10514 O O . PHE E 1 306 ? 25.619 205.808 23.067 1.00 72.25 299 PHE E O 1
ATOM 10522 N N . ASP E 1 307 ? 24.432 206.917 24.625 1.00 69.87 300 ASP E N 1
ATOM 10523 C CA . ASP E 1 307 ? 23.702 205.739 25.053 1.00 68.17 300 ASP E CA 1
ATOM 10524 C C . ASP E 1 307 ? 22.267 206.085 24.645 1.00 66.37 300 ASP E C 1
ATOM 10525 O O . ASP E 1 307 ? 21.924 207.259 24.510 1.00 65.97 300 ASP E O 1
ATOM 10530 N N . PRO E 1 308 ? 21.421 205.072 24.415 1.00 64.44 301 PRO E N 1
ATOM 10531 C CA . PRO E 1 308 ? 20.020 205.264 24.017 1.00 63.12 301 PRO E CA 1
ATOM 10532 C C . PRO E 1 308 ? 19.157 206.155 24.924 1.00 62.06 301 PRO E C 1
ATOM 10533 O O . PRO E 1 308 ? 18.302 205.651 25.652 1.00 61.62 301 PRO E O 1
ATOM 10537 N N . THR E 1 309 ? 19.366 207.469 24.864 1.00 61.01 302 THR E N 1
ATOM 10538 C CA . THR E 1 309 ? 18.602 208.422 25.673 1.00 60.28 302 THR E CA 1
ATOM 10539 C C . THR E 1 309 ? 18.907 209.848 25.213 1.00 60.95 302 THR E C 1
ATOM 10540 O O . THR E 1 309 ? 19.647 210.042 24.254 1.00 61.26 302 THR E O 1
ATOM 10544 N N . ASN E 1 310 ? 18.358 210.849 25.895 1.00 60.98 303 ASN E N 1
ATOM 10545 C CA . ASN E 1 310 ? 18.586 212.232 25.478 1.00 61.52 303 ASN E CA 1
ATOM 10546 C C . ASN E 1 310 ? 20.022 212.681 25.632 1.00 62.44 303 ASN E C 1
ATOM 10547 O O . ASN E 1 310 ? 20.722 212.227 26.521 1.00 63.11 303 ASN E O 1
ATOM 10552 N N . TYR E 1 311 ? 20.455 213.573 24.748 1.00 63.68 304 TYR E N 1
ATOM 10553 C CA . TYR E 1 311 ? 21.812 214.104 24.789 1.00 64.59 304 TYR E CA 1
ATOM 10554 C C . TYR E 1 311 ? 21.857 215.268 25.761 1.00 63.58 304 TYR E C 1
ATOM 10555 O O . TYR E 1 311 ? 22.874 215.499 26.394 1.00 63.48 304 TYR E O 1
ATOM 10564 N N . THR E 1 312 ? 20.756 216.008 25.866 1.00 62.95 305 THR E N 1
ATOM 10565 C CA . THR E 1 312 ? 20.685 217.154 26.776 1.00 62.47 305 THR E CA 1
ATOM 10566 C C . THR E 1 312 ? 21.155 216.669 28.129 1.00 59.42 305 THR E C 1
ATOM 10567 O O . THR E 1 312 ? 21.313 215.470 28.314 1.00 59.05 305 THR E O 1
ATOM 10571 N N . LEU E 1 313 ? 21.327 217.563 29.097 1.00 56.85 306 LEU E N 1
ATOM 10572 C CA . LEU E 1 313 ? 21.862 217.094 30.357 1.00 54.87 306 LEU E CA 1
ATOM 10573 C C . LEU E 1 313 ? 21.066 216.171 31.254 1.00 52.88 306 LEU E C 1
ATOM 10574 O O . LEU E 1 313 ? 21.526 215.060 31.541 1.00 56.28 306 LEU E O 1
ATOM 10579 N N . PRO E 1 314 ? 19.897 216.581 31.737 1.00 48.54 307 PRO E N 1
ATOM 10580 C CA . PRO E 1 314 ? 19.352 215.495 32.571 1.00 45.97 307 PRO E CA 1
ATOM 10581 C C . PRO E 1 314 ? 18.914 214.251 31.792 1.00 44.47 307 PRO E C 1
ATOM 10582 O O . PRO E 1 314 ? 17.727 214.023 31.580 1.00 43.20 307 PRO E O 1
ATOM 10586 N N . GLN E 1 315 ? 19.897 213.447 31.383 1.00 43.65 308 GLN E N 1
ATOM 10587 C CA . GLN E 1 315 ? 19.658 212.231 30.617 1.00 44.28 308 GLN E CA 1
ATOM 10588 C C . GLN E 1 315 ? 18.742 211.294 31.373 1.00 45.20 308 GLN E C 1
ATOM 10589 O O . GLN E 1 315 ? 18.994 210.969 32.524 1.00 47.62 308 GLN E O 1
ATOM 10595 N N . GLN E 1 316 ? 17.676 210.844 30.735 1.00 45.24 309 GLN E N 1
ATOM 10596 C CA . GLN E 1 316 ? 16.792 209.930 31.412 1.00 44.89 309 GLN E CA 1
ATOM 10597 C C . GLN E 1 316 ? 17.361 208.527 31.274 1.00 43.47 309 GLN E C 1
ATOM 10598 O O . GLN E 1 316 ? 18.057 208.232 30.307 1.00 42.65 309 GLN E O 1
ATOM 10604 N N . PRO E 1 317 ? 17.090 207.656 32.256 1.00 42.80 310 PRO E N 1
ATOM 10605 C CA . PRO E 1 317 ? 17.526 206.257 32.361 1.00 43.64 310 PRO E CA 1
ATOM 10606 C C . PRO E 1 317 ? 17.536 205.496 31.056 1.00 45.24 310 PRO E C 1
ATOM 10607 O O . PRO E 1 317 ? 16.929 205.929 30.087 1.00 46.71 310 PRO E O 1
ATOM 10611 N N . LEU E 1 318 ? 18.223 204.360 31.023 1.00 45.82 311 LEU E N 1
ATOM 10612 C CA . LEU E 1 318 ? 18.243 203.568 29.806 1.00 46.50 311 LEU E CA 1
ATOM 10613 C C . LEU E 1 318 ? 17.002 202.700 29.779 1.00 48.17 311 LEU E C 1
ATOM 10614 O O . LEU E 1 318 ? 16.344 202.525 30.806 1.00 48.43 311 LEU E O 1
ATOM 10619 N N . HIS E 1 319 ? 16.671 202.162 28.611 1.00 49.32 312 HIS E N 1
ATOM 10620 C CA . HIS E 1 319 ? 15.463 201.354 28.489 1.00 49.94 312 HIS E CA 1
ATOM 10621 C C . HIS E 1 319 ? 15.647 199.885 28.859 1.00 48.94 312 HIS E C 1
ATOM 10622 O O . HIS E 1 319 ? 16.526 199.201 28.343 1.00 49.29 312 HIS E O 1
ATOM 10629 N N . PRO E 1 320 ? 14.807 199.377 29.755 1.00 47.83 313 PRO E N 1
ATOM 10630 C CA . PRO E 1 320 ? 14.900 197.982 30.175 1.00 48.69 313 PRO E CA 1
ATOM 10631 C C . PRO E 1 320 ? 14.953 197.047 28.991 1.00 49.81 313 PRO E C 1
ATOM 10632 O O . PRO E 1 320 ? 15.439 195.931 29.088 1.00 49.90 313 PRO E O 1
ATOM 10636 N N . CYS E 1 321 ? 14.449 197.518 27.863 1.00 51.97 314 CYS E N 1
ATOM 10637 C CA . CYS E 1 321 ? 14.437 196.715 26.646 1.00 54.46 314 CYS E CA 1
ATOM 10638 C C . CYS E 1 321 ? 15.847 196.353 26.177 1.00 53.89 314 CYS E C 1
ATOM 10639 O O . CYS E 1 321 ? 16.013 195.537 25.257 1.00 55.32 314 CYS E O 1
ATOM 10642 N N . MET E 1 322 ? 16.859 196.957 26.791 1.00 51.82 315 MET E N 1
ATOM 10643 C CA . MET E 1 322 ? 18.221 196.673 26.381 1.00 50.17 315 MET E CA 1
ATOM 10644 C C . MET E 1 322 ? 18.846 195.545 27.155 1.00 48.89 315 MET E C 1
ATOM 10645 O O . MET E 1 322 ? 19.589 194.746 26.592 1.00 48.30 315 MET E O 1
ATOM 10650 N N . PHE E 1 323 ? 18.557 195.487 28.453 1.00 47.52 316 PHE E N 1
ATOM 10651 C CA . PHE E 1 323 ? 19.160 194.479 29.320 1.00 45.22 316 PHE E CA 1
ATOM 10652 C C . PHE E 1 323 ? 18.196 193.424 29.825 1.00 44.33 316 PHE E C 1
ATOM 10653 O O . PHE E 1 323 ? 17.842 193.403 31.001 1.00 44.23 316 PHE E O 1
ATOM 10661 N N . PRO E 1 324 ? 17.771 192.519 28.933 1.00 43.40 317 PRO E N 1
ATOM 10662 C CA . PRO E 1 324 ? 16.847 191.438 29.262 1.00 42.75 317 PRO E CA 1
ATOM 10663 C C . PRO E 1 324 ? 17.423 190.661 30.428 1.00 42.31 317 PRO E C 1
ATOM 10664 O O . PRO E 1 324 ? 16.875 190.651 31.526 1.00 42.74 317 PRO E O 1
ATOM 10668 N N . LEU E 1 325 ? 18.552 190.020 30.168 1.00 41.28 318 LEU E N 1
ATOM 10669 C CA . LEU E 1 325 ? 19.242 189.228 31.170 1.00 41.10 318 LEU E CA 1
ATOM 10670 C C . LEU E 1 325 ? 19.333 189.858 32.556 1.00 41.14 318 LEU E C 1
ATOM 10671 O O . LEU E 1 325 ? 18.921 189.261 33.565 1.00 41.92 318 LEU E O 1
ATOM 10676 N N . ALA E 1 326 ? 19.883 191.064 32.607 1.00 39.60 319 ALA E N 1
ATOM 10677 C CA . ALA E 1 326 ? 20.069 191.738 33.875 1.00 38.51 319 ALA E CA 1
ATOM 10678 C C . ALA E 1 326 ? 18.791 192.125 34.593 1.00 38.08 319 ALA E C 1
ATOM 10679 O O . ALA E 1 326 ? 18.561 191.714 35.728 1.00 36.78 319 ALA E O 1
ATOM 10681 N N . THR E 1 327 ? 17.964 192.915 33.923 1.00 38.79 320 THR E N 1
ATOM 10682 C CA . THR E 1 327 ? 16.711 193.410 34.493 1.00 40.50 320 THR E CA 1
ATOM 10683 C C . THR E 1 327 ? 15.912 192.385 35.289 1.00 40.51 320 THR E C 1
ATOM 10684 O O . THR E 1 327 ? 15.004 192.731 36.043 1.00 40.46 320 THR E O 1
ATOM 10688 N N . ALA E 1 328 ? 16.248 191.119 35.113 1.00 40.38 321 ALA E N 1
ATOM 10689 C CA . ALA E 1 328 ? 15.545 190.065 35.811 1.00 40.29 321 ALA E CA 1
ATOM 10690 C C . ALA E 1 328 ? 15.768 190.156 37.304 1.00 40.09 321 ALA E C 1
ATOM 10691 O O . ALA E 1 328 ? 15.005 189.596 38.095 1.00 38.89 321 ALA E O 1
ATOM 10693 N N . TYR E 1 329 ? 16.829 190.865 37.673 1.00 40.61 322 TYR E N 1
ATOM 10694 C CA . TYR E 1 329 ? 17.226 191.033 39.065 1.00 40.25 322 TYR E CA 1
ATOM 10695 C C . TYR E 1 329 ? 16.751 192.320 39.706 1.00 39.45 322 TYR E C 1
ATOM 10696 O O . TYR E 1 329 ? 16.852 193.398 39.128 1.00 40.42 322 TYR E O 1
ATOM 10705 N N . SER E 1 330 ? 16.241 192.207 40.919 1.00 38.10 323 SER E N 1
ATOM 10706 C CA . SER E 1 330 ? 15.751 193.383 41.605 1.00 37.59 323 SER E CA 1
ATOM 10707 C C . SER E 1 330 ? 16.884 194.263 42.033 1.00 35.63 323 SER E C 1
ATOM 10708 O O . SER E 1 330 ? 16.655 195.348 42.529 1.00 36.19 323 SER E O 1
ATOM 10711 N N . THR E 1 331 ? 18.103 193.794 41.849 1.00 34.34 324 THR E N 1
ATOM 10712 C CA . THR E 1 331 ? 19.259 194.569 42.244 1.00 35.02 324 THR E CA 1
ATOM 10713 C C . THR E 1 331 ? 19.753 195.500 41.154 1.00 35.34 324 THR E C 1
ATOM 10714 O O . THR E 1 331 ? 20.493 196.444 41.435 1.00 36.07 324 THR E O 1
ATOM 10718 N N . LEU E 1 332 ? 19.383 195.235 39.906 1.00 35.85 325 LEU E N 1
ATOM 10719 C CA . LEU E 1 332 ? 19.783 196.123 38.821 1.00 36.33 325 LEU E CA 1
ATOM 10720 C C . LEU E 1 332 ? 18.856 197.328 38.904 1.00 37.60 325 LEU E C 1
ATOM 10721 O O . LEU E 1 332 ? 17.723 197.204 39.363 1.00 36.94 325 LEU E O 1
ATOM 10726 N N . GLN E 1 333 ? 19.337 198.491 38.471 1.00 39.63 326 GLN E N 1
ATOM 10727 C CA . GLN E 1 333 ? 18.558 199.739 38.513 1.00 41.41 326 GLN E CA 1
ATOM 10728 C C . GLN E 1 333 ? 19.134 200.745 37.535 1.00 42.38 326 GLN E C 1
ATOM 10729 O O . GLN E 1 333 ? 20.283 201.160 37.667 1.00 42.53 326 GLN E O 1
ATOM 10735 N N . LEU E 1 334 ? 18.339 201.149 36.558 1.00 43.33 327 LEU E N 1
ATOM 10736 C CA . LEU E 1 334 ? 18.833 202.104 35.586 1.00 44.75 327 LEU E CA 1
ATOM 10737 C C . LEU E 1 334 ? 18.518 203.511 36.082 1.00 45.54 327 LEU E C 1
ATOM 10738 O O . LEU E 1 334 ? 17.358 203.914 36.090 1.00 46.92 327 LEU E O 1
ATOM 10743 N N . VAL E 1 335 ? 19.528 204.265 36.504 1.00 44.59 328 VAL E N 1
ATOM 10744 C CA . VAL E 1 335 ? 19.237 205.592 37.013 1.00 43.49 328 VAL E CA 1
ATOM 10745 C C . VAL E 1 335 ? 19.468 206.706 36.025 1.00 44.60 328 VAL E C 1
ATOM 10746 O O . VAL E 1 335 ? 19.988 206.478 34.926 1.00 46.12 328 VAL E O 1
ATOM 10750 N N . THR E 1 336 ? 19.053 207.902 36.451 1.00 44.30 329 THR E N 1
ATOM 10751 C CA . THR E 1 336 ? 19.117 209.174 35.716 1.00 43.45 329 THR E CA 1
ATOM 10752 C C . THR E 1 336 ? 20.554 209.555 35.450 1.00 43.67 329 THR E C 1
ATOM 10753 O O . THR E 1 336 ? 21.438 208.859 35.905 1.00 44.47 329 THR E O 1
ATOM 10757 N N . ASN E 1 337 ? 20.827 210.642 34.732 1.00 44.49 330 ASN E N 1
ATOM 10758 C CA . ASN E 1 337 ? 22.234 210.955 34.579 1.00 45.51 330 ASN E CA 1
ATOM 10759 C C . ASN E 1 337 ? 22.695 211.641 35.839 1.00 45.94 330 ASN E C 1
ATOM 10760 O O . ASN E 1 337 ? 22.995 210.951 36.797 1.00 48.13 330 ASN E O 1
ATOM 10765 N N . PRO E 1 338 ? 22.755 212.992 35.888 1.00 44.70 331 PRO E N 1
ATOM 10766 C CA . PRO E 1 338 ? 23.234 213.461 37.199 1.00 43.71 331 PRO E CA 1
ATOM 10767 C C . PRO E 1 338 ? 22.460 212.642 38.228 1.00 43.12 331 PRO E C 1
ATOM 10768 O O . PRO E 1 338 ? 21.248 212.780 38.342 1.00 44.30 331 PRO E O 1
ATOM 10772 N N . TYR E 1 339 ? 23.176 211.763 38.934 1.00 42.41 332 TYR E N 1
ATOM 10773 C CA . TYR E 1 339 ? 22.593 210.809 39.891 1.00 41.33 332 TYR E CA 1
ATOM 10774 C C . TYR E 1 339 ? 22.799 211.104 41.380 1.00 40.91 332 TYR E C 1
ATOM 10775 O O . TYR E 1 339 ? 23.917 211.336 41.841 1.00 39.18 332 TYR E O 1
ATOM 10784 N N . GLN E 1 340 ? 21.696 211.107 42.120 1.00 42.09 333 GLN E N 1
ATOM 10785 C CA . GLN E 1 340 ? 21.736 211.381 43.552 1.00 45.46 333 GLN E CA 1
ATOM 10786 C C . GLN E 1 340 ? 21.122 210.239 44.299 1.00 45.67 333 GLN E C 1
ATOM 10787 O O . GLN E 1 340 ? 20.111 209.691 43.860 1.00 46.20 333 GLN E O 1
ATOM 10793 N N . ALA E 1 341 ? 21.710 209.915 45.448 1.00 45.43 334 ALA E N 1
ATOM 10794 C CA . ALA E 1 341 ? 21.217 208.829 46.283 1.00 44.89 334 ALA E CA 1
ATOM 10795 C C . ALA E 1 341 ? 21.970 208.806 47.596 1.00 44.48 334 ALA E C 1
ATOM 10796 O O . ALA E 1 341 ? 23.083 209.315 47.688 1.00 43.60 334 ALA E O 1
ATOM 10798 N N . THR E 1 342 ? 21.360 208.215 48.613 1.00 43.87 335 THR E N 1
ATOM 10799 C CA . THR E 1 342 ? 22.013 208.135 49.897 1.00 44.31 335 THR E CA 1
ATOM 10800 C C . THR E 1 342 ? 22.313 206.695 50.254 1.00 43.83 335 THR E C 1
ATOM 10801 O O . THR E 1 342 ? 21.428 205.954 50.680 1.00 45.01 335 THR E O 1
ATOM 10805 N N . ILE E 1 343 ? 23.575 206.314 50.091 1.00 42.33 336 ILE E N 1
ATOM 10806 C CA . ILE E 1 343 ? 24.030 204.967 50.385 1.00 39.65 336 ILE E CA 1
ATOM 10807 C C . ILE E 1 343 ? 24.537 204.817 51.803 1.00 40.67 336 ILE E C 1
ATOM 10808 O O . ILE E 1 343 ? 25.378 205.566 52.266 1.00 40.90 336 ILE E O 1
ATOM 10813 N N . ASP E 1 344 ? 24.018 203.822 52.496 1.00 42.73 337 ASP E N 1
ATOM 10814 C CA . ASP E 1 344 ? 24.420 203.580 53.867 1.00 43.74 337 ASP E CA 1
ATOM 10815 C C . ASP E 1 344 ? 24.627 204.889 54.636 1.00 43.09 337 ASP E C 1
ATOM 10816 O O . ASP E 1 344 ? 25.577 205.039 55.392 1.00 44.08 337 ASP E O 1
ATOM 10821 N N . GLY E 1 345 ? 23.721 205.837 54.420 1.00 42.22 338 GLY E N 1
ATOM 10822 C CA . GLY E 1 345 ? 23.787 207.104 55.117 1.00 41.55 338 GLY E CA 1
ATOM 10823 C C . GLY E 1 345 ? 24.722 208.161 54.569 1.00 40.73 338 GLY E C 1
ATOM 10824 O O . GLY E 1 345 ? 24.918 209.200 55.181 1.00 41.83 338 GLY E O 1
ATOM 10825 N N . VAL E 1 346 ? 25.290 207.918 53.406 1.00 40.19 339 VAL E N 1
ATOM 10826 C CA . VAL E 1 346 ? 26.229 208.861 52.810 1.00 39.38 339 VAL E CA 1
ATOM 10827 C C . VAL E 1 346 ? 25.672 209.449 51.520 1.00 40.14 339 VAL E C 1
ATOM 10828 O O . VAL E 1 346 ? 25.396 208.719 50.578 1.00 42.21 339 VAL E O 1
ATOM 10832 N N . ARG E 1 347 ? 25.512 210.761 51.447 1.00 39.53 340 ARG E N 1
ATOM 10833 C CA . ARG E 1 347 ? 24.979 211.341 50.220 1.00 38.42 340 ARG E CA 1
ATOM 10834 C C . ARG E 1 347 ? 25.960 211.376 49.056 1.00 35.96 340 ARG E C 1
ATOM 10835 O O . ARG E 1 347 ? 27.003 212.020 49.117 1.00 35.22 340 ARG E O 1
ATOM 10843 N N . PHE E 1 348 ? 25.613 210.662 47.994 1.00 34.02 341 PHE E N 1
ATOM 10844 C CA . PHE E 1 348 ? 26.426 210.607 46.791 1.00 32.29 341 PHE E CA 1
ATOM 10845 C C . PHE E 1 348 ? 25.743 211.423 45.697 1.00 31.58 341 PHE E C 1
ATOM 10846 O O . PHE E 1 348 ? 24.516 211.498 45.636 1.00 30.21 341 PHE E O 1
ATOM 10854 N N . LEU E 1 349 ? 26.555 212.010 44.824 1.00 31.92 342 LEU E N 1
ATOM 10855 C CA . LEU E 1 349 ? 26.083 212.789 43.687 1.00 31.60 342 LEU E CA 1
ATOM 10856 C C . LEU E 1 349 ? 27.179 212.814 42.647 1.00 31.49 342 LEU E C 1
ATOM 10857 O O . LEU E 1 349 ? 28.338 213.124 42.932 1.00 30.53 342 LEU E O 1
ATOM 10862 N N . GLY E 1 350 ? 26.816 212.482 41.426 1.00 31.79 343 GLY E N 1
ATOM 10863 C CA . GLY E 1 350 ? 27.822 212.461 40.392 1.00 33.14 343 GLY E CA 1
ATOM 10864 C C . GLY E 1 350 ? 27.171 212.417 39.046 1.00 33.66 343 GLY E C 1
ATOM 10865 O O . GLY E 1 350 ? 25.978 212.155 38.931 1.00 33.20 343 GLY E O 1
ATOM 10866 N N . THR E 1 351 ? 27.964 212.676 38.025 1.00 34.95 344 THR E N 1
ATOM 10867 C CA . THR E 1 351 ? 27.453 212.685 36.673 1.00 37.94 344 THR E CA 1
ATOM 10868 C C . THR E 1 351 ? 28.346 211.772 35.915 1.00 39.31 344 THR E C 1
ATOM 10869 O O . THR E 1 351 ? 29.446 211.455 36.387 1.00 39.00 344 THR E O 1
ATOM 10873 N N . SER E 1 352 ? 27.903 211.387 34.724 1.00 40.16 345 SER E N 1
ATOM 10874 C CA . SER E 1 352 ? 28.728 210.508 33.932 1.00 42.12 345 SER E CA 1
ATOM 10875 C C . SER E 1 352 ? 29.786 211.299 33.186 1.00 41.67 345 SER E C 1
ATOM 10876 O O . SER E 1 352 ? 30.343 210.821 32.204 1.00 42.60 345 SER E O 1
ATOM 10879 N N . GLY E 1 353 ? 30.069 212.511 33.655 1.00 41.06 346 GLY E N 1
ATOM 10880 C CA . GLY E 1 353 ? 31.134 213.276 33.030 1.00 42.11 346 GLY E CA 1
ATOM 10881 C C . GLY E 1 353 ? 30.887 214.563 32.264 1.00 43.62 346 GLY E C 1
ATOM 10882 O O . GLY E 1 353 ? 31.491 215.599 32.570 1.00 43.26 346 GLY E O 1
ATOM 10883 N N . GLN E 1 354 ? 30.021 214.501 31.252 1.00 44.68 347 GLN E N 1
ATOM 10884 C CA . GLN E 1 354 ? 29.705 215.658 30.413 1.00 44.07 347 GLN E CA 1
ATOM 10885 C C . GLN E 1 354 ? 29.905 217.037 31.058 1.00 42.85 347 GLN E C 1
ATOM 10886 O O . GLN E 1 354 ? 30.700 217.820 30.564 1.00 42.81 347 GLN E O 1
ATOM 10892 N N . ASN E 1 355 ? 29.215 217.339 32.156 1.00 41.38 348 ASN E N 1
ATOM 10893 C CA . ASN E 1 355 ? 29.377 218.650 32.788 1.00 39.44 348 ASN E CA 1
ATOM 10894 C C . ASN E 1 355 ? 30.832 219.083 32.889 1.00 39.21 348 ASN E C 1
ATOM 10895 O O . ASN E 1 355 ? 31.185 220.169 32.452 1.00 39.33 348 ASN E O 1
ATOM 10900 N N . VAL E 1 356 ? 31.690 218.247 33.442 1.00 40.31 349 VAL E N 1
ATOM 10901 C CA . VAL E 1 356 ? 33.091 218.637 33.536 1.00 43.34 349 VAL E CA 1
ATOM 10902 C C . VAL E 1 356 ? 33.706 218.736 32.142 1.00 46.44 349 VAL E C 1
ATOM 10903 O O . VAL E 1 356 ? 34.470 219.658 31.851 1.00 45.87 349 VAL E O 1
ATOM 10907 N N . SER E 1 357 ? 33.363 217.781 31.283 1.00 50.78 350 SER E N 1
ATOM 10908 C CA . SER E 1 357 ? 33.888 217.738 29.913 1.00 54.81 350 SER E CA 1
ATOM 10909 C C . SER E 1 357 ? 33.716 219.077 29.213 1.00 56.26 350 SER E C 1
ATOM 10910 O O . SER E 1 357 ? 34.553 219.467 28.405 1.00 57.60 350 SER E O 1
ATOM 10913 N N . ASP E 1 358 ? 32.621 219.769 29.515 1.00 56.79 351 ASP E N 1
ATOM 10914 C CA . ASP E 1 358 ? 32.350 221.056 28.896 1.00 57.08 351 ASP E CA 1
ATOM 10915 C C . ASP E 1 358 ? 33.126 222.161 29.568 1.00 55.35 351 ASP E C 1
ATOM 10916 O O . ASP E 1 358 ? 33.896 222.868 28.917 1.00 55.38 351 ASP E O 1
ATOM 10921 N N . ILE E 1 359 ? 32.938 222.319 30.869 1.00 52.64 352 ILE E N 1
ATOM 10922 C CA . ILE E 1 359 ? 33.673 223.349 31.552 1.00 50.20 352 ILE E CA 1
ATOM 10923 C C . ILE E 1 359 ? 35.105 223.284 31.051 1.00 49.81 352 ILE E C 1
ATOM 10924 O O . ILE E 1 359 ? 35.758 224.298 30.925 1.00 49.29 352 ILE E O 1
ATOM 10929 N N . PHE E 1 360 ? 35.576 222.092 30.719 1.00 50.82 353 PHE E N 1
ATOM 10930 C CA . PHE E 1 360 ? 36.932 221.943 30.206 1.00 53.64 353 PHE E CA 1
ATOM 10931 C C . PHE E 1 360 ? 37.105 222.611 28.849 1.00 56.67 353 PHE E C 1
ATOM 10932 O O . PHE E 1 360 ? 38.052 223.360 28.634 1.00 57.26 353 PHE E O 1
ATOM 10940 N N . ARG E 1 361 ? 36.200 222.323 27.923 1.00 60.83 354 ARG E N 1
ATOM 10941 C CA . ARG E 1 361 ? 36.279 222.890 26.575 1.00 64.27 354 ARG E CA 1
ATOM 10942 C C . ARG E 1 361 ? 36.394 224.423 26.544 1.00 64.89 354 ARG E C 1
ATOM 10943 O O . ARG E 1 361 ? 37.096 224.980 25.696 1.00 65.15 354 ARG E O 1
ATOM 10951 N N . TYR E 1 362 ? 35.720 225.101 27.470 1.00 64.99 355 TYR E N 1
ATOM 10952 C CA . TYR E 1 362 ? 35.747 226.559 27.496 1.00 65.05 355 TYR E CA 1
ATOM 10953 C C . TYR E 1 362 ? 36.565 227.170 28.624 1.00 65.12 355 TYR E C 1
ATOM 10954 O O . TYR E 1 362 ? 36.590 228.386 28.785 1.00 66.29 355 TYR E O 1
ATOM 10963 N N . SER E 1 363 ? 37.221 226.335 29.417 1.00 64.87 356 SER E N 1
ATOM 10964 C CA . SER E 1 363 ? 38.047 226.841 30.507 1.00 64.66 356 SER E CA 1
ATOM 10965 C C . SER E 1 363 ? 39.514 226.566 30.210 1.00 64.92 356 SER E C 1
ATOM 10966 O O . SER E 1 363 ? 39.868 225.946 29.212 1.00 65.62 356 SER E O 1
ATOM 10969 N N . SER E 1 364 ? 40.372 227.045 31.087 1.00 64.97 357 SER E N 1
ATOM 10970 C CA . SER E 1 364 ? 41.782 226.851 30.910 1.00 64.98 357 SER E CA 1
ATOM 10971 C C . SER E 1 364 ? 42.160 225.768 31.891 1.00 64.66 357 SER E C 1
ATOM 10972 O O . SER E 1 364 ? 43.187 225.110 31.736 1.00 65.25 357 SER E O 1
ATOM 10975 N N . MET E 1 365 ? 41.322 225.584 32.909 1.00 64.02 358 MET E N 1
ATOM 10976 C CA . MET E 1 365 ? 41.575 224.560 33.914 1.00 62.97 358 MET E CA 1
ATOM 10977 C C . MET E 1 365 ? 41.921 223.257 33.202 1.00 63.60 358 MET E C 1
ATOM 10978 O O . MET E 1 365 ? 41.261 222.856 32.242 1.00 62.95 358 MET E O 1
ATOM 10983 N N . GLU E 1 366 ? 42.975 222.610 33.672 1.00 64.47 359 GLU E N 1
ATOM 10984 C CA . GLU E 1 366 ? 43.442 221.368 33.074 1.00 65.71 359 GLU E CA 1
ATOM 10985 C C . GLU E 1 366 ? 42.955 220.155 33.831 1.00 64.61 359 GLU E C 1
ATOM 10986 O O . GLU E 1 366 ? 42.374 219.232 33.261 1.00 64.28 359 GLU E O 1
ATOM 10992 N N . ASP E 1 367 ? 43.223 220.168 35.130 1.00 64.08 360 ASP E N 1
ATOM 10993 C CA . ASP E 1 367 ? 42.861 219.077 36.010 1.00 62.78 360 ASP E CA 1
ATOM 10994 C C . ASP E 1 367 ? 41.366 218.958 36.221 1.00 59.79 360 ASP E C 1
ATOM 10995 O O . ASP E 1 367 ? 40.724 219.850 36.778 1.00 59.23 360 ASP E O 1
ATOM 11000 N N . HIS E 1 368 ? 40.823 217.834 35.779 1.00 56.06 361 HIS E N 1
ATOM 11001 C CA . HIS E 1 368 ? 39.412 217.573 35.907 1.00 53.05 361 HIS E CA 1
ATOM 11002 C C . HIS E 1 368 ? 39.002 217.615 37.355 1.00 51.50 361 HIS E C 1
ATOM 11003 O O . HIS E 1 368 ? 37.953 218.167 37.686 1.00 51.01 361 HIS E O 1
ATOM 11010 N N . LEU E 1 369 ? 39.832 217.032 38.220 1.00 50.46 362 LEU E N 1
ATOM 11011 C CA . LEU E 1 369 ? 39.546 217.010 39.651 1.00 49.30 362 LEU E CA 1
ATOM 11012 C C . LEU E 1 369 ? 39.306 218.433 40.134 1.00 49.07 362 LEU E C 1
ATOM 11013 O O . LEU E 1 369 ? 38.494 218.670 41.034 1.00 47.55 362 LEU E O 1
ATOM 11018 N N . GLU E 1 370 ? 40.009 219.376 39.513 1.00 49.91 363 GLU E N 1
ATOM 11019 C CA . GLU E 1 370 ? 39.849 220.791 39.831 1.00 51.25 363 GLU E CA 1
ATOM 11020 C C . GLU E 1 370 ? 38.497 221.271 39.296 1.00 50.62 363 GLU E C 1
ATOM 11021 O O . GLU E 1 370 ? 37.649 221.740 40.066 1.00 50.55 363 GLU E O 1
ATOM 11027 N N . ILE E 1 371 ? 38.307 221.154 37.978 1.00 49.59 364 ILE E N 1
ATOM 11028 C CA . ILE E 1 371 ? 37.060 221.565 37.341 1.00 48.32 364 ILE E CA 1
ATOM 11029 C C . ILE E 1 371 ? 35.897 221.023 38.134 1.00 48.79 364 ILE E C 1
ATOM 11030 O O . ILE E 1 371 ? 34.863 221.678 38.270 1.00 48.56 364 ILE E O 1
ATOM 11035 N N . LEU E 1 372 ? 36.070 219.812 38.651 1.00 49.18 365 LEU E N 1
ATOM 11036 C CA . LEU E 1 372 ? 35.032 219.199 39.451 1.00 49.97 365 LEU E CA 1
ATOM 11037 C C . LEU E 1 372 ? 34.839 220.037 40.709 1.00 50.92 365 LEU E C 1
ATOM 11038 O O . LEU E 1 372 ? 33.724 220.470 41.013 1.00 51.22 365 LEU E O 1
ATOM 11043 N N . GLU E 1 373 ? 35.928 220.270 41.436 1.00 51.56 366 GLU E N 1
ATOM 11044 C CA . GLU E 1 373 ? 35.848 221.067 42.652 1.00 52.86 366 GLU E CA 1
ATOM 11045 C C . GLU E 1 373 ? 35.251 222.426 42.299 1.00 53.21 366 GLU E C 1
ATOM 11046 O O . GLU E 1 373 ? 34.448 222.992 43.049 1.00 53.96 366 GLU E O 1
ATOM 11052 N N . TRP E 1 374 ? 35.631 222.936 41.137 1.00 52.72 367 TRP E N 1
ATOM 11053 C CA . TRP E 1 374 ? 35.152 224.228 40.700 1.00 52.75 367 TRP E CA 1
ATOM 11054 C C . TRP E 1 374 ? 33.651 224.330 40.830 1.00 52.33 367 TRP E C 1
ATOM 11055 O O . TRP E 1 374 ? 33.133 225.178 41.559 1.00 51.24 367 TRP E O 1
ATOM 11066 N N . THR E 1 375 ? 32.962 223.444 40.120 1.00 52.59 368 THR E N 1
ATOM 11067 C CA . THR E 1 375 ? 31.507 223.411 40.111 1.00 53.23 368 THR E CA 1
ATOM 11068 C C . THR E 1 375 ? 30.902 223.348 41.502 1.00 54.28 368 THR E C 1
ATOM 11069 O O . THR E 1 375 ? 29.864 223.968 41.780 1.00 54.15 368 THR E O 1
ATOM 11073 N N . LEU E 1 376 ? 31.541 222.583 42.379 1.00 54.77 369 LEU E N 1
ATOM 11074 C CA . LEU E 1 376 ? 31.023 222.453 43.721 1.00 54.55 369 LEU E CA 1
ATOM 11075 C C . LEU E 1 376 ? 31.111 223.810 44.401 1.00 54.53 369 LEU E C 1
ATOM 11076 O O . LEU E 1 376 ? 30.255 224.156 45.224 1.00 54.43 369 LEU E O 1
ATOM 11081 N N . ARG E 1 377 ? 32.137 224.581 44.027 1.00 54.15 370 ARG E N 1
ATOM 11082 C CA . ARG E 1 377 ? 32.362 225.918 44.584 1.00 54.78 370 ARG E CA 1
ATOM 11083 C C . ARG E 1 377 ? 31.445 226.982 43.968 1.00 55.51 370 ARG E C 1
ATOM 11084 O O . ARG E 1 377 ? 31.177 228.027 44.581 1.00 57.54 370 ARG E O 1
ATOM 11092 N N . VAL E 1 378 ? 30.973 226.718 42.754 1.00 53.28 371 VAL E N 1
ATOM 11093 C CA . VAL E 1 378 ? 30.096 227.639 42.054 1.00 49.26 371 VAL E CA 1
ATOM 11094 C C . VAL E 1 378 ? 28.622 227.203 42.208 1.00 48.48 371 VAL E C 1
ATOM 11095 O O . VAL E 1 378 ? 27.752 227.670 41.468 1.00 48.34 371 VAL E O 1
ATOM 11099 N N . ARG E 1 379 ? 28.352 226.321 43.180 1.00 46.55 372 ARG E N 1
ATOM 11100 C CA . ARG E 1 379 ? 27.002 225.797 43.441 1.00 45.16 372 ARG E CA 1
ATOM 11101 C C . ARG E 1 379 ? 26.214 225.421 42.192 1.00 45.40 372 ARG E C 1
ATOM 11102 O O . ARG E 1 379 ? 24.996 225.629 42.134 1.00 43.86 372 ARG E O 1
ATOM 11110 N N . HIS E 1 380 ? 26.897 224.852 41.203 1.00 46.48 373 HIS E N 1
ATOM 11111 C CA . HIS E 1 380 ? 26.216 224.477 39.973 1.00 47.92 373 HIS E CA 1
ATOM 11112 C C . HIS E 1 380 ? 26.870 223.351 39.175 1.00 47.08 373 HIS E C 1
ATOM 11113 O O . HIS E 1 380 ? 27.859 223.540 38.476 1.00 46.10 373 HIS E O 1
ATOM 11120 N N . ILE E 1 381 ? 26.268 222.178 39.280 1.00 46.88 374 ILE E N 1
ATOM 11121 C CA . ILE E 1 381 ? 26.741 220.973 38.632 1.00 46.50 374 ILE E CA 1
ATOM 11122 C C . ILE E 1 381 ? 27.261 221.149 37.231 1.00 47.10 374 ILE E C 1
ATOM 11123 O O . ILE E 1 381 ? 28.229 220.511 36.848 1.00 45.79 374 ILE E O 1
ATOM 11128 N N . SER E 1 382 ? 26.611 221.996 36.452 1.00 49.19 375 SER E N 1
ATOM 11129 C CA . SER E 1 382 ? 27.058 222.208 35.089 1.00 51.22 375 SER E CA 1
ATOM 11130 C C . SER E 1 382 ? 26.481 223.489 34.552 1.00 53.00 375 SER E C 1
ATOM 11131 O O . SER E 1 382 ? 25.508 223.480 33.812 1.00 52.38 375 SER E O 1
ATOM 11134 N N . PRO E 1 383 ? 27.083 224.618 34.928 1.00 55.91 376 PRO E N 1
ATOM 11135 C CA . PRO E 1 383 ? 26.673 225.961 34.512 1.00 58.21 376 PRO E CA 1
ATOM 11136 C C . PRO E 1 383 ? 26.719 226.096 32.995 1.00 60.55 376 PRO E C 1
ATOM 11137 O O . PRO E 1 383 ? 25.987 226.884 32.400 1.00 61.29 376 PRO E O 1
ATOM 11141 N N . THR E 1 384 ? 27.586 225.309 32.377 1.00 62.54 377 THR E N 1
ATOM 11142 C CA . THR E 1 384 ? 27.729 225.310 30.937 1.00 64.47 377 THR E CA 1
ATOM 11143 C C . THR E 1 384 ? 26.480 224.756 30.243 1.00 66.74 377 THR E C 1
ATOM 11144 O O . THR E 1 384 ? 26.469 224.570 29.035 1.00 67.33 377 THR E O 1
ATOM 11148 N N . ALA E 1 385 ? 25.421 224.499 30.998 1.00 69.86 378 ALA E N 1
ATOM 11149 C CA . ALA E 1 385 ? 24.201 223.960 30.405 1.00 74.31 378 ALA E CA 1
ATOM 11150 C C . ALA E 1 385 ? 23.075 224.993 30.323 1.00 77.59 378 ALA E C 1
ATOM 11151 O O . ALA E 1 385 ? 22.974 225.882 31.161 1.00 78.72 378 ALA E O 1
ATOM 11153 N N . PRO E 1 386 ? 22.216 224.887 29.298 1.00 80.61 379 PRO E N 1
ATOM 11154 C CA . PRO E 1 386 ? 21.075 225.785 29.051 1.00 83.30 379 PRO E CA 1
ATOM 11155 C C . PRO E 1 386 ? 19.861 225.672 30.001 1.00 85.93 379 PRO E C 1
ATOM 11156 O O . PRO E 1 386 ? 19.669 224.652 30.668 1.00 85.98 379 PRO E O 1
ATOM 11160 N N . ASP E 1 387 ? 19.048 226.734 30.037 1.00 89.17 380 ASP E N 1
ATOM 11161 C CA . ASP E 1 387 ? 17.849 226.825 30.894 1.00 92.81 380 ASP E CA 1
ATOM 11162 C C . ASP E 1 387 ? 16.552 226.210 30.346 1.00 94.38 380 ASP E C 1
ATOM 11163 O O . ASP E 1 387 ? 16.197 226.426 29.184 1.00 95.42 380 ASP E O 1
ATOM 11168 N N . THR E 1 388 ? 15.833 225.479 31.205 1.00 95.45 381 THR E N 1
ATOM 11169 C CA . THR E 1 388 ? 14.556 224.840 30.845 1.00 95.82 381 THR E CA 1
ATOM 11170 C C . THR E 1 388 ? 13.691 224.448 32.053 1.00 95.79 381 THR E C 1
ATOM 11171 O O . THR E 1 388 ? 13.869 224.947 33.169 1.00 95.50 381 THR E O 1
ATOM 11175 N N . LYS E 1 396 ? 10.435 224.935 36.999 1.00 74.86 389 LYS E N 1
ATOM 11176 C CA . LYS E 1 396 ? 11.432 225.914 36.589 1.00 75.05 389 LYS E CA 1
ATOM 11177 C C . LYS E 1 396 ? 12.351 226.268 37.742 1.00 74.52 389 LYS E C 1
ATOM 11178 O O . LYS E 1 396 ? 12.473 227.433 38.117 1.00 75.37 389 LYS E O 1
ATOM 11184 N N . THR E 1 397 ? 12.980 225.246 38.309 1.00 73.29 390 THR E N 1
ATOM 11185 C CA . THR E 1 397 ? 13.929 225.404 39.406 1.00 71.76 390 THR E CA 1
ATOM 11186 C C . THR E 1 397 ? 15.207 224.818 38.819 1.00 71.17 390 THR E C 1
ATOM 11187 O O . THR E 1 397 ? 15.153 223.771 38.184 1.00 71.20 390 THR E O 1
ATOM 11191 N N . ASP E 1 398 ? 16.352 225.470 38.969 1.00 70.40 391 ASP E N 1
ATOM 11192 C CA . ASP E 1 398 ? 17.526 224.851 38.388 1.00 70.19 391 ASP E CA 1
ATOM 11193 C C . ASP E 1 398 ? 17.907 223.695 39.294 1.00 70.32 391 ASP E C 1
ATOM 11194 O O . ASP E 1 398 ? 18.272 223.875 40.467 1.00 70.81 391 ASP E O 1
ATOM 11199 N N . PRO E 1 399 ? 17.817 222.477 38.751 1.00 69.89 392 PRO E N 1
ATOM 11200 C CA . PRO E 1 399 ? 18.130 221.234 39.458 1.00 68.87 392 PRO E CA 1
ATOM 11201 C C . PRO E 1 399 ? 19.601 221.199 39.782 1.00 67.11 392 PRO E C 1
ATOM 11202 O O . PRO E 1 399 ? 20.026 220.663 40.799 1.00 67.08 392 PRO E O 1
ATOM 11206 N N . PHE E 1 400 ? 20.366 221.801 38.891 1.00 65.22 393 PHE E N 1
ATOM 11207 C CA . PHE E 1 400 ? 21.802 221.825 39.006 1.00 63.91 393 PHE E CA 1
ATOM 11208 C C . PHE E 1 400 ? 22.402 222.761 40.058 1.00 62.26 393 PHE E C 1
ATOM 11209 O O . PHE E 1 400 ? 23.608 223.016 40.084 1.00 62.27 393 PHE E O 1
ATOM 11217 N N . ILE E 1 401 ? 21.557 223.261 40.942 1.00 59.99 394 ILE E N 1
ATOM 11218 C CA . ILE E 1 401 ? 22.036 224.115 42.005 1.00 57.56 394 ILE E CA 1
ATOM 11219 C C . ILE E 1 401 ? 21.898 223.314 43.278 1.00 56.15 394 ILE E C 1
ATOM 11220 O O . ILE E 1 401 ? 20.796 222.980 43.709 1.00 56.32 394 ILE E O 1
ATOM 11225 N N . PHE E 1 402 ? 23.028 222.996 43.877 1.00 54.09 395 PHE E N 1
ATOM 11226 C CA . PHE E 1 402 ? 23.029 222.198 45.079 1.00 52.69 395 PHE E CA 1
ATOM 11227 C C . PHE E 1 402 ? 22.115 222.726 46.174 1.00 52.34 395 PHE E C 1
ATOM 11228 O O . PHE E 1 402 ? 22.280 223.836 46.646 1.00 52.76 395 PHE E O 1
ATOM 11236 N N . PRO E 1 403 ? 21.106 221.941 46.559 1.00 52.11 396 PRO E N 1
ATOM 11237 C CA . PRO E 1 403 ? 20.143 222.296 47.605 1.00 52.50 396 PRO E CA 1
ATOM 11238 C C . PRO E 1 403 ? 20.810 222.089 48.946 1.00 53.12 396 PRO E C 1
ATOM 11239 O O . PRO E 1 403 ? 20.615 222.854 49.883 1.00 53.60 396 PRO E O 1
ATOM 11243 N N . GLU E 1 404 ? 21.578 221.011 49.022 1.00 54.11 397 GLU E N 1
ATOM 11244 C CA . GLU E 1 404 ? 22.352 220.652 50.205 1.00 55.08 397 GLU E CA 1
ATOM 11245 C C . GLU E 1 404 ? 23.699 220.233 49.624 1.00 54.39 397 GLU E C 1
ATOM 11246 O O . GLU E 1 404 ? 23.832 220.119 48.396 1.00 53.87 397 GLU E O 1
ATOM 11252 N N . CYS E 1 405 ? 24.706 220.023 50.469 1.00 52.77 398 CYS E N 1
ATOM 11253 C CA . CYS E 1 405 ? 26.001 219.628 49.935 1.00 50.58 398 CYS E CA 1
ATOM 11254 C C . CYS E 1 405 ? 26.255 218.133 49.999 1.00 47.87 398 CYS E C 1
ATOM 11255 O O . CYS E 1 405 ? 26.109 217.501 51.046 1.00 47.51 398 CYS E O 1
ATOM 11258 N N . PRO E 1 406 ? 26.632 217.541 48.865 1.00 45.44 399 PRO E N 1
ATOM 11259 C CA . PRO E 1 406 ? 26.899 216.106 48.866 1.00 45.00 399 PRO E CA 1
ATOM 11260 C C . PRO E 1 406 ? 28.039 215.749 49.832 1.00 45.21 399 PRO E C 1
ATOM 11261 O O . PRO E 1 406 ? 28.705 216.645 50.352 1.00 46.67 399 PRO E O 1
ATOM 11265 N N . HIS E 1 407 ? 28.240 214.450 50.084 1.00 43.91 400 HIS E N 1
ATOM 11266 C CA . HIS E 1 407 ? 29.333 213.964 50.936 1.00 41.48 400 HIS E CA 1
ATOM 11267 C C . HIS E 1 407 ? 30.413 213.477 49.994 1.00 40.75 400 HIS E C 1
ATOM 11268 O O . HIS E 1 407 ? 31.614 213.660 50.226 1.00 40.72 400 HIS E O 1
ATOM 11275 N N . VAL E 1 408 ? 29.958 212.839 48.924 1.00 39.55 401 VAL E N 1
ATOM 11276 C CA . VAL E 1 408 ? 30.840 212.349 47.888 1.00 37.84 401 VAL E CA 1
ATOM 11277 C C . VAL E 1 408 ? 30.304 212.969 46.606 1.00 38.32 401 VAL E C 1
ATOM 11278 O O . VAL E 1 408 ? 29.096 212.969 46.367 1.00 37.32 401 VAL E O 1
ATOM 11282 N N . TYR E 1 409 ? 31.192 213.536 45.805 1.00 39.25 402 TYR E N 1
ATOM 11283 C CA . TYR E 1 409 ? 30.788 214.152 44.545 1.00 41.14 402 TYR E CA 1
ATOM 11284 C C . TYR E 1 409 ? 31.718 213.559 43.507 1.00 40.53 402 TYR E C 1
ATOM 11285 O O . TYR E 1 409 ? 32.930 213.747 43.572 1.00 38.99 402 TYR E O 1
ATOM 11294 N N . PHE E 1 410 ? 31.157 212.817 42.560 1.00 40.96 403 PHE E N 1
ATOM 11295 C CA . PHE E 1 410 ? 32.006 212.194 41.565 1.00 41.35 403 PHE E CA 1
ATOM 11296 C C . PHE E 1 410 ? 31.800 212.671 40.160 1.00 42.25 403 PHE E C 1
ATOM 11297 O O . PHE E 1 410 ? 30.859 213.394 39.842 1.00 42.15 403 PHE E O 1
ATOM 11305 N N . CYS E 1 411 ? 32.691 212.221 39.305 1.00 43.17 404 CYS E N 1
ATOM 11306 C CA . CYS E 1 411 ? 32.653 212.660 37.947 1.00 45.55 404 CYS E CA 1
ATOM 11307 C C . CYS E 1 411 ? 32.959 211.554 36.944 1.00 47.63 404 CYS E C 1
ATOM 11308 O O . CYS E 1 411 ? 33.759 210.657 37.214 1.00 49.01 404 CYS E O 1
ATOM 11311 N N . GLY E 1 412 ? 32.311 211.660 35.782 1.00 48.49 405 GLY E N 1
ATOM 11312 C CA . GLY E 1 412 ? 32.420 210.709 34.685 1.00 47.94 405 GLY E CA 1
ATOM 11313 C C . GLY E 1 412 ? 33.733 210.160 34.186 1.00 48.08 405 GLY E C 1
ATOM 11314 O O . GLY E 1 412 ? 34.622 209.875 34.960 1.00 48.97 405 GLY E O 1
ATOM 11315 N N . ASN E 1 413 ? 33.850 210.015 32.874 1.00 49.02 406 ASN E N 1
ATOM 11316 C CA . ASN E 1 413 ? 35.044 209.431 32.272 1.00 50.07 406 ASN E CA 1
ATOM 11317 C C . ASN E 1 413 ? 36.296 210.275 32.238 1.00 50.70 406 ASN E C 1
ATOM 11318 O O . ASN E 1 413 ? 36.772 210.663 31.167 1.00 51.29 406 ASN E O 1
ATOM 11323 N N . THR E 1 414 ? 36.843 210.546 33.414 1.00 51.28 407 THR E N 1
ATOM 11324 C CA . THR E 1 414 ? 38.073 211.318 33.510 1.00 51.83 407 THR E CA 1
ATOM 11325 C C . THR E 1 414 ? 39.169 210.467 32.870 1.00 50.89 407 THR E C 1
ATOM 11326 O O . THR E 1 414 ? 39.097 209.236 32.872 1.00 51.46 407 THR E O 1
ATOM 11330 N N . PRO E 1 415 ? 40.191 211.109 32.301 1.00 49.28 408 PRO E N 1
ATOM 11331 C CA . PRO E 1 415 ? 41.263 210.337 31.683 1.00 48.48 408 PRO E CA 1
ATOM 11332 C C . PRO E 1 415 ? 42.192 209.744 32.737 1.00 47.70 408 PRO E C 1
ATOM 11333 O O . PRO E 1 415 ? 43.036 208.904 32.422 1.00 47.55 408 PRO E O 1
ATOM 11337 N N . SER E 1 416 ? 42.028 210.181 33.987 1.00 46.92 409 SER E N 1
ATOM 11338 C CA . SER E 1 416 ? 42.872 209.705 35.079 1.00 46.06 409 SER E CA 1
ATOM 11339 C C . SER E 1 416 ? 42.162 209.701 36.415 1.00 44.95 409 SER E C 1
ATOM 11340 O O . SER E 1 416 ? 41.357 210.589 36.686 1.00 44.64 409 SER E O 1
ATOM 11343 N N . PHE E 1 417 ? 42.478 208.720 37.260 1.00 43.89 410 PHE E N 1
ATOM 11344 C CA . PHE E 1 417 ? 41.853 208.637 38.579 1.00 42.53 410 PHE E CA 1
ATOM 11345 C C . PHE E 1 417 ? 42.124 209.887 39.374 1.00 42.72 410 PHE E C 1
ATOM 11346 O O . PHE E 1 417 ? 43.227 210.411 39.338 1.00 42.63 410 PHE E O 1
ATOM 11354 N N . GLY E 1 418 ? 41.137 210.338 40.131 1.00 43.09 411 GLY E N 1
ATOM 11355 C CA . GLY E 1 418 ? 41.338 211.534 40.915 1.00 44.55 411 GLY E CA 1
ATOM 11356 C C . GLY E 1 418 ? 40.520 211.526 42.173 1.00 45.83 411 GLY E C 1
ATOM 11357 O O . GLY E 1 418 ? 39.365 211.093 42.174 1.00 46.62 411 GLY E O 1
ATOM 11358 N N . SER E 1 419 ? 41.119 212.021 43.246 1.00 46.44 412 SER E N 1
ATOM 11359 C CA . SER E 1 419 ? 40.449 212.066 44.529 1.00 47.38 412 SER E CA 1
ATOM 11360 C C . SER E 1 419 ? 40.986 213.152 45.445 1.00 47.33 412 SER E C 1
ATOM 11361 O O . SER E 1 419 ? 42.187 213.426 45.476 1.00 49.43 412 SER E O 1
ATOM 11364 N N . LYS E 1 420 ? 40.100 213.756 46.215 1.00 45.95 413 LYS E N 1
ATOM 11365 C CA . LYS E 1 420 ? 40.514 214.800 47.122 1.00 45.98 413 LYS E CA 1
ATOM 11366 C C . LYS E 1 420 ? 39.374 215.121 48.062 1.00 45.37 413 LYS E C 1
ATOM 11367 O O . LYS E 1 420 ? 38.213 215.032 47.681 1.00 46.22 413 LYS E O 1
ATOM 11373 N N . ILE E 1 421 ? 39.700 215.452 49.307 1.00 44.53 414 ILE E N 1
ATOM 11374 C CA . ILE E 1 421 ? 38.677 215.827 50.266 1.00 42.92 414 ILE E CA 1
ATOM 11375 C C . ILE E 1 421 ? 38.803 217.317 50.418 1.00 42.56 414 ILE E C 1
ATOM 11376 O O . ILE E 1 421 ? 39.901 217.825 50.537 1.00 42.66 414 ILE E O 1
ATOM 11381 N N . ILE E 1 422 ? 37.685 218.024 50.400 1.00 42.57 415 ILE E N 1
ATOM 11382 C CA . ILE E 1 422 ? 37.720 219.469 50.523 1.00 42.65 415 ILE E CA 1
ATOM 11383 C C . ILE E 1 422 ? 36.745 219.858 51.600 1.00 43.32 415 ILE E C 1
ATOM 11384 O O . ILE E 1 422 ? 35.857 219.087 51.955 1.00 42.75 415 ILE E O 1
ATOM 11389 N N . ARG E 1 423 ? 36.913 221.060 52.126 1.00 45.38 416 ARG E N 1
ATOM 11390 C CA . ARG E 1 423 ? 36.041 221.535 53.188 1.00 47.75 416 ARG E CA 1
ATOM 11391 C C . ARG E 1 423 ? 35.396 222.845 52.754 1.00 49.87 416 ARG E C 1
ATOM 11392 O O . ARG E 1 423 ? 35.821 223.461 51.763 1.00 50.57 416 ARG E O 1
ATOM 11400 N N . GLY E 1 424 ? 34.366 223.278 53.473 1.00 51.01 417 GLY E N 1
ATOM 11401 C CA . GLY E 1 424 ? 33.722 224.505 53.063 1.00 52.64 417 GLY E CA 1
ATOM 11402 C C . GLY E 1 424 ? 33.553 225.545 54.139 1.00 54.39 417 GLY E C 1
ATOM 11403 O O . GLY E 1 424 ? 33.824 225.274 55.307 1.00 54.15 417 GLY E O 1
ATOM 11404 N N . PRO E 1 425 ? 33.109 226.756 53.760 1.00 56.03 418 PRO E N 1
ATOM 11405 C CA . PRO E 1 425 ? 32.871 227.898 54.643 1.00 57.45 418 PRO E CA 1
ATOM 11406 C C . PRO E 1 425 ? 32.334 227.414 55.973 1.00 59.04 418 PRO E C 1
ATOM 11407 O O . PRO E 1 425 ? 33.049 227.456 56.968 1.00 60.47 418 PRO E O 1
ATOM 11411 N N . GLU E 1 426 ? 31.080 226.972 56.005 1.00 60.20 419 GLU E N 1
ATOM 11412 C CA . GLU E 1 426 ? 30.525 226.417 57.241 1.00 61.62 419 GLU E CA 1
ATOM 11413 C C . GLU E 1 426 ? 31.079 225.006 57.168 1.00 61.89 419 GLU E C 1
ATOM 11414 O O . GLU E 1 426 ? 30.449 224.121 56.591 1.00 62.21 419 GLU E O 1
ATOM 11420 N N . ASP E 1 427 ? 32.269 224.811 57.725 1.00 62.19 420 ASP E N 1
ATOM 11421 C CA . ASP E 1 427 ? 32.941 223.522 57.698 1.00 62.29 420 ASP E CA 1
ATOM 11422 C C . ASP E 1 427 ? 32.071 222.329 57.293 1.00 60.42 420 ASP E C 1
ATOM 11423 O O . ASP E 1 427 ? 31.315 221.751 58.087 1.00 60.45 420 ASP E O 1
ATOM 11428 N N . GLN E 1 428 ? 32.172 221.999 56.014 1.00 57.23 421 GLN E N 1
ATOM 11429 C CA . GLN E 1 428 ? 31.458 220.878 55.462 1.00 53.30 421 GLN E CA 1
ATOM 11430 C C . GLN E 1 428 ? 32.582 220.010 54.950 1.00 50.54 421 GLN E C 1
ATOM 11431 O O . GLN E 1 428 ? 33.692 220.503 54.694 1.00 48.75 421 GLN E O 1
ATOM 11437 N N . THR E 1 429 ? 32.308 218.723 54.807 1.00 47.35 422 THR E N 1
ATOM 11438 C CA . THR E 1 429 ? 33.322 217.831 54.301 1.00 43.92 422 THR E CA 1
ATOM 11439 C C . THR E 1 429 ? 32.762 217.207 53.052 1.00 41.20 422 THR E C 1
ATOM 11440 O O . THR E 1 429 ? 31.611 216.794 53.033 1.00 39.55 422 THR E O 1
ATOM 11444 N N . VAL E 1 430 ? 33.570 217.171 52.004 1.00 39.13 423 VAL E N 1
ATOM 11445 C CA . VAL E 1 430 ? 33.128 216.615 50.742 1.00 39.14 423 VAL E CA 1
ATOM 11446 C C . VAL E 1 430 ? 34.240 215.903 50.014 1.00 38.50 423 VAL E C 1
ATOM 11447 O O . VAL E 1 430 ? 35.312 216.458 49.794 1.00 38.67 423 VAL E O 1
ATOM 11451 N N . LEU E 1 431 ? 33.961 214.670 49.620 1.00 37.28 424 LEU E N 1
ATOM 11452 C CA . LEU E 1 431 ? 34.935 213.850 48.930 1.00 36.49 424 LEU E CA 1
ATOM 11453 C C . LEU E 1 431 ? 34.720 213.901 47.434 1.00 36.39 424 LEU E C 1
ATOM 11454 O O . LEU E 1 431 ? 33.678 213.471 46.944 1.00 37.02 424 LEU E O 1
ATOM 11459 N N . LEU E 1 432 ? 35.696 214.434 46.707 1.00 35.97 425 LEU E N 1
ATOM 11460 C CA . LEU E 1 432 ? 35.580 214.513 45.258 1.00 36.42 425 LEU E CA 1
ATOM 11461 C C . LEU E 1 432 ? 36.272 213.315 44.670 1.00 37.61 425 LEU E C 1
ATOM 11462 O O . LEU E 1 432 ? 37.230 212.806 45.243 1.00 38.44 425 LEU E O 1
ATOM 11467 N N . VAL E 1 433 ? 35.792 212.870 43.516 1.00 39.58 426 VAL E N 1
ATOM 11468 C CA . VAL E 1 433 ? 36.367 211.712 42.840 1.00 39.67 426 VAL E CA 1
ATOM 11469 C C . VAL E 1 433 ? 36.221 211.838 41.347 1.00 39.40 426 VAL E C 1
ATOM 11470 O O . VAL E 1 433 ? 35.149 212.187 40.858 1.00 40.11 426 VAL E O 1
ATOM 11474 N N . THR E 1 434 ? 37.279 211.552 40.612 1.00 39.17 427 THR E N 1
ATOM 11475 C CA . THR E 1 434 ? 37.156 211.598 39.165 1.00 40.69 427 THR E CA 1
ATOM 11476 C C . THR E 1 434 ? 37.375 210.165 38.708 1.00 41.68 427 THR E C 1
ATOM 11477 O O . THR E 1 434 ? 38.507 209.679 38.708 1.00 44.44 427 THR E O 1
ATOM 11481 N N . VAL E 1 435 ? 36.300 209.475 38.339 1.00 40.81 428 VAL E N 1
ATOM 11482 C CA . VAL E 1 435 ? 36.421 208.088 37.922 1.00 40.49 428 VAL E CA 1
ATOM 11483 C C . VAL E 1 435 ? 36.878 207.891 36.484 1.00 40.22 428 VAL E C 1
ATOM 11484 O O . VAL E 1 435 ? 36.120 208.056 35.539 1.00 39.80 428 VAL E O 1
ATOM 11488 N N . PRO E 1 436 ? 38.133 207.474 36.316 1.00 41.10 429 PRO E N 1
ATOM 11489 C CA . PRO E 1 436 ? 38.766 207.232 35.016 1.00 42.76 429 PRO E CA 1
ATOM 11490 C C . PRO E 1 436 ? 37.941 206.424 34.023 1.00 43.34 429 PRO E C 1
ATOM 11491 O O . PRO E 1 436 ? 36.961 205.767 34.379 1.00 42.73 429 PRO E O 1
ATOM 11495 N N . ASP E 1 437 ? 38.359 206.487 32.767 1.00 44.86 430 ASP E N 1
ATOM 11496 C CA . ASP E 1 437 ? 37.694 205.746 31.707 1.00 47.05 430 ASP E CA 1
ATOM 11497 C C . ASP E 1 437 ? 38.320 204.375 31.658 1.00 47.08 430 ASP E C 1
ATOM 11498 O O . ASP E 1 437 ? 39.381 204.183 31.045 1.00 47.63 430 ASP E O 1
ATOM 11503 N N . PHE E 1 438 ? 37.657 203.422 32.295 1.00 46.51 431 PHE E N 1
ATOM 11504 C CA . PHE E 1 438 ? 38.162 202.071 32.353 1.00 47.27 431 PHE E CA 1
ATOM 11505 C C . PHE E 1 438 ? 38.694 201.576 31.014 1.00 48.17 431 PHE E C 1
ATOM 11506 O O . PHE E 1 438 ? 39.714 200.888 30.960 1.00 48.75 431 PHE E O 1
ATOM 11514 N N . SER E 1 439 ? 38.012 201.950 29.935 1.00 49.08 432 SER E N 1
ATOM 11515 C CA . SER E 1 439 ? 38.398 201.536 28.594 1.00 49.50 432 SER E CA 1
ATOM 11516 C C . SER E 1 439 ? 39.896 201.649 28.370 1.00 49.65 432 SER E C 1
ATOM 11517 O O . SER E 1 439 ? 40.520 200.729 27.859 1.00 50.03 432 SER E O 1
ATOM 11520 N N . ALA E 1 440 ? 40.482 202.768 28.767 1.00 50.14 433 ALA E N 1
ATOM 11521 C CA . ALA E 1 440 ? 41.908 202.951 28.563 1.00 50.56 433 ALA E CA 1
ATOM 11522 C C . ALA E 1 440 ? 42.727 202.955 29.831 1.00 50.30 433 ALA E C 1
ATOM 11523 O O . ALA E 1 440 ? 43.943 203.049 29.759 1.00 51.59 433 ALA E O 1
ATOM 11525 N N . THR E 1 441 ? 42.089 202.868 30.989 1.00 49.07 434 THR E N 1
ATOM 11526 C CA . THR E 1 441 ? 42.861 202.857 32.222 1.00 48.59 434 THR E CA 1
ATOM 11527 C C . THR E 1 441 ? 42.722 201.532 32.955 1.00 49.15 434 THR E C 1
ATOM 11528 O O . THR E 1 441 ? 43.675 201.046 33.565 1.00 48.63 434 THR E O 1
ATOM 11532 N N . GLN E 1 442 ? 41.529 200.950 32.890 1.00 49.64 435 GLN E N 1
ATOM 11533 C CA . GLN E 1 442 ? 41.259 199.690 33.568 1.00 49.23 435 GLN E CA 1
ATOM 11534 C C . GLN E 1 442 ? 41.414 199.936 35.050 1.00 47.41 435 GLN E C 1
ATOM 11535 O O . GLN E 1 442 ? 42.045 199.146 35.762 1.00 47.33 435 GLN E O 1
ATOM 11541 N N . THR E 1 443 ? 40.839 201.044 35.502 1.00 44.82 436 THR E N 1
ATOM 11542 C CA . THR E 1 443 ? 40.926 201.416 36.896 1.00 43.81 436 THR E CA 1
ATOM 11543 C C . THR E 1 443 ? 39.596 201.895 37.388 1.00 42.73 436 THR E C 1
ATOM 11544 O O . THR E 1 443 ? 38.791 202.373 36.604 1.00 42.75 436 THR E O 1
ATOM 11548 N N . ALA E 1 444 ? 39.367 201.774 38.687 1.00 41.70 437 ALA E N 1
ATOM 11549 C CA . ALA E 1 444 ? 38.119 202.240 39.267 1.00 41.88 437 ALA E CA 1
ATOM 11550 C C . ALA E 1 444 ? 38.411 202.597 40.709 1.00 42.71 437 ALA E C 1
ATOM 11551 O O . ALA E 1 444 ? 39.370 202.073 41.270 1.00 43.21 437 ALA E O 1
ATOM 11553 N N . CYS E 1 445 ? 37.634 203.505 41.299 1.00 42.53 438 CYS E N 1
ATOM 11554 C CA . CYS E 1 445 ? 37.869 203.833 42.692 1.00 42.88 438 CYS E CA 1
ATOM 11555 C C . CYS E 1 445 ? 36.933 203.006 43.553 1.00 39.93 438 CYS E C 1
ATOM 11556 O O . CYS E 1 445 ? 35.842 202.621 43.130 1.00 38.80 438 CYS E O 1
ATOM 11559 N N . LEU E 1 446 ? 37.403 202.723 44.763 1.00 37.61 439 LEU E N 1
ATOM 11560 C CA . LEU E 1 446 ? 36.635 202.026 45.775 1.00 35.27 439 LEU E CA 1
ATOM 11561 C C . LEU E 1 446 ? 36.606 203.004 46.947 1.00 33.51 439 LEU E C 1
ATOM 11562 O O . LEU E 1 446 ? 37.640 203.300 47.537 1.00 33.20 439 LEU E O 1
ATOM 11567 N N . VAL E 1 447 ? 35.430 203.525 47.253 1.00 31.80 440 VAL E N 1
ATOM 11568 C CA . VAL E 1 447 ? 35.282 204.465 48.341 1.00 32.55 440 VAL E CA 1
ATOM 11569 C C . VAL E 1 447 ? 34.752 203.751 49.549 1.00 33.51 440 VAL E C 1
ATOM 11570 O O . VAL E 1 447 ? 33.686 203.152 49.472 1.00 35.32 440 VAL E O 1
ATOM 11574 N N . ASN E 1 448 ? 35.467 203.808 50.666 1.00 33.70 441 ASN E N 1
ATOM 11575 C CA . ASN E 1 448 ? 34.978 203.172 51.878 1.00 33.70 441 ASN E CA 1
ATOM 11576 C C . ASN E 1 448 ? 34.136 204.243 52.549 1.00 33.68 441 ASN E C 1
ATOM 11577 O O . ASN E 1 448 ? 34.618 205.337 52.787 1.00 34.29 441 ASN E O 1
ATOM 11582 N N . LEU E 1 449 ? 32.887 203.932 52.868 1.00 33.92 442 LEU E N 1
ATOM 11583 C CA . LEU E 1 449 ? 32.011 204.931 53.443 1.00 33.92 442 LEU E CA 1
ATOM 11584 C C . LEU E 1 449 ? 32.195 205.245 54.886 1.00 35.31 442 LEU E C 1
ATOM 11585 O O . LEU E 1 449 ? 31.651 206.226 55.348 1.00 35.26 442 LEU E O 1
ATOM 11590 N N . ARG E 1 450 ? 32.919 204.448 55.648 1.00 39.56 443 ARG E N 1
ATOM 11591 C CA . ARG E 1 450 ? 33.006 204.882 57.026 1.00 42.33 443 ARG E CA 1
ATOM 11592 C C . ARG E 1 450 ? 34.195 205.803 57.222 1.00 44.64 443 ARG E C 1
ATOM 11593 O O . ARG E 1 450 ? 34.322 206.394 58.283 1.00 47.37 443 ARG E O 1
ATOM 11601 N N . SER E 1 451 ? 35.042 205.963 56.201 1.00 44.93 444 SER E N 1
ATOM 11602 C CA . SER E 1 451 ? 36.198 206.856 56.324 1.00 46.23 444 SER E CA 1
ATOM 11603 C C . SER E 1 451 ? 36.393 207.823 55.152 1.00 47.51 444 SER E C 1
ATOM 11604 O O . SER E 1 451 ? 37.183 208.757 55.244 1.00 48.53 444 SER E O 1
ATOM 11607 N N . LEU E 1 452 ? 35.693 207.598 54.047 1.00 47.67 445 LEU E N 1
ATOM 11608 C CA . LEU E 1 452 ? 35.833 208.451 52.874 1.00 46.94 445 LEU E CA 1
ATOM 11609 C C . LEU E 1 452 ? 37.221 208.362 52.317 1.00 46.86 445 LEU E C 1
ATOM 11610 O O . LEU E 1 452 ? 37.896 209.361 52.192 1.00 49.46 445 LEU E O 1
ATOM 11615 N N . ALA E 1 453 ? 37.647 207.160 51.981 1.00 45.71 446 ALA E N 1
ATOM 11616 C CA . ALA E 1 453 ? 38.967 206.978 51.413 1.00 46.58 446 ALA E CA 1
ATOM 11617 C C . ALA E 1 453 ? 38.857 206.416 49.992 1.00 48.41 446 ALA E C 1
ATOM 11618 O O . ALA E 1 453 ? 38.365 205.314 49.819 1.00 49.41 446 ALA E O 1
ATOM 11620 N N . CYS E 1 454 ? 39.270 207.161 48.970 1.00 49.60 447 CYS E N 1
ATOM 11621 C CA . CYS E 1 454 ? 39.187 206.596 47.632 1.00 51.39 447 CYS E CA 1
ATOM 11622 C C . CYS E 1 454 ? 40.489 205.930 47.388 1.00 49.32 447 CYS E C 1
ATOM 11623 O O . CYS E 1 454 ? 41.507 206.404 47.835 1.00 49.42 447 CYS E O 1
ATOM 11626 N N . GLN E 1 455 ? 40.462 204.826 46.680 1.00 47.29 448 GLN E N 1
ATOM 11627 C CA . GLN E 1 455 ? 41.686 204.159 46.356 1.00 45.91 448 GLN E CA 1
ATOM 11628 C C . GLN E 1 455 ? 41.401 203.504 45.047 1.00 44.89 448 GLN E C 1
ATOM 11629 O O . GLN E 1 455 ? 40.379 202.875 44.883 1.00 44.35 448 GLN E O 1
ATOM 11635 N N . PRO E 1 456 ? 42.287 203.670 44.079 1.00 39.06 449 PRO E N 1
ATOM 11636 C CA . PRO E 1 456 ? 42.071 203.062 42.774 1.00 39.65 449 PRO E CA 1
ATOM 11637 C C . PRO E 1 456 ? 42.264 201.567 42.838 1.00 40.74 449 PRO E C 1
ATOM 11638 O O . PRO E 1 456 ? 42.886 201.062 43.766 1.00 41.77 449 PRO E O 1
ATOM 11642 N N . ILE E 1 457 ? 41.699 200.862 41.865 1.00 41.35 450 ILE E N 1
ATOM 11643 C CA . ILE E 1 457 ? 41.869 199.429 41.758 1.00 41.80 450 ILE E CA 1
ATOM 11644 C C . ILE E 1 457 ? 42.184 199.320 40.301 1.00 43.21 450 ILE E C 1
ATOM 11645 O O . ILE E 1 457 ? 41.420 199.838 39.479 1.00 43.81 450 ILE E O 1
ATOM 11650 N N . SER E 1 458 ? 43.292 198.663 39.975 1.00 43.97 451 SER E N 1
ATOM 11651 C CA . SER E 1 458 ? 43.709 198.514 38.583 1.00 45.98 451 SER E CA 1
ATOM 11652 C C . SER E 1 458 ? 43.888 197.069 38.230 1.00 46.87 451 SER E C 1
ATOM 11653 O O . SER E 1 458 ? 44.565 196.335 38.942 1.00 48.69 451 SER E O 1
ATOM 11656 N N . PHE E 1 459 ? 43.314 196.660 37.109 1.00 47.05 452 PHE E N 1
ATOM 11657 C CA . PHE E 1 459 ? 43.433 195.276 36.713 1.00 47.36 452 PHE E CA 1
ATOM 11658 C C . PHE E 1 459 ? 44.338 195.119 35.513 1.00 49.11 452 PHE E C 1
ATOM 11659 O O . PHE E 1 459 ? 44.424 196.015 34.678 1.00 49.08 452 PHE E O 1
ATOM 11667 N N . SER E 1 460 ? 45.019 193.980 35.434 1.00 51.20 453 SER E N 1
ATOM 11668 C CA . SER E 1 460 ? 45.922 193.746 34.329 1.00 54.34 453 SER E CA 1
ATOM 11669 C C . SER E 1 460 ? 46.320 192.298 34.173 1.00 56.23 453 SER E C 1
ATOM 11670 O O . SER E 1 460 ? 46.364 191.541 35.133 1.00 56.15 453 SER E O 1
ATOM 11673 N N . GLY E 1 461 ? 46.610 191.932 32.935 1.00 58.94 454 GLY E N 1
ATOM 11674 C CA . GLY E 1 461 ? 47.020 190.580 32.631 1.00 62.79 454 GLY E CA 1
ATOM 11675 C C . GLY E 1 461 ? 48.213 190.671 31.706 1.00 65.77 454 GLY E C 1
ATOM 11676 O O . GLY E 1 461 ? 48.285 191.573 30.871 1.00 66.56 454 GLY E O 1
ATOM 11677 N N . PHE E 1 462 ? 49.142 189.735 31.846 1.00 68.04 455 PHE E N 1
ATOM 11678 C CA . PHE E 1 462 ? 50.351 189.724 31.044 1.00 70.83 455 PHE E CA 1
ATOM 11679 C C . PHE E 1 462 ? 50.151 189.678 29.542 1.00 74.17 455 PHE E C 1
ATOM 11680 O O . PHE E 1 462 ? 49.182 189.110 29.041 1.00 73.78 455 PHE E O 1
ATOM 11688 N N . GLY E 1 463 ? 51.102 190.277 28.833 1.00 78.57 456 GLY E N 1
ATOM 11689 C CA . GLY E 1 463 ? 51.073 190.293 27.382 1.00 83.91 456 GLY E CA 1
ATOM 11690 C C . GLY E 1 463 ? 52.321 189.584 26.889 1.00 87.62 456 GLY E C 1
ATOM 11691 O O . GLY E 1 463 ? 53.233 189.311 27.677 1.00 88.10 456 GLY E O 1
ATOM 11692 N N . ALA E 1 464 ? 52.375 189.278 25.598 1.00 90.78 457 ALA E N 1
ATOM 11693 C CA . ALA E 1 464 ? 53.536 188.590 25.043 1.00 94.50 457 ALA E CA 1
ATOM 11694 C C . ALA E 1 464 ? 54.813 189.400 25.258 1.00 97.17 457 ALA E C 1
ATOM 11695 O O . ALA E 1 464 ? 54.956 190.506 24.726 1.00 98.94 457 ALA E O 1
ATOM 11697 N N . GLU E 1 465 ? 55.739 188.862 26.049 1.00 99.35 458 GLU E N 1
ATOM 11698 C CA . GLU E 1 465 ? 57.001 189.556 26.286 1.00 100.94 458 GLU E CA 1
ATOM 11699 C C . GLU E 1 465 ? 58.019 188.607 26.909 1.00 101.40 458 GLU E C 1
ATOM 11700 O O . GLU E 1 465 ? 57.597 187.511 27.350 1.00 101.14 458 GLU E O 1
ATOM 11706 N N . ALA F 2 2 ? 37.997 159.874 46.281 1.00 88.84 2 ALA F N 1
ATOM 11707 C CA . ALA F 2 2 ? 37.919 161.311 46.688 1.00 88.85 2 ALA F CA 1
ATOM 11708 C C . ALA F 2 2 ? 38.920 162.126 45.894 1.00 88.72 2 ALA F C 1
ATOM 11709 O O . ALA F 2 2 ? 38.801 162.250 44.674 1.00 88.01 2 ALA F O 1
ATOM 11711 N N . ASP F 2 3 ? 39.913 162.659 46.606 1.00 89.18 3 ASP F N 1
ATOM 11712 C CA . ASP F 2 3 ? 40.964 163.487 46.011 1.00 90.00 3 ASP F CA 1
ATOM 11713 C C . ASP F 2 3 ? 41.618 162.930 44.730 1.00 89.05 3 ASP F C 1
ATOM 11714 O O . ASP F 2 3 ? 41.663 163.614 43.700 1.00 89.34 3 ASP F O 1
ATOM 11719 N N . GLN F 2 4 ? 42.122 161.699 44.782 1.00 87.41 4 GLN F N 1
ATOM 11720 C CA . GLN F 2 4 ? 42.784 161.123 43.614 1.00 85.23 4 GLN F CA 1
ATOM 11721 C C . GLN F 2 4 ? 41.890 161.300 42.385 1.00 83.16 4 GLN F C 1
ATOM 11722 O O . GLN F 2 4 ? 42.367 161.222 41.246 1.00 83.92 4 GLN F O 1
ATOM 11728 N N . LEU F 2 5 ? 40.606 161.574 42.620 1.00 79.46 5 LEU F N 1
ATOM 11729 C CA . LEU F 2 5 ? 39.654 161.740 41.532 1.00 75.61 5 LEU F CA 1
ATOM 11730 C C . LEU F 2 5 ? 39.796 163.046 40.765 1.00 72.96 5 LEU F C 1
ATOM 11731 O O . LEU F 2 5 ? 40.053 163.036 39.561 1.00 72.30 5 LEU F O 1
ATOM 11736 N N . TYR F 2 6 ? 39.635 164.170 41.451 1.00 69.93 6 TYR F N 1
ATOM 11737 C CA . TYR F 2 6 ? 39.757 165.448 40.778 1.00 67.17 6 TYR F CA 1
ATOM 11738 C C . TYR F 2 6 ? 41.107 165.572 40.095 1.00 66.17 6 TYR F C 1
ATOM 11739 O O . TYR F 2 6 ? 41.242 166.272 39.094 1.00 66.05 6 TYR F O 1
ATOM 11748 N N . LEU F 2 7 ? 42.104 164.873 40.619 1.00 65.53 7 LEU F N 1
ATOM 11749 C CA . LEU F 2 7 ? 43.435 164.953 40.039 1.00 65.16 7 LEU F CA 1
ATOM 11750 C C . LEU F 2 7 ? 43.471 164.393 38.627 1.00 65.40 7 LEU F C 1
ATOM 11751 O O . LEU F 2 7 ? 43.951 165.049 37.702 1.00 64.67 7 LEU F O 1
ATOM 11756 N N . GLU F 2 8 ? 42.953 163.186 38.455 1.00 66.71 8 GLU F N 1
ATOM 11757 C CA . GLU F 2 8 ? 42.931 162.579 37.132 1.00 68.06 8 GLU F CA 1
ATOM 11758 C C . GLU F 2 8 ? 42.157 163.512 36.230 1.00 66.83 8 GLU F C 1
ATOM 11759 O O . GLU F 2 8 ? 42.647 163.919 35.178 1.00 65.86 8 GLU F O 1
ATOM 11765 N N . ASN F 2 9 ? 40.947 163.849 36.664 1.00 66.16 9 ASN F N 1
ATOM 11766 C CA . ASN F 2 9 ? 40.088 164.760 35.929 1.00 65.71 9 ASN F CA 1
ATOM 11767 C C . ASN F 2 9 ? 40.890 165.880 35.308 1.00 65.85 9 ASN F C 1
ATOM 11768 O O . ASN F 2 9 ? 40.798 166.116 34.111 1.00 65.94 9 ASN F O 1
ATOM 11773 N N . ILE F 2 10 ? 41.673 166.574 36.126 1.00 66.41 10 ILE F N 1
ATOM 11774 C CA . ILE F 2 10 ? 42.496 167.674 35.638 1.00 67.50 10 ILE F CA 1
ATOM 11775 C C . ILE F 2 10 ? 43.567 167.206 34.649 1.00 68.91 10 ILE F C 1
ATOM 11776 O O . ILE F 2 10 ? 43.822 167.866 33.638 1.00 68.61 10 ILE F O 1
ATOM 11781 N N . ASP F 2 11 ? 44.201 166.075 34.934 1.00 70.73 11 ASP F N 1
ATOM 11782 C CA . ASP F 2 11 ? 45.223 165.579 34.028 1.00 72.58 11 ASP F CA 1
ATOM 11783 C C . ASP F 2 11 ? 44.575 165.396 32.666 1.00 73.27 11 ASP F C 1
ATOM 11784 O O . ASP F 2 11 ? 45.013 165.990 31.681 1.00 73.29 11 ASP F O 1
ATOM 11789 N N . GLU F 2 12 ? 43.518 164.588 32.620 1.00 74.52 12 GLU F N 1
ATOM 11790 C CA . GLU F 2 12 ? 42.776 164.339 31.376 1.00 76.40 12 GLU F CA 1
ATOM 11791 C C . GLU F 2 12 ? 42.485 165.636 30.614 1.00 75.77 12 GLU F C 1
ATOM 11792 O O . GLU F 2 12 ? 42.459 165.659 29.381 1.00 75.38 12 GLU F O 1
ATOM 11798 N N . PHE F 2 13 ? 42.267 166.712 31.364 1.00 75.39 13 PHE F N 1
ATOM 11799 C CA . PHE F 2 13 ? 41.972 168.029 30.799 1.00 73.91 13 PHE F CA 1
ATOM 11800 C C . PHE F 2 13 ? 43.188 168.705 30.166 1.00 74.28 13 PHE F C 1
ATOM 11801 O O . PHE F 2 13 ? 43.154 169.105 29.001 1.00 73.49 13 PHE F O 1
ATOM 11809 N N . VAL F 2 14 ? 44.250 168.844 30.956 1.00 75.01 14 VAL F N 1
ATOM 11810 C CA . VAL F 2 14 ? 45.461 169.515 30.510 1.00 76.35 14 VAL F CA 1
ATOM 11811 C C . VAL F 2 14 ? 46.233 168.747 29.473 1.00 77.69 14 VAL F C 1
ATOM 11812 O O . VAL F 2 14 ? 46.300 169.132 28.311 1.00 78.39 14 VAL F O 1
ATOM 11816 N N . THR F 2 15 ? 46.835 167.661 29.936 1.00 79.37 15 THR F N 1
ATOM 11817 C CA . THR F 2 15 ? 47.674 166.789 29.126 1.00 80.47 15 THR F CA 1
ATOM 11818 C C . THR F 2 15 ? 46.970 166.098 27.954 1.00 80.87 15 THR F C 1
ATOM 11819 O O . THR F 2 15 ? 47.390 166.236 26.797 1.00 80.78 15 THR F O 1
ATOM 11823 N N . ASP F 2 16 ? 45.904 165.360 28.246 1.00 81.55 16 ASP F N 1
ATOM 11824 C CA . ASP F 2 16 ? 45.169 164.656 27.199 1.00 82.97 16 ASP F CA 1
ATOM 11825 C C . ASP F 2 16 ? 44.348 165.566 26.279 1.00 83.13 16 ASP F C 1
ATOM 11826 O O . ASP F 2 16 ? 44.540 165.547 25.060 1.00 83.75 16 ASP F O 1
ATOM 11831 N N . GLN F 2 17 ? 43.441 166.355 26.856 1.00 82.66 17 GLN F N 1
ATOM 11832 C CA . GLN F 2 17 ? 42.586 167.251 26.073 1.00 81.71 17 GLN F CA 1
ATOM 11833 C C . GLN F 2 17 ? 43.236 168.555 25.601 1.00 82.14 17 GLN F C 1
ATOM 11834 O O . GLN F 2 17 ? 42.772 169.163 24.639 1.00 82.69 17 GLN F O 1
ATOM 11840 N N . ASN F 2 18 ? 44.295 168.990 26.277 1.00 82.18 18 ASN F N 1
ATOM 11841 C CA . ASN F 2 18 ? 44.992 170.214 25.896 1.00 81.95 18 ASN F CA 1
ATOM 11842 C C . ASN F 2 18 ? 44.086 171.417 26.054 1.00 81.07 18 ASN F C 1
ATOM 11843 O O . ASN F 2 18 ? 43.967 172.234 25.145 1.00 81.43 18 ASN F O 1
ATOM 11848 N N . LYS F 2 19 ? 43.442 171.520 27.212 1.00 79.99 19 LYS F N 1
ATOM 11849 C CA . LYS F 2 19 ? 42.536 172.635 27.486 1.00 78.28 19 LYS F CA 1
ATOM 11850 C C . LYS F 2 19 ? 43.146 173.595 28.502 1.00 75.46 19 LYS F C 1
ATOM 11851 O O . LYS F 2 19 ? 43.918 173.181 29.362 1.00 75.51 19 LYS F O 1
ATOM 11857 N N . ILE F 2 20 ? 42.823 174.877 28.392 1.00 71.79 20 ILE F N 1
ATOM 11858 C CA . ILE F 2 20 ? 43.349 175.824 29.349 1.00 68.84 20 ILE F CA 1
ATOM 11859 C C . ILE F 2 20 ? 42.439 175.780 30.565 1.00 68.29 20 ILE F C 1
ATOM 11860 O O . ILE F 2 20 ? 41.248 176.062 30.478 1.00 67.87 20 ILE F O 1
ATOM 11865 N N . VAL F 2 21 ? 43.018 175.406 31.701 1.00 67.61 21 VAL F N 1
ATOM 11866 C CA . VAL F 2 21 ? 42.282 175.272 32.952 1.00 66.36 21 VAL F CA 1
ATOM 11867 C C . VAL F 2 21 ? 42.411 176.452 33.915 1.00 66.28 21 VAL F C 1
ATOM 11868 O O . VAL F 2 21 ? 43.437 176.624 34.575 1.00 66.54 21 VAL F O 1
ATOM 11872 N N . THR F 2 22 ? 41.350 177.252 33.991 1.00 64.64 22 THR F N 1
ATOM 11873 C CA . THR F 2 22 ? 41.297 178.411 34.867 1.00 62.26 22 THR F CA 1
ATOM 11874 C C . THR F 2 22 ? 40.425 177.996 36.028 1.00 60.48 22 THR F C 1
ATOM 11875 O O . THR F 2 22 ? 39.526 177.192 35.849 1.00 59.87 22 THR F O 1
ATOM 11879 N N . TYR F 2 23 ? 40.667 178.537 37.211 1.00 59.36 23 TYR F N 1
ATOM 11880 C CA . TYR F 2 23 ? 39.855 178.144 38.342 1.00 58.80 23 TYR F CA 1
ATOM 11881 C C . TYR F 2 23 ? 38.384 178.270 37.995 1.00 58.83 23 TYR F C 1
ATOM 11882 O O . TYR F 2 23 ? 37.613 177.330 38.221 1.00 60.06 23 TYR F O 1
ATOM 11891 N N . LYS F 2 24 ? 37.992 179.409 37.423 1.00 57.28 24 LYS F N 1
ATOM 11892 C CA . LYS F 2 24 ? 36.594 179.609 37.083 1.00 55.58 24 LYS F CA 1
ATOM 11893 C C . LYS F 2 24 ? 36.100 178.458 36.238 1.00 54.40 24 LYS F C 1
ATOM 11894 O O . LYS F 2 24 ? 35.129 177.789 36.586 1.00 53.33 24 LYS F O 1
ATOM 11900 N N . TRP F 2 25 ? 36.803 178.214 35.139 1.00 54.23 25 TRP F N 1
ATOM 11901 C CA . TRP F 2 25 ? 36.451 177.132 34.225 1.00 54.76 25 TRP F CA 1
ATOM 11902 C C . TRP F 2 25 ? 36.306 175.788 34.939 1.00 54.62 25 TRP F C 1
ATOM 11903 O O . TRP F 2 25 ? 35.383 175.023 34.662 1.00 54.80 25 TRP F O 1
ATOM 11914 N N . LEU F 2 26 ? 37.232 175.492 35.842 1.00 54.10 26 LEU F N 1
ATOM 11915 C CA . LEU F 2 26 ? 37.189 174.235 36.572 1.00 53.16 26 LEU F CA 1
ATOM 11916 C C . LEU F 2 26 ? 36.047 174.321 37.553 1.00 52.43 26 LEU F C 1
ATOM 11917 O O . LEU F 2 26 ? 35.356 173.337 37.807 1.00 52.55 26 LEU F O 1
ATOM 11922 N N . SER F 2 27 ? 35.855 175.510 38.106 1.00 51.51 27 SER F N 1
ATOM 11923 C CA . SER F 2 27 ? 34.796 175.709 39.058 1.00 52.03 27 SER F CA 1
ATOM 11924 C C . SER F 2 27 ? 33.505 175.208 38.465 1.00 53.58 27 SER F C 1
ATOM 11925 O O . SER F 2 27 ? 32.862 174.316 39.018 1.00 54.11 27 SER F O 1
ATOM 11928 N N . TYR F 2 28 ? 33.126 175.788 37.332 1.00 54.86 28 TYR F N 1
ATOM 11929 C CA . TYR F 2 28 ? 31.892 175.399 36.662 1.00 55.97 28 TYR F CA 1
ATOM 11930 C C . TYR F 2 28 ? 31.951 173.977 36.129 1.00 54.61 28 TYR F C 1
ATOM 11931 O O . TYR F 2 28 ? 30.961 173.253 36.180 1.00 54.02 28 TYR F O 1
ATOM 11940 N N . THR F 2 29 ? 33.111 173.576 35.621 1.00 53.72 29 THR F N 1
ATOM 11941 C CA . THR F 2 29 ? 33.264 172.235 35.062 1.00 52.92 29 THR F CA 1
ATOM 11942 C C . THR F 2 29 ? 33.094 171.110 36.078 1.00 51.41 29 THR F C 1
ATOM 11943 O O . THR F 2 29 ? 32.369 170.165 35.825 1.00 51.78 29 THR F O 1
ATOM 11947 N N . LEU F 2 30 ? 33.756 171.190 37.219 1.00 50.09 30 LEU F N 1
ATOM 11948 C CA . LEU F 2 30 ? 33.605 170.128 38.188 1.00 49.98 30 LEU F CA 1
ATOM 11949 C C . LEU F 2 30 ? 32.516 170.489 39.173 1.00 50.71 30 LEU F C 1
ATOM 11950 O O . LEU F 2 30 ? 32.165 169.687 40.040 1.00 52.43 30 LEU F O 1
ATOM 11955 N N . GLY F 2 31 ? 31.978 171.699 39.049 1.00 50.30 31 GLY F N 1
ATOM 11956 C CA . GLY F 2 31 ? 30.926 172.132 39.962 1.00 48.56 31 GLY F CA 1
ATOM 11957 C C . GLY F 2 31 ? 31.462 172.266 41.376 1.00 46.66 31 GLY F C 1
ATOM 11958 O O . GLY F 2 31 ? 30.985 171.623 42.321 1.00 46.26 31 GLY F O 1
ATOM 11959 N N . VAL F 2 32 ? 32.463 173.119 41.528 1.00 44.18 32 VAL F N 1
ATOM 11960 C CA . VAL F 2 32 ? 33.059 173.281 42.823 1.00 41.69 32 VAL F CA 1
ATOM 11961 C C . VAL F 2 32 ? 33.337 174.712 43.154 1.00 40.04 32 VAL F C 1
ATOM 11962 O O . VAL F 2 32 ? 33.661 175.508 42.281 1.00 39.34 32 VAL F O 1
ATOM 11966 N N . HIS F 2 33 ? 33.210 175.010 44.444 1.00 38.90 33 HIS F N 1
ATOM 11967 C CA . HIS F 2 33 ? 33.450 176.330 45.010 1.00 37.88 33 HIS F CA 1
ATOM 11968 C C . HIS F 2 33 ? 34.640 176.980 44.346 1.00 37.74 33 HIS F C 1
ATOM 11969 O O . HIS F 2 33 ? 35.709 176.390 44.236 1.00 38.07 33 HIS F O 1
ATOM 11976 N N . VAL F 2 34 ? 34.462 178.217 43.924 1.00 37.05 34 VAL F N 1
ATOM 11977 C CA . VAL F 2 34 ? 35.527 178.905 43.237 1.00 37.85 34 VAL F CA 1
ATOM 11978 C C . VAL F 2 34 ? 36.881 178.806 43.937 1.00 38.04 34 VAL F C 1
ATOM 11979 O O . VAL F 2 34 ? 37.915 178.733 43.280 1.00 36.54 34 VAL F O 1
ATOM 11983 N N . ASN F 2 35 ? 36.882 178.783 45.265 1.00 39.32 35 ASN F N 1
ATOM 11984 C CA . ASN F 2 35 ? 38.143 178.680 45.992 1.00 40.29 35 ASN F CA 1
ATOM 11985 C C . ASN F 2 35 ? 38.714 177.270 45.943 1.00 41.50 35 ASN F C 1
ATOM 11986 O O . ASN F 2 35 ? 39.878 177.066 45.598 1.00 41.36 35 ASN F O 1
ATOM 11991 N N . GLN F 2 36 ? 37.894 176.293 46.300 1.00 42.53 36 GLN F N 1
ATOM 11992 C CA . GLN F 2 36 ? 38.335 174.906 46.285 1.00 44.12 36 GLN F CA 1
ATOM 11993 C C . GLN F 2 36 ? 38.886 174.549 44.909 1.00 44.99 36 GLN F C 1
ATOM 11994 O O . GLN F 2 36 ? 39.713 173.657 44.761 1.00 45.65 36 GLN F O 1
ATOM 12000 N N . ALA F 2 37 ? 38.421 175.254 43.895 1.00 46.08 37 ALA F N 1
ATOM 12001 C CA . ALA F 2 37 ? 38.890 174.994 42.554 1.00 47.32 37 ALA F CA 1
ATOM 12002 C C . ALA F 2 37 ? 40.357 175.412 42.463 1.00 47.72 37 ALA F C 1
ATOM 12003 O O . ALA F 2 37 ? 41.204 174.714 41.903 1.00 47.07 37 ALA F O 1
ATOM 12005 N N . LYS F 2 38 ? 40.641 176.575 43.022 1.00 48.88 38 LYS F N 1
ATOM 12006 C CA . LYS F 2 38 ? 41.989 177.112 43.017 1.00 50.00 38 LYS F CA 1
ATOM 12007 C C . LYS F 2 38 ? 42.878 176.159 43.818 1.00 50.53 38 LYS F C 1
ATOM 12008 O O . LYS F 2 38 ? 43.957 175.788 43.363 1.00 50.87 38 LYS F O 1
ATOM 12014 N N . GLN F 2 39 ? 42.424 175.758 45.003 1.00 50.39 39 GLN F N 1
ATOM 12015 C CA . GLN F 2 39 ? 43.203 174.845 45.816 1.00 50.94 39 GLN F CA 1
ATOM 12016 C C . GLN F 2 39 ? 43.458 173.575 45.019 1.00 50.60 39 GLN F C 1
ATOM 12017 O O . GLN F 2 39 ? 44.511 172.963 45.132 1.00 50.89 39 GLN F O 1
ATOM 12023 N N . MET F 2 40 ? 42.489 173.179 44.206 1.00 50.24 40 MET F N 1
ATOM 12024 C CA . MET F 2 40 ? 42.649 171.993 43.383 1.00 50.21 40 MET F CA 1
ATOM 12025 C C . MET F 2 40 ? 43.787 172.196 42.394 1.00 50.67 40 MET F C 1
ATOM 12026 O O . MET F 2 40 ? 44.657 171.356 42.261 1.00 51.30 40 MET F O 1
ATOM 12031 N N . LEU F 2 41 ? 43.797 173.313 41.693 1.00 51.44 41 LEU F N 1
ATOM 12032 C CA . LEU F 2 41 ? 44.872 173.514 40.753 1.00 52.90 41 LEU F CA 1
ATOM 12033 C C . LEU F 2 41 ? 46.196 173.459 41.468 1.00 54.17 41 LEU F C 1
ATOM 12034 O O . LEU F 2 41 ? 47.134 172.837 40.987 1.00 54.48 41 LEU F O 1
ATOM 12039 N N . TYR F 2 42 ? 46.266 174.098 42.629 1.00 56.67 42 TYR F N 1
ATOM 12040 C CA . TYR F 2 42 ? 47.502 174.130 43.409 1.00 58.58 42 TYR F CA 1
ATOM 12041 C C . TYR F 2 42 ? 48.046 172.749 43.679 1.00 58.14 42 TYR F C 1
ATOM 12042 O O . TYR F 2 42 ? 49.205 172.468 43.390 1.00 58.38 42 TYR F O 1
ATOM 12051 N N . ASP F 2 43 ? 47.205 171.890 44.242 1.00 57.71 43 ASP F N 1
ATOM 12052 C CA . ASP F 2 43 ? 47.611 170.527 44.551 1.00 57.50 43 ASP F CA 1
ATOM 12053 C C . ASP F 2 43 ? 48.079 169.817 43.289 1.00 57.61 43 ASP F C 1
ATOM 12054 O O . ASP F 2 43 ? 49.139 169.212 43.274 1.00 57.03 43 ASP F O 1
ATOM 12059 N N . TYR F 2 44 ? 47.301 169.918 42.222 1.00 59.16 44 TYR F N 1
ATOM 12060 C CA . TYR F 2 44 ? 47.667 169.273 40.977 1.00 61.24 44 TYR F CA 1
ATOM 12061 C C . TYR F 2 44 ? 49.023 169.691 40.431 1.00 63.46 44 TYR F C 1
ATOM 12062 O O . TYR F 2 44 ? 49.717 168.860 39.864 1.00 64.38 44 TYR F O 1
ATOM 12071 N N . VAL F 2 45 ? 49.409 170.959 40.540 1.00 65.34 45 VAL F N 1
ATOM 12072 C CA . VAL F 2 45 ? 50.708 171.307 39.993 1.00 67.33 45 VAL F CA 1
ATOM 12073 C C . VAL F 2 45 ? 51.774 170.683 40.857 1.00 69.35 45 VAL F C 1
ATOM 12074 O O . VAL F 2 45 ? 52.691 170.065 40.331 1.00 69.96 45 VAL F O 1
ATOM 12078 N N . GLU F 2 46 ? 51.653 170.809 42.178 1.00 71.86 46 GLU F N 1
ATOM 12079 C CA . GLU F 2 46 ? 52.665 170.228 43.065 1.00 74.83 46 GLU F CA 1
ATOM 12080 C C . GLU F 2 46 ? 52.930 168.776 42.712 1.00 74.39 46 GLU F C 1
ATOM 12081 O O . GLU F 2 46 ? 54.076 168.392 42.483 1.00 75.21 46 GLU F O 1
ATOM 12087 N N . ARG F 2 47 ? 51.877 167.969 42.665 1.00 73.18 47 ARG F N 1
ATOM 12088 C CA . ARG F 2 47 ? 52.043 166.568 42.314 1.00 72.25 47 ARG F CA 1
ATOM 12089 C C . ARG F 2 47 ? 52.816 166.454 41.004 1.00 72.03 47 ARG F C 1
ATOM 12090 O O . ARG F 2 47 ? 53.955 166.011 40.982 1.00 72.15 47 ARG F O 1
ATOM 12098 N N . LYS F 2 48 ? 52.187 166.857 39.911 1.00 71.96 48 LYS F N 1
ATOM 12099 C CA . LYS F 2 48 ? 52.814 166.798 38.601 1.00 72.00 48 LYS F CA 1
ATOM 12100 C C . LYS F 2 48 ? 54.233 167.378 38.627 1.00 71.45 48 LYS F C 1
ATOM 12101 O O . LYS F 2 48 ? 55.087 166.949 37.854 1.00 71.35 48 LYS F O 1
ATOM 12107 N N . ARG F 2 49 ? 54.489 168.342 39.511 1.00 70.88 49 ARG F N 1
ATOM 12108 C CA . ARG F 2 49 ? 55.820 168.945 39.594 1.00 70.88 49 ARG F CA 1
ATOM 12109 C C . ARG F 2 49 ? 56.830 168.049 40.298 1.00 71.94 49 ARG F C 1
ATOM 12110 O O . ARG F 2 49 ? 57.967 167.942 39.852 1.00 71.78 49 ARG F O 1
ATOM 12118 N N . LYS F 2 50 ? 56.427 167.412 41.394 1.00 73.74 50 LYS F N 1
ATOM 12119 C CA . LYS F 2 50 ? 57.317 166.494 42.115 1.00 75.44 50 LYS F CA 1
ATOM 12120 C C . LYS F 2 50 ? 57.486 165.264 41.227 1.00 77.10 50 LYS F C 1
ATOM 12121 O O . LYS F 2 50 ? 58.587 164.772 41.010 1.00 76.22 50 LYS F O 1
ATOM 12127 N N . GLU F 2 51 ? 56.359 164.783 40.718 1.00 80.22 51 GLU F N 1
ATOM 12128 C CA . GLU F 2 51 ? 56.301 163.621 39.843 1.00 83.45 51 GLU F CA 1
ATOM 12129 C C . GLU F 2 51 ? 57.357 163.687 38.738 1.00 84.71 51 GLU F C 1
ATOM 12130 O O . GLU F 2 51 ? 58.315 162.923 38.752 1.00 85.13 51 GLU F O 1
ATOM 12136 N N . ASN F 2 52 ? 57.197 164.609 37.795 1.00 86.03 52 ASN F N 1
ATOM 12137 C CA . ASN F 2 52 ? 58.140 164.705 36.689 1.00 87.88 52 ASN F CA 1
ATOM 12138 C C . ASN F 2 52 ? 59.364 165.574 36.953 1.00 88.34 52 ASN F C 1
ATOM 12139 O O . ASN F 2 52 ? 60.458 165.268 36.473 1.00 88.38 52 ASN F O 1
ATOM 12144 N N . SER F 2 53 ? 59.178 166.653 37.708 1.00 88.87 53 SER F N 1
ATOM 12145 C CA . SER F 2 53 ? 60.272 167.576 38.024 1.00 89.66 53 SER F CA 1
ATOM 12146 C C . SER F 2 53 ? 60.651 168.329 36.748 1.00 89.40 53 SER F C 1
ATOM 12147 O O . SER F 2 53 ? 61.657 169.050 36.694 1.00 89.54 53 SER F O 1
ATOM 12150 N N . GLY F 2 54 ? 59.831 168.149 35.720 1.00 88.47 54 GLY F N 1
ATOM 12151 C CA . GLY F 2 54 ? 60.085 168.795 34.452 1.00 87.79 54 GLY F CA 1
ATOM 12152 C C . GLY F 2 54 ? 59.031 168.405 33.439 1.00 87.47 54 GLY F C 1
ATOM 12153 O O . GLY F 2 54 ? 59.333 168.208 32.259 1.00 87.30 54 GLY F O 1
ATOM 12154 N N . ALA F 2 55 ? 57.792 168.273 33.909 1.00 87.22 55 ALA F N 1
ATOM 12155 C CA . ALA F 2 55 ? 56.666 167.927 33.037 1.00 86.90 55 ALA F CA 1
ATOM 12156 C C . ALA F 2 55 ? 56.252 169.201 32.304 1.00 86.30 55 ALA F C 1
ATOM 12157 O O . ALA F 2 55 ? 56.277 170.288 32.884 1.00 86.43 55 ALA F O 1
ATOM 12159 N N . GLN F 2 56 ? 55.885 169.078 31.033 1.00 85.15 56 GLN F N 1
ATOM 12160 C CA . GLN F 2 56 ? 55.483 170.250 30.264 1.00 83.87 56 GLN F CA 1
ATOM 12161 C C . GLN F 2 56 ? 54.225 170.887 30.873 1.00 82.37 56 GLN F C 1
ATOM 12162 O O . GLN F 2 56 ? 53.098 170.630 30.428 1.00 82.39 56 GLN F O 1
ATOM 12168 N N . LEU F 2 57 ? 54.429 171.726 31.890 1.00 79.73 57 LEU F N 1
ATOM 12169 C CA . LEU F 2 57 ? 53.324 172.382 32.581 1.00 76.86 57 LEU F CA 1
ATOM 12170 C C . LEU F 2 57 ? 53.571 173.843 32.895 1.00 75.12 57 LEU F C 1
ATOM 12171 O O . LEU F 2 57 ? 54.584 174.201 33.479 1.00 75.10 57 LEU F O 1
ATOM 12176 N N . HIS F 2 58 ? 52.613 174.682 32.534 1.00 73.67 58 HIS F N 1
ATOM 12177 C CA . HIS F 2 58 ? 52.726 176.110 32.767 1.00 72.06 58 HIS F CA 1
ATOM 12178 C C . HIS F 2 58 ? 51.633 176.667 33.664 1.00 69.18 58 HIS F C 1
ATOM 12179 O O . HIS F 2 58 ? 50.448 176.377 33.477 1.00 69.16 58 HIS F O 1
ATOM 12186 N N . VAL F 2 59 ? 52.034 177.491 34.625 1.00 64.99 59 VAL F N 1
ATOM 12187 C CA . VAL F 2 59 ? 51.084 178.053 35.555 1.00 61.26 59 VAL F CA 1
ATOM 12188 C C . VAL F 2 59 ? 51.055 179.567 35.531 1.00 59.66 59 VAL F C 1
ATOM 12189 O O . VAL F 2 59 ? 52.014 180.205 35.130 1.00 59.13 59 VAL F O 1
ATOM 12193 N N . THR F 2 60 ? 49.922 180.127 35.949 1.00 58.65 60 THR F N 1
ATOM 12194 C CA . THR F 2 60 ? 49.709 181.576 36.037 1.00 56.63 60 THR F CA 1
ATOM 12195 C C . THR F 2 60 ? 49.003 181.853 37.360 1.00 55.80 60 THR F C 1
ATOM 12196 O O . THR F 2 60 ? 48.086 181.129 37.743 1.00 54.82 60 THR F O 1
ATOM 12200 N N . TYR F 2 61 ? 49.418 182.907 38.050 1.00 55.16 61 TYR F N 1
ATOM 12201 C CA . TYR F 2 61 ? 48.815 183.237 39.330 1.00 54.87 61 TYR F CA 1
ATOM 12202 C C . TYR F 2 61 ? 48.159 184.609 39.365 1.00 54.91 61 TYR F C 1
ATOM 12203 O O . TYR F 2 61 ? 48.436 185.479 38.531 1.00 56.02 61 TYR F O 1
ATOM 12212 N N . LEU F 2 62 ? 47.293 184.792 40.357 1.00 53.90 62 LEU F N 1
ATOM 12213 C CA . LEU F 2 62 ? 46.615 186.060 40.564 1.00 52.44 62 LEU F CA 1
ATOM 12214 C C . LEU F 2 62 ? 47.295 186.684 41.764 1.00 51.55 62 LEU F C 1
ATOM 12215 O O . LEU F 2 62 ? 47.324 186.089 42.853 1.00 51.30 62 LEU F O 1
ATOM 12220 N N . VAL F 2 63 ? 47.856 187.868 41.562 1.00 49.80 63 VAL F N 1
ATOM 12221 C CA . VAL F 2 63 ? 48.521 188.557 42.643 1.00 48.96 63 VAL F CA 1
ATOM 12222 C C . VAL F 2 63 ? 47.821 189.865 42.850 1.00 48.02 63 VAL F C 1
ATOM 12223 O O . VAL F 2 63 ? 47.586 190.592 41.903 1.00 47.96 63 VAL F O 1
ATOM 12227 N N . SER F 2 64 ? 47.497 190.176 44.092 1.00 48.27 64 SER F N 1
ATOM 12228 C CA . SER F 2 64 ? 46.811 191.419 44.372 1.00 48.78 64 SER F CA 1
ATOM 12229 C C . SER F 2 64 ? 47.318 192.029 45.655 1.00 49.33 64 SER F C 1
ATOM 12230 O O . SER F 2 64 ? 47.529 191.334 46.653 1.00 48.69 64 SER F O 1
ATOM 12233 N N . GLY F 2 65 ? 47.493 193.343 45.621 1.00 50.10 65 GLY F N 1
ATOM 12234 C CA . GLY F 2 65 ? 47.949 194.043 46.793 1.00 51.24 65 GLY F CA 1
ATOM 12235 C C . GLY F 2 65 ? 48.023 195.537 46.598 1.00 52.33 65 GLY F C 1
ATOM 12236 O O . GLY F 2 65 ? 47.607 196.075 45.577 1.00 52.29 65 GLY F O 1
ATOM 12237 N N . SER F 2 66 ? 48.562 196.190 47.619 1.00 53.96 66 SER F N 1
ATOM 12238 C CA . SER F 2 66 ? 48.768 197.625 47.671 1.00 54.75 66 SER F CA 1
ATOM 12239 C C . SER F 2 66 ? 50.096 197.972 46.995 1.00 56.10 66 SER F C 1
ATOM 12240 O O . SER F 2 66 ? 51.110 197.290 47.173 1.00 56.86 66 SER F O 1
ATOM 12243 N N . LEU F 2 67 ? 50.080 199.036 46.207 1.00 57.68 67 LEU F N 1
ATOM 12244 C CA . LEU F 2 67 ? 51.267 199.490 45.507 1.00 59.24 67 LEU F CA 1
ATOM 12245 C C . LEU F 2 67 ? 51.291 201.003 45.543 1.00 61.09 67 LEU F C 1
ATOM 12246 O O . LEU F 2 67 ? 50.563 201.648 44.802 1.00 61.16 67 LEU F O 1
ATOM 12251 N N . ILE F 2 68 ? 52.117 201.570 46.412 1.00 64.17 68 ILE F N 1
ATOM 12252 C CA . ILE F 2 68 ? 52.196 203.015 46.509 1.00 67.51 68 ILE F CA 1
ATOM 12253 C C . ILE F 2 68 ? 53.068 203.552 45.386 1.00 71.13 68 ILE F C 1
ATOM 12254 O O . ILE F 2 68 ? 54.096 202.958 45.058 1.00 71.60 68 ILE F O 1
ATOM 12259 N N . GLN F 2 69 ? 52.644 204.664 44.785 1.00 75.59 69 GLN F N 1
ATOM 12260 C CA . GLN F 2 69 ? 53.411 205.301 43.705 1.00 79.96 69 GLN F CA 1
ATOM 12261 C C . GLN F 2 69 ? 54.040 206.598 44.237 1.00 81.78 69 GLN F C 1
ATOM 12262 O O . GLN F 2 69 ? 55.271 206.756 44.252 1.00 82.50 69 GLN F O 1
ATOM 12268 N N . ASN F 2 70 ? 53.183 207.518 44.673 1.00 82.88 70 ASN F N 1
ATOM 12269 C CA . ASN F 2 70 ? 53.635 208.780 45.230 1.00 83.37 70 ASN F CA 1
ATOM 12270 C C . ASN F 2 70 ? 52.749 209.073 46.419 1.00 82.80 70 ASN F C 1
ATOM 12271 O O . ASN F 2 70 ? 51.797 209.854 46.332 1.00 83.41 70 ASN F O 1
ATOM 12276 N N . GLY F 2 71 ? 53.076 208.396 47.521 1.00 81.62 71 GLY F N 1
ATOM 12277 C CA . GLY F 2 71 ? 52.340 208.528 48.763 1.00 80.41 71 GLY F CA 1
ATOM 12278 C C . GLY F 2 71 ? 50.921 208.028 48.596 1.00 79.67 71 GLY F C 1
ATOM 12279 O O . GLY F 2 71 ? 50.206 207.786 49.586 1.00 79.97 71 GLY F O 1
ATOM 12280 N N . HIS F 2 72 ? 50.530 207.852 47.331 1.00 77.94 72 HIS F N 1
ATOM 12281 C CA . HIS F 2 72 ? 49.189 207.419 46.983 1.00 74.64 72 HIS F CA 1
ATOM 12282 C C . HIS F 2 72 ? 49.049 205.967 46.582 1.00 71.77 72 HIS F C 1
ATOM 12283 O O . HIS F 2 72 ? 49.483 205.509 45.515 1.00 70.37 72 HIS F O 1
ATOM 12290 N N . SER F 2 73 ? 48.416 205.281 47.528 1.00 68.51 73 SER F N 1
ATOM 12291 C CA . SER F 2 73 ? 48.151 203.863 47.551 1.00 64.87 73 SER F CA 1
ATOM 12292 C C . SER F 2 73 ? 47.128 203.318 46.588 1.00 62.37 73 SER F C 1
ATOM 12293 O O . SER F 2 73 ? 45.932 203.463 46.805 1.00 61.93 73 SER F O 1
ATOM 12296 N N . CYS F 2 74 ? 47.600 202.674 45.531 1.00 59.88 74 CYS F N 1
ATOM 12297 C CA . CYS F 2 74 ? 46.695 202.067 44.569 1.00 58.04 74 CYS F CA 1
ATOM 12298 C C . CYS F 2 74 ? 46.680 200.550 44.746 1.00 56.25 74 CYS F C 1
ATOM 12299 O O . CYS F 2 74 ? 47.722 199.927 44.896 1.00 56.58 74 CYS F O 1
ATOM 12302 N N . HIS F 2 75 ? 45.496 199.957 44.731 1.00 54.37 75 HIS F N 1
ATOM 12303 C CA . HIS F 2 75 ? 45.374 198.511 44.856 1.00 53.33 75 HIS F CA 1
ATOM 12304 C C . HIS F 2 75 ? 45.573 197.923 43.468 1.00 53.44 75 HIS F C 1
ATOM 12305 O O . HIS F 2 75 ? 45.008 198.420 42.496 1.00 54.43 75 HIS F O 1
ATOM 12312 N N . LYS F 2 76 ? 46.374 196.874 43.354 1.00 52.64 76 LYS F N 1
ATOM 12313 C CA . LYS F 2 76 ? 46.583 196.274 42.048 1.00 51.45 76 LYS F CA 1
ATOM 12314 C C . LYS F 2 76 ? 46.161 194.823 42.056 1.00 50.46 76 LYS F C 1
ATOM 12315 O O . LYS F 2 76 ? 46.429 194.088 43.002 1.00 50.47 76 LYS F O 1
ATOM 12321 N N . VAL F 2 77 ? 45.479 194.430 40.988 1.00 49.51 77 VAL F N 1
ATOM 12322 C CA . VAL F 2 77 ? 44.993 193.070 40.797 1.00 47.52 77 VAL F CA 1
ATOM 12323 C C . VAL F 2 77 ? 45.538 192.614 39.452 1.00 47.09 77 VAL F C 1
ATOM 12324 O O . VAL F 2 77 ? 45.221 193.210 38.424 1.00 47.55 77 VAL F O 1
ATOM 12328 N N . ALA F 2 78 ? 46.370 191.571 39.460 1.00 46.43 78 ALA F N 1
ATOM 12329 C CA . ALA F 2 78 ? 46.960 191.079 38.226 1.00 45.93 78 ALA F CA 1
ATOM 12330 C C . ALA F 2 78 ? 47.164 189.584 38.087 1.00 46.01 78 ALA F C 1
ATOM 12331 O O . ALA F 2 78 ? 47.502 188.881 39.038 1.00 45.06 78 ALA F O 1
ATOM 12333 N N . VAL F 2 79 ? 46.942 189.124 36.861 1.00 47.25 79 VAL F N 1
ATOM 12334 C CA . VAL F 2 79 ? 47.120 187.739 36.483 1.00 48.04 79 VAL F CA 1
ATOM 12335 C C . VAL F 2 79 ? 48.511 187.753 35.857 1.00 49.47 79 VAL F C 1
ATOM 12336 O O . VAL F 2 79 ? 48.746 188.412 34.845 1.00 49.82 79 VAL F O 1
ATOM 12340 N N . VAL F 2 80 ? 49.438 187.040 36.478 1.00 51.19 80 VAL F N 1
ATOM 12341 C CA . VAL F 2 80 ? 50.815 187.023 36.015 1.00 52.40 80 VAL F CA 1
ATOM 12342 C C . VAL F 2 80 ? 51.261 185.658 35.575 1.00 53.90 80 VAL F C 1
ATOM 12343 O O . VAL F 2 80 ? 50.670 184.645 35.955 1.00 53.33 80 VAL F O 1
ATOM 12347 N N . ARG F 2 81 ? 52.322 185.645 34.776 1.00 56.23 81 ARG F N 1
ATOM 12348 C CA . ARG F 2 81 ? 52.888 184.406 34.268 1.00 59.07 81 ARG F CA 1
ATOM 12349 C C . ARG F 2 81 ? 53.749 183.869 35.396 1.00 61.32 81 ARG F C 1
ATOM 12350 O O . ARG F 2 81 ? 54.361 184.647 36.129 1.00 62.17 81 ARG F O 1
ATOM 12358 N N . GLU F 2 82 ? 53.800 182.548 35.535 1.00 63.55 82 GLU F N 1
ATOM 12359 C CA . GLU F 2 82 ? 54.563 181.921 36.613 1.00 66.17 82 GLU F CA 1
ATOM 12360 C C . GLU F 2 82 ? 55.870 182.596 37.052 1.00 67.43 82 GLU F C 1
ATOM 12361 O O . GLU F 2 82 ? 56.018 182.921 38.232 1.00 68.42 82 GLU F O 1
ATOM 12367 N N . ASP F 2 83 ? 56.817 182.811 36.139 1.00 67.98 83 ASP F N 1
ATOM 12368 C CA . ASP F 2 83 ? 58.069 183.446 36.539 1.00 68.72 83 ASP F CA 1
ATOM 12369 C C . ASP F 2 83 ? 57.833 184.749 37.277 1.00 69.11 83 ASP F C 1
ATOM 12370 O O . ASP F 2 83 ? 58.025 184.836 38.490 1.00 69.66 83 ASP F O 1
ATOM 12375 N N . LYS F 2 84 ? 57.395 185.755 36.539 1.00 68.90 84 LYS F N 1
ATOM 12376 C CA . LYS F 2 84 ? 57.145 187.075 37.090 1.00 69.05 84 LYS F CA 1
ATOM 12377 C C . LYS F 2 84 ? 56.470 187.180 38.467 1.00 68.08 84 LYS F C 1
ATOM 12378 O O . LYS F 2 84 ? 56.541 188.233 39.099 1.00 67.65 84 LYS F O 1
ATOM 12384 N N . LEU F 2 85 ? 55.832 186.115 38.945 1.00 67.39 85 LEU F N 1
ATOM 12385 C CA . LEU F 2 85 ? 55.163 186.187 40.247 1.00 67.92 85 LEU F CA 1
ATOM 12386 C C . LEU F 2 85 ? 56.049 186.731 41.358 1.00 68.79 85 LEU F C 1
ATOM 12387 O O . LEU F 2 85 ? 55.617 187.548 42.171 1.00 69.09 85 LEU F O 1
ATOM 12392 N N . GLU F 2 86 ? 57.293 186.289 41.400 1.00 70.03 86 GLU F N 1
ATOM 12393 C CA . GLU F 2 86 ? 58.176 186.771 42.444 1.00 71.83 86 GLU F CA 1
ATOM 12394 C C . GLU F 2 86 ? 58.383 188.263 42.326 1.00 70.38 86 GLU F C 1
ATOM 12395 O O . GLU F 2 86 ? 58.267 188.997 43.314 1.00 70.67 86 GLU F O 1
ATOM 12401 N N . ALA F 2 87 ? 58.671 188.707 41.106 1.00 68.35 87 ALA F N 1
ATOM 12402 C CA . ALA F 2 87 ? 58.906 190.118 40.841 1.00 66.35 87 ALA F CA 1
ATOM 12403 C C . ALA F 2 87 ? 57.735 190.989 41.300 1.00 65.58 87 ALA F C 1
ATOM 12404 O O . ALA F 2 87 ? 57.892 191.882 42.138 1.00 65.49 87 ALA F O 1
ATOM 12406 N N . VAL F 2 88 ? 56.558 190.715 40.753 1.00 64.19 88 VAL F N 1
ATOM 12407 C CA . VAL F 2 88 ? 55.379 191.477 41.092 1.00 62.07 88 VAL F CA 1
ATOM 12408 C C . VAL F 2 88 ? 55.154 191.481 42.586 1.00 62.04 88 VAL F C 1
ATOM 12409 O O . VAL F 2 88 ? 55.044 192.541 43.207 1.00 61.95 88 VAL F O 1
ATOM 12413 N N . LYS F 2 89 ? 55.106 190.287 43.165 1.00 62.07 89 LYS F N 1
ATOM 12414 C CA . LYS F 2 89 ? 54.867 190.165 44.593 1.00 62.41 89 LYS F CA 1
ATOM 12415 C C . LYS F 2 89 ? 55.762 191.088 45.392 1.00 61.01 89 LYS F C 1
ATOM 12416 O O . LYS F 2 89 ? 55.368 191.583 46.444 1.00 61.13 89 LYS F O 1
ATOM 12422 N N . SER F 2 90 ? 56.964 191.328 44.893 1.00 59.98 90 SER F N 1
ATOM 12423 C CA . SER F 2 90 ? 57.892 192.188 45.612 1.00 59.77 90 SER F CA 1
ATOM 12424 C C . SER F 2 90 ? 57.517 193.665 45.546 1.00 59.90 90 SER F C 1
ATOM 12425 O O . SER F 2 90 ? 57.512 194.365 46.565 1.00 60.98 90 SER F O 1
ATOM 12428 N N . LYS F 2 91 ? 57.207 194.137 44.344 1.00 58.43 91 LYS F N 1
ATOM 12429 C CA . LYS F 2 91 ? 56.869 195.532 44.143 1.00 56.43 91 LYS F CA 1
ATOM 12430 C C . LYS F 2 91 ? 55.705 195.982 45.009 1.00 55.39 91 LYS F C 1
ATOM 12431 O O . LYS F 2 91 ? 55.486 197.174 45.199 1.00 56.83 91 LYS F O 1
ATOM 12437 N N . LEU F 2 92 ? 54.960 195.033 45.550 1.00 53.23 92 LEU F N 1
ATOM 12438 C CA . LEU F 2 92 ? 53.827 195.392 46.381 1.00 51.20 92 LEU F CA 1
ATOM 12439 C C . LEU F 2 92 ? 54.194 195.775 47.807 1.00 49.22 92 LEU F C 1
ATOM 12440 O O . LEU F 2 92 ? 55.095 195.203 48.423 1.00 47.38 92 LEU F O 1
ATOM 12445 N N . ALA F 2 93 ? 53.471 196.760 48.316 1.00 46.92 93 ALA F N 1
ATOM 12446 C CA . ALA F 2 93 ? 53.661 197.232 49.666 1.00 45.57 93 ALA F CA 1
ATOM 12447 C C . ALA F 2 93 ? 53.126 196.164 50.589 1.00 44.76 93 ALA F C 1
ATOM 12448 O O . ALA F 2 93 ? 53.878 195.527 51.309 1.00 46.16 93 ALA F O 1
ATOM 12450 N N . VAL F 2 94 ? 51.813 195.986 50.581 1.00 43.79 94 VAL F N 1
ATOM 12451 C CA . VAL F 2 94 ? 51.188 194.954 51.397 1.00 44.11 94 VAL F CA 1
ATOM 12452 C C . VAL F 2 94 ? 50.408 194.035 50.454 1.00 44.03 94 VAL F C 1
ATOM 12453 O O . VAL F 2 94 ? 49.535 194.474 49.735 1.00 45.61 94 VAL F O 1
ATOM 12457 N N . THR F 2 95 ? 50.729 192.754 50.457 1.00 43.26 95 THR F N 1
ATOM 12458 C CA . THR F 2 95 ? 50.092 191.828 49.550 1.00 42.24 95 THR F CA 1
ATOM 12459 C C . THR F 2 95 ? 48.867 191.155 50.132 1.00 41.36 95 THR F C 1
ATOM 12460 O O . THR F 2 95 ? 48.921 190.598 51.229 1.00 41.63 95 THR F O 1
ATOM 12464 N N . ALA F 2 96 ? 47.768 191.191 49.374 1.00 40.79 96 ALA F N 1
ATOM 12465 C CA . ALA F 2 96 ? 46.496 190.614 49.809 1.00 40.89 96 ALA F CA 1
ATOM 12466 C C . ALA F 2 96 ? 46.155 189.209 49.310 1.00 41.61 96 ALA F C 1
ATOM 12467 O O . ALA F 2 96 ? 45.812 188.330 50.111 1.00 42.49 96 ALA F O 1
ATOM 12469 N N . SER F 2 97 ? 46.236 188.988 47.998 1.00 41.74 97 SER F N 1
ATOM 12470 C CA . SER F 2 97 ? 45.890 187.680 47.441 1.00 42.05 97 SER F CA 1
ATOM 12471 C C . SER F 2 97 ? 46.886 187.047 46.462 1.00 43.87 97 SER F C 1
ATOM 12472 O O . SER F 2 97 ? 47.487 187.721 45.609 1.00 44.77 97 SER F O 1
ATOM 12475 N N . ILE F 2 98 ? 47.045 185.732 46.599 1.00 44.75 98 ILE F N 1
ATOM 12476 C CA . ILE F 2 98 ? 47.918 184.956 45.731 1.00 45.05 98 ILE F CA 1
ATOM 12477 C C . ILE F 2 98 ? 47.318 183.587 45.589 1.00 44.93 98 ILE F C 1
ATOM 12478 O O . ILE F 2 98 ? 47.030 182.937 46.586 1.00 44.98 98 ILE F O 1
ATOM 12483 N N . HIS F 2 99 ? 47.120 183.151 44.359 1.00 45.14 99 HIS F N 1
ATOM 12484 C CA . HIS F 2 99 ? 46.583 181.826 44.133 1.00 46.97 99 HIS F CA 1
ATOM 12485 C C . HIS F 2 99 ? 46.679 181.524 42.668 1.00 48.42 99 HIS F C 1
ATOM 12486 O O . HIS F 2 99 ? 46.773 182.437 41.846 1.00 48.29 99 HIS F O 1
ATOM 12493 N N . VAL F 2 100 ? 46.681 180.238 42.348 1.00 50.02 100 VAL F N 1
ATOM 12494 C CA . VAL F 2 100 ? 46.771 179.804 40.965 1.00 51.56 100 VAL F CA 1
ATOM 12495 C C . VAL F 2 100 ? 45.617 180.425 40.194 1.00 52.83 100 VAL F C 1
ATOM 12496 O O . VAL F 2 100 ? 44.571 180.695 40.776 1.00 53.01 100 VAL F O 1
ATOM 12500 N N . TYR F 2 101 ? 45.802 180.667 38.898 1.00 54.22 101 TYR F N 1
ATOM 12501 C CA . TYR F 2 101 ? 44.724 181.217 38.077 1.00 55.53 101 TYR F CA 1
ATOM 12502 C C . TYR F 2 101 ? 44.488 180.218 36.969 1.00 56.84 101 TYR F C 1
ATOM 12503 O O . TYR F 2 101 ? 43.360 179.810 36.733 1.00 57.03 101 TYR F O 1
ATOM 12512 N N . SER F 2 102 ? 45.559 179.810 36.294 1.00 58.92 102 SER F N 1
ATOM 12513 C CA . SER F 2 102 ? 45.417 178.840 35.221 1.00 60.71 102 SER F CA 1
ATOM 12514 C C . SER F 2 102 ? 46.538 177.811 35.102 1.00 61.50 102 SER F C 1
ATOM 12515 O O . SER F 2 102 ? 47.614 177.947 35.682 1.00 60.34 102 SER F O 1
ATOM 12518 N N . ILE F 2 103 ? 46.242 176.776 34.324 1.00 63.67 103 ILE F N 1
ATOM 12519 C CA . ILE F 2 103 ? 47.137 175.663 34.068 1.00 65.51 103 ILE F CA 1
ATOM 12520 C C . ILE F 2 103 ? 46.986 175.303 32.602 1.00 68.09 103 ILE F C 1
ATOM 12521 O O . ILE F 2 103 ? 45.875 175.039 32.138 1.00 67.10 103 ILE F O 1
ATOM 12526 N N . GLN F 2 104 ? 48.100 175.305 31.873 1.00 71.62 104 GLN F N 1
ATOM 12527 C CA . GLN F 2 104 ? 48.078 174.969 30.452 1.00 74.88 104 GLN F CA 1
ATOM 12528 C C . GLN F 2 104 ? 49.291 174.136 30.084 1.00 75.91 104 GLN F C 1
ATOM 12529 O O . GLN F 2 104 ? 50.363 174.283 30.687 1.00 76.53 104 GLN F O 1
ATOM 12535 N N . LYS F 2 105 ? 49.127 173.261 29.098 1.00 76.35 105 LYS F N 1
ATOM 12536 C CA . LYS F 2 105 ? 50.246 172.449 28.670 1.00 77.20 105 LYS F CA 1
ATOM 12537 C C . LYS F 2 105 ? 51.184 173.376 27.907 1.00 77.28 105 LYS F C 1
ATOM 12538 O O . LYS F 2 105 ? 52.377 173.456 28.208 1.00 77.10 105 LYS F O 1
ATOM 12544 N N . ALA F 2 106 ? 50.626 174.103 26.943 1.00 77.65 106 ALA F N 1
ATOM 12545 C CA . ALA F 2 106 ? 51.406 175.034 26.135 1.00 78.43 106 ALA F CA 1
ATOM 12546 C C . ALA F 2 106 ? 51.351 176.449 26.695 1.00 78.77 106 ALA F C 1
ATOM 12547 O O . ALA F 2 106 ? 50.283 176.940 27.061 1.00 78.57 106 ALA F O 1
ATOM 12549 N N . MET F 2 107 ? 52.500 177.111 26.746 1.00 79.28 107 MET F N 1
ATOM 12550 C CA . MET F 2 107 ? 52.545 178.459 27.277 1.00 80.64 107 MET F CA 1
ATOM 12551 C C . MET F 2 107 ? 51.643 179.381 26.477 1.00 79.52 107 MET F C 1
ATOM 12552 O O . MET F 2 107 ? 51.340 179.114 25.321 1.00 79.12 107 MET F O 1
ATOM 12557 N N . LEU F 2 108 ? 51.216 180.471 27.097 1.00 79.05 108 LEU F N 1
ATOM 12558 C CA . LEU F 2 108 ? 50.332 181.412 26.430 1.00 79.20 108 LEU F CA 1
ATOM 12559 C C . LEU F 2 108 ? 51.072 182.673 26.019 1.00 78.64 108 LEU F C 1
ATOM 12560 O O . LEU F 2 108 ? 51.886 183.189 26.779 1.00 78.95 108 LEU F O 1
ATOM 12565 N N . LYS F 2 109 ? 50.788 183.172 24.820 1.00 78.22 109 LYS F N 1
ATOM 12566 C CA . LYS F 2 109 ? 51.435 184.388 24.337 1.00 77.89 109 LYS F CA 1
ATOM 12567 C C . LYS F 2 109 ? 51.087 185.573 25.239 1.00 76.77 109 LYS F C 1
ATOM 12568 O O . LYS F 2 109 ? 51.974 186.232 25.788 1.00 77.46 109 LYS F O 1
ATOM 12574 N N . ASP F 2 110 ? 49.791 185.837 25.384 1.00 74.60 110 ASP F N 1
ATOM 12575 C CA . ASP F 2 110 ? 49.293 186.918 26.225 1.00 71.65 110 ASP F CA 1
ATOM 12576 C C . ASP F 2 110 ? 48.260 186.274 27.125 1.00 69.44 110 ASP F C 1
ATOM 12577 O O . ASP F 2 110 ? 48.012 185.080 27.023 1.00 68.78 110 ASP F O 1
ATOM 12582 N N . SER F 2 111 ? 47.656 187.059 28.003 1.00 67.11 111 SER F N 1
ATOM 12583 C CA . SER F 2 111 ? 46.646 186.535 28.905 1.00 65.14 111 SER F CA 1
ATOM 12584 C C . SER F 2 111 ? 45.318 186.410 28.184 1.00 64.44 111 SER F C 1
ATOM 12585 O O . SER F 2 111 ? 44.338 185.923 28.751 1.00 64.82 111 SER F O 1
ATOM 12588 N N . GLY F 2 112 ? 45.305 186.850 26.928 1.00 62.87 112 GLY F N 1
ATOM 12589 C CA . GLY F 2 112 ? 44.100 186.811 26.122 1.00 61.27 112 GLY F CA 1
ATOM 12590 C C . GLY F 2 112 ? 43.233 185.588 26.318 1.00 60.61 112 GLY F C 1
ATOM 12591 O O . GLY F 2 112 ? 42.189 185.651 26.966 1.00 60.68 112 GLY F O 1
ATOM 12592 N N . PRO F 2 113 ? 43.641 184.449 25.767 1.00 60.22 113 PRO F N 1
ATOM 12593 C CA . PRO F 2 113 ? 42.835 183.237 25.927 1.00 60.90 113 PRO F CA 1
ATOM 12594 C C . PRO F 2 113 ? 42.232 183.063 27.324 1.00 61.46 113 PRO F C 1
ATOM 12595 O O . PRO F 2 113 ? 41.108 182.586 27.475 1.00 60.81 113 PRO F O 1
ATOM 12599 N N . LEU F 2 114 ? 42.967 183.471 28.349 1.00 62.38 114 LEU F N 1
ATOM 12600 C CA . LEU F 2 114 ? 42.460 183.349 29.707 1.00 63.14 114 LEU F CA 1
ATOM 12601 C C . LEU F 2 114 ? 41.089 183.986 29.828 1.00 63.59 114 LEU F C 1
ATOM 12602 O O . LEU F 2 114 ? 40.342 183.715 30.768 1.00 64.11 114 LEU F O 1
ATOM 12607 N N . PHE F 2 115 ? 40.765 184.854 28.885 1.00 63.74 115 PHE F N 1
ATOM 12608 C CA . PHE F 2 115 ? 39.471 185.491 28.913 1.00 64.83 115 PHE F CA 1
ATOM 12609 C C . PHE F 2 115 ? 38.521 184.568 28.205 1.00 65.27 115 PHE F C 1
ATOM 12610 O O . PHE F 2 115 ? 37.613 183.996 28.812 1.00 65.75 115 PHE F O 1
ATOM 12618 N N . ASN F 2 116 ? 38.755 184.435 26.905 1.00 65.58 116 ASN F N 1
ATOM 12619 C CA . ASN F 2 116 ? 37.941 183.600 26.039 1.00 65.73 116 ASN F CA 1
ATOM 12620 C C . ASN F 2 116 ? 37.471 182.356 26.764 1.00 65.87 116 ASN F C 1
ATOM 12621 O O . ASN F 2 116 ? 36.276 182.068 26.816 1.00 66.67 116 ASN F O 1
ATOM 12626 N N . THR F 2 117 ? 38.411 181.627 27.344 1.00 65.41 117 THR F N 1
ATOM 12627 C CA . THR F 2 117 ? 38.058 180.431 28.068 1.00 64.98 117 THR F CA 1
ATOM 12628 C C . THR F 2 117 ? 36.955 180.772 29.050 1.00 64.72 117 THR F C 1
ATOM 12629 O O . THR F 2 117 ? 35.819 180.330 28.899 1.00 64.81 117 THR F O 1
ATOM 12633 N N . ASP F 2 118 ? 37.286 181.579 30.048 1.00 64.88 118 ASP F N 1
ATOM 12634 C CA . ASP F 2 118 ? 36.301 181.950 31.045 1.00 65.31 118 ASP F CA 1
ATOM 12635 C C . ASP F 2 118 ? 35.031 182.529 30.426 1.00 65.20 118 ASP F C 1
ATOM 12636 O O . ASP F 2 118 ? 33.933 182.267 30.912 1.00 66.17 118 ASP F O 1
ATOM 12641 N N . TYR F 2 119 ? 35.160 183.302 29.354 1.00 64.88 119 TYR F N 1
ATOM 12642 C CA . TYR F 2 119 ? 33.971 183.894 28.743 1.00 64.03 119 TYR F CA 1
ATOM 12643 C C . TYR F 2 119 ? 33.020 182.851 28.196 1.00 63.21 119 TYR F C 1
ATOM 12644 O O . TYR F 2 119 ? 31.817 182.939 28.406 1.00 62.40 119 TYR F O 1
ATOM 12653 N N . ASP F 2 120 ? 33.554 181.859 27.499 1.00 62.97 120 ASP F N 1
ATOM 12654 C CA . ASP F 2 120 ? 32.699 180.833 26.936 1.00 63.75 120 ASP F CA 1
ATOM 12655 C C . ASP F 2 120 ? 31.964 180.044 27.979 1.00 62.61 120 ASP F C 1
ATOM 12656 O O . ASP F 2 120 ? 30.742 179.928 27.930 1.00 63.21 120 ASP F O 1
ATOM 12661 N N . ILE F 2 121 ? 32.701 179.498 28.933 1.00 60.91 121 ILE F N 1
ATOM 12662 C CA . ILE F 2 121 ? 32.063 178.709 29.961 1.00 59.12 121 ILE F CA 1
ATOM 12663 C C . ILE F 2 121 ? 30.971 179.528 30.651 1.00 58.09 121 ILE F C 1
ATOM 12664 O O . ILE F 2 121 ? 30.008 178.976 31.191 1.00 57.38 121 ILE F O 1
ATOM 12669 N N . LEU F 2 122 ? 31.108 180.849 30.613 1.00 57.50 122 LEU F N 1
ATOM 12670 C CA . LEU F 2 122 ? 30.105 181.705 31.231 1.00 57.40 122 LEU F CA 1
ATOM 12671 C C . LEU F 2 122 ? 28.833 181.665 30.427 1.00 58.21 122 LEU F C 1
ATOM 12672 O O . LEU F 2 122 ? 27.788 181.291 30.943 1.00 57.84 122 LEU F O 1
ATOM 12677 N N . LYS F 2 123 ? 28.932 182.073 29.159 1.00 59.11 123 LYS F N 1
ATOM 12678 C CA . LYS F 2 123 ? 27.787 182.096 28.262 1.00 58.78 123 LYS F CA 1
ATOM 12679 C C . LYS F 2 123 ? 26.945 180.846 28.426 1.00 59.18 123 LYS F C 1
ATOM 12680 O O . LYS F 2 123 ? 25.729 180.895 28.341 1.00 58.14 123 LYS F O 1
ATOM 12686 N N . SER F 2 124 ? 27.594 179.727 28.704 1.00 61.22 124 SER F N 1
ATOM 12687 C CA . SER F 2 124 ? 26.879 178.478 28.900 1.00 63.30 124 SER F CA 1
ATOM 12688 C C . SER F 2 124 ? 26.276 178.365 30.318 1.00 63.98 124 SER F C 1
ATOM 12689 O O . SER F 2 124 ? 25.312 177.635 30.548 1.00 64.70 124 SER F O 1
ATOM 12692 N N . ASN F 2 125 ? 26.839 179.085 31.272 1.00 64.94 125 ASN F N 1
ATOM 12693 C CA . ASN F 2 125 ? 26.314 179.040 32.627 1.00 66.51 125 ASN F CA 1
ATOM 12694 C C . ASN F 2 125 ? 25.626 180.334 32.992 1.00 67.48 125 ASN F C 1
ATOM 12695 O O . ASN F 2 125 ? 25.222 180.533 34.137 1.00 67.03 125 ASN F O 1
ATOM 12700 N N . LEU F 2 126 ? 25.513 181.214 32.005 1.00 68.88 126 LEU F N 1
ATOM 12701 C CA . LEU F 2 126 ? 24.892 182.521 32.163 1.00 69.66 126 LEU F CA 1
ATOM 12702 C C . LEU F 2 126 ? 23.732 182.488 33.138 1.00 69.83 126 LEU F C 1
ATOM 12703 O O . LEU F 2 126 ? 23.373 183.491 33.736 1.00 69.60 126 LEU F O 1
ATOM 12708 N N . GLN F 2 127 ? 23.155 181.309 33.279 1.00 70.67 127 GLN F N 1
ATOM 12709 C CA . GLN F 2 127 ? 22.034 181.062 34.169 1.00 71.58 127 GLN F CA 1
ATOM 12710 C C . GLN F 2 127 ? 22.314 181.353 35.635 1.00 70.63 127 GLN F C 1
ATOM 12711 O O . GLN F 2 127 ? 21.522 181.994 36.315 1.00 70.06 127 GLN F O 1
ATOM 12717 N N . ASN F 2 128 ? 23.436 180.865 36.135 1.00 70.15 128 ASN F N 1
ATOM 12718 C CA . ASN F 2 128 ? 23.724 181.083 37.532 1.00 69.48 128 ASN F CA 1
ATOM 12719 C C . ASN F 2 128 ? 25.177 181.422 37.832 1.00 67.96 128 ASN F C 1
ATOM 12720 O O . ASN F 2 128 ? 25.958 180.593 38.282 1.00 68.00 128 ASN F O 1
ATOM 12725 N N . CYS F 2 129 ? 25.513 182.677 37.610 1.00 65.95 129 CYS F N 1
ATOM 12726 C CA . CYS F 2 129 ? 26.861 183.157 37.795 1.00 64.39 129 CYS F CA 1
ATOM 12727 C C . CYS F 2 129 ? 27.365 183.047 39.190 1.00 62.94 129 CYS F C 1
ATOM 12728 O O . CYS F 2 129 ? 28.436 182.509 39.416 1.00 62.76 129 CYS F O 1
ATOM 12731 N N . SER F 2 130 ? 26.603 183.562 40.136 1.00 61.47 130 SER F N 1
ATOM 12732 C CA . SER F 2 130 ? 27.065 183.518 41.507 1.00 60.80 130 SER F CA 1
ATOM 12733 C C . SER F 2 130 ? 26.920 182.174 42.191 1.00 59.73 130 SER F C 1
ATOM 12734 O O . SER F 2 130 ? 26.966 182.091 43.418 1.00 59.94 130 SER F O 1
ATOM 12737 N N . LYS F 2 131 ? 26.786 181.111 41.409 1.00 57.96 131 LYS F N 1
ATOM 12738 C CA . LYS F 2 131 ? 26.626 179.802 42.017 1.00 55.82 131 LYS F CA 1
ATOM 12739 C C . LYS F 2 131 ? 27.815 179.381 42.843 1.00 53.71 131 LYS F C 1
ATOM 12740 O O . LYS F 2 131 ? 27.657 178.902 43.960 1.00 53.41 131 LYS F O 1
ATOM 12746 N N . PHE F 2 132 ? 29.007 179.559 42.302 1.00 51.31 132 PHE F N 1
ATOM 12747 C CA . PHE F 2 132 ? 30.186 179.139 43.028 1.00 50.54 132 PHE F CA 1
ATOM 12748 C C . PHE F 2 132 ? 31.030 180.269 43.598 1.00 49.77 132 PHE F C 1
ATOM 12749 O O . PHE F 2 132 ? 32.168 180.050 44.011 1.00 49.29 132 PHE F O 1
ATOM 12757 N N . SER F 2 133 ? 30.483 181.478 43.614 1.00 48.82 133 SER F N 1
ATOM 12758 C CA . SER F 2 133 ? 31.208 182.619 44.158 1.00 47.39 133 SER F CA 1
ATOM 12759 C C . SER F 2 133 ? 31.383 182.460 45.657 1.00 45.65 133 SER F C 1
ATOM 12760 O O . SER F 2 133 ? 30.684 181.672 46.296 1.00 44.66 133 SER F O 1
ATOM 12763 N N . ALA F 2 134 ? 32.310 183.228 46.215 1.00 43.26 134 ALA F N 1
ATOM 12764 C CA . ALA F 2 134 ? 32.557 183.179 47.630 1.00 42.23 134 ALA F CA 1
ATOM 12765 C C . ALA F 2 134 ? 31.628 184.173 48.297 1.00 42.80 134 ALA F C 1
ATOM 12766 O O . ALA F 2 134 ? 31.718 184.399 49.502 1.00 43.69 134 ALA F O 1
ATOM 12768 N N . ILE F 2 135 ? 30.724 184.760 47.515 1.00 42.64 135 ILE F N 1
ATOM 12769 C CA . ILE F 2 135 ? 29.787 185.741 48.053 1.00 41.06 135 ILE F CA 1
ATOM 12770 C C . ILE F 2 135 ? 28.352 185.485 47.636 1.00 41.39 135 ILE F C 1
ATOM 12771 O O . ILE F 2 135 ? 28.076 185.299 46.462 1.00 40.36 135 ILE F O 1
ATOM 12776 N N . GLN F 2 136 ? 27.448 185.461 48.609 1.00 43.23 136 GLN F N 1
ATOM 12777 C CA . GLN F 2 136 ? 26.024 185.278 48.349 1.00 46.06 136 GLN F CA 1
ATOM 12778 C C . GLN F 2 136 ? 25.279 186.487 48.867 1.00 47.98 136 GLN F C 1
ATOM 12779 O O . GLN F 2 136 ? 25.491 186.905 50.007 1.00 48.14 136 GLN F O 1
ATOM 12785 N N . CYS F 2 137 ? 24.398 187.036 48.025 1.00 50.46 137 CYS F N 1
ATOM 12786 C CA . CYS F 2 137 ? 23.624 188.233 48.349 1.00 52.74 137 CYS F CA 1
ATOM 12787 C C . CYS F 2 137 ? 22.132 188.054 48.572 1.00 53.30 137 CYS F C 1
ATOM 12788 O O . CYS F 2 137 ? 21.385 187.828 47.640 1.00 52.27 137 CYS F O 1
ATOM 12791 N N . ALA F 2 138 ? 21.695 188.194 49.809 1.00 56.40 138 ALA F N 1
ATOM 12792 C CA . ALA F 2 138 ? 20.286 188.053 50.114 1.00 60.78 138 ALA F CA 1
ATOM 12793 C C . ALA F 2 138 ? 19.386 188.676 49.052 1.00 63.92 138 ALA F C 1
ATOM 12794 O O . ALA F 2 138 ? 18.413 188.055 48.636 1.00 65.10 138 ALA F O 1
ATOM 12796 N N . ALA F 2 139 ? 19.714 189.887 48.603 1.00 67.07 139 ALA F N 1
ATOM 12797 C CA . ALA F 2 139 ? 18.890 190.589 47.615 1.00 70.33 139 ALA F CA 1
ATOM 12798 C C . ALA F 2 139 ? 18.916 190.067 46.183 1.00 73.01 139 ALA F C 1
ATOM 12799 O O . ALA F 2 139 ? 17.897 190.066 45.504 1.00 73.04 139 ALA F O 1
ATOM 12801 N N . ALA F 2 140 ? 20.074 189.632 45.718 1.00 76.56 140 ALA F N 1
ATOM 12802 C CA . ALA F 2 140 ? 20.186 189.148 44.353 1.00 80.91 140 ALA F CA 1
ATOM 12803 C C . ALA F 2 140 ? 19.245 187.990 44.042 1.00 84.30 140 ALA F C 1
ATOM 12804 O O . ALA F 2 140 ? 19.679 186.919 43.609 1.00 84.95 140 ALA F O 1
ATOM 12806 N N . VAL F 2 141 ? 17.954 188.209 44.261 1.00 88.24 141 VAL F N 1
ATOM 12807 C CA . VAL F 2 141 ? 16.947 187.194 43.981 1.00 92.83 141 VAL F CA 1
ATOM 12808 C C . VAL F 2 141 ? 15.979 187.763 42.951 1.00 95.96 141 VAL F C 1
ATOM 12809 O O . VAL F 2 141 ? 15.278 188.741 43.228 1.00 96.33 141 VAL F O 1
ATOM 12813 N N . PRO F 2 142 ? 15.931 187.157 41.746 1.00 99.04 142 PRO F N 1
ATOM 12814 C CA . PRO F 2 142 ? 15.044 187.608 40.663 1.00 102.22 142 PRO F CA 1
ATOM 12815 C C . PRO F 2 142 ? 13.643 188.032 41.133 1.00 105.27 142 PRO F C 1
ATOM 12816 O O . PRO F 2 142 ? 12.807 187.182 41.454 1.00 105.43 142 PRO F O 1
ATOM 12820 N N . ARG F 2 143 ? 13.394 189.345 41.177 1.00 108.72 143 ARG F N 1
ATOM 12821 C CA . ARG F 2 143 ? 12.087 189.860 41.606 1.00 112.07 143 ARG F CA 1
ATOM 12822 C C . ARG F 2 143 ? 11.580 191.134 40.899 1.00 113.11 143 ARG F C 1
ATOM 12823 O O . ARG F 2 143 ? 10.363 191.313 40.743 1.00 113.40 143 ARG F O 1
ATOM 12831 N N . ALA F 2 144 ? 12.490 192.012 40.474 1.00 114.18 144 ALA F N 1
ATOM 12832 C CA . ALA F 2 144 ? 12.081 193.248 39.794 1.00 115.15 144 ALA F CA 1
ATOM 12833 C C . ALA F 2 144 ? 12.323 193.201 38.282 1.00 115.50 144 ALA F C 1
ATOM 12834 O O . ALA F 2 144 ? 12.876 194.189 37.746 1.00 115.82 144 ALA F O 1
ATOM 12837 N N . HIS G 1 4 ? -5.340 216.063 -7.210 1.00 103.10 -3 HIS G N 1
ATOM 12838 C CA . HIS G 1 4 ? -5.216 214.856 -8.078 1.00 103.03 -3 HIS G CA 1
ATOM 12839 C C . HIS G 1 4 ? -6.057 213.717 -7.503 1.00 103.01 -3 HIS G C 1
ATOM 12840 O O . HIS G 1 4 ? -5.881 213.325 -6.346 1.00 102.89 -3 HIS G O 1
ATOM 12847 N N . HIS G 1 5 ? -6.959 213.182 -8.317 1.00 103.10 -2 HIS G N 1
ATOM 12848 C CA . HIS G 1 5 ? -7.820 212.085 -7.892 1.00 103.17 -2 HIS G CA 1
ATOM 12849 C C . HIS G 1 5 ? -7.913 211.058 -9.009 1.00 100.53 -2 HIS G C 1
ATOM 12850 O O . HIS G 1 5 ? -8.407 211.345 -10.096 1.00 101.43 -2 HIS G O 1
ATOM 12857 N N . HIS G 1 6 ? -7.438 209.856 -8.728 1.00 96.50 -1 HIS G N 1
ATOM 12858 C CA . HIS G 1 6 ? -7.425 208.781 -9.702 1.00 92.35 -1 HIS G CA 1
ATOM 12859 C C . HIS G 1 6 ? -6.342 207.884 -9.159 1.00 87.47 -1 HIS G C 1
ATOM 12860 O O . HIS G 1 6 ? -5.276 208.360 -8.795 1.00 87.37 -1 HIS G O 1
ATOM 12867 N N . GLY G 1 7 ? -6.603 206.592 -9.085 1.00 81.68 0 GLY G N 1
ATOM 12868 C CA . GLY G 1 7 ? -5.574 205.714 -8.585 1.00 74.43 0 GLY G CA 1
ATOM 12869 C C . GLY G 1 7 ? -5.545 205.707 -7.078 1.00 69.49 0 GLY G C 1
ATOM 12870 O O . GLY G 1 7 ? -4.529 205.393 -6.474 1.00 68.46 0 GLY G O 1
ATOM 12871 N N . MET G 1 8 ? -6.652 206.085 -6.462 1.00 65.35 1 MET G N 1
ATOM 12872 C CA . MET G 1 8 ? -6.742 206.045 -5.017 1.00 62.05 1 MET G CA 1
ATOM 12873 C C . MET G 1 8 ? -6.637 204.568 -4.686 1.00 59.39 1 MET G C 1
ATOM 12874 O O . MET G 1 8 ? -6.822 203.740 -5.561 1.00 58.80 1 MET G O 1
ATOM 12879 N N . PHE G 1 9 ? -6.371 204.215 -3.437 1.00 57.03 2 PHE G N 1
ATOM 12880 C CA . PHE G 1 9 ? -6.243 202.797 -3.104 1.00 55.10 2 PHE G CA 1
ATOM 12881 C C . PHE G 1 9 ? -7.501 201.974 -3.393 1.00 55.29 2 PHE G C 1
ATOM 12882 O O . PHE G 1 9 ? -7.481 201.069 -4.231 1.00 55.71 2 PHE G O 1
ATOM 12890 N N . SER G 1 10 ? -8.590 202.283 -2.699 1.00 54.61 3 SER G N 1
ATOM 12891 C CA . SER G 1 10 ? -9.830 201.553 -2.885 1.00 54.14 3 SER G CA 1
ATOM 12892 C C . SER G 1 10 ? -10.131 201.286 -4.334 1.00 54.40 3 SER G C 1
ATOM 12893 O O . SER G 1 10 ? -10.542 200.191 -4.686 1.00 55.05 3 SER G O 1
ATOM 12896 N N . GLU G 1 11 ? -9.929 202.280 -5.184 1.00 54.75 4 GLU G N 1
ATOM 12897 C CA . GLU G 1 11 ? -10.204 202.092 -6.598 1.00 55.33 4 GLU G CA 1
ATOM 12898 C C . GLU G 1 11 ? -9.338 200.962 -7.165 1.00 53.57 4 GLU G C 1
ATOM 12899 O O . GLU G 1 11 ? -9.861 199.917 -7.529 1.00 53.91 4 GLU G O 1
ATOM 12905 N N . GLN G 1 12 ? -8.023 201.151 -7.226 1.00 51.39 5 GLN G N 1
ATOM 12906 C CA . GLN G 1 12 ? -7.150 200.110 -7.774 1.00 49.53 5 GLN G CA 1
ATOM 12907 C C . GLN G 1 12 ? -7.383 198.764 -7.109 1.00 48.20 5 GLN G C 1
ATOM 12908 O O . GLN G 1 12 ? -7.166 197.712 -7.710 1.00 46.01 5 GLN G O 1
ATOM 12914 N N . ALA G 1 13 ? -7.826 198.804 -5.860 1.00 48.64 6 ALA G N 1
ATOM 12915 C CA . ALA G 1 13 ? -8.070 197.583 -5.104 1.00 49.73 6 ALA G CA 1
ATOM 12916 C C . ALA G 1 13 ? -9.274 196.794 -5.591 1.00 49.81 6 ALA G C 1
ATOM 12917 O O . ALA G 1 13 ? -9.162 195.594 -5.792 1.00 51.24 6 ALA G O 1
ATOM 12919 N N . ALA G 1 14 ? -10.416 197.451 -5.781 1.00 49.05 7 ALA G N 1
ATOM 12920 C CA . ALA G 1 14 ? -11.623 196.766 -6.245 1.00 48.40 7 ALA G CA 1
ATOM 12921 C C . ALA G 1 14 ? -11.541 196.415 -7.728 1.00 48.42 7 ALA G C 1
ATOM 12922 O O . ALA G 1 14 ? -12.386 195.704 -8.269 1.00 48.08 7 ALA G O 1
ATOM 12924 N N . GLN G 1 15 ? -10.499 196.914 -8.369 1.00 49.05 8 GLN G N 1
ATOM 12925 C CA . GLN G 1 15 ? -10.269 196.707 -9.790 1.00 49.38 8 GLN G CA 1
ATOM 12926 C C . GLN G 1 15 ? -10.417 195.286 -10.318 1.00 49.06 8 GLN G C 1
ATOM 12927 O O . GLN G 1 15 ? -10.328 195.084 -11.533 1.00 49.28 8 GLN G O 1
ATOM 12933 N N . ARG G 1 16 ? -10.618 194.295 -9.446 1.00 48.07 9 ARG G N 1
ATOM 12934 C CA . ARG G 1 16 ? -10.773 192.930 -9.957 1.00 47.43 9 ARG G CA 1
ATOM 12935 C C . ARG G 1 16 ? -11.612 191.970 -9.152 1.00 48.15 9 ARG G C 1
ATOM 12936 O O . ARG G 1 16 ? -11.691 192.061 -7.935 1.00 48.78 9 ARG G O 1
ATOM 12944 N N . ALA G 1 17 ? -12.233 191.052 -9.887 1.00 49.39 10 ALA G N 1
ATOM 12945 C CA . ALA G 1 17 ? -13.144 190.024 -9.387 1.00 51.01 10 ALA G CA 1
ATOM 12946 C C . ALA G 1 17 ? -12.887 189.477 -8.009 1.00 51.95 10 ALA G C 1
ATOM 12947 O O . ALA G 1 17 ? -11.759 189.430 -7.558 1.00 51.75 10 ALA G O 1
ATOM 12949 N N . HIS G 1 18 ? -13.950 189.033 -7.354 1.00 53.21 11 HIS G N 1
ATOM 12950 C CA . HIS G 1 18 ? -13.819 188.474 -6.025 1.00 54.75 11 HIS G CA 1
ATOM 12951 C C . HIS G 1 18 ? -13.570 186.992 -6.187 1.00 55.01 11 HIS G C 1
ATOM 12952 O O . HIS G 1 18 ? -13.686 186.475 -7.295 1.00 55.39 11 HIS G O 1
ATOM 12959 N N . THR G 1 19 ? -13.208 186.307 -5.104 1.00 55.12 12 THR G N 1
ATOM 12960 C CA . THR G 1 19 ? -12.895 184.887 -5.200 1.00 54.61 12 THR G CA 1
ATOM 12961 C C . THR G 1 19 ? -13.061 184.095 -3.912 1.00 54.96 12 THR G C 1
ATOM 12962 O O . THR G 1 19 ? -13.403 182.918 -3.941 1.00 54.42 12 THR G O 1
ATOM 12966 N N . LEU G 1 20 ? -12.814 184.745 -2.785 1.00 55.82 13 LEU G N 1
ATOM 12967 C CA . LEU G 1 20 ? -12.872 184.080 -1.493 1.00 56.65 13 LEU G CA 1
ATOM 12968 C C . LEU G 1 20 ? -14.224 183.661 -0.940 1.00 56.95 13 LEU G C 1
ATOM 12969 O O . LEU G 1 20 ? -14.322 183.241 0.222 1.00 56.40 13 LEU G O 1
ATOM 12974 N N . LEU G 1 21 ? -15.264 183.772 -1.759 1.00 57.00 14 LEU G N 1
ATOM 12975 C CA . LEU G 1 21 ? -16.589 183.358 -1.336 1.00 57.31 14 LEU G CA 1
ATOM 12976 C C . LEU G 1 21 ? -16.920 182.176 -2.185 1.00 57.18 14 LEU G C 1
ATOM 12977 O O . LEU G 1 21 ? -17.829 182.213 -3.006 1.00 58.10 14 LEU G O 1
ATOM 12982 N N . SER G 1 22 ? -16.149 181.122 -1.981 1.00 56.58 15 SER G N 1
ATOM 12983 C CA . SER G 1 22 ? -16.301 179.909 -2.748 1.00 56.30 15 SER G CA 1
ATOM 12984 C C . SER G 1 22 ? -15.411 178.835 -2.160 1.00 55.67 15 SER G C 1
ATOM 12985 O O . SER G 1 22 ? -14.488 179.129 -1.413 1.00 56.10 15 SER G O 1
ATOM 12988 N N . PRO G 1 23 ? -15.678 177.567 -2.494 1.00 55.14 16 PRO G N 1
ATOM 12989 C CA . PRO G 1 23 ? -14.875 176.462 -1.979 1.00 53.59 16 PRO G CA 1
ATOM 12990 C C . PRO G 1 23 ? -13.458 176.526 -2.496 1.00 51.74 16 PRO G C 1
ATOM 12991 O O . PRO G 1 23 ? -13.203 176.964 -3.614 1.00 50.06 16 PRO G O 1
ATOM 12995 N N . PRO G 1 24 ? -12.514 176.062 -1.679 1.00 51.36 17 PRO G N 1
ATOM 12996 C CA . PRO G 1 24 ? -11.098 176.054 -2.023 1.00 50.86 17 PRO G CA 1
ATOM 12997 C C . PRO G 1 24 ? -10.861 175.622 -3.447 1.00 49.40 17 PRO G C 1
ATOM 12998 O O . PRO G 1 24 ? -11.464 174.670 -3.900 1.00 50.53 17 PRO G O 1
ATOM 13002 N N . SER G 1 25 ? -10.013 176.346 -4.156 1.00 48.18 18 SER G N 1
ATOM 13003 C CA . SER G 1 25 ? -9.644 175.964 -5.505 1.00 48.52 18 SER G CA 1
ATOM 13004 C C . SER G 1 25 ? -8.211 175.640 -5.238 1.00 49.31 18 SER G C 1
ATOM 13005 O O . SER G 1 25 ? -7.699 176.015 -4.190 1.00 51.15 18 SER G O 1
ATOM 13008 N N . ALA G 1 26 ? -7.537 174.950 -6.138 1.00 49.75 19 ALA G N 1
ATOM 13009 C CA . ALA G 1 26 ? -6.134 174.674 -5.857 1.00 50.92 19 ALA G CA 1
ATOM 13010 C C . ALA G 1 26 ? -5.377 175.926 -6.262 1.00 51.83 19 ALA G C 1
ATOM 13011 O O . ALA G 1 26 ? -4.604 176.467 -5.479 1.00 54.80 19 ALA G O 1
ATOM 13013 N N . ASN G 1 27 ? -5.625 176.397 -7.480 1.00 50.79 20 ASN G N 1
ATOM 13014 C CA . ASN G 1 27 ? -4.970 177.589 -8.002 1.00 49.43 20 ASN G CA 1
ATOM 13015 C C . ASN G 1 27 ? -5.048 178.718 -7.004 1.00 48.53 20 ASN G C 1
ATOM 13016 O O . ASN G 1 27 ? -6.136 179.136 -6.629 1.00 48.71 20 ASN G O 1
ATOM 13021 N N . ASN G 1 28 ? -3.898 179.214 -6.571 1.00 47.78 21 ASN G N 1
ATOM 13022 C CA . ASN G 1 28 ? -3.873 180.286 -5.589 1.00 47.93 21 ASN G CA 1
ATOM 13023 C C . ASN G 1 28 ? -2.892 181.368 -5.950 1.00 47.82 21 ASN G C 1
ATOM 13024 O O . ASN G 1 28 ? -1.706 181.115 -6.179 1.00 47.75 21 ASN G O 1
ATOM 13029 N N . ALA G 1 29 ? -3.392 182.591 -5.985 1.00 47.79 22 ALA G N 1
ATOM 13030 C CA . ALA G 1 29 ? -2.552 183.713 -6.347 1.00 47.30 22 ALA G CA 1
ATOM 13031 C C . ALA G 1 29 ? -1.635 184.140 -5.216 1.00 46.46 22 ALA G C 1
ATOM 13032 O O . ALA G 1 29 ? -2.040 184.251 -4.058 1.00 47.53 22 ALA G O 1
ATOM 13034 N N . THR G 1 30 ? -0.381 184.364 -5.560 1.00 44.60 23 THR G N 1
ATOM 13035 C CA . THR G 1 30 ? 0.585 184.811 -4.586 1.00 43.36 23 THR G CA 1
ATOM 13036 C C . THR G 1 30 ? 1.309 185.879 -5.369 1.00 41.61 23 THR G C 1
ATOM 13037 O O . THR G 1 30 ? 1.912 185.604 -6.416 1.00 41.19 23 THR G O 1
ATOM 13041 N N . PHE G 1 31 ? 1.216 187.103 -4.866 1.00 38.86 24 PHE G N 1
ATOM 13042 C CA . PHE G 1 31 ? 1.798 188.261 -5.515 1.00 36.60 24 PHE G CA 1
ATOM 13043 C C . PHE G 1 31 ? 3.217 188.663 -5.184 1.00 35.42 24 PHE G C 1
ATOM 13044 O O . PHE G 1 31 ? 3.624 188.719 -4.026 1.00 36.67 24 PHE G O 1
ATOM 13052 N N . ALA G 1 32 ? 3.954 188.978 -6.235 1.00 33.71 25 ALA G N 1
ATOM 13053 C CA . ALA G 1 32 ? 5.314 189.418 -6.119 1.00 32.12 25 ALA G CA 1
ATOM 13054 C C . ALA G 1 32 ? 5.224 190.891 -5.878 1.00 33.04 25 ALA G C 1
ATOM 13055 O O . ALA G 1 32 ? 4.690 191.608 -6.715 1.00 33.75 25 ALA G O 1
ATOM 13057 N N . ARG G 1 33 ? 5.750 191.349 -4.747 1.00 34.21 26 ARG G N 1
ATOM 13058 C CA . ARG G 1 33 ? 5.733 192.772 -4.413 1.00 33.91 26 ARG G CA 1
ATOM 13059 C C . ARG G 1 33 ? 6.459 193.623 -5.454 1.00 35.45 26 ARG G C 1
ATOM 13060 O O . ARG G 1 33 ? 7.269 193.134 -6.235 1.00 36.02 26 ARG G O 1
ATOM 13068 N N . VAL G 1 34 ? 6.164 194.908 -5.473 1.00 37.25 27 VAL G N 1
ATOM 13069 C CA . VAL G 1 34 ? 6.809 195.773 -6.439 1.00 40.38 27 VAL G CA 1
ATOM 13070 C C . VAL G 1 34 ? 8.280 195.910 -6.108 1.00 40.77 27 VAL G C 1
ATOM 13071 O O . VAL G 1 34 ? 8.687 195.768 -4.964 1.00 40.78 27 VAL G O 1
ATOM 13075 N N . PRO G 1 35 ? 9.095 196.187 -7.117 1.00 42.06 28 PRO G N 1
ATOM 13076 C CA . PRO G 1 35 ? 10.534 196.358 -6.982 1.00 45.33 28 PRO G CA 1
ATOM 13077 C C . PRO G 1 35 ? 10.887 197.571 -6.129 1.00 48.75 28 PRO G C 1
ATOM 13078 O O . PRO G 1 35 ? 10.894 198.714 -6.612 1.00 50.65 28 PRO G O 1
ATOM 13082 N N . VAL G 1 36 ? 11.183 197.320 -4.859 1.00 50.77 29 VAL G N 1
ATOM 13083 C CA . VAL G 1 36 ? 11.538 198.390 -3.943 1.00 52.10 29 VAL G CA 1
ATOM 13084 C C . VAL G 1 36 ? 13.004 198.722 -4.141 1.00 53.83 29 VAL G C 1
ATOM 13085 O O . VAL G 1 36 ? 13.739 198.911 -3.177 1.00 54.22 29 VAL G O 1
ATOM 13089 N N . ALA G 1 37 ? 13.428 198.810 -5.395 1.00 55.75 30 ALA G N 1
ATOM 13090 C CA . ALA G 1 37 ? 14.833 199.063 -5.679 1.00 57.57 30 ALA G CA 1
ATOM 13091 C C . ALA G 1 37 ? 15.254 200.506 -5.941 1.00 58.32 30 ALA G C 1
ATOM 13092 O O . ALA G 1 37 ? 16.453 200.797 -5.936 1.00 58.73 30 ALA G O 1
ATOM 13094 N N . THR G 1 38 ? 14.300 201.408 -6.178 1.00 58.59 31 THR G N 1
ATOM 13095 C CA . THR G 1 38 ? 14.659 202.807 -6.450 1.00 57.10 31 THR G CA 1
ATOM 13096 C C . THR G 1 38 ? 14.407 203.700 -5.251 1.00 56.28 31 THR G C 1
ATOM 13097 O O . THR G 1 38 ? 13.392 204.386 -5.195 1.00 56.71 31 THR G O 1
ATOM 13101 N N . TYR G 1 39 ? 15.340 203.702 -4.306 1.00 54.82 32 TYR G N 1
ATOM 13102 C CA . TYR G 1 39 ? 15.209 204.492 -3.087 1.00 53.01 32 TYR G CA 1
ATOM 13103 C C . TYR G 1 39 ? 16.522 205.126 -2.753 1.00 52.34 32 TYR G C 1
ATOM 13104 O O . TYR G 1 39 ? 17.582 204.607 -3.082 1.00 52.29 32 TYR G O 1
ATOM 13113 N N . THR G 1 40 ? 16.451 206.256 -2.085 1.00 52.33 33 THR G N 1
ATOM 13114 C CA . THR G 1 40 ? 17.656 206.946 -1.718 1.00 53.62 33 THR G CA 1
ATOM 13115 C C . THR G 1 40 ? 17.383 207.709 -0.463 1.00 53.81 33 THR G C 1
ATOM 13116 O O . THR G 1 40 ? 16.686 208.717 -0.512 1.00 54.49 33 THR G O 1
ATOM 13120 N N . ASN G 1 41 ? 17.890 207.230 0.668 1.00 53.95 34 ASN G N 1
ATOM 13121 C CA . ASN G 1 41 ? 17.687 207.991 1.874 1.00 53.93 34 ASN G CA 1
ATOM 13122 C C . ASN G 1 41 ? 18.600 209.180 1.670 1.00 54.65 34 ASN G C 1
ATOM 13123 O O . ASN G 1 41 ? 19.704 209.037 1.145 1.00 54.10 34 ASN G O 1
ATOM 13128 N N . SER G 1 42 ? 18.135 210.356 2.066 1.00 55.95 35 SER G N 1
ATOM 13129 C CA . SER G 1 42 ? 18.915 211.569 1.889 1.00 57.82 35 SER G CA 1
ATOM 13130 C C . SER G 1 42 ? 18.742 212.433 3.110 1.00 58.37 35 SER G C 1
ATOM 13131 O O . SER G 1 42 ? 18.678 213.653 3.013 1.00 58.67 35 SER G O 1
ATOM 13134 N N . SER G 1 43 ? 18.653 211.806 4.267 1.00 59.17 36 SER G N 1
ATOM 13135 C CA . SER G 1 43 ? 18.478 212.583 5.469 1.00 60.47 36 SER G CA 1
ATOM 13136 C C . SER G 1 43 ? 19.797 212.873 6.175 1.00 61.62 36 SER G C 1
ATOM 13137 O O . SER G 1 43 ? 19.804 213.250 7.348 1.00 62.28 36 SER G O 1
ATOM 13140 N N . GLN G 1 44 ? 20.915 212.728 5.464 1.00 62.93 37 GLN G N 1
ATOM 13141 C CA . GLN G 1 44 ? 22.216 212.990 6.089 1.00 64.29 37 GLN G CA 1
ATOM 13142 C C . GLN G 1 44 ? 22.136 214.304 6.864 1.00 63.07 37 GLN G C 1
ATOM 13143 O O . GLN G 1 44 ? 22.388 214.346 8.072 1.00 62.13 37 GLN G O 1
ATOM 13149 N N . PRO G 1 45 ? 21.765 215.393 6.177 1.00 62.28 38 PRO G N 1
ATOM 13150 C CA . PRO G 1 45 ? 21.664 216.682 6.846 1.00 61.94 38 PRO G CA 1
ATOM 13151 C C . PRO G 1 45 ? 20.777 216.683 8.079 1.00 61.72 38 PRO G C 1
ATOM 13152 O O . PRO G 1 45 ? 20.336 217.732 8.522 1.00 61.06 38 PRO G O 1
ATOM 13156 N N . PHE G 1 46 ? 20.504 215.511 8.629 1.00 62.06 39 PHE G N 1
ATOM 13157 C CA . PHE G 1 46 ? 19.705 215.439 9.833 1.00 64.35 39 PHE G CA 1
ATOM 13158 C C . PHE G 1 46 ? 20.431 214.584 10.855 1.00 66.86 39 PHE G C 1
ATOM 13159 O O . PHE G 1 46 ? 20.088 214.608 12.039 1.00 66.68 39 PHE G O 1
ATOM 13167 N N . ARG G 1 47 ? 21.431 213.834 10.385 1.00 70.07 40 ARG G N 1
ATOM 13168 C CA . ARG G 1 47 ? 22.253 212.974 11.244 1.00 73.60 40 ARG G CA 1
ATOM 13169 C C . ARG G 1 47 ? 23.353 213.840 11.862 1.00 74.65 40 ARG G C 1
ATOM 13170 O O . ARG G 1 47 ? 23.998 214.617 11.151 1.00 74.64 40 ARG G O 1
ATOM 13178 N N . LEU G 1 48 ? 23.575 213.710 13.169 1.00 75.38 41 LEU G N 1
ATOM 13179 C CA . LEU G 1 48 ? 24.602 214.510 13.824 1.00 76.87 41 LEU G CA 1
ATOM 13180 C C . LEU G 1 48 ? 25.483 213.691 14.747 1.00 76.84 41 LEU G C 1
ATOM 13181 O O . LEU G 1 48 ? 25.139 213.481 15.908 1.00 77.85 41 LEU G O 1
ATOM 13186 N N . TYR G 1 61 ? 20.100 233.564 16.230 1.00 87.32 54 TYR G N 1
ATOM 13187 C CA . TYR G 1 61 ? 19.419 232.995 15.069 1.00 87.96 54 TYR G CA 1
ATOM 13188 C C . TYR G 1 61 ? 19.970 233.539 13.758 1.00 86.97 54 TYR G C 1
ATOM 13189 O O . TYR G 1 61 ? 19.494 233.196 12.672 1.00 85.97 54 TYR G O 1
ATOM 13198 N N . ALA G 1 62 ? 20.989 234.383 13.881 1.00 86.35 55 ALA G N 1
ATOM 13199 C CA . ALA G 1 62 ? 21.639 235.024 12.741 1.00 85.80 55 ALA G CA 1
ATOM 13200 C C . ALA G 1 62 ? 21.858 234.114 11.545 1.00 85.16 55 ALA G C 1
ATOM 13201 O O . ALA G 1 62 ? 21.411 234.419 10.439 1.00 85.84 55 ALA G O 1
ATOM 13203 N N . THR G 1 63 ? 22.559 233.010 11.761 1.00 83.71 56 THR G N 1
ATOM 13204 C CA . THR G 1 63 ? 22.829 232.074 10.685 1.00 82.45 56 THR G CA 1
ATOM 13205 C C . THR G 1 63 ? 21.594 231.872 9.802 1.00 81.74 56 THR G C 1
ATOM 13206 O O . THR G 1 63 ? 21.719 231.746 8.581 1.00 81.47 56 THR G O 1
ATOM 13210 N N . ARG G 1 64 ? 20.407 231.846 10.410 1.00 80.44 57 ARG G N 1
ATOM 13211 C CA . ARG G 1 64 ? 19.186 231.707 9.627 1.00 79.79 57 ARG G CA 1
ATOM 13212 C C . ARG G 1 64 ? 19.090 232.943 8.758 1.00 80.60 57 ARG G C 1
ATOM 13213 O O . ARG G 1 64 ? 19.170 232.878 7.533 1.00 81.11 57 ARG G O 1
ATOM 13221 N N . LEU G 1 65 ? 18.909 234.074 9.426 1.00 81.28 58 LEU G N 1
ATOM 13222 C CA . LEU G 1 65 ? 18.813 235.373 8.778 1.00 82.35 58 LEU G CA 1
ATOM 13223 C C . LEU G 1 65 ? 19.786 235.505 7.621 1.00 82.19 58 LEU G C 1
ATOM 13224 O O . LEU G 1 65 ? 19.480 236.099 6.589 1.00 81.66 58 LEU G O 1
ATOM 13229 N N . ILE G 1 66 ? 20.969 234.946 7.817 1.00 82.20 59 ILE G N 1
ATOM 13230 C CA . ILE G 1 66 ? 22.009 235.000 6.818 1.00 82.33 59 ILE G CA 1
ATOM 13231 C C . ILE G 1 66 ? 21.634 234.190 5.587 1.00 82.50 59 ILE G C 1
ATOM 13232 O O . ILE G 1 66 ? 21.746 234.684 4.465 1.00 82.61 59 ILE G O 1
ATOM 13237 N N . GLN G 1 67 ? 21.183 232.956 5.799 1.00 82.62 60 GLN G N 1
ATOM 13238 C CA . GLN G 1 67 ? 20.793 232.080 4.695 1.00 82.50 60 GLN G CA 1
ATOM 13239 C C . GLN G 1 67 ? 19.477 232.512 4.060 1.00 82.47 60 GLN G C 1
ATOM 13240 O O . GLN G 1 67 ? 19.332 232.495 2.835 1.00 82.78 60 GLN G O 1
ATOM 13246 N N . MET G 1 68 ? 18.521 232.881 4.910 1.00 81.90 61 MET G N 1
ATOM 13247 C CA . MET G 1 68 ? 17.190 233.317 4.487 1.00 80.87 61 MET G CA 1
ATOM 13248 C C . MET G 1 68 ? 17.207 234.660 3.754 1.00 79.92 61 MET G C 1
ATOM 13249 O O . MET G 1 68 ? 16.444 234.882 2.819 1.00 78.78 61 MET G O 1
ATOM 13254 N N . ARG G 1 69 ? 18.081 235.553 4.198 1.00 79.70 62 ARG G N 1
ATOM 13255 C CA . ARG G 1 69 ? 18.187 236.873 3.609 1.00 79.56 62 ARG G CA 1
ATOM 13256 C C . ARG G 1 69 ? 18.011 236.845 2.097 1.00 78.44 62 ARG G C 1
ATOM 13257 O O . ARG G 1 69 ? 17.026 237.357 1.582 1.00 77.69 62 ARG G O 1
ATOM 13265 N N . PRO G 1 70 ? 18.945 236.216 1.372 1.00 77.82 63 PRO G N 1
ATOM 13266 C CA . PRO G 1 70 ? 18.878 236.135 -0.090 1.00 77.78 63 PRO G CA 1
ATOM 13267 C C . PRO G 1 70 ? 17.492 235.796 -0.585 1.00 77.88 63 PRO G C 1
ATOM 13268 O O . PRO G 1 70 ? 17.025 236.343 -1.579 1.00 77.91 63 PRO G O 1
ATOM 13272 N N . PHE G 1 71 ? 16.842 234.879 0.118 1.00 78.22 64 PHE G N 1
ATOM 13273 C CA . PHE G 1 71 ? 15.499 234.442 -0.237 1.00 77.96 64 PHE G CA 1
ATOM 13274 C C . PHE G 1 71 ? 14.480 235.551 0.018 1.00 77.89 64 PHE G C 1
ATOM 13275 O O . PHE G 1 71 ? 13.925 236.104 -0.937 1.00 77.89 64 PHE G O 1
ATOM 13283 N N . LEU G 1 72 ? 14.251 235.877 1.295 1.00 77.33 65 LEU G N 1
ATOM 13284 C CA . LEU G 1 72 ? 13.296 236.923 1.678 1.00 76.75 65 LEU G CA 1
ATOM 13285 C C . LEU G 1 72 ? 13.497 238.209 0.882 1.00 76.94 65 LEU G C 1
ATOM 13286 O O . LEU G 1 72 ? 12.539 238.927 0.592 1.00 76.60 65 LEU G O 1
ATOM 13291 N N . GLU G 1 73 ? 14.742 238.508 0.537 1.00 77.25 66 GLU G N 1
ATOM 13292 C CA . GLU G 1 73 ? 15.015 239.705 -0.227 1.00 77.67 66 GLU G CA 1
ATOM 13293 C C . GLU G 1 73 ? 14.481 239.547 -1.634 1.00 78.02 66 GLU G C 1
ATOM 13294 O O . GLU G 1 73 ? 13.695 240.367 -2.092 1.00 78.16 66 GLU G O 1
ATOM 13300 N N . ASN G 1 74 ? 14.885 238.480 -2.315 1.00 79.19 67 ASN G N 1
ATOM 13301 C CA . ASN G 1 74 ? 14.438 238.263 -3.686 1.00 80.44 67 ASN G CA 1
ATOM 13302 C C . ASN G 1 74 ? 12.932 238.062 -3.768 1.00 80.60 67 ASN G C 1
ATOM 13303 O O . ASN G 1 74 ? 12.343 238.178 -4.838 1.00 80.14 67 ASN G O 1
ATOM 13308 N N . ARG G 1 75 ? 12.316 237.756 -2.631 1.00 81.47 68 ARG G N 1
ATOM 13309 C CA . ARG G 1 75 ? 10.867 237.584 -2.565 1.00 82.10 68 ARG G CA 1
ATOM 13310 C C . ARG G 1 75 ? 10.242 238.970 -2.452 1.00 83.22 68 ARG G C 1
ATOM 13311 O O . ARG G 1 75 ? 9.281 239.285 -3.146 1.00 83.55 68 ARG G O 1
ATOM 13319 N N . ALA G 1 76 ? 10.794 239.796 -1.566 1.00 84.78 69 ALA G N 1
ATOM 13320 C CA . ALA G 1 76 ? 10.291 241.151 -1.373 1.00 85.74 69 ALA G CA 1
ATOM 13321 C C . ALA G 1 76 ? 10.542 241.978 -2.631 1.00 86.76 69 ALA G C 1
ATOM 13322 O O . ALA G 1 76 ? 9.715 242.801 -3.012 1.00 86.67 69 ALA G O 1
ATOM 13324 N N . GLN G 1 77 ? 11.679 241.752 -3.280 1.00 88.22 70 GLN G N 1
ATOM 13325 C CA . GLN G 1 77 ? 12.011 242.487 -4.494 1.00 90.19 70 GLN G CA 1
ATOM 13326 C C . GLN G 1 77 ? 11.000 242.236 -5.600 1.00 90.62 70 GLN G C 1
ATOM 13327 O O . GLN G 1 77 ? 10.672 243.134 -6.365 1.00 91.07 70 GLN G O 1
ATOM 13333 N N . GLN G 1 78 ? 10.504 241.014 -5.696 1.00 91.16 71 GLN G N 1
ATOM 13334 C CA . GLN G 1 78 ? 9.525 240.714 -6.724 1.00 91.92 71 GLN G CA 1
ATOM 13335 C C . GLN G 1 78 ? 8.128 241.078 -6.234 1.00 91.81 71 GLN G C 1
ATOM 13336 O O . GLN G 1 78 ? 7.262 241.480 -7.011 1.00 92.12 71 GLN G O 1
ATOM 13342 N N . HIS G 1 79 ? 7.930 240.952 -4.929 1.00 91.54 72 HIS G N 1
ATOM 13343 C CA . HIS G 1 79 ? 6.650 241.235 -4.293 1.00 91.39 72 HIS G CA 1
ATOM 13344 C C . HIS G 1 79 ? 6.313 242.731 -4.291 1.00 91.77 72 HIS G C 1
ATOM 13345 O O . HIS G 1 79 ? 5.139 243.113 -4.312 1.00 92.19 72 HIS G O 1
ATOM 13352 N N . TRP G 1 80 ? 7.345 243.572 -4.275 1.00 91.74 73 TRP G N 1
ATOM 13353 C CA . TRP G 1 80 ? 7.154 245.019 -4.252 1.00 91.05 73 TRP G CA 1
ATOM 13354 C C . TRP G 1 80 ? 7.945 245.772 -5.322 1.00 91.98 73 TRP G C 1
ATOM 13355 O O . TRP G 1 80 ? 8.044 246.997 -5.287 1.00 92.38 73 TRP G O 1
ATOM 13366 N N . GLY G 1 81 ? 8.516 245.041 -6.269 1.00 93.12 74 GLY G N 1
ATOM 13367 C CA . GLY G 1 81 ? 9.272 245.680 -7.330 1.00 94.37 74 GLY G CA 1
ATOM 13368 C C . GLY G 1 81 ? 10.636 246.251 -6.972 1.00 94.99 74 GLY G C 1
ATOM 13369 O O . GLY G 1 81 ? 11.005 246.364 -5.799 1.00 94.62 74 GLY G O 1
ATOM 13370 N N . SER G 1 82 ? 11.383 246.613 -8.011 1.00 95.80 75 SER G N 1
ATOM 13371 C CA . SER G 1 82 ? 12.711 247.182 -7.863 1.00 96.71 75 SER G CA 1
ATOM 13372 C C . SER G 1 82 ? 12.848 248.093 -6.636 1.00 96.90 75 SER G C 1
ATOM 13373 O O . SER G 1 82 ? 13.905 248.102 -6.010 1.00 97.23 75 SER G O 1
ATOM 13376 N N . GLY G 1 83 ? 11.791 248.844 -6.298 1.00 96.56 76 GLY G N 1
ATOM 13377 C CA . GLY G 1 83 ? 11.815 249.731 -5.138 1.00 95.95 76 GLY G CA 1
ATOM 13378 C C . GLY G 1 83 ? 12.393 249.061 -3.900 1.00 95.90 76 GLY G C 1
ATOM 13379 O O . GLY G 1 83 ? 11.677 248.736 -2.952 1.00 94.98 76 GLY G O 1
ATOM 13380 N N . VAL G 1 84 ? 13.711 248.876 -3.923 1.00 96.19 77 VAL G N 1
ATOM 13381 C CA . VAL G 1 84 ? 14.477 248.224 -2.863 1.00 96.06 77 VAL G CA 1
ATOM 13382 C C . VAL G 1 84 ? 14.391 248.891 -1.496 1.00 95.98 77 VAL G C 1
ATOM 13383 O O . VAL G 1 84 ? 15.050 249.896 -1.240 1.00 95.68 77 VAL G O 1
ATOM 13387 N N . GLY G 1 85 ? 13.573 248.325 -0.619 1.00 95.86 78 GLY G N 1
ATOM 13388 C CA . GLY G 1 85 ? 13.459 248.867 0.717 1.00 95.90 78 GLY G CA 1
ATOM 13389 C C . GLY G 1 85 ? 14.613 248.316 1.541 1.00 95.95 78 GLY G C 1
ATOM 13390 O O . GLY G 1 85 ? 14.748 248.620 2.727 1.00 96.38 78 GLY G O 1
ATOM 13391 N N . VAL G 1 86 ? 15.455 247.506 0.900 1.00 95.52 79 VAL G N 1
ATOM 13392 C CA . VAL G 1 86 ? 16.602 246.881 1.555 1.00 94.92 79 VAL G CA 1
ATOM 13393 C C . VAL G 1 86 ? 17.410 247.818 2.448 1.00 94.56 79 VAL G C 1
ATOM 13394 O O . VAL G 1 86 ? 18.370 248.441 2.001 1.00 93.87 79 VAL G O 1
ATOM 13398 N N . LYS G 1 87 ? 17.013 247.896 3.716 1.00 94.78 80 LYS G N 1
ATOM 13399 C CA . LYS G 1 87 ? 17.680 248.732 4.713 1.00 95.61 80 LYS G CA 1
ATOM 13400 C C . LYS G 1 87 ? 17.734 247.952 6.023 1.00 95.67 80 LYS G C 1
ATOM 13401 O O . LYS G 1 87 ? 16.692 247.554 6.549 1.00 95.77 80 LYS G O 1
ATOM 13407 N N . LYS G 1 88 ? 18.937 247.724 6.548 1.00 95.69 81 LYS G N 1
ATOM 13408 C CA . LYS G 1 88 ? 19.064 246.992 7.801 1.00 95.72 81 LYS G CA 1
ATOM 13409 C C . LYS G 1 88 ? 18.392 247.762 8.932 1.00 96.61 81 LYS G C 1
ATOM 13410 O O . LYS G 1 88 ? 17.935 248.894 8.737 1.00 96.97 81 LYS G O 1
ATOM 13416 N N . LEU G 1 89 ? 18.319 247.147 10.109 1.00 97.29 82 LEU G N 1
ATOM 13417 C CA . LEU G 1 89 ? 17.668 247.776 11.250 1.00 97.77 82 LEU G CA 1
ATOM 13418 C C . LEU G 1 89 ? 18.389 249.040 11.730 1.00 98.53 82 LEU G C 1
ATOM 13419 O O . LEU G 1 89 ? 17.800 249.882 12.414 1.00 98.52 82 LEU G O 1
ATOM 13424 N N . CYS G 1 90 ? 19.658 249.177 11.356 1.00 99.47 83 CYS G N 1
ATOM 13425 C CA . CYS G 1 90 ? 20.453 250.333 11.753 1.00 100.06 83 CYS G CA 1
ATOM 13426 C C . CYS G 1 90 ? 20.297 251.539 10.821 1.00 100.50 83 CYS G C 1
ATOM 13427 O O . CYS G 1 90 ? 20.103 252.661 11.289 1.00 100.98 83 CYS G O 1
ATOM 13430 N N . GLU G 1 91 ? 20.369 251.301 9.512 1.00 100.77 84 GLU G N 1
ATOM 13431 C CA . GLU G 1 91 ? 20.264 252.364 8.509 1.00 101.53 84 GLU G CA 1
ATOM 13432 C C . GLU G 1 91 ? 18.861 252.964 8.358 1.00 102.16 84 GLU G C 1
ATOM 13433 O O . GLU G 1 91 ? 18.576 253.663 7.379 1.00 101.75 84 GLU G O 1
ATOM 13439 N N . LEU G 1 92 ? 17.993 252.700 9.326 1.00 103.33 85 LEU G N 1
ATOM 13440 C CA . LEU G 1 92 ? 16.621 253.197 9.285 1.00 104.47 85 LEU G CA 1
ATOM 13441 C C . LEU G 1 92 ? 16.479 254.690 9.631 1.00 105.12 85 LEU G C 1
ATOM 13442 O O . LEU G 1 92 ? 16.921 255.143 10.692 1.00 105.34 85 LEU G O 1
ATOM 13447 N N . GLN G 1 93 ? 15.860 255.445 8.722 1.00 105.82 86 GLN G N 1
ATOM 13448 C CA . GLN G 1 93 ? 15.627 256.882 8.913 1.00 105.98 86 GLN G CA 1
ATOM 13449 C C . GLN G 1 93 ? 14.169 257.081 9.330 1.00 106.29 86 GLN G C 1
ATOM 13450 O O . GLN G 1 93 ? 13.262 256.830 8.535 1.00 106.16 86 GLN G O 1
ATOM 13456 N N . PRO G 1 94 ? 13.923 257.546 10.572 1.00 106.48 87 PRO G N 1
ATOM 13457 C CA . PRO G 1 94 ? 12.534 257.744 11.009 1.00 106.74 87 PRO G CA 1
ATOM 13458 C C . PRO G 1 94 ? 11.596 258.194 9.876 1.00 106.84 87 PRO G C 1
ATOM 13459 O O . PRO G 1 94 ? 11.931 259.090 9.105 1.00 106.80 87 PRO G O 1
ATOM 13463 N N . GLU G 1 95 ? 10.442 257.537 9.764 1.00 106.99 88 GLU G N 1
ATOM 13464 C CA . GLU G 1 95 ? 9.446 257.862 8.742 1.00 106.85 88 GLU G CA 1
ATOM 13465 C C . GLU G 1 95 ? 9.865 257.476 7.316 1.00 105.75 88 GLU G C 1
ATOM 13466 O O . GLU G 1 95 ? 9.320 257.998 6.342 1.00 105.43 88 GLU G O 1
ATOM 13472 N N . GLU G 1 96 ? 10.824 256.562 7.189 1.00 104.66 89 GLU G N 1
ATOM 13473 C CA . GLU G 1 96 ? 11.292 256.132 5.870 1.00 103.34 89 GLU G CA 1
ATOM 13474 C C . GLU G 1 96 ? 10.612 254.833 5.455 1.00 102.14 89 GLU G C 1
ATOM 13475 O O . GLU G 1 96 ? 10.562 253.877 6.229 1.00 101.86 89 GLU G O 1
ATOM 13481 N N . LYS G 1 97 ? 10.077 254.810 4.236 1.00 100.64 90 LYS G N 1
ATOM 13482 C CA . LYS G 1 97 ? 9.416 253.615 3.714 1.00 99.28 90 LYS G CA 1
ATOM 13483 C C . LYS G 1 97 ? 10.446 252.653 3.134 1.00 99.22 90 LYS G C 1
ATOM 13484 O O . LYS G 1 97 ? 11.001 252.888 2.059 1.00 99.56 90 LYS G O 1
ATOM 13490 N N . CYS G 1 98 ? 10.697 251.563 3.847 1.00 99.03 91 CYS G N 1
ATOM 13491 C CA . CYS G 1 98 ? 11.669 250.584 3.397 1.00 98.86 91 CYS G CA 1
ATOM 13492 C C . CYS G 1 98 ? 11.267 249.166 3.774 1.00 98.34 91 CYS G C 1
ATOM 13493 O O . CYS G 1 98 ? 10.151 248.918 4.234 1.00 98.27 91 CYS G O 1
ATOM 13496 N N . CYS G 1 99 ? 12.193 248.238 3.569 1.00 97.81 92 CYS G N 1
ATOM 13497 C CA . CYS G 1 99 ? 11.961 246.842 3.886 1.00 96.97 92 CYS G CA 1
ATOM 13498 C C . CYS G 1 99 ? 13.106 246.241 4.702 1.00 95.94 92 CYS G C 1
ATOM 13499 O O . CYS G 1 99 ? 14.251 246.188 4.247 1.00 95.72 92 CYS G O 1
ATOM 13502 N N . VAL G 1 100 ? 12.780 245.790 5.910 1.00 94.65 93 VAL G N 1
ATOM 13503 C CA . VAL G 1 100 ? 13.751 245.181 6.812 1.00 92.81 93 VAL G CA 1
ATOM 13504 C C . VAL G 1 100 ? 13.555 243.654 6.783 1.00 92.47 93 VAL G C 1
ATOM 13505 O O . VAL G 1 100 ? 12.418 243.177 6.776 1.00 92.47 93 VAL G O 1
ATOM 13509 N N . VAL G 1 101 ? 14.654 242.899 6.740 1.00 91.23 94 VAL G N 1
ATOM 13510 C CA . VAL G 1 101 ? 14.598 241.434 6.724 1.00 89.56 94 VAL G CA 1
ATOM 13511 C C . VAL G 1 101 ? 15.138 240.910 8.048 1.00 88.67 94 VAL G C 1
ATOM 13512 O O . VAL G 1 101 ? 16.308 241.141 8.366 1.00 88.81 94 VAL G O 1
ATOM 13516 N N . GLY G 1 102 ? 14.298 240.206 8.813 1.00 87.13 95 GLY G N 1
ATOM 13517 C CA . GLY G 1 102 ? 14.744 239.698 10.100 1.00 85.46 95 GLY G CA 1
ATOM 13518 C C . GLY G 1 102 ? 14.031 238.516 10.726 1.00 84.27 95 GLY G C 1
ATOM 13519 O O . GLY G 1 102 ? 13.288 237.796 10.070 1.00 85.03 95 GLY G O 1
ATOM 13520 N N . THR G 1 103 ? 14.286 238.325 12.016 1.00 83.01 96 THR G N 1
ATOM 13521 C CA . THR G 1 103 ? 13.712 237.244 12.807 1.00 82.12 96 THR G CA 1
ATOM 13522 C C . THR G 1 103 ? 12.637 237.810 13.724 1.00 82.19 96 THR G C 1
ATOM 13523 O O . THR G 1 103 ? 12.737 238.946 14.160 1.00 83.07 96 THR G O 1
ATOM 13527 N N . LEU G 1 104 ? 11.617 237.026 14.033 1.00 82.03 97 LEU G N 1
ATOM 13528 C CA . LEU G 1 104 ? 10.566 237.509 14.910 1.00 82.67 97 LEU G CA 1
ATOM 13529 C C . LEU G 1 104 ? 10.674 236.885 16.289 1.00 83.71 97 LEU G C 1
ATOM 13530 O O . LEU G 1 104 ? 11.126 235.753 16.425 1.00 83.96 97 LEU G O 1
ATOM 13535 N N . PHE G 1 105 ? 10.277 237.642 17.308 1.00 85.21 98 PHE G N 1
ATOM 13536 C CA . PHE G 1 105 ? 10.281 237.170 18.691 1.00 86.96 98 PHE G CA 1
ATOM 13537 C C . PHE G 1 105 ? 8.946 237.589 19.290 1.00 87.72 98 PHE G C 1
ATOM 13538 O O . PHE G 1 105 ? 8.465 238.687 19.036 1.00 87.61 98 PHE G O 1
ATOM 13546 N N . LYS G 1 106 ? 8.339 236.709 20.070 1.00 89.16 99 LYS G N 1
ATOM 13547 C CA . LYS G 1 106 ? 7.055 237.016 20.679 1.00 90.88 99 LYS G CA 1
ATOM 13548 C C . LYS G 1 106 ? 7.224 237.025 22.204 1.00 93.22 99 LYS G C 1
ATOM 13549 O O . LYS G 1 106 ? 8.145 236.397 22.730 1.00 93.86 99 LYS G O 1
ATOM 13555 N N . ALA G 1 107 ? 6.358 237.756 22.906 1.00 95.44 100 ALA G N 1
ATOM 13556 C CA . ALA G 1 107 ? 6.402 237.831 24.370 1.00 97.10 100 ALA G CA 1
ATOM 13557 C C . ALA G 1 107 ? 5.184 238.588 24.898 1.00 98.75 100 ALA G C 1
ATOM 13558 O O . ALA G 1 107 ? 4.523 239.326 24.148 1.00 99.17 100 ALA G O 1
ATOM 13560 N N . MET G 1 108 ? 4.895 238.408 26.187 1.00 100.16 101 MET G N 1
ATOM 13561 C CA . MET G 1 108 ? 3.748 239.061 26.822 1.00 101.24 101 MET G CA 1
ATOM 13562 C C . MET G 1 108 ? 4.121 240.226 27.734 1.00 101.12 101 MET G C 1
ATOM 13563 O O . MET G 1 108 ? 5.280 240.395 28.111 1.00 101.08 101 MET G O 1
ATOM 13568 N N . SER G 1 131 ? -2.660 223.656 26.617 1.00 83.65 124 SER G N 1
ATOM 13569 C CA . SER G 1 131 ? -3.280 223.914 25.323 1.00 84.76 124 SER G CA 1
ATOM 13570 C C . SER G 1 131 ? -2.396 224.770 24.415 1.00 84.92 124 SER G C 1
ATOM 13571 O O . SER G 1 131 ? -1.531 224.246 23.717 1.00 84.88 124 SER G O 1
ATOM 13574 N N . LYS G 1 132 ? -2.640 226.081 24.409 1.00 85.63 125 LYS G N 1
ATOM 13575 C CA . LYS G 1 132 ? -1.861 227.045 23.615 1.00 86.21 125 LYS G CA 1
ATOM 13576 C C . LYS G 1 132 ? -1.375 228.119 24.573 1.00 88.34 125 LYS G C 1
ATOM 13577 O O . LYS G 1 132 ? -2.111 228.536 25.463 1.00 88.25 125 LYS G O 1
ATOM 13583 N N . TYR G 1 133 ? -0.144 228.576 24.393 1.00 91.66 126 TYR G N 1
ATOM 13584 C CA . TYR G 1 133 ? 0.391 229.599 25.279 1.00 95.35 126 TYR G CA 1
ATOM 13585 C C . TYR G 1 133 ? 0.380 231.003 24.684 1.00 97.73 126 TYR G C 1
ATOM 13586 O O . TYR G 1 133 ? 1.160 231.856 25.106 1.00 98.04 126 TYR G O 1
ATOM 13595 N N . ILE G 1 134 ? -0.486 231.250 23.701 1.00 100.74 127 ILE G N 1
ATOM 13596 C CA . ILE G 1 134 ? -0.553 232.587 23.119 1.00 103.54 127 ILE G CA 1
ATOM 13597 C C . ILE G 1 134 ? -1.177 233.479 24.175 1.00 106.09 127 ILE G C 1
ATOM 13598 O O . ILE G 1 134 ? -2.061 233.042 24.922 1.00 106.30 127 ILE G O 1
ATOM 13603 N N . HIS G 1 135 ? -0.711 234.723 24.242 1.00 108.65 128 HIS G N 1
ATOM 13604 C CA . HIS G 1 135 ? -1.217 235.681 25.221 1.00 110.87 128 HIS G CA 1
ATOM 13605 C C . HIS G 1 135 ? -2.244 236.595 24.559 1.00 110.92 128 HIS G C 1
ATOM 13606 O O . HIS G 1 135 ? -2.139 236.894 23.362 1.00 110.92 128 HIS G O 1
ATOM 13613 N N . PRO G 1 136 ? -3.250 237.055 25.332 1.00 110.81 129 PRO G N 1
ATOM 13614 C CA . PRO G 1 136 ? -4.306 237.932 24.803 1.00 110.39 129 PRO G CA 1
ATOM 13615 C C . PRO G 1 136 ? -3.722 238.960 23.837 1.00 109.90 129 PRO G C 1
ATOM 13616 O O . PRO G 1 136 ? -4.202 239.143 22.710 1.00 109.71 129 PRO G O 1
ATOM 13620 N N . ASP G 1 137 ? -2.666 239.612 24.308 1.00 109.24 130 ASP G N 1
ATOM 13621 C CA . ASP G 1 137 ? -1.953 240.624 23.553 1.00 108.16 130 ASP G CA 1
ATOM 13622 C C . ASP G 1 137 ? -0.463 240.370 23.680 1.00 107.29 130 ASP G C 1
ATOM 13623 O O . ASP G 1 137 ? 0.150 240.639 24.719 1.00 107.25 130 ASP G O 1
ATOM 13628 N N . ASP G 1 138 ? 0.104 239.816 22.617 1.00 105.94 131 ASP G N 1
ATOM 13629 C CA . ASP G 1 138 ? 1.528 239.526 22.549 1.00 104.37 131 ASP G CA 1
ATOM 13630 C C . ASP G 1 138 ? 2.118 240.673 21.765 1.00 103.01 131 ASP G C 1
ATOM 13631 O O . ASP G 1 138 ? 1.411 241.613 21.406 1.00 103.01 131 ASP G O 1
ATOM 13636 N N . GLU G 1 139 ? 3.412 240.595 21.495 1.00 101.56 132 GLU G N 1
ATOM 13637 C CA . GLU G 1 139 ? 4.074 241.624 20.714 1.00 100.68 132 GLU G CA 1
ATOM 13638 C C . GLU G 1 139 ? 5.229 241.014 19.959 1.00 98.82 132 GLU G C 1
ATOM 13639 O O . GLU G 1 139 ? 5.866 240.081 20.444 1.00 97.95 132 GLU G O 1
ATOM 13645 N N . LEU G 1 140 ? 5.487 241.549 18.767 1.00 97.27 133 LEU G N 1
ATOM 13646 C CA . LEU G 1 140 ? 6.554 241.055 17.899 1.00 95.66 133 LEU G CA 1
ATOM 13647 C C . LEU G 1 140 ? 7.743 241.994 17.765 1.00 94.33 133 LEU G C 1
ATOM 13648 O O . LEU G 1 140 ? 7.609 243.112 17.278 1.00 93.86 133 LEU G O 1
ATOM 13653 N N . VAL G 1 141 ? 8.907 241.528 18.195 1.00 93.29 134 VAL G N 1
ATOM 13654 C CA . VAL G 1 141 ? 10.132 242.304 18.081 1.00 92.74 134 VAL G CA 1
ATOM 13655 C C . VAL G 1 141 ? 10.922 241.702 16.926 1.00 92.55 134 VAL G C 1
ATOM 13656 O O . VAL G 1 141 ? 11.032 240.487 16.808 1.00 92.96 134 VAL G O 1
ATOM 13660 N N . LEU G 1 142 ? 11.465 242.556 16.073 1.00 92.39 135 LEU G N 1
ATOM 13661 C CA . LEU G 1 142 ? 12.226 242.107 14.919 1.00 92.42 135 LEU G CA 1
ATOM 13662 C C . LEU G 1 142 ? 13.737 242.256 15.120 1.00 94.14 135 LEU G C 1
ATOM 13663 O O . LEU G 1 142 ? 14.253 243.368 15.219 1.00 95.03 135 LEU G O 1
ATOM 13668 N N . GLU G 1 143 ? 14.444 241.130 15.178 1.00 95.95 136 GLU G N 1
ATOM 13669 C CA . GLU G 1 143 ? 15.894 241.135 15.370 1.00 97.34 136 GLU G CA 1
ATOM 13670 C C . GLU G 1 143 ? 16.726 241.112 14.093 1.00 97.65 136 GLU G C 1
ATOM 13671 O O . GLU G 1 143 ? 16.513 240.300 13.200 1.00 97.59 136 GLU G O 1
ATOM 13677 N N . ASP G 1 144 ? 17.681 242.028 14.030 1.00 98.55 137 ASP G N 1
ATOM 13678 C CA . ASP G 1 144 ? 18.609 242.135 12.918 1.00 99.43 137 ASP G CA 1
ATOM 13679 C C . ASP G 1 144 ? 19.892 241.597 13.548 1.00 99.81 137 ASP G C 1
ATOM 13680 O O . ASP G 1 144 ? 19.930 241.400 14.766 1.00 100.03 137 ASP G O 1
ATOM 13685 N N . GLU G 1 145 ? 20.931 241.341 12.759 1.00 100.40 138 GLU G N 1
ATOM 13686 C CA . GLU G 1 145 ? 22.171 240.827 13.346 1.00 101.23 138 GLU G CA 1
ATOM 13687 C C . GLU G 1 145 ? 22.656 241.765 14.449 1.00 101.47 138 GLU G C 1
ATOM 13688 O O . GLU G 1 145 ? 23.126 241.326 15.505 1.00 101.40 138 GLU G O 1
ATOM 13694 N N . LEU G 1 146 ? 22.512 243.061 14.190 1.00 101.74 139 LEU G N 1
ATOM 13695 C CA . LEU G 1 146 ? 22.941 244.118 15.104 1.00 101.56 139 LEU G CA 1
ATOM 13696 C C . LEU G 1 146 ? 21.961 244.410 16.253 1.00 101.59 139 LEU G C 1
ATOM 13697 O O . LEU G 1 146 ? 22.120 243.890 17.367 1.00 101.30 139 LEU G O 1
ATOM 13702 N N . GLN G 1 147 ? 20.955 245.242 15.971 1.00 101.53 140 GLN G N 1
ATOM 13703 C CA . GLN G 1 147 ? 19.954 245.645 16.967 1.00 101.13 140 GLN G CA 1
ATOM 13704 C C . GLN G 1 147 ? 18.627 244.898 16.833 1.00 100.12 140 GLN G C 1
ATOM 13705 O O . GLN G 1 147 ? 18.532 243.913 16.103 1.00 100.14 140 GLN G O 1
ATOM 13711 N N . ARG G 1 148 ? 17.608 245.374 17.543 1.00 98.77 141 ARG G N 1
ATOM 13712 C CA . ARG G 1 148 ? 16.293 244.748 17.500 1.00 97.65 141 ARG G CA 1
ATOM 13713 C C . ARG G 1 148 ? 15.181 245.766 17.699 1.00 96.29 141 ARG G C 1
ATOM 13714 O O . ARG G 1 148 ? 15.039 246.324 18.779 1.00 96.55 141 ARG G O 1
ATOM 13722 N N . ILE G 1 149 ? 14.385 245.993 16.657 1.00 94.89 142 ILE G N 1
ATOM 13723 C CA . ILE G 1 149 ? 13.280 246.957 16.712 1.00 93.79 142 ILE G CA 1
ATOM 13724 C C . ILE G 1 149 ? 11.906 246.321 16.997 1.00 92.92 142 ILE G C 1
ATOM 13725 O O . ILE G 1 149 ? 11.674 245.162 16.672 1.00 93.79 142 ILE G O 1
ATOM 13730 N N . LYS G 1 150 ? 10.994 247.081 17.596 1.00 91.70 143 LYS G N 1
ATOM 13731 C CA . LYS G 1 150 ? 9.664 246.559 17.900 1.00 90.86 143 LYS G CA 1
ATOM 13732 C C . LYS G 1 150 ? 8.751 246.750 16.684 1.00 91.03 143 LYS G C 1
ATOM 13733 O O . LYS G 1 150 ? 9.135 247.425 15.725 1.00 90.50 143 LYS G O 1
ATOM 13739 N N . LEU G 1 151 ? 7.547 246.175 16.722 1.00 91.25 144 LEU G N 1
ATOM 13740 C CA . LEU G 1 151 ? 6.644 246.265 15.573 1.00 91.59 144 LEU G CA 1
ATOM 13741 C C . LEU G 1 151 ? 5.200 246.704 15.832 1.00 91.89 144 LEU G C 1
ATOM 13742 O O . LEU G 1 151 ? 4.571 246.289 16.809 1.00 92.62 144 LEU G O 1
ATOM 13747 N N . LYS G 1 152 ? 4.694 247.554 14.939 1.00 91.70 145 LYS G N 1
ATOM 13748 C CA . LYS G 1 152 ? 3.316 248.046 14.985 1.00 91.24 145 LYS G CA 1
ATOM 13749 C C . LYS G 1 152 ? 2.806 247.730 13.596 1.00 91.18 145 LYS G C 1
ATOM 13750 O O . LYS G 1 152 ? 3.527 247.178 12.770 1.00 90.57 145 LYS G O 1
ATOM 13756 N N . GLY G 1 153 ? 1.571 248.122 13.328 1.00 91.61 146 GLY G N 1
ATOM 13757 C CA . GLY G 1 153 ? 1.031 247.914 12.005 1.00 92.76 146 GLY G CA 1
ATOM 13758 C C . GLY G 1 153 ? -0.015 246.841 11.896 1.00 93.53 146 GLY G C 1
ATOM 13759 O O . GLY G 1 153 ? -0.761 246.570 12.838 1.00 93.53 146 GLY G O 1
ATOM 13760 N N . THR G 1 154 ? -0.063 246.234 10.718 1.00 94.51 147 THR G N 1
ATOM 13761 C CA . THR G 1 154 ? -1.015 245.178 10.445 1.00 95.44 147 THR G CA 1
ATOM 13762 C C . THR G 1 154 ? -0.325 243.834 10.199 1.00 95.75 147 THR G C 1
ATOM 13763 O O . THR G 1 154 ? -0.216 243.382 9.059 1.00 95.76 147 THR G O 1
ATOM 13767 N N . ILE G 1 155 ? 0.160 243.210 11.271 1.00 95.79 148 ILE G N 1
ATOM 13768 C CA . ILE G 1 155 ? 0.798 241.900 11.174 1.00 95.89 148 ILE G CA 1
ATOM 13769 C C . ILE G 1 155 ? 0.169 240.973 12.223 1.00 96.35 148 ILE G C 1
ATOM 13770 O O . ILE G 1 155 ? 0.128 241.297 13.418 1.00 96.83 148 ILE G O 1
ATOM 13775 N N . ASP G 1 156 ? -0.334 239.828 11.769 1.00 95.74 149 ASP G N 1
ATOM 13776 C CA . ASP G 1 156 ? -0.977 238.869 12.660 1.00 95.08 149 ASP G CA 1
ATOM 13777 C C . ASP G 1 156 ? 0.029 238.279 13.647 1.00 94.51 149 ASP G C 1
ATOM 13778 O O . ASP G 1 156 ? 1.110 237.845 13.252 1.00 94.81 149 ASP G O 1
ATOM 13783 N N . VAL G 1 157 ? -0.315 238.263 14.929 1.00 93.50 150 VAL G N 1
ATOM 13784 C CA . VAL G 1 157 ? 0.594 237.706 15.918 1.00 92.38 150 VAL G CA 1
ATOM 13785 C C . VAL G 1 157 ? 0.114 236.325 16.333 1.00 92.69 150 VAL G C 1
ATOM 13786 O O . VAL G 1 157 ? 0.916 235.405 16.524 1.00 93.23 150 VAL G O 1
ATOM 13790 N N . SER G 1 158 ? -1.199 236.182 16.466 1.00 92.35 151 SER G N 1
ATOM 13791 C CA . SER G 1 158 ? -1.767 234.893 16.817 1.00 92.20 151 SER G CA 1
ATOM 13792 C C . SER G 1 158 ? -1.257 233.866 15.805 1.00 91.52 151 SER G C 1
ATOM 13793 O O . SER G 1 158 ? -1.132 232.680 16.122 1.00 91.99 151 SER G O 1
ATOM 13796 N N . LYS G 1 159 ? -0.937 234.337 14.599 1.00 90.14 152 LYS G N 1
ATOM 13797 C CA . LYS G 1 159 ? -0.452 233.456 13.546 1.00 88.83 152 LYS G CA 1
ATOM 13798 C C . LYS G 1 159 ? 1.063 233.231 13.553 1.00 87.13 152 LYS G C 1
ATOM 13799 O O . LYS G 1 159 ? 1.506 232.083 13.565 1.00 88.26 152 LYS G O 1
ATOM 13805 N N . LEU G 1 160 ? 1.864 234.294 13.554 1.00 83.82 153 LEU G N 1
ATOM 13806 C CA . LEU G 1 160 ? 3.313 234.106 13.530 1.00 80.13 153 LEU G CA 1
ATOM 13807 C C . LEU G 1 160 ? 3.931 233.794 14.887 1.00 78.20 153 LEU G C 1
ATOM 13808 O O . LEU G 1 160 ? 3.350 234.125 15.928 1.00 77.84 153 LEU G O 1
ATOM 13813 N N . VAL G 1 161 ? 5.090 233.122 14.880 1.00 75.52 154 VAL G N 1
ATOM 13814 C CA . VAL G 1 161 ? 5.764 232.793 16.139 1.00 72.45 154 VAL G CA 1
ATOM 13815 C C . VAL G 1 161 ? 7.294 232.800 16.124 1.00 70.64 154 VAL G C 1
ATOM 13816 O O . VAL G 1 161 ? 7.946 232.596 15.096 1.00 68.36 154 VAL G O 1
ATOM 13820 N N . THR G 1 162 ? 7.831 233.050 17.315 1.00 69.79 155 THR G N 1
ATOM 13821 C CA . THR G 1 162 ? 9.253 233.159 17.599 1.00 69.39 155 THR G CA 1
ATOM 13822 C C . THR G 1 162 ? 10.173 232.305 16.758 1.00 69.83 155 THR G C 1
ATOM 13823 O O . THR G 1 162 ? 10.256 231.102 16.959 1.00 70.83 155 THR G O 1
ATOM 13827 N N . GLY G 1 163 ? 10.880 232.924 15.824 1.00 69.92 156 GLY G N 1
ATOM 13828 C CA . GLY G 1 163 ? 11.802 232.158 15.006 1.00 70.34 156 GLY G CA 1
ATOM 13829 C C . GLY G 1 163 ? 11.547 232.298 13.524 1.00 70.51 156 GLY G C 1
ATOM 13830 O O . GLY G 1 163 ? 12.394 231.941 12.700 1.00 70.58 156 GLY G O 1
ATOM 13831 N N . THR G 1 164 ? 10.378 232.823 13.183 1.00 70.82 157 THR G N 1
ATOM 13832 C CA . THR G 1 164 ? 10.010 233.012 11.786 1.00 71.56 157 THR G CA 1
ATOM 13833 C C . THR G 1 164 ? 11.002 233.970 11.131 1.00 72.08 157 THR G C 1
ATOM 13834 O O . THR G 1 164 ? 11.645 234.751 11.815 1.00 72.65 157 THR G O 1
ATOM 13838 N N . VAL G 1 165 ? 11.150 233.912 9.817 1.00 72.64 158 VAL G N 1
ATOM 13839 C CA . VAL G 1 165 ? 12.077 234.825 9.162 1.00 73.99 158 VAL G CA 1
ATOM 13840 C C . VAL G 1 165 ? 11.348 235.504 8.021 1.00 75.50 158 VAL G C 1
ATOM 13841 O O . VAL G 1 165 ? 11.229 234.946 6.933 1.00 76.29 158 VAL G O 1
ATOM 13845 N N . LEU G 1 166 ? 10.870 236.719 8.270 1.00 77.24 159 LEU G N 1
ATOM 13846 C CA . LEU G 1 166 ? 10.102 237.464 7.270 1.00 79.32 159 LEU G CA 1
ATOM 13847 C C . LEU G 1 166 ? 10.757 238.672 6.609 1.00 80.86 159 LEU G C 1
ATOM 13848 O O . LEU G 1 166 ? 11.897 239.047 6.909 1.00 80.71 159 LEU G O 1
ATOM 13853 N N . ALA G 1 167 ? 9.999 239.257 5.685 1.00 82.61 160 ALA G N 1
ATOM 13854 C CA . ALA G 1 167 ? 10.394 240.444 4.945 1.00 84.43 160 ALA G CA 1
ATOM 13855 C C . ALA G 1 167 ? 9.299 241.466 5.256 1.00 85.79 160 ALA G C 1
ATOM 13856 O O . ALA G 1 167 ? 8.264 241.511 4.590 1.00 85.94 160 ALA G O 1
ATOM 13858 N N . VAL G 1 168 ? 9.533 242.271 6.287 1.00 87.49 161 VAL G N 1
ATOM 13859 C CA . VAL G 1 168 ? 8.579 243.282 6.727 1.00 88.75 161 VAL G CA 1
ATOM 13860 C C . VAL G 1 168 ? 8.711 244.589 5.928 1.00 90.84 161 VAL G C 1
ATOM 13861 O O . VAL G 1 168 ? 9.795 244.930 5.447 1.00 90.57 161 VAL G O 1
ATOM 13865 N N . PHE G 1 169 ? 7.599 245.304 5.772 1.00 93.34 162 PHE G N 1
ATOM 13866 C CA . PHE G 1 169 ? 7.601 246.574 5.047 1.00 95.68 162 PHE G CA 1
ATOM 13867 C C . PHE G 1 169 ? 6.770 247.667 5.726 1.00 97.60 162 PHE G C 1
ATOM 13868 O O . PHE G 1 169 ? 5.561 247.520 5.948 1.00 97.95 162 PHE G O 1
ATOM 13876 N N . GLY G 1 170 ? 7.446 248.769 6.041 1.00 99.46 163 GLY G N 1
ATOM 13877 C CA . GLY G 1 170 ? 6.813 249.901 6.690 1.00 101.71 163 GLY G CA 1
ATOM 13878 C C . GLY G 1 170 ? 7.894 250.912 7.020 1.00 103.07 163 GLY G C 1
ATOM 13879 O O . GLY G 1 170 ? 8.963 250.895 6.405 1.00 103.41 163 GLY G O 1
ATOM 13880 N N . SER G 1 171 ? 7.642 251.776 7.998 1.00 103.96 164 SER G N 1
ATOM 13881 C CA . SER G 1 171 ? 8.618 252.792 8.382 1.00 104.43 164 SER G CA 1
ATOM 13882 C C . SER G 1 171 ? 8.766 252.881 9.896 1.00 104.93 164 SER G C 1
ATOM 13883 O O . SER G 1 171 ? 7.869 252.468 10.639 1.00 105.19 164 SER G O 1
ATOM 13886 N N . VAL G 1 172 ? 9.897 253.419 10.346 1.00 105.08 165 VAL G N 1
ATOM 13887 C CA . VAL G 1 172 ? 10.150 253.571 11.775 1.00 105.65 165 VAL G CA 1
ATOM 13888 C C . VAL G 1 172 ? 9.342 254.771 12.246 1.00 106.28 165 VAL G C 1
ATOM 13889 O O . VAL G 1 172 ? 9.213 255.757 11.516 1.00 106.57 165 VAL G O 1
ATOM 13893 N N . ARG G 1 173 ? 8.800 254.703 13.459 1.00 106.77 166 ARG G N 1
ATOM 13894 C CA . ARG G 1 173 ? 7.974 255.801 13.940 1.00 107.02 166 ARG G CA 1
ATOM 13895 C C . ARG G 1 173 ? 8.468 256.640 15.098 1.00 107.24 166 ARG G C 1
ATOM 13896 O O . ARG G 1 173 ? 9.488 256.349 15.733 1.00 107.42 166 ARG G O 1
ATOM 13904 N N . ASP G 1 174 ? 7.708 257.706 15.334 1.00 107.07 167 ASP G N 1
ATOM 13905 C CA . ASP G 1 174 ? 7.945 258.663 16.403 1.00 106.60 167 ASP G CA 1
ATOM 13906 C C . ASP G 1 174 ? 7.939 257.887 17.713 1.00 106.69 167 ASP G C 1
ATOM 13907 O O . ASP G 1 174 ? 8.488 258.325 18.729 1.00 107.31 167 ASP G O 1
ATOM 13912 N N . ASP G 1 175 ? 7.313 256.716 17.657 1.00 106.17 168 ASP G N 1
ATOM 13913 C CA . ASP G 1 175 ? 7.182 255.819 18.793 1.00 105.32 168 ASP G CA 1
ATOM 13914 C C . ASP G 1 175 ? 8.491 255.056 19.039 1.00 104.66 168 ASP G C 1
ATOM 13915 O O . ASP G 1 175 ? 8.793 254.655 20.171 1.00 105.22 168 ASP G O 1
ATOM 13920 N N . GLY G 1 176 ? 9.270 254.880 17.975 1.00 103.23 169 GLY G N 1
ATOM 13921 C CA . GLY G 1 176 ? 10.515 254.143 18.071 1.00 101.48 169 GLY G CA 1
ATOM 13922 C C . GLY G 1 176 ? 10.238 252.757 17.523 1.00 100.46 169 GLY G C 1
ATOM 13923 O O . GLY G 1 176 ? 11.153 252.028 17.132 1.00 99.90 169 GLY G O 1
ATOM 13924 N N . LYS G 1 177 ? 8.949 252.413 17.500 1.00 99.87 170 LYS G N 1
ATOM 13925 C CA . LYS G 1 177 ? 8.455 251.126 17.005 1.00 98.79 170 LYS G CA 1
ATOM 13926 C C . LYS G 1 177 ? 8.319 251.200 15.482 1.00 98.25 170 LYS G C 1
ATOM 13927 O O . LYS G 1 177 ? 8.100 252.281 14.925 1.00 98.60 170 LYS G O 1
ATOM 13933 N N . PHE G 1 178 ? 8.430 250.052 14.817 1.00 96.94 171 PHE G N 1
ATOM 13934 C CA . PHE G 1 178 ? 8.319 249.992 13.361 1.00 95.67 171 PHE G CA 1
ATOM 13935 C C . PHE G 1 178 ? 6.910 249.587 12.942 1.00 95.48 171 PHE G C 1
ATOM 13936 O O . PHE G 1 178 ? 6.450 248.489 13.261 1.00 95.34 171 PHE G O 1
ATOM 13944 N N . LEU G 1 179 ? 6.226 250.476 12.228 1.00 95.40 172 LEU G N 1
ATOM 13945 C CA . LEU G 1 179 ? 4.877 250.189 11.760 1.00 95.52 172 LEU G CA 1
ATOM 13946 C C . LEU G 1 179 ? 4.948 249.442 10.432 1.00 95.82 172 LEU G C 1
ATOM 13947 O O . LEU G 1 179 ? 5.656 249.858 9.509 1.00 95.78 172 LEU G O 1
ATOM 13952 N N . VAL G 1 180 ? 4.209 248.338 10.347 1.00 95.91 173 VAL G N 1
ATOM 13953 C CA . VAL G 1 180 ? 4.190 247.512 9.144 1.00 95.69 173 VAL G CA 1
ATOM 13954 C C . VAL G 1 180 ? 2.912 247.632 8.330 1.00 95.22 173 VAL G C 1
ATOM 13955 O O . VAL G 1 180 ? 1.802 247.657 8.871 1.00 94.66 173 VAL G O 1
ATOM 13959 N N . GLU G 1 181 ? 3.082 247.677 7.018 1.00 95.02 174 GLU G N 1
ATOM 13960 C CA . GLU G 1 181 ? 1.958 247.773 6.114 1.00 95.03 174 GLU G CA 1
ATOM 13961 C C . GLU G 1 181 ? 1.810 246.486 5.324 1.00 93.87 174 GLU G C 1
ATOM 13962 O O . GLU G 1 181 ? 0.703 246.111 4.942 1.00 93.91 174 GLU G O 1
ATOM 13968 N N . ASP G 1 182 ? 2.924 245.797 5.098 1.00 92.66 175 ASP G N 1
ATOM 13969 C CA . ASP G 1 182 ? 2.896 244.562 4.322 1.00 90.90 175 ASP G CA 1
ATOM 13970 C C . ASP G 1 182 ? 4.155 243.711 4.513 1.00 89.94 175 ASP G C 1
ATOM 13971 O O . ASP G 1 182 ? 5.273 244.227 4.503 1.00 89.74 175 ASP G O 1
ATOM 13976 N N . TYR G 1 183 ? 3.969 242.406 4.683 1.00 88.72 176 TYR G N 1
ATOM 13977 C CA . TYR G 1 183 ? 5.096 241.496 4.858 1.00 87.66 176 TYR G CA 1
ATOM 13978 C C . TYR G 1 183 ? 4.930 240.237 4.006 1.00 86.51 176 TYR G C 1
ATOM 13979 O O . TYR G 1 183 ? 3.827 239.929 3.550 1.00 86.10 176 TYR G O 1
ATOM 13988 N N . CYS G 1 184 ? 6.034 239.527 3.777 1.00 85.28 177 CYS G N 1
ATOM 13989 C CA . CYS G 1 184 ? 6.019 238.295 2.987 1.00 83.62 177 CYS G CA 1
ATOM 13990 C C . CYS G 1 184 ? 7.107 237.332 3.480 1.00 82.91 177 CYS G C 1
ATOM 13991 O O . CYS G 1 184 ? 7.953 237.713 4.301 1.00 83.26 177 CYS G O 1
ATOM 13994 N N . PHE G 1 185 ? 7.075 236.087 3.002 1.00 80.94 178 PHE G N 1
ATOM 13995 C CA . PHE G 1 185 ? 8.076 235.103 3.407 1.00 78.70 178 PHE G CA 1
ATOM 13996 C C . PHE G 1 185 ? 8.726 234.469 2.177 1.00 78.08 178 PHE G C 1
ATOM 13997 O O . PHE G 1 185 ? 8.274 234.675 1.052 1.00 78.22 178 PHE G O 1
ATOM 14005 N N . ALA G 1 186 ? 9.785 233.697 2.393 1.00 77.46 179 ALA G N 1
ATOM 14006 C CA . ALA G 1 186 ? 10.508 233.065 1.289 1.00 76.83 179 ALA G CA 1
ATOM 14007 C C . ALA G 1 186 ? 9.662 232.116 0.441 1.00 76.38 179 ALA G C 1
ATOM 14008 O O . ALA G 1 186 ? 9.930 231.936 -0.745 1.00 75.95 179 ALA G O 1
ATOM 14010 N N . ASP G 1 187 ? 8.654 231.508 1.061 1.00 75.86 180 ASP G N 1
ATOM 14011 C CA . ASP G 1 187 ? 7.755 230.556 0.396 1.00 75.16 180 ASP G CA 1
ATOM 14012 C C . ASP G 1 187 ? 8.396 229.171 0.115 1.00 73.69 180 ASP G C 1
ATOM 14013 O O . ASP G 1 187 ? 9.077 228.593 0.975 1.00 74.22 180 ASP G O 1
ATOM 14018 N N . LEU G 1 188 ? 8.170 228.641 -1.085 1.00 70.83 181 LEU G N 1
ATOM 14019 C CA . LEU G 1 188 ? 8.692 227.336 -1.452 1.00 67.71 181 LEU G CA 1
ATOM 14020 C C . LEU G 1 188 ? 9.985 227.492 -2.210 1.00 66.91 181 LEU G C 1
ATOM 14021 O O . LEU G 1 188 ? 10.153 228.445 -2.962 1.00 66.29 181 LEU G O 1
ATOM 14026 N N . ALA G 1 189 ? 10.893 226.545 -2.015 1.00 66.25 182 ALA G N 1
ATOM 14027 C CA . ALA G 1 189 ? 12.184 226.573 -2.693 1.00 65.69 182 ALA G CA 1
ATOM 14028 C C . ALA G 1 189 ? 12.040 225.991 -4.092 1.00 65.31 182 ALA G C 1
ATOM 14029 O O . ALA G 1 189 ? 10.972 225.503 -4.454 1.00 64.58 182 ALA G O 1
ATOM 14031 N N . PRO G 1 190 ? 13.116 226.030 -4.902 1.00 65.58 183 PRO G N 1
ATOM 14032 C CA . PRO G 1 190 ? 13.009 225.473 -6.258 1.00 66.17 183 PRO G CA 1
ATOM 14033 C C . PRO G 1 190 ? 12.633 223.990 -6.183 1.00 66.66 183 PRO G C 1
ATOM 14034 O O . PRO G 1 190 ? 12.869 223.337 -5.163 1.00 66.69 183 PRO G O 1
ATOM 14038 N N . GLN G 1 191 ? 12.057 223.451 -7.253 1.00 66.76 184 GLN G N 1
ATOM 14039 C CA . GLN G 1 191 ? 11.648 222.051 -7.226 1.00 66.39 184 GLN G CA 1
ATOM 14040 C C . GLN G 1 191 ? 11.390 221.460 -8.585 1.00 65.85 184 GLN G C 1
ATOM 14041 O O . GLN G 1 191 ? 10.410 221.814 -9.237 1.00 66.30 184 GLN G O 1
ATOM 14047 N N . LYS G 1 192 ? 12.255 220.551 -9.009 1.00 64.77 185 LYS G N 1
ATOM 14048 C CA . LYS G 1 192 ? 12.056 219.905 -10.298 1.00 63.17 185 LYS G CA 1
ATOM 14049 C C . LYS G 1 192 ? 11.012 218.817 -10.054 1.00 60.97 185 LYS G C 1
ATOM 14050 O O . LYS G 1 192 ? 10.941 218.252 -8.953 1.00 60.55 185 LYS G O 1
ATOM 14056 N N . PRO G 1 193 ? 10.163 218.545 -11.066 1.00 58.76 186 PRO G N 1
ATOM 14057 C CA . PRO G 1 193 ? 9.073 217.558 -11.083 1.00 56.46 186 PRO G CA 1
ATOM 14058 C C . PRO G 1 193 ? 9.526 216.112 -10.974 1.00 53.88 186 PRO G C 1
ATOM 14059 O O . PRO G 1 193 ? 10.506 215.705 -11.603 1.00 53.69 186 PRO G O 1
ATOM 14063 N N . ALA G 1 194 ? 8.792 215.335 -10.192 1.00 50.79 187 ALA G N 1
ATOM 14064 C CA . ALA G 1 194 ? 9.126 213.935 -10.013 1.00 49.32 187 ALA G CA 1
ATOM 14065 C C . ALA G 1 194 ? 8.897 213.213 -11.306 1.00 48.37 187 ALA G C 1
ATOM 14066 O O . ALA G 1 194 ? 7.914 213.460 -11.978 1.00 48.80 187 ALA G O 1
ATOM 14068 N N . PRO G 1 195 ? 9.800 212.303 -11.678 1.00 48.04 188 PRO G N 1
ATOM 14069 C CA . PRO G 1 195 ? 9.591 211.589 -12.936 1.00 48.29 188 PRO G CA 1
ATOM 14070 C C . PRO G 1 195 ? 8.273 210.808 -12.912 1.00 48.28 188 PRO G C 1
ATOM 14071 O O . PRO G 1 195 ? 7.758 210.455 -11.839 1.00 47.93 188 PRO G O 1
ATOM 14075 N N . PRO G 1 196 ? 7.713 210.536 -14.104 1.00 47.09 189 PRO G N 1
ATOM 14076 C CA . PRO G 1 196 ? 6.461 209.815 -14.328 1.00 45.55 189 PRO G CA 1
ATOM 14077 C C . PRO G 1 196 ? 6.559 208.350 -13.985 1.00 44.75 189 PRO G C 1
ATOM 14078 O O . PRO G 1 196 ? 7.576 207.728 -14.239 1.00 45.96 189 PRO G O 1
ATOM 14082 N N . LEU G 1 197 ? 5.495 207.793 -13.428 1.00 44.26 190 LEU G N 1
ATOM 14083 C CA . LEU G 1 197 ? 5.487 206.376 -13.069 1.00 44.92 190 LEU G CA 1
ATOM 14084 C C . LEU G 1 197 ? 4.473 205.707 -13.947 1.00 44.50 190 LEU G C 1
ATOM 14085 O O . LEU G 1 197 ? 3.410 206.266 -14.178 1.00 46.05 190 LEU G O 1
ATOM 14090 N N . ASP G 1 198 ? 4.767 204.510 -14.425 1.00 43.64 191 ASP G N 1
ATOM 14091 C CA . ASP G 1 198 ? 3.804 203.867 -15.283 1.00 43.30 191 ASP G CA 1
ATOM 14092 C C . ASP G 1 198 ? 2.772 203.090 -14.517 1.00 43.46 191 ASP G C 1
ATOM 14093 O O . ASP G 1 198 ? 1.628 202.996 -14.940 1.00 44.75 191 ASP G O 1
ATOM 14098 N N . THR G 1 199 ? 3.158 202.536 -13.380 1.00 42.87 192 THR G N 1
ATOM 14099 C CA . THR G 1 199 ? 2.215 201.757 -12.598 1.00 42.49 192 THR G CA 1
ATOM 14100 C C . THR G 1 199 ? 2.194 202.332 -11.215 1.00 40.87 192 THR G C 1
ATOM 14101 O O . THR G 1 199 ? 3.230 202.645 -10.668 1.00 40.50 192 THR G O 1
ATOM 14105 N N . ASP G 1 200 ? 1.021 202.464 -10.633 1.00 40.68 193 ASP G N 1
ATOM 14106 C CA . ASP G 1 200 ? 0.949 203.009 -9.293 1.00 42.24 193 ASP G CA 1
ATOM 14107 C C . ASP G 1 200 ? 1.812 202.295 -8.265 1.00 41.12 193 ASP G C 1
ATOM 14108 O O . ASP G 1 200 ? 1.972 201.085 -8.313 1.00 41.84 193 ASP G O 1
ATOM 14113 N N . ARG G 1 201 ? 2.362 203.078 -7.342 1.00 40.13 194 ARG G N 1
ATOM 14114 C CA . ARG G 1 201 ? 3.193 202.587 -6.251 1.00 39.54 194 ARG G CA 1
ATOM 14115 C C . ARG G 1 201 ? 2.674 203.271 -5.012 1.00 38.74 194 ARG G C 1
ATOM 14116 O O . ARG G 1 201 ? 2.426 204.459 -5.035 1.00 37.77 194 ARG G O 1
ATOM 14124 N N . PHE G 1 202 ? 2.513 202.538 -3.923 1.00 39.85 195 PHE G N 1
ATOM 14125 C CA . PHE G 1 202 ? 1.997 203.161 -2.712 1.00 41.06 195 PHE G CA 1
ATOM 14126 C C . PHE G 1 202 ? 2.992 203.239 -1.580 1.00 39.46 195 PHE G C 1
ATOM 14127 O O . PHE G 1 202 ? 3.928 202.447 -1.485 1.00 39.38 195 PHE G O 1
ATOM 14135 N N . VAL G 1 203 ? 2.768 204.215 -0.719 1.00 37.02 196 VAL G N 1
ATOM 14136 C CA . VAL G 1 203 ? 3.593 204.403 0.445 1.00 34.56 196 VAL G CA 1
ATOM 14137 C C . VAL G 1 203 ? 2.618 204.484 1.595 1.00 32.82 196 VAL G C 1
ATOM 14138 O O . VAL G 1 203 ? 1.765 205.364 1.636 1.00 33.22 196 VAL G O 1
ATOM 14142 N N . LEU G 1 204 ? 2.710 203.548 2.520 1.00 31.12 197 LEU G N 1
ATOM 14143 C CA . LEU G 1 204 ? 1.800 203.567 3.650 1.00 30.45 197 LEU G CA 1
ATOM 14144 C C . LEU G 1 204 ? 2.418 204.373 4.785 1.00 30.74 197 LEU G C 1
ATOM 14145 O O . LEU G 1 204 ? 3.497 204.029 5.269 1.00 31.02 197 LEU G O 1
ATOM 14150 N N . LEU G 1 205 ? 1.738 205.451 5.182 1.00 30.20 198 LEU G N 1
ATOM 14151 C CA . LEU G 1 205 ? 2.197 206.323 6.259 1.00 29.71 198 LEU G CA 1
ATOM 14152 C C . LEU G 1 205 ? 1.355 206.071 7.493 1.00 28.94 198 LEU G C 1
ATOM 14153 O O . LEU G 1 205 ? 0.132 206.187 7.459 1.00 28.08 198 LEU G O 1
ATOM 14158 N N . VAL G 1 206 ? 2.016 205.716 8.581 1.00 28.27 199 VAL G N 1
ATOM 14159 C CA . VAL G 1 206 ? 1.309 205.443 9.804 1.00 29.96 199 VAL G CA 1
ATOM 14160 C C . VAL G 1 206 ? 1.987 206.151 10.923 1.00 30.83 199 VAL G C 1
ATOM 14161 O O . VAL G 1 206 ? 3.150 206.502 10.815 1.00 32.49 199 VAL G O 1
ATOM 14165 N N . SER G 1 207 ? 1.283 206.341 12.023 1.00 31.95 200 SER G N 1
ATOM 14166 C CA . SER G 1 207 ? 1.915 207.000 13.134 1.00 33.84 200 SER G CA 1
ATOM 14167 C C . SER G 1 207 ? 1.124 206.880 14.408 1.00 34.20 200 SER G C 1
ATOM 14168 O O . SER G 1 207 ? -0.097 206.789 14.379 1.00 34.04 200 SER G O 1
ATOM 14171 N N . GLY G 1 208 ? 1.836 206.866 15.526 1.00 35.03 201 GLY G N 1
ATOM 14172 C CA . GLY G 1 208 ? 1.190 206.777 16.817 1.00 37.21 201 GLY G CA 1
ATOM 14173 C C . GLY G 1 208 ? 0.664 205.413 17.219 1.00 39.54 201 GLY G C 1
ATOM 14174 O O . GLY G 1 208 ? -0.398 205.338 17.829 1.00 39.41 201 GLY G O 1
ATOM 14175 N N . LEU G 1 209 ? 1.383 204.336 16.900 1.00 41.97 202 LEU G N 1
ATOM 14176 C CA . LEU G 1 209 ? 0.930 202.988 17.278 1.00 44.48 202 LEU G CA 1
ATOM 14177 C C . LEU G 1 209 ? 0.694 202.929 18.765 1.00 46.60 202 LEU G C 1
ATOM 14178 O O . LEU G 1 209 ? -0.164 202.193 19.236 1.00 46.79 202 LEU G O 1
ATOM 14183 N N . GLY G 1 210 ? 1.477 203.715 19.493 1.00 49.35 203 GLY G N 1
ATOM 14184 C CA . GLY G 1 210 ? 1.351 203.795 20.933 1.00 52.95 203 GLY G CA 1
ATOM 14185 C C . GLY G 1 210 ? 1.140 202.500 21.685 1.00 55.57 203 GLY G C 1
ATOM 14186 O O . GLY G 1 210 ? 0.062 202.254 22.220 1.00 56.26 203 GLY G O 1
ATOM 14187 N N . LEU G 1 211 ? 2.168 201.669 21.739 1.00 58.14 204 LEU G N 1
ATOM 14188 C CA . LEU G 1 211 ? 2.074 200.414 22.462 1.00 61.58 204 LEU G CA 1
ATOM 14189 C C . LEU G 1 211 ? 2.322 200.684 23.944 1.00 65.82 204 LEU G C 1
ATOM 14190 O O . LEU G 1 211 ? 3.139 201.538 24.299 1.00 66.97 204 LEU G O 1
ATOM 14195 N N . GLY G 1 212 ? 1.610 199.969 24.807 1.00 69.96 205 GLY G N 1
ATOM 14196 C CA . GLY G 1 212 ? 1.762 200.186 26.235 1.00 76.04 205 GLY G CA 1
ATOM 14197 C C . GLY G 1 212 ? 0.419 200.420 26.913 1.00 80.60 205 GLY G C 1
ATOM 14198 O O . GLY G 1 212 ? 0.153 199.867 27.980 1.00 81.20 205 GLY G O 1
ATOM 14199 N N . GLY G 1 213 ? -0.427 201.246 26.298 1.00 84.60 206 GLY G N 1
ATOM 14200 C CA . GLY G 1 213 ? -1.754 201.523 26.839 1.00 89.53 206 GLY G CA 1
ATOM 14201 C C . GLY G 1 213 ? -2.777 201.667 25.710 1.00 92.77 206 GLY G C 1
ATOM 14202 O O . GLY G 1 213 ? -2.393 201.680 24.531 1.00 93.14 206 GLY G O 1
ATOM 14203 N N . GLY G 1 214 ? -4.069 201.748 26.046 1.00 95.39 207 GLY G N 1
ATOM 14204 C CA . GLY G 1 214 ? -5.091 201.918 25.015 1.00 97.78 207 GLY G CA 1
ATOM 14205 C C . GLY G 1 214 ? -6.173 200.861 24.798 1.00 99.05 207 GLY G C 1
ATOM 14206 O O . GLY G 1 214 ? -7.167 201.135 24.117 1.00 99.44 207 GLY G O 1
ATOM 14207 N N . GLY G 1 215 ? -6.001 199.664 25.357 1.00 99.78 208 GLY G N 1
ATOM 14208 C CA . GLY G 1 215 ? -6.996 198.619 25.172 1.00 100.27 208 GLY G CA 1
ATOM 14209 C C . GLY G 1 215 ? -6.809 197.805 23.895 1.00 100.52 208 GLY G C 1
ATOM 14210 O O . GLY G 1 215 ? -6.582 198.357 22.810 1.00 100.18 208 GLY G O 1
ATOM 14211 N N . GLY G 1 216 ? -6.920 196.483 24.036 1.00 100.71 209 GLY G N 1
ATOM 14212 C CA . GLY G 1 216 ? -6.758 195.560 22.921 1.00 100.39 209 GLY G CA 1
ATOM 14213 C C . GLY G 1 216 ? -7.441 195.882 21.600 1.00 100.12 209 GLY G C 1
ATOM 14214 O O . GLY G 1 216 ? -7.061 195.325 20.566 1.00 99.86 209 GLY G O 1
ATOM 14215 N N . GLU G 1 217 ? -8.447 196.757 21.616 1.00 99.78 210 GLU G N 1
ATOM 14216 C CA . GLU G 1 217 ? -9.145 197.119 20.378 1.00 98.83 210 GLU G CA 1
ATOM 14217 C C . GLU G 1 217 ? -8.116 197.836 19.511 1.00 96.27 210 GLU G C 1
ATOM 14218 O O . GLU G 1 217 ? -8.073 197.639 18.285 1.00 96.24 210 GLU G O 1
ATOM 14224 N N . SER G 1 218 ? -7.281 198.654 20.163 1.00 92.35 211 SER G N 1
ATOM 14225 C CA . SER G 1 218 ? -6.214 199.388 19.478 1.00 87.37 211 SER G CA 1
ATOM 14226 C C . SER G 1 218 ? -5.366 198.323 18.750 1.00 83.76 211 SER G C 1
ATOM 14227 O O . SER G 1 218 ? -4.796 198.581 17.676 1.00 84.15 211 SER G O 1
ATOM 14230 N N . LEU G 1 219 ? -5.325 197.118 19.331 1.00 77.48 212 LEU G N 1
ATOM 14231 C CA . LEU G 1 219 ? -4.573 196.002 18.770 1.00 70.43 212 LEU G CA 1
ATOM 14232 C C . LEU G 1 219 ? -5.148 195.401 17.494 1.00 66.53 212 LEU G C 1
ATOM 14233 O O . LEU G 1 219 ? -4.549 195.536 16.431 1.00 65.51 212 LEU G O 1
ATOM 14238 N N . LEU G 1 220 ? -6.296 194.737 17.582 1.00 61.65 213 LEU G N 1
ATOM 14239 C CA . LEU G 1 220 ? -6.867 194.135 16.381 1.00 57.38 213 LEU G CA 1
ATOM 14240 C C . LEU G 1 220 ? -6.722 195.069 15.217 1.00 54.81 213 LEU G C 1
ATOM 14241 O O . LEU G 1 220 ? -6.343 194.663 14.119 1.00 53.02 213 LEU G O 1
ATOM 14246 N N . GLY G 1 221 ? -7.049 196.328 15.475 1.00 53.08 214 GLY G N 1
ATOM 14247 C CA . GLY G 1 221 ? -6.940 197.335 14.445 1.00 51.14 214 GLY G CA 1
ATOM 14248 C C . GLY G 1 221 ? -5.539 197.286 13.885 1.00 49.93 214 GLY G C 1
ATOM 14249 O O . GLY G 1 221 ? -5.330 197.188 12.673 1.00 49.91 214 GLY G O 1
ATOM 14250 N N . THR G 1 222 ? -4.568 197.332 14.785 1.00 48.16 215 THR G N 1
ATOM 14251 C CA . THR G 1 222 ? -3.183 197.298 14.385 1.00 46.85 215 THR G CA 1
ATOM 14252 C C . THR G 1 222 ? -2.846 196.028 13.615 1.00 46.32 215 THR G C 1
ATOM 14253 O O . THR G 1 222 ? -2.135 196.076 12.614 1.00 45.08 215 THR G O 1
ATOM 14257 N N . GLN G 1 223 ? -3.355 194.890 14.076 1.00 47.14 216 GLN G N 1
ATOM 14258 C CA . GLN G 1 223 ? -3.068 193.638 13.388 1.00 47.69 216 GLN G CA 1
ATOM 14259 C C . GLN G 1 223 ? -3.594 193.787 11.979 1.00 47.37 216 GLN G C 1
ATOM 14260 O O . GLN G 1 223 ? -2.861 193.572 11.007 1.00 47.46 216 GLN G O 1
ATOM 14266 N N . LEU G 1 224 ? -4.862 194.178 11.867 1.00 45.75 217 LEU G N 1
ATOM 14267 C CA . LEU G 1 224 ? -5.467 194.353 10.558 1.00 43.81 217 LEU G CA 1
ATOM 14268 C C . LEU G 1 224 ? -4.590 195.222 9.680 1.00 43.62 217 LEU G C 1
ATOM 14269 O O . LEU G 1 224 ? -4.363 194.893 8.519 1.00 44.37 217 LEU G O 1
ATOM 14274 N N . LEU G 1 225 ? -4.089 196.324 10.229 1.00 43.23 218 LEU G N 1
ATOM 14275 C CA . LEU G 1 225 ? -3.210 197.198 9.460 1.00 42.70 218 LEU G CA 1
ATOM 14276 C C . LEU G 1 225 ? -2.063 196.362 8.901 1.00 43.37 218 LEU G C 1
ATOM 14277 O O . LEU G 1 225 ? -1.918 196.213 7.687 1.00 44.58 218 LEU G O 1
ATOM 14282 N N . VAL G 1 226 ? -1.263 195.796 9.790 1.00 43.90 219 VAL G N 1
ATOM 14283 C CA . VAL G 1 226 ? -0.134 194.984 9.367 1.00 45.29 219 VAL G CA 1
ATOM 14284 C C . VAL G 1 226 ? -0.542 193.975 8.327 1.00 45.95 219 VAL G C 1
ATOM 14285 O O . VAL G 1 226 ? 0.037 193.912 7.239 1.00 46.48 219 VAL G O 1
ATOM 14289 N N . ASP G 1 227 ? -1.548 193.185 8.681 1.00 46.61 220 ASP G N 1
ATOM 14290 C CA . ASP G 1 227 ? -2.071 192.146 7.801 1.00 47.35 220 ASP G CA 1
ATOM 14291 C C . ASP G 1 227 ? -2.512 192.607 6.412 1.00 45.27 220 ASP G C 1
ATOM 14292 O O . ASP G 1 227 ? -2.585 191.798 5.493 1.00 47.42 220 ASP G O 1
ATOM 14297 N N . VAL G 1 228 ? -2.817 193.884 6.234 1.00 40.36 221 VAL G N 1
ATOM 14298 C CA . VAL G 1 228 ? -3.220 194.303 4.917 1.00 35.96 221 VAL G CA 1
ATOM 14299 C C . VAL G 1 228 ? -2.007 194.509 4.036 1.00 34.56 221 VAL G C 1
ATOM 14300 O O . VAL G 1 228 ? -1.995 194.112 2.877 1.00 35.60 221 VAL G O 1
ATOM 14304 N N . VAL G 1 229 ? -0.977 195.128 4.583 1.00 32.10 222 VAL G N 1
ATOM 14305 C CA . VAL G 1 229 ? 0.202 195.392 3.786 1.00 30.33 222 VAL G CA 1
ATOM 14306 C C . VAL G 1 229 ? 0.952 194.119 3.545 1.00 32.29 222 VAL G C 1
ATOM 14307 O O . VAL G 1 229 ? 1.565 193.925 2.502 1.00 31.31 222 VAL G O 1
ATOM 14311 N N . THR G 1 230 ? 0.903 193.253 4.542 1.00 35.31 223 THR G N 1
ATOM 14312 C CA . THR G 1 230 ? 1.615 191.997 4.491 1.00 37.88 223 THR G CA 1
ATOM 14313 C C . THR G 1 230 ? 1.072 191.081 3.418 1.00 39.16 223 THR G C 1
ATOM 14314 O O . THR G 1 230 ? 1.838 190.415 2.719 1.00 39.57 223 THR G O 1
ATOM 14318 N N . GLY G 1 231 ? -0.251 191.044 3.297 1.00 40.02 224 GLY G N 1
ATOM 14319 C CA . GLY G 1 231 ? -0.884 190.183 2.314 1.00 42.09 224 GLY G CA 1
ATOM 14320 C C . GLY G 1 231 ? -1.715 189.106 2.995 1.00 43.53 224 GLY G C 1
ATOM 14321 O O . GLY G 1 231 ? -2.200 188.173 2.369 1.00 44.21 224 GLY G O 1
ATOM 14322 N N . GLN G 1 232 ? -1.881 189.230 4.300 1.00 44.98 225 GLN G N 1
ATOM 14323 C CA . GLN G 1 232 ? -2.655 188.252 5.043 1.00 46.38 225 GLN G CA 1
ATOM 14324 C C . GLN G 1 232 ? -4.146 188.346 4.730 1.00 46.70 225 GLN G C 1
ATOM 14325 O O . GLN G 1 232 ? -4.708 187.402 4.180 1.00 48.05 225 GLN G O 1
ATOM 14331 N N . LEU G 1 233 ? -4.792 189.468 5.058 1.00 46.16 226 LEU G N 1
ATOM 14332 C CA . LEU G 1 233 ? -6.229 189.592 4.809 1.00 45.18 226 LEU G CA 1
ATOM 14333 C C . LEU G 1 233 ? -6.589 190.235 3.479 1.00 45.13 226 LEU G C 1
ATOM 14334 O O . LEU G 1 233 ? -5.730 190.798 2.789 1.00 44.84 226 LEU G O 1
ATOM 14339 N N . GLY G 1 234 ? -7.877 190.150 3.145 1.00 44.45 227 GLY G N 1
ATOM 14340 C CA . GLY G 1 234 ? -8.381 190.698 1.902 1.00 42.90 227 GLY G CA 1
ATOM 14341 C C . GLY G 1 234 ? -8.379 189.683 0.775 1.00 41.75 227 GLY G C 1
ATOM 14342 O O . GLY G 1 234 ? -7.786 188.615 0.878 1.00 40.34 227 GLY G O 1
ATOM 14343 N N . ASP G 1 235 ? -9.056 190.028 -0.310 1.00 41.83 228 ASP G N 1
ATOM 14344 C CA . ASP G 1 235 ? -9.138 189.172 -1.483 1.00 41.99 228 ASP G CA 1
ATOM 14345 C C . ASP G 1 235 ? -8.039 189.622 -2.426 1.00 41.73 228 ASP G C 1
ATOM 14346 O O . ASP G 1 235 ? -7.380 190.619 -2.176 1.00 41.38 228 ASP G O 1
ATOM 14351 N N . GLU G 1 236 ? -7.864 188.893 -3.517 1.00 41.83 229 GLU G N 1
ATOM 14352 C CA . GLU G 1 236 ? -6.835 189.186 -4.482 1.00 42.66 229 GLU G CA 1
ATOM 14353 C C . GLU G 1 236 ? -6.779 190.621 -4.937 1.00 43.38 229 GLU G C 1
ATOM 14354 O O . GLU G 1 236 ? -5.713 191.118 -5.295 1.00 42.82 229 GLU G O 1
ATOM 14360 N N . GLY G 1 237 ? -7.916 191.301 -4.931 1.00 44.68 230 GLY G N 1
ATOM 14361 C CA . GLY G 1 237 ? -7.904 192.696 -5.356 1.00 46.00 230 GLY G CA 1
ATOM 14362 C C . GLY G 1 237 ? -7.045 193.520 -4.409 1.00 45.77 230 GLY G C 1
ATOM 14363 O O . GLY G 1 237 ? -6.066 194.153 -4.815 1.00 45.32 230 GLY G O 1
ATOM 14364 N N . GLU G 1 238 ? -7.446 193.508 -3.137 1.00 45.75 231 GLU G N 1
ATOM 14365 C CA . GLU G 1 238 ? -6.744 194.188 -2.054 1.00 44.05 231 GLU G CA 1
ATOM 14366 C C . GLU G 1 238 ? -5.275 193.828 -2.172 1.00 43.00 231 GLU G C 1
ATOM 14367 O O . GLU G 1 238 ? -4.410 194.677 -2.380 1.00 43.21 231 GLU G O 1
ATOM 14373 N N . GLN G 1 239 ? -5.031 192.532 -2.027 1.00 41.37 232 GLN G N 1
ATOM 14374 C CA . GLN G 1 239 ? -3.710 191.946 -2.065 1.00 39.67 232 GLN G CA 1
ATOM 14375 C C . GLN G 1 239 ? -2.869 192.408 -3.229 1.00 39.71 232 GLN G C 1
ATOM 14376 O O . GLN G 1 239 ? -1.783 192.943 -3.032 1.00 39.63 232 GLN G O 1
ATOM 14382 N N . CYS G 1 240 ? -3.363 192.217 -4.442 1.00 40.23 233 CYS G N 1
ATOM 14383 C CA . CYS G 1 240 ? -2.611 192.647 -5.604 1.00 39.78 233 CYS G CA 1
ATOM 14384 C C . CYS G 1 240 ? -2.282 194.127 -5.505 1.00 38.82 233 CYS G C 1
ATOM 14385 O O . CYS G 1 240 ? -1.269 194.573 -6.027 1.00 40.04 233 CYS G O 1
ATOM 14388 N N . SER G 1 241 ? -3.118 194.907 -4.839 1.00 37.79 234 SER G N 1
ATOM 14389 C CA . SER G 1 241 ? -2.791 196.319 -4.731 1.00 37.34 234 SER G CA 1
ATOM 14390 C C . SER G 1 241 ? -1.887 196.599 -3.538 1.00 36.15 234 SER G C 1
ATOM 14391 O O . SER G 1 241 ? -0.956 197.401 -3.634 1.00 37.03 234 SER G O 1
ATOM 14394 N N . ALA G 1 242 ? -2.152 195.943 -2.419 1.00 33.43 235 ALA G N 1
ATOM 14395 C CA . ALA G 1 242 ? -1.288 196.115 -1.266 1.00 31.72 235 ALA G CA 1
ATOM 14396 C C . ALA G 1 242 ? 0.092 195.745 -1.778 1.00 30.35 235 ALA G C 1
ATOM 14397 O O . ALA G 1 242 ? 1.097 196.356 -1.434 1.00 29.46 235 ALA G O 1
ATOM 14399 N N . ALA G 1 243 ? 0.120 194.738 -2.629 1.00 30.35 236 ALA G N 1
ATOM 14400 C CA . ALA G 1 243 ? 1.367 194.283 -3.204 1.00 32.01 236 ALA G CA 1
ATOM 14401 C C . ALA G 1 243 ? 2.059 195.433 -3.887 1.00 32.01 236 ALA G C 1
ATOM 14402 O O . ALA G 1 243 ? 3.288 195.459 -3.992 1.00 32.42 236 ALA G O 1
ATOM 14404 N N . HIS G 1 244 ? 1.274 196.382 -4.371 1.00 31.73 237 HIS G N 1
ATOM 14405 C CA . HIS G 1 244 ? 1.872 197.518 -5.035 1.00 32.22 237 HIS G CA 1
ATOM 14406 C C . HIS G 1 244 ? 2.469 198.558 -4.077 1.00 31.16 237 HIS G C 1
ATOM 14407 O O . HIS G 1 244 ? 3.051 199.549 -4.517 1.00 30.18 237 HIS G O 1
ATOM 14414 N N . VAL G 1 245 ? 2.342 198.330 -2.771 1.00 30.50 238 VAL G N 1
ATOM 14415 C CA . VAL G 1 245 ? 2.900 199.261 -1.793 1.00 28.79 238 VAL G CA 1
ATOM 14416 C C . VAL G 1 245 ? 4.396 199.131 -1.808 1.00 27.85 238 VAL G C 1
ATOM 14417 O O . VAL G 1 245 ? 4.918 198.044 -1.588 1.00 27.80 238 VAL G O 1
ATOM 14421 N N . SER G 1 246 ? 5.084 200.243 -2.034 1.00 26.98 239 SER G N 1
ATOM 14422 C CA . SER G 1 246 ? 6.538 200.231 -2.134 1.00 26.73 239 SER G CA 1
ATOM 14423 C C . SER G 1 246 ? 7.315 200.363 -0.837 1.00 27.03 239 SER G C 1
ATOM 14424 O O . SER G 1 246 ? 8.374 199.777 -0.705 1.00 26.79 239 SER G O 1
ATOM 14427 N N . ARG G 1 247 ? 6.813 201.131 0.118 1.00 27.77 240 ARG G N 1
ATOM 14428 C CA . ARG G 1 247 ? 7.511 201.290 1.383 1.00 28.81 240 ARG G CA 1
ATOM 14429 C C . ARG G 1 247 ? 6.534 201.671 2.483 1.00 29.65 240 ARG G C 1
ATOM 14430 O O . ARG G 1 247 ? 5.419 202.092 2.205 1.00 32.04 240 ARG G O 1
ATOM 14438 N N . VAL G 1 248 ? 6.934 201.504 3.737 1.00 29.73 241 VAL G N 1
ATOM 14439 C CA . VAL G 1 248 ? 6.068 201.841 4.854 1.00 28.94 241 VAL G CA 1
ATOM 14440 C C . VAL G 1 248 ? 6.839 202.712 5.819 1.00 30.94 241 VAL G C 1
ATOM 14441 O O . VAL G 1 248 ? 7.900 202.321 6.296 1.00 33.40 241 VAL G O 1
ATOM 14445 N N . ILE G 1 249 ? 6.310 203.893 6.113 1.00 31.61 242 ILE G N 1
ATOM 14446 C CA . ILE G 1 249 ? 6.967 204.819 7.032 1.00 31.25 242 ILE G CA 1
ATOM 14447 C C . ILE G 1 249 ? 6.197 204.972 8.338 1.00 32.54 242 ILE G C 1
ATOM 14448 O O . ILE G 1 249 ? 5.037 205.390 8.328 1.00 32.28 242 ILE G O 1
ATOM 14453 N N . LEU G 1 250 ? 6.832 204.621 9.458 1.00 34.05 243 LEU G N 1
ATOM 14454 C CA . LEU G 1 250 ? 6.194 204.796 10.761 1.00 35.32 243 LEU G CA 1
ATOM 14455 C C . LEU G 1 250 ? 6.782 206.089 11.313 1.00 36.87 243 LEU G C 1
ATOM 14456 O O . LEU G 1 250 ? 7.988 206.172 11.527 1.00 36.89 243 LEU G O 1
ATOM 14461 N N . ALA G 1 251 ? 5.950 207.103 11.531 1.00 38.40 244 ALA G N 1
ATOM 14462 C CA . ALA G 1 251 ? 6.469 208.357 12.046 1.00 40.71 244 ALA G CA 1
ATOM 14463 C C . ALA G 1 251 ? 6.238 208.577 13.549 1.00 42.27 244 ALA G C 1
ATOM 14464 O O . ALA G 1 251 ? 5.227 209.133 13.983 1.00 41.65 244 ALA G O 1
ATOM 14466 N N . GLY G 1 252 ? 7.204 208.103 14.326 1.00 43.48 245 GLY G N 1
ATOM 14467 C CA . GLY G 1 252 ? 7.188 208.258 15.768 1.00 46.14 245 GLY G CA 1
ATOM 14468 C C . GLY G 1 252 ? 6.030 207.808 16.632 1.00 46.70 245 GLY G C 1
ATOM 14469 O O . GLY G 1 252 ? 4.965 207.445 16.142 1.00 47.39 245 GLY G O 1
ATOM 14470 N N . ASN G 1 253 ? 6.270 207.859 17.942 1.00 47.10 246 ASN G N 1
ATOM 14471 C CA . ASN G 1 253 ? 5.298 207.468 18.939 1.00 48.32 246 ASN G CA 1
ATOM 14472 C C . ASN G 1 253 ? 4.838 206.074 18.687 1.00 49.15 246 ASN G C 1
ATOM 14473 O O . ASN G 1 253 ? 3.660 205.842 18.442 1.00 49.19 246 ASN G O 1
ATOM 14478 N N . LEU G 1 254 ? 5.754 205.129 18.728 1.00 50.10 247 LEU G N 1
ATOM 14479 C CA . LEU G 1 254 ? 5.326 203.782 18.500 1.00 51.13 247 LEU G CA 1
ATOM 14480 C C . LEU G 1 254 ? 5.041 203.189 19.850 1.00 53.43 247 LEU G C 1
ATOM 14481 O O . LEU G 1 254 ? 4.181 202.323 19.976 1.00 54.30 247 LEU G O 1
ATOM 14486 N N . LEU G 1 255 ? 5.734 203.699 20.865 1.00 55.65 248 LEU G N 1
ATOM 14487 C CA . LEU G 1 255 ? 5.557 203.246 22.239 1.00 58.97 248 LEU G CA 1
ATOM 14488 C C . LEU G 1 255 ? 5.084 204.473 22.983 1.00 62.85 248 LEU G C 1
ATOM 14489 O O . LEU G 1 255 ? 5.443 205.574 22.584 1.00 64.50 248 LEU G O 1
ATOM 14494 N N . SER G 1 256 ? 4.292 204.325 24.040 1.00 67.36 249 SER G N 1
ATOM 14495 C CA . SER G 1 256 ? 3.870 205.523 24.765 1.00 73.24 249 SER G CA 1
ATOM 14496 C C . SER G 1 256 ? 3.817 205.330 26.260 1.00 76.96 249 SER G C 1
ATOM 14497 O O . SER G 1 256 ? 3.539 204.230 26.749 1.00 77.17 249 SER G O 1
ATOM 14500 N N . HIS G 1 257 ? 4.059 206.438 26.964 1.00 81.85 250 HIS G N 1
ATOM 14501 C CA . HIS G 1 257 ? 4.119 206.473 28.425 1.00 86.47 250 HIS G CA 1
ATOM 14502 C C . HIS G 1 257 ? 3.173 207.521 29.035 1.00 86.68 250 HIS G C 1
ATOM 14503 O O . HIS G 1 257 ? 3.002 208.618 28.497 1.00 86.71 250 HIS G O 1
ATOM 14510 N N . LEU G 1 271 ? 5.443 200.357 41.596 1.00 107.43 264 LEU G N 1
ATOM 14511 C CA . LEU G 1 271 ? 5.558 200.965 40.268 1.00 107.32 264 LEU G CA 1
ATOM 14512 C C . LEU G 1 271 ? 6.646 200.257 39.441 1.00 107.50 264 LEU G C 1
ATOM 14513 O O . LEU G 1 271 ? 6.370 199.271 38.743 1.00 106.87 264 LEU G O 1
ATOM 14518 N N . THR G 1 272 ? 7.876 200.762 39.553 1.00 107.94 265 THR G N 1
ATOM 14519 C CA . THR G 1 272 ? 9.048 200.244 38.843 1.00 107.89 265 THR G CA 1
ATOM 14520 C C . THR G 1 272 ? 9.022 198.749 38.483 1.00 107.55 265 THR G C 1
ATOM 14521 O O . THR G 1 272 ? 9.346 198.386 37.347 1.00 107.85 265 THR G O 1
ATOM 14525 N N . LYS G 1 273 ? 8.634 197.891 39.429 1.00 106.78 266 LYS G N 1
ATOM 14526 C CA . LYS G 1 273 ? 8.574 196.447 39.183 1.00 105.57 266 LYS G CA 1
ATOM 14527 C C . LYS G 1 273 ? 7.829 196.087 37.892 1.00 104.89 266 LYS G C 1
ATOM 14528 O O . LYS G 1 273 ? 8.450 195.640 36.920 1.00 105.24 266 LYS G O 1
ATOM 14534 N N . LYS G 1 274 ? 6.509 196.278 37.886 1.00 103.16 267 LYS G N 1
ATOM 14535 C CA . LYS G 1 274 ? 5.694 195.956 36.714 1.00 101.08 267 LYS G CA 1
ATOM 14536 C C . LYS G 1 274 ? 5.820 196.963 35.570 1.00 99.26 267 LYS G C 1
ATOM 14537 O O . LYS G 1 274 ? 5.810 196.574 34.398 1.00 98.71 267 LYS G O 1
ATOM 14543 N N . THR G 1 275 ? 5.950 198.247 35.906 1.00 97.14 268 THR G N 1
ATOM 14544 C CA . THR G 1 275 ? 6.085 199.283 34.883 1.00 94.51 268 THR G CA 1
ATOM 14545 C C . THR G 1 275 ? 7.193 198.871 33.926 1.00 92.21 268 THR G C 1
ATOM 14546 O O . THR G 1 275 ? 7.056 198.992 32.710 1.00 92.87 268 THR G O 1
ATOM 14550 N N . GLN G 1 276 ? 8.294 198.382 34.485 1.00 88.91 269 GLN G N 1
ATOM 14551 C CA . GLN G 1 276 ? 9.421 197.958 33.673 1.00 85.71 269 GLN G CA 1
ATOM 14552 C C . GLN G 1 276 ? 8.920 196.886 32.716 1.00 83.47 269 GLN G C 1
ATOM 14553 O O . GLN G 1 276 ? 8.860 197.098 31.505 1.00 83.62 269 GLN G O 1
ATOM 14559 N N . ALA G 1 277 ? 8.547 195.739 33.269 1.00 80.77 270 ALA G N 1
ATOM 14560 C CA . ALA G 1 277 ? 8.034 194.628 32.473 1.00 78.27 270 ALA G CA 1
ATOM 14561 C C . ALA G 1 277 ? 7.161 195.130 31.330 1.00 76.19 270 ALA G C 1
ATOM 14562 O O . ALA G 1 277 ? 7.371 194.785 30.165 1.00 75.59 270 ALA G O 1
ATOM 14564 N N . ALA G 1 278 ? 6.173 195.943 31.681 1.00 73.58 271 ALA G N 1
ATOM 14565 C CA . ALA G 1 278 ? 5.270 196.505 30.693 1.00 71.23 271 ALA G CA 1
ATOM 14566 C C . ALA G 1 278 ? 6.063 197.184 29.589 1.00 69.96 271 ALA G C 1
ATOM 14567 O O . ALA G 1 278 ? 5.999 196.771 28.436 1.00 70.29 271 ALA G O 1
ATOM 14569 N N . SER G 1 279 ? 6.817 198.221 29.941 1.00 68.46 272 SER G N 1
ATOM 14570 C CA . SER G 1 279 ? 7.599 198.930 28.945 1.00 66.99 272 SER G CA 1
ATOM 14571 C C . SER G 1 279 ? 8.416 197.933 28.138 1.00 65.94 272 SER G C 1
ATOM 14572 O O . SER G 1 279 ? 8.570 198.093 26.934 1.00 66.40 272 SER G O 1
ATOM 14575 N N . VAL G 1 280 ? 8.920 196.889 28.782 1.00 64.70 273 VAL G N 1
ATOM 14576 C CA . VAL G 1 280 ? 9.711 195.911 28.050 1.00 64.30 273 VAL G CA 1
ATOM 14577 C C . VAL G 1 280 ? 8.846 195.143 27.074 1.00 64.42 273 VAL G C 1
ATOM 14578 O O . VAL G 1 280 ? 9.212 194.970 25.911 1.00 64.12 273 VAL G O 1
ATOM 14582 N N . GLU G 1 281 ? 7.697 194.679 27.553 1.00 64.89 274 GLU G N 1
ATOM 14583 C CA . GLU G 1 281 ? 6.752 193.943 26.712 1.00 64.87 274 GLU G CA 1
ATOM 14584 C C . GLU G 1 281 ? 6.422 194.760 25.467 1.00 62.87 274 GLU G C 1
ATOM 14585 O O . GLU G 1 281 ? 6.575 194.298 24.337 1.00 61.81 274 GLU G O 1
ATOM 14591 N N . ALA G 1 282 ? 5.956 195.980 25.690 1.00 61.28 275 ALA G N 1
ATOM 14592 C CA . ALA G 1 282 ? 5.621 196.853 24.590 1.00 60.04 275 ALA G CA 1
ATOM 14593 C C . ALA G 1 282 ? 6.715 196.760 23.548 1.00 58.50 275 ALA G C 1
ATOM 14594 O O . ALA G 1 282 ? 6.498 196.202 22.478 1.00 59.56 275 ALA G O 1
ATOM 14596 N N . VAL G 1 283 ? 7.894 197.285 23.860 1.00 55.63 276 VAL G N 1
ATOM 14597 C CA . VAL G 1 283 ? 8.975 197.239 22.899 1.00 53.60 276 VAL G CA 1
ATOM 14598 C C . VAL G 1 283 ? 8.978 195.894 22.207 1.00 52.70 276 VAL G C 1
ATOM 14599 O O . VAL G 1 283 ? 9.017 195.830 20.981 1.00 51.56 276 VAL G O 1
ATOM 14603 N N . LYS G 1 284 ? 8.897 194.817 22.981 1.00 52.52 277 LYS G N 1
ATOM 14604 C CA . LYS G 1 284 ? 8.885 193.484 22.381 1.00 53.19 277 LYS G CA 1
ATOM 14605 C C . LYS G 1 284 ? 7.894 193.407 21.219 1.00 51.80 277 LYS G C 1
ATOM 14606 O O . LYS G 1 284 ? 8.275 193.053 20.107 1.00 50.92 277 LYS G O 1
ATOM 14612 N N . MET G 1 285 ? 6.627 193.733 21.483 1.00 51.39 278 MET G N 1
ATOM 14613 C CA . MET G 1 285 ? 5.586 193.708 20.443 1.00 51.14 278 MET G CA 1
ATOM 14614 C C . MET G 1 285 ? 5.971 194.513 19.205 1.00 48.19 278 MET G C 1
ATOM 14615 O O . MET G 1 285 ? 5.886 194.024 18.077 1.00 45.79 278 MET G O 1
ATOM 14620 N N . LEU G 1 286 ? 6.380 195.754 19.431 1.00 45.38 279 LEU G N 1
ATOM 14621 C CA . LEU G 1 286 ? 6.783 196.605 18.346 1.00 43.13 279 LEU G CA 1
ATOM 14622 C C . LEU G 1 286 ? 7.842 195.879 17.540 1.00 42.64 279 LEU G C 1
ATOM 14623 O O . LEU G 1 286 ? 7.930 196.053 16.331 1.00 43.42 279 LEU G O 1
ATOM 14628 N N . ASP G 1 287 ? 8.649 195.054 18.194 1.00 42.26 280 ASP G N 1
ATOM 14629 C CA . ASP G 1 287 ? 9.683 194.310 17.465 1.00 41.98 280 ASP G CA 1
ATOM 14630 C C . ASP G 1 287 ? 8.929 193.345 16.554 1.00 41.13 280 ASP G C 1
ATOM 14631 O O . ASP G 1 287 ? 9.127 193.311 15.336 1.00 40.27 280 ASP G O 1
ATOM 14636 N N . GLU G 1 288 ? 8.046 192.576 17.175 1.00 40.77 281 GLU G N 1
ATOM 14637 C CA . GLU G 1 288 ? 7.242 191.595 16.479 1.00 40.89 281 GLU G CA 1
ATOM 14638 C C . GLU G 1 288 ? 6.502 192.248 15.295 1.00 40.10 281 GLU G C 1
ATOM 14639 O O . GLU G 1 288 ? 6.490 191.721 14.170 1.00 40.35 281 GLU G O 1
ATOM 14645 N N . ILE G 1 289 ? 5.895 193.405 15.534 1.00 37.09 282 ILE G N 1
ATOM 14646 C CA . ILE G 1 289 ? 5.211 194.079 14.450 1.00 32.10 282 ILE G CA 1
ATOM 14647 C C . ILE G 1 289 ? 6.250 194.430 13.397 1.00 32.41 282 ILE G C 1
ATOM 14648 O O . ILE G 1 289 ? 6.139 194.012 12.264 1.00 32.49 282 ILE G O 1
ATOM 14653 N N . LEU G 1 290 ? 7.278 195.176 13.775 1.00 33.33 283 LEU G N 1
ATOM 14654 C CA . LEU G 1 290 ? 8.303 195.552 12.817 1.00 34.49 283 LEU G CA 1
ATOM 14655 C C . LEU G 1 290 ? 8.802 194.331 12.070 1.00 35.07 283 LEU G C 1
ATOM 14656 O O . LEU G 1 290 ? 9.106 194.394 10.885 1.00 34.46 283 LEU G O 1
ATOM 14661 N N . LEU G 1 291 ? 8.871 193.208 12.762 1.00 35.94 284 LEU G N 1
ATOM 14662 C CA . LEU G 1 291 ? 9.331 191.984 12.128 1.00 36.78 284 LEU G CA 1
ATOM 14663 C C . LEU G 1 291 ? 8.417 191.590 10.971 1.00 36.72 284 LEU G C 1
ATOM 14664 O O . LEU G 1 291 ? 8.861 191.525 9.824 1.00 37.42 284 LEU G O 1
ATOM 14669 N N . GLN G 1 292 ? 7.144 191.340 11.280 1.00 35.89 285 GLN G N 1
ATOM 14670 C CA . GLN G 1 292 ? 6.163 190.951 10.268 1.00 35.01 285 GLN G CA 1
ATOM 14671 C C . GLN G 1 292 ? 6.259 191.915 9.081 1.00 33.62 285 GLN G C 1
ATOM 14672 O O . GLN G 1 292 ? 6.350 191.511 7.919 1.00 33.07 285 GLN G O 1
ATOM 14678 N N . LEU G 1 293 ? 6.255 193.200 9.379 1.00 32.02 286 LEU G N 1
ATOM 14679 C CA . LEU G 1 293 ? 6.362 194.193 8.333 1.00 31.75 286 LEU G CA 1
ATOM 14680 C C . LEU G 1 293 ? 7.644 193.999 7.516 1.00 32.15 286 LEU G C 1
ATOM 14681 O O . LEU G 1 293 ? 7.623 193.918 6.290 1.00 32.08 286 LEU G O 1
ATOM 14686 N N . SER G 1 294 ? 8.760 193.895 8.212 1.00 33.00 287 SER G N 1
ATOM 14687 C CA . SER G 1 294 ? 10.054 193.731 7.564 1.00 34.07 287 SER G CA 1
ATOM 14688 C C . SER G 1 294 ? 10.140 192.528 6.663 1.00 33.36 287 SER G C 1
ATOM 14689 O O . SER G 1 294 ? 10.823 192.553 5.649 1.00 32.74 287 SER G O 1
ATOM 14692 N N . ALA G 1 295 ? 9.459 191.464 7.052 1.00 33.00 288 ALA G N 1
ATOM 14693 C CA . ALA G 1 295 ? 9.490 190.243 6.279 1.00 33.01 288 ALA G CA 1
ATOM 14694 C C . ALA G 1 295 ? 8.713 190.367 4.972 1.00 33.17 288 ALA G C 1
ATOM 14695 O O . ALA G 1 295 ? 8.838 189.527 4.080 1.00 32.46 288 ALA G O 1
ATOM 14697 N N . SER G 1 296 ? 7.930 191.430 4.853 1.00 33.08 289 SER G N 1
ATOM 14698 C CA . SER G 1 296 ? 7.114 191.610 3.671 1.00 33.36 289 SER G CA 1
ATOM 14699 C C . SER G 1 296 ? 7.448 192.822 2.848 1.00 32.43 289 SER G C 1
ATOM 14700 O O . SER G 1 296 ? 7.438 192.774 1.636 1.00 33.37 289 SER G O 1
ATOM 14703 N N . VAL G 1 297 ? 7.756 193.921 3.495 1.00 31.51 290 VAL G N 1
ATOM 14704 C CA . VAL G 1 297 ? 8.018 195.113 2.727 1.00 30.75 290 VAL G CA 1
ATOM 14705 C C . VAL G 1 297 ? 8.980 196.024 3.454 1.00 31.16 290 VAL G C 1
ATOM 14706 O O . VAL G 1 297 ? 9.134 195.927 4.671 1.00 32.31 290 VAL G O 1
ATOM 14710 N N . PRO G 1 298 ? 9.645 196.919 2.718 1.00 30.55 291 PRO G N 1
ATOM 14711 C CA . PRO G 1 298 ? 10.589 197.851 3.326 1.00 30.46 291 PRO G CA 1
ATOM 14712 C C . PRO G 1 298 ? 9.907 198.711 4.388 1.00 31.66 291 PRO G C 1
ATOM 14713 O O . PRO G 1 298 ? 8.829 199.240 4.149 1.00 31.73 291 PRO G O 1
ATOM 14717 N N . VAL G 1 299 ? 10.514 198.837 5.567 1.00 33.81 292 VAL G N 1
ATOM 14718 C CA . VAL G 1 299 ? 9.939 199.681 6.622 1.00 35.69 292 VAL G CA 1
ATOM 14719 C C . VAL G 1 299 ? 10.944 200.649 7.229 1.00 37.58 292 VAL G C 1
ATOM 14720 O O . VAL G 1 299 ? 12.059 200.258 7.574 1.00 38.62 292 VAL G O 1
ATOM 14724 N N . ASP G 1 300 ? 10.536 201.911 7.357 1.00 38.83 293 ASP G N 1
ATOM 14725 C CA . ASP G 1 300 ? 11.379 202.950 7.924 1.00 39.40 293 ASP G CA 1
ATOM 14726 C C . ASP G 1 300 ? 10.775 203.386 9.240 1.00 40.36 293 ASP G C 1
ATOM 14727 O O . ASP G 1 300 ? 9.598 203.748 9.310 1.00 39.51 293 ASP G O 1
ATOM 14732 N N . VAL G 1 301 ? 11.569 203.319 10.299 1.00 41.70 294 VAL G N 1
ATOM 14733 C CA . VAL G 1 301 ? 11.057 203.718 11.589 1.00 43.46 294 VAL G CA 1
ATOM 14734 C C . VAL G 1 301 ? 11.639 205.058 12.011 1.00 44.87 294 VAL G C 1
ATOM 14735 O O . VAL G 1 301 ? 12.837 205.328 11.840 1.00 44.96 294 VAL G O 1
ATOM 14739 N N . MET G 1 302 ? 10.758 205.902 12.541 1.00 45.94 295 MET G N 1
ATOM 14740 C CA . MET G 1 302 ? 11.126 207.226 12.980 1.00 46.29 295 MET G CA 1
ATOM 14741 C C . MET G 1 302 ? 10.863 207.348 14.451 1.00 46.60 295 MET G C 1
ATOM 14742 O O . MET G 1 302 ? 9.817 206.932 14.951 1.00 45.81 295 MET G O 1
ATOM 14747 N N . PRO G 1 303 ? 11.828 207.917 15.172 1.00 47.17 296 PRO G N 1
ATOM 14748 C CA . PRO G 1 303 ? 11.744 208.121 16.614 1.00 48.15 296 PRO G CA 1
ATOM 14749 C C . PRO G 1 303 ? 10.700 209.179 16.892 1.00 49.88 296 PRO G C 1
ATOM 14750 O O . PRO G 1 303 ? 10.453 210.040 16.055 1.00 49.53 296 PRO G O 1
ATOM 14754 N N . GLY G 1 304 ? 10.091 209.124 18.063 1.00 52.51 297 GLY G N 1
ATOM 14755 C CA . GLY G 1 304 ? 9.071 210.099 18.368 1.00 56.55 297 GLY G CA 1
ATOM 14756 C C . GLY G 1 304 ? 9.263 210.904 19.632 1.00 59.46 297 GLY G C 1
ATOM 14757 O O . GLY G 1 304 ? 10.368 211.274 19.993 1.00 58.69 297 GLY G O 1
ATOM 14758 N N . GLU G 1 305 ? 8.149 211.176 20.295 1.00 63.17 298 GLU G N 1
ATOM 14759 C CA . GLU G 1 305 ? 8.133 211.945 21.518 1.00 66.72 298 GLU G CA 1
ATOM 14760 C C . GLU G 1 305 ? 9.151 211.406 22.474 1.00 67.83 298 GLU G C 1
ATOM 14761 O O . GLU G 1 305 ? 10.222 211.965 22.634 1.00 68.03 298 GLU G O 1
ATOM 14767 N N . PHE G 1 306 ? 8.803 210.311 23.128 1.00 69.43 299 PHE G N 1
ATOM 14768 C CA . PHE G 1 306 ? 9.712 209.728 24.090 1.00 71.57 299 PHE G CA 1
ATOM 14769 C C . PHE G 1 306 ? 10.185 208.340 23.707 1.00 70.14 299 PHE G C 1
ATOM 14770 O O . PHE G 1 306 ? 9.785 207.336 24.306 1.00 71.08 299 PHE G O 1
ATOM 14778 N N . ASP G 1 307 ? 11.023 208.293 22.679 1.00 67.48 300 ASP G N 1
ATOM 14779 C CA . ASP G 1 307 ? 11.599 207.042 22.217 1.00 64.45 300 ASP G CA 1
ATOM 14780 C C . ASP G 1 307 ? 13.067 207.188 22.624 1.00 61.40 300 ASP G C 1
ATOM 14781 O O . ASP G 1 307 ? 13.565 208.296 22.768 1.00 61.79 300 ASP G O 1
ATOM 14786 N N . PRO G 1 308 ? 13.772 206.076 22.835 1.00 58.32 301 PRO G N 1
ATOM 14787 C CA . PRO G 1 308 ? 15.191 206.088 23.232 1.00 55.60 301 PRO G CA 1
ATOM 14788 C C . PRO G 1 308 ? 16.144 206.865 22.327 1.00 53.37 301 PRO G C 1
ATOM 14789 O O . PRO G 1 308 ? 16.883 206.264 21.561 1.00 53.90 301 PRO G O 1
ATOM 14793 N N . THR G 1 309 ? 16.139 208.189 22.418 1.00 51.04 302 THR G N 1
ATOM 14794 C CA . THR G 1 309 ? 17.024 209.028 21.606 1.00 49.83 302 THR G CA 1
ATOM 14795 C C . THR G 1 309 ? 16.919 210.470 22.086 1.00 50.86 302 THR G C 1
ATOM 14796 O O . THR G 1 309 ? 16.202 210.741 23.045 1.00 51.66 302 THR G O 1
ATOM 14800 N N . ASN G 1 310 ? 17.607 211.399 21.428 1.00 51.54 303 ASN G N 1
ATOM 14801 C CA . ASN G 1 310 ? 17.560 212.798 21.858 1.00 52.98 303 ASN G CA 1
ATOM 14802 C C . ASN G 1 310 ? 16.203 213.464 21.709 1.00 54.80 303 ASN G C 1
ATOM 14803 O O . ASN G 1 310 ? 15.462 213.186 20.776 1.00 55.37 303 ASN G O 1
ATOM 14808 N N . TYR G 1 311 ? 15.889 214.356 22.640 1.00 56.99 304 TYR G N 1
ATOM 14809 C CA . TYR G 1 311 ? 14.621 215.068 22.617 1.00 59.18 304 TYR G CA 1
ATOM 14810 C C . TYR G 1 311 ? 14.726 216.236 21.657 1.00 59.86 304 TYR G C 1
ATOM 14811 O O . TYR G 1 311 ? 13.744 216.619 21.033 1.00 60.69 304 TYR G O 1
ATOM 14820 N N . THR G 1 312 ? 15.923 216.802 21.543 1.00 60.86 305 THR G N 1
ATOM 14821 C CA . THR G 1 312 ? 16.145 217.937 20.648 1.00 61.52 305 THR G CA 1
ATOM 14822 C C . THR G 1 312 ? 15.579 217.566 19.298 1.00 61.04 305 THR G C 1
ATOM 14823 O O . THR G 1 312 ? 15.227 216.418 19.086 1.00 60.52 305 THR G O 1
ATOM 14827 N N . LEU G 1 313 ? 15.522 218.502 18.364 1.00 61.66 306 LEU G N 1
ATOM 14828 C CA . LEU G 1 313 ? 14.898 218.149 17.112 1.00 62.16 306 LEU G CA 1
ATOM 14829 C C . LEU G 1 313 ? 15.555 217.157 16.193 1.00 61.56 306 LEU G C 1
ATOM 14830 O O . LEU G 1 313 ? 14.930 216.146 15.867 1.00 64.22 306 LEU G O 1
ATOM 14835 N N . PRO G 1 314 ? 16.781 217.409 15.725 1.00 59.35 307 PRO G N 1
ATOM 14836 C CA . PRO G 1 314 ? 17.173 216.288 14.857 1.00 58.58 307 PRO G CA 1
ATOM 14837 C C . PRO G 1 314 ? 17.451 214.975 15.604 1.00 57.55 307 PRO G C 1
ATOM 14838 O O . PRO G 1 314 ? 18.608 214.594 15.811 1.00 57.73 307 PRO G O 1
ATOM 14842 N N . GLN G 1 315 ? 16.367 214.287 15.990 1.00 55.76 308 GLN G N 1
ATOM 14843 C CA . GLN G 1 315 ? 16.438 213.018 16.718 1.00 53.15 308 GLN G CA 1
ATOM 14844 C C . GLN G 1 315 ? 17.218 211.982 15.921 1.00 51.99 308 GLN G C 1
ATOM 14845 O O . GLN G 1 315 ? 16.924 211.715 14.753 1.00 52.74 308 GLN G O 1
ATOM 14851 N N . GLN G 1 316 ? 18.224 211.399 16.546 1.00 49.33 309 GLN G N 1
ATOM 14852 C CA . GLN G 1 316 ? 18.976 210.398 15.855 1.00 46.97 309 GLN G CA 1
ATOM 14853 C C . GLN G 1 316 ? 18.224 209.080 15.993 1.00 45.63 309 GLN G C 1
ATOM 14854 O O . GLN G 1 316 ? 17.526 208.851 16.981 1.00 45.06 309 GLN G O 1
ATOM 14860 N N . PRO G 1 317 ? 18.353 208.201 14.989 1.00 43.92 310 PRO G N 1
ATOM 14861 C CA . PRO G 1 317 ? 17.721 206.884 14.890 1.00 42.53 310 PRO G CA 1
ATOM 14862 C C . PRO G 1 317 ? 17.621 206.132 16.197 1.00 42.58 310 PRO G C 1
ATOM 14863 O O . PRO G 1 317 ? 18.267 206.483 17.170 1.00 42.98 310 PRO G O 1
ATOM 14867 N N . LEU G 1 318 ? 16.794 205.097 16.221 1.00 42.64 311 LEU G N 1
ATOM 14868 C CA . LEU G 1 318 ? 16.675 204.267 17.405 1.00 42.16 311 LEU G CA 1
ATOM 14869 C C . LEU G 1 318 ? 17.795 203.236 17.414 1.00 43.57 311 LEU G C 1
ATOM 14870 O O . LEU G 1 318 ? 18.423 202.979 16.385 1.00 44.11 311 LEU G O 1
ATOM 14875 N N . HIS G 1 319 ? 18.055 202.633 18.566 1.00 44.78 312 HIS G N 1
ATOM 14876 C CA . HIS G 1 319 ? 19.151 201.677 18.645 1.00 45.71 312 HIS G CA 1
ATOM 14877 C C . HIS G 1 319 ? 18.776 200.259 18.251 1.00 45.25 312 HIS G C 1
ATOM 14878 O O . HIS G 1 319 ? 17.836 199.688 18.795 1.00 45.86 312 HIS G O 1
ATOM 14885 N N . PRO G 1 320 ? 19.519 199.663 17.313 1.00 44.67 313 PRO G N 1
ATOM 14886 C CA . PRO G 1 320 ? 19.238 198.300 16.864 1.00 45.10 313 PRO G CA 1
ATOM 14887 C C . PRO G 1 320 ? 19.040 197.351 18.040 1.00 46.33 313 PRO G C 1
ATOM 14888 O O . PRO G 1 320 ? 18.325 196.350 17.950 1.00 46.49 313 PRO G O 1
ATOM 14892 N N . CYS G 1 321 ? 19.670 197.681 19.155 1.00 47.60 314 CYS G N 1
ATOM 14893 C CA . CYS G 1 321 ? 19.572 196.854 20.344 1.00 49.16 314 CYS G CA 1
ATOM 14894 C C . CYS G 1 321 ? 18.133 196.677 20.817 1.00 49.39 314 CYS G C 1
ATOM 14895 O O . CYS G 1 321 ? 17.858 195.872 21.711 1.00 49.00 314 CYS G O 1
ATOM 14898 N N . MET G 1 322 ? 17.212 197.428 20.225 1.00 49.78 315 MET G N 1
ATOM 14899 C CA . MET G 1 322 ? 15.822 197.333 20.633 1.00 50.58 315 MET G CA 1
ATOM 14900 C C . MET G 1 322 ? 15.053 196.307 19.834 1.00 48.89 315 MET G C 1
ATOM 14901 O O . MET G 1 322 ? 14.238 195.572 20.380 1.00 47.73 315 MET G O 1
ATOM 14906 N N . PHE G 1 323 ? 15.315 196.260 18.537 1.00 47.47 316 PHE G N 1
ATOM 14907 C CA . PHE G 1 323 ? 14.575 195.362 17.675 1.00 46.53 316 PHE G CA 1
ATOM 14908 C C . PHE G 1 323 ? 15.408 194.215 17.147 1.00 46.37 316 PHE G C 1
ATOM 14909 O O . PHE G 1 323 ? 15.826 194.205 15.992 1.00 45.22 316 PHE G O 1
ATOM 14917 N N . PRO G 1 324 ? 15.659 193.221 18.004 1.00 46.36 317 PRO G N 1
ATOM 14918 C CA . PRO G 1 324 ? 16.443 192.039 17.646 1.00 45.85 317 PRO G CA 1
ATOM 14919 C C . PRO G 1 324 ? 15.769 191.370 16.473 1.00 45.50 317 PRO 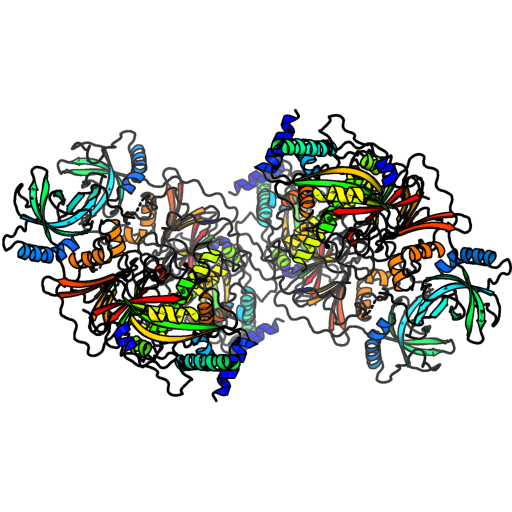G C 1
ATOM 14920 O O . PRO G 1 324 ? 16.318 191.315 15.378 1.00 46.89 317 PRO G O 1
ATOM 14924 N N . LEU G 1 325 ? 14.560 190.875 16.723 1.00 43.64 318 LEU G N 1
ATOM 14925 C CA . LEU G 1 325 ? 13.774 190.185 15.719 1.00 41.53 318 LEU G CA 1
ATOM 14926 C C . LEU G 1 325 ? 13.766 190.838 14.355 1.00 41.48 318 LEU G C 1
ATOM 14927 O O . LEU G 1 325 ? 14.105 190.193 13.369 1.00 40.79 318 LEU G O 1
ATOM 14932 N N . ALA G 1 326 ? 13.378 192.113 14.305 1.00 41.12 319 ALA G N 1
ATOM 14933 C CA . ALA G 1 326 ? 13.278 192.859 13.049 1.00 40.55 319 ALA G CA 1
ATOM 14934 C C . ALA G 1 326 ? 14.591 193.147 12.327 1.00 40.77 319 ALA G C 1
ATOM 14935 O O . ALA G 1 326 ? 14.745 192.828 11.149 1.00 40.62 319 ALA G O 1
ATOM 14937 N N . THR G 1 327 ? 15.527 193.764 13.032 1.00 41.68 320 THR G N 1
ATOM 14938 C CA . THR G 1 327 ? 16.828 194.114 12.472 1.00 43.14 320 THR G CA 1
ATOM 14939 C C . THR G 1 327 ? 17.488 193.015 11.660 1.00 43.51 320 THR G C 1
ATOM 14940 O O . THR G 1 327 ? 18.439 193.268 10.922 1.00 42.56 320 THR G O 1
ATOM 14944 N N . ALA G 1 328 ? 16.998 191.793 11.815 1.00 45.11 321 ALA G N 1
ATOM 14945 C CA . ALA G 1 328 ? 17.536 190.657 11.071 1.00 46.97 321 ALA G CA 1
ATOM 14946 C C . ALA G 1 328 ? 17.281 190.818 9.569 1.00 47.83 321 ALA G C 1
ATOM 14947 O O . ALA G 1 328 ? 17.953 190.187 8.736 1.00 48.51 321 ALA G O 1
ATOM 14949 N N . TYR G 1 329 ? 16.306 191.668 9.237 1.00 47.52 322 TYR G N 1
ATOM 14950 C CA . TYR G 1 329 ? 15.930 191.917 7.859 1.00 46.36 322 TYR G CA 1
ATOM 14951 C C . TYR G 1 329 ? 16.584 193.145 7.258 1.00 45.60 322 TYR G C 1
ATOM 14952 O O . TYR G 1 329 ? 16.678 194.203 7.887 1.00 44.28 322 TYR G O 1
ATOM 14961 N N . SER G 1 330 ? 17.043 192.989 6.027 1.00 45.09 323 SER G N 1
ATOM 14962 C CA . SER G 1 330 ? 17.691 194.083 5.336 1.00 46.29 323 SER G CA 1
ATOM 14963 C C . SER G 1 330 ? 16.675 195.135 4.934 1.00 45.78 323 SER G C 1
ATOM 14964 O O . SER G 1 330 ? 17.041 196.217 4.469 1.00 47.36 323 SER G O 1
ATOM 14967 N N . THR G 1 331 ? 15.400 194.816 5.121 1.00 44.22 324 THR G N 1
ATOM 14968 C CA . THR G 1 331 ? 14.335 195.727 4.753 1.00 43.49 324 THR G CA 1
ATOM 14969 C C . THR G 1 331 ? 13.992 196.709 5.850 1.00 44.03 324 THR G C 1
ATOM 14970 O O . THR G 1 331 ? 13.426 197.765 5.571 1.00 45.44 324 THR G O 1
ATOM 14974 N N . LEU G 1 332 ? 14.301 196.365 7.097 1.00 43.49 325 LEU G N 1
ATOM 14975 C CA . LEU G 1 332 ? 14.045 197.277 8.212 1.00 42.37 325 LEU G CA 1
ATOM 14976 C C . LEU G 1 332 ? 15.111 198.364 8.128 1.00 42.16 325 LEU G C 1
ATOM 14977 O O . LEU G 1 332 ? 16.198 198.100 7.630 1.00 43.10 325 LEU G O 1
ATOM 14982 N N . GLN G 1 333 ? 14.806 199.571 8.597 1.00 41.84 326 GLN G N 1
ATOM 14983 C CA . GLN G 1 333 ? 15.759 200.686 8.558 1.00 42.54 326 GLN G CA 1
ATOM 14984 C C . GLN G 1 333 ? 15.341 201.731 9.556 1.00 43.85 326 GLN G C 1
ATOM 14985 O O . GLN G 1 333 ? 14.264 202.297 9.430 1.00 45.34 326 GLN G O 1
ATOM 14991 N N . LEU G 1 334 ? 16.184 202.005 10.545 1.00 44.91 327 LEU G N 1
ATOM 14992 C CA . LEU G 1 334 ? 15.840 202.997 11.564 1.00 44.91 327 LEU G CA 1
ATOM 14993 C C . LEU G 1 334 ? 16.331 204.371 11.129 1.00 46.25 327 LEU G C 1
ATOM 14994 O O . LEU G 1 334 ? 17.518 204.647 11.217 1.00 47.81 327 LEU G O 1
ATOM 14999 N N . VAL G 1 335 ? 15.438 205.242 10.672 1.00 46.81 328 VAL G N 1
ATOM 15000 C CA . VAL G 1 335 ? 15.901 206.539 10.210 1.00 47.42 328 VAL G CA 1
ATOM 15001 C C . VAL G 1 335 ? 15.808 207.665 11.223 1.00 48.23 328 VAL G C 1
ATOM 15002 O O . VAL G 1 335 ? 15.205 207.512 12.290 1.00 47.49 328 VAL G O 1
ATOM 15006 N N . THR G 1 336 ? 16.442 208.781 10.848 1.00 50.20 329 THR G N 1
ATOM 15007 C CA . THR G 1 336 ? 16.545 210.048 11.600 1.00 51.82 329 THR G CA 1
ATOM 15008 C C . THR G 1 336 ? 15.164 210.622 11.877 1.00 52.95 329 THR G C 1
ATOM 15009 O O . THR G 1 336 ? 14.181 210.053 11.409 1.00 54.68 329 THR G O 1
ATOM 15013 N N . ASN G 1 337 ? 15.048 211.731 12.617 1.00 53.00 330 ASN G N 1
ATOM 15014 C CA . ASN G 1 337 ? 13.691 212.237 12.799 1.00 52.50 330 ASN G CA 1
ATOM 15015 C C . ASN G 1 337 ? 13.308 212.985 11.547 1.00 53.28 330 ASN G C 1
ATOM 15016 O O . ASN G 1 337 ? 12.905 212.339 10.582 1.00 54.10 330 ASN G O 1
ATOM 15021 N N . PRO G 1 338 ? 13.426 214.336 11.519 1.00 53.44 331 PRO G N 1
ATOM 15022 C CA . PRO G 1 338 ? 13.008 214.889 10.225 1.00 53.60 331 PRO G CA 1
ATOM 15023 C C . PRO G 1 338 ? 13.675 213.976 9.189 1.00 54.38 331 PRO G C 1
ATOM 15024 O O . PRO G 1 338 ? 14.901 213.941 9.092 1.00 55.81 331 PRO G O 1
ATOM 15028 N N . TYR G 1 339 ? 12.850 213.208 8.464 1.00 53.61 332 TYR G N 1
ATOM 15029 C CA . TYR G 1 339 ? 13.295 212.213 7.486 1.00 50.47 332 TYR G CA 1
ATOM 15030 C C . TYR G 1 339 ? 13.111 212.621 6.011 1.00 49.32 332 TYR G C 1
ATOM 15031 O O . TYR G 1 339 ? 12.067 213.125 5.607 1.00 48.60 332 TYR G O 1
ATOM 15040 N N . GLN G 1 340 ? 14.164 212.430 5.226 1.00 48.90 333 GLN G N 1
ATOM 15041 C CA . GLN G 1 340 ? 14.147 212.743 3.803 1.00 49.02 333 GLN G CA 1
ATOM 15042 C C . GLN G 1 340 ? 14.582 211.521 3.038 1.00 47.91 333 GLN G C 1
ATOM 15043 O O . GLN G 1 340 ? 15.453 210.780 3.481 1.00 47.61 333 GLN G O 1
ATOM 15049 N N . ALA G 1 341 ? 13.985 211.332 1.872 1.00 47.67 334 ALA G N 1
ATOM 15050 C CA . ALA G 1 341 ? 14.316 210.202 1.012 1.00 46.82 334 ALA G CA 1
ATOM 15051 C C . ALA G 1 341 ? 13.572 210.319 -0.301 1.00 45.44 334 ALA G C 1
ATOM 15052 O O . ALA G 1 341 ? 12.566 211.015 -0.399 1.00 44.98 334 ALA G O 1
ATOM 15054 N N . THR G 1 342 ? 14.078 209.652 -1.320 1.00 44.93 335 THR G N 1
ATOM 15055 C CA . THR G 1 342 ? 13.403 209.686 -2.595 1.00 45.25 335 THR G CA 1
ATOM 15056 C C . THR G 1 342 ? 12.899 208.301 -2.954 1.00 44.00 335 THR G C 1
ATOM 15057 O O . THR G 1 342 ? 13.670 207.428 -3.333 1.00 44.50 335 THR G O 1
ATOM 15061 N N . ILE G 1 343 ? 11.593 208.113 -2.820 1.00 42.65 336 ILE G N 1
ATOM 15062 C CA . ILE G 1 343 ? 10.951 206.855 -3.132 1.00 39.75 336 ILE G CA 1
ATOM 15063 C C . ILE G 1 343 ? 10.415 206.824 -4.566 1.00 40.65 336 ILE G C 1
ATOM 15064 O O . ILE G 1 343 ? 9.694 207.710 -5.000 1.00 38.68 336 ILE G O 1
ATOM 15069 N N . ASP G 1 344 ? 10.785 205.779 -5.287 1.00 43.27 337 ASP G N 1
ATOM 15070 C CA . ASP G 1 344 ? 10.366 205.587 -6.662 1.00 45.44 337 ASP G CA 1
ATOM 15071 C C . ASP G 1 344 ? 10.329 206.903 -7.416 1.00 46.33 337 ASP G C 1
ATOM 15072 O O . ASP G 1 344 ? 9.419 207.159 -8.198 1.00 46.57 337 ASP G O 1
ATOM 15077 N N . GLY G 1 345 ? 11.333 207.740 -7.161 1.00 47.21 338 GLY G N 1
ATOM 15078 C CA . GLY G 1 345 ? 11.436 209.024 -7.838 1.00 47.66 338 GLY G CA 1
ATOM 15079 C C . GLY G 1 345 ? 10.652 210.185 -7.252 1.00 47.58 338 GLY G C 1
ATOM 15080 O O . GLY G 1 345 ? 10.593 211.252 -7.841 1.00 48.19 338 GLY G O 1
ATOM 15081 N N . VAL G 1 346 ? 10.071 209.992 -6.082 1.00 47.07 339 VAL G N 1
ATOM 15082 C CA . VAL G 1 346 ? 9.278 211.031 -5.457 1.00 46.74 339 VAL G CA 1
ATOM 15083 C C . VAL G 1 346 ? 9.915 211.493 -4.158 1.00 48.26 339 VAL G C 1
ATOM 15084 O O . VAL G 1 346 ? 10.096 210.693 -3.252 1.00 49.15 339 VAL G O 1
ATOM 15088 N N . ARG G 1 347 ? 10.242 212.778 -4.047 1.00 49.56 340 ARG G N 1
ATOM 15089 C CA . ARG G 1 347 ? 10.858 213.288 -2.813 1.00 49.60 340 ARG G CA 1
ATOM 15090 C C . ARG G 1 347 ? 9.909 213.460 -1.632 1.00 47.66 340 ARG G C 1
ATOM 15091 O O . ARG G 1 347 ? 8.997 214.283 -1.651 1.00 46.38 340 ARG G O 1
ATOM 15099 N N . PHE G 1 348 ? 10.138 212.662 -0.600 1.00 46.53 341 PHE G N 1
ATOM 15100 C CA . PHE G 1 348 ? 9.334 212.718 0.617 1.00 45.31 341 PHE G CA 1
ATOM 15101 C C . PHE G 1 348 ? 10.124 213.408 1.727 1.00 43.81 341 PHE G C 1
ATOM 15102 O O . PHE G 1 348 ? 11.351 213.338 1.788 1.00 42.69 341 PHE G O 1
ATOM 15110 N N . LEU G 1 349 ? 9.398 214.047 2.623 1.00 42.40 342 LEU G N 1
ATOM 15111 C CA . LEU G 1 349 ? 10.000 214.716 3.745 1.00 41.66 342 LEU G CA 1
ATOM 15112 C C . LEU G 1 349 ? 8.923 214.847 4.793 1.00 41.13 342 LEU G C 1
ATOM 15113 O O . LEU G 1 349 ? 7.817 215.302 4.523 1.00 40.57 342 LEU G O 1
ATOM 15118 N N . GLY G 1 350 ? 9.240 214.427 6.000 1.00 41.00 343 GLY G N 1
ATOM 15119 C CA . GLY G 1 350 ? 8.257 214.525 7.047 1.00 41.43 343 GLY G CA 1
ATOM 15120 C C . GLY G 1 350 ? 8.925 214.387 8.385 1.00 42.22 343 GLY G C 1
ATOM 15121 O O . GLY G 1 350 ? 10.082 214.005 8.472 1.00 41.83 343 GLY G O 1
ATOM 15122 N N . THR G 1 351 ? 8.186 214.703 9.433 1.00 43.16 344 THR G N 1
ATOM 15123 C CA . THR G 1 351 ? 8.711 214.616 10.773 1.00 44.25 344 THR G CA 1
ATOM 15124 C C . THR G 1 351 ? 7.684 213.819 11.504 1.00 44.87 344 THR G C 1
ATOM 15125 O O . THR G 1 351 ? 6.559 213.657 11.033 1.00 42.38 344 THR G O 1
ATOM 15129 N N . SER G 1 352 ? 8.062 213.367 12.686 1.00 47.16 345 SER G N 1
ATOM 15130 C CA . SER G 1 352 ? 7.150 212.584 13.482 1.00 49.60 345 SER G CA 1
ATOM 15131 C C . SER G 1 352 ? 6.222 213.478 14.266 1.00 50.49 345 SER G C 1
ATOM 15132 O O . SER G 1 352 ? 5.622 213.038 15.250 1.00 50.92 345 SER G O 1
ATOM 15135 N N . GLY G 1 353 ? 6.112 214.735 13.834 1.00 51.69 346 GLY G N 1
ATOM 15136 C CA . GLY G 1 353 ? 5.181 215.651 14.485 1.00 53.54 346 GLY G CA 1
ATOM 15137 C C . GLY G 1 353 ? 5.629 216.881 15.262 1.00 54.19 346 GLY G C 1
ATOM 15138 O O . GLY G 1 353 ? 5.204 218.001 14.967 1.00 54.58 346 GLY G O 1
ATOM 15139 N N . GLN G 1 354 ? 6.459 216.678 16.275 1.00 54.89 347 GLN G N 1
ATOM 15140 C CA . GLN G 1 354 ? 6.942 217.771 17.111 1.00 55.26 347 GLN G CA 1
ATOM 15141 C C . GLN G 1 354 ? 6.916 219.180 16.494 1.00 54.32 347 GLN G C 1
ATOM 15142 O O . GLN G 1 354 ? 6.218 220.060 17.014 1.00 54.46 347 GLN G O 1
ATOM 15148 N N . ASN G 1 355 ? 7.637 219.405 15.394 1.00 52.68 348 ASN G N 1
ATOM 15149 C CA . ASN G 1 355 ? 7.653 220.744 14.805 1.00 51.48 348 ASN G CA 1
ATOM 15150 C C . ASN G 1 355 ? 6.270 221.374 14.733 1.00 51.31 348 ASN G C 1
ATOM 15151 O O . ASN G 1 355 ? 6.083 222.482 15.224 1.00 51.94 348 ASN G O 1
ATOM 15156 N N . VAL G 1 356 ? 5.294 220.683 14.158 1.00 51.24 349 VAL G N 1
ATOM 15157 C CA . VAL G 1 356 ? 3.950 221.249 14.088 1.00 52.20 349 VAL G CA 1
ATOM 15158 C C . VAL G 1 356 ? 3.357 221.395 15.483 1.00 54.09 349 VAL G C 1
ATOM 15159 O O . VAL G 1 356 ? 2.675 222.385 15.782 1.00 53.82 349 VAL G O 1
ATOM 15163 N N . SER G 1 357 ? 3.624 220.403 16.330 1.00 56.07 350 SER G N 1
ATOM 15164 C CA . SER G 1 357 ? 3.118 220.393 17.698 1.00 58.25 350 SER G CA 1
ATOM 15165 C C . SER G 1 357 ? 3.478 221.680 18.417 1.00 59.26 350 SER G C 1
ATOM 15166 O O . SER G 1 357 ? 2.708 222.181 19.237 1.00 59.97 350 SER G O 1
ATOM 15169 N N . ASP G 1 358 ? 4.653 222.215 18.117 1.00 60.15 351 ASP G N 1
ATOM 15170 C CA . ASP G 1 358 ? 5.079 223.443 18.764 1.00 61.90 351 ASP G CA 1
ATOM 15171 C C . ASP G 1 358 ? 4.438 224.659 18.137 1.00 61.72 351 ASP G C 1
ATOM 15172 O O . ASP G 1 358 ? 3.775 225.434 18.822 1.00 61.75 351 ASP G O 1
ATOM 15177 N N . ILE G 1 359 ? 4.626 224.830 16.835 1.00 61.38 352 ILE G N 1
ATOM 15178 C CA . ILE G 1 359 ? 4.026 225.961 16.175 1.00 60.92 352 ILE G CA 1
ATOM 15179 C C . ILE G 1 359 ? 2.609 226.076 16.706 1.00 62.55 352 ILE G C 1
ATOM 15180 O O . ILE G 1 359 ? 2.111 227.172 16.902 1.00 63.32 352 ILE G O 1
ATOM 15185 N N . PHE G 1 360 ? 1.970 224.948 16.986 1.00 64.24 353 PHE G N 1
ATOM 15186 C CA . PHE G 1 360 ? 0.618 224.989 17.519 1.00 66.72 353 PHE G CA 1
ATOM 15187 C C . PHE G 1 360 ? 0.561 225.638 18.897 1.00 68.93 353 PHE G C 1
ATOM 15188 O O . PHE G 1 360 ? -0.253 226.520 19.140 1.00 69.73 353 PHE G O 1
ATOM 15196 N N . ARG G 1 361 ? 1.416 225.193 19.804 1.00 71.62 354 ARG G N 1
ATOM 15197 C CA . ARG G 1 361 ? 1.442 225.740 21.158 1.00 74.74 354 ARG G CA 1
ATOM 15198 C C . ARG G 1 361 ? 1.536 227.264 21.233 1.00 74.82 354 ARG G C 1
ATOM 15199 O O . ARG G 1 361 ? 0.960 227.876 22.136 1.00 75.37 354 ARG G O 1
ATOM 15207 N N . TYR G 1 362 ? 2.258 227.875 20.292 1.00 74.66 355 TYR G N 1
ATOM 15208 C CA . TYR G 1 362 ? 2.442 229.329 20.288 1.00 73.85 355 TYR G CA 1
ATOM 15209 C C . TYR G 1 362 ? 1.730 230.070 19.166 1.00 73.47 355 TYR G C 1
ATOM 15210 O O . TYR G 1 362 ? 1.911 231.276 18.994 1.00 74.53 355 TYR G O 1
ATOM 15219 N N . SER G 1 363 ? 0.926 229.357 18.394 1.00 72.39 356 SER G N 1
ATOM 15220 C CA . SER G 1 363 ? 0.179 230.003 17.330 1.00 71.51 356 SER G CA 1
ATOM 15221 C C . SER G 1 363 ? -1.297 229.900 17.649 1.00 70.98 356 SER G C 1
ATOM 15222 O O . SER G 1 363 ? -1.708 229.269 18.620 1.00 70.71 356 SER G O 1
ATOM 15225 N N . SER G 1 364 ? -2.097 230.532 16.815 1.00 70.76 357 SER G N 1
ATOM 15226 C CA . SER G 1 364 ? -3.521 230.503 16.993 1.00 70.54 357 SER G CA 1
ATOM 15227 C C . SER G 1 364 ? -4.050 229.489 15.991 1.00 69.98 357 SER G C 1
ATOM 15228 O O . SER G 1 364 ? -5.138 228.946 16.159 1.00 69.92 357 SER G O 1
ATOM 15231 N N . MET G 1 365 ? -3.262 229.230 14.951 1.00 69.18 358 MET G N 1
ATOM 15232 C CA . MET G 1 365 ? -3.659 228.277 13.934 1.00 69.09 358 MET G CA 1
ATOM 15233 C C . MET G 1 365 ? -4.179 227.030 14.630 1.00 69.77 358 MET G C 1
ATOM 15234 O O . MET G 1 365 ? -3.593 226.546 15.595 1.00 69.54 358 MET G O 1
ATOM 15239 N N . GLU G 1 366 ? -5.299 226.522 14.145 1.00 71.17 359 GLU G N 1
ATOM 15240 C CA . GLU G 1 366 ? -5.913 225.345 14.735 1.00 72.56 359 GLU G CA 1
ATOM 15241 C C . GLU G 1 366 ? -5.585 224.110 13.935 1.00 71.63 359 GLU G C 1
ATOM 15242 O O . GLU G 1 366 ? -5.099 223.117 14.475 1.00 72.00 359 GLU G O 1
ATOM 15248 N N . ASP G 1 367 ? -5.867 224.192 12.636 1.00 70.02 360 ASP G N 1
ATOM 15249 C CA . ASP G 1 367 ? -5.661 223.090 11.724 1.00 68.09 360 ASP G CA 1
ATOM 15250 C C . ASP G 1 367 ? -4.202 222.761 11.486 1.00 65.71 360 ASP G C 1
ATOM 15251 O O . ASP G 1 367 ? -3.442 223.551 10.932 1.00 64.63 360 ASP G O 1
ATOM 15256 N N . HIS G 1 368 ? -3.823 221.570 11.914 1.00 62.86 361 HIS G N 1
ATOM 15257 C CA . HIS G 1 368 ? -2.468 221.115 11.760 1.00 60.45 361 HIS G CA 1
ATOM 15258 C C . HIS G 1 368 ? -2.082 221.132 10.299 1.00 59.38 361 HIS G C 1
ATOM 15259 O O . HIS G 1 368 ? -0.997 221.574 9.942 1.00 58.91 361 HIS G O 1
ATOM 15266 N N . LEU G 1 369 ? -2.973 220.647 9.449 1.00 59.19 362 LEU G N 1
ATOM 15267 C CA . LEU G 1 369 ? -2.694 220.626 8.022 1.00 59.11 362 LEU G CA 1
ATOM 15268 C C . LEU G 1 369 ? -2.274 222.026 7.589 1.00 59.02 362 LEU G C 1
ATOM 15269 O O . LEU G 1 369 ? -1.449 222.192 6.691 1.00 58.20 362 LEU G O 1
ATOM 15274 N N . GLU G 1 370 ? -2.840 223.037 8.240 1.00 59.56 363 GLU G N 1
ATOM 15275 C CA . GLU G 1 370 ? -2.495 224.416 7.920 1.00 59.65 363 GLU G CA 1
ATOM 15276 C C . GLU G 1 370 ? -1.097 224.699 8.447 1.00 57.91 363 GLU G C 1
ATOM 15277 O O . GLU G 1 370 ? -0.201 225.059 7.682 1.00 56.87 363 GLU G O 1
ATOM 15283 N N . ILE G 1 371 ? -0.922 224.522 9.756 1.00 56.45 364 ILE G N 1
ATOM 15284 C CA . ILE G 1 371 ? 0.366 224.760 10.387 1.00 54.96 364 ILE G CA 1
ATOM 15285 C C . ILE G 1 371 ? 1.441 224.103 9.563 1.00 55.18 364 ILE G C 1
ATOM 15286 O O . ILE G 1 371 ? 2.547 224.622 9.436 1.00 54.37 364 ILE G O 1
ATOM 15291 N N . LEU G 1 372 ? 1.103 222.943 9.011 1.00 55.89 365 LEU G N 1
ATOM 15292 C CA . LEU G 1 372 ? 2.043 222.205 8.194 1.00 56.14 365 LEU G CA 1
ATOM 15293 C C . LEU G 1 372 ? 2.340 223.013 6.949 1.00 56.78 365 LEU G C 1
ATOM 15294 O O . LEU G 1 372 ? 3.502 223.245 6.617 1.00 57.06 365 LEU G O 1
ATOM 15299 N N . GLU G 1 373 ? 1.288 223.450 6.265 1.00 57.95 366 GLU G N 1
ATOM 15300 C CA . GLU G 1 373 ? 1.460 224.237 5.044 1.00 59.28 366 GLU G CA 1
ATOM 15301 C C . GLU G 1 373 ? 2.240 225.487 5.385 1.00 59.89 366 GLU G C 1
ATOM 15302 O O . GLU G 1 373 ? 3.065 225.964 4.605 1.00 59.05 366 GLU G O 1
ATOM 15308 N N . TRP G 1 374 ? 1.969 226.006 6.573 1.00 61.65 367 TRP G N 1
ATOM 15309 C CA . TRP G 1 374 ? 2.634 227.210 7.043 1.00 63.54 367 TRP G CA 1
ATOM 15310 C C . TRP G 1 374 ? 4.155 227.086 6.921 1.00 62.63 367 TRP G C 1
ATOM 15311 O O . TRP G 1 374 ? 4.799 227.854 6.204 1.00 63.11 367 TRP G O 1
ATOM 15322 N N . THR G 1 375 ? 4.718 226.108 7.620 1.00 60.72 368 THR G N 1
ATOM 15323 C CA . THR G 1 375 ? 6.147 225.896 7.610 1.00 60.21 368 THR G CA 1
ATOM 15324 C C . THR G 1 375 ? 6.690 225.783 6.208 1.00 60.78 368 THR G C 1
ATOM 15325 O O . THR G 1 375 ? 7.780 226.266 5.918 1.00 61.45 368 THR G O 1
ATOM 15329 N N . LEU G 1 376 ? 5.941 225.137 5.329 1.00 61.48 369 LEU G N 1
ATOM 15330 C CA . LEU G 1 376 ? 6.423 224.988 3.971 1.00 62.76 369 LEU G CA 1
ATOM 15331 C C . LEU G 1 376 ? 6.515 226.356 3.292 1.00 62.97 369 LEU G C 1
ATOM 15332 O O . LEU G 1 376 ? 7.363 226.567 2.415 1.00 63.27 369 LEU G O 1
ATOM 15337 N N . ARG G 1 377 ? 5.646 227.280 3.711 1.00 62.93 370 ARG G N 1
ATOM 15338 C CA . ARG G 1 377 ? 5.596 228.642 3.153 1.00 62.33 370 ARG G CA 1
ATOM 15339 C C . ARG G 1 377 ? 6.648 229.547 3.792 1.00 62.10 370 ARG G C 1
ATOM 15340 O O . ARG G 1 377 ? 7.051 230.562 3.228 1.00 61.05 370 ARG G O 1
ATOM 15348 N N . VAL G 1 378 ? 7.081 229.169 4.984 1.00 62.65 371 VAL G N 1
ATOM 15349 C CA . VAL G 1 378 ? 8.071 229.929 5.722 1.00 62.98 371 VAL G CA 1
ATOM 15350 C C . VAL G 1 378 ? 9.460 229.290 5.554 1.00 63.11 371 VAL G C 1
ATOM 15351 O O . VAL G 1 378 ? 10.377 229.560 6.335 1.00 63.76 371 VAL G O 1
ATOM 15355 N N . ARG G 1 379 ? 9.603 228.447 4.530 1.00 62.10 372 ARG G N 1
ATOM 15356 C CA . ARG G 1 379 ? 10.858 227.751 4.249 1.00 60.95 372 ARG G CA 1
ATOM 15357 C C . ARG G 1 379 ? 11.583 227.271 5.489 1.00 61.20 372 ARG G C 1
ATOM 15358 O O . ARG G 1 379 ? 12.807 227.357 5.558 1.00 60.22 372 ARG G O 1
ATOM 15366 N N . HIS G 1 380 ? 10.843 226.769 6.469 1.00 62.19 373 HIS G N 1
ATOM 15367 C CA . HIS G 1 380 ? 11.492 226.280 7.668 1.00 64.37 373 HIS G CA 1
ATOM 15368 C C . HIS G 1 380 ? 10.696 225.230 8.443 1.00 65.42 373 HIS G C 1
ATOM 15369 O O . HIS G 1 380 ? 9.713 225.539 9.117 1.00 65.83 373 HIS G O 1
ATOM 15376 N N . ILE G 1 381 ? 11.162 223.986 8.343 1.00 66.34 374 ILE G N 1
ATOM 15377 C CA . ILE G 1 381 ? 10.548 222.821 8.975 1.00 66.56 374 ILE G CA 1
ATOM 15378 C C . ILE G 1 381 ? 10.071 223.002 10.402 1.00 66.91 374 ILE G C 1
ATOM 15379 O O . ILE G 1 381 ? 9.065 222.422 10.801 1.00 66.73 374 ILE G O 1
ATOM 15384 N N . SER G 1 382 ? 10.805 223.774 11.184 1.00 67.56 375 SER G N 1
ATOM 15385 C CA . SER G 1 382 ? 10.391 224.011 12.547 1.00 69.34 375 SER G CA 1
ATOM 15386 C C . SER G 1 382 ? 11.132 225.198 13.098 1.00 71.57 375 SER G C 1
ATOM 15387 O O . SER G 1 382 ? 12.098 225.042 13.840 1.00 72.70 375 SER G O 1
ATOM 15390 N N . PRO G 1 383 ? 10.691 226.411 12.737 1.00 73.17 376 PRO G N 1
ATOM 15391 C CA . PRO G 1 383 ? 11.292 227.676 13.181 1.00 74.23 376 PRO G CA 1
ATOM 15392 C C . PRO G 1 383 ? 11.293 227.797 14.707 1.00 75.44 376 PRO G C 1
ATOM 15393 O O . PRO G 1 383 ? 12.143 228.460 15.306 1.00 74.19 376 PRO G O 1
ATOM 15397 N N . THR G 1 384 ? 10.329 227.130 15.322 1.00 77.46 377 THR G N 1
ATOM 15398 C CA . THR G 1 384 ? 10.196 227.121 16.759 1.00 80.38 377 THR G CA 1
ATOM 15399 C C . THR G 1 384 ? 11.363 226.380 17.423 1.00 83.01 377 THR G C 1
ATOM 15400 O O . THR G 1 384 ? 11.357 226.162 18.630 1.00 83.81 377 THR G O 1
ATOM 15404 N N . ALA G 1 385 ? 12.370 226.001 16.644 1.00 85.91 378 ALA G N 1
ATOM 15405 C CA . ALA G 1 385 ? 13.513 225.276 17.195 1.00 89.07 378 ALA G CA 1
ATOM 15406 C C . ALA G 1 385 ? 14.773 226.140 17.290 1.00 91.78 378 ALA G C 1
ATOM 15407 O O . ALA G 1 385 ? 14.998 227.024 16.462 1.00 92.62 378 ALA G O 1
ATOM 15409 N N . PRO G 1 386 ? 15.608 225.893 18.317 1.00 93.88 379 PRO G N 1
ATOM 15410 C CA . PRO G 1 386 ? 16.866 226.611 18.583 1.00 95.37 379 PRO G CA 1
ATOM 15411 C C . PRO G 1 386 ? 18.044 226.360 17.622 1.00 97.13 379 PRO G C 1
ATOM 15412 O O . PRO G 1 386 ? 18.100 225.325 16.953 1.00 96.93 379 PRO G O 1
ATOM 15416 N N . ASP G 1 387 ? 18.986 227.314 17.589 1.00 99.60 380 ASP G N 1
ATOM 15417 C CA . ASP G 1 387 ? 20.189 227.274 16.723 1.00 101.70 380 ASP G CA 1
ATOM 15418 C C . ASP G 1 387 ? 21.398 226.478 17.243 1.00 101.81 380 ASP G C 1
ATOM 15419 O O . ASP G 1 387 ? 21.777 226.600 18.408 1.00 101.95 380 ASP G O 1
ATOM 15424 N N . THR G 1 388 ? 22.017 225.696 16.356 1.00 102.40 381 THR G N 1
ATOM 15425 C CA . THR G 1 388 ? 23.191 224.883 16.693 1.00 102.39 381 THR G CA 1
ATOM 15426 C C . THR G 1 388 ? 23.998 224.405 15.471 1.00 102.35 381 THR G C 1
ATOM 15427 O O . THR G 1 388 ? 23.882 224.938 14.360 1.00 102.13 381 THR G O 1
ATOM 15431 N N . LYS G 1 396 ? 27.197 224.528 10.536 1.00 83.20 389 LYS G N 1
ATOM 15432 C CA . LYS G 1 396 ? 26.351 225.644 10.938 1.00 83.41 389 LYS G CA 1
ATOM 15433 C C . LYS G 1 396 ? 25.476 226.156 9.797 1.00 82.98 389 LYS G C 1
ATOM 15434 O O . LYS G 1 396 ? 25.494 227.342 9.457 1.00 83.32 389 LYS G O 1
ATOM 15440 N N . THR G 1 397 ? 24.720 225.239 9.204 1.00 81.93 390 THR G N 1
ATOM 15441 C CA . THR G 1 397 ? 23.794 225.544 8.119 1.00 80.15 390 THR G CA 1
ATOM 15442 C C . THR G 1 397 ? 22.458 225.114 8.717 1.00 79.45 390 THR G C 1
ATOM 15443 O O . THR G 1 397 ? 22.390 224.051 9.332 1.00 79.62 390 THR G O 1
ATOM 15447 N N . ASP G 1 398 ? 21.402 225.913 8.594 1.00 78.07 391 ASP G N 1
ATOM 15448 C CA . ASP G 1 398 ? 20.156 225.442 9.173 1.00 76.41 391 ASP G CA 1
ATOM 15449 C C . ASP G 1 398 ? 19.613 224.354 8.258 1.00 75.22 391 ASP G C 1
ATOM 15450 O O . ASP G 1 398 ? 19.237 224.596 7.104 1.00 74.91 391 ASP G O 1
ATOM 15455 N N . PRO G 1 399 ? 19.572 223.125 8.774 1.00 73.99 392 PRO G N 1
ATOM 15456 C CA . PRO G 1 399 ? 19.093 221.963 8.032 1.00 73.29 392 PRO G CA 1
ATOM 15457 C C . PRO G 1 399 ? 17.626 222.130 7.737 1.00 72.37 392 PRO G C 1
ATOM 15458 O O . PRO G 1 399 ? 17.120 221.679 6.714 1.00 73.58 392 PRO G O 1
ATOM 15462 N N . PHE G 1 400 ? 16.957 222.806 8.655 1.00 70.01 393 PHE G N 1
ATOM 15463 C CA . PHE G 1 400 ? 15.537 223.003 8.562 1.00 67.34 393 PHE G CA 1
ATOM 15464 C C . PHE G 1 400 ? 15.064 224.019 7.548 1.00 65.77 393 PHE G C 1
ATOM 15465 O O . PHE G 1 400 ? 13.901 224.413 7.556 1.00 66.46 393 PHE G O 1
ATOM 15473 N N . ILE G 1 401 ? 15.964 224.431 6.663 1.00 63.13 394 ILE G N 1
ATOM 15474 C CA . ILE G 1 401 ? 15.600 225.362 5.610 1.00 60.62 394 ILE G CA 1
ATOM 15475 C C . ILE G 1 401 ? 15.622 224.581 4.318 1.00 59.52 394 ILE G C 1
ATOM 15476 O O . ILE G 1 401 ? 16.661 224.111 3.875 1.00 58.59 394 ILE G O 1
ATOM 15481 N N . PHE G 1 402 ? 14.454 224.435 3.722 1.00 58.71 395 PHE G N 1
ATOM 15482 C CA . PHE G 1 402 ? 14.329 223.672 2.505 1.00 58.04 395 PHE G CA 1
ATOM 15483 C C . PHE G 1 402 ? 15.288 224.108 1.410 1.00 56.98 395 PHE G C 1
ATOM 15484 O O . PHE G 1 402 ? 15.278 225.251 0.975 1.00 57.00 395 PHE G O 1
ATOM 15492 N N . PRO G 1 403 ? 16.169 223.200 0.987 1.00 56.17 396 PRO G N 1
ATOM 15493 C CA . PRO G 1 403 ? 17.162 223.427 -0.064 1.00 56.63 396 PRO G CA 1
ATOM 15494 C C . PRO G 1 403 ? 16.449 223.346 -1.406 1.00 57.53 396 PRO G C 1
ATOM 15495 O O . PRO G 1 403 ? 16.727 224.108 -2.328 1.00 59.21 396 PRO G O 1
ATOM 15499 N N . GLU G 1 404 ? 15.540 222.382 -1.501 1.00 57.70 397 GLU G N 1
ATOM 15500 C CA . GLU G 1 404 ? 14.718 222.152 -2.681 1.00 56.39 397 GLU G CA 1
ATOM 15501 C C . GLU G 1 404 ? 13.346 221.893 -2.088 1.00 54.86 397 GLU G C 1
ATOM 15502 O O . GLU G 1 404 ? 13.224 221.734 -0.876 1.00 54.83 397 GLU G O 1
ATOM 15508 N N . CYS G 1 405 ? 12.308 221.855 -2.911 1.00 53.73 398 CYS G N 1
ATOM 15509 C CA . CYS G 1 405 ? 10.971 221.630 -2.369 1.00 51.95 398 CYS G CA 1
ATOM 15510 C C . CYS G 1 405 ? 10.531 220.181 -2.456 1.00 50.24 398 CYS G C 1
ATOM 15511 O O . CYS G 1 405 ? 10.614 219.550 -3.506 1.00 50.14 398 CYS G O 1
ATOM 15514 N N . PRO G 1 406 ? 10.066 219.624 -1.336 1.00 48.82 399 PRO G N 1
ATOM 15515 C CA . PRO G 1 406 ? 9.626 218.230 -1.378 1.00 47.87 399 PRO G CA 1
ATOM 15516 C C . PRO G 1 406 ? 8.448 218.045 -2.345 1.00 47.18 399 PRO G C 1
ATOM 15517 O O . PRO G 1 406 ? 7.919 219.018 -2.876 1.00 48.44 399 PRO G O 1
ATOM 15521 N N . HIS G 1 407 ? 8.066 216.796 -2.594 1.00 45.08 400 HIS G N 1
ATOM 15522 C CA . HIS G 1 407 ? 6.920 216.494 -3.433 1.00 41.88 400 HIS G CA 1
ATOM 15523 C C . HIS G 1 407 ? 5.790 216.148 -2.478 1.00 42.63 400 HIS G C 1
ATOM 15524 O O . HIS G 1 407 ? 4.632 216.518 -2.673 1.00 42.58 400 HIS G O 1
ATOM 15531 N N . VAL G 1 408 ? 6.154 215.425 -1.430 1.00 43.57 401 VAL G N 1
ATOM 15532 C CA . VAL G 1 408 ? 5.212 215.034 -0.402 1.00 43.58 401 VAL G CA 1
ATOM 15533 C C . VAL G 1 408 ? 5.849 215.542 0.875 1.00 43.69 401 VAL G C 1
ATOM 15534 O O . VAL G 1 408 ? 7.043 215.365 1.082 1.00 43.34 401 VAL G O 1
ATOM 15538 N N . TYR G 1 409 ? 5.061 216.199 1.708 1.00 44.54 402 TYR G N 1
ATOM 15539 C CA . TYR G 1 409 ? 5.557 216.731 2.965 1.00 47.02 402 TYR G CA 1
ATOM 15540 C C . TYR G 1 409 ? 4.569 216.251 3.998 1.00 47.02 402 TYR G C 1
ATOM 15541 O O . TYR G 1 409 ? 3.401 216.635 3.968 1.00 46.71 402 TYR G O 1
ATOM 15550 N N . PHE G 1 410 ? 5.022 215.398 4.906 1.00 47.98 403 PHE G N 1
ATOM 15551 C CA . PHE G 1 410 ? 4.103 214.875 5.905 1.00 49.41 403 PHE G CA 1
ATOM 15552 C C . PHE G 1 410 ? 4.382 215.288 7.319 1.00 49.94 403 PHE G C 1
ATOM 15553 O O . PHE G 1 410 ? 5.424 215.857 7.631 1.00 50.16 403 PHE G O 1
ATOM 15561 N N . CYS G 1 411 ? 3.446 214.950 8.186 1.00 50.08 404 CYS G N 1
ATOM 15562 C CA . CYS G 1 411 ? 3.568 215.355 9.551 1.00 51.08 404 CYS G CA 1
ATOM 15563 C C . CYS G 1 411 ? 3.125 214.287 10.531 1.00 50.80 404 CYS G C 1
ATOM 15564 O O . CYS G 1 411 ? 2.217 213.512 10.238 1.00 50.74 404 CYS G O 1
ATOM 15567 N N . GLY G 1 412 ? 3.783 214.288 11.695 1.00 50.49 405 GLY G N 1
ATOM 15568 C CA . GLY G 1 412 ? 3.561 213.341 12.785 1.00 49.01 405 GLY G CA 1
ATOM 15569 C C . GLY G 1 412 ? 2.190 212.945 13.285 1.00 47.92 405 GLY G C 1
ATOM 15570 O O . GLY G 1 412 ? 1.272 212.782 12.513 1.00 48.30 405 GLY G O 1
ATOM 15571 N N . ASN G 1 413 ? 2.056 212.789 14.595 1.00 47.92 406 ASN G N 1
ATOM 15572 C CA . ASN G 1 413 ? 0.792 212.354 15.198 1.00 48.72 406 ASN G CA 1
ATOM 15573 C C . ASN G 1 413 ? -0.346 213.367 15.267 1.00 48.95 406 ASN G C 1
ATOM 15574 O O . ASN G 1 413 ? -0.767 213.779 16.356 1.00 49.40 406 ASN G O 1
ATOM 15579 N N . THR G 1 414 ? -0.853 213.752 14.103 1.00 48.89 407 THR G N 1
ATOM 15580 C CA . THR G 1 414 ? -1.965 214.680 14.021 1.00 48.49 407 THR G CA 1
ATOM 15581 C C . THR G 1 414 ? -3.142 213.982 14.662 1.00 48.53 407 THR G C 1
ATOM 15582 O O . THR G 1 414 ? -3.212 212.760 14.655 1.00 50.30 407 THR G O 1
ATOM 15586 N N . PRO G 1 415 ? -4.084 214.737 15.228 1.00 48.43 408 PRO G N 1
ATOM 15587 C CA . PRO G 1 415 ? -5.242 214.096 15.855 1.00 49.01 408 PRO G CA 1
ATOM 15588 C C . PRO G 1 415 ? -6.265 213.656 14.808 1.00 48.82 408 PRO G C 1
ATOM 15589 O O . PRO G 1 415 ? -7.230 212.961 15.129 1.00 48.37 408 PRO G O 1
ATOM 15593 N N . SER G 1 416 ? -6.041 214.062 13.559 1.00 49.23 409 SER G N 1
ATOM 15594 C CA . SER G 1 416 ? -6.950 213.726 12.469 1.00 49.42 409 SER G CA 1
ATOM 15595 C C . SER G 1 416 ? -6.265 213.662 11.131 1.00 48.77 409 SER G C 1
ATOM 15596 O O . SER G 1 416 ? -5.335 214.418 10.873 1.00 47.55 409 SER G O 1
ATOM 15599 N N . PHE G 1 417 ? -6.747 212.772 10.266 1.00 48.96 410 PHE G N 1
ATOM 15600 C CA . PHE G 1 417 ? -6.151 212.636 8.941 1.00 49.18 410 PHE G CA 1
ATOM 15601 C C . PHE G 1 417 ? -6.248 213.906 8.139 1.00 48.66 410 PHE G C 1
ATOM 15602 O O . PHE G 1 417 ? -7.283 214.558 8.136 1.00 49.64 410 PHE G O 1
ATOM 15610 N N . GLY G 1 418 ? -5.202 214.224 7.400 1.00 47.30 411 GLY G N 1
ATOM 15611 C CA . GLY G 1 418 ? -5.256 215.439 6.635 1.00 47.26 411 GLY G CA 1
ATOM 15612 C C . GLY G 1 418 ? -4.437 215.338 5.385 1.00 47.98 411 GLY G C 1
ATOM 15613 O O . GLY G 1 418 ? -3.365 214.734 5.370 1.00 47.14 411 GLY G O 1
ATOM 15614 N N . SER G 1 419 ? -4.955 215.954 4.330 1.00 49.22 412 SER G N 1
ATOM 15615 C CA . SER G 1 419 ? -4.303 215.956 3.035 1.00 48.77 412 SER G CA 1
ATOM 15616 C C . SER G 1 419 ? -4.722 217.123 2.162 1.00 48.96 412 SER G C 1
ATOM 15617 O O . SER G 1 419 ? -5.881 217.560 2.167 1.00 49.14 412 SER G O 1
ATOM 15620 N N . LYS G 1 420 ? -3.766 217.615 1.393 1.00 48.78 413 LYS G N 1
ATOM 15621 C CA . LYS G 1 420 ? -4.021 218.728 0.509 1.00 48.90 413 LYS G CA 1
ATOM 15622 C C . LYS G 1 420 ? -2.848 218.885 -0.432 1.00 47.88 413 LYS G C 1
ATOM 15623 O O . LYS G 1 420 ? -1.721 218.600 -0.068 1.00 47.07 413 LYS G O 1
ATOM 15629 N N . ILE G 1 421 ? -3.121 219.282 -1.664 1.00 48.27 414 ILE G N 1
ATOM 15630 C CA . ILE G 1 421 ? -2.055 219.527 -2.617 1.00 49.21 414 ILE G CA 1
ATOM 15631 C C . ILE G 1 421 ? -1.986 221.034 -2.709 1.00 50.92 414 ILE G C 1
ATOM 15632 O O . ILE G 1 421 ? -3.014 221.695 -2.749 1.00 52.89 414 ILE G O 1
ATOM 15637 N N . ILE G 1 422 ? -0.788 221.592 -2.724 1.00 52.37 415 ILE G N 1
ATOM 15638 C CA . ILE G 1 422 ? -0.655 223.037 -2.817 1.00 53.78 415 ILE G CA 1
ATOM 15639 C C . ILE G 1 422 ? 0.335 223.346 -3.925 1.00 54.72 415 ILE G C 1
ATOM 15640 O O . ILE G 1 422 ? 1.111 222.485 -4.343 1.00 54.35 415 ILE G O 1
ATOM 15645 N N . ARG G 1 423 ? 0.308 224.571 -4.411 1.00 56.23 416 ARG G N 1
ATOM 15646 C CA . ARG G 1 423 ? 1.215 224.933 -5.478 1.00 58.80 416 ARG G CA 1
ATOM 15647 C C . ARG G 1 423 ? 2.060 226.111 -5.022 1.00 60.80 416 ARG G C 1
ATOM 15648 O O . ARG G 1 423 ? 1.761 226.728 -4.000 1.00 60.93 416 ARG G O 1
ATOM 15656 N N . GLY G 1 424 ? 3.122 226.422 -5.753 1.00 62.73 417 GLY G N 1
ATOM 15657 C CA . GLY G 1 424 ? 3.955 227.524 -5.320 1.00 66.42 417 GLY G CA 1
ATOM 15658 C C . GLY G 1 424 ? 4.270 228.564 -6.369 1.00 69.21 417 GLY G C 1
ATOM 15659 O O . GLY G 1 424 ? 3.994 228.348 -7.545 1.00 69.46 417 GLY G O 1
ATOM 15660 N N . PRO G 1 425 ? 4.848 229.711 -5.963 1.00 71.28 418 PRO G N 1
ATOM 15661 C CA . PRO G 1 425 ? 5.225 230.823 -6.838 1.00 72.73 418 PRO G CA 1
ATOM 15662 C C . PRO G 1 425 ? 5.673 230.308 -8.192 1.00 73.83 418 PRO G C 1
ATOM 15663 O O . PRO G 1 425 ? 4.960 230.478 -9.178 1.00 74.15 418 PRO G O 1
ATOM 15667 N N . GLU G 1 426 ? 6.853 229.695 -8.247 1.00 75.11 419 GLU G N 1
ATOM 15668 C CA . GLU G 1 426 ? 7.326 229.104 -9.498 1.00 76.09 419 GLU G CA 1
ATOM 15669 C C . GLU G 1 426 ? 6.575 227.784 -9.431 1.00 76.32 419 GLU G C 1
ATOM 15670 O O . GLU G 1 426 ? 7.063 226.822 -8.850 1.00 75.96 419 GLU G O 1
ATOM 15676 N N . ASP G 1 427 ? 5.372 227.759 -9.996 1.00 77.02 420 ASP G N 1
ATOM 15677 C CA . ASP G 1 427 ? 4.521 226.572 -9.974 1.00 76.77 420 ASP G CA 1
ATOM 15678 C C . ASP G 1 427 ? 5.222 225.269 -9.605 1.00 75.03 420 ASP G C 1
ATOM 15679 O O . ASP G 1 427 ? 5.867 224.613 -10.423 1.00 74.89 420 ASP G O 1
ATOM 15684 N N . GLN G 1 428 ? 5.107 224.928 -8.331 1.00 72.36 421 GLN G N 1
ATOM 15685 C CA . GLN G 1 428 ? 5.673 223.705 -7.816 1.00 69.24 421 GLN G CA 1
ATOM 15686 C C . GLN G 1 428 ? 4.448 222.974 -7.319 1.00 65.61 421 GLN G C 1
ATOM 15687 O O . GLN G 1 428 ? 3.407 223.600 -7.066 1.00 65.01 421 GLN G O 1
ATOM 15693 N N . THR G 1 429 ? 4.551 221.657 -7.197 1.00 60.57 422 THR G N 1
ATOM 15694 C CA . THR G 1 429 ? 3.427 220.891 -6.696 1.00 55.33 422 THR G CA 1
ATOM 15695 C C . THR G 1 429 ? 3.902 220.188 -5.446 1.00 52.23 422 THR G C 1
ATOM 15696 O O . THR G 1 429 ? 4.986 219.617 -5.431 1.00 50.96 422 THR G O 1
ATOM 15700 N N . VAL G 1 430 ? 3.101 220.248 -4.392 1.00 48.36 423 VAL G N 1
ATOM 15701 C CA . VAL G 1 430 ? 3.485 219.625 -3.152 1.00 46.43 423 VAL G CA 1
ATOM 15702 C C . VAL G 1 430 ? 2.291 219.055 -2.436 1.00 45.67 423 VAL G C 1
ATOM 15703 O O . VAL G 1 430 ? 1.312 219.741 -2.197 1.00 46.30 423 VAL G O 1
ATOM 15707 N N . LEU G 1 431 ? 2.389 217.786 -2.081 1.00 44.71 424 LEU G N 1
ATOM 15708 C CA . LEU G 1 431 ? 1.319 217.094 -1.393 1.00 43.24 424 LEU G CA 1
ATOM 15709 C C . LEU G 1 431 ? 1.578 217.087 0.106 1.00 42.73 424 LEU G C 1
ATOM 15710 O O . LEU G 1 431 ? 2.574 216.547 0.566 1.00 43.67 424 LEU G O 1
ATOM 15715 N N . LEU G 1 432 ? 0.696 217.706 0.872 1.00 42.20 425 LEU G N 1
ATOM 15716 C CA . LEU G 1 432 ? 0.873 217.722 2.314 1.00 42.33 425 LEU G CA 1
ATOM 15717 C C . LEU G 1 432 ? 0.027 216.612 2.885 1.00 42.14 425 LEU G C 1
ATOM 15718 O O . LEU G 1 432 ? -1.005 216.254 2.313 1.00 43.36 425 LEU G O 1
ATOM 15723 N N . VAL G 1 433 ? 0.457 216.078 4.025 1.00 40.95 426 VAL G N 1
ATOM 15724 C CA . VAL G 1 433 ? -0.265 214.997 4.689 1.00 38.09 426 VAL G CA 1
ATOM 15725 C C . VAL G 1 433 ? -0.098 215.067 6.190 1.00 38.11 426 VAL G C 1
ATOM 15726 O O . VAL G 1 433 ? 1.007 215.247 6.688 1.00 38.31 426 VAL G O 1
ATOM 15730 N N . THR G 1 434 ? -1.185 214.927 6.921 1.00 37.21 427 THR G N 1
ATOM 15731 C CA . THR G 1 434 ? -1.053 214.928 8.354 1.00 37.96 427 THR G CA 1
ATOM 15732 C C . THR G 1 434 ? -1.485 213.539 8.797 1.00 40.15 427 THR G C 1
ATOM 15733 O O . THR G 1 434 ? -2.683 213.244 8.849 1.00 41.98 427 THR G O 1
ATOM 15737 N N . VAL G 1 435 ? -0.515 212.678 9.099 1.00 40.48 428 VAL G N 1
ATOM 15738 C CA . VAL G 1 435 ? -0.820 211.313 9.524 1.00 40.91 428 VAL G CA 1
ATOM 15739 C C . VAL G 1 435 ? -1.274 211.153 10.972 1.00 41.17 428 VAL G C 1
ATOM 15740 O O . VAL G 1 435 ? -0.489 211.168 11.907 1.00 41.95 428 VAL G O 1
ATOM 15744 N N . PRO G 1 436 ? -2.564 210.940 11.158 1.00 41.85 429 PRO G N 1
ATOM 15745 C CA . PRO G 1 436 ? -3.208 210.766 12.457 1.00 42.76 429 PRO G CA 1
ATOM 15746 C C . PRO G 1 436 ? -2.496 209.828 13.408 1.00 43.47 429 PRO G C 1
ATOM 15747 O O . PRO G 1 436 ? -1.650 209.037 13.009 1.00 43.56 429 PRO G O 1
ATOM 15751 N N . ASP G 1 437 ? -2.861 2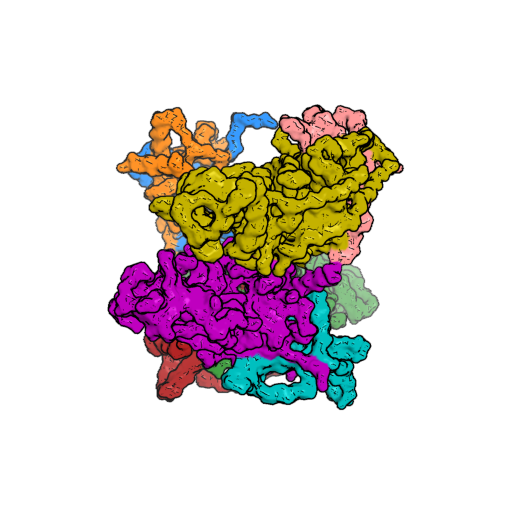09.935 14.678 1.00 45.37 430 ASP G N 1
ATOM 15752 C CA . ASP G 1 437 ? -2.309 209.087 15.710 1.00 48.31 430 ASP G CA 1
ATOM 15753 C C . ASP G 1 437 ? -3.149 207.826 15.745 1.00 49.45 430 ASP G C 1
ATOM 15754 O O . ASP G 1 437 ? -4.216 207.786 16.380 1.00 49.44 430 ASP G O 1
ATOM 15759 N N . PHE G 1 438 ? -2.655 206.800 15.062 1.00 50.40 431 PHE G N 1
ATOM 15760 C CA . PHE G 1 438 ? -3.328 205.513 14.986 1.00 51.07 431 PHE G CA 1
ATOM 15761 C C . PHE G 1 438 ? -3.897 205.039 16.337 1.00 52.09 431 PHE G C 1
ATOM 15762 O O . PHE G 1 438 ? -4.980 204.445 16.386 1.00 51.54 431 PHE G O 1
ATOM 15770 N N . SER G 1 439 ? -3.168 205.321 17.422 1.00 52.90 432 SER G N 1
ATOM 15771 C CA . SER G 1 439 ? -3.573 204.920 18.769 1.00 53.09 432 SER G CA 1
ATOM 15772 C C . SER G 1 439 ? -5.036 205.215 19.013 1.00 53.49 432 SER G C 1
ATOM 15773 O O . SER G 1 439 ? -5.773 204.364 19.512 1.00 54.42 432 SER G O 1
ATOM 15776 N N . ALA G 1 440 ? -5.465 206.415 18.648 1.00 52.91 433 ALA G N 1
ATOM 15777 C CA . ALA G 1 440 ? -6.847 206.773 18.870 1.00 52.65 433 ALA G CA 1
ATOM 15778 C C . ALA G 1 440 ? -7.673 206.906 17.603 1.00 52.63 433 ALA G C 1
ATOM 15779 O O . ALA G 1 440 ? -8.884 207.114 17.675 1.00 54.64 433 ALA G O 1
ATOM 15781 N N . THR G 1 441 ? -7.051 206.785 16.440 1.00 50.90 434 THR G N 1
ATOM 15782 C CA . THR G 1 441 ? -7.832 206.900 15.219 1.00 49.63 434 THR G CA 1
ATOM 15783 C C . THR G 1 441 ? -7.875 205.590 14.459 1.00 49.56 434 THR G C 1
ATOM 15784 O O . THR G 1 441 ? -8.887 205.256 13.852 1.00 50.72 434 THR G O 1
ATOM 15788 N N . GLN G 1 442 ? -6.778 204.845 14.495 1.00 48.43 435 GLN G N 1
ATOM 15789 C CA . GLN G 1 442 ? -6.707 203.581 13.771 1.00 47.31 435 GLN G CA 1
ATOM 15790 C C . GLN G 1 442 ? -6.847 203.876 12.276 1.00 45.13 435 GLN G C 1
ATOM 15791 O O . GLN G 1 442 ? -7.592 203.214 11.554 1.00 45.17 435 GLN G O 1
ATOM 15797 N N . THR G 1 443 ? -6.112 204.876 11.822 1.00 42.29 436 THR G N 1
ATOM 15798 C CA . THR G 1 443 ? -6.169 205.265 10.442 1.00 40.67 436 THR G CA 1
ATOM 15799 C C . THR G 1 443 ? -4.778 205.561 9.961 1.00 41.15 436 THR G C 1
ATOM 15800 O O . THR G 1 443 ? -3.898 205.858 10.748 1.00 42.43 436 THR G O 1
ATOM 15804 N N . ALA G 1 444 ? -4.576 205.493 8.659 1.00 42.16 437 ALA G N 1
ATOM 15805 C CA . ALA G 1 444 ? -3.275 205.800 8.089 1.00 43.98 437 ALA G CA 1
ATOM 15806 C C . ALA G 1 444 ? -3.535 206.254 6.665 1.00 45.61 437 ALA G C 1
ATOM 15807 O O . ALA G 1 444 ? -4.580 205.919 6.112 1.00 46.88 437 ALA G O 1
ATOM 15809 N N . CYS G 1 445 ? -2.639 207.044 6.077 1.00 46.50 438 CYS G N 1
ATOM 15810 C CA . CYS G 1 445 ? -2.860 207.426 4.694 1.00 47.53 438 CYS G CA 1
ATOM 15811 C C . CYS G 1 445 ? -2.051 206.492 3.796 1.00 44.86 438 CYS G C 1
ATOM 15812 O O . CYS G 1 445 ? -1.035 205.940 4.201 1.00 44.47 438 CYS G O 1
ATOM 15815 N N . LEU G 1 446 ? -2.548 206.302 2.581 1.00 43.44 439 LEU G N 1
ATOM 15816 C CA . LEU G 1 446 ? -1.884 205.518 1.548 1.00 41.17 439 LEU G CA 1
ATOM 15817 C C . LEU G 1 446 ? -1.737 206.493 0.379 1.00 39.00 439 LEU G C 1
ATOM 15818 O O . LEU G 1 446 ? -2.727 206.912 -0.217 1.00 37.76 439 LEU G O 1
ATOM 15823 N N . VAL G 1 447 ? -0.505 206.868 0.078 1.00 36.89 440 VAL G N 1
ATOM 15824 C CA . VAL G 1 447 ? -0.231 207.796 -0.997 1.00 36.41 440 VAL G CA 1
ATOM 15825 C C . VAL G 1 447 ? 0.208 207.064 -2.222 1.00 36.41 440 VAL G C 1
ATOM 15826 O O . VAL G 1 447 ? 1.217 206.357 -2.208 1.00 35.48 440 VAL G O 1
ATOM 15830 N N . ASN G 1 448 ? -0.526 207.258 -3.301 1.00 36.80 441 ASN G N 1
ATOM 15831 C CA . ASN G 1 448 ? -0.158 206.619 -4.541 1.00 37.94 441 ASN G CA 1
ATOM 15832 C C . ASN G 1 448 ? 0.808 207.585 -5.187 1.00 37.98 441 ASN G C 1
ATOM 15833 O O . ASN G 1 448 ? 0.470 208.724 -5.411 1.00 36.65 441 ASN G O 1
ATOM 15838 N N . LEU G 1 449 ? 2.010 207.125 -5.490 1.00 40.22 442 LEU G N 1
ATOM 15839 C CA . LEU G 1 449 ? 3.001 208.003 -6.069 1.00 42.75 442 LEU G CA 1
ATOM 15840 C C . LEU G 1 449 ? 2.834 208.364 -7.520 1.00 44.52 442 LEU G C 1
ATOM 15841 O O . LEU G 1 449 ? 3.490 209.286 -7.978 1.00 44.36 442 LEU G O 1
ATOM 15846 N N . ARG G 1 450 ? 2.006 207.677 -8.290 1.00 47.16 443 ARG G N 1
ATOM 15847 C CA . ARG G 1 450 ? 1.955 208.140 -9.668 1.00 49.26 443 ARG G CA 1
ATOM 15848 C C . ARG G 1 450 ? 0.891 209.210 -9.846 1.00 50.46 443 ARG G C 1
ATOM 15849 O O . ARG G 1 450 ? 0.795 209.815 -10.911 1.00 50.89 443 ARG G O 1
ATOM 15857 N N . SER G 1 451 ? 0.122 209.474 -8.794 1.00 51.66 444 SER G N 1
ATOM 15858 C CA . SER G 1 451 ? -0.914 210.504 -8.872 1.00 54.51 444 SER G CA 1
ATOM 15859 C C . SER G 1 451 ? -0.967 211.464 -7.670 1.00 54.86 444 SER G C 1
ATOM 15860 O O . SER G 1 451 ? -1.633 212.492 -7.716 1.00 56.98 444 SER G O 1
ATOM 15863 N N . LEU G 1 452 ? -0.284 211.123 -6.590 1.00 53.09 445 LEU G N 1
ATOM 15864 C CA . LEU G 1 452 ? -0.301 211.956 -5.405 1.00 51.57 445 LEU G CA 1
ATOM 15865 C C . LEU G 1 452 ? -1.686 212.053 -4.822 1.00 51.38 445 LEU G C 1
ATOM 15866 O O . LEU G 1 452 ? -2.204 213.137 -4.638 1.00 52.80 445 LEU G O 1
ATOM 15871 N N . ALA G 1 453 ? -2.283 210.913 -4.523 1.00 51.16 446 ALA G N 1
ATOM 15872 C CA . ALA G 1 453 ? -3.603 210.891 -3.926 1.00 51.96 446 ALA G CA 1
ATOM 15873 C C . ALA G 1 453 ? -3.527 210.287 -2.519 1.00 54.12 446 ALA G C 1
ATOM 15874 O O . ALA G 1 453 ? -3.130 209.148 -2.364 1.00 55.86 446 ALA G O 1
ATOM 15876 N N . CYS G 1 454 ? -3.856 211.036 -1.481 1.00 55.14 447 CYS G N 1
ATOM 15877 C CA . CYS G 1 454 ? -3.832 210.423 -0.165 1.00 56.33 447 CYS G CA 1
ATOM 15878 C C . CYS G 1 454 ? -5.224 209.921 0.065 1.00 54.76 447 CYS G C 1
ATOM 15879 O O . CYS G 1 454 ? -6.179 210.509 -0.387 1.00 54.54 447 CYS G O 1
ATOM 15882 N N . GLN G 1 455 ? -5.345 208.827 0.774 1.00 54.10 448 GLN G N 1
ATOM 15883 C CA . GLN G 1 455 ? -6.646 208.320 1.104 1.00 53.32 448 GLN G CA 1
ATOM 15884 C C . GLN G 1 455 ? -6.432 207.631 2.416 1.00 51.35 448 GLN G C 1
ATOM 15885 O O . GLN G 1 455 ? -5.478 206.903 2.584 1.00 51.71 448 GLN G O 1
ATOM 15891 N N . PRO G 1 456 ? -7.294 207.876 3.377 1.00 42.00 449 PRO G N 1
ATOM 15892 C CA . PRO G 1 456 ? -7.135 207.235 4.677 1.00 42.96 449 PRO G CA 1
ATOM 15893 C C . PRO G 1 456 ? -7.560 205.799 4.596 1.00 43.78 449 PRO G C 1
ATOM 15894 O O . PRO G 1 456 ? -8.336 205.435 3.710 1.00 44.68 449 PRO G O 1
ATOM 15898 N N . ILE G 1 457 ? -7.036 204.993 5.513 1.00 44.05 450 ILE G N 1
ATOM 15899 C CA . ILE G 1 457 ? -7.388 203.593 5.609 1.00 45.23 450 ILE G CA 1
ATOM 15900 C C . ILE G 1 457 ? -7.724 203.476 7.064 1.00 47.22 450 ILE G C 1
ATOM 15901 O O . ILE G 1 457 ? -6.908 203.855 7.908 1.00 48.68 450 ILE G O 1
ATOM 15906 N N . SER G 1 458 ? -8.910 202.957 7.363 1.00 48.23 451 SER G N 1
ATOM 15907 C CA . SER G 1 458 ? -9.357 202.828 8.746 1.00 49.96 451 SER G CA 1
ATOM 15908 C C . SER G 1 458 ? -9.723 201.411 9.086 1.00 50.29 451 SER G C 1
ATOM 15909 O O . SER G 1 458 ? -10.510 200.790 8.382 1.00 51.37 451 SER G O 1
ATOM 15912 N N . PHE G 1 459 ? -9.188 200.910 10.187 1.00 49.93 452 PHE G N 1
ATOM 15913 C CA . PHE G 1 459 ? -9.472 199.548 10.562 1.00 49.95 452 PHE G CA 1
ATOM 15914 C C . PHE G 1 459 ? -10.367 199.478 11.773 1.00 51.30 452 PHE G C 1
ATOM 15915 O O . PHE G 1 459 ? -10.314 200.342 12.644 1.00 50.92 452 PHE G O 1
ATOM 15923 N N . SER G 1 460 ? -11.183 198.433 11.833 1.00 53.18 453 SER G N 1
ATOM 15924 C CA . SER G 1 460 ? -12.099 198.290 12.944 1.00 56.14 453 SER G CA 1
ATOM 15925 C C . SER G 1 460 ? -12.703 196.908 13.074 1.00 57.62 453 SER G C 1
ATOM 15926 O O . SER G 1 460 ? -12.899 196.192 12.091 1.00 57.28 453 SER G O 1
ATOM 15929 N N . GLY G 1 461 ? -13.014 196.556 14.313 1.00 59.52 454 GLY G N 1
ATOM 15930 C CA . GLY G 1 461 ? -13.602 195.268 14.601 1.00 62.53 454 GLY G CA 1
ATOM 15931 C C . GLY G 1 461 ? -14.744 195.498 15.548 1.00 65.21 454 GLY G C 1
ATOM 15932 O O . GLY G 1 461 ? -14.671 196.365 16.407 1.00 66.10 454 GLY G O 1
ATOM 15933 N N . PHE G 1 462 ? -15.797 194.713 15.399 1.00 68.45 455 PHE G N 1
ATOM 15934 C CA . PHE G 1 462 ? -16.988 194.853 16.221 1.00 71.51 455 PHE G CA 1
ATOM 15935 C C . PHE G 1 462 ? -16.789 194.750 17.724 1.00 74.11 455 PHE G C 1
ATOM 15936 O O . PHE G 1 462 ? -15.905 194.039 18.205 1.00 74.20 455 PHE G O 1
ATOM 15944 N N . GLY G 1 463 ? -17.645 195.464 18.450 1.00 77.49 456 GLY G N 1
ATOM 15945 C CA . GLY G 1 463 ? -17.620 195.451 19.901 1.00 82.00 456 GLY G CA 1
ATOM 15946 C C . GLY G 1 463 ? -18.948 194.892 20.391 1.00 84.87 456 GLY G C 1
ATOM 15947 O O . GLY G 1 463 ? -19.883 194.741 19.602 1.00 84.95 456 GLY G O 1
ATOM 15948 N N . ALA G 1 464 ? -19.043 194.581 21.682 1.00 88.06 457 ALA G N 1
ATOM 15949 C CA . ALA G 1 464 ? -20.280 194.032 22.242 1.00 91.03 457 ALA G CA 1
ATOM 15950 C C . ALA G 1 464 ? -21.433 195.012 22.063 1.00 92.93 457 ALA G C 1
ATOM 15951 O O . ALA G 1 464 ? -21.436 196.103 22.641 1.00 93.76 457 ALA G O 1
ATOM 15953 N N . GLU G 1 465 ? -22.408 194.623 21.250 1.00 94.85 458 GLU G N 1
ATOM 15954 C CA . GLU G 1 465 ? -23.561 195.476 21.002 1.00 96.67 458 GLU G CA 1
ATOM 15955 C C . GLU G 1 465 ? -24.650 194.701 20.265 1.00 96.61 458 GLU G C 1
ATOM 15956 O O . GLU G 1 465 ? -24.389 193.536 19.893 1.00 96.04 458 GLU G O 1
ATOM 15962 N N . ALA H 2 2 ? -8.878 163.986 0.132 1.00 92.10 2 ALA H N 1
ATOM 15963 C CA . ALA H 2 2 ? -8.604 165.406 -0.248 1.00 92.17 2 ALA H CA 1
ATOM 15964 C C . ALA H 2 2 ? -9.478 166.336 0.570 1.00 92.31 2 ALA H C 1
ATOM 15965 O O . ALA H 2 2 ? -9.328 166.432 1.789 1.00 92.73 2 ALA H O 1
ATOM 15967 N N . ASP H 2 3 ? -10.404 167.002 -0.113 1.00 92.12 3 ASP H N 1
ATOM 15968 C CA . ASP H 2 3 ? -11.323 167.947 0.518 1.00 92.25 3 ASP H CA 1
ATOM 15969 C C . ASP H 2 3 ? -12.027 167.460 1.802 1.00 91.58 3 ASP H C 1
ATOM 15970 O O . ASP H 2 3 ? -11.944 168.114 2.849 1.00 91.70 3 ASP H O 1
ATOM 15975 N N . GLN H 2 4 ? -12.714 166.324 1.732 1.00 90.72 4 GLN H N 1
ATOM 15976 C CA . GLN H 2 4 ? -13.428 165.806 2.903 1.00 89.31 4 GLN H CA 1
ATOM 15977 C C . GLN H 2 4 ? -12.506 165.824 4.136 1.00 87.10 4 GLN H C 1
ATOM 15978 O O . GLN H 2 4 ? -12.976 165.777 5.282 1.00 87.75 4 GLN H O 1
ATOM 15984 N N . LEU H 2 5 ? -11.199 165.923 3.889 1.00 83.40 5 LEU H N 1
ATOM 15985 C CA . LEU H 2 5 ? -10.215 165.933 4.957 1.00 79.05 5 LEU H CA 1
ATOM 15986 C C . LEU H 2 5 ? -10.183 167.229 5.746 1.00 75.95 5 LEU H C 1
ATOM 15987 O O . LEU H 2 5 ? -10.438 167.214 6.946 1.00 75.55 5 LEU H O 1
ATOM 15992 N N . TYR H 2 6 ? -9.879 168.347 5.087 1.00 72.14 6 TYR H N 1
ATOM 15993 C CA . TYR H 2 6 ? -9.828 169.628 5.790 1.00 68.27 6 TYR H CA 1
ATOM 15994 C C . TYR H 2 6 ? -11.146 169.945 6.471 1.00 67.86 6 TYR H C 1
ATOM 15995 O O . TYR H 2 6 ? -11.191 170.705 7.440 1.00 66.92 6 TYR H O 1
ATOM 16004 N N . LEU H 2 7 ? -12.222 169.353 5.967 1.00 68.05 7 LEU H N 1
ATOM 16005 C CA . LEU H 2 7 ? -13.529 169.593 6.545 1.00 68.75 7 LEU H CA 1
ATOM 16006 C C . LEU H 2 7 ? -13.610 169.002 7.938 1.00 69.46 7 LEU H C 1
ATOM 16007 O O . LEU H 2 7 ? -13.972 169.702 8.879 1.00 69.91 7 LEU H O 1
ATOM 16012 N N . GLU H 2 8 ? -13.261 167.728 8.083 1.00 70.50 8 GLU H N 1
ATOM 16013 C CA . GLU H 2 8 ? -13.298 167.095 9.396 1.00 71.90 8 GLU H CA 1
ATOM 16014 C C . GLU H 2 8 ? -12.384 167.871 10.325 1.00 71.51 8 GLU H C 1
ATOM 16015 O O . GLU H 2 8 ? -12.773 168.255 11.425 1.00 71.29 8 GLU H O 1
ATOM 16021 N N . ASN H 2 9 ? -11.162 168.097 9.866 1.00 71.23 9 ASN H N 1
ATOM 16022 C CA . ASN H 2 9 ? -10.188 168.857 10.627 1.00 71.68 9 ASN H CA 1
ATOM 16023 C C . ASN H 2 9 ? -10.846 170.066 11.274 1.00 72.35 9 ASN H C 1
ATOM 16024 O O . ASN H 2 9 ? -10.742 170.267 12.478 1.00 72.53 9 ASN H O 1
ATOM 16029 N N . ILE H 2 10 ? -11.522 170.876 10.472 1.00 73.55 10 ILE H N 1
ATOM 16030 C CA . ILE H 2 10 ? -12.180 172.062 10.997 1.00 75.59 10 ILE H CA 1
ATOM 16031 C C . ILE H 2 10 ? -13.280 171.728 12.000 1.00 77.63 10 ILE H C 1
ATOM 16032 O O . ILE H 2 10 ? -13.408 172.391 13.032 1.00 78.53 10 ILE H O 1
ATOM 16037 N N . ASP H 2 11 ? -14.081 170.711 11.698 1.00 79.33 11 ASP H N 1
ATOM 16038 C CA . ASP H 2 11 ? -15.155 170.323 12.604 1.00 80.82 11 ASP H CA 1
ATOM 16039 C C . ASP H 2 11 ? -14.528 170.010 13.963 1.00 81.43 11 ASP H C 1
ATOM 16040 O O . ASP H 2 11 ? -14.872 170.632 14.974 1.00 81.61 11 ASP H O 1
ATOM 16045 N N . GLU H 2 12 ? -13.595 169.061 13.976 1.00 82.03 12 GLU H N 1
ATOM 16046 C CA . GLU H 2 12 ? -12.895 168.680 15.206 1.00 82.89 12 GLU H CA 1
ATOM 16047 C C . GLU H 2 12 ? -12.418 169.919 15.978 1.00 81.31 12 GLU H C 1
ATOM 16048 O O . GLU H 2 12 ? -12.365 169.910 17.209 1.00 81.94 12 GLU H O 1
ATOM 16054 N N . PHE H 2 13 ? -12.070 170.975 15.244 1.00 78.59 13 PHE H N 1
ATOM 16055 C CA . PHE H 2 13 ? -11.588 172.218 15.836 1.00 75.98 13 PHE H CA 1
ATOM 16056 C C . PHE H 2 13 ? -12.687 173.036 16.508 1.00 75.93 13 PHE H C 1
ATOM 16057 O O . PHE H 2 13 ? -12.592 173.390 17.687 1.00 75.25 13 PHE H O 1
ATOM 16065 N N . VAL H 2 14 ? -13.721 173.344 15.733 1.00 76.12 14 VAL H N 1
ATOM 16066 C CA . VAL H 2 14 ? -14.827 174.158 16.205 1.00 77.05 14 VAL H CA 1
ATOM 16067 C C . VAL H 2 14 ? -15.681 173.471 17.240 1.00 78.63 14 VAL H C 1
ATOM 16068 O O . VAL H 2 14 ? -15.671 173.819 18.421 1.00 79.40 14 VAL H O 1
ATOM 16072 N N . THR H 2 15 ? -16.443 172.501 16.755 1.00 79.68 15 THR H N 1
ATOM 16073 C CA . THR H 2 15 ? -17.378 171.732 17.553 1.00 80.13 15 THR H CA 1
ATOM 16074 C C . THR H 2 15 ? -16.754 170.936 18.698 1.00 81.20 15 THR H C 1
ATOM 16075 O O . THR H 2 15 ? -17.132 171.116 19.854 1.00 80.69 15 THR H O 1
ATOM 16079 N N . ASP H 2 16 ? -15.800 170.066 18.386 1.00 83.12 16 ASP H N 1
ATOM 16080 C CA . ASP H 2 16 ? -15.162 169.247 19.417 1.00 85.71 16 ASP H CA 1
ATOM 16081 C C . ASP H 2 16 ? -14.218 170.005 20.358 1.00 86.62 16 ASP H C 1
ATOM 16082 O O . ASP H 2 16 ? -14.392 169.968 21.583 1.00 87.54 16 ASP H O 1
ATOM 16087 N N . GLN H 2 17 ? -13.224 170.688 19.787 1.00 86.89 17 GLN H N 1
ATOM 16088 C CA . GLN H 2 17 ? -12.235 171.432 20.575 1.00 86.06 17 GLN H CA 1
ATOM 16089 C C . GLN H 2 17 ? -12.692 172.788 21.087 1.00 85.78 17 GLN H C 1
ATOM 16090 O O . GLN H 2 17 ? -12.138 173.303 22.055 1.00 85.48 17 GLN H O 1
ATOM 16096 N N . ASN H 2 18 ? -13.692 173.367 20.429 1.00 85.52 18 ASN H N 1
ATOM 16097 C CA . ASN H 2 18 ? -14.218 174.662 20.832 1.00 84.58 18 ASN H CA 1
ATOM 16098 C C . ASN H 2 18 ? -13.146 175.727 20.692 1.00 83.87 18 ASN H C 1
ATOM 16099 O O . ASN H 2 18 ? -12.900 176.490 21.628 1.00 84.46 18 ASN H O 1
ATOM 16104 N N . LYS H 2 19 ? -12.503 175.771 19.529 1.00 82.60 19 LYS H N 1
ATOM 16105 C CA . LYS H 2 19 ? -11.457 176.762 19.276 1.00 81.26 19 LYS H CA 1
ATOM 16106 C C . LYS H 2 19 ? -11.945 177.817 18.293 1.00 79.52 19 LYS H C 1
ATOM 16107 O O . LYS H 2 19 ? -12.781 177.524 17.433 1.00 79.77 19 LYS H O 1
ATOM 16113 N N . ILE H 2 20 ? -11.446 179.045 18.422 1.00 76.86 20 ILE H N 1
ATOM 16114 C CA . ILE H 2 20 ? -11.864 180.084 17.497 1.00 74.15 20 ILE H CA 1
ATOM 16115 C C . ILE H 2 20 ? -10.987 179.961 16.269 1.00 72.19 20 ILE H C 1
ATOM 16116 O O . ILE H 2 20 ? -9.766 180.080 16.352 1.00 71.36 20 ILE H O 1
ATOM 16121 N N . VAL H 2 21 ? -11.630 179.703 15.135 1.00 70.28 21 VAL H N 1
ATOM 16122 C CA . VAL H 2 21 ? -10.941 179.503 13.865 1.00 68.53 21 VAL H CA 1
ATOM 16123 C C . VAL H 2 21 ? -10.916 180.712 12.930 1.00 67.82 21 VAL H C 1
ATOM 16124 O O . VAL H 2 21 ? -11.916 181.039 12.286 1.00 67.32 21 VAL H O 1
ATOM 16128 N N . THR H 2 22 ? -9.753 181.357 12.859 1.00 66.23 22 THR H N 1
ATOM 16129 C CA . THR H 2 22 ? -9.539 182.527 12.014 1.00 63.99 22 THR H CA 1
ATOM 16130 C C . THR H 2 22 ? -8.740 182.030 10.841 1.00 62.44 22 THR H C 1
ATOM 16131 O O . THR H 2 22 ? -7.951 181.107 10.988 1.00 61.28 22 THR H O 1
ATOM 16135 N N . TYR H 2 23 ? -8.916 182.638 9.679 1.00 61.66 23 TYR H N 1
ATOM 16136 C CA . TYR H 2 23 ? -8.175 182.157 8.532 1.00 61.77 23 TYR H CA 1
ATOM 16137 C C . TYR H 2 23 ? -6.703 182.059 8.869 1.00 60.35 23 TYR H C 1
ATOM 16138 O O . TYR H 2 23 ? -6.087 181.021 8.661 1.00 60.74 23 TYR H O 1
ATOM 16147 N N . LYS H 2 24 ? -6.139 183.123 9.421 1.00 59.22 24 LYS H N 1
ATOM 16148 C CA . LYS H 2 24 ? -4.721 183.104 9.753 1.00 58.17 24 LYS H CA 1
ATOM 16149 C C . LYS H 2 24 ? -4.384 181.877 10.583 1.00 57.45 24 LYS H C 1
ATOM 16150 O O . LYS H 2 24 ? -3.500 181.090 10.229 1.00 55.69 24 LYS H O 1
ATOM 16156 N N . TRP H 2 25 ? -5.114 181.715 11.683 1.00 57.71 25 TRP H N 1
ATOM 16157 C CA . TRP H 2 25 ? -4.902 180.587 12.577 1.00 57.63 25 TRP H CA 1
ATOM 16158 C C . TRP H 2 25 ? -4.943 179.264 11.821 1.00 57.03 25 TRP H C 1
ATOM 16159 O O . TRP H 2 25 ? -4.099 178.399 12.049 1.00 57.84 25 TRP H O 1
ATOM 16170 N N . LEU H 2 26 ? -5.923 179.102 10.930 1.00 55.29 26 LEU H N 1
ATOM 16171 C CA . LEU H 2 26 ? -6.057 177.863 10.169 1.00 52.30 26 LEU H CA 1
ATOM 16172 C C . LEU H 2 26 ? -4.913 177.792 9.192 1.00 51.14 26 LEU H C 1
ATOM 16173 O O . LEU H 2 26 ? -4.351 176.726 8.945 1.00 49.41 26 LEU H O 1
ATOM 16178 N N . SER H 2 27 ? -4.560 178.949 8.650 1.00 50.86 27 SER H N 1
ATOM 16179 C CA . SER H 2 27 ? -3.480 179.026 7.691 1.00 51.14 27 SER H CA 1
ATOM 16180 C C . SER H 2 27 ? -2.274 178.356 8.273 1.00 51.02 27 SER H C 1
ATOM 16181 O O . SER H 2 27 ? -1.752 177.395 7.719 1.00 51.35 27 SER H O 1
ATOM 16184 N N . TYR H 2 28 ? -1.830 178.876 9.405 1.00 51.13 28 TYR H N 1
ATOM 16185 C CA . TYR H 2 28 ? -0.660 178.318 10.057 1.00 51.20 28 TYR H CA 1
ATOM 16186 C C . TYR H 2 28 ? -0.914 176.897 10.546 1.00 49.81 28 TYR H C 1
ATOM 16187 O O . TYR H 2 28 ? -0.053 176.034 10.419 1.00 50.09 28 TYR H O 1
ATOM 16196 N N . THR H 2 29 ? -2.099 176.647 11.089 1.00 47.94 29 THR H N 1
ATOM 16197 C CA . THR H 2 29 ? -2.415 175.323 11.609 1.00 45.63 29 THR H CA 1
ATOM 16198 C C . THR H 2 29 ? -2.389 174.208 10.572 1.00 45.76 29 THR H C 1
ATOM 16199 O O . THR H 2 29 ? -1.775 173.170 10.805 1.00 45.62 29 THR H O 1
ATOM 16203 N N . LEU H 2 30 ? -3.048 174.399 9.434 1.00 45.72 30 LEU H N 1
ATOM 16204 C CA . LEU H 2 30 ? -3.045 173.346 8.426 1.00 44.99 30 LEU H CA 1
ATOM 16205 C C . LEU H 2 30 ? -1.915 173.580 7.432 1.00 44.60 30 LEU 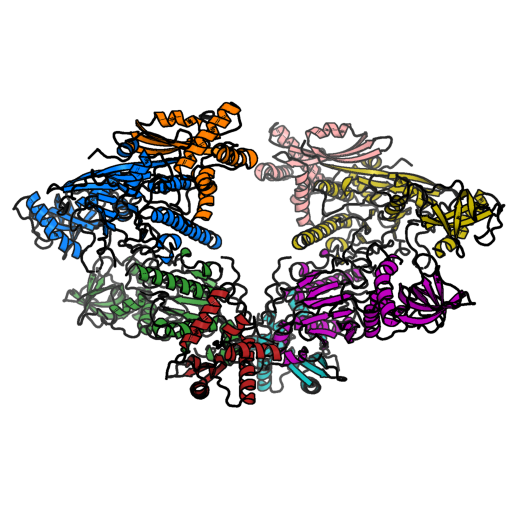H C 1
ATOM 16206 O O . LEU H 2 30 ? -1.663 172.752 6.557 1.00 44.63 30 LEU H O 1
ATOM 16211 N N . GLY H 2 31 ? -1.236 174.713 7.566 1.00 44.29 31 GLY H N 1
ATOM 16212 C CA . GLY H 2 31 ? -0.145 175.018 6.652 1.00 44.67 31 GLY H CA 1
ATOM 16213 C C . GLY H 2 31 ? -0.651 175.266 5.244 1.00 43.81 31 GLY H C 1
ATOM 16214 O O . GLY H 2 31 ? -0.226 174.634 4.274 1.00 42.61 31 GLY H O 1
ATOM 16215 N N . VAL H 2 32 ? -1.558 176.224 5.133 1.00 43.65 32 VAL H N 1
ATOM 16216 C CA . VAL H 2 32 ? -2.145 176.518 3.854 1.00 42.91 32 VAL H CA 1
ATOM 16217 C C . VAL H 2 32 ? -2.217 177.990 3.552 1.00 42.16 32 VAL H C 1
ATOM 16218 O O . VAL H 2 32 ? -2.392 178.814 4.449 1.00 40.96 32 VAL H O 1
ATOM 16222 N N . HIS H 2 33 ? -2.089 178.286 2.262 1.00 41.98 33 HIS H N 1
ATOM 16223 C CA . HIS H 2 33 ? -2.153 179.636 1.726 1.00 41.89 33 HIS H CA 1
ATOM 16224 C C . HIS H 2 33 ? -3.242 180.413 2.416 1.00 41.75 33 HIS H C 1
ATOM 16225 O O . HIS H 2 33 ? -4.375 179.963 2.519 1.00 41.58 33 HIS H O 1
ATOM 16232 N N . VAL H 2 34 ? -2.902 181.605 2.863 1.00 42.31 34 VAL H N 1
ATOM 16233 C CA . VAL H 2 34 ? -3.859 182.409 3.587 1.00 43.46 34 VAL H CA 1
ATOM 16234 C C . VAL H 2 34 ? -5.225 182.491 2.894 1.00 43.20 34 VAL H C 1
ATOM 16235 O O . VAL H 2 34 ? -6.263 182.485 3.559 1.00 42.20 34 VAL H O 1
ATOM 16239 N N . ASN H 2 35 ? -5.240 182.530 1.566 1.00 44.21 35 ASN H N 1
ATOM 16240 C CA . ASN H 2 35 ? -6.515 182.614 0.854 1.00 45.15 35 ASN H CA 1
ATOM 16241 C C . ASN H 2 35 ? -7.277 181.307 0.879 1.00 46.12 35 ASN H C 1
ATOM 16242 O O . ASN H 2 35 ? -8.445 181.271 1.252 1.00 46.05 35 ASN H O 1
ATOM 16247 N N . GLN H 2 36 ? -6.615 180.234 0.467 1.00 47.58 36 GLN H N 1
ATOM 16248 C CA . GLN H 2 36 ? -7.224 178.912 0.453 1.00 48.56 36 GLN H CA 1
ATOM 16249 C C . GLN H 2 36 ? -7.778 178.578 1.836 1.00 49.15 36 GLN H C 1
ATOM 16250 O O . GLN H 2 36 ? -8.689 177.775 1.975 1.00 48.63 36 GLN H O 1
ATOM 16256 N N . ALA H 2 37 ? -7.219 179.198 2.865 1.00 50.25 37 ALA H N 1
ATOM 16257 C CA . ALA H 2 37 ? -7.692 178.959 4.220 1.00 51.18 37 ALA H CA 1
ATOM 16258 C C . ALA H 2 37 ? -9.076 179.583 4.355 1.00 51.06 37 ALA H C 1
ATOM 16259 O O . ALA H 2 37 ? -9.995 178.997 4.926 1.00 50.35 37 ALA H O 1
ATOM 16261 N N . LYS H 2 38 ? -9.197 180.791 3.823 1.00 51.00 38 LYS H N 1
ATOM 16262 C CA . LYS H 2 38 ? -10.444 181.511 3.852 1.00 51.33 38 LYS H CA 1
ATOM 16263 C C . LYS H 2 38 ? -11.465 180.708 3.053 1.00 51.99 38 LYS H C 1
ATOM 16264 O O . LYS H 2 38 ? -12.575 180.465 3.523 1.00 52.72 38 LYS H O 1
ATOM 16270 N N . GLN H 2 39 ? -11.094 180.291 1.847 1.00 52.42 39 GLN H N 1
ATOM 16271 C CA . GLN H 2 39 ? -12.016 179.518 1.027 1.00 53.70 39 GLN H CA 1
ATOM 16272 C C . GLN H 2 39 ? -12.432 178.265 1.796 1.00 54.55 39 GLN H C 1
ATOM 16273 O O . GLN H 2 39 ? -13.558 177.780 1.663 1.00 54.55 39 GLN H O 1
ATOM 16279 N N . MET H 2 40 ? -11.522 177.745 2.612 1.00 55.24 40 MET H N 1
ATOM 16280 C CA . MET H 2 40 ? -11.830 176.559 3.395 1.00 55.33 40 MET H CA 1
ATOM 16281 C C . MET H 2 40 ? -12.929 176.879 4.389 1.00 55.05 40 MET H C 1
ATOM 16282 O O . MET H 2 40 ? -13.903 176.157 4.487 1.00 55.33 40 MET H O 1
ATOM 16287 N N . LEU H 2 41 ? -12.796 177.967 5.124 1.00 55.36 41 LEU H N 1
ATOM 16288 C CA . LEU H 2 41 ? -13.841 178.282 6.068 1.00 56.27 41 LEU H CA 1
ATOM 16289 C C . LEU H 2 41 ? -15.156 178.423 5.336 1.00 57.69 41 LEU H C 1
ATOM 16290 O O . LEU H 2 41 ? -16.180 177.887 5.759 1.00 57.75 41 LEU H O 1
ATOM 16295 N N . TYR H 2 42 ? -15.127 179.124 4.215 1.00 59.80 42 TYR H N 1
ATOM 16296 C CA . TYR H 2 42 ? -16.342 179.325 3.449 1.00 62.39 42 TYR H CA 1
ATOM 16297 C C . TYR H 2 42 ? -17.053 178.017 3.161 1.00 64.07 42 TYR H C 1
ATOM 16298 O O . TYR H 2 42 ? -18.230 177.859 3.474 1.00 64.38 42 TYR H O 1
ATOM 16307 N N . ASP H 2 43 ? -16.341 177.077 2.555 1.00 65.86 43 ASP H N 1
ATOM 16308 C CA . ASP H 2 43 ? -16.934 175.789 2.226 1.00 67.64 43 ASP H CA 1
ATOM 16309 C C . ASP H 2 43 ? -17.466 175.121 3.489 1.00 68.59 43 ASP H C 1
ATOM 16310 O O . ASP H 2 43 ? -18.582 174.627 3.510 1.00 69.87 43 ASP H O 1
ATOM 16315 N N . TYR H 2 44 ? -16.686 175.135 4.556 1.00 69.42 44 TYR H N 1
ATOM 16316 C CA . TYR H 2 44 ? -17.126 174.510 5.790 1.00 70.59 44 TYR H CA 1
ATOM 16317 C C . TYR H 2 44 ? -18.420 175.066 6.340 1.00 71.38 44 TYR H C 1
ATOM 16318 O O . TYR H 2 44 ? -19.230 174.312 6.856 1.00 71.63 44 TYR H O 1
ATOM 16327 N N . VAL H 2 45 ? -18.627 176.374 6.281 1.00 72.86 45 VAL H N 1
ATOM 16328 C CA . VAL H 2 45 ? -19.875 176.869 6.835 1.00 75.27 45 VAL H CA 1
ATOM 16329 C C . VAL H 2 45 ? -21.029 176.414 5.977 1.00 76.60 45 VAL H C 1
ATOM 16330 O O . VAL H 2 45 ? -22.001 175.889 6.500 1.00 77.58 45 VAL H O 1
ATOM 16334 N N . GLU H 2 46 ? -20.930 176.593 4.663 1.00 78.32 46 GLU H N 1
ATOM 16335 C CA . GLU H 2 46 ? -22.016 176.169 3.790 1.00 80.41 46 GLU H CA 1
ATOM 16336 C C . GLU H 2 46 ? -22.458 174.743 4.108 1.00 81.33 46 GLU H C 1
ATOM 16337 O O . GLU H 2 46 ? -23.643 174.504 4.332 1.00 81.75 46 GLU H O 1
ATOM 16343 N N . ARG H 2 47 ? -21.518 173.800 4.133 1.00 82.18 47 ARG H N 1
ATOM 16344 C CA . ARG H 2 47 ? -21.861 172.410 4.441 1.00 83.28 47 ARG H CA 1
ATOM 16345 C C . ARG H 2 47 ? -22.630 172.359 5.760 1.00 83.50 47 ARG H C 1
ATOM 16346 O O . ARG H 2 47 ? -23.814 172.040 5.784 1.00 83.96 47 ARG H O 1
ATOM 16354 N N . LYS H 2 48 ? -21.949 172.684 6.853 1.00 83.79 48 LYS H N 1
ATOM 16355 C CA . LYS H 2 48 ? -22.560 172.674 8.176 1.00 84.02 48 LYS H CA 1
ATOM 16356 C C . LYS H 2 48 ? -23.884 173.444 8.196 1.00 85.05 48 LYS H C 1
ATOM 16357 O O . LYS H 2 48 ? -24.763 173.148 9.011 1.00 85.63 48 LYS H O 1
ATOM 16363 N N . ARG H 2 49 ? -24.029 174.430 7.309 1.00 85.96 49 ARG H N 1
ATOM 16364 C CA . ARG H 2 49 ? -25.263 175.210 7.249 1.00 87.65 49 ARG H CA 1
ATOM 16365 C C . ARG H 2 49 ? -26.378 174.465 6.524 1.00 88.77 49 ARG H C 1
ATOM 16366 O O . ARG H 2 49 ? -27.521 174.495 6.965 1.00 89.60 49 ARG H O 1
ATOM 16374 N N . LYS H 2 50 ? -26.062 173.803 5.414 1.00 89.82 50 LYS H N 1
ATOM 16375 C CA . LYS H 2 50 ? -27.073 173.030 4.688 1.00 90.78 50 LYS H CA 1
ATOM 16376 C C . LYS H 2 50 ? -27.399 171.817 5.554 1.00 91.79 50 LYS H C 1
ATOM 16377 O O . LYS H 2 50 ? -28.560 171.491 5.786 1.00 91.80 50 LYS H O 1
ATOM 16383 N N . GLU H 2 51 ? -26.345 171.165 6.029 1.00 92.91 51 GLU H N 1
ATOM 16384 C CA . GLU H 2 51 ? -26.439 169.990 6.884 1.00 94.08 51 GLU H CA 1
ATOM 16385 C C . GLU H 2 51 ? -27.474 170.170 8.001 1.00 94.42 51 GLU H C 1
ATOM 16386 O O . GLU H 2 51 ? -28.542 169.561 7.967 1.00 94.91 51 GLU H O 1
ATOM 16392 N N . ASN H 2 52 ? -27.172 171.017 8.981 1.00 94.41 52 ASN H N 1
ATOM 16393 C CA . ASN H 2 52 ? -28.087 171.215 10.102 1.00 94.40 52 ASN H CA 1
ATOM 16394 C C . ASN H 2 52 ? -29.202 172.236 9.866 1.00 94.76 52 ASN H C 1
ATOM 16395 O O . ASN H 2 52 ? -30.325 172.055 10.345 1.00 94.45 52 ASN H O 1
ATOM 16400 N N . SER H 2 53 ? -28.891 173.299 9.127 1.00 95.27 53 SER H N 1
ATOM 16401 C CA . SER H 2 53 ? -29.855 174.368 8.844 1.00 95.60 53 SER H CA 1
ATOM 16402 C C . SER H 2 53 ? -30.127 175.121 10.142 1.00 95.50 53 SER H C 1
ATOM 16403 O O . SER H 2 53 ? -31.034 175.952 10.220 1.00 95.68 53 SER H O 1
ATOM 16406 N N . GLY H 2 54 ? -29.327 174.814 11.157 1.00 95.06 54 GLY H N 1
ATOM 16407 C CA . GLY H 2 54 ? -29.477 175.451 12.449 1.00 94.70 54 GLY H CA 1
ATOM 16408 C C . GLY H 2 54 ? -28.464 174.912 13.444 1.00 94.63 54 GLY H C 1
ATOM 16409 O O . GLY H 2 54 ? -28.775 174.756 14.632 1.00 94.39 54 GLY H O 1
ATOM 16410 N N . ALA H 2 55 ? -27.258 174.607 12.956 1.00 94.13 55 ALA H N 1
ATOM 16411 C CA . ALA H 2 55 ? -26.167 174.108 13.804 1.00 93.15 55 ALA H CA 1
ATOM 16412 C C . ALA H 2 55 ? -25.565 175.304 14.554 1.00 92.32 55 ALA H C 1
ATOM 16413 O O . ALA H 2 55 ? -25.420 176.395 13.988 1.00 92.28 55 ALA H O 1
ATOM 16415 N N . GLN H 2 56 ? -25.222 175.112 15.824 1.00 90.86 56 GLN H N 1
ATOM 16416 C CA . GLN H 2 56 ? -24.657 176.205 16.606 1.00 89.56 56 GLN H CA 1
ATOM 16417 C C . GLN H 2 56 ? -23.336 176.694 15.997 1.00 88.33 56 GLN H C 1
ATOM 16418 O O . GLN H 2 56 ? -22.251 176.293 16.427 1.00 88.55 56 GLN H O 1
ATOM 16424 N N . LEU H 2 57 ? -23.436 177.569 14.998 1.00 86.50 57 LEU H N 1
ATOM 16425 C CA . LEU H 2 57 ? -22.259 178.088 14.313 1.00 84.23 57 LEU H CA 1
ATOM 16426 C C . LEU H 2 57 ? -22.322 179.579 14.034 1.00 83.12 57 LEU H C 1
ATOM 16427 O O . LEU H 2 57 ? -23.296 180.083 13.474 1.00 83.28 57 LEU H O 1
ATOM 16432 N N . HIS H 2 58 ? -21.255 180.278 14.398 1.00 81.64 58 HIS H N 1
ATOM 16433 C CA . HIS H 2 58 ? -21.185 181.716 14.194 1.00 80.15 58 HIS H CA 1
ATOM 16434 C C . HIS H 2 58 ? -20.034 182.132 13.297 1.00 78.50 58 HIS H C 1
ATOM 16435 O O . HIS H 2 58 ? -18.898 181.674 13.459 1.00 78.64 58 HIS H O 1
ATOM 16442 N N . VAL H 2 59 ? -20.327 183.017 12.354 1.00 76.11 59 VAL H N 1
ATOM 16443 C CA . VAL H 2 59 ? -19.305 183.476 11.433 1.00 74.24 59 VAL H CA 1
ATOM 16444 C C . VAL H 2 59 ? -19.052 184.982 11.486 1.00 73.02 59 VAL H C 1
ATOM 16445 O O . VAL H 2 59 ? -19.913 185.755 11.910 1.00 73.47 59 VAL H O 1
ATOM 16449 N N . THR H 2 60 ? -17.853 185.389 11.077 1.00 71.23 60 THR H N 1
ATOM 16450 C CA . THR H 2 60 ? -17.476 186.801 11.027 1.00 70.04 60 THR H CA 1
ATOM 16451 C C . THR H 2 60 ? -16.768 187.023 9.703 1.00 69.83 60 THR H C 1
ATOM 16452 O O . THR H 2 60 ? -15.979 186.179 9.270 1.00 70.75 60 THR H O 1
ATOM 16456 N N . TYR H 2 61 ? -17.033 188.156 9.062 1.00 68.60 61 TYR H N 1
ATOM 16457 C CA . TYR H 2 61 ? -16.407 188.450 7.782 1.00 67.48 61 TYR H CA 1
ATOM 16458 C C . TYR H 2 61 ? -15.555 189.716 7.773 1.00 65.96 61 TYR H C 1
ATOM 16459 O O . TYR H 2 61 ? -15.684 190.589 8.633 1.00 65.52 61 TYR H O 1
ATOM 16468 N N . LEU H 2 62 ? -14.687 189.800 6.772 1.00 64.14 62 LEU H N 1
ATOM 16469 C CA . LEU H 2 62 ? -13.839 190.958 6.576 1.00 61.64 62 LEU H CA 1
ATOM 16470 C C . LEU H 2 62 ? -14.443 191.676 5.384 1.00 60.53 62 LEU H C 1
ATOM 16471 O O . LEU H 2 62 ? -14.599 191.103 4.299 1.00 59.11 62 LEU H O 1
ATOM 16476 N N . VAL H 2 63 ? -14.809 192.927 5.596 1.00 59.50 63 VAL H N 1
ATOM 16477 C CA . VAL H 2 63 ? -15.387 193.699 4.526 1.00 59.08 63 VAL H CA 1
ATOM 16478 C C . VAL H 2 63 ? -14.520 194.906 4.355 1.00 58.41 63 VAL H C 1
ATOM 16479 O O . VAL H 2 63 ? -14.161 195.559 5.316 1.00 58.06 63 VAL H O 1
ATOM 16483 N N . SER H 2 64 ? -14.175 195.209 3.124 1.00 59.03 64 SER H N 1
ATOM 16484 C CA . SER H 2 64 ? -13.337 196.352 2.892 1.00 60.86 64 SER H CA 1
ATOM 16485 C C . SER H 2 64 ? -13.787 197.061 1.634 1.00 63.20 64 SER H C 1
ATOM 16486 O O . SER H 2 64 ? -14.114 196.420 0.632 1.00 63.77 64 SER H O 1
ATOM 16489 N N . GLY H 2 65 ? -13.795 198.389 1.690 1.00 64.69 65 GLY H N 1
ATOM 16490 C CA . GLY H 2 65 ? -14.189 199.161 0.535 1.00 65.81 65 GLY H CA 1
ATOM 16491 C C . GLY H 2 65 ? -14.073 200.647 0.748 1.00 67.00 65 GLY H C 1
ATOM 16492 O O . GLY H 2 65 ? -13.587 201.116 1.775 1.00 66.69 65 GLY H O 1
ATOM 16493 N N . SER H 2 66 ? -14.532 201.377 -0.258 1.00 69.25 66 SER H N 1
ATOM 16494 C CA . SER H 2 66 ? -14.533 202.826 -0.263 1.00 71.28 66 SER H CA 1
ATOM 16495 C C . SER H 2 66 ? -15.789 203.329 0.444 1.00 73.09 66 SER H C 1
ATOM 16496 O O . SER H 2 66 ? -16.877 202.780 0.284 1.00 73.25 66 SER H O 1
ATOM 16499 N N . LEU H 2 67 ? -15.625 204.375 1.239 1.00 75.67 67 LEU H N 1
ATOM 16500 C CA . LEU H 2 67 ? -16.727 204.969 1.973 1.00 78.04 67 LEU H CA 1
ATOM 16501 C C . LEU H 2 67 ? -16.540 206.475 1.984 1.00 80.33 67 LEU H C 1
ATOM 16502 O O . LEU H 2 67 ? -15.721 206.997 2.741 1.00 80.86 67 LEU H O 1
ATOM 16507 N N . ILE H 2 68 ? -17.290 207.177 1.142 1.00 83.23 68 ILE H N 1
ATOM 16508 C CA . ILE H 2 68 ? -17.172 208.628 1.079 1.00 86.36 68 ILE H CA 1
ATOM 16509 C C . ILE H 2 68 ? -17.940 209.265 2.227 1.00 88.52 68 ILE H C 1
ATOM 16510 O O . ILE H 2 68 ? -19.037 208.826 2.564 1.00 89.24 68 ILE H O 1
ATOM 16515 N N . GLN H 2 69 ? -17.355 210.289 2.840 1.00 91.11 69 GLN H N 1
ATOM 16516 C CA . GLN H 2 69 ? -18.019 210.987 3.934 1.00 93.85 69 GLN H CA 1
ATOM 16517 C C . GLN H 2 69 ? -18.464 212.365 3.448 1.00 95.46 69 GLN H C 1
ATOM 16518 O O . GLN H 2 69 ? -19.661 212.696 3.467 1.00 96.40 69 GLN H O 1
ATOM 16524 N N . ASN H 2 70 ? -17.492 213.164 3.012 1.00 96.00 70 ASN H N 1
ATOM 16525 C CA . ASN H 2 70 ? -17.767 214.497 2.494 1.00 96.06 70 ASN H CA 1
ATOM 16526 C C . ASN H 2 70 ? -16.862 214.730 1.296 1.00 95.40 70 ASN H C 1
ATOM 16527 O O . ASN H 2 70 ? -15.807 215.362 1.411 1.00 95.80 70 ASN H O 1
ATOM 16532 N N . GLY H 2 71 ? -17.288 214.193 0.152 1.00 94.30 71 GLY H N 1
ATOM 16533 C CA . GLY H 2 71 ? -16.532 214.328 -1.081 1.00 92.85 71 GLY H CA 1
ATOM 16534 C C . GLY H 2 71 ? -15.175 213.657 -1.001 1.00 91.52 71 GLY H C 1
ATOM 16535 O O . GLY H 2 71 ? -14.527 213.387 -2.015 1.00 91.63 71 GLY H O 1
ATOM 16536 N N . HIS H 2 72 ? -14.739 213.385 0.221 1.00 89.88 72 HIS H N 1
ATOM 16537 C CA . HIS H 2 72 ? -13.460 212.749 0.419 1.00 87.81 72 HIS H CA 1
ATOM 16538 C C . HIS H 2 72 ? -13.644 211.276 0.723 1.00 85.73 72 HIS H C 1
ATOM 16539 O O . HIS H 2 72 ? -14.310 210.885 1.691 1.00 85.47 72 HIS H O 1
ATOM 16546 N N . SER H 2 73 ? -13.051 210.479 -0.162 1.00 83.01 73 SER H N 1
ATOM 16547 C CA . SER H 2 73 ? -13.094 209.027 -0.138 1.00 79.50 73 SER H CA 1
ATOM 16548 C C . SER H 2 73 ? -12.157 208.370 0.866 1.00 76.95 73 SER H C 1
ATOM 16549 O O . SER H 2 73 ? -10.944 208.515 0.756 1.00 77.15 73 SER H O 1
ATOM 16552 N N . CYS H 2 74 ? -12.715 207.650 1.837 1.00 73.56 74 CYS H N 1
ATOM 16553 C CA . CYS H 2 74 ? -11.896 206.937 2.812 1.00 71.47 74 CYS H CA 1
ATOM 16554 C C . CYS H 2 74 ? -12.043 205.421 2.667 1.00 68.73 74 CYS H C 1
ATOM 16555 O O . CYS H 2 74 ? -13.162 204.918 2.605 1.00 69.51 74 CYS H O 1
ATOM 16558 N N . HIS H 2 75 ? -10.927 204.689 2.644 1.00 64.66 75 HIS H N 1
ATOM 16559 C CA . HIS H 2 75 ? -10.980 203.230 2.519 1.00 60.50 75 HIS H CA 1
ATOM 16560 C C . HIS H 2 75 ? -11.244 202.646 3.897 1.00 58.42 75 HIS H C 1
ATOM 16561 O O . HIS H 2 75 ? -10.626 203.065 4.871 1.00 58.75 75 HIS H O 1
ATOM 16568 N N . LYS H 2 76 ? -12.166 201.697 3.994 1.00 55.92 76 LYS H N 1
ATOM 16569 C CA . LYS H 2 76 ? -12.454 201.096 5.289 1.00 53.65 76 LYS H CA 1
ATOM 16570 C C . LYS H 2 76 ? -12.249 199.591 5.238 1.00 51.62 76 LYS H C 1
ATOM 16571 O O . LYS H 2 76 ? -12.655 198.928 4.279 1.00 51.01 76 LYS H O 1
ATOM 16577 N N . VAL H 2 77 ? -11.609 199.075 6.286 1.00 49.01 77 VAL H N 1
ATOM 16578 C CA . VAL H 2 77 ? -11.304 197.661 6.440 1.00 45.54 77 VAL H CA 1
ATOM 16579 C C . VAL H 2 77 ? -11.875 197.242 7.778 1.00 45.73 77 VAL H C 1
ATOM 16580 O O . VAL H 2 77 ? -11.434 197.725 8.820 1.00 46.46 77 VAL H O 1
ATOM 16584 N N . ALA H 2 78 ? -12.855 196.347 7.759 1.00 46.12 78 ALA H N 1
ATOM 16585 C CA . ALA H 2 78 ? -13.469 195.919 9.003 1.00 47.36 78 ALA H CA 1
ATOM 16586 C C . ALA H 2 78 ? -13.870 194.466 9.125 1.00 48.67 78 ALA H C 1
ATOM 16587 O O . ALA H 2 78 ? -14.312 193.825 8.157 1.00 47.66 78 ALA H O 1
ATOM 16589 N N . VAL H 2 79 ? -13.708 193.966 10.350 1.00 49.84 79 VAL H N 1
ATOM 16590 C CA . VAL H 2 79 ? -14.085 192.610 10.690 1.00 51.50 79 VAL H CA 1
ATOM 16591 C C . VAL H 2 79 ? -15.456 192.802 11.316 1.00 53.98 79 VAL H C 1
ATOM 16592 O O . VAL H 2 79 ? -15.597 193.492 12.323 1.00 54.17 79 VAL H O 1
ATOM 16596 N N . VAL H 2 80 ? -16.469 192.216 10.695 1.00 56.67 80 VAL H N 1
ATOM 16597 C CA . VAL H 2 80 ? -17.827 192.366 11.176 1.00 59.97 80 VAL H CA 1
ATOM 16598 C C . VAL H 2 80 ? -18.448 191.062 11.599 1.00 62.56 80 VAL H C 1
ATOM 16599 O O . VAL H 2 80 ? -17.995 189.982 11.204 1.00 63.47 80 VAL H O 1
ATOM 16603 N N . ARG H 2 81 ? -19.501 191.177 12.402 1.00 65.09 81 ARG H N 1
ATOM 16604 C CA . ARG H 2 81 ? -20.226 190.012 12.883 1.00 67.08 81 ARG H CA 1
ATOM 16605 C C . ARG H 2 81 ? -21.170 189.622 11.749 1.00 68.52 81 ARG H C 1
ATOM 16606 O O . ARG H 2 81 ? -21.671 190.493 11.032 1.00 67.95 81 ARG H O 1
ATOM 16614 N N . GLU H 2 82 ? -21.403 188.322 11.590 1.00 70.46 82 GLU H N 1
ATOM 16615 C CA . GLU H 2 82 ? -22.243 187.810 10.512 1.00 72.70 82 GLU H CA 1
ATOM 16616 C C . GLU H 2 82 ? -23.445 188.650 10.088 1.00 73.70 82 GLU H C 1
ATOM 16617 O O . GLU H 2 82 ? -23.564 188.995 8.911 1.00 73.55 82 GLU H O 1
ATOM 16623 N N . ASP H 2 83 ? -24.341 188.978 11.018 1.00 74.81 83 ASP H N 1
ATOM 16624 C CA . ASP H 2 83 ? -25.510 189.780 10.651 1.00 75.52 83 ASP H CA 1
ATOM 16625 C C . ASP H 2 83 ? -25.135 191.070 9.924 1.00 74.90 83 ASP H C 1
ATOM 16626 O O . ASP H 2 83 ? -25.364 191.214 8.717 1.00 74.05 83 ASP H O 1
ATOM 16631 N N . LYS H 2 84 ? -24.551 191.997 10.673 1.00 74.13 84 LYS H N 1
ATOM 16632 C CA . LYS H 2 84 ? -24.141 193.294 10.157 1.00 72.98 84 LYS H CA 1
ATOM 16633 C C . LYS H 2 84 ? -23.478 193.332 8.762 1.00 71.59 84 LYS H C 1
ATOM 16634 O O . LYS H 2 84 ? -23.468 194.378 8.117 1.00 70.48 84 LYS H O 1
ATOM 16640 N N . LEU H 2 85 ? -22.940 192.213 8.284 1.00 70.49 85 LEU H N 1
ATOM 16641 C CA . LEU H 2 85 ? -22.279 192.224 6.978 1.00 70.14 85 LEU H CA 1
ATOM 16642 C C . LEU H 2 85 ? -23.087 192.928 5.898 1.00 70.71 85 LEU H C 1
ATOM 16643 O O . LEU H 2 85 ? -22.555 193.742 5.134 1.00 71.20 85 LEU H O 1
ATOM 16648 N N . GLU H 2 86 ? -24.373 192.629 5.833 1.00 71.13 86 GLU H N 1
ATOM 16649 C CA . GLU H 2 86 ? -25.202 193.241 4.813 1.00 71.31 86 GLU H CA 1
ATOM 16650 C C . GLU H 2 86 ? -25.212 194.754 4.946 1.00 70.43 86 GLU H C 1
ATOM 16651 O O . GLU H 2 86 ? -25.028 195.491 3.969 1.00 69.49 86 GLU H O 1
ATOM 16657 N N . ALA H 2 87 ? -25.408 195.201 6.178 1.00 70.02 87 ALA H N 1
ATOM 16658 C CA . ALA H 2 87 ? -25.455 196.619 6.486 1.00 69.17 87 ALA H CA 1
ATOM 16659 C C . ALA H 2 87 ? -24.180 197.320 6.040 1.00 68.21 87 ALA H C 1
ATOM 16660 O O . ALA H 2 87 ? -24.211 198.223 5.210 1.00 69.02 87 ALA H O 1
ATOM 16662 N N . VAL H 2 88 ? -23.052 196.893 6.589 1.00 66.21 88 VAL H N 1
ATOM 16663 C CA . VAL H 2 88 ? -21.788 197.508 6.250 1.00 64.27 88 VAL H CA 1
ATOM 16664 C C . VAL H 2 88 ? -21.588 197.515 4.751 1.00 64.00 88 VAL H C 1
ATOM 16665 O O . VAL H 2 88 ? -21.340 198.564 4.148 1.00 62.94 88 VAL H O 1
ATOM 16669 N N . LYS H 2 89 ? -21.717 196.337 4.154 1.00 63.94 89 LYS H N 1
ATOM 16670 C CA . LYS H 2 89 ? -21.523 196.201 2.722 1.00 65.06 89 LYS H CA 1
ATOM 16671 C C . LYS H 2 89 ? -22.288 197.246 1.935 1.00 65.70 89 LYS H C 1
ATOM 16672 O O . LYS H 2 89 ? -21.858 197.682 0.865 1.00 65.82 89 LYS H O 1
ATOM 16678 N N . SER H 2 90 ? -23.430 197.648 2.461 1.00 66.23 90 SER H N 1
ATOM 16679 C CA . SER H 2 90 ? -24.231 198.622 1.758 1.00 67.54 90 SER H CA 1
ATOM 16680 C C . SER H 2 90 ? -23.652 200.023 1.853 1.00 67.74 90 SER H C 1
ATOM 16681 O O . SER H 2 90 ? -23.533 200.716 0.843 1.00 68.39 90 SER H O 1
ATOM 16684 N N . LYS H 2 91 ? -23.293 200.435 3.065 1.00 67.50 91 LYS H N 1
ATOM 16685 C CA . LYS H 2 91 ? -22.757 201.768 3.297 1.00 67.90 91 LYS H CA 1
ATOM 16686 C C . LYS H 2 91 ? -21.539 202.089 2.427 1.00 67.72 91 LYS H C 1
ATOM 16687 O O . LYS H 2 91 ? -21.157 203.251 2.256 1.00 68.35 91 LYS H O 1
ATOM 16693 N N . LEU H 2 92 ? -20.928 201.060 1.863 1.00 66.63 92 LEU H N 1
ATOM 16694 C CA . LEU H 2 92 ? -19.760 201.274 1.028 1.00 64.81 92 LEU H CA 1
ATOM 16695 C C . LEU H 2 92 ? -20.089 201.730 -0.371 1.00 63.28 92 LEU H C 1
ATOM 16696 O O . LEU H 2 92 ? -21.057 201.288 -0.980 1.00 62.97 92 LEU H O 1
ATOM 16701 N N . ALA H 2 93 ? -19.263 202.628 -0.871 1.00 61.91 93 ALA H N 1
ATOM 16702 C CA . ALA H 2 93 ? -19.425 203.142 -2.213 1.00 60.64 93 ALA H CA 1
ATOM 16703 C C . ALA H 2 93 ? -19.055 202.022 -3.166 1.00 59.72 93 ALA H C 1
ATOM 16704 O O . ALA H 2 93 ? -19.891 201.495 -3.877 1.00 59.07 93 ALA H O 1
ATOM 16706 N N . VAL H 2 94 ? -17.779 201.674 -3.180 1.00 59.86 94 VAL H N 1
ATOM 16707 C CA . VAL H 2 94 ? -17.289 200.598 -4.025 1.00 59.57 94 VAL H CA 1
ATOM 16708 C C . VAL H 2 94 ? -16.621 199.585 -3.098 1.00 58.47 94 VAL H C 1
ATOM 16709 O O . VAL H 2 94 ? -15.694 199.911 -2.366 1.00 58.30 94 VAL H O 1
ATOM 16713 N N . THR H 2 95 ? -17.109 198.355 -3.126 1.00 57.79 95 THR H N 1
ATOM 16714 C CA . THR H 2 95 ? -16.589 197.322 -2.250 1.00 56.97 95 THR H CA 1
ATOM 16715 C C . THR H 2 95 ? -15.481 196.480 -2.885 1.00 56.29 95 THR H C 1
ATOM 16716 O O . THR H 2 95 ? -15.643 195.955 -3.991 1.00 57.29 95 THR H O 1
ATOM 16720 N N . ALA H 2 96 ? -14.360 196.349 -2.170 1.00 54.68 96 ALA H N 1
ATOM 16721 C CA . ALA H 2 96 ? -13.191 195.604 -2.655 1.00 51.93 96 ALA H CA 1
ATOM 16722 C C . ALA H 2 96 ? -13.048 194.179 -2.143 1.00 50.72 96 ALA H C 1
ATOM 16723 O O . ALA H 2 96 ? -12.839 193.276 -2.937 1.00 51.06 96 ALA H O 1
ATOM 16725 N N . SER H 2 97 ? -13.152 193.963 -0.831 1.00 49.23 97 SER H N 1
ATOM 16726 C CA . SER H 2 97 ? -13.004 192.609 -0.290 1.00 46.75 97 SER H CA 1
ATOM 16727 C C . SER H 2 97 ? -14.042 192.103 0.713 1.00 44.94 97 SER H C 1
ATOM 16728 O O . SER H 2 97 ? -14.488 192.822 1.613 1.00 43.15 97 SER H O 1
ATOM 16731 N N . ILE H 2 98 ? -14.402 190.835 0.534 1.00 43.95 98 ILE H N 1
ATOM 16732 C CA . ILE H 2 98 ? -15.351 190.131 1.391 1.00 42.63 98 ILE H CA 1
ATOM 16733 C C . ILE H 2 98 ? -14.960 188.671 1.492 1.00 42.21 98 ILE H C 1
ATOM 16734 O O . ILE H 2 98 ? -14.835 187.987 0.488 1.00 41.20 98 ILE H O 1
ATOM 16739 N N . HIS H 2 99 ? -14.778 188.185 2.701 1.00 42.76 99 HIS H N 1
ATOM 16740 C CA . HIS H 2 99 ? -14.431 186.794 2.864 1.00 44.98 99 HIS H CA 1
ATOM 16741 C C . HIS H 2 99 ? -14.569 186.471 4.321 1.00 46.21 99 HIS H C 1
ATOM 16742 O O . HIS H 2 99 ? -14.561 187.369 5.155 1.00 46.94 99 HIS H O 1
ATOM 16749 N N . VAL H 2 100 ? -14.729 185.193 4.625 1.00 47.38 100 VAL H N 1
ATOM 16750 C CA . VAL H 2 100 ? -14.876 184.762 6.004 1.00 49.40 100 VAL H CA 1
ATOM 16751 C C . VAL H 2 100 ? -13.640 185.196 6.785 1.00 50.60 100 VAL H C 1
ATOM 16752 O O . VAL H 2 100 ? -12.569 185.318 6.197 1.00 51.82 100 VAL H O 1
ATOM 16756 N N . TYR H 2 101 ? -13.777 185.445 8.089 1.00 51.15 101 TYR H N 1
ATOM 16757 C CA . TYR H 2 101 ? -12.619 185.811 8.908 1.00 52.66 101 TYR H CA 1
ATOM 16758 C C . TYR H 2 101 ? -12.483 184.746 9.986 1.00 54.52 101 TYR H C 1
ATOM 16759 O O . TYR H 2 101 ? -11.411 184.168 10.184 1.00 54.10 101 TYR H O 1
ATOM 16768 N N . SER H 2 102 ? -13.580 184.473 10.678 1.00 57.50 102 SER H N 1
ATOM 16769 C CA . SER H 2 102 ? -13.542 183.465 11.720 1.00 61.09 102 SER H CA 1
ATOM 16770 C C . SER H 2 102 ? -14.797 182.604 11.819 1.00 63.48 102 SER H C 1
ATOM 16771 O O . SER H 2 102 ? -15.847 182.889 11.230 1.00 63.52 102 SER H O 1
ATOM 16774 N N . ILE H 2 103 ? -14.653 181.540 12.594 1.00 66.22 103 ILE H N 1
ATOM 16775 C CA . ILE H 2 103 ? -15.701 180.568 12.824 1.00 68.62 103 ILE H CA 1
ATOM 16776 C C . ILE H 2 103 ? -15.608 180.157 14.285 1.00 70.28 103 ILE H C 1
ATOM 16777 O O . ILE H 2 103 ? -14.544 179.731 14.741 1.00 70.83 103 ILE H O 1
ATOM 16782 N N . GLN H 2 104 ? -16.705 180.299 15.023 1.00 71.58 104 GLN H N 1
ATOM 16783 C CA . GLN H 2 104 ? -16.708 179.916 16.428 1.00 73.23 104 GLN H CA 1
ATOM 16784 C C . GLN H 2 104 ? -18.018 179.242 16.795 1.00 74.41 104 GLN H C 1
ATOM 16785 O O . GLN H 2 104 ? -19.059 179.531 16.202 1.00 74.77 104 GLN H O 1
ATOM 16791 N N . LYS H 2 105 ? -17.969 178.335 17.765 1.00 75.82 105 LYS H N 1
ATOM 16792 C CA . LYS H 2 105 ? -19.181 177.662 18.186 1.00 77.31 105 LYS H CA 1
ATOM 16793 C C . LYS H 2 105 ? -19.967 178.680 18.985 1.00 78.78 105 LYS H C 1
ATOM 16794 O O . LYS H 2 105 ? -21.146 178.915 18.726 1.00 79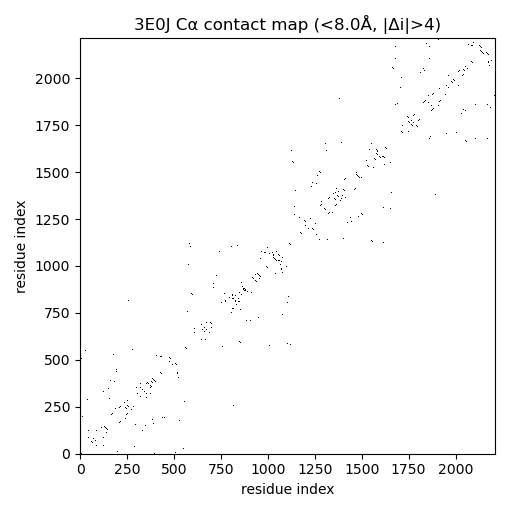.42 105 LYS H O 1
ATOM 16800 N N . ALA H 2 106 ? -19.301 179.309 19.942 1.00 80.25 106 ALA H N 1
ATOM 16801 C CA . ALA H 2 106 ? -19.959 180.307 20.771 1.00 82.31 106 ALA H CA 1
ATOM 16802 C C . ALA H 2 106 ? -19.720 181.708 20.234 1.00 83.60 106 ALA H C 1
ATOM 16803 O O . ALA H 2 106 ? -18.610 182.036 19.816 1.00 83.63 106 ALA H O 1
ATOM 16805 N N . MET H 2 107 ? -20.760 182.536 20.256 1.00 85.21 107 MET H N 1
ATOM 16806 C CA . MET H 2 107 ? -20.640 183.902 19.769 1.00 86.70 107 MET H CA 1
ATOM 16807 C C . MET H 2 107 ? -19.615 184.681 20.588 1.00 86.21 107 MET H C 1
ATOM 16808 O O . MET H 2 107 ? -19.369 184.371 21.754 1.00 85.62 107 MET H O 1
ATOM 16813 N N . LEU H 2 108 ? -19.025 185.701 19.976 1.00 85.90 108 LEU H N 1
ATOM 16814 C CA . LEU H 2 108 ? -18.005 186.495 20.651 1.00 85.56 108 LEU H CA 1
ATOM 16815 C C . LEU H 2 108 ? -18.556 187.838 21.085 1.00 84.91 108 LEU H C 1
ATOM 16816 O O . LEU H 2 108 ? -19.286 188.478 20.328 1.00 85.23 108 LEU H O 1
ATOM 16821 N N . LYS H 2 109 ? -18.195 188.267 22.293 1.00 83.71 109 LYS H N 1
ATOM 16822 C CA . LYS H 2 109 ? -18.667 189.545 22.815 1.00 83.13 109 LYS H CA 1
ATOM 16823 C C . LYS H 2 109 ? -18.183 190.686 21.951 1.00 81.48 109 LYS H C 1
ATOM 16824 O O . LYS H 2 109 ? -18.978 191.478 21.449 1.00 81.59 109 LYS H O 1
ATOM 16830 N N . ASP H 2 110 ? -16.870 190.761 21.785 1.00 79.50 110 ASP H N 1
ATOM 16831 C CA . ASP H 2 110 ? -16.243 191.786 20.962 1.00 77.70 110 ASP H CA 1
ATOM 16832 C C . ASP H 2 110 ? -15.310 191.044 20.027 1.00 75.47 110 ASP H C 1
ATOM 16833 O O . ASP H 2 110 ? -15.187 189.824 20.119 1.00 75.74 110 ASP H O 1
ATOM 16838 N N . SER H 2 111 ? -14.652 191.770 19.133 1.00 72.42 111 SER H N 1
ATOM 16839 C CA . SER H 2 111 ? -13.728 191.144 18.205 1.00 69.91 111 SER H CA 1
ATOM 16840 C C . SER H 2 111 ? -12.412 190.817 18.910 1.00 68.96 111 SER H C 1
ATOM 16841 O O . SER H 2 111 ? -11.520 190.197 18.330 1.00 69.06 111 SER H O 1
ATOM 16844 N N . GLY H 2 112 ? -12.316 191.230 20.171 1.00 67.01 112 GLY H N 1
ATOM 16845 C CA . GLY H 2 112 ? -11.122 191.001 20.958 1.00 64.38 112 GLY H CA 1
ATOM 16846 C C . GLY H 2 112 ? -10.445 189.667 20.747 1.00 63.04 112 GLY H C 1
ATOM 16847 O O . GLY H 2 112 ? -9.413 189.588 20.090 1.00 63.11 112 GLY H O 1
ATOM 16848 N N . PRO H 2 113 ? -11.008 188.586 21.283 1.00 62.21 113 PRO H N 1
ATOM 16849 C CA . PRO H 2 113 ? -10.367 187.279 21.101 1.00 62.24 113 PRO H CA 1
ATOM 16850 C C . PRO H 2 113 ? -9.783 187.046 19.703 1.00 62.76 113 PRO H C 1
ATOM 16851 O O . PRO H 2 113 ? -8.729 186.419 19.567 1.00 62.96 113 PRO H O 1
ATOM 16855 N N . LEU H 2 114 ? -10.451 187.567 18.673 1.00 63.01 114 LEU H N 1
ATOM 16856 C CA . LEU H 2 114 ? -9.977 187.414 17.294 1.00 62.56 114 LEU H CA 1
ATOM 16857 C C . LEU H 2 114 ? -8.538 187.869 17.154 1.00 62.85 114 LEU H C 1
ATOM 16858 O O . LEU H 2 114 ? -7.859 187.531 16.184 1.00 63.02 114 LEU H O 1
ATOM 16863 N N . PHE H 2 115 ? -8.081 188.658 18.117 1.00 62.53 115 PHE H N 1
ATOM 16864 C CA . PHE H 2 115 ? -6.712 189.121 18.095 1.00 62.76 115 PHE H CA 1
ATOM 16865 C C . PHE H 2 115 ? -5.914 188.055 18.791 1.00 63.65 115 PHE H C 1
ATOM 16866 O O . PHE H 2 115 ? -5.110 187.354 18.178 1.00 64.45 115 PHE H O 1
ATOM 16874 N N . ASN H 2 116 ? -6.164 187.938 20.085 1.00 64.47 116 ASN H N 1
ATOM 16875 C CA . ASN H 2 116 ? -5.474 186.974 20.921 1.00 66.14 116 ASN H CA 1
ATOM 16876 C C . ASN H 2 116 ? -5.167 185.704 20.160 1.00 65.73 116 ASN H C 1
ATOM 16877 O O . ASN H 2 116 ? -4.010 185.268 20.087 1.00 65.76 116 ASN H O 1
ATOM 16882 N N . THR H 2 117 ? -6.205 185.117 19.580 1.00 65.30 117 THR H N 1
ATOM 16883 C CA . THR H 2 117 ? -6.024 183.906 18.808 1.00 65.44 117 THR H CA 1
ATOM 16884 C C . THR H 2 117 ? -4.891 184.127 17.809 1.00 65.61 117 THR H C 1
ATOM 16885 O O . THR H 2 117 ? -3.821 183.528 17.919 1.00 66.24 117 THR H O 1
ATOM 16889 N N . ASP H 2 118 ? -5.116 185.006 16.844 1.00 65.00 118 ASP H N 1
ATOM 16890 C CA . ASP H 2 118 ? -4.092 185.260 15.860 1.00 65.14 118 ASP H CA 1
ATOM 16891 C C . ASP H 2 118 ? -2.753 185.638 16.482 1.00 65.29 118 ASP H C 1
ATOM 16892 O O . ASP H 2 118 ? -1.706 185.213 15.995 1.00 65.15 118 ASP H O 1
ATOM 16897 N N . TYR H 2 119 ? -2.769 186.420 17.557 1.00 65.60 119 TYR H N 1
ATOM 16898 C CA . TYR H 2 119 ? -1.513 186.829 18.173 1.00 66.44 119 TYR H CA 1
ATOM 16899 C C . TYR H 2 119 ? -0.716 185.651 18.702 1.00 67.45 119 TYR H C 1
ATOM 16900 O O . TYR H 2 119 ? 0.495 185.577 18.495 1.00 68.36 119 TYR H O 1
ATOM 16909 N N . ASP H 2 120 ? -1.377 184.725 19.384 1.00 67.64 120 ASP H N 1
ATOM 16910 C CA . ASP H 2 120 ? -0.651 183.586 19.910 1.00 68.53 120 ASP H CA 1
ATOM 16911 C C . ASP H 2 120 ? -0.015 182.731 18.837 1.00 67.87 120 ASP H C 1
ATOM 16912 O O . ASP H 2 120 ? 1.193 182.480 18.871 1.00 68.14 120 ASP H O 1
ATOM 16917 N N . ILE H 2 121 ? -0.823 182.292 17.877 1.00 66.94 121 ILE H N 1
ATOM 16918 C CA . ILE H 2 121 ? -0.314 181.449 16.802 1.00 65.25 121 ILE H CA 1
ATOM 16919 C C . ILE H 2 121 ? 0.870 182.131 16.109 1.00 64.12 121 ILE H C 1
ATOM 16920 O O . ILE H 2 121 ? 1.735 181.465 15.534 1.00 62.36 121 ILE H O 1
ATOM 16925 N N . LEU H 2 122 ? 0.911 183.459 16.179 1.00 63.59 122 LEU H N 1
ATOM 16926 C CA . LEU H 2 122 ? 2.010 184.195 15.580 1.00 64.05 122 LEU H CA 1
ATOM 16927 C C . LEU H 2 122 ? 3.260 183.987 16.402 1.00 64.93 122 LEU H C 1
ATOM 16928 O O . LEU H 2 122 ? 4.268 183.519 15.885 1.00 66.39 122 LEU H O 1
ATOM 16933 N N . LYS H 2 123 ? 3.200 184.350 17.680 1.00 64.88 123 LYS H N 1
ATOM 16934 C CA . LYS H 2 123 ? 4.352 184.194 18.551 1.00 65.06 123 LYS H CA 1
ATOM 16935 C C . LYS H 2 123 ? 5.035 182.839 18.359 1.00 65.30 123 LYS H C 1
ATOM 16936 O O . LYS H 2 123 ? 6.254 182.732 18.471 1.00 66.08 123 LYS H O 1
ATOM 16942 N N . SER H 2 124 ? 4.259 181.809 18.042 1.00 64.82 124 SER H N 1
ATOM 16943 C CA . SER H 2 124 ? 4.827 180.485 17.820 1.00 63.70 124 SER H CA 1
ATOM 16944 C C . SER H 2 124 ? 5.407 180.313 16.409 1.00 62.62 124 SER H C 1
ATOM 16945 O O . SER H 2 124 ? 6.245 179.452 16.175 1.00 61.93 124 SER H O 1
ATOM 16948 N N . ASN H 2 125 ? 4.957 181.129 15.469 1.00 62.15 125 ASN H N 1
ATOM 16949 C CA . ASN H 2 125 ? 5.451 181.059 14.098 1.00 62.12 125 ASN H CA 1
ATOM 16950 C C . ASN H 2 125 ? 6.307 182.263 13.758 1.00 61.82 125 ASN H C 1
ATOM 16951 O O . ASN H 2 125 ? 6.760 182.425 12.627 1.00 61.67 125 ASN H O 1
ATOM 16956 N N . LEU H 2 126 ? 6.503 183.117 14.750 1.00 62.11 126 LEU H N 1
ATOM 16957 C CA . LEU H 2 126 ? 7.287 184.333 14.610 1.00 62.60 126 LEU H CA 1
ATOM 16958 C C . LEU H 2 126 ? 8.421 184.146 13.613 1.00 62.95 126 LEU H C 1
ATOM 16959 O O . LEU H 2 126 ? 8.906 185.083 12.997 1.00 62.37 126 LEU H O 1
ATOM 16964 N N . GLN H 2 127 ? 8.835 182.906 13.471 1.00 64.28 127 GLN H N 1
ATOM 16965 C CA . GLN H 2 127 ? 9.893 182.544 12.569 1.00 67.03 127 GLN H CA 1
ATOM 16966 C C . GLN H 2 127 ? 9.620 182.923 11.132 1.00 67.15 127 GLN H C 1
ATOM 16967 O O . GLN H 2 127 ? 10.456 183.537 10.482 1.00 67.92 127 GLN H O 1
ATOM 16973 N N . ASN H 2 128 ? 8.460 182.543 10.622 1.00 67.17 128 ASN H N 1
ATOM 16974 C CA . ASN H 2 128 ? 8.169 182.841 9.236 1.00 67.71 128 ASN H CA 1
ATOM 16975 C C . ASN H 2 128 ? 6.771 183.386 8.975 1.00 65.64 128 ASN H C 1
ATOM 16976 O O . ASN H 2 128 ? 5.861 182.668 8.569 1.00 65.49 128 ASN H O 1
ATOM 16981 N N . CYS H 2 129 ? 6.623 184.680 9.190 1.00 62.89 129 CYS H N 1
ATOM 16982 C CA . CYS H 2 129 ? 5.354 185.337 9.021 1.00 60.84 129 CYS H CA 1
ATOM 16983 C C . CYS H 2 129 ? 4.845 185.311 7.610 1.00 59.26 129 CYS H C 1
ATOM 16984 O O . CYS H 2 129 ? 3.727 184.877 7.359 1.00 59.63 129 CYS H O 1
ATOM 16987 N N . SER H 2 130 ? 5.655 185.783 6.678 1.00 57.22 130 SER H N 1
ATOM 16988 C CA . SER H 2 130 ? 5.199 185.820 5.302 1.00 56.31 130 SER H CA 1
ATOM 16989 C C . SER H 2 130 ? 5.168 184.484 4.591 1.00 54.48 130 SER H C 1
ATOM 16990 O O . SER H 2 130 ? 5.131 184.438 3.372 1.00 54.77 130 SER H O 1
ATOM 16993 N N . LYS H 2 131 ? 5.150 183.389 5.335 1.00 52.78 131 LYS H N 1
ATOM 16994 C CA . LYS H 2 131 ? 5.140 182.087 4.682 1.00 49.80 131 LYS H CA 1
ATOM 16995 C C . LYS H 2 131 ? 3.887 181.847 3.868 1.00 48.26 131 LYS H C 1
ATOM 16996 O O . LYS H 2 131 ? 3.969 181.394 2.739 1.00 47.51 131 LYS H O 1
ATOM 17002 N N . PHE H 2 132 ? 2.726 182.152 4.431 1.00 47.30 132 PHE H N 1
ATOM 17003 C CA . PHE H 2 132 ? 1.492 181.924 3.705 1.00 46.21 132 PHE H CA 1
ATOM 17004 C C . PHE H 2 132 ? 0.797 183.184 3.201 1.00 44.95 132 PHE H C 1
ATOM 17005 O O . PHE H 2 132 ? -0.365 183.133 2.834 1.00 44.30 132 PHE H O 1
ATOM 17013 N N . SER H 2 133 ? 1.501 184.311 3.194 1.00 44.12 133 SER H N 1
ATOM 17014 C CA . SER H 2 133 ? 0.939 185.574 2.724 1.00 42.65 133 SER H CA 1
ATOM 17015 C C . SER H 2 133 ? 0.714 185.482 1.243 1.00 42.06 133 SER H C 1
ATOM 17016 O O . SER H 2 133 ? 1.284 184.620 0.589 1.00 43.82 133 SER H O 1
ATOM 17019 N N . ALA H 2 134 ? -0.099 186.378 0.705 1.00 39.81 134 ALA H N 1
ATOM 17020 C CA . ALA H 2 134 ? -0.348 186.370 -0.715 1.00 38.11 134 ALA H CA 1
ATOM 17021 C C . ALA H 2 134 ? 0.688 187.258 -1.378 1.00 37.77 134 ALA H C 1
ATOM 17022 O O . ALA H 2 134 ? 0.609 187.532 -2.573 1.00 38.47 134 ALA H O 1
ATOM 17024 N N . ILE H 2 135 ? 1.672 187.700 -0.599 1.00 36.96 135 ILE H N 1
ATOM 17025 C CA . ILE H 2 135 ? 2.720 188.568 -1.128 1.00 35.57 135 ILE H CA 1
ATOM 17026 C C . ILE H 2 135 ? 4.123 188.131 -0.727 1.00 37.26 135 ILE H C 1
ATOM 17027 O O . ILE H 2 135 ? 4.392 187.930 0.463 1.00 37.54 135 ILE H O 1
ATOM 17032 N N . GLN H 2 136 ? 5.002 187.979 -1.723 1.00 38.26 136 GLN H N 1
ATOM 17033 C CA . GLN H 2 136 ? 6.394 187.599 -1.496 1.00 40.32 136 GLN H CA 1
ATOM 17034 C C . GLN H 2 136 ? 7.280 188.700 -2.002 1.00 42.17 136 GLN H C 1
ATOM 17035 O O . GLN H 2 136 ? 7.104 189.168 -3.125 1.00 41.92 136 GLN H O 1
ATOM 17041 N N . CYS H 2 137 ? 8.241 189.095 -1.163 1.00 45.14 137 CYS H N 1
ATOM 17042 C CA . CYS H 2 137 ? 9.162 190.190 -1.468 1.00 47.72 137 CYS H CA 1
ATOM 17043 C C . CYS H 2 137 ? 10.616 189.831 -1.687 1.00 49.05 137 CYS H C 1
ATOM 17044 O O . CYS H 2 137 ? 11.320 189.492 -0.746 1.00 48.74 137 CYS H O 1
ATOM 17047 N N . ALA H 2 138 ? 11.071 189.951 -2.926 1.00 51.44 138 ALA H N 1
ATOM 17048 C CA . ALA H 2 138 ? 12.453 189.648 -3.255 1.00 54.04 138 ALA H CA 1
ATOM 17049 C C . ALA H 2 138 ? 13.442 190.138 -2.200 1.00 55.56 138 ALA H C 1
ATOM 17050 O O . ALA H 2 138 ? 14.347 189.411 -1.826 1.00 55.91 138 ALA H O 1
ATOM 17052 N N . ALA H 2 139 ? 13.261 191.361 -1.712 1.00 57.20 139 ALA H N 1
ATOM 17053 C CA . ALA H 2 139 ? 14.175 191.926 -0.724 1.00 59.68 139 ALA H CA 1
ATOM 17054 C C . ALA H 2 139 ? 14.094 191.382 0.697 1.00 62.03 139 ALA H C 1
ATOM 17055 O O . ALA H 2 139 ? 15.115 191.256 1.364 1.00 62.70 139 ALA H O 1
ATOM 17057 N N . ALA H 2 140 ? 12.893 191.069 1.165 1.00 65.00 140 ALA H N 1
ATOM 17058 C CA . ALA H 2 140 ? 12.715 190.560 2.522 1.00 68.21 140 ALA H CA 1
ATOM 17059 C C . ALA H 2 140 ? 13.495 189.274 2.809 1.00 71.26 140 ALA H C 1
ATOM 17060 O O . ALA H 2 140 ? 12.933 188.270 3.256 1.00 70.23 140 ALA H O 1
ATOM 17062 N N . VAL H 2 141 ? 14.798 189.317 2.558 1.00 75.89 141 VAL H N 1
ATOM 17063 C CA . VAL H 2 141 ? 15.667 188.182 2.807 1.00 81.05 141 VAL H CA 1
ATOM 17064 C C . VAL H 2 141 ? 16.709 188.617 3.829 1.00 84.93 141 VAL H C 1
ATOM 17065 O O . VAL H 2 141 ? 17.498 189.532 3.560 1.00 85.12 141 VAL H O 1
ATOM 17069 N N . PRO H 2 142 ? 16.717 187.972 5.018 1.00 88.79 142 PRO H N 1
ATOM 17070 C CA . PRO H 2 142 ? 17.655 188.272 6.110 1.00 92.32 142 PRO H CA 1
ATOM 17071 C C . PRO H 2 142 ? 19.100 188.505 5.640 1.00 95.97 142 PRO H C 1
ATOM 17072 O O . PRO H 2 142 ? 19.815 187.553 5.297 1.00 96.06 142 PRO H O 1
ATOM 17076 N N . ARG H 2 143 ? 19.526 189.769 5.629 1.00 99.71 143 ARG H N 1
ATOM 17077 C CA . ARG H 2 143 ? 20.881 190.099 5.191 1.00 103.61 143 ARG H CA 1
ATOM 17078 C C . ARG H 2 143 ? 21.547 191.275 5.904 1.00 105.55 143 ARG H C 1
ATOM 17079 O O . ARG H 2 143 ? 22.772 191.296 6.040 1.00 105.95 143 ARG H O 1
ATOM 17087 N N . ALA H 2 144 ? 20.764 192.253 6.352 1.00 108.19 144 ALA H N 1
ATOM 17088 C CA . ALA H 2 144 ? 21.338 193.411 7.048 1.00 110.78 144 ALA H CA 1
ATOM 17089 C C . ALA H 2 144 ? 21.089 193.356 8.560 1.00 112.03 144 ALA H C 1
ATOM 17090 O O . ALA H 2 144 ? 20.657 194.391 9.121 1.00 112.99 144 ALA H O 1
#